Protein 2MJD (pdb70)

Structure (mmCIF, N/CA/C/O backbone):
data_2MJD
#
_entry.id   2MJD
#
_cell.length_a   1.000
_cell.length_b   1.000
_cell.length_c   1.000
_cell.angle_alpha   90.00
_cell.angle_beta   90.00
_cell.angle_gamma   90.00
#
_symmetry.space_group_name_H-M   'P 1'
#
loop_
_entity.id
_entity.type
_entity.pdbx_description
1 polymer 'Adrenodoxin homolog, mitochondrial'
2 non-polymer 'FE2/S2 (INORGANIC) CLUSTER'
#
loop_
_atom_site.group_PDB
_atom_site.id
_atom_site.type_symbol
_atom_site.label_atom_id
_atom_site.label_alt_id
_atom_site.label_comp_id
_atom_site.label_asym_id
_atom_site.label_entity_id
_atom_site.label_seq_id
_atom_site.pdbx_PDB_ins_code
_atom_site.Cartn_x
_atom_site.Cartn_y
_atom_site.Cartn_z
_atom_site.occupancy
_atom_site.B_iso_or_equiv
_atom_site.auth_seq_id
_atom_site.auth_comp_id
_atom_site.auth_asym_id
_atom_site.auth_atom_id
_atom_site.pdbx_PDB_model_num
ATOM 1 N N . GLY A 1 1 ? 45.336 11.840 22.616 1.00 0.00 1 GLY A N 1
ATOM 2 C CA . GLY A 1 1 ? 44.681 12.126 21.327 1.00 0.00 1 GLY A CA 1
ATOM 3 C C . GLY A 1 1 ? 44.402 13.611 21.177 1.00 0.00 1 GLY A C 1
ATOM 4 O O . GLY A 1 1 ? 43.873 14.245 22.090 1.00 0.00 1 GLY A O 1
ATOM 10 N N . GLU A 1 2 ? 44.787 14.197 20.042 1.00 0.00 2 GLU A N 1
ATOM 11 C CA . GLU A 1 2 ? 44.903 15.657 19.887 1.00 0.00 2 GLU A CA 1
ATOM 12 C C . GLU A 1 2 ? 43.657 16.364 19.322 1.00 0.00 2 GLU A C 1
ATOM 13 O O . GLU A 1 2 ? 43.010 15.868 18.395 1.00 0.00 2 GLU A O 1
ATOM 25 N N . GLU A 1 3 ? 43.397 17.557 19.870 1.00 0.00 3 GLU A N 1
ATOM 26 C CA . GLU A 1 3 ? 42.329 18.534 19.592 1.00 0.00 3 GLU A CA 1
ATOM 27 C C . GLU A 1 3 ? 40.861 18.055 19.613 1.00 0.00 3 GLU A C 1
ATOM 28 O O . GLU A 1 3 ? 40.509 16.901 19.347 1.00 0.00 3 GLU A O 1
ATOM 40 N N . LEU A 1 4 ? 39.993 18.982 20.023 1.00 0.00 4 LEU A N 1
ATOM 41 C CA . LEU A 1 4 ? 38.648 18.735 20.539 1.00 0.00 4 LEU A CA 1
ATOM 42 C C . LEU A 1 4 ? 37.632 19.733 19.935 1.00 0.00 4 LEU A C 1
ATOM 43 O O . LEU A 1 4 ? 38.025 20.696 19.266 1.00 0.00 4 LEU A O 1
ATOM 59 N N . LYS A 1 5 ? 36.327 19.533 20.168 1.00 0.00 5 LYS A N 1
ATOM 60 C CA . LYS A 1 5 ? 35.270 20.512 19.845 1.00 0.00 5 LYS A CA 1
ATOM 61 C C . LYS A 1 5 ? 34.256 20.714 20.979 1.00 0.00 5 LYS A C 1
ATOM 62 O O . LYS A 1 5 ? 34.060 19.831 21.810 1.00 0.00 5 LYS A O 1
ATOM 81 N N . ILE A 1 6 ? 33.602 21.874 20.969 1.00 0.00 6 ILE A N 1
ATOM 82 C CA . ILE A 1 6 ? 32.592 22.354 21.927 1.00 0.00 6 ILE A CA 1
ATOM 83 C C . ILE A 1 6 ? 31.410 22.942 21.148 1.00 0.00 6 ILE A C 1
ATOM 84 O O . ILE A 1 6 ? 31.581 23.841 20.325 1.00 0.00 6 ILE A O 1
ATOM 100 N N . THR A 1 7 ? 30.195 22.463 21.414 1.00 0.00 7 THR A N 1
ATOM 101 C CA . THR A 1 7 ? 28.964 23.149 20.993 1.00 0.00 7 THR A CA 1
ATOM 102 C C . THR A 1 7 ? 28.431 23.994 22.130 1.00 0.00 7 THR A C 1
ATOM 103 O O . THR A 1 7 ? 28.292 23.516 23.251 1.00 0.00 7 THR A O 1
ATOM 114 N N . PHE A 1 8 ? 28.083 25.231 21.804 1.00 0.00 8 PHE A N 1
ATOM 115 C CA . PHE A 1 8 ? 27.302 26.128 22.627 1.00 0.00 8 PHE A CA 1
ATOM 116 C C . PHE A 1 8 ? 26.004 26.464 21.900 1.00 0.00 8 PHE A C 1
ATOM 117 O O . PHE A 1 8 ? 26.001 26.813 20.717 1.00 0.00 8 PHE A O 1
ATOM 134 N N . ILE A 1 9 ? 24.904 26.384 22.633 1.00 0.00 9 ILE A N 1
ATOM 135 C CA . ILE A 1 9 ? 23.638 27.005 22.237 1.00 0.00 9 ILE A CA 1
ATOM 136 C C . ILE A 1 9 ? 23.664 28.446 22.749 1.00 0.00 9 ILE A C 1
ATOM 137 O O . ILE A 1 9 ? 23.989 28.685 23.908 1.00 0.00 9 ILE A O 1
ATOM 153 N N . LEU A 1 10 ? 23.375 29.399 21.876 1.00 0.00 10 LEU A N 1
ATOM 154 C CA . LEU A 1 10 ? 23.520 30.838 22.085 1.00 0.00 10 LEU A CA 1
ATOM 155 C C . LEU A 1 10 ? 22.422 31.406 23.000 1.00 0.00 10 LEU A C 1
ATOM 156 O O . LEU A 1 10 ? 21.331 30.831 23.062 1.00 0.00 10 LEU A O 1
ATOM 172 N N . LYS A 1 11 ? 22.642 32.568 23.641 1.00 0.00 11 LYS A N 1
ATOM 173 C CA . LYS A 1 11 ? 21.544 33.294 24.322 1.00 0.00 11 LYS A CA 1
ATOM 174 C C . LYS A 1 11 ? 20.391 33.635 23.361 1.00 0.00 11 LYS A C 1
ATOM 175 O O . LYS A 1 11 ? 19.229 33.441 23.716 1.00 0.00 11 LYS A O 1
ATOM 194 N N . ASP A 1 12 ? 20.708 34.024 22.124 1.00 0.00 12 ASP A N 1
ATOM 195 C CA . ASP A 1 12 ? 19.752 34.245 21.019 1.00 0.00 12 ASP A CA 1
ATOM 196 C C . ASP A 1 12 ? 19.103 32.945 20.485 1.00 0.00 12 ASP A C 1
ATOM 197 O O . ASP A 1 12 ? 18.062 32.999 19.829 1.00 0.00 12 ASP A O 1
ATOM 206 N N . GLY A 1 13 ? 19.683 31.778 20.791 1.00 0.00 13 GLY A N 1
ATOM 207 C CA . GLY A 1 13 ? 19.130 30.444 20.524 1.00 0.00 13 GLY A CA 1
ATOM 208 C C . GLY A 1 13 ? 19.800 29.632 19.406 1.00 0.00 13 GLY A C 1
ATOM 209 O O . GLY A 1 13 ? 19.546 28.426 19.338 1.00 0.00 13 GLY A O 1
ATOM 213 N N . SER A 1 14 ? 20.666 30.223 18.569 1.00 0.00 14 SER A N 1
ATOM 214 C CA . SER A 1 14 ? 21.461 29.487 17.561 1.00 0.00 14 SER A CA 1
ATOM 215 C C . SER A 1 14 ? 22.360 28.421 18.203 1.00 0.00 14 SER A C 1
ATOM 216 O O . SER A 1 14 ? 22.583 28.419 19.408 1.00 0.00 14 SER A O 1
ATOM 224 N N . GLN A 1 15 ? 22.929 27.524 17.407 1.00 0.00 15 GLN A N 1
ATOM 225 C CA . GLN A 1 15 ? 23.960 26.574 17.817 1.00 0.00 15 GLN A CA 1
ATOM 226 C C . GLN A 1 15 ? 25.255 26.881 17.117 1.00 0.00 15 GLN A C 1
ATOM 227 O O . GLN A 1 15 ? 25.270 27.175 15.918 1.00 0.00 15 GLN A O 1
ATOM 241 N N . LYS A 1 16 ? 26.341 26.763 17.866 1.00 0.00 16 LYS A N 1
ATOM 242 C CA . LYS A 1 16 ? 27.662 27.100 17.387 1.00 0.00 16 LYS A CA 1
ATOM 243 C C . LYS A 1 16 ? 28.697 26.191 17.983 1.00 0.00 16 LYS A C 1
ATOM 244 O O . LYS A 1 16 ? 28.748 25.933 19.177 1.00 0.00 16 LYS A O 1
ATOM 263 N N . THR A 1 17 ? 29.446 25.650 17.055 1.00 0.00 17 THR A N 1
ATOM 264 C CA . THR A 1 17 ? 30.151 24.389 17.200 1.00 0.00 17 THR A CA 1
ATOM 265 C C . THR A 1 17 ? 31.615 24.551 16.776 1.00 0.00 17 THR A C 1
ATOM 266 O O . THR A 1 17 ? 31.933 24.611 15.588 1.00 0.00 17 THR A O 1
ATOM 277 N N . TYR A 1 18 ? 32.509 24.654 17.763 1.00 0.00 18 TYR A N 1
ATOM 278 C CA . TYR A 1 18 ? 33.842 25.263 17.638 1.00 0.00 18 TYR A CA 1
ATOM 279 C C . TYR A 1 18 ? 34.979 24.305 18.017 1.00 0.00 18 TYR A C 1
ATOM 280 O O . TYR A 1 18 ? 34.824 23.502 18.933 1.00 0.00 18 TYR A O 1
ATOM 298 N N . GLU A 1 19 ? 36.141 24.427 17.373 1.00 0.00 19 GLU A N 1
ATOM 299 C CA . GLU A 1 19 ? 37.342 23.628 17.664 1.00 0.00 19 GLU A CA 1
ATOM 300 C C . GLU A 1 19 ? 38.293 24.295 18.669 1.00 0.00 19 GLU A C 1
ATOM 301 O O . GLU A 1 19 ? 38.558 25.502 18.593 1.00 0.00 19 GLU A O 1
ATOM 313 N N . VAL A 1 20 ? 38.830 23.488 19.589 1.00 0.00 20 VAL A N 1
ATOM 314 C CA . VAL A 1 20 ? 39.608 23.898 20.770 1.00 0.00 20 VAL A CA 1
ATOM 315 C C . VAL A 1 20 ? 40.668 22.871 21.165 1.00 0.00 20 VAL A C 1
ATOM 316 O O . VAL A 1 20 ? 40.611 21.690 20.817 1.00 0.00 20 VAL A O 1
ATOM 329 N N . CYS A 1 21 ? 41.619 23.338 21.963 1.00 0.00 21 CYS A N 1
ATOM 330 C CA . CYS A 1 21 ? 42.560 22.518 22.712 1.00 0.00 21 CYS A CA 1
ATOM 331 C C . CYS A 1 21 ? 41.952 22.047 24.042 1.00 0.00 21 CYS A C 1
ATOM 332 O O . CYS A 1 21 ? 40.982 22.614 24.549 1.00 0.00 21 CYS A O 1
ATOM 340 N N . GLU A 1 22 ? 42.580 21.048 24.659 1.00 0.00 22 GLU A N 1
ATOM 341 C CA . GLU A 1 22 ? 42.254 20.653 26.032 1.00 0.00 22 GLU A CA 1
ATOM 342 C C . GLU A 1 22 ? 42.851 21.642 27.066 1.00 0.00 22 GLU A C 1
ATOM 343 O O . GLU A 1 22 ? 43.756 22.424 26.746 1.00 0.00 22 GLU A O 1
ATOM 355 N N . GLY A 1 23 ? 42.307 21.690 28.287 1.00 0.00 23 GLY A N 1
ATOM 356 C CA . GLY A 1 23 ? 42.692 22.640 29.329 1.00 0.00 23 GLY A CA 1
ATOM 357 C C . GLY A 1 23 ? 41.971 23.991 29.253 1.00 0.00 23 GLY A C 1
ATOM 358 O O . GLY A 1 23 ? 42.152 24.802 30.162 1.00 0.00 23 GLY A O 1
ATOM 362 N N . GLU A 1 24 ? 41.163 24.251 28.216 1.00 0.00 24 GLU A N 1
ATOM 363 C CA . GLU A 1 24 ? 40.354 25.469 28.089 1.00 0.00 24 GLU A CA 1
ATOM 364 C C . GLU A 1 24 ? 39.026 25.435 28.863 1.00 0.00 24 GLU A C 1
ATOM 365 O O . GLU A 1 24 ? 38.243 24.484 28.772 1.00 0.00 24 GLU A O 1
ATOM 377 N N . THR A 1 25 ? 38.747 26.522 29.583 1.00 0.00 25 THR A N 1
ATOM 378 C CA . THR A 1 25 ? 37.490 26.800 30.294 1.00 0.00 25 THR A CA 1
ATOM 379 C C . THR A 1 25 ? 36.372 27.150 29.321 1.00 0.00 25 THR A C 1
ATOM 380 O O . THR A 1 25 ? 36.595 27.768 28.285 1.00 0.00 25 THR A O 1
ATOM 391 N N . ILE A 1 26 ? 35.127 26.870 29.692 1.00 0.00 26 ILE A N 1
ATOM 392 C CA . ILE A 1 26 ? 33.963 27.245 28.875 1.00 0.00 26 ILE A CA 1
ATOM 393 C C . ILE A 1 26 ? 33.830 28.767 28.755 1.00 0.00 26 ILE A C 1
ATOM 394 O O . ILE A 1 26 ? 33.575 29.259 27.659 1.00 0.00 26 ILE A O 1
ATOM 410 N N . LEU A 1 27 ? 34.083 29.513 29.841 1.00 0.00 27 LEU A N 1
ATOM 411 C CA . LEU A 1 27 ? 34.139 30.980 29.787 1.00 0.00 27 LEU A CA 1
ATOM 412 C C . LEU A 1 27 ? 35.255 31.470 28.839 1.00 0.00 27 LEU A C 1
ATOM 413 O O . LEU A 1 27 ? 35.066 32.450 28.125 1.00 0.00 27 LEU A O 1
ATOM 429 N N . ASP A 1 28 ? 36.378 30.745 28.762 1.00 0.00 28 ASP A N 1
ATOM 430 C CA . ASP A 1 28 ? 37.536 31.078 27.920 1.00 0.00 28 ASP A CA 1
ATOM 431 C C . ASP A 1 28 ? 37.329 30.741 26.437 1.00 0.00 28 ASP A C 1
ATOM 432 O O . ASP A 1 28 ? 37.917 31.401 25.584 1.00 0.00 28 ASP A O 1
ATOM 441 N N . ILE A 1 29 ? 36.485 29.763 26.096 1.00 0.00 29 ILE A N 1
ATOM 442 C CA . ILE A 1 29 ? 36.081 29.521 24.697 1.00 0.00 29 ILE A CA 1
ATOM 443 C C . ILE A 1 29 ? 34.946 30.471 24.321 1.00 0.00 29 ILE A C 1
ATOM 444 O O . ILE A 1 29 ? 34.954 31.021 23.224 1.00 0.00 29 ILE A O 1
ATOM 460 N N . ALA A 1 30 ? 34.038 30.789 25.245 1.00 0.00 30 ALA A N 1
ATOM 461 C CA . ALA A 1 30 ? 33.009 31.783 24.982 1.00 0.00 30 ALA A CA 1
ATOM 462 C C . ALA A 1 30 ? 33.633 33.172 24.674 1.00 0.00 30 ALA A C 1
ATOM 463 O O . ALA A 1 30 ? 33.336 33.768 23.640 1.00 0.00 30 ALA A O 1
ATOM 470 N N . GLN A 1 31 ? 34.574 33.636 25.509 1.00 0.00 31 GLN A N 1
ATOM 471 C CA . GLN A 1 31 ? 35.328 34.894 25.342 1.00 0.00 31 GLN A CA 1
ATOM 472 C C . GLN A 1 31 ? 36.524 34.832 24.392 1.00 0.00 31 GLN A C 1
ATOM 473 O O . GLN A 1 31 ? 37.002 35.878 23.964 1.00 0.00 31 GLN A O 1
ATOM 487 N N . GLY A 1 32 ? 37.043 33.655 24.066 1.00 0.00 32 GLY A N 1
ATOM 488 C CA . GLY A 1 32 ? 38.105 33.508 23.070 1.00 0.00 32 GLY A CA 1
ATOM 489 C C . GLY A 1 32 ? 37.582 33.376 21.642 1.00 0.00 32 GLY A C 1
ATOM 490 O O . GLY A 1 32 ? 38.259 33.763 20.688 1.00 0.00 32 GLY A O 1
ATOM 494 N N . HIS A 1 33 ? 36.345 32.895 21.487 1.00 0.00 33 HIS A N 1
ATOM 495 C CA . HIS A 1 33 ? 35.664 32.820 20.190 1.00 0.00 33 HIS A CA 1
ATOM 496 C C . HIS A 1 33 ? 34.701 33.993 19.962 1.00 0.00 33 HIS A C 1
ATOM 497 O O . HIS A 1 33 ? 34.161 34.172 18.868 1.00 0.00 33 HIS A O 1
ATOM 511 N N . ASN A 1 34 ? 34.507 34.796 21.011 1.00 0.00 34 ASN A N 1
ATOM 512 C CA . ASN A 1 34 ? 33.617 35.948 21.083 1.00 0.00 34 ASN A CA 1
ATOM 513 C C . ASN A 1 34 ? 32.180 35.573 20.711 1.00 0.00 34 ASN A C 1
ATOM 514 O O . ASN A 1 34 ? 31.550 36.163 19.832 1.00 0.00 34 ASN A O 1
ATOM 525 N N . LEU A 1 35 ? 31.671 34.565 21.419 1.00 0.00 35 LEU A N 1
ATOM 526 C CA . LEU A 1 35 ? 30.231 34.263 21.440 1.00 0.00 35 LEU A CA 1
ATOM 527 C C . LEU A 1 35 ? 29.431 35.481 21.931 1.00 0.00 35 LEU A C 1
ATOM 528 O O . LEU A 1 35 ? 29.846 36.143 22.881 1.00 0.00 35 LEU A O 1
ATOM 544 N N . ASP A 1 36 ? 28.283 35.767 21.306 1.00 0.00 36 ASP A N 1
ATOM 545 C CA . ASP A 1 36 ? 27.371 36.840 21.741 1.00 0.00 36 ASP A CA 1
ATOM 546 C C . ASP A 1 36 ? 26.612 36.390 22.981 1.00 0.00 36 ASP A C 1
ATOM 547 O O . ASP A 1 36 ? 25.608 35.680 22.899 1.00 0.00 36 ASP A O 1
ATOM 556 N N . MET A 1 37 ? 27.209 36.679 24.134 1.00 0.00 37 MET A N 1
ATOM 557 C CA . MET A 1 37 ? 26.917 35.978 25.371 1.00 0.00 37 MET A CA 1
ATOM 558 C C . MET A 1 37 ? 27.332 36.818 26.598 1.00 0.00 37 MET A C 1
ATOM 559 O O . MET A 1 37 ? 28.488 37.215 26.776 1.00 0.00 37 MET A O 1
ATOM 573 N N . GLU A 1 38 ? 26.343 37.117 27.434 1.00 0.00 38 GLU A N 1
ATOM 574 C CA . GLU A 1 38 ? 26.479 37.792 28.746 1.00 0.00 38 GLU A CA 1
ATOM 575 C C . GLU A 1 38 ? 25.985 36.919 29.925 1.00 0.00 38 GLU A C 1
ATOM 576 O O . GLU A 1 38 ? 25.333 35.896 29.708 1.00 0.00 38 GLU A O 1
ATOM 588 N N . GLY A 1 39 ? 26.352 37.248 31.176 1.00 0.00 39 GLY A N 1
ATOM 589 C CA . GLY A 1 39 ? 25.895 36.514 32.374 1.00 0.00 39 GLY A CA 1
ATOM 590 C C . GLY A 1 39 ? 26.292 37.126 33.728 1.00 0.00 39 GLY A C 1
ATOM 591 O O . GLY A 1 39 ? 26.672 38.295 33.820 1.00 0.00 39 GLY A O 1
ATOM 595 N N . ALA A 1 40 ? 26.114 36.361 34.809 1.00 0.00 40 ALA A N 1
ATOM 596 C CA . ALA A 1 40 ? 26.022 36.859 36.190 1.00 0.00 40 ALA A CA 1
ATOM 597 C C . ALA A 1 40 ? 27.338 37.094 36.981 1.00 0.00 40 ALA A C 1
ATOM 598 O O . ALA A 1 40 ? 27.285 37.722 38.045 1.00 0.00 40 ALA A O 1
ATOM 605 N N . CYS A 1 41 ? 28.506 36.632 36.516 1.00 0.00 41 CYS A N 1
ATOM 606 C CA . CYS A 1 41 ? 29.792 36.729 37.233 1.00 0.00 41 CYS A CA 1
ATOM 607 C C . CYS A 1 41 ? 30.735 37.800 36.635 1.00 0.00 41 CYS A C 1
ATOM 608 O O . CYS A 1 41 ? 30.576 38.219 35.483 1.00 0.00 41 CYS A O 1
ATOM 615 N N . GLY A 1 42 ? 31.668 38.309 37.450 1.00 0.00 42 GLY A N 1
ATOM 616 C CA . GLY A 1 42 ? 32.867 39.071 37.058 1.00 0.00 42 GLY A CA 1
ATOM 617 C C . GLY A 1 42 ? 32.733 40.286 36.125 1.00 0.00 42 GLY A C 1
ATOM 618 O O . GLY A 1 42 ? 33.742 40.707 35.554 1.00 0.00 42 GLY A O 1
ATOM 622 N N . GLY A 1 43 ? 31.532 40.843 35.937 1.00 0.00 43 GLY A N 1
ATOM 623 C CA . GLY A 1 43 ? 31.257 41.896 34.948 1.00 0.00 43 GLY A CA 1
ATOM 624 C C . GLY A 1 43 ? 31.167 41.413 33.488 1.00 0.00 43 GLY A C 1
ATOM 625 O O . GLY A 1 43 ? 31.406 42.205 32.572 1.00 0.00 43 GLY A O 1
ATOM 629 N N . SER A 1 44 ? 30.845 40.132 33.248 1.00 0.00 44 SER A N 1
ATOM 630 C CA . SER A 1 44 ? 30.785 39.498 31.913 1.00 0.00 44 SER A CA 1
ATOM 631 C C . SER A 1 44 ? 32.121 39.608 31.154 1.00 0.00 44 SER A C 1
ATOM 632 O O . SER A 1 44 ? 32.162 40.018 29.994 1.00 0.00 44 SER A O 1
ATOM 640 N N . CYS A 1 45 ? 33.230 39.300 31.833 1.00 0.00 45 CYS A N 1
ATOM 641 C CA . CYS A 1 45 ? 34.605 39.523 31.378 1.00 0.00 45 CYS A CA 1
ATOM 642 C C . CYS A 1 45 ? 35.473 38.261 31.621 1.00 0.00 45 CYS A C 1
ATOM 643 O O . CYS A 1 45 ? 35.020 37.142 31.351 1.00 0.00 45 CYS A O 1
ATOM 651 N N . ALA A 1 46 ? 36.703 38.424 32.131 1.00 0.00 46 ALA A N 1
ATOM 652 C CA . ALA A 1 46 ? 37.666 37.356 32.429 1.00 0.00 46 ALA A CA 1
ATOM 653 C C . ALA A 1 46 ? 37.193 36.379 33.527 1.00 0.00 46 ALA A C 1
ATOM 654 O O . ALA A 1 46 ? 37.518 35.188 33.484 1.00 0.00 46 ALA A O 1
ATOM 661 N N . CYS A 1 47 ? 36.363 36.863 34.454 1.00 0.00 47 CYS A N 1
ATOM 662 C CA . CYS A 1 47 ? 35.278 36.089 35.052 1.00 0.00 47 CYS A CA 1
ATOM 663 C C . CYS A 1 47 ? 33.933 36.694 34.588 1.00 0.00 47 CYS A C 1
ATOM 664 O O . CYS A 1 47 ? 33.863 37.874 34.234 1.00 0.00 47 CYS A O 1
ATOM 671 N N . SER A 1 48 ? 32.904 35.868 34.413 1.00 0.00 48 SER A N 1
ATOM 672 C CA . SER A 1 48 ? 32.240 35.828 33.103 1.00 0.00 48 SER A CA 1
ATOM 673 C C . SER A 1 48 ? 30.742 35.496 33.155 1.00 0.00 48 SER A C 1
ATOM 674 O O . SER A 1 48 ? 30.065 35.732 34.148 1.00 0.00 48 SER A O 1
ATOM 682 N N . THR A 1 49 ? 30.163 34.998 32.056 1.00 0.00 49 THR A N 1
ATOM 683 C CA . THR A 1 49 ? 28.749 34.574 32.045 1.00 0.00 49 THR A CA 1
ATOM 684 C C . THR A 1 49 ? 28.379 33.596 33.179 1.00 0.00 49 THR A C 1
ATOM 685 O O . THR A 1 49 ? 27.267 33.632 33.704 1.00 0.00 49 THR A O 1
ATOM 696 N N . CYS A 1 50 ? 29.340 32.761 33.588 1.00 0.00 50 CYS A N 1
ATOM 697 C CA . CYS A 1 50 ? 29.241 31.585 34.454 1.00 0.00 50 CYS A CA 1
ATOM 698 C C . CYS A 1 50 ? 28.289 30.476 34.009 1.00 0.00 50 CYS A C 1
ATOM 699 O O . CYS A 1 50 ? 28.678 29.306 33.997 1.00 0.00 50 CYS A O 1
ATOM 706 N N . HIS A 1 51 ? 27.073 30.809 33.587 1.00 0.00 51 HIS A N 1
ATOM 707 C CA . HIS A 1 51 ? 25.989 29.841 33.566 1.00 0.00 51 HIS A CA 1
ATOM 708 C C . HIS A 1 51 ? 25.929 29.109 32.221 1.00 0.00 51 HIS A C 1
ATOM 709 O O . HIS A 1 51 ? 25.810 29.698 31.144 1.00 0.00 51 HIS A O 1
ATOM 723 N N . VAL A 1 52 ? 26.013 27.784 32.316 1.00 0.00 52 VAL A N 1
ATOM 724 C CA . VAL A 1 52 ? 25.817 26.810 31.243 1.00 0.00 52 VAL A CA 1
ATOM 725 C C . VAL A 1 52 ? 24.975 25.669 31.739 1.00 0.00 52 VAL A C 1
ATOM 726 O O . VAL A 1 52 ? 25.006 25.327 32.910 1.00 0.00 52 VAL A O 1
ATOM 739 N N . ILE A 1 53 ? 24.330 24.974 30.821 1.00 0.00 53 ILE A N 1
ATOM 740 C CA . ILE A 1 53 ? 23.818 23.649 31.063 1.00 0.00 53 ILE A CA 1
ATOM 741 C C . ILE A 1 53 ? 24.458 22.662 30.090 1.00 0.00 53 ILE A C 1
ATOM 742 O O . ILE A 1 53 ? 24.566 22.935 28.909 1.00 0.00 53 ILE A O 1
ATOM 758 N N . VAL A 1 54 ? 24.863 21.493 30.577 1.00 0.00 54 VAL A N 1
ATOM 759 C CA . VAL A 1 54 ? 25.544 20.455 29.807 1.00 0.00 54 VAL A CA 1
ATOM 760 C C . VAL A 1 54 ? 24.609 19.362 29.303 1.00 0.00 54 VAL A C 1
ATOM 761 O O . VAL A 1 54 ? 23.557 19.096 29.881 1.00 0.00 54 VAL A O 1
ATOM 774 N N . ASP A 1 55 ? 25.036 18.690 28.243 1.00 0.00 55 ASP A N 1
ATOM 775 C CA . ASP A 1 55 ? 24.476 17.410 27.830 1.00 0.00 55 ASP A CA 1
ATOM 776 C C . ASP A 1 55 ? 24.523 16.393 29.008 1.00 0.00 55 ASP A C 1
ATOM 777 O O . ASP A 1 55 ? 25.588 16.245 29.629 1.00 0.00 55 ASP A O 1
ATOM 786 N N . PRO A 1 56 ? 23.465 15.596 29.260 1.00 0.00 56 PRO A N 1
ATOM 787 C CA . PRO A 1 56 ? 23.470 14.485 30.224 1.00 0.00 56 PRO A CA 1
ATOM 788 C C . PRO A 1 56 ? 24.496 13.377 29.943 1.00 0.00 56 PRO A C 1
ATOM 789 O O . PRO A 1 56 ? 24.735 12.528 30.806 1.00 0.00 56 PRO A O 1
ATOM 800 N N . ASP A 1 57 ? 25.107 13.373 28.755 1.00 0.00 57 ASP A N 1
ATOM 801 C CA . ASP A 1 57 ? 26.264 12.543 28.422 1.00 0.00 57 ASP A CA 1
ATOM 802 C C . ASP A 1 57 ? 27.545 13.058 29.087 1.00 0.00 57 ASP A C 1
ATOM 803 O O . ASP A 1 57 ? 28.242 12.282 29.746 1.00 0.00 57 ASP A O 1
ATOM 812 N N . TYR A 1 58 ? 27.851 14.360 28.982 1.00 0.00 58 TYR A N 1
ATOM 813 C CA . TYR A 1 58 ? 29.172 14.849 29.338 1.00 0.00 58 TYR A CA 1
ATOM 814 C C . TYR A 1 58 ? 29.244 15.474 30.726 1.00 0.00 58 TYR A C 1
ATOM 815 O O . TYR A 1 58 ? 30.348 15.627 31.225 1.00 0.00 58 TYR A O 1
ATOM 833 N N . TYR A 1 59 ? 28.119 15.791 31.381 1.00 0.00 59 TYR A N 1
ATOM 834 C CA . TYR A 1 59 ? 28.135 16.090 32.830 1.00 0.00 59 TYR A CA 1
ATOM 835 C C . TYR A 1 59 ? 28.506 14.893 33.675 1.00 0.00 59 TYR A C 1
ATOM 836 O O . TYR A 1 59 ? 28.907 15.045 34.825 1.00 0.00 59 TYR A O 1
ATOM 854 N N . ASP A 1 60 ? 28.198 13.698 33.175 1.00 0.00 60 ASP A N 1
ATOM 855 C CA . ASP A 1 60 ? 28.004 12.565 34.077 1.00 0.00 60 ASP A CA 1
ATOM 856 C C . ASP A 1 60 ? 29.317 12.109 34.742 1.00 0.00 60 ASP A C 1
ATOM 857 O O . ASP A 1 60 ? 29.342 11.375 35.725 1.00 0.00 60 ASP A O 1
ATOM 866 N N . ALA A 1 61 ? 30.408 12.622 34.184 1.00 0.00 61 ALA A N 1
ATOM 867 C CA . ALA A 1 61 ? 31.790 12.431 34.596 1.00 0.00 61 ALA A CA 1
ATOM 868 C C . ALA A 1 61 ? 32.316 13.545 35.529 1.00 0.00 61 ALA A C 1
ATOM 869 O O . ALA A 1 61 ? 33.464 13.478 35.970 1.00 0.00 61 ALA A O 1
ATOM 876 N N . LEU A 1 62 ? 31.523 14.599 35.768 1.00 0.00 62 LEU A N 1
ATOM 877 C CA . LEU A 1 62 ? 32.021 15.931 36.174 1.00 0.00 62 LEU A CA 1
ATOM 878 C C . LEU A 1 62 ? 31.807 16.313 37.662 1.00 0.00 62 LEU A C 1
ATOM 879 O O . LEU A 1 62 ? 30.882 15.814 38.314 1.00 0.00 62 LEU A O 1
ATOM 895 N N . PRO A 1 63 ? 32.666 17.194 38.219 1.00 0.00 63 PRO A N 1
ATOM 896 C CA . PRO A 1 63 ? 32.573 17.713 39.587 1.00 0.00 63 PRO A CA 1
ATOM 897 C C . PRO A 1 63 ? 31.512 18.819 39.729 1.00 0.00 63 PRO A C 1
ATOM 898 O O . PRO A 1 63 ? 30.966 19.310 38.739 1.00 0.00 63 PRO A O 1
ATOM 909 N N . GLU A 1 64 ? 31.236 19.231 40.970 1.00 0.00 64 GLU A N 1
ATOM 910 C CA . GLU A 1 64 ? 30.365 20.375 41.307 1.00 0.00 64 GLU A CA 1
ATOM 911 C C . GLU A 1 64 ? 31.047 21.346 42.306 1.00 0.00 64 GLU A C 1
ATOM 912 O O . GLU A 1 64 ? 31.919 20.918 43.076 1.00 0.00 64 GLU A O 1
ATOM 924 N N . PRO A 1 65 ? 30.713 22.653 42.300 1.00 0.00 65 PRO A N 1
ATOM 925 C CA . PRO A 1 65 ? 31.457 23.697 43.016 1.00 0.00 65 PRO A CA 1
ATOM 926 C C . PRO A 1 65 ? 30.784 24.111 44.343 1.00 0.00 65 PRO A C 1
ATOM 927 O O . PRO A 1 65 ? 29.661 23.685 44.638 1.00 0.00 65 PRO A O 1
ATOM 938 N N . GLU A 1 66 ? 31.450 24.957 45.135 1.00 0.00 66 GLU A N 1
ATOM 939 C CA . GLU A 1 66 ? 30.923 25.520 46.388 1.00 0.00 66 GLU A CA 1
ATOM 940 C C . GLU A 1 66 ? 29.566 26.225 46.294 1.00 0.00 66 GLU A C 1
ATOM 941 O O . GLU A 1 66 ? 29.179 26.742 45.248 1.00 0.00 66 GLU A O 1
ATOM 953 N N . ASP A 1 67 ? 28.901 26.344 47.447 1.00 0.00 67 ASP A N 1
ATOM 954 C CA . ASP A 1 67 ? 27.626 27.055 47.633 1.00 0.00 67 ASP A CA 1
ATOM 955 C C . ASP A 1 67 ? 27.708 28.561 47.303 1.00 0.00 67 ASP A C 1
ATOM 956 O O . ASP A 1 67 ? 26.680 29.201 47.089 1.00 0.00 67 ASP A O 1
ATOM 965 N N . ASP A 1 68 ? 28.914 29.140 47.248 1.00 0.00 68 ASP A N 1
ATOM 966 C CA . ASP A 1 68 ? 29.142 30.505 46.744 1.00 0.00 68 ASP A CA 1
ATOM 967 C C . ASP A 1 68 ? 29.238 30.545 45.217 1.00 0.00 68 ASP A C 1
ATOM 968 O O . ASP A 1 68 ? 28.873 31.552 44.617 1.00 0.00 68 ASP A O 1
ATOM 977 N N . GLU A 1 69 ? 29.694 29.463 44.584 1.00 0.00 69 GLU A N 1
ATOM 978 C CA . GLU A 1 69 ? 29.871 29.376 43.133 1.00 0.00 69 GLU A CA 1
ATOM 979 C C . GLU A 1 69 ? 28.609 28.868 42.410 1.00 0.00 69 GLU A C 1
ATOM 980 O O . GLU A 1 69 ? 28.172 29.475 41.437 1.00 0.00 69 GLU A O 1
ATOM 992 N N . ASN A 1 70 ? 27.947 27.811 42.899 1.00 0.00 70 ASN A N 1
ATOM 993 C CA . ASN A 1 70 ? 26.688 27.317 42.310 1.00 0.00 70 ASN A CA 1
ATOM 994 C C . ASN A 1 70 ? 25.493 28.281 42.462 1.00 0.00 70 ASN A C 1
ATOM 995 O O . ASN A 1 70 ? 24.484 28.156 41.765 1.00 0.00 70 ASN A O 1
ATOM 1006 N N . ASP A 1 71 ? 25.626 29.261 43.354 1.00 0.00 71 ASP A N 1
ATOM 1007 C CA . ASP A 1 71 ? 24.716 30.408 43.481 1.00 0.00 71 ASP A CA 1
ATOM 1008 C C . ASP A 1 71 ? 24.815 31.365 42.288 1.00 0.00 71 ASP A C 1
ATOM 1009 O O . ASP A 1 71 ? 23.792 31.873 41.854 1.00 0.00 71 ASP A O 1
ATOM 1018 N N . MET A 1 72 ? 26.013 31.561 41.717 1.00 0.00 72 MET A N 1
ATOM 1019 C CA . MET A 1 72 ? 26.276 32.455 40.563 1.00 0.00 72 MET A CA 1
ATOM 1020 C C . MET A 1 72 ? 25.480 32.005 39.324 1.00 0.00 72 MET A C 1
ATOM 1021 O O . MET A 1 72 ? 25.204 32.790 38.422 1.00 0.00 72 MET A O 1
ATOM 1035 N N . LEU A 1 73 ? 25.083 30.731 39.325 1.00 0.00 73 LEU A N 1
ATOM 1036 C CA . LEU A 1 73 ? 24.237 30.056 38.351 1.00 0.00 73 LEU A CA 1
ATOM 1037 C C . LEU A 1 73 ? 22.748 30.257 38.676 1.00 0.00 73 LEU A C 1
ATOM 1038 O O . LEU A 1 73 ? 21.972 30.680 37.828 1.00 0.00 73 LEU A O 1
ATOM 1054 N N . ASP A 1 74 ? 22.368 29.989 39.932 1.00 0.00 74 ASP A N 1
ATOM 1055 C CA . ASP A 1 74 ? 21.031 30.126 40.533 1.00 0.00 74 ASP A CA 1
ATOM 1056 C C . ASP A 1 74 ? 20.357 31.500 40.391 1.00 0.00 74 ASP A C 1
ATOM 1057 O O . ASP A 1 74 ? 19.174 31.645 40.713 1.00 0.00 74 ASP A O 1
ATOM 1066 N N . LEU A 1 75 ? 21.105 32.516 39.962 1.00 0.00 75 LEU A N 1
ATOM 1067 C CA . LEU A 1 75 ? 20.582 33.838 39.625 1.00 0.00 75 LEU A CA 1
ATOM 1068 C C . LEU A 1 75 ? 19.849 33.828 38.264 1.00 0.00 75 LEU A C 1
ATOM 1069 O O . LEU A 1 75 ? 19.065 34.733 37.977 1.00 0.00 75 LEU A O 1
ATOM 1085 N N . ALA A 1 76 ? 20.041 32.778 37.453 1.00 0.00 76 ALA A N 1
ATOM 1086 C CA . ALA A 1 76 ? 19.125 32.364 36.387 1.00 0.00 76 ALA A CA 1
ATOM 1087 C C . ALA A 1 76 ? 17.869 31.678 36.958 1.00 0.00 76 ALA A C 1
ATOM 1088 O O . ALA A 1 76 ? 17.884 31.125 38.064 1.00 0.00 76 ALA A O 1
ATOM 1095 N N . TYR A 1 77 ? 16.769 31.697 36.204 1.00 0.00 77 TYR A N 1
ATOM 1096 C CA . TYR A 1 77 ? 15.537 31.006 36.585 1.00 0.00 77 TYR A CA 1
ATOM 1097 C C . TYR A 1 77 ? 15.635 29.494 36.366 1.00 0.00 77 TYR A C 1
ATOM 1098 O O . TYR A 1 77 ? 16.256 29.036 35.401 1.00 0.00 77 TYR A O 1
ATOM 1116 N N . GLY A 1 78 ? 14.945 28.726 37.211 1.00 0.00 78 GLY A N 1
ATOM 1117 C CA . GLY A 1 78 ? 14.527 27.370 36.854 1.00 0.00 78 GLY A CA 1
ATOM 1118 C C . GLY A 1 78 ? 15.664 26.360 36.642 1.00 0.00 78 GLY A C 1
ATOM 1119 O O . GLY A 1 78 ? 15.547 25.469 35.796 1.00 0.00 78 GLY A O 1
ATOM 1123 N N . LEU A 1 79 ? 16.773 26.543 37.369 1.00 0.00 79 LEU A N 1
ATOM 1124 C CA . LEU A 1 79 ? 18.075 25.937 37.097 1.00 0.00 79 LEU A CA 1
ATOM 1125 C C . LEU A 1 79 ? 18.079 24.397 37.089 1.00 0.00 79 LEU A C 1
ATOM 1126 O O . LEU A 1 79 ? 17.594 23.737 38.012 1.00 0.00 79 LEU A O 1
ATOM 1142 N N . THR A 1 80 ? 18.669 23.845 36.025 1.00 0.00 80 THR A N 1
ATOM 1143 C CA . THR A 1 80 ? 18.489 22.475 35.536 1.00 0.00 80 THR A CA 1
ATOM 1144 C C . THR A 1 80 ? 19.368 21.443 36.250 1.00 0.00 80 THR A C 1
ATOM 1145 O O . THR A 1 80 ? 20.414 21.780 36.810 1.00 0.00 80 THR A O 1
ATOM 1156 N N . GLU A 1 81 ? 18.995 20.162 36.174 1.00 0.00 81 GLU A N 1
ATOM 1157 C CA . GLU A 1 81 ? 19.750 19.032 36.749 1.00 0.00 81 GLU A CA 1
ATOM 1158 C C . GLU A 1 81 ? 21.164 18.843 36.158 1.00 0.00 81 GLU A C 1
ATOM 1159 O O . GLU A 1 81 ? 21.984 18.161 36.774 1.00 0.00 81 GLU A O 1
ATOM 1171 N N . THR A 1 82 ? 21.494 19.471 35.024 1.00 0.00 82 THR A N 1
ATOM 1172 C CA . THR A 1 82 ? 22.862 19.515 34.474 1.00 0.00 82 THR A CA 1
ATOM 1173 C C . THR A 1 82 ? 23.377 20.937 34.282 1.00 0.00 82 THR A C 1
ATOM 1174 O O . THR A 1 82 ? 24.328 21.180 33.531 1.00 0.00 82 THR A O 1
ATOM 1185 N N . SER A 1 83 ? 22.749 21.907 34.948 1.00 0.00 83 SER A N 1
ATOM 1186 C CA . SER A 1 83 ? 23.194 23.289 34.893 1.00 0.00 83 SER A CA 1
ATOM 1187 C C . SER A 1 83 ? 24.341 23.539 35.872 1.00 0.00 83 SER A C 1
ATOM 1188 O O . SER A 1 83 ? 24.358 23.027 36.997 1.00 0.00 83 SER A O 1
ATOM 1196 N N . ARG A 1 84 ? 25.373 24.227 35.388 1.00 0.00 84 ARG A N 1
ATOM 1197 C CA . ARG A 1 84 ? 26.749 24.146 35.896 1.00 0.00 84 ARG A CA 1
ATOM 1198 C C . ARG A 1 84 ? 27.557 25.405 35.582 1.00 0.00 84 ARG A C 1
ATOM 1199 O O . ARG A 1 84 ? 27.187 26.184 34.708 1.00 0.00 84 ARG A O 1
ATOM 1220 N N . LEU A 1 85 ? 28.666 25.608 36.293 1.00 0.00 85 LEU A N 1
ATOM 1221 C CA . LEU A 1 85 ? 29.568 26.735 36.041 1.00 0.00 85 LEU A CA 1
ATOM 1222 C C . LEU A 1 85 ? 30.545 26.410 34.913 1.00 0.00 85 LEU A C 1
ATOM 1223 O O . LEU A 1 85 ? 31.091 25.304 34.847 1.00 0.00 85 LEU A O 1
ATOM 1239 N N . GLY A 1 86 ? 30.820 27.368 34.037 1.00 0.00 86 GLY A N 1
ATOM 1240 C CA . GLY A 1 86 ? 31.784 27.208 32.947 1.00 0.00 86 GLY A CA 1
ATOM 1241 C C . GLY A 1 86 ? 33.230 26.927 33.391 1.00 0.00 86 GLY A C 1
ATOM 1242 O O . GLY A 1 86 ? 34.051 26.549 32.557 1.00 0.00 86 GLY A O 1
ATOM 1246 N N . CYS A 1 87 ? 33.515 27.093 34.683 1.00 0.00 87 CYS A N 1
ATOM 1247 C CA . CYS A 1 87 ? 34.739 27.697 35.200 1.00 0.00 87 CYS A CA 1
ATOM 1248 C C . CYS A 1 87 ? 35.622 26.765 36.040 1.00 0.00 87 CYS A C 1
ATOM 1249 O O . CYS A 1 87 ? 36.851 26.838 35.978 1.00 0.00 87 CYS A O 1
ATOM 1256 N N . GLN A 1 88 ? 34.987 25.845 36.771 1.00 0.00 88 GLN A N 1
ATOM 1257 C CA . GLN A 1 88 ? 35.635 24.738 37.482 1.00 0.00 88 GLN A CA 1
ATOM 1258 C C . GLN A 1 88 ? 36.233 23.718 36.507 1.00 0.00 88 GLN A C 1
ATOM 1259 O O . GLN A 1 88 ? 37.314 23.180 36.751 1.00 0.00 88 GLN A O 1
ATOM 1273 N N . ILE A 1 89 ? 35.504 23.440 35.420 1.00 0.00 89 ILE A N 1
ATOM 1274 C CA . ILE A 1 89 ? 35.680 22.247 34.593 1.00 0.00 89 ILE A CA 1
ATOM 1275 C C . ILE A 1 89 ? 35.626 22.555 33.088 1.00 0.00 89 ILE A C 1
ATOM 1276 O O . ILE A 1 89 ? 34.716 23.225 32.578 1.00 0.00 89 ILE A O 1
ATOM 1292 N N . LYS A 1 90 ? 36.645 22.031 32.408 1.00 0.00 90 LYS A N 1
ATOM 1293 C CA . LYS A 1 90 ? 37.225 22.445 31.122 1.00 0.00 90 LYS A CA 1
ATOM 1294 C C . LYS A 1 90 ? 37.073 21.363 30.042 1.00 0.00 90 LYS A C 1
ATOM 1295 O O . LYS A 1 90 ? 36.480 20.313 30.276 1.00 0.00 90 LYS A O 1
ATOM 1314 N N . MET A 1 91 ? 37.634 21.610 28.863 1.00 0.00 91 MET A N 1
ATOM 1315 C CA . MET A 1 91 ? 37.876 20.579 27.841 1.00 0.00 91 MET A CA 1
ATOM 1316 C C . MET A 1 91 ? 38.974 19.607 28.303 1.00 0.00 91 MET A C 1
ATOM 1317 O O . MET A 1 91 ? 40.091 20.047 28.539 1.00 0.00 91 MET A O 1
ATOM 1331 N N . SER A 1 92 ? 38.688 18.309 28.394 1.00 0.00 92 SER A N 1
ATOM 1332 C CA . SER A 1 92 ? 39.644 17.232 28.719 1.00 0.00 92 SER A CA 1
ATOM 1333 C C . SER A 1 92 ? 39.478 16.016 27.797 1.00 0.00 92 SER A C 1
ATOM 1334 O O . SER A 1 92 ? 38.562 15.968 26.979 1.00 0.00 92 SER A O 1
ATOM 1342 N N . LYS A 1 93 ? 40.313 14.982 27.925 1.00 0.00 93 LYS A N 1
ATOM 1343 C CA . LYS A 1 93 ? 40.210 13.751 27.109 1.00 0.00 93 LYS A CA 1
ATOM 1344 C C . LYS A 1 93 ? 38.859 13.011 27.217 1.00 0.00 93 LYS A C 1
ATOM 1345 O O . LYS A 1 93 ? 38.527 12.207 26.343 1.00 0.00 93 LYS A O 1
ATOM 1364 N N . ASP A 1 94 ? 38.059 13.292 28.246 1.00 0.00 94 ASP A N 1
ATOM 1365 C CA . ASP A 1 94 ? 36.717 12.729 28.462 1.00 0.00 94 ASP A CA 1
ATOM 1366 C C . ASP A 1 94 ? 35.616 13.358 27.571 1.00 0.00 94 ASP A C 1
ATOM 1367 O O . ASP A 1 94 ? 34.503 12.827 27.504 1.00 0.00 94 ASP A O 1
ATOM 1376 N N . ILE A 1 95 ? 35.897 14.483 26.901 1.00 0.00 95 ILE A N 1
ATOM 1377 C CA . ILE A 1 95 ? 34.895 15.414 26.350 1.00 0.00 95 ILE A CA 1
ATOM 1378 C C . ILE A 1 95 ? 34.670 15.308 24.852 1.00 0.00 95 ILE A C 1
ATOM 1379 O O . ILE A 1 95 ? 33.856 16.078 24.375 1.00 0.00 95 ILE A O 1
ATOM 1395 N N . ASP A 1 96 ? 35.376 14.455 24.106 1.00 0.00 96 ASP A N 1
ATOM 1396 C CA . ASP A 1 96 ? 35.488 14.509 22.635 1.00 0.00 96 ASP A CA 1
ATOM 1397 C C . ASP A 1 96 ? 34.131 14.542 21.887 1.00 0.00 96 ASP A C 1
ATOM 1398 O O . ASP A 1 96 ? 33.614 13.526 21.417 1.00 0.00 96 ASP A O 1
ATOM 1407 N N . GLY A 1 97 ? 33.566 15.745 21.779 1.00 0.00 97 GLY A N 1
ATOM 1408 C CA . GLY A 1 97 ? 32.257 16.062 21.180 1.00 0.00 97 GLY A CA 1
ATOM 1409 C C . GLY A 1 97 ? 31.215 16.751 22.086 1.00 0.00 97 GLY A C 1
ATOM 1410 O O . GLY A 1 97 ? 30.060 16.857 21.678 1.00 0.00 97 GLY A O 1
ATOM 1414 N N . ILE A 1 98 ? 31.590 17.227 23.278 1.00 0.00 98 ILE A N 1
ATOM 1415 C CA . ILE A 1 98 ? 30.750 17.907 24.284 1.00 0.00 98 ILE A CA 1
ATOM 1416 C C . ILE A 1 98 ? 29.841 19.043 23.762 1.00 0.00 98 ILE A C 1
ATOM 1417 O O . ILE A 1 98 ? 30.166 19.770 22.816 1.00 0.00 98 ILE A O 1
ATOM 1433 N N . ARG A 1 99 ? 28.713 19.241 24.459 1.00 0.00 99 ARG A N 1
ATOM 1434 C CA . ARG A 1 99 ? 27.785 20.376 24.318 1.00 0.00 99 ARG A CA 1
ATOM 1435 C C . ARG A 1 99 ? 27.582 21.088 25.641 1.00 0.00 99 ARG A C 1
ATOM 1436 O O . ARG A 1 99 ? 27.597 20.465 26.706 1.00 0.00 99 ARG A O 1
ATOM 1457 N N . VAL A 1 100 ? 27.212 22.351 25.528 1.00 0.00 100 VAL A N 1
ATOM 1458 C CA . VAL A 1 100 ? 26.441 23.080 26.520 1.00 0.00 100 VAL A CA 1
ATOM 1459 C C . VAL A 1 100 ? 25.375 23.952 25.856 1.00 0.00 100 VAL A C 1
ATOM 1460 O O . VAL A 1 100 ? 25.526 24.353 24.705 1.00 0.00 100 VAL A O 1
ATOM 1473 N N . ALA A 1 101 ? 24.322 24.309 26.586 1.00 0.00 101 ALA A N 1
ATOM 1474 C CA . ALA A 1 101 ? 23.473 25.444 26.251 1.00 0.00 101 ALA A CA 1
ATOM 1475 C C . ALA A 1 101 ? 23.768 26.618 27.199 1.00 0.00 101 ALA A C 1
ATOM 1476 O O . ALA A 1 101 ? 24.177 26.399 28.342 1.00 0.00 101 ALA A O 1
ATOM 1483 N N . LEU A 1 102 ? 23.583 27.852 26.735 1.00 0.00 102 LEU A N 1
ATOM 1484 C CA . LEU A 1 102 ? 23.966 29.074 27.443 1.00 0.00 102 LEU A CA 1
ATOM 1485 C C . LEU A 1 102 ? 22.679 29.869 27.780 1.00 0.00 102 LEU A C 1
ATOM 1486 O O . LEU A 1 102 ? 22.130 30.530 26.892 1.00 0.00 102 LEU A O 1
ATOM 1502 N N . PRO A 1 103 ? 22.113 29.713 28.996 1.00 0.00 103 PRO A N 1
ATOM 1503 C CA . PRO A 1 103 ? 20.786 30.226 29.357 1.00 0.00 103 PRO A CA 1
ATOM 1504 C C . PRO A 1 103 ? 20.757 31.740 29.629 1.00 0.00 103 PRO A C 1
ATOM 1505 O O . PRO A 1 103 ? 21.785 32.413 29.652 1.00 0.00 103 PRO A O 1
ATOM 1516 N N . GLN A 1 104 ? 19.549 32.266 29.847 1.00 0.00 104 GLN A N 1
ATOM 1517 C CA . GLN A 1 104 ? 19.270 33.682 30.122 1.00 0.00 104 GLN A CA 1
ATOM 1518 C C . GLN A 1 104 ? 18.998 33.942 31.616 1.00 0.00 104 GLN A C 1
ATOM 1519 O O . GLN A 1 104 ? 18.226 33.209 32.244 1.00 0.00 104 GLN A O 1
ATOM 1533 N N . MET A 1 105 ? 19.560 35.023 32.171 1.00 0.00 105 MET A N 1
ATOM 1534 C CA . MET A 1 105 ? 19.215 35.539 33.505 1.00 0.00 105 MET A CA 1
ATOM 1535 C C . MET A 1 105 ? 18.893 37.039 33.519 1.00 0.00 105 MET A C 1
ATOM 1536 O O . MET A 1 105 ? 19.383 37.809 32.692 1.00 0.00 105 MET A O 1
ATOM 1550 N N . THR A 1 106 ? 18.076 37.443 34.493 1.00 0.00 106 THR A N 1
ATOM 1551 C CA . THR A 1 106 ? 17.953 38.802 35.050 1.00 0.00 106 THR A CA 1
ATOM 1552 C C . THR A 1 106 ? 17.217 38.673 36.387 1.00 0.00 106 THR A C 1
ATOM 1553 O O . THR A 1 106 ? 16.095 38.165 36.422 1.00 0.00 106 THR A O 1
ATOM 1564 N N . ARG A 1 107 ? 17.848 39.082 37.495 1.00 0.00 107 ARG A N 1
ATOM 1565 C CA . ARG A 1 107 ? 17.319 38.886 38.863 1.00 0.00 107 ARG A CA 1
ATOM 1566 C C . ARG A 1 107 ? 16.579 40.135 39.367 1.00 0.00 107 ARG A C 1
ATOM 1567 O O . ARG A 1 107 ? 16.895 41.258 38.966 1.00 0.00 107 ARG A O 1
ATOM 1588 N N . ASN A 1 108 ? 15.617 39.951 40.271 1.00 0.00 108 ASN A N 1
ATOM 1589 C CA . ASN A 1 108 ? 14.820 41.029 40.881 1.00 0.00 108 ASN A CA 1
ATOM 1590 C C . ASN A 1 108 ? 15.635 41.999 41.773 1.00 0.00 108 ASN A C 1
ATOM 1591 O O . ASN A 1 108 ? 15.285 43.179 41.875 1.00 0.00 108 ASN A O 1
ATOM 1602 N N . VAL A 1 109 ? 16.733 41.525 42.371 1.00 0.00 109 VAL A N 1
ATOM 1603 C CA . VAL A 1 109 ? 17.728 42.290 43.146 1.00 0.00 109 VAL A CA 1
ATOM 1604 C C . VAL A 1 109 ? 19.125 42.070 42.559 1.00 0.00 109 VAL A C 1
ATOM 1605 O O . VAL A 1 109 ? 19.445 40.960 42.129 1.00 0.00 109 VAL A O 1
ATOM 1618 N N . ASN A 1 110 ? 19.961 43.111 42.515 1.00 0.00 110 ASN A N 1
ATOM 1619 C CA . ASN A 1 110 ? 21.269 43.077 41.842 1.00 0.00 110 ASN A CA 1
ATOM 1620 C C . ASN A 1 110 ? 22.382 43.727 42.682 1.00 0.00 110 ASN A C 1
ATOM 1621 O O . ASN A 1 110 ? 22.127 44.623 43.492 1.00 0.00 110 ASN A O 1
ATOM 1632 N N . ASN A 1 111 ? 23.618 43.261 42.494 1.00 0.00 111 ASN A N 1
ATOM 1633 C CA . ASN A 1 111 ? 24.823 43.742 43.180 1.00 0.00 111 ASN A CA 1
ATOM 1634 C C . ASN A 1 111 ? 26.043 43.744 42.237 1.00 0.00 111 ASN A C 1
ATOM 1635 O O . ASN A 1 111 ? 26.019 43.107 41.180 1.00 0.00 111 ASN A O 1
ATOM 1646 N N . ASN A 1 112 ? 27.123 44.397 42.666 1.00 0.00 112 ASN A N 1
ATOM 1647 C CA . ASN A 1 112 ? 28.402 44.464 41.957 1.00 0.00 112 ASN A CA 1
ATOM 1648 C C . ASN A 1 112 ? 29.576 44.074 42.881 1.00 0.00 112 ASN A C 1
ATOM 1649 O O . ASN A 1 112 ? 29.494 44.255 44.101 1.00 0.00 112 ASN A O 1
ATOM 1660 N N . ASP A 1 113 ? 30.691 43.605 42.317 1.00 0.00 113 ASP A N 1
ATOM 1661 C CA . ASP A 1 113 ? 31.948 43.325 43.033 1.00 0.00 113 ASP A CA 1
ATOM 1662 C C . ASP A 1 113 ? 33.178 43.745 42.200 1.00 0.00 113 ASP A C 1
ATOM 1663 O O . ASP A 1 113 ? 33.136 43.749 40.965 1.00 0.00 113 ASP A O 1
ATOM 1672 N N . PHE A 1 114 ? 34.273 44.104 42.877 1.00 0.00 114 PHE A N 1
ATOM 1673 C CA . PHE A 1 114 ? 35.514 44.628 42.290 1.00 0.00 114 PHE A CA 1
ATOM 1674 C C . PHE A 1 114 ? 36.719 44.336 43.207 1.00 0.00 114 PHE A C 1
ATOM 1675 O O . PHE A 1 114 ? 36.546 44.125 44.414 1.00 0.00 114 PHE A O 1
ATOM 1692 N N . SER A 1 115 ? 37.943 44.322 42.665 1.00 0.00 115 SER A N 1
ATOM 1693 C CA . SER A 1 115 ? 39.189 44.026 43.409 1.00 0.00 115 SER A CA 1
ATOM 1694 C C . SER A 1 115 ? 39.850 45.261 44.017 1.00 0.00 115 SER A C 1
ATOM 1695 O O . SER A 1 115 ? 40.022 45.286 45.257 1.00 0.00 115 SER A O 1
ATOM 1708 N N . GLY A 1 1 ? 49.081 17.212 16.719 1.00 0.00 1 GLY A N 2
ATOM 1709 C CA . GLY A 1 1 ? 47.625 17.425 16.625 1.00 0.00 1 GLY A CA 2
ATOM 1710 C C . GLY A 1 1 ? 46.887 16.614 17.668 1.00 0.00 1 GLY A C 2
ATOM 1711 O O . GLY A 1 1 ? 46.902 15.386 17.620 1.00 0.00 1 GLY A O 2
ATOM 1717 N N . GLU A 1 2 ? 46.230 17.270 18.625 1.00 0.00 2 GLU A N 2
ATOM 1718 C CA . GLU A 1 2 ? 45.559 16.637 19.783 1.00 0.00 2 GLU A CA 2
ATOM 1719 C C . GLU A 1 2 ? 44.163 17.235 20.074 1.00 0.00 2 GLU A C 2
ATOM 1720 O O . GLU A 1 2 ? 43.649 17.129 21.189 1.00 0.00 2 GLU A O 2
ATOM 1732 N N . GLU A 1 3 ? 43.558 17.902 19.088 1.00 0.00 3 GLU A N 2
ATOM 1733 C CA . GLU A 1 3 ? 42.448 18.855 19.256 1.00 0.00 3 GLU A CA 2
ATOM 1734 C C . GLU A 1 3 ? 41.114 18.218 19.694 1.00 0.00 3 GLU A C 2
ATOM 1735 O O . GLU A 1 3 ? 40.771 17.092 19.316 1.00 0.00 3 GLU A O 2
ATOM 1747 N N . LEU A 1 4 ? 40.340 18.993 20.460 1.00 0.00 4 LEU A N 2
ATOM 1748 C CA . LEU A 1 4 ? 39.008 18.682 20.992 1.00 0.00 4 LEU A CA 2
ATOM 1749 C C . LEU A 1 4 ? 37.956 19.613 20.339 1.00 0.00 4 LEU A C 2
ATOM 1750 O O . LEU A 1 4 ? 38.316 20.532 19.593 1.00 0.00 4 LEU A O 2
ATOM 1766 N N . LYS A 1 5 ? 36.658 19.414 20.607 1.00 0.00 5 LYS A N 2
ATOM 1767 C CA . LYS A 1 5 ? 35.589 20.357 20.206 1.00 0.00 5 LYS A CA 2
ATOM 1768 C C . LYS A 1 5 ? 34.581 20.658 21.321 1.00 0.00 5 LYS A C 2
ATOM 1769 O O . LYS A 1 5 ? 34.460 19.914 22.291 1.00 0.00 5 LYS A O 2
ATOM 1788 N N . ILE A 1 6 ? 33.874 21.772 21.155 1.00 0.00 6 ILE A N 2
ATOM 1789 C CA . ILE A 1 6 ? 32.813 22.306 22.018 1.00 0.00 6 ILE A CA 2
ATOM 1790 C C . ILE A 1 6 ? 31.659 22.775 21.134 1.00 0.00 6 ILE A C 2
ATOM 1791 O O . ILE A 1 6 ? 31.872 23.395 20.092 1.00 0.00 6 ILE A O 2
ATOM 1807 N N . THR A 1 7 ? 30.431 22.495 21.556 1.00 0.00 7 THR A N 2
ATOM 1808 C CA . THR A 1 7 ? 29.224 22.996 20.893 1.00 0.00 7 THR A CA 2
ATOM 1809 C C . THR A 1 7 ? 28.438 23.868 21.851 1.00 0.00 7 THR A C 2
ATOM 1810 O O . THR A 1 7 ? 28.140 23.441 22.962 1.00 0.00 7 THR A O 2
ATOM 1821 N N . PHE A 1 8 ? 28.085 25.072 21.413 1.00 0.00 8 PHE A N 2
ATOM 1822 C CA . PHE A 1 8 ? 27.258 26.003 22.168 1.00 0.00 8 PHE A CA 2
ATOM 1823 C C . PHE A 1 8 ? 25.953 26.337 21.431 1.00 0.00 8 PHE A C 2
ATOM 1824 O O . PHE A 1 8 ? 25.954 26.610 20.228 1.00 0.00 8 PHE A O 2
ATOM 1841 N N . ILE A 1 9 ? 24.854 26.361 22.187 1.00 0.00 9 ILE A N 2
ATOM 1842 C CA . ILE A 1 9 ? 23.566 26.944 21.775 1.00 0.00 9 ILE A CA 2
ATOM 1843 C C . ILE A 1 9 ? 23.536 28.400 22.227 1.00 0.00 9 ILE A C 2
ATOM 1844 O O . ILE A 1 9 ? 23.788 28.681 23.399 1.00 0.00 9 ILE A O 2
ATOM 1860 N N . LEU A 1 10 ? 23.229 29.311 21.311 1.00 0.00 10 LEU A N 2
ATOM 1861 C CA . LEU A 1 10 ? 23.368 30.751 21.499 1.00 0.00 10 LEU A CA 2
ATOM 1862 C C . LEU A 1 10 ? 22.156 31.380 22.201 1.00 0.00 10 LEU A C 2
ATOM 1863 O O . LEU A 1 10 ? 21.053 30.830 22.179 1.00 0.00 10 LEU A O 2
ATOM 1879 N N . LYS A 1 11 ? 22.328 32.592 22.746 1.00 0.00 11 LYS A N 2
ATOM 1880 C CA . LYS A 1 11 ? 21.232 33.397 23.316 1.00 0.00 11 LYS A CA 2
ATOM 1881 C C . LYS A 1 11 ? 20.186 33.856 22.294 1.00 0.00 11 LYS A C 2
ATOM 1882 O O . LYS A 1 11 ? 19.047 34.106 22.686 1.00 0.00 11 LYS A O 2
ATOM 1901 N N . ASP A 1 12 ? 20.519 33.909 21.002 1.00 0.00 12 ASP A N 2
ATOM 1902 C CA . ASP A 1 12 ? 19.550 34.063 19.898 1.00 0.00 12 ASP A CA 2
ATOM 1903 C C . ASP A 1 12 ? 19.178 32.715 19.229 1.00 0.00 12 ASP A C 2
ATOM 1904 O O . ASP A 1 12 ? 18.576 32.678 18.154 1.00 0.00 12 ASP A O 2
ATOM 1913 N N . GLY A 1 13 ? 19.525 31.595 19.875 1.00 0.00 13 GLY A N 2
ATOM 1914 C CA . GLY A 1 13 ? 19.136 30.225 19.527 1.00 0.00 13 GLY A CA 2
ATOM 1915 C C . GLY A 1 13 ? 19.900 29.566 18.374 1.00 0.00 13 GLY A C 2
ATOM 1916 O O . GLY A 1 13 ? 19.541 28.447 18.001 1.00 0.00 13 GLY A O 2
ATOM 1920 N N . SER A 1 14 ? 20.938 30.211 17.830 1.00 0.00 14 SER A N 2
ATOM 1921 C CA . SER A 1 14 ? 21.893 29.614 16.880 1.00 0.00 14 SER A CA 2
ATOM 1922 C C . SER A 1 14 ? 22.677 28.456 17.504 1.00 0.00 14 SER A C 2
ATOM 1923 O O . SER A 1 14 ? 22.779 28.332 18.723 1.00 0.00 14 SER A O 2
ATOM 1931 N N . GLN A 1 15 ? 23.281 27.630 16.661 1.00 0.00 15 GLN A N 2
ATOM 1932 C CA . GLN A 1 15 ? 24.213 26.567 17.014 1.00 0.00 15 GLN A CA 2
ATOM 1933 C C . GLN A 1 15 ? 25.575 26.908 16.448 1.00 0.00 15 GLN A C 2
ATOM 1934 O O . GLN A 1 15 ? 25.712 27.307 15.285 1.00 0.00 15 GLN A O 2
ATOM 1948 N N . LYS A 1 16 ? 26.587 26.723 17.292 1.00 0.00 16 LYS A N 2
ATOM 1949 C CA . LYS A 1 16 ? 27.970 26.961 16.950 1.00 0.00 16 LYS A CA 2
ATOM 1950 C C . LYS A 1 16 ? 28.807 25.852 17.541 1.00 0.00 16 LYS A C 2
ATOM 1951 O O . LYS A 1 16 ? 28.832 25.634 18.749 1.00 0.00 16 LYS A O 2
ATOM 1970 N N . THR A 1 17 ? 29.479 25.162 16.649 1.00 0.00 17 THR A N 2
ATOM 1971 C CA . THR A 1 17 ? 30.437 24.093 16.979 1.00 0.00 17 THR A CA 2
ATOM 1972 C C . THR A 1 17 ? 31.865 24.492 16.599 1.00 0.00 17 THR A C 2
ATOM 1973 O O . THR A 1 17 ? 32.117 24.900 15.463 1.00 0.00 17 THR A O 2
ATOM 1984 N N . TYR A 1 18 ? 32.785 24.428 17.564 1.00 0.00 18 TYR A N 2
ATOM 1985 C CA . TYR A 1 18 ? 34.118 25.052 17.540 1.00 0.00 18 TYR A CA 2
ATOM 1986 C C . TYR A 1 18 ? 35.211 24.094 18.044 1.00 0.00 18 TYR A C 2
ATOM 1987 O O . TYR A 1 18 ? 34.979 23.290 18.946 1.00 0.00 18 TYR A O 2
ATOM 2005 N N . GLU A 1 19 ? 36.433 24.234 17.524 1.00 0.00 19 GLU A N 2
ATOM 2006 C CA . GLU A 1 19 ? 37.594 23.399 17.878 1.00 0.00 19 GLU A CA 2
ATOM 2007 C C . GLU A 1 19 ? 38.542 24.080 18.889 1.00 0.00 19 GLU A C 2
ATOM 2008 O O . GLU A 1 19 ? 38.894 25.255 18.737 1.00 0.00 19 GLU A O 2
ATOM 2020 N N . VAL A 1 20 ? 38.944 23.348 19.936 1.00 0.00 20 VAL A N 2
ATOM 2021 C CA . VAL A 1 20 ? 39.603 23.876 21.147 1.00 0.00 20 VAL A CA 2
ATOM 2022 C C . VAL A 1 20 ? 40.678 22.950 21.730 1.00 0.00 20 VAL A C 2
ATOM 2023 O O . VAL A 1 20 ? 40.768 21.769 21.383 1.00 0.00 20 VAL A O 2
ATOM 2036 N N . CYS A 1 21 ? 41.477 23.500 22.645 1.00 0.00 21 CYS A N 2
ATOM 2037 C CA . CYS A 1 21 ? 42.490 22.790 23.423 1.00 0.00 21 CYS A CA 2
ATOM 2038 C C . CYS A 1 21 ? 41.973 22.323 24.799 1.00 0.00 21 CYS A C 2
ATOM 2039 O O . CYS A 1 21 ? 40.946 22.765 25.312 1.00 0.00 21 CYS A O 2
ATOM 2047 N N . GLU A 1 22 ? 42.732 21.428 25.421 1.00 0.00 22 GLU A N 2
ATOM 2048 C CA . GLU A 1 22 ? 42.598 20.937 26.784 1.00 0.00 22 GLU A CA 2
ATOM 2049 C C . GLU A 1 22 ? 42.896 22.029 27.847 1.00 0.00 22 GLU A C 2
ATOM 2050 O O . GLU A 1 22 ? 43.774 22.878 27.659 1.00 0.00 22 GLU A O 2
ATOM 2062 N N . GLY A 1 23 ? 42.179 22.033 28.980 1.00 0.00 23 GLY A N 2
ATOM 2063 C CA . GLY A 1 23 ? 42.365 22.979 30.089 1.00 0.00 23 GLY A CA 2
ATOM 2064 C C . GLY A 1 23 ? 41.621 24.308 29.922 1.00 0.00 23 GLY A C 2
ATOM 2065 O O . GLY A 1 23 ? 41.498 25.065 30.886 1.00 0.00 23 GLY A O 2
ATOM 2069 N N . GLU A 1 24 ? 41.087 24.598 28.734 1.00 0.00 24 GLU A N 2
ATOM 2070 C CA . GLU A 1 24 ? 40.276 25.791 28.468 1.00 0.00 24 GLU A CA 2
ATOM 2071 C C . GLU A 1 24 ? 38.855 25.634 29.046 1.00 0.00 24 GLU A C 2
ATOM 2072 O O . GLU A 1 24 ? 38.249 24.565 28.942 1.00 0.00 24 GLU A O 2
ATOM 2084 N N . THR A 1 25 ? 38.342 26.682 29.692 1.00 0.00 25 THR A N 2
ATOM 2085 C CA . THR A 1 25 ? 37.053 26.730 30.415 1.00 0.00 25 THR A CA 2
ATOM 2086 C C . THR A 1 25 ? 35.901 27.015 29.459 1.00 0.00 25 THR A C 2
ATOM 2087 O O . THR A 1 25 ? 36.042 27.795 28.523 1.00 0.00 25 THR A O 2
ATOM 2098 N N . ILE A 1 26 ? 34.710 26.486 29.734 1.00 0.00 26 ILE A N 2
ATOM 2099 C CA . ILE A 1 26 ? 33.510 26.707 28.898 1.00 0.00 26 ILE A CA 2
ATOM 2100 C C . ILE A 1 26 ? 33.196 28.198 28.691 1.00 0.00 26 ILE A C 2
ATOM 2101 O O . ILE A 1 26 ? 32.984 28.616 27.551 1.00 0.00 26 ILE A O 2
ATOM 2117 N N . LEU A 1 27 ? 33.247 29.024 29.747 1.00 0.00 27 LEU A N 2
ATOM 2118 C CA . LEU A 1 27 ? 33.071 30.473 29.582 1.00 0.00 27 LEU A CA 2
ATOM 2119 C C . LEU A 1 27 ? 34.278 31.154 28.907 1.00 0.00 27 LEU A C 2
ATOM 2120 O O . LEU A 1 27 ? 34.102 32.128 28.185 1.00 0.00 27 LEU A O 2
ATOM 2136 N N . ASP A 1 28 ? 35.490 30.622 29.080 1.00 0.00 28 ASP A N 2
ATOM 2137 C CA . ASP A 1 28 ? 36.712 31.129 28.446 1.00 0.00 28 ASP A CA 2
ATOM 2138 C C . ASP A 1 28 ? 36.799 30.800 26.953 1.00 0.00 28 ASP A C 2
ATOM 2139 O O . ASP A 1 28 ? 37.556 31.451 26.238 1.00 0.00 28 ASP A O 2
ATOM 2148 N N . ILE A 1 29 ? 36.034 29.819 26.463 1.00 0.00 29 ILE A N 2
ATOM 2149 C CA . ILE A 1 29 ? 35.827 29.611 25.024 1.00 0.00 29 ILE A CA 2
ATOM 2150 C C . ILE A 1 29 ? 34.672 30.482 24.530 1.00 0.00 29 ILE A C 2
ATOM 2151 O O . ILE A 1 29 ? 34.770 31.072 23.458 1.00 0.00 29 ILE A O 2
ATOM 2167 N N . ALA A 1 30 ? 33.606 30.666 25.315 1.00 0.00 30 ALA A N 2
ATOM 2168 C CA . ALA A 1 30 ? 32.537 31.580 24.917 1.00 0.00 30 ALA A CA 2
ATOM 2169 C C . ALA A 1 30 ? 33.034 33.038 24.781 1.00 0.00 30 ALA A C 2
ATOM 2170 O O . ALA A 1 30 ? 32.672 33.747 23.838 1.00 0.00 30 ALA A O 2
ATOM 2177 N N . GLN A 1 31 ? 33.931 33.459 25.673 1.00 0.00 31 GLN A N 2
ATOM 2178 C CA . GLN A 1 31 ? 34.689 34.699 25.548 1.00 0.00 31 GLN A CA 2
ATOM 2179 C C . GLN A 1 31 ? 35.829 34.585 24.542 1.00 0.00 31 GLN A C 2
ATOM 2180 O O . GLN A 1 31 ? 35.847 35.375 23.611 1.00 0.00 31 GLN A O 2
ATOM 2194 N N . GLY A 1 32 ? 36.730 33.606 24.641 1.00 0.00 32 GLY A N 2
ATOM 2195 C CA . GLY A 1 32 ? 37.895 33.491 23.752 1.00 0.00 32 GLY A CA 2
ATOM 2196 C C . GLY A 1 32 ? 37.533 33.419 22.267 1.00 0.00 32 GLY A C 2
ATOM 2197 O O . GLY A 1 32 ? 38.129 34.127 21.455 1.00 0.00 32 GLY A O 2
ATOM 2201 N N . HIS A 1 33 ? 36.467 32.693 21.910 1.00 0.00 33 HIS A N 2
ATOM 2202 C CA . HIS A 1 33 ? 36.005 32.607 20.517 1.00 0.00 33 HIS A CA 2
ATOM 2203 C C . HIS A 1 33 ? 35.136 33.807 20.115 1.00 0.00 33 HIS A C 2
ATOM 2204 O O . HIS A 1 33 ? 34.731 33.937 18.956 1.00 0.00 33 HIS A O 2
ATOM 2218 N N . ASN A 1 34 ? 34.834 34.682 21.078 1.00 0.00 34 ASN A N 2
ATOM 2219 C CA . ASN A 1 34 ? 33.948 35.832 20.960 1.00 0.00 34 ASN A CA 2
ATOM 2220 C C . ASN A 1 34 ? 32.588 35.423 20.378 1.00 0.00 34 ASN A C 2
ATOM 2221 O O . ASN A 1 34 ? 32.110 35.965 19.381 1.00 0.00 34 ASN A O 2
ATOM 2232 N N . LEU A 1 35 ? 31.970 34.444 21.042 1.00 0.00 35 LEU A N 2
ATOM 2233 C CA . LEU A 1 35 ? 30.583 34.031 20.765 1.00 0.00 35 LEU A CA 2
ATOM 2234 C C . LEU A 1 35 ? 29.623 35.220 20.887 1.00 0.00 35 LEU A C 2
ATOM 2235 O O . LEU A 1 35 ? 29.775 36.073 21.769 1.00 0.00 35 LEU A O 2
ATOM 2251 N N . ASP A 1 36 ? 28.610 35.239 20.019 1.00 0.00 36 ASP A N 2
ATOM 2252 C CA . ASP A 1 36 ? 27.472 36.152 20.099 1.00 0.00 36 ASP A CA 2
ATOM 2253 C C . ASP A 1 36 ? 26.575 35.778 21.269 1.00 0.00 36 ASP A C 2
ATOM 2254 O O . ASP A 1 36 ? 25.612 35.016 21.166 1.00 0.00 36 ASP A O 2
ATOM 2263 N N . MET A 1 37 ? 26.980 36.292 22.422 1.00 0.00 37 MET A N 2
ATOM 2264 C CA . MET A 1 37 ? 26.524 35.853 23.717 1.00 0.00 37 MET A CA 2
ATOM 2265 C C . MET A 1 37 ? 26.551 37.052 24.679 1.00 0.00 37 MET A C 2
ATOM 2266 O O . MET A 1 37 ? 27.558 37.753 24.838 1.00 0.00 37 MET A O 2
ATOM 2280 N N . GLU A 1 38 ? 25.390 37.330 25.261 1.00 0.00 38 GLU A N 2
ATOM 2281 C CA . GLU A 1 38 ? 25.228 38.317 26.330 1.00 0.00 38 GLU A CA 2
ATOM 2282 C C . GLU A 1 38 ? 25.949 37.837 27.601 1.00 0.00 38 GLU A C 2
ATOM 2283 O O . GLU A 1 38 ? 25.810 36.684 28.011 1.00 0.00 38 GLU A O 2
ATOM 2295 N N . GLY A 1 39 ? 26.784 38.702 28.180 1.00 0.00 39 GLY A N 2
ATOM 2296 C CA . GLY A 1 39 ? 27.853 38.303 29.094 1.00 0.00 39 GLY A CA 2
ATOM 2297 C C . GLY A 1 39 ? 27.350 37.658 30.379 1.00 0.00 39 GLY A C 2
ATOM 2298 O O . GLY A 1 39 ? 26.768 38.344 31.224 1.00 0.00 39 GLY A O 2
ATOM 2302 N N . ALA A 1 40 ? 27.619 36.363 30.552 1.00 0.00 40 ALA A N 2
ATOM 2303 C CA . ALA A 1 40 ? 27.294 35.618 31.766 1.00 0.00 40 ALA A CA 2
ATOM 2304 C C . ALA A 1 40 ? 28.352 35.856 32.853 1.00 0.00 40 ALA A C 2
ATOM 2305 O O . ALA A 1 40 ? 28.013 36.213 33.979 1.00 0.00 40 ALA A O 2
ATOM 2312 N N . CYS A 1 41 ? 29.631 35.693 32.506 1.00 0.00 41 CYS A N 2
ATOM 2313 C CA . CYS A 1 41 ? 30.778 36.074 33.330 1.00 0.00 41 CYS A CA 2
ATOM 2314 C C . CYS A 1 41 ? 32.032 36.286 32.453 1.00 0.00 41 CYS A C 2
ATOM 2315 O O . CYS A 1 41 ? 31.941 36.850 31.358 1.00 0.00 41 CYS A O 2
ATOM 2322 N N . GLY A 1 42 ? 33.187 35.797 32.904 1.00 0.00 42 GLY A N 2
ATOM 2323 C CA . GLY A 1 42 ? 34.520 36.047 32.349 1.00 0.00 42 GLY A CA 2
ATOM 2324 C C . GLY A 1 42 ? 35.543 36.579 33.363 1.00 0.00 42 GLY A C 2
ATOM 2325 O O . GLY A 1 42 ? 36.539 37.188 32.974 1.00 0.00 42 GLY A O 2
ATOM 2329 N N . GLY A 1 43 ? 35.341 36.331 34.661 1.00 0.00 43 GLY A N 2
ATOM 2330 C CA . GLY A 1 43 ? 36.395 36.523 35.662 1.00 0.00 43 GLY A CA 2
ATOM 2331 C C . GLY A 1 43 ? 36.673 37.988 36.000 1.00 0.00 43 GLY A C 2
ATOM 2332 O O . GLY A 1 43 ? 37.835 38.376 36.145 1.00 0.00 43 GLY A O 2
ATOM 2336 N N . SER A 1 44 ? 35.622 38.803 36.111 1.00 0.00 44 SER A N 2
ATOM 2337 C CA . SER A 1 44 ? 35.677 40.165 36.658 1.00 0.00 44 SER A CA 2
ATOM 2338 C C . SER A 1 44 ? 36.082 40.176 38.142 1.00 0.00 44 SER A C 2
ATOM 2339 O O . SER A 1 44 ? 36.127 39.126 38.790 1.00 0.00 44 SER A O 2
ATOM 2347 N N . CYS A 1 45 ? 36.359 41.353 38.709 1.00 0.00 45 CYS A N 2
ATOM 2348 C CA . CYS A 1 45 ? 36.792 41.503 40.106 1.00 0.00 45 CYS A CA 2
ATOM 2349 C C . CYS A 1 45 ? 35.794 40.934 41.139 1.00 0.00 45 CYS A C 2
ATOM 2350 O O . CYS A 1 45 ? 36.227 40.490 42.210 1.00 0.00 45 CYS A O 2
ATOM 2358 N N . ALA A 1 46 ? 34.497 40.888 40.816 1.00 0.00 46 ALA A N 2
ATOM 2359 C CA . ALA A 1 46 ? 33.467 40.210 41.614 1.00 0.00 46 ALA A CA 2
ATOM 2360 C C . ALA A 1 46 ? 33.114 38.785 41.121 1.00 0.00 46 ALA A C 2
ATOM 2361 O O . ALA A 1 46 ? 32.664 37.964 41.921 1.00 0.00 46 ALA A O 2
ATOM 2368 N N . CYS A 1 47 ? 33.329 38.483 39.834 1.00 0.00 47 CYS A N 2
ATOM 2369 C CA . CYS A 1 47 ? 32.751 37.337 39.109 1.00 0.00 47 CYS A CA 2
ATOM 2370 C C . CYS A 1 47 ? 31.193 37.351 39.056 1.00 0.00 47 CYS A C 2
ATOM 2371 O O . CYS A 1 47 ? 30.522 37.994 39.873 1.00 0.00 47 CYS A O 2
ATOM 2378 N N . SER A 1 48 ? 30.608 36.705 38.040 1.00 0.00 48 SER A N 2
ATOM 2379 C CA . SER A 1 48 ? 29.200 36.898 37.622 1.00 0.00 48 SER A CA 2
ATOM 2380 C C . SER A 1 48 ? 28.502 35.568 37.256 1.00 0.00 48 SER A C 2
ATOM 2381 O O . SER A 1 48 ? 29.080 34.506 37.434 1.00 0.00 48 SER A O 2
ATOM 2389 N N . THR A 1 49 ? 27.244 35.574 36.790 1.00 0.00 49 THR A N 2
ATOM 2390 C CA . THR A 1 49 ? 26.350 34.387 36.839 1.00 0.00 49 THR A CA 2
ATOM 2391 C C . THR A 1 49 ? 26.756 33.117 36.068 1.00 0.00 49 THR A C 2
ATOM 2392 O O . THR A 1 49 ? 26.192 32.064 36.346 1.00 0.00 49 THR A O 2
ATOM 2403 N N . CYS A 1 50 ? 27.716 33.165 35.133 1.00 0.00 50 CYS A N 2
ATOM 2404 C CA . CYS A 1 50 ? 28.402 31.979 34.569 1.00 0.00 50 CYS A CA 2
ATOM 2405 C C . CYS A 1 50 ? 27.497 30.826 34.060 1.00 0.00 50 CYS A C 2
ATOM 2406 O O . CYS A 1 50 ? 27.867 29.652 34.113 1.00 0.00 50 CYS A O 2
ATOM 2413 N N . HIS A 1 51 ? 26.294 31.141 33.571 1.00 0.00 51 HIS A N 2
ATOM 2414 C CA . HIS A 1 51 ? 25.187 30.182 33.565 1.00 0.00 51 HIS A CA 2
ATOM 2415 C C . HIS A 1 51 ? 25.118 29.397 32.243 1.00 0.00 51 HIS A C 2
ATOM 2416 O O . HIS A 1 51 ? 24.657 29.902 31.215 1.00 0.00 51 HIS A O 2
ATOM 2430 N N . VAL A 1 52 ? 25.549 28.133 32.306 1.00 0.00 52 VAL A N 2
ATOM 2431 C CA . VAL A 1 52 ? 25.424 27.106 31.257 1.00 0.00 52 VAL A CA 2
ATOM 2432 C C . VAL A 1 52 ? 24.543 25.952 31.709 1.00 0.00 52 VAL A C 2
ATOM 2433 O O . VAL A 1 52 ? 24.295 25.714 32.895 1.00 0.00 52 VAL A O 2
ATOM 2446 N N . ILE A 1 53 ? 24.121 25.166 30.730 1.00 0.00 53 ILE A N 2
ATOM 2447 C CA . ILE A 1 53 ? 23.625 23.822 30.902 1.00 0.00 53 ILE A CA 2
ATOM 2448 C C . ILE A 1 53 ? 24.313 22.896 29.894 1.00 0.00 53 ILE A C 2
ATOM 2449 O O . ILE A 1 53 ? 24.575 23.285 28.767 1.00 0.00 53 ILE A O 2
ATOM 2465 N N . VAL A 1 54 ? 24.630 21.677 30.315 1.00 0.00 54 VAL A N 2
ATOM 2466 C CA . VAL A 1 54 ? 25.312 20.635 29.551 1.00 0.00 54 VAL A CA 2
ATOM 2467 C C . VAL A 1 54 ? 24.386 19.581 28.965 1.00 0.00 54 VAL A C 2
ATOM 2468 O O . VAL A 1 54 ? 23.300 19.315 29.478 1.00 0.00 54 VAL A O 2
ATOM 2481 N N . ASP A 1 55 ? 24.887 18.917 27.929 1.00 0.00 55 ASP A N 2
ATOM 2482 C CA . ASP A 1 55 ? 24.381 17.626 27.480 1.00 0.00 55 ASP A CA 2
ATOM 2483 C C . ASP A 1 55 ? 24.319 16.619 28.658 1.00 0.00 55 ASP A C 2
ATOM 2484 O O . ASP A 1 55 ? 25.324 16.461 29.369 1.00 0.00 55 ASP A O 2
ATOM 2493 N N . PRO A 1 56 ? 23.240 15.825 28.801 1.00 0.00 56 PRO A N 2
ATOM 2494 C CA . PRO A 1 56 ? 23.178 14.718 29.756 1.00 0.00 56 PRO A CA 2
ATOM 2495 C C . PRO A 1 56 ? 24.239 13.635 29.541 1.00 0.00 56 PRO A C 2
ATOM 2496 O O . PRO A 1 56 ? 24.468 12.835 30.448 1.00 0.00 56 PRO A O 2
ATOM 2507 N N . ASP A 1 57 ? 24.919 13.603 28.393 1.00 0.00 57 ASP A N 2
ATOM 2508 C CA . ASP A 1 57 ? 26.077 12.739 28.154 1.00 0.00 57 ASP A CA 2
ATOM 2509 C C . ASP A 1 57 ? 27.316 13.213 28.922 1.00 0.00 57 ASP A C 2
ATOM 2510 O O . ASP A 1 57 ? 27.996 12.387 29.537 1.00 0.00 57 ASP A O 2
ATOM 2519 N N . TYR A 1 58 ? 27.613 14.522 28.921 1.00 0.00 58 TYR A N 2
ATOM 2520 C CA . TYR A 1 58 ? 28.891 15.005 29.408 1.00 0.00 58 TYR A CA 2
ATOM 2521 C C . TYR A 1 58 ? 28.851 15.498 30.853 1.00 0.00 58 TYR A C 2
ATOM 2522 O O . TYR A 1 58 ? 29.858 15.338 31.532 1.00 0.00 58 TYR A O 2
ATOM 2540 N N . TYR A 1 59 ? 27.702 15.980 31.364 1.00 0.00 59 TYR A N 2
ATOM 2541 C CA . TYR A 1 59 ? 27.490 16.208 32.824 1.00 0.00 59 TYR A CA 2
ATOM 2542 C C . TYR A 1 59 ? 27.829 14.985 33.652 1.00 0.00 59 TYR A C 2
ATOM 2543 O O . TYR A 1 59 ? 28.179 15.075 34.829 1.00 0.00 59 TYR A O 2
ATOM 2561 N N . ASP A 1 60 ? 27.594 13.825 33.040 1.00 0.00 60 ASP A N 2
ATOM 2562 C CA . ASP A 1 60 ? 27.359 12.597 33.773 1.00 0.00 60 ASP A CA 2
ATOM 2563 C C . ASP A 1 60 ? 28.636 12.123 34.501 1.00 0.00 60 ASP A C 2
ATOM 2564 O O . ASP A 1 60 ? 28.596 11.270 35.389 1.00 0.00 60 ASP A O 2
ATOM 2573 N N . ALA A 1 61 ? 29.764 12.717 34.086 1.00 0.00 61 ALA A N 2
ATOM 2574 C CA . ALA A 1 61 ? 31.143 12.473 34.515 1.00 0.00 61 ALA A CA 2
ATOM 2575 C C . ALA A 1 61 ? 31.789 13.719 35.160 1.00 0.00 61 ALA A C 2
ATOM 2576 O O . ALA A 1 61 ? 33.012 13.769 35.349 1.00 0.00 61 ALA A O 2
ATOM 2583 N N . LEU A 1 62 ? 30.998 14.761 35.441 1.00 0.00 62 LEU A N 2
ATOM 2584 C CA . LEU A 1 62 ? 31.516 16.066 35.887 1.00 0.00 62 LEU A CA 2
ATOM 2585 C C . LEU A 1 62 ? 31.730 16.199 37.411 1.00 0.00 62 LEU A C 2
ATOM 2586 O O . LEU A 1 62 ? 30.906 15.709 38.183 1.00 0.00 62 LEU A O 2
ATOM 2602 N N . PRO A 1 63 ? 32.776 16.931 37.851 1.00 0.00 63 PRO A N 2
ATOM 2603 C CA . PRO A 1 63 ? 33.002 17.315 39.250 1.00 0.00 63 PRO A CA 2
ATOM 2604 C C . PRO A 1 63 ? 32.142 18.518 39.682 1.00 0.00 63 PRO A C 2
ATOM 2605 O O . PRO A 1 63 ? 31.648 19.268 38.833 1.00 0.00 63 PRO A O 2
ATOM 2616 N N . GLU A 1 64 ? 31.971 18.725 40.994 1.00 0.00 64 GLU A N 2
ATOM 2617 C CA . GLU A 1 64 ? 31.195 19.839 41.585 1.00 0.00 64 GLU A CA 2
ATOM 2618 C C . GLU A 1 64 ? 32.047 21.027 42.117 1.00 0.00 64 GLU A C 2
ATOM 2619 O O . GLU A 1 64 ? 33.235 20.841 42.405 1.00 0.00 64 GLU A O 2
ATOM 2631 N N . PRO A 1 65 ? 31.465 22.240 42.282 1.00 0.00 65 PRO A N 2
ATOM 2632 C CA . PRO A 1 65 ? 32.142 23.472 42.721 1.00 0.00 65 PRO A CA 2
ATOM 2633 C C . PRO A 1 65 ? 31.962 23.818 44.210 1.00 0.00 65 PRO A C 2
ATOM 2634 O O . PRO A 1 65 ? 31.268 23.118 44.955 1.00 0.00 65 PRO A O 2
ATOM 2645 N N . GLU A 1 66 ? 32.595 24.903 44.666 1.00 0.00 66 GLU A N 2
ATOM 2646 C CA . GLU A 1 66 ? 32.278 25.540 45.958 1.00 0.00 66 GLU A CA 2
ATOM 2647 C C . GLU A 1 66 ? 30.813 26.032 46.040 1.00 0.00 66 GLU A C 2
ATOM 2648 O O . GLU A 1 66 ? 30.208 26.399 45.034 1.00 0.00 66 GLU A O 2
ATOM 2660 N N . ASP A 1 67 ? 30.261 26.138 47.252 1.00 0.00 67 ASP A N 2
ATOM 2661 C CA . ASP A 1 67 ? 28.941 26.733 47.549 1.00 0.00 67 ASP A CA 2
ATOM 2662 C C . ASP A 1 67 ? 28.853 28.248 47.252 1.00 0.00 67 ASP A C 2
ATOM 2663 O O . ASP A 1 67 ? 27.775 28.826 47.325 1.00 0.00 67 ASP A O 2
ATOM 2672 N N . ASP A 1 68 ? 29.974 28.941 47.028 1.00 0.00 68 ASP A N 2
ATOM 2673 C CA . ASP A 1 68 ? 30.019 30.293 46.432 1.00 0.00 68 ASP A CA 2
ATOM 2674 C C . ASP A 1 68 ? 30.156 30.306 44.899 1.00 0.00 68 ASP A C 2
ATOM 2675 O O . ASP A 1 68 ? 29.841 31.307 44.258 1.00 0.00 68 ASP A O 2
ATOM 2684 N N . GLU A 1 69 ? 30.604 29.201 44.302 1.00 0.00 69 GLU A N 2
ATOM 2685 C CA . GLU A 1 69 ? 30.749 29.034 42.847 1.00 0.00 69 GLU A CA 2
ATOM 2686 C C . GLU A 1 69 ? 29.441 28.534 42.208 1.00 0.00 69 GLU A C 2
ATOM 2687 O O . GLU A 1 69 ? 28.958 29.120 41.243 1.00 0.00 69 GLU A O 2
ATOM 2699 N N . ASN A 1 70 ? 28.797 27.510 42.782 1.00 0.00 70 ASN A N 2
ATOM 2700 C CA . ASN A 1 70 ? 27.470 27.034 42.351 1.00 0.00 70 ASN A CA 2
ATOM 2701 C C . ASN A 1 70 ? 26.328 28.035 42.640 1.00 0.00 70 ASN A C 2
ATOM 2702 O O . ASN A 1 70 ? 25.253 27.964 42.039 1.00 0.00 70 ASN A O 2
ATOM 2713 N N . ASP A 1 71 ? 26.581 28.990 43.531 1.00 0.00 71 ASP A N 2
ATOM 2714 C CA . ASP A 1 71 ? 25.677 30.089 43.871 1.00 0.00 71 ASP A CA 2
ATOM 2715 C C . ASP A 1 71 ? 25.546 31.081 42.722 1.00 0.00 71 ASP A C 2
ATOM 2716 O O . ASP A 1 71 ? 24.451 31.581 42.507 1.00 0.00 71 ASP A O 2
ATOM 2725 N N . MET A 1 72 ? 26.629 31.302 41.957 1.00 0.00 72 MET A N 2
ATOM 2726 C CA . MET A 1 72 ? 26.678 32.199 40.785 1.00 0.00 72 MET A CA 2
ATOM 2727 C C . MET A 1 72 ? 25.564 31.822 39.791 1.00 0.00 72 MET A C 2
ATOM 2728 O O . MET A 1 72 ? 24.945 32.679 39.164 1.00 0.00 72 MET A O 2
ATOM 2742 N N . LEU A 1 73 ? 25.258 30.526 39.745 1.00 0.00 73 LEU A N 2
ATOM 2743 C CA . LEU A 1 73 ? 24.295 29.862 38.879 1.00 0.00 73 LEU A CA 2
ATOM 2744 C C . LEU A 1 73 ? 22.874 29.957 39.445 1.00 0.00 73 LEU A C 2
ATOM 2745 O O . LEU A 1 73 ? 21.963 30.424 38.765 1.00 0.00 73 LEU A O 2
ATOM 2761 N N . ASP A 1 74 ? 22.707 29.540 40.707 1.00 0.00 74 ASP A N 2
ATOM 2762 C CA . ASP A 1 74 ? 21.499 29.663 41.536 1.00 0.00 74 ASP A CA 2
ATOM 2763 C C . ASP A 1 74 ? 20.896 31.078 41.612 1.00 0.00 74 ASP A C 2
ATOM 2764 O O . ASP A 1 74 ? 19.768 31.234 42.093 1.00 0.00 74 ASP A O 2
ATOM 2773 N N . LEU A 1 75 ? 21.602 32.124 41.171 1.00 0.00 75 LEU A N 2
ATOM 2774 C CA . LEU A 1 75 ? 21.023 33.458 41.035 1.00 0.00 75 LEU A CA 2
ATOM 2775 C C . LEU A 1 75 ? 19.958 33.505 39.923 1.00 0.00 75 LEU A C 2
ATOM 2776 O O . LEU A 1 75 ? 18.956 34.213 40.057 1.00 0.00 75 LEU A O 2
ATOM 2792 N N . ALA A 1 76 ? 20.096 32.681 38.881 1.00 0.00 76 ALA A N 2
ATOM 2793 C CA . ALA A 1 76 ? 19.086 32.497 37.839 1.00 0.00 76 ALA A CA 2
ATOM 2794 C C . ALA A 1 76 ? 17.879 31.673 38.337 1.00 0.00 76 ALA A C 2
ATOM 2795 O O . ALA A 1 76 ? 17.992 30.851 39.257 1.00 0.00 76 ALA A O 2
ATOM 2802 N N . TYR A 1 77 ? 16.709 31.880 37.731 1.00 0.00 77 TYR A N 2
ATOM 2803 C CA . TYR A 1 77 ? 15.512 31.083 38.018 1.00 0.00 77 TYR A CA 2
ATOM 2804 C C . TYR A 1 77 ? 15.656 29.641 37.529 1.00 0.00 77 TYR A C 2
ATOM 2805 O O . TYR A 1 77 ? 16.207 29.393 36.449 1.00 0.00 77 TYR A O 2
ATOM 2823 N N . GLY A 1 78 ? 15.074 28.704 38.277 1.00 0.00 78 GLY A N 2
ATOM 2824 C CA . GLY A 1 78 ? 14.683 27.407 37.744 1.00 0.00 78 GLY A CA 2
ATOM 2825 C C . GLY A 1 78 ? 15.855 26.537 37.300 1.00 0.00 78 GLY A C 2
ATOM 2826 O O . GLY A 1 78 ? 15.798 25.935 36.226 1.00 0.00 78 GLY A O 2
ATOM 2830 N N . LEU A 1 79 ? 16.953 26.544 38.062 1.00 0.00 79 LEU A N 2
ATOM 2831 C CA . LEU A 1 79 ? 18.216 25.927 37.652 1.00 0.00 79 LEU A CA 2
ATOM 2832 C C . LEU A 1 79 ? 18.094 24.415 37.362 1.00 0.00 79 LEU A C 2
ATOM 2833 O O . LEU A 1 79 ? 17.603 23.631 38.183 1.00 0.00 79 LEU A O 2
ATOM 2849 N N . THR A 1 80 ? 18.506 24.032 36.145 1.00 0.00 80 THR A N 2
ATOM 2850 C CA . THR A 1 80 ? 18.142 22.782 35.465 1.00 0.00 80 THR A CA 2
ATOM 2851 C C . THR A 1 80 ? 19.027 21.619 35.905 1.00 0.00 80 THR A C 2
ATOM 2852 O O . THR A 1 80 ? 20.130 21.823 36.400 1.00 0.00 80 THR A O 2
ATOM 2863 N N . GLU A 1 81 ? 18.582 20.383 35.681 1.00 0.00 81 GLU A N 2
ATOM 2864 C CA . GLU A 1 81 ? 19.207 19.174 36.238 1.00 0.00 81 GLU A CA 2
ATOM 2865 C C . GLU A 1 81 ? 20.534 18.761 35.557 1.00 0.00 81 GLU A C 2
ATOM 2866 O O . GLU A 1 81 ? 21.158 17.786 35.989 1.00 0.00 81 GLU A O 2
ATOM 2878 N N . THR A 1 82 ? 21.003 19.533 34.567 1.00 0.00 82 THR A N 2
ATOM 2879 C CA . THR A 1 82 ? 22.398 19.558 34.071 1.00 0.00 82 THR A CA 2
ATOM 2880 C C . THR A 1 82 ? 22.962 20.982 33.962 1.00 0.00 82 THR A C 2
ATOM 2881 O O . THR A 1 82 ? 23.899 21.248 33.203 1.00 0.00 82 THR A O 2
ATOM 2892 N N . SER A 1 83 ? 22.405 21.953 34.694 1.00 0.00 83 SER A N 2
ATOM 2893 C CA . SER A 1 83 ? 22.950 23.310 34.702 1.00 0.00 83 SER A CA 2
ATOM 2894 C C . SER A 1 83 ? 24.217 23.375 35.558 1.00 0.00 83 SER A C 2
ATOM 2895 O O . SER A 1 83 ? 24.260 22.874 36.684 1.00 0.00 83 SER A O 2
ATOM 2903 N N . ARG A 1 84 ? 25.264 23.966 34.983 1.00 0.00 84 ARG A N 2
ATOM 2904 C CA . ARG A 1 84 ? 26.645 23.993 35.491 1.00 0.00 84 ARG A CA 2
ATOM 2905 C C . ARG A 1 84 ? 27.204 25.413 35.417 1.00 0.00 84 ARG A C 2
ATOM 2906 O O . ARG A 1 84 ? 26.607 26.316 34.836 1.00 0.00 84 ARG A O 2
ATOM 2927 N N . LEU A 1 85 ? 28.370 25.573 36.022 1.00 0.00 85 LEU A N 2
ATOM 2928 C CA . LEU A 1 85 ? 29.220 26.752 35.901 1.00 0.00 85 LEU A CA 2
ATOM 2929 C C . LEU A 1 85 ? 30.096 26.702 34.648 1.00 0.00 85 LEU A C 2
ATOM 2930 O O . LEU A 1 85 ? 30.280 25.640 34.054 1.00 0.00 85 LEU A O 2
ATOM 2946 N N . GLY A 1 86 ? 30.691 27.835 34.287 1.00 0.00 86 GLY A N 2
ATOM 2947 C CA . GLY A 1 86 ? 31.937 27.831 33.531 1.00 0.00 86 GLY A CA 2
ATOM 2948 C C . GLY A 1 86 ? 33.137 27.442 34.407 1.00 0.00 86 GLY A C 2
ATOM 2949 O O . GLY A 1 86 ? 33.808 26.457 34.124 1.00 0.00 86 GLY A O 2
ATOM 2953 N N . CYS A 1 87 ? 33.398 28.178 35.491 1.00 0.00 87 CYS A N 2
ATOM 2954 C CA . CYS A 1 87 ? 34.714 28.326 36.132 1.00 0.00 87 CYS A CA 2
ATOM 2955 C C . CYS A 1 87 ? 35.515 27.043 36.411 1.00 0.00 87 CYS A C 2
ATOM 2956 O O . CYS A 1 87 ? 36.724 27.017 36.162 1.00 0.00 87 CYS A O 2
ATOM 2963 N N . GLN A 1 88 ? 34.868 26.005 36.948 1.00 0.00 88 GLN A N 2
ATOM 2964 C CA . GLN A 1 88 ? 35.499 24.736 37.343 1.00 0.00 88 GLN A CA 2
ATOM 2965 C C . GLN A 1 88 ? 35.199 23.566 36.388 1.00 0.00 88 GLN A C 2
ATOM 2966 O O . GLN A 1 88 ? 35.411 22.411 36.756 1.00 0.00 88 GLN A O 2
ATOM 2980 N N . ILE A 1 89 ? 34.740 23.828 35.156 1.00 0.00 89 ILE A N 2
ATOM 2981 C CA . ILE A 1 89 ? 34.717 22.819 34.088 1.00 0.00 89 ILE A CA 2
ATOM 2982 C C . ILE A 1 89 ? 35.423 23.312 32.817 1.00 0.00 89 ILE A C 2
ATOM 2983 O O . ILE A 1 89 ? 35.127 24.357 32.236 1.00 0.00 89 ILE A O 2
ATOM 2999 N N . LYS A 1 90 ? 36.403 22.508 32.410 1.00 0.00 90 LYS A N 2
ATOM 3000 C CA . LYS A 1 90 ? 37.383 22.719 31.359 1.00 0.00 90 LYS A CA 2
ATOM 3001 C C . LYS A 1 90 ? 37.599 21.435 30.569 1.00 0.00 90 LYS A C 2
ATOM 3002 O O . LYS A 1 90 ? 37.165 20.355 30.977 1.00 0.00 90 LYS A O 2
ATOM 3021 N N . MET A 1 91 ? 38.302 21.551 29.452 1.00 0.00 91 MET A N 2
ATOM 3022 C CA . MET A 1 91 ? 38.450 20.442 28.511 1.00 0.00 91 MET A CA 2
ATOM 3023 C C . MET A 1 91 ? 39.500 19.405 28.927 1.00 0.00 91 MET A C 2
ATOM 3024 O O . MET A 1 91 ? 40.587 19.740 29.394 1.00 0.00 91 MET A O 2
ATOM 3038 N N . SER A 1 92 ? 39.141 18.137 28.739 1.00 0.00 92 SER A N 2
ATOM 3039 C CA . SER A 1 92 ? 39.845 16.919 29.163 1.00 0.00 92 SER A CA 2
ATOM 3040 C C . SER A 1 92 ? 39.546 15.768 28.183 1.00 0.00 92 SER A C 2
ATOM 3041 O O . SER A 1 92 ? 38.600 15.873 27.408 1.00 0.00 92 SER A O 2
ATOM 3049 N N . LYS A 1 93 ? 40.264 14.637 28.204 1.00 0.00 93 LYS A N 2
ATOM 3050 C CA . LYS A 1 93 ? 40.082 13.554 27.204 1.00 0.00 93 LYS A CA 2
ATOM 3051 C C . LYS A 1 93 ? 38.698 12.880 27.191 1.00 0.00 93 LYS A C 2
ATOM 3052 O O . LYS A 1 93 ? 38.376 12.215 26.209 1.00 0.00 93 LYS A O 2
ATOM 3071 N N . ASP A 1 94 ? 37.880 13.060 28.230 1.00 0.00 94 ASP A N 2
ATOM 3072 C CA . ASP A 1 94 ? 36.486 12.584 28.285 1.00 0.00 94 ASP A CA 2
ATOM 3073 C C . ASP A 1 94 ? 35.519 13.434 27.437 1.00 0.00 94 ASP A C 2
ATOM 3074 O O . ASP A 1 94 ? 34.509 12.930 26.945 1.00 0.00 94 ASP A O 2
ATOM 3083 N N . ILE A 1 95 ? 35.825 14.721 27.231 1.00 0.00 95 ILE A N 2
ATOM 3084 C CA . ILE A 1 95 ? 34.899 15.737 26.695 1.00 0.00 95 ILE A CA 2
ATOM 3085 C C . ILE A 1 95 ? 34.703 15.660 25.191 1.00 0.00 95 ILE A C 2
ATOM 3086 O O . ILE A 1 95 ? 34.084 16.563 24.647 1.00 0.00 95 ILE A O 2
ATOM 3102 N N . ASP A 1 96 ? 35.261 14.666 24.504 1.00 0.00 96 ASP A N 2
ATOM 3103 C CA . ASP A 1 96 ? 35.325 14.639 23.046 1.00 0.00 96 ASP A CA 2
ATOM 3104 C C . ASP A 1 96 ? 33.919 14.617 22.423 1.00 0.00 96 ASP A C 2
ATOM 3105 O O . ASP A 1 96 ? 33.266 13.586 22.255 1.00 0.00 96 ASP A O 2
ATOM 3114 N N . GLY A 1 97 ? 33.445 15.831 22.164 1.00 0.00 97 GLY A N 2
ATOM 3115 C CA . GLY A 1 97 ? 32.105 16.136 21.628 1.00 0.00 97 GLY A CA 2
ATOM 3116 C C . GLY A 1 97 ? 31.127 16.852 22.575 1.00 0.00 97 GLY A C 2
ATOM 3117 O O . GLY A 1 97 ? 29.921 16.871 22.311 1.00 0.00 97 GLY A O 2
ATOM 3121 N N . ILE A 1 98 ? 31.604 17.408 23.691 1.00 0.00 98 ILE A N 2
ATOM 3122 C CA . ILE A 1 98 ? 30.812 18.137 24.686 1.00 0.00 98 ILE A CA 2
ATOM 3123 C C . ILE A 1 98 ? 29.968 19.271 24.079 1.00 0.00 98 ILE A C 2
ATOM 3124 O O . ILE A 1 98 ? 30.420 20.045 23.227 1.00 0.00 98 ILE A O 2
ATOM 3140 N N . ARG A 1 99 ? 28.725 19.378 24.558 1.00 0.00 99 ARG A N 2
ATOM 3141 C CA . ARG A 1 99 ? 27.780 20.461 24.255 1.00 0.00 99 ARG A CA 2
ATOM 3142 C C . ARG A 1 99 ? 27.418 21.205 25.521 1.00 0.00 99 ARG A C 2
ATOM 3143 O O . ARG A 1 99 ? 27.306 20.593 26.586 1.00 0.00 99 ARG A O 2
ATOM 3164 N N . VAL A 1 100 ? 27.064 22.468 25.351 1.00 0.00 100 VAL A N 2
ATOM 3165 C CA . VAL A 1 100 ? 26.258 23.206 26.308 1.00 0.00 100 VAL A CA 2
ATOM 3166 C C . VAL A 1 100 ? 25.242 24.119 25.627 1.00 0.00 100 VAL A C 2
ATOM 3167 O O . VAL A 1 100 ? 25.436 24.517 24.479 1.00 0.00 100 VAL A O 2
ATOM 3180 N N . ALA A 1 101 ? 24.190 24.514 26.341 1.00 0.00 101 ALA A N 2
ATOM 3181 C CA . ALA A 1 101 ? 23.378 25.663 25.963 1.00 0.00 101 ALA A CA 2
ATOM 3182 C C . ALA A 1 101 ? 23.690 26.882 26.854 1.00 0.00 101 ALA A C 2
ATOM 3183 O O . ALA A 1 101 ? 23.926 26.734 28.057 1.00 0.00 101 ALA A O 2
ATOM 3190 N N . LEU A 1 102 ? 23.664 28.087 26.272 1.00 0.00 102 LEU A N 2
ATOM 3191 C CA . LEU A 1 102 ? 23.783 29.371 26.968 1.00 0.00 102 LEU A CA 2
ATOM 3192 C C . LEU A 1 102 ? 22.657 30.353 26.541 1.00 0.00 102 LEU A C 2
ATOM 3193 O O . LEU A 1 102 ? 22.911 31.347 25.860 1.00 0.00 102 LEU A O 2
ATOM 3209 N N . PRO A 1 103 ? 21.388 30.054 26.904 1.00 0.00 103 PRO A N 2
ATOM 3210 C CA . PRO A 1 103 ? 20.199 30.803 26.472 1.00 0.00 103 PRO A CA 2
ATOM 3211 C C . PRO A 1 103 ? 20.109 32.224 27.058 1.00 0.00 103 PRO A C 2
ATOM 3212 O O . PRO A 1 103 ? 20.878 32.600 27.949 1.00 0.00 103 PRO A O 2
ATOM 3223 N N . GLN A 1 104 ? 19.136 33.008 26.573 1.00 0.00 104 GLN A N 2
ATOM 3224 C CA . GLN A 1 104 ? 18.889 34.390 27.015 1.00 0.00 104 GLN A CA 2
ATOM 3225 C C . GLN A 1 104 ? 18.661 34.495 28.532 1.00 0.00 104 GLN A C 2
ATOM 3226 O O . GLN A 1 104 ? 18.127 33.572 29.155 1.00 0.00 104 GLN A O 2
ATOM 3240 N N . MET A 1 105 ? 19.047 35.629 29.120 1.00 0.00 105 MET A N 2
ATOM 3241 C CA . MET A 1 105 ? 19.011 35.849 30.573 1.00 0.00 105 MET A CA 2
ATOM 3242 C C . MET A 1 105 ? 18.222 37.099 30.971 1.00 0.00 105 MET A C 2
ATOM 3243 O O . MET A 1 105 ? 18.242 38.106 30.263 1.00 0.00 105 MET A O 2
ATOM 3257 N N . THR A 1 106 ? 17.614 37.073 32.160 1.00 0.00 106 THR A N 2
ATOM 3258 C CA . THR A 1 106 ? 16.951 38.229 32.803 1.00 0.00 106 THR A CA 2
ATOM 3259 C C . THR A 1 106 ? 17.907 39.049 33.686 1.00 0.00 106 THR A C 2
ATOM 3260 O O . THR A 1 106 ? 17.477 39.820 34.551 1.00 0.00 106 THR A O 2
ATOM 3271 N N . ARG A 1 107 ? 19.220 38.892 33.463 1.00 0.00 107 ARG A N 2
ATOM 3272 C CA . ARG A 1 107 ? 20.312 39.644 34.094 1.00 0.00 107 ARG A CA 2
ATOM 3273 C C . ARG A 1 107 ? 20.303 41.109 33.648 1.00 0.00 107 ARG A C 2
ATOM 3274 O O . ARG A 1 107 ? 20.177 41.394 32.454 1.00 0.00 107 ARG A O 2
ATOM 3295 N N . ASN A 1 108 ? 20.531 42.024 34.586 1.00 0.00 108 ASN A N 2
ATOM 3296 C CA . ASN A 1 108 ? 20.742 43.450 34.316 1.00 0.00 108 ASN A CA 2
ATOM 3297 C C . ASN A 1 108 ? 21.912 43.972 35.170 1.00 0.00 108 ASN A C 2
ATOM 3298 O O . ASN A 1 108 ? 21.894 43.823 36.394 1.00 0.00 108 ASN A O 2
ATOM 3309 N N . VAL A 1 109 ? 22.937 44.551 34.534 1.00 0.00 109 VAL A N 2
ATOM 3310 C CA . VAL A 1 109 ? 24.198 44.977 35.169 1.00 0.00 109 VAL A CA 2
ATOM 3311 C C . VAL A 1 109 ? 24.752 46.250 34.513 1.00 0.00 109 VAL A C 2
ATOM 3312 O O . VAL A 1 109 ? 24.990 46.293 33.307 1.00 0.00 109 VAL A O 2
ATOM 3325 N N . ASN A 1 110 ? 24.970 47.296 35.313 1.00 0.00 110 ASN A N 2
ATOM 3326 C CA . ASN A 1 110 ? 25.427 48.615 34.858 1.00 0.00 110 ASN A CA 2
ATOM 3327 C C . ASN A 1 110 ? 26.419 49.242 35.863 1.00 0.00 110 ASN A C 2
ATOM 3328 O O . ASN A 1 110 ? 26.340 48.996 37.072 1.00 0.00 110 ASN A O 2
ATOM 3339 N N . ASN A 1 111 ? 27.313 50.097 35.362 1.00 0.00 111 ASN A N 2
ATOM 3340 C CA . ASN A 1 111 ? 28.343 50.851 36.087 1.00 0.00 111 ASN A CA 2
ATOM 3341 C C . ASN A 1 111 ? 29.263 49.996 36.994 1.00 0.00 111 ASN A C 2
ATOM 3342 O O . ASN A 1 111 ? 29.556 50.363 38.134 1.00 0.00 111 ASN A O 2
ATOM 3353 N N . ASN A 1 112 ? 29.732 48.846 36.493 1.00 0.00 112 ASN A N 2
ATOM 3354 C CA . ASN A 1 112 ? 30.843 48.084 37.080 1.00 0.00 112 ASN A CA 2
ATOM 3355 C C . ASN A 1 112 ? 32.196 48.651 36.589 1.00 0.00 112 ASN A C 2
ATOM 3356 O O . ASN A 1 112 ? 32.336 48.986 35.409 1.00 0.00 112 ASN A O 2
ATOM 3367 N N . ASP A 1 113 ? 33.193 48.789 37.464 1.00 0.00 113 ASP A N 2
ATOM 3368 C CA . ASP A 1 113 ? 34.469 49.459 37.157 1.00 0.00 113 ASP A CA 2
ATOM 3369 C C . ASP A 1 113 ? 35.530 48.513 36.547 1.00 0.00 113 ASP A C 2
ATOM 3370 O O . ASP A 1 113 ? 35.620 47.332 36.909 1.00 0.00 113 ASP A O 2
ATOM 3379 N N . PHE A 1 114 ? 36.369 49.035 35.645 1.00 0.00 114 PHE A N 2
ATOM 3380 C CA . PHE A 1 114 ? 37.424 48.304 34.926 1.00 0.00 114 PHE A CA 2
ATOM 3381 C C . PHE A 1 114 ? 38.749 49.091 34.887 1.00 0.00 114 PHE A C 2
ATOM 3382 O O . PHE A 1 114 ? 38.738 50.327 34.870 1.00 0.00 114 PHE A O 2
ATOM 3399 N N . SER A 1 115 ? 39.891 48.386 34.859 1.00 0.00 115 SER A N 2
ATOM 3400 C CA . SER A 1 115 ? 41.254 48.965 34.850 1.00 0.00 115 SER A CA 2
ATOM 3401 C C . SER A 1 115 ? 42.277 48.092 34.129 1.00 0.00 115 SER A C 2
ATOM 3402 O O . SER A 1 115 ? 42.264 46.864 34.353 1.00 0.00 115 SER A O 2
ATOM 3415 N N . GLY A 1 1 ? 46.769 23.756 15.870 1.00 0.00 1 GLY A N 3
ATOM 3416 C CA . GLY A 1 1 ? 46.465 23.994 17.289 1.00 0.00 1 GLY A CA 3
ATOM 3417 C C . GLY A 1 1 ? 45.051 23.573 17.614 1.00 0.00 1 GLY A C 3
ATOM 3418 O O . GLY A 1 1 ? 44.240 24.418 17.969 1.00 0.00 1 GLY A O 3
ATOM 3424 N N . GLU A 1 2 ? 44.735 22.285 17.473 1.00 0.00 2 GLU A N 3
ATOM 3425 C CA . GLU A 1 2 ? 43.398 21.728 17.742 1.00 0.00 2 GLU A CA 3
ATOM 3426 C C . GLU A 1 2 ? 43.524 20.372 18.457 1.00 0.00 2 GLU A C 3
ATOM 3427 O O . GLU A 1 2 ? 44.465 19.620 18.186 1.00 0.00 2 GLU A O 3
ATOM 3439 N N . GLU A 1 3 ? 42.605 20.022 19.361 1.00 0.00 3 GLU A N 3
ATOM 3440 C CA . GLU A 1 3 ? 42.678 18.766 20.135 1.00 0.00 3 GLU A CA 3
ATOM 3441 C C . GLU A 1 3 ? 41.309 18.159 20.508 1.00 0.00 3 GLU A C 3
ATOM 3442 O O . GLU A 1 3 ? 41.201 16.938 20.655 1.00 0.00 3 GLU A O 3
ATOM 3454 N N . LEU A 1 4 ? 40.266 18.983 20.659 1.00 0.00 4 LEU A N 3
ATOM 3455 C CA . LEU A 1 4 ? 38.926 18.659 21.185 1.00 0.00 4 LEU A CA 3
ATOM 3456 C C . LEU A 1 4 ? 37.860 19.516 20.452 1.00 0.00 4 LEU A C 3
ATOM 3457 O O . LEU A 1 4 ? 38.207 20.303 19.566 1.00 0.00 4 LEU A O 3
ATOM 3473 N N . LYS A 1 5 ? 36.567 19.417 20.800 1.00 0.00 5 LYS A N 3
ATOM 3474 C CA . LYS A 1 5 ? 35.542 20.399 20.388 1.00 0.00 5 LYS A CA 3
ATOM 3475 C C . LYS A 1 5 ? 34.532 20.709 21.500 1.00 0.00 5 LYS A C 3
ATOM 3476 O O . LYS A 1 5 ? 34.325 19.886 22.388 1.00 0.00 5 LYS A O 3
ATOM 3495 N N . ILE A 1 6 ? 33.898 21.875 21.397 1.00 0.00 6 ILE A N 3
ATOM 3496 C CA . ILE A 1 6 ? 32.828 22.413 22.255 1.00 0.00 6 ILE A CA 3
ATOM 3497 C C . ILE A 1 6 ? 31.663 22.871 21.368 1.00 0.00 6 ILE A C 3
ATOM 3498 O O . ILE A 1 6 ? 31.878 23.426 20.292 1.00 0.00 6 ILE A O 3
ATOM 3514 N N . THR A 1 7 ? 30.430 22.689 21.828 1.00 0.00 7 THR A N 3
ATOM 3515 C CA . THR A 1 7 ? 29.221 23.215 21.186 1.00 0.00 7 THR A CA 3
ATOM 3516 C C . THR A 1 7 ? 28.465 24.134 22.128 1.00 0.00 7 THR A C 3
ATOM 3517 O O . THR A 1 7 ? 28.265 23.808 23.296 1.00 0.00 7 THR A O 3
ATOM 3528 N N . PHE A 1 8 ? 27.996 25.261 21.602 1.00 0.00 8 PHE A N 3
ATOM 3529 C CA . PHE A 1 8 ? 27.222 26.247 22.347 1.00 0.00 8 PHE A CA 3
ATOM 3530 C C . PHE A 1 8 ? 25.849 26.503 21.709 1.00 0.00 8 PHE A C 3
ATOM 3531 O O . PHE A 1 8 ? 25.743 26.678 20.492 1.00 0.00 8 PHE A O 3
ATOM 3548 N N . ILE A 1 9 ? 24.806 26.573 22.545 1.00 0.00 9 ILE A N 3
ATOM 3549 C CA . ILE A 1 9 ? 23.473 27.084 22.181 1.00 0.00 9 ILE A CA 3
ATOM 3550 C C . ILE A 1 9 ? 23.442 28.596 22.421 1.00 0.00 9 ILE A C 3
ATOM 3551 O O . ILE A 1 9 ? 23.471 29.043 23.569 1.00 0.00 9 ILE A O 3
ATOM 3567 N N . LEU A 1 10 ? 23.405 29.368 21.338 1.00 0.00 10 LEU A N 3
ATOM 3568 C CA . LEU A 1 10 ? 23.633 30.814 21.307 1.00 0.00 10 LEU A CA 3
ATOM 3569 C C . LEU A 1 10 ? 22.583 31.634 22.085 1.00 0.00 10 LEU A C 3
ATOM 3570 O O . LEU A 1 10 ? 21.472 31.161 22.322 1.00 0.00 10 LEU A O 3
ATOM 3586 N N . LYS A 1 11 ? 22.887 32.903 22.407 1.00 0.00 11 LYS A N 3
ATOM 3587 C CA . LYS A 1 11 ? 21.885 33.869 22.923 1.00 0.00 11 LYS A CA 3
ATOM 3588 C C . LYS A 1 11 ? 20.890 34.299 21.827 1.00 0.00 11 LYS A C 3
ATOM 3589 O O . LYS A 1 11 ? 19.759 34.688 22.113 1.00 0.00 11 LYS A O 3
ATOM 3608 N N . ASP A 1 12 ? 21.260 34.098 20.561 1.00 0.00 12 ASP A N 3
ATOM 3609 C CA . ASP A 1 12 ? 20.364 34.097 19.391 1.00 0.00 12 ASP A CA 3
ATOM 3610 C C . ASP A 1 12 ? 19.723 32.714 19.091 1.00 0.00 12 ASP A C 3
ATOM 3611 O O . ASP A 1 12 ? 19.016 32.558 18.100 1.00 0.00 12 ASP A O 3
ATOM 3620 N N . GLY A 1 13 ? 19.970 31.689 19.918 1.00 0.00 13 GLY A N 3
ATOM 3621 C CA . GLY A 1 13 ? 19.400 30.333 19.814 1.00 0.00 13 GLY A CA 3
ATOM 3622 C C . GLY A 1 13 ? 19.933 29.446 18.678 1.00 0.00 13 GLY A C 3
ATOM 3623 O O . GLY A 1 13 ? 19.467 28.316 18.514 1.00 0.00 13 GLY A O 3
ATOM 3627 N N . SER A 1 14 ? 20.921 29.904 17.906 1.00 0.00 14 SER A N 3
ATOM 3628 C CA . SER A 1 14 ? 21.703 29.076 16.971 1.00 0.00 14 SER A CA 3
ATOM 3629 C C . SER A 1 14 ? 22.529 28.000 17.699 1.00 0.00 14 SER A C 3
ATOM 3630 O O . SER A 1 14 ? 22.735 28.063 18.911 1.00 0.00 14 SER A O 3
ATOM 3638 N N . GLN A 1 15 ? 23.053 27.026 16.958 1.00 0.00 15 GLN A N 3
ATOM 3639 C CA . GLN A 1 15 ? 24.048 26.050 17.407 1.00 0.00 15 GLN A CA 3
ATOM 3640 C C . GLN A 1 15 ? 25.349 26.270 16.668 1.00 0.00 15 GLN A C 3
ATOM 3641 O O . GLN A 1 15 ? 25.358 26.495 15.454 1.00 0.00 15 GLN A O 3
ATOM 3655 N N . LYS A 1 16 ? 26.447 26.188 17.412 1.00 0.00 16 LYS A N 3
ATOM 3656 C CA . LYS A 1 16 ? 27.784 26.387 16.883 1.00 0.00 16 LYS A CA 3
ATOM 3657 C C . LYS A 1 16 ? 28.739 25.452 17.593 1.00 0.00 16 LYS A C 3
ATOM 3658 O O . LYS A 1 16 ? 28.879 25.493 18.814 1.00 0.00 16 LYS A O 3
ATOM 3677 N N . THR A 1 17 ? 29.352 24.607 16.788 1.00 0.00 17 THR A N 3
ATOM 3678 C CA . THR A 1 17 ? 30.333 23.582 17.196 1.00 0.00 17 THR A CA 3
ATOM 3679 C C . THR A 1 17 ? 31.751 23.945 16.724 1.00 0.00 17 THR A C 3
ATOM 3680 O O . THR A 1 17 ? 31.983 24.146 15.530 1.00 0.00 17 THR A O 3
ATOM 3691 N N . TYR A 1 18 ? 32.687 24.090 17.669 1.00 0.00 18 TYR A N 3
ATOM 3692 C CA . TYR A 1 18 ? 33.991 24.763 17.521 1.00 0.00 18 TYR A CA 3
ATOM 3693 C C . TYR A 1 18 ? 35.152 23.905 18.057 1.00 0.00 18 TYR A C 3
ATOM 3694 O O . TYR A 1 18 ? 35.024 23.275 19.106 1.00 0.00 18 TYR A O 3
ATOM 3712 N N . GLU A 1 19 ? 36.306 23.904 17.379 1.00 0.00 19 GLU A N 3
ATOM 3713 C CA . GLU A 1 19 ? 37.462 23.047 17.706 1.00 0.00 19 GLU A CA 3
ATOM 3714 C C . GLU A 1 19 ? 38.529 23.753 18.569 1.00 0.00 19 GLU A C 3
ATOM 3715 O O . GLU A 1 19 ? 39.064 24.802 18.204 1.00 0.00 19 GLU A O 3
ATOM 3727 N N . VAL A 1 20 ? 38.831 23.180 19.736 1.00 0.00 20 VAL A N 3
ATOM 3728 C CA . VAL A 1 20 ? 39.569 23.804 20.855 1.00 0.00 20 VAL A CA 3
ATOM 3729 C C . VAL A 1 20 ? 40.655 22.886 21.421 1.00 0.00 20 VAL A C 3
ATOM 3730 O O . VAL A 1 20 ? 40.874 21.773 20.934 1.00 0.00 20 VAL A O 3
ATOM 3743 N N . CYS A 1 21 ? 41.316 23.358 22.474 1.00 0.00 21 CYS A N 3
ATOM 3744 C CA . CYS A 1 21 ? 42.395 22.684 23.186 1.00 0.00 21 CYS A CA 3
ATOM 3745 C C . CYS A 1 21 ? 42.083 22.489 24.688 1.00 0.00 21 CYS A C 3
ATOM 3746 O O . CYS A 1 21 ? 41.145 23.074 25.227 1.00 0.00 21 CYS A O 3
ATOM 3754 N N . GLU A 1 22 ? 42.831 21.613 25.365 1.00 0.00 22 GLU A N 3
ATOM 3755 C CA . GLU A 1 22 ? 42.539 21.118 26.716 1.00 0.00 22 GLU A CA 3
ATOM 3756 C C . GLU A 1 22 ? 42.856 22.136 27.840 1.00 0.00 22 GLU A C 3
ATOM 3757 O O . GLU A 1 22 ? 43.802 22.919 27.736 1.00 0.00 22 GLU A O 3
ATOM 3769 N N . GLY A 1 23 ? 42.071 22.156 28.928 1.00 0.00 23 GLY A N 3
ATOM 3770 C CA . GLY A 1 23 ? 42.192 23.113 30.040 1.00 0.00 23 GLY A CA 3
ATOM 3771 C C . GLY A 1 23 ? 41.463 24.445 29.820 1.00 0.00 23 GLY A C 3
ATOM 3772 O O . GLY A 1 23 ? 41.192 25.159 30.786 1.00 0.00 23 GLY A O 3
ATOM 3776 N N . GLU A 1 24 ? 41.075 24.757 28.580 1.00 0.00 24 GLU A N 3
ATOM 3777 C CA . GLU A 1 24 ? 40.305 25.957 28.250 1.00 0.00 24 GLU A CA 3
ATOM 3778 C C . GLU A 1 24 ? 38.886 25.900 28.849 1.00 0.00 24 GLU A C 3
ATOM 3779 O O . GLU A 1 24 ? 38.190 24.884 28.773 1.00 0.00 24 GLU A O 3
ATOM 3791 N N . THR A 1 25 ? 38.466 27.004 29.463 1.00 0.00 25 THR A N 3
ATOM 3792 C CA . THR A 1 25 ? 37.233 27.161 30.255 1.00 0.00 25 THR A CA 3
ATOM 3793 C C . THR A 1 25 ? 36.040 27.516 29.367 1.00 0.00 25 THR A C 3
ATOM 3794 O O . THR A 1 25 ? 36.188 28.134 28.319 1.00 0.00 25 THR A O 3
ATOM 3805 N N . ILE A 1 26 ? 34.826 27.162 29.775 1.00 0.00 26 ILE A N 3
ATOM 3806 C CA . ILE A 1 26 ? 33.609 27.373 28.962 1.00 0.00 26 ILE A CA 3
ATOM 3807 C C . ILE A 1 26 ? 33.289 28.863 28.792 1.00 0.00 26 ILE A C 3
ATOM 3808 O O . ILE A 1 26 ? 33.025 29.295 27.667 1.00 0.00 26 ILE A O 3
ATOM 3824 N N . LEU A 1 27 ? 33.403 29.664 29.861 1.00 0.00 27 LEU A N 3
ATOM 3825 C CA . LEU A 1 27 ? 33.388 31.130 29.751 1.00 0.00 27 LEU A CA 3
ATOM 3826 C C . LEU A 1 27 ? 34.507 31.640 28.818 1.00 0.00 27 LEU A C 3
ATOM 3827 O O . LEU A 1 27 ? 34.305 32.545 28.007 1.00 0.00 27 LEU A O 3
ATOM 3843 N N . ASP A 1 28 ? 35.684 31.019 28.906 1.00 0.00 28 ASP A N 3
ATOM 3844 C CA . ASP A 1 28 ? 36.895 31.424 28.193 1.00 0.00 28 ASP A CA 3
ATOM 3845 C C . ASP A 1 28 ? 36.841 31.120 26.683 1.00 0.00 28 ASP A C 3
ATOM 3846 O O . ASP A 1 28 ? 37.398 31.896 25.911 1.00 0.00 28 ASP A O 3
ATOM 3855 N N . ILE A 1 29 ? 36.139 30.071 26.227 1.00 0.00 29 ILE A N 3
ATOM 3856 C CA . ILE A 1 29 ? 35.895 29.808 24.791 1.00 0.00 29 ILE A CA 3
ATOM 3857 C C . ILE A 1 29 ? 34.764 30.685 24.262 1.00 0.00 29 ILE A C 3
ATOM 3858 O O . ILE A 1 29 ? 34.840 31.120 23.115 1.00 0.00 29 ILE A O 3
ATOM 3874 N N . ALA A 1 30 ? 33.766 31.045 25.072 1.00 0.00 30 ALA A N 3
ATOM 3875 C CA . ALA A 1 30 ? 32.694 31.906 24.582 1.00 0.00 30 ALA A CA 3
ATOM 3876 C C . ALA A 1 30 ? 33.235 33.268 24.087 1.00 0.00 30 ALA A C 3
ATOM 3877 O O . ALA A 1 30 ? 32.934 33.672 22.963 1.00 0.00 30 ALA A O 3
ATOM 3884 N N . GLN A 1 31 ? 34.117 33.925 24.854 1.00 0.00 31 GLN A N 3
ATOM 3885 C CA . GLN A 1 31 ? 34.846 35.117 24.376 1.00 0.00 31 GLN A CA 3
ATOM 3886 C C . GLN A 1 31 ? 36.120 34.802 23.585 1.00 0.00 31 GLN A C 3
ATOM 3887 O O . GLN A 1 31 ? 36.455 35.555 22.677 1.00 0.00 31 GLN A O 3
ATOM 3901 N N . GLY A 1 32 ? 36.781 33.667 23.822 1.00 0.00 32 GLY A N 3
ATOM 3902 C CA . GLY A 1 32 ? 37.949 33.233 23.044 1.00 0.00 32 GLY A CA 3
ATOM 3903 C C . GLY A 1 32 ? 37.638 32.948 21.572 1.00 0.00 32 GLY A C 3
ATOM 3904 O O . GLY A 1 32 ? 38.525 33.076 20.723 1.00 0.00 32 GLY A O 3
ATOM 3908 N N . HIS A 1 33 ? 36.378 32.616 21.265 1.00 0.00 33 HIS A N 3
ATOM 3909 C CA . HIS A 1 33 ? 35.831 32.468 19.919 1.00 0.00 33 HIS A CA 3
ATOM 3910 C C . HIS A 1 33 ? 34.926 33.636 19.482 1.00 0.00 33 HIS A C 3
ATOM 3911 O O . HIS A 1 33 ? 34.389 33.639 18.373 1.00 0.00 33 HIS A O 3
ATOM 3925 N N . ASN A 1 34 ? 34.707 34.615 20.362 1.00 0.00 34 ASN A N 3
ATOM 3926 C CA . ASN A 1 34 ? 33.851 35.778 20.129 1.00 0.00 34 ASN A CA 3
ATOM 3927 C C . ASN A 1 34 ? 32.436 35.415 19.654 1.00 0.00 34 ASN A C 3
ATOM 3928 O O . ASN A 1 34 ? 31.879 36.019 18.729 1.00 0.00 34 ASN A O 3
ATOM 3939 N N . LEU A 1 35 ? 31.826 34.477 20.379 1.00 0.00 35 LEU A N 3
ATOM 3940 C CA . LEU A 1 35 ? 30.370 34.277 20.357 1.00 0.00 35 LEU A CA 3
ATOM 3941 C C . LEU A 1 35 ? 29.668 35.602 20.709 1.00 0.00 35 LEU A C 3
ATOM 3942 O O . LEU A 1 35 ? 30.114 36.339 21.592 1.00 0.00 35 LEU A O 3
ATOM 3958 N N . ASP A 1 36 ? 28.602 35.952 19.984 1.00 0.00 36 ASP A N 3
ATOM 3959 C CA . ASP A 1 36 ? 27.904 37.232 20.113 1.00 0.00 36 ASP A CA 3
ATOM 3960 C C . ASP A 1 36 ? 26.912 37.169 21.258 1.00 0.00 36 ASP A C 3
ATOM 3961 O O . ASP A 1 36 ? 25.740 36.809 21.128 1.00 0.00 36 ASP A O 3
ATOM 3970 N N . MET A 1 37 ? 27.499 37.398 22.422 1.00 0.00 37 MET A N 3
ATOM 3971 C CA . MET A 1 37 ? 27.037 36.901 23.690 1.00 0.00 37 MET A CA 3
ATOM 3972 C C . MET A 1 37 ? 27.519 37.888 24.765 1.00 0.00 37 MET A C 3
ATOM 3973 O O . MET A 1 37 ? 28.673 38.333 24.777 1.00 0.00 37 MET A O 3
ATOM 3987 N N . GLU A 1 38 ? 26.605 38.279 25.636 1.00 0.00 38 GLU A N 3
ATOM 3988 C CA . GLU A 1 38 ? 26.890 39.084 26.843 1.00 0.00 38 GLU A CA 3
ATOM 3989 C C . GLU A 1 38 ? 26.353 38.453 28.146 1.00 0.00 38 GLU A C 3
ATOM 3990 O O . GLU A 1 38 ? 25.415 37.654 28.118 1.00 0.00 38 GLU A O 3
ATOM 4002 N N . GLY A 1 39 ? 26.971 38.755 29.300 1.00 0.00 39 GLY A N 3
ATOM 4003 C CA . GLY A 1 39 ? 26.510 38.282 30.617 1.00 0.00 39 GLY A CA 3
ATOM 4004 C C . GLY A 1 39 ? 27.238 38.874 31.837 1.00 0.00 39 GLY A C 3
ATOM 4005 O O . GLY A 1 39 ? 28.287 39.505 31.692 1.00 0.00 39 GLY A O 3
ATOM 4009 N N . ALA A 1 40 ? 26.709 38.649 33.044 1.00 0.00 40 ALA A N 3
ATOM 4010 C CA . ALA A 1 40 ? 27.088 39.362 34.275 1.00 0.00 40 ALA A CA 3
ATOM 4011 C C . ALA A 1 40 ? 28.501 39.100 34.862 1.00 0.00 40 ALA A C 3
ATOM 4012 O O . ALA A 1 40 ? 29.054 40.033 35.454 1.00 0.00 40 ALA A O 3
ATOM 4019 N N . CYS A 1 41 ? 29.110 37.912 34.698 1.00 0.00 41 CYS A N 3
ATOM 4020 C CA . CYS A 1 41 ? 30.441 37.577 35.256 1.00 0.00 41 CYS A CA 3
ATOM 4021 C C . CYS A 1 41 ? 31.569 38.541 34.844 1.00 0.00 41 CYS A C 3
ATOM 4022 O O . CYS A 1 41 ? 32.537 38.680 35.594 1.00 0.00 41 CYS A O 3
ATOM 4029 N N . GLY A 1 42 ? 31.435 39.232 33.703 1.00 0.00 42 GLY A N 3
ATOM 4030 C CA . GLY A 1 42 ? 32.168 40.452 33.327 1.00 0.00 42 GLY A CA 3
ATOM 4031 C C . GLY A 1 42 ? 33.704 40.417 33.314 1.00 0.00 42 GLY A C 3
ATOM 4032 O O . GLY A 1 42 ? 34.316 41.463 33.104 1.00 0.00 42 GLY A O 3
ATOM 4036 N N . GLY A 1 43 ? 34.347 39.278 33.590 1.00 0.00 43 GLY A N 3
ATOM 4037 C CA . GLY A 1 43 ? 35.774 39.229 33.927 1.00 0.00 43 GLY A CA 3
ATOM 4038 C C . GLY A 1 43 ? 36.133 39.932 35.245 1.00 0.00 43 GLY A C 3
ATOM 4039 O O . GLY A 1 43 ? 37.246 40.449 35.359 1.00 0.00 43 GLY A O 3
ATOM 4043 N N . SER A 1 44 ? 35.203 40.031 36.201 1.00 0.00 44 SER A N 3
ATOM 4044 C CA . SER A 1 44 ? 35.378 40.767 37.464 1.00 0.00 44 SER A CA 3
ATOM 4045 C C . SER A 1 44 ? 36.075 39.938 38.556 1.00 0.00 44 SER A C 3
ATOM 4046 O O . SER A 1 44 ? 35.976 38.708 38.583 1.00 0.00 44 SER A O 3
ATOM 4054 N N . CYS A 1 45 ? 36.769 40.599 39.489 1.00 0.00 45 CYS A N 3
ATOM 4055 C CA . CYS A 1 45 ? 37.671 39.953 40.454 1.00 0.00 45 CYS A CA 3
ATOM 4056 C C . CYS A 1 45 ? 36.996 38.914 41.382 1.00 0.00 45 CYS A C 3
ATOM 4057 O O . CYS A 1 45 ? 37.583 37.864 41.661 1.00 0.00 45 CYS A O 3
ATOM 4065 N N . ALA A 1 46 ? 35.751 39.145 41.818 1.00 0.00 46 ALA A N 3
ATOM 4066 C CA . ALA A 1 46 ? 34.978 38.176 42.614 1.00 0.00 46 ALA A CA 3
ATOM 4067 C C . ALA A 1 46 ? 34.139 37.195 41.762 1.00 0.00 46 ALA A C 3
ATOM 4068 O O . ALA A 1 46 ? 33.669 36.173 42.276 1.00 0.00 46 ALA A O 3
ATOM 4075 N N . CYS A 1 47 ? 34.000 37.471 40.457 1.00 0.00 47 CYS A N 3
ATOM 4076 C CA . CYS A 1 47 ? 33.089 36.803 39.523 1.00 0.00 47 CYS A CA 3
ATOM 4077 C C . CYS A 1 47 ? 31.587 36.979 39.879 1.00 0.00 47 CYS A C 3
ATOM 4078 O O . CYS A 1 47 ? 31.244 37.711 40.821 1.00 0.00 47 CYS A O 3
ATOM 4085 N N . SER A 1 48 ? 30.679 36.399 39.082 1.00 0.00 48 SER A N 3
ATOM 4086 C CA . SER A 1 48 ? 29.221 36.612 39.167 1.00 0.00 48 SER A CA 3
ATOM 4087 C C . SER A 1 48 ? 28.419 35.373 38.714 1.00 0.00 48 SER A C 3
ATOM 4088 O O . SER A 1 48 ? 28.901 34.250 38.810 1.00 0.00 48 SER A O 3
ATOM 4096 N N . THR A 1 49 ? 27.151 35.548 38.326 1.00 0.00 49 THR A N 3
ATOM 4097 C CA . THR A 1 49 ? 26.144 34.491 38.089 1.00 0.00 49 THR A CA 3
ATOM 4098 C C . THR A 1 49 ? 26.389 33.497 36.932 1.00 0.00 49 THR A C 3
ATOM 4099 O O . THR A 1 49 ? 25.516 32.666 36.672 1.00 0.00 49 THR A O 3
ATOM 4110 N N . CYS A 1 50 ? 27.546 33.541 36.257 1.00 0.00 50 CYS A N 3
ATOM 4111 C CA . CYS A 1 50 ? 28.163 32.495 35.422 1.00 0.00 50 CYS A CA 3
ATOM 4112 C C . CYS A 1 50 ? 27.455 31.963 34.153 1.00 0.00 50 CYS A C 3
ATOM 4113 O O . CYS A 1 50 ? 28.058 31.871 33.080 1.00 0.00 50 CYS A O 3
ATOM 4120 N N . HIS A 1 51 ? 26.210 31.506 34.253 1.00 0.00 51 HIS A N 3
ATOM 4121 C CA . HIS A 1 51 ? 26.027 30.049 34.257 1.00 0.00 51 HIS A CA 3
ATOM 4122 C C . HIS A 1 51 ? 25.721 29.387 32.901 1.00 0.00 51 HIS A C 3
ATOM 4123 O O . HIS A 1 51 ? 25.237 29.988 31.935 1.00 0.00 51 HIS A O 3
ATOM 4137 N N . VAL A 1 52 ? 25.994 28.081 32.882 1.00 0.00 52 VAL A N 3
ATOM 4138 C CA . VAL A 1 52 ? 25.805 27.115 31.795 1.00 0.00 52 VAL A CA 3
ATOM 4139 C C . VAL A 1 52 ? 24.826 26.029 32.189 1.00 0.00 52 VAL A C 3
ATOM 4140 O O . VAL A 1 52 ? 24.545 25.800 33.356 1.00 0.00 52 VAL A O 3
ATOM 4153 N N . ILE A 1 53 ? 24.370 25.280 31.201 1.00 0.00 53 ILE A N 3
ATOM 4154 C CA . ILE A 1 53 ? 23.882 23.931 31.366 1.00 0.00 53 ILE A CA 3
ATOM 4155 C C . ILE A 1 53 ? 24.545 23.053 30.302 1.00 0.00 53 ILE A C 3
ATOM 4156 O O . ILE A 1 53 ? 24.840 23.529 29.216 1.00 0.00 53 ILE A O 3
ATOM 4172 N N . VAL A 1 54 ? 24.817 21.794 30.639 1.00 0.00 54 VAL A N 3
ATOM 4173 C CA . VAL A 1 54 ? 25.448 20.770 29.807 1.00 0.00 54 VAL A CA 3
ATOM 4174 C C . VAL A 1 54 ? 24.476 19.777 29.174 1.00 0.00 54 VAL A C 3
ATOM 4175 O O . VAL A 1 54 ? 23.396 19.491 29.694 1.00 0.00 54 VAL A O 3
ATOM 4188 N N . ASP A 1 55 ? 24.964 19.163 28.103 1.00 0.00 55 ASP A N 3
ATOM 4189 C CA . ASP A 1 55 ? 24.478 17.907 27.546 1.00 0.00 55 ASP A CA 3
ATOM 4190 C C . ASP A 1 55 ? 24.390 16.769 28.605 1.00 0.00 55 ASP A C 3
ATOM 4191 O O . ASP A 1 55 ? 25.372 16.534 29.327 1.00 0.00 55 ASP A O 3
ATOM 4200 N N . PRO A 1 56 ? 23.326 15.942 28.613 1.00 0.00 56 PRO A N 3
ATOM 4201 C CA . PRO A 1 56 ? 23.237 14.736 29.446 1.00 0.00 56 PRO A CA 3
ATOM 4202 C C . PRO A 1 56 ? 24.311 13.665 29.181 1.00 0.00 56 PRO A C 3
ATOM 4203 O O . PRO A 1 56 ? 24.501 12.775 30.016 1.00 0.00 56 PRO A O 3
ATOM 4214 N N . ASP A 1 57 ? 25.037 13.756 28.060 1.00 0.00 57 ASP A N 3
ATOM 4215 C CA . ASP A 1 57 ? 26.177 12.894 27.724 1.00 0.00 57 ASP A CA 3
ATOM 4216 C C . ASP A 1 57 ? 27.375 13.223 28.610 1.00 0.00 57 ASP A C 3
ATOM 4217 O O . ASP A 1 57 ? 28.000 12.318 29.171 1.00 0.00 57 ASP A O 3
ATOM 4226 N N . TYR A 1 58 ? 27.701 14.512 28.751 1.00 0.00 58 TYR A N 3
ATOM 4227 C CA . TYR A 1 58 ? 28.996 14.903 29.269 1.00 0.00 58 TYR A CA 3
ATOM 4228 C C . TYR A 1 58 ? 28.948 15.370 30.718 1.00 0.00 58 TYR A C 3
ATOM 4229 O O . TYR A 1 58 ? 29.948 15.201 31.401 1.00 0.00 58 TYR A O 3
ATOM 4247 N N . TYR A 1 59 ? 27.790 15.825 31.226 1.00 0.00 59 TYR A N 3
ATOM 4248 C CA . TYR A 1 59 ? 27.558 15.993 32.681 1.00 0.00 59 TYR A CA 3
ATOM 4249 C C . TYR A 1 59 ? 27.877 14.757 33.481 1.00 0.00 59 TYR A C 3
ATOM 4250 O O . TYR A 1 59 ? 28.185 14.848 34.668 1.00 0.00 59 TYR A O 3
ATOM 4268 N N . ASP A 1 60 ? 27.656 13.596 32.866 1.00 0.00 60 ASP A N 3
ATOM 4269 C CA . ASP A 1 60 ? 27.392 12.392 33.644 1.00 0.00 60 ASP A CA 3
ATOM 4270 C C . ASP A 1 60 ? 28.612 11.950 34.482 1.00 0.00 60 ASP A C 3
ATOM 4271 O O . ASP A 1 60 ? 28.508 11.148 35.414 1.00 0.00 60 ASP A O 3
ATOM 4280 N N . ALA A 1 61 ? 29.756 12.526 34.106 1.00 0.00 61 ALA A N 3
ATOM 4281 C CA . ALA A 1 61 ? 31.113 12.297 34.596 1.00 0.00 61 ALA A CA 3
ATOM 4282 C C . ALA A 1 61 ? 31.673 13.500 35.394 1.00 0.00 61 ALA A C 3
ATOM 4283 O O . ALA A 1 61 ? 32.821 13.481 35.855 1.00 0.00 61 ALA A O 3
ATOM 4290 N N . LEU A 1 62 ? 30.886 14.579 35.512 1.00 0.00 62 LEU A N 3
ATOM 4291 C CA . LEU A 1 62 ? 31.376 15.896 35.965 1.00 0.00 62 LEU A CA 3
ATOM 4292 C C . LEU A 1 62 ? 31.475 16.100 37.498 1.00 0.00 62 LEU A C 3
ATOM 4293 O O . LEU A 1 62 ? 30.684 15.506 38.239 1.00 0.00 62 LEU A O 3
ATOM 4309 N N . PRO A 1 63 ? 32.413 16.967 37.961 1.00 0.00 63 PRO A N 3
ATOM 4310 C CA . PRO A 1 63 ? 32.646 17.303 39.371 1.00 0.00 63 PRO A CA 3
ATOM 4311 C C . PRO A 1 63 ? 31.810 18.488 39.898 1.00 0.00 63 PRO A C 3
ATOM 4312 O O . PRO A 1 63 ? 31.425 19.391 39.150 1.00 0.00 63 PRO A O 3
ATOM 4323 N N . GLU A 1 64 ? 31.612 18.539 41.220 1.00 0.00 64 GLU A N 3
ATOM 4324 C CA . GLU A 1 64 ? 30.937 19.632 41.947 1.00 0.00 64 GLU A CA 3
ATOM 4325 C C . GLU A 1 64 ? 31.927 20.668 42.546 1.00 0.00 64 GLU A C 3
ATOM 4326 O O . GLU A 1 64 ? 33.003 20.280 43.017 1.00 0.00 64 GLU A O 3
ATOM 4338 N N . PRO A 1 65 ? 31.582 21.972 42.593 1.00 0.00 65 PRO A N 3
ATOM 4339 C CA . PRO A 1 65 ? 32.430 23.053 43.103 1.00 0.00 65 PRO A CA 3
ATOM 4340 C C . PRO A 1 65 ? 32.024 23.518 44.519 1.00 0.00 65 PRO A C 3
ATOM 4341 O O . PRO A 1 65 ? 31.014 23.081 45.070 1.00 0.00 65 PRO A O 3
ATOM 4352 N N . GLU A 1 66 ? 32.805 24.421 45.112 1.00 0.00 66 GLU A N 3
ATOM 4353 C CA . GLU A 1 66 ? 32.516 25.099 46.382 1.00 0.00 66 GLU A CA 3
ATOM 4354 C C . GLU A 1 66 ? 31.135 25.780 46.509 1.00 0.00 66 GLU A C 3
ATOM 4355 O O . GLU A 1 66 ? 30.522 26.189 45.523 1.00 0.00 66 GLU A O 3
ATOM 4367 N N . ASP A 1 67 ? 30.697 25.982 47.758 1.00 0.00 67 ASP A N 3
ATOM 4368 C CA . ASP A 1 67 ? 29.411 26.594 48.147 1.00 0.00 67 ASP A CA 3
ATOM 4369 C C . ASP A 1 67 ? 29.210 28.054 47.683 1.00 0.00 67 ASP A C 3
ATOM 4370 O O . ASP A 1 67 ? 28.080 28.535 47.622 1.00 0.00 67 ASP A O 3
ATOM 4379 N N . ASP A 1 68 ? 30.288 28.768 47.351 1.00 0.00 68 ASP A N 3
ATOM 4380 C CA . ASP A 1 68 ? 30.229 30.087 46.708 1.00 0.00 68 ASP A CA 3
ATOM 4381 C C . ASP A 1 68 ? 30.103 29.978 45.189 1.00 0.00 68 ASP A C 3
ATOM 4382 O O . ASP A 1 68 ? 29.524 30.859 44.552 1.00 0.00 68 ASP A O 3
ATOM 4391 N N . GLU A 1 69 ? 30.635 28.913 44.594 1.00 0.00 69 GLU A N 3
ATOM 4392 C CA . GLU A 1 69 ? 30.670 28.728 43.142 1.00 0.00 69 GLU A CA 3
ATOM 4393 C C . GLU A 1 69 ? 29.388 28.039 42.624 1.00 0.00 69 GLU A C 3
ATOM 4394 O O . GLU A 1 69 ? 28.871 28.426 41.580 1.00 0.00 69 GLU A O 3
ATOM 4406 N N . ASN A 1 70 ? 28.783 27.110 43.380 1.00 0.00 70 ASN A N 3
ATOM 4407 C CA . ASN A 1 70 ? 27.456 26.539 43.070 1.00 0.00 70 ASN A CA 3
ATOM 4408 C C . ASN A 1 70 ? 26.260 27.480 43.365 1.00 0.00 70 ASN A C 3
ATOM 4409 O O . ASN A 1 70 ? 25.179 27.299 42.797 1.00 0.00 70 ASN A O 3
ATOM 4420 N N . ASP A 1 71 ? 26.456 28.498 44.206 1.00 0.00 71 ASP A N 3
ATOM 4421 C CA . ASP A 1 71 ? 25.481 29.554 44.541 1.00 0.00 71 ASP A CA 3
ATOM 4422 C C . ASP A 1 71 ? 25.524 30.747 43.574 1.00 0.00 71 ASP A C 3
ATOM 4423 O O . ASP A 1 71 ? 24.690 31.638 43.666 1.00 0.00 71 ASP A O 3
ATOM 4432 N N . MET A 1 72 ? 26.505 30.822 42.667 1.00 0.00 72 MET A N 3
ATOM 4433 C CA . MET A 1 72 ? 26.393 31.702 41.487 1.00 0.00 72 MET A CA 3
ATOM 4434 C C . MET A 1 72 ? 25.282 31.220 40.531 1.00 0.00 72 MET A C 3
ATOM 4435 O O . MET A 1 72 ? 24.725 32.002 39.765 1.00 0.00 72 MET A O 3
ATOM 4449 N N . LEU A 1 73 ? 24.956 29.925 40.584 1.00 0.00 73 LEU A N 3
ATOM 4450 C CA . LEU A 1 73 ? 24.037 29.207 39.707 1.00 0.00 73 LEU A CA 3
ATOM 4451 C C . LEU A 1 73 ? 22.611 29.202 40.255 1.00 0.00 73 LEU A C 3
ATOM 4452 O O . LEU A 1 73 ? 21.715 29.761 39.631 1.00 0.00 73 LEU A O 3
ATOM 4468 N N . ASP A 1 74 ? 22.450 28.626 41.455 1.00 0.00 74 ASP A N 3
ATOM 4469 C CA . ASP A 1 74 ? 21.205 28.294 42.171 1.00 0.00 74 ASP A CA 3
ATOM 4470 C C . ASP A 1 74 ? 20.118 29.380 42.168 1.00 0.00 74 ASP A C 3
ATOM 4471 O O . ASP A 1 74 ? 18.927 29.080 42.272 1.00 0.00 74 ASP A O 3
ATOM 4480 N N . LEU A 1 75 ? 20.540 30.638 42.068 1.00 0.00 75 LEU A N 3
ATOM 4481 C CA . LEU A 1 75 ? 19.701 31.832 42.080 1.00 0.00 75 LEU A CA 3
ATOM 4482 C C . LEU A 1 75 ? 18.896 32.004 40.774 1.00 0.00 75 LEU A C 3
ATOM 4483 O O . LEU A 1 75 ? 17.858 32.676 40.766 1.00 0.00 75 LEU A O 3
ATOM 4499 N N . ALA A 1 76 ? 19.336 31.364 39.683 1.00 0.00 76 ALA A N 3
ATOM 4500 C CA . ALA A 1 76 ? 18.556 31.226 38.452 1.00 0.00 76 ALA A CA 3
ATOM 4501 C C . ALA A 1 76 ? 17.439 30.179 38.646 1.00 0.00 76 ALA A C 3
ATOM 4502 O O . ALA A 1 76 ? 17.722 29.023 38.973 1.00 0.00 76 ALA A O 3
ATOM 4509 N N . TYR A 1 77 ? 16.169 30.561 38.458 1.00 0.00 77 TYR A N 3
ATOM 4510 C CA . TYR A 1 77 ? 15.031 29.742 38.904 1.00 0.00 77 TYR A CA 3
ATOM 4511 C C . TYR A 1 77 ? 14.960 28.333 38.291 1.00 0.00 77 TYR A C 3
ATOM 4512 O O . TYR A 1 77 ? 15.112 28.139 37.080 1.00 0.00 77 TYR A O 3
ATOM 4530 N N . GLY A 1 78 ? 14.674 27.350 39.147 1.00 0.00 78 GLY A N 3
ATOM 4531 C CA . GLY A 1 78 ? 14.386 25.980 38.739 1.00 0.00 78 GLY A CA 3
ATOM 4532 C C . GLY A 1 78 ? 15.604 25.228 38.197 1.00 0.00 78 GLY A C 3
ATOM 4533 O O . GLY A 1 78 ? 15.490 24.522 37.193 1.00 0.00 78 GLY A O 3
ATOM 4537 N N . LEU A 1 79 ? 16.772 25.427 38.823 1.00 0.00 79 LEU A N 3
ATOM 4538 C CA . LEU A 1 79 ? 18.072 24.975 38.320 1.00 0.00 79 LEU A CA 3
ATOM 4539 C C . LEU A 1 79 ? 18.120 23.475 37.979 1.00 0.00 79 LEU A C 3
ATOM 4540 O O . LEU A 1 79 ? 17.706 22.613 38.758 1.00 0.00 79 LEU A O 3
ATOM 4556 N N . THR A 1 80 ? 18.622 23.186 36.775 1.00 0.00 80 THR A N 3
ATOM 4557 C CA . THR A 1 80 ? 18.336 21.963 36.016 1.00 0.00 80 THR A CA 3
ATOM 4558 C C . THR A 1 80 ? 19.181 20.769 36.463 1.00 0.00 80 THR A C 3
ATOM 4559 O O . THR A 1 80 ? 20.249 20.919 37.060 1.00 0.00 80 THR A O 3
ATOM 4570 N N . GLU A 1 81 ? 18.753 19.560 36.091 1.00 0.00 81 GLU A N 3
ATOM 4571 C CA . GLU A 1 81 ? 19.467 18.304 36.381 1.00 0.00 81 GLU A CA 3
ATOM 4572 C C . GLU A 1 81 ? 20.855 18.198 35.705 1.00 0.00 81 GLU A C 3
ATOM 4573 O O . GLU A 1 81 ? 21.612 17.289 36.044 1.00 0.00 81 GLU A O 3
ATOM 4585 N N . THR A 1 82 ? 21.219 19.102 34.779 1.00 0.00 82 THR A N 3
ATOM 4586 C CA . THR A 1 82 ? 22.582 19.219 34.223 1.00 0.00 82 THR A CA 3
ATOM 4587 C C . THR A 1 82 ? 23.137 20.656 34.227 1.00 0.00 82 THR A C 3
ATOM 4588 O O . THR A 1 82 ? 24.041 20.995 33.456 1.00 0.00 82 THR A O 3
ATOM 4599 N N . SER A 1 83 ? 22.600 21.551 35.060 1.00 0.00 83 SER A N 3
ATOM 4600 C CA . SER A 1 83 ? 23.073 22.942 35.119 1.00 0.00 83 SER A CA 3
ATOM 4601 C C . SER A 1 83 ? 24.441 23.073 35.803 1.00 0.00 83 SER A C 3
ATOM 4602 O O . SER A 1 83 ? 24.834 22.225 36.608 1.00 0.00 83 SER A O 3
ATOM 4610 N N . ARG A 1 84 ? 25.242 24.063 35.385 1.00 0.00 84 ARG A N 3
ATOM 4611 C CA . ARG A 1 84 ? 26.695 24.140 35.585 1.00 0.00 84 ARG A CA 3
ATOM 4612 C C . ARG A 1 84 ? 27.188 25.575 35.770 1.00 0.00 84 ARG A C 3
ATOM 4613 O O . ARG A 1 84 ? 26.617 26.534 35.258 1.00 0.00 84 ARG A O 3
ATOM 4634 N N . LEU A 1 85 ? 28.333 25.695 36.432 1.00 0.00 85 LEU A N 3
ATOM 4635 C CA . LEU A 1 85 ? 29.218 26.851 36.306 1.00 0.00 85 LEU A CA 3
ATOM 4636 C C . LEU A 1 85 ? 30.175 26.645 35.133 1.00 0.00 85 LEU A C 3
ATOM 4637 O O . LEU A 1 85 ? 30.561 25.512 34.853 1.00 0.00 85 LEU A O 3
ATOM 4653 N N . GLY A 1 86 ? 30.543 27.717 34.440 1.00 0.00 86 GLY A N 3
ATOM 4654 C CA . GLY A 1 86 ? 31.411 27.680 33.263 1.00 0.00 86 GLY A CA 3
ATOM 4655 C C . GLY A 1 86 ? 32.877 28.008 33.550 1.00 0.00 86 GLY A C 3
ATOM 4656 O O . GLY A 1 86 ? 33.624 28.234 32.598 1.00 0.00 86 GLY A O 3
ATOM 4660 N N . CYS A 1 87 ? 33.256 28.045 34.831 1.00 0.00 87 CYS A N 3
ATOM 4661 C CA . CYS A 1 87 ? 34.596 28.270 35.368 1.00 0.00 87 CYS A CA 3
ATOM 4662 C C . CYS A 1 87 ? 35.255 26.973 35.869 1.00 0.00 87 CYS A C 3
ATOM 4663 O O . CYS A 1 87 ? 36.308 26.560 35.389 1.00 0.00 87 CYS A O 3
ATOM 4670 N N . GLN A 1 88 ? 34.606 26.281 36.809 1.00 0.00 88 GLN A N 3
ATOM 4671 C CA . GLN A 1 88 ? 35.042 24.978 37.347 1.00 0.00 88 GLN A CA 3
ATOM 4672 C C . GLN A 1 88 ? 34.606 23.782 36.472 1.00 0.00 88 GLN A C 3
ATOM 4673 O O . GLN A 1 88 ? 34.241 22.715 36.974 1.00 0.00 88 GLN A O 3
ATOM 4687 N N . ILE A 1 89 ? 34.565 23.998 35.154 1.00 0.00 89 ILE A N 3
ATOM 4688 C CA . ILE A 1 89 ? 34.654 22.950 34.135 1.00 0.00 89 ILE A CA 3
ATOM 4689 C C . ILE A 1 89 ? 35.383 23.498 32.897 1.00 0.00 89 ILE A C 3
ATOM 4690 O O . ILE A 1 89 ? 35.172 24.640 32.480 1.00 0.00 89 ILE A O 3
ATOM 4706 N N . LYS A 1 90 ? 36.256 22.675 32.315 1.00 0.00 90 LYS A N 3
ATOM 4707 C CA . LYS A 1 90 ? 37.148 22.974 31.197 1.00 0.00 90 LYS A CA 3
ATOM 4708 C C . LYS A 1 90 ? 37.226 21.801 30.223 1.00 0.00 90 LYS A C 3
ATOM 4709 O O . LYS A 1 90 ? 36.699 20.722 30.482 1.00 0.00 90 LYS A O 3
ATOM 4728 N N . MET A 1 91 ? 37.909 22.008 29.102 1.00 0.00 91 MET A N 3
ATOM 4729 C CA . MET A 1 91 ? 38.172 20.956 28.126 1.00 0.00 91 MET A CA 3
ATOM 4730 C C . MET A 1 91 ? 39.099 19.852 28.688 1.00 0.00 91 MET A C 3
ATOM 4731 O O . MET A 1 91 ? 40.091 20.156 29.344 1.00 0.00 91 MET A O 3
ATOM 4745 N N . SER A 1 92 ? 38.786 18.582 28.413 1.00 0.00 92 SER A N 3
ATOM 4746 C CA . SER A 1 92 ? 39.485 17.356 28.864 1.00 0.00 92 SER A CA 3
ATOM 4747 C C . SER A 1 92 ? 39.336 16.232 27.817 1.00 0.00 92 SER A C 3
ATOM 4748 O O . SER A 1 92 ? 38.690 16.433 26.790 1.00 0.00 92 SER A O 3
ATOM 4756 N N . LYS A 1 93 ? 39.888 15.029 28.029 1.00 0.00 93 LYS A N 3
ATOM 4757 C CA . LYS A 1 93 ? 39.712 13.908 27.094 1.00 0.00 93 LYS A CA 3
ATOM 4758 C C . LYS A 1 93 ? 38.354 13.184 27.172 1.00 0.00 93 LYS A C 3
ATOM 4759 O O . LYS A 1 93 ? 37.958 12.554 26.193 1.00 0.00 93 LYS A O 3
ATOM 4778 N N . ASP A 1 94 ? 37.605 13.299 28.273 1.00 0.00 94 ASP A N 3
ATOM 4779 C CA . ASP A 1 94 ? 36.284 12.651 28.443 1.00 0.00 94 ASP A CA 3
ATOM 4780 C C . ASP A 1 94 ? 35.194 13.251 27.529 1.00 0.00 94 ASP A C 3
ATOM 4781 O O . ASP A 1 94 ? 34.241 12.579 27.123 1.00 0.00 94 ASP A O 3
ATOM 4790 N N . ILE A 1 95 ? 35.344 14.537 27.222 1.00 0.00 95 ILE A N 3
ATOM 4791 C CA . ILE A 1 95 ? 34.324 15.483 26.744 1.00 0.00 95 ILE A CA 3
ATOM 4792 C C . ILE A 1 95 ? 34.343 15.674 25.231 1.00 0.00 95 ILE A C 3
ATOM 4793 O O . ILE A 1 95 ? 33.859 16.691 24.752 1.00 0.00 95 ILE A O 3
ATOM 4809 N N . ASP A 1 96 ? 34.997 14.794 24.478 1.00 0.00 96 ASP A N 3
ATOM 4810 C CA . ASP A 1 96 ? 35.326 15.050 23.078 1.00 0.00 96 ASP A CA 3
ATOM 4811 C C . ASP A 1 96 ? 34.065 15.091 22.189 1.00 0.00 96 ASP A C 3
ATOM 4812 O O . ASP A 1 96 ? 33.659 14.104 21.571 1.00 0.00 96 ASP A O 3
ATOM 4821 N N . GLY A 1 97 ? 33.470 16.282 22.130 1.00 0.00 97 GLY A N 3
ATOM 4822 C CA . GLY A 1 97 ? 32.150 16.564 21.529 1.00 0.00 97 GLY A CA 3
ATOM 4823 C C . GLY A 1 97 ? 31.105 17.261 22.421 1.00 0.00 97 GLY A C 3
ATOM 4824 O O . GLY A 1 97 ? 29.972 17.447 21.980 1.00 0.00 97 GLY A O 3
ATOM 4828 N N . ILE A 1 98 ? 31.467 17.677 23.638 1.00 0.00 98 ILE A N 3
ATOM 4829 C CA . ILE A 1 98 ? 30.629 18.361 24.640 1.00 0.00 98 ILE A CA 3
ATOM 4830 C C . ILE A 1 98 ? 29.790 19.549 24.143 1.00 0.00 98 ILE A C 3
ATOM 4831 O O . ILE A 1 98 ? 30.286 20.444 23.464 1.00 0.00 98 ILE A O 3
ATOM 4847 N N . ARG A 1 99 ? 28.517 19.595 24.562 1.00 0.00 99 ARG A N 3
ATOM 4848 C CA . ARG A 1 99 ? 27.613 20.751 24.418 1.00 0.00 99 ARG A CA 3
ATOM 4849 C C . ARG A 1 99 ? 27.384 21.450 25.739 1.00 0.00 99 ARG A C 3
ATOM 4850 O O . ARG A 1 99 ? 27.325 20.800 26.786 1.00 0.00 99 ARG A O 3
ATOM 4871 N N . VAL A 1 100 ? 27.066 22.730 25.634 1.00 0.00 100 VAL A N 3
ATOM 4872 C CA . VAL A 1 100 ? 26.359 23.476 26.663 1.00 0.00 100 VAL A CA 3
ATOM 4873 C C . VAL A 1 100 ? 25.402 24.512 26.073 1.00 0.00 100 VAL A C 3
ATOM 4874 O O . VAL A 1 100 ? 25.604 24.983 24.951 1.00 0.00 100 VAL A O 3
ATOM 4887 N N . ALA A 1 101 ? 24.424 24.971 26.857 1.00 0.00 101 ALA A N 3
ATOM 4888 C CA . ALA A 1 101 ? 23.721 26.218 26.552 1.00 0.00 101 ALA A CA 3
ATOM 4889 C C . ALA A 1 101 ? 24.425 27.433 27.214 1.00 0.00 101 ALA A C 3
ATOM 4890 O O . ALA A 1 101 ? 24.756 27.397 28.400 1.00 0.00 101 ALA A O 3
ATOM 4897 N N . LEU A 1 102 ? 24.703 28.488 26.439 1.00 0.00 102 LEU A N 3
ATOM 4898 C CA . LEU A 1 102 ? 25.907 29.347 26.532 1.00 0.00 102 LEU A CA 3
ATOM 4899 C C . LEU A 1 102 ? 26.084 30.182 27.844 1.00 0.00 102 LEU A C 3
ATOM 4900 O O . LEU A 1 102 ? 25.086 30.653 28.400 1.00 0.00 102 LEU A O 3
ATOM 4916 N N . PRO A 1 103 ? 27.336 30.367 28.343 1.00 0.00 103 PRO A N 3
ATOM 4917 C CA . PRO A 1 103 ? 27.722 31.123 29.561 1.00 0.00 103 PRO A CA 3
ATOM 4918 C C . PRO A 1 103 ? 27.732 32.670 29.450 1.00 0.00 103 PRO A C 3
ATOM 4919 O O . PRO A 1 103 ? 27.397 33.255 28.424 1.00 0.00 103 PRO A O 3
ATOM 4930 N N . GLN A 1 104 ? 28.132 33.341 30.536 1.00 0.00 104 GLN A N 3
ATOM 4931 C CA . GLN A 1 104 ? 28.380 34.789 30.641 1.00 0.00 104 GLN A CA 3
ATOM 4932 C C . GLN A 1 104 ? 29.826 35.230 30.251 1.00 0.00 104 GLN A C 3
ATOM 4933 O O . GLN A 1 104 ? 30.590 34.457 29.681 1.00 0.00 104 GLN A O 3
ATOM 4947 N N . MET A 1 105 ? 30.196 36.498 30.515 1.00 0.00 105 MET A N 3
ATOM 4948 C CA . MET A 1 105 ? 31.464 37.150 30.102 1.00 0.00 105 MET A CA 3
ATOM 4949 C C . MET A 1 105 ? 32.645 36.964 31.078 1.00 0.00 105 MET A C 3
ATOM 4950 O O . MET A 1 105 ? 32.448 36.850 32.284 1.00 0.00 105 MET A O 3
ATOM 4964 N N . THR A 1 106 ? 33.880 36.980 30.556 1.00 0.00 106 THR A N 3
ATOM 4965 C CA . THR A 1 106 ? 35.090 36.435 31.213 1.00 0.00 106 THR A CA 3
ATOM 4966 C C . THR A 1 106 ? 36.310 37.384 31.254 1.00 0.00 106 THR A C 3
ATOM 4967 O O . THR A 1 106 ? 36.267 38.521 30.771 1.00 0.00 106 THR A O 3
ATOM 4978 N N . ARG A 1 107 ? 37.402 36.887 31.851 1.00 0.00 107 ARG A N 3
ATOM 4979 C CA . ARG A 1 107 ? 38.764 37.439 32.007 1.00 0.00 107 ARG A CA 3
ATOM 4980 C C . ARG A 1 107 ? 39.407 38.080 30.767 1.00 0.00 107 ARG A C 3
ATOM 4981 O O . ARG A 1 107 ? 38.992 37.850 29.626 1.00 0.00 107 ARG A O 3
ATOM 5002 N N . ASN A 1 108 ? 40.504 38.796 31.008 1.00 0.00 108 ASN A N 3
ATOM 5003 C CA . ASN A 1 108 ? 41.461 39.215 29.986 1.00 0.00 108 ASN A CA 3
ATOM 5004 C C . ASN A 1 108 ? 42.505 38.119 29.667 1.00 0.00 108 ASN A C 3
ATOM 5005 O O . ASN A 1 108 ? 42.918 37.359 30.546 1.00 0.00 108 ASN A O 3
ATOM 5016 N N . VAL A 1 109 ? 42.944 38.063 28.407 1.00 0.00 109 VAL A N 3
ATOM 5017 C CA . VAL A 1 109 ? 44.021 37.202 27.893 1.00 0.00 109 VAL A CA 3
ATOM 5018 C C . VAL A 1 109 ? 44.793 37.968 26.811 1.00 0.00 109 VAL A C 3
ATOM 5019 O O . VAL A 1 109 ? 44.187 38.511 25.879 1.00 0.00 109 VAL A O 3
ATOM 5032 N N . ASN A 1 110 ? 46.126 37.984 26.893 1.00 0.00 110 ASN A N 3
ATOM 5033 C CA . ASN A 1 110 ? 47.010 38.619 25.903 1.00 0.00 110 ASN A CA 3
ATOM 5034 C C . ASN A 1 110 ? 47.983 37.643 25.221 1.00 0.00 110 ASN A C 3
ATOM 5035 O O . ASN A 1 110 ? 48.337 37.851 24.062 1.00 0.00 110 ASN A O 3
ATOM 5046 N N . ASN A 1 111 ? 48.423 36.594 25.922 1.00 0.00 111 ASN A N 3
ATOM 5047 C CA . ASN A 1 111 ? 49.558 35.763 25.511 1.00 0.00 111 ASN A CA 3
ATOM 5048 C C . ASN A 1 111 ? 49.239 34.253 25.571 1.00 0.00 111 ASN A C 3
ATOM 5049 O O . ASN A 1 111 ? 49.934 33.475 26.229 1.00 0.00 111 ASN A O 3
ATOM 5060 N N . ASN A 1 112 ? 48.145 33.845 24.925 1.00 0.00 112 ASN A N 3
ATOM 5061 C CA . ASN A 1 112 ? 47.741 32.448 24.727 1.00 0.00 112 ASN A CA 3
ATOM 5062 C C . ASN A 1 112 ? 48.265 31.878 23.397 1.00 0.00 112 ASN A C 3
ATOM 5063 O O . ASN A 1 112 ? 48.476 32.622 22.437 1.00 0.00 112 ASN A O 3
ATOM 5074 N N . ASP A 1 113 ? 48.481 30.561 23.330 1.00 0.00 113 ASP A N 3
ATOM 5075 C CA . ASP A 1 113 ? 48.976 29.887 22.123 1.00 0.00 113 ASP A CA 3
ATOM 5076 C C . ASP A 1 113 ? 48.750 28.362 22.147 1.00 0.00 113 ASP A C 3
ATOM 5077 O O . ASP A 1 113 ? 49.094 27.686 23.121 1.00 0.00 113 ASP A O 3
ATOM 5086 N N . PHE A 1 114 ? 48.273 27.803 21.031 1.00 0.00 114 PHE A N 3
ATOM 5087 C CA . PHE A 1 114 ? 48.147 26.357 20.794 1.00 0.00 114 PHE A CA 3
ATOM 5088 C C . PHE A 1 114 ? 48.719 25.973 19.417 1.00 0.00 114 PHE A C 3
ATOM 5089 O O . PHE A 1 114 ? 48.399 26.601 18.404 1.00 0.00 114 PHE A O 3
ATOM 5106 N N . SER A 1 115 ? 49.587 24.954 19.386 1.00 0.00 115 SER A N 3
ATOM 5107 C CA . SER A 1 115 ? 50.414 24.564 18.224 1.00 0.00 115 SER A CA 3
ATOM 5108 C C . SER A 1 115 ? 49.747 23.552 17.315 1.00 0.00 115 SER A C 3
ATOM 5109 O O . SER A 1 115 ? 49.383 22.455 17.796 1.00 0.00 115 SER A O 3
ATOM 5122 N N . GLY A 1 1 ? 41.901 11.496 19.728 1.00 0.00 1 GLY A N 4
ATOM 5123 C CA . GLY A 1 1 ? 42.583 12.306 18.704 1.00 0.00 1 GLY A CA 4
ATOM 5124 C C . GLY A 1 1 ? 43.663 13.168 19.325 1.00 0.00 1 GLY A C 4
ATOM 5125 O O . GLY A 1 1 ? 44.117 12.890 20.434 1.00 0.00 1 GLY A O 4
ATOM 5131 N N . GLU A 1 2 ? 44.089 14.214 18.615 1.00 0.00 2 GLU A N 4
ATOM 5132 C CA . GLU A 1 2 ? 45.105 15.188 19.054 1.00 0.00 2 GLU A CA 4
ATOM 5133 C C . GLU A 1 2 ? 44.475 16.489 19.598 1.00 0.00 2 GLU A C 4
ATOM 5134 O O . GLU A 1 2 ? 45.076 17.169 20.430 1.00 0.00 2 GLU A O 4
ATOM 5146 N N . GLU A 1 3 ? 43.262 16.834 19.155 1.00 0.00 3 GLU A N 4
ATOM 5147 C CA . GLU A 1 3 ? 42.514 18.047 19.533 1.00 0.00 3 GLU A CA 4
ATOM 5148 C C . GLU A 1 3 ? 41.068 17.738 19.969 1.00 0.00 3 GLU A C 4
ATOM 5149 O O . GLU A 1 3 ? 40.588 16.604 19.847 1.00 0.00 3 GLU A O 4
ATOM 5161 N N . LEU A 1 4 ? 40.352 18.761 20.452 1.00 0.00 4 LEU A N 4
ATOM 5162 C CA . LEU A 1 4 ? 38.978 18.678 20.964 1.00 0.00 4 LEU A CA 4
ATOM 5163 C C . LEU A 1 4 ? 38.003 19.558 20.149 1.00 0.00 4 LEU A C 4
ATOM 5164 O O . LEU A 1 4 ? 38.423 20.405 19.351 1.00 0.00 4 LEU A O 4
ATOM 5180 N N . LYS A 1 5 ? 36.699 19.432 20.426 1.00 0.00 5 LYS A N 4
ATOM 5181 C CA . LYS A 1 5 ? 35.663 20.418 20.066 1.00 0.00 5 LYS A CA 4
ATOM 5182 C C . LYS A 1 5 ? 34.695 20.693 21.228 1.00 0.00 5 LYS A C 4
ATOM 5183 O O . LYS A 1 5 ? 34.582 19.877 22.142 1.00 0.00 5 LYS A O 4
ATOM 5202 N N . ILE A 1 6 ? 34.032 21.847 21.179 1.00 0.00 6 ILE A N 4
ATOM 5203 C CA . ILE A 1 6 ? 33.005 22.342 22.114 1.00 0.00 6 ILE A CA 4
ATOM 5204 C C . ILE A 1 6 ? 31.837 22.904 21.300 1.00 0.00 6 ILE A C 4
ATOM 5205 O O . ILE A 1 6 ? 32.043 23.694 20.378 1.00 0.00 6 ILE A O 4
ATOM 5221 N N . THR A 1 7 ? 30.608 22.533 21.655 1.00 0.00 7 THR A N 4
ATOM 5222 C CA . THR A 1 7 ? 29.394 23.120 21.073 1.00 0.00 7 THR A CA 4
ATOM 5223 C C . THR A 1 7 ? 28.671 23.989 22.083 1.00 0.00 7 THR A C 4
ATOM 5224 O O . THR A 1 7 ? 28.460 23.586 23.224 1.00 0.00 7 THR A O 4
ATOM 5235 N N . PHE A 1 8 ? 28.230 25.159 21.633 1.00 0.00 8 PHE A N 4
ATOM 5236 C CA . PHE A 1 8 ? 27.366 26.065 22.375 1.00 0.00 8 PHE A CA 4
ATOM 5237 C C . PHE A 1 8 ? 26.081 26.350 21.589 1.00 0.00 8 PHE A C 4
ATOM 5238 O O . PHE A 1 8 ? 26.113 26.665 20.396 1.00 0.00 8 PHE A O 4
ATOM 5255 N N . ILE A 1 9 ? 24.950 26.260 22.289 1.00 0.00 9 ILE A N 4
ATOM 5256 C CA . ILE A 1 9 ? 23.647 26.772 21.832 1.00 0.00 9 ILE A CA 4
ATOM 5257 C C . ILE A 1 9 ? 23.525 28.229 22.267 1.00 0.00 9 ILE A C 4
ATOM 5258 O O . ILE A 1 9 ? 23.793 28.549 23.425 1.00 0.00 9 ILE A O 4
ATOM 5274 N N . LEU A 1 10 ? 23.127 29.106 21.351 1.00 0.00 10 LEU A N 4
ATOM 5275 C CA . LEU A 1 10 ? 23.167 30.555 21.542 1.00 0.00 10 LEU A CA 4
ATOM 5276 C C . LEU A 1 10 ? 21.868 31.126 22.141 1.00 0.00 10 LEU A C 4
ATOM 5277 O O . LEU A 1 10 ? 20.802 30.507 22.079 1.00 0.00 10 LEU A O 4
ATOM 5293 N N . LYS A 1 11 ? 21.933 32.374 22.630 1.00 0.00 11 LYS A N 4
ATOM 5294 C CA . LYS A 1 11 ? 20.750 33.149 23.059 1.00 0.00 11 LYS A CA 4
ATOM 5295 C C . LYS A 1 11 ? 19.756 33.483 21.934 1.00 0.00 11 LYS A C 4
ATOM 5296 O O . LYS A 1 11 ? 18.602 33.784 22.216 1.00 0.00 11 LYS A O 4
ATOM 5315 N N . ASP A 1 12 ? 20.185 33.398 20.673 1.00 0.00 12 ASP A N 4
ATOM 5316 C CA . ASP A 1 12 ? 19.336 33.492 19.471 1.00 0.00 12 ASP A CA 4
ATOM 5317 C C . ASP A 1 12 ? 18.930 32.108 18.917 1.00 0.00 12 ASP A C 4
ATOM 5318 O O . ASP A 1 12 ? 18.297 32.007 17.863 1.00 0.00 12 ASP A O 4
ATOM 5327 N N . GLY A 1 13 ? 19.313 31.038 19.621 1.00 0.00 13 GLY A N 4
ATOM 5328 C CA . GLY A 1 13 ? 19.082 29.643 19.265 1.00 0.00 13 GLY A CA 4
ATOM 5329 C C . GLY A 1 13 ? 19.989 29.072 18.171 1.00 0.00 13 GLY A C 4
ATOM 5330 O O . GLY A 1 13 ? 19.711 27.953 17.737 1.00 0.00 13 GLY A O 4
ATOM 5334 N N . SER A 1 14 ? 21.049 29.763 17.719 1.00 0.00 14 SER A N 4
ATOM 5335 C CA . SER A 1 14 ? 22.061 29.164 16.820 1.00 0.00 14 SER A CA 4
ATOM 5336 C C . SER A 1 14 ? 22.872 28.057 17.498 1.00 0.00 14 SER A C 4
ATOM 5337 O O . SER A 1 14 ? 22.911 27.943 18.725 1.00 0.00 14 SER A O 4
ATOM 5345 N N . GLN A 1 15 ? 23.575 27.277 16.682 1.00 0.00 15 GLN A N 4
ATOM 5346 C CA . GLN A 1 15 ? 24.540 26.255 17.071 1.00 0.00 15 GLN A CA 4
ATOM 5347 C C . GLN A 1 15 ? 25.898 26.624 16.527 1.00 0.00 15 GLN A C 4
ATOM 5348 O O . GLN A 1 15 ? 26.097 26.785 15.319 1.00 0.00 15 GLN A O 4
ATOM 5362 N N . LYS A 1 16 ? 26.853 26.699 17.444 1.00 0.00 16 LYS A N 4
ATOM 5363 C CA . LYS A 1 16 ? 28.224 27.007 17.125 1.00 0.00 16 LYS A CA 4
ATOM 5364 C C . LYS A 1 16 ? 29.071 25.931 17.751 1.00 0.00 16 LYS A C 4
ATOM 5365 O O . LYS A 1 16 ? 29.045 25.716 18.959 1.00 0.00 16 LYS A O 4
ATOM 5384 N N . THR A 1 17 ? 29.762 25.230 16.881 1.00 0.00 17 THR A N 4
ATOM 5385 C CA . THR A 1 17 ? 30.672 24.133 17.238 1.00 0.00 17 THR A CA 4
ATOM 5386 C C . THR A 1 17 ? 32.108 24.461 16.835 1.00 0.00 17 THR A C 4
ATOM 5387 O O . THR A 1 17 ? 32.377 24.792 15.680 1.00 0.00 17 THR A O 4
ATOM 5398 N N . TYR A 1 18 ? 33.017 24.454 17.805 1.00 0.00 18 TYR A N 4
ATOM 5399 C CA . TYR A 1 18 ? 34.309 25.145 17.750 1.00 0.00 18 TYR A CA 4
ATOM 5400 C C . TYR A 1 18 ? 35.463 24.230 18.189 1.00 0.00 18 TYR A C 4
ATOM 5401 O O . TYR A 1 18 ? 35.368 23.562 19.220 1.00 0.00 18 TYR A O 4
ATOM 5419 N N . GLU A 1 19 ? 36.575 24.221 17.448 1.00 0.00 19 GLU A N 4
ATOM 5420 C CA . GLU A 1 19 ? 37.788 23.479 17.827 1.00 0.00 19 GLU A CA 4
ATOM 5421 C C . GLU A 1 19 ? 38.640 24.212 18.884 1.00 0.00 19 GLU A C 4
ATOM 5422 O O . GLU A 1 19 ? 38.950 25.394 18.732 1.00 0.00 19 GLU A O 4
ATOM 5434 N N . VAL A 1 20 ? 39.041 23.515 19.955 1.00 0.00 20 VAL A N 4
ATOM 5435 C CA . VAL A 1 20 ? 39.791 24.068 21.104 1.00 0.00 20 VAL A CA 4
ATOM 5436 C C . VAL A 1 20 ? 40.846 23.093 21.645 1.00 0.00 20 VAL A C 4
ATOM 5437 O O . VAL A 1 20 ? 41.044 22.003 21.095 1.00 0.00 20 VAL A O 4
ATOM 5450 N N . CYS A 1 21 ? 41.538 23.485 22.720 1.00 0.00 21 CYS A N 4
ATOM 5451 C CA . CYS A 1 21 ? 42.485 22.641 23.451 1.00 0.00 21 CYS A CA 4
ATOM 5452 C C . CYS A 1 21 ? 41.982 22.274 24.858 1.00 0.00 21 CYS A C 4
ATOM 5453 O O . CYS A 1 21 ? 40.957 22.764 25.333 1.00 0.00 21 CYS A O 4
ATOM 5461 N N . GLU A 1 22 ? 42.723 21.397 25.528 1.00 0.00 22 GLU A N 4
ATOM 5462 C CA . GLU A 1 22 ? 42.448 20.911 26.884 1.00 0.00 22 GLU A CA 4
ATOM 5463 C C . GLU A 1 22 ? 42.797 21.980 27.943 1.00 0.00 22 GLU A C 4
ATOM 5464 O O . GLU A 1 22 ? 43.695 22.800 27.735 1.00 0.00 22 GLU A O 4
ATOM 5476 N N . GLY A 1 23 ? 42.112 21.995 29.092 1.00 0.00 23 GLY A N 4
ATOM 5477 C CA . GLY A 1 23 ? 42.329 22.961 30.174 1.00 0.00 23 GLY A CA 4
ATOM 5478 C C . GLY A 1 23 ? 41.759 24.360 29.894 1.00 0.00 23 GLY A C 4
ATOM 5479 O O . GLY A 1 23 ? 41.766 25.200 30.795 1.00 0.00 23 GLY A O 4
ATOM 5483 N N . GLU A 1 24 ? 41.242 24.627 28.688 1.00 0.00 24 GLU A N 4
ATOM 5484 C CA . GLU A 1 24 ? 40.450 25.829 28.382 1.00 0.00 24 GLU A CA 4
ATOM 5485 C C . GLU A 1 24 ? 39.050 25.731 29.019 1.00 0.00 24 GLU A C 4
ATOM 5486 O O . GLU A 1 24 ? 38.487 24.645 29.163 1.00 0.00 24 GLU A O 4
ATOM 5498 N N . THR A 1 25 ? 38.499 26.863 29.451 1.00 0.00 25 THR A N 4
ATOM 5499 C CA . THR A 1 25 ? 37.311 26.958 30.320 1.00 0.00 25 THR A CA 4
ATOM 5500 C C . THR A 1 25 ? 36.067 27.326 29.506 1.00 0.00 25 THR A C 4
ATOM 5501 O O . THR A 1 25 ? 36.154 28.091 28.555 1.00 0.00 25 THR A O 4
ATOM 5512 N N . ILE A 1 26 ? 34.884 26.825 29.862 1.00 0.00 26 ILE A N 4
ATOM 5513 C CA . ILE A 1 26 ? 33.662 26.991 29.041 1.00 0.00 26 ILE A CA 4
ATOM 5514 C C . ILE A 1 26 ? 33.250 28.470 28.874 1.00 0.00 26 ILE A C 4
ATOM 5515 O O . ILE A 1 26 ? 32.928 28.876 27.756 1.00 0.00 26 ILE A O 4
ATOM 5531 N N . LEU A 1 27 ? 33.343 29.305 29.920 1.00 0.00 27 LEU A N 4
ATOM 5532 C CA . LEU A 1 27 ? 33.107 30.754 29.780 1.00 0.00 27 LEU A CA 4
ATOM 5533 C C . LEU A 1 27 ? 34.268 31.453 29.051 1.00 0.00 27 LEU A C 4
ATOM 5534 O O . LEU A 1 27 ? 34.048 32.370 28.263 1.00 0.00 27 LEU A O 4
ATOM 5550 N N . ASP A 1 28 ? 35.497 30.970 29.250 1.00 0.00 28 ASP A N 4
ATOM 5551 C CA . ASP A 1 28 ? 36.699 31.448 28.558 1.00 0.00 28 ASP A CA 4
ATOM 5552 C C . ASP A 1 28 ? 36.717 31.118 27.057 1.00 0.00 28 ASP A C 4
ATOM 5553 O O . ASP A 1 28 ? 37.371 31.834 26.301 1.00 0.00 28 ASP A O 4
ATOM 5562 N N . ILE A 1 29 ? 35.998 30.090 26.590 1.00 0.00 29 ILE A N 4
ATOM 5563 C CA . ILE A 1 29 ? 35.785 29.852 25.153 1.00 0.00 29 ILE A CA 4
ATOM 5564 C C . ILE A 1 29 ? 34.613 30.702 24.660 1.00 0.00 29 ILE A C 4
ATOM 5565 O O . ILE A 1 29 ? 34.723 31.325 23.607 1.00 0.00 29 ILE A O 4
ATOM 5581 N N . ALA A 1 30 ? 33.534 30.850 25.435 1.00 0.00 30 ALA A N 4
ATOM 5582 C CA . ALA A 1 30 ? 32.434 31.728 25.037 1.00 0.00 30 ALA A CA 4
ATOM 5583 C C . ALA A 1 30 ? 32.864 33.206 24.871 1.00 0.00 30 ALA A C 4
ATOM 5584 O O . ALA A 1 30 ? 32.382 33.910 23.977 1.00 0.00 30 ALA A O 4
ATOM 5591 N N . GLN A 1 31 ? 33.814 33.658 25.691 1.00 0.00 31 GLN A N 4
ATOM 5592 C CA . GLN A 1 31 ? 34.478 34.957 25.568 1.00 0.00 31 GLN A CA 4
ATOM 5593 C C . GLN A 1 31 ? 35.656 34.948 24.602 1.00 0.00 31 GLN A C 4
ATOM 5594 O O . GLN A 1 31 ? 35.739 35.838 23.766 1.00 0.00 31 GLN A O 4
ATOM 5608 N N . GLY A 1 32 ? 36.559 33.967 24.654 1.00 0.00 32 GLY A N 4
ATOM 5609 C CA . GLY A 1 32 ? 37.711 33.904 23.747 1.00 0.00 32 GLY A CA 4
ATOM 5610 C C . GLY A 1 32 ? 37.299 33.829 22.275 1.00 0.00 32 GLY A C 4
ATOM 5611 O O . GLY A 1 32 ? 37.888 34.503 21.430 1.00 0.00 32 GLY A O 4
ATOM 5615 N N . HIS A 1 33 ? 36.207 33.120 21.970 1.00 0.00 33 HIS A N 4
ATOM 5616 C CA . HIS A 1 33 ? 35.678 33.003 20.613 1.00 0.00 33 HIS A CA 4
ATOM 5617 C C . HIS A 1 33 ? 34.656 34.096 20.261 1.00 0.00 33 HIS A C 4
ATOM 5618 O O . HIS A 1 33 ? 34.191 34.162 19.120 1.00 0.00 33 HIS A O 4
ATOM 5632 N N . ASN A 1 34 ? 34.311 34.960 21.227 1.00 0.00 34 ASN A N 4
ATOM 5633 C CA . ASN A 1 34 ? 33.286 36.005 21.123 1.00 0.00 34 ASN A CA 4
ATOM 5634 C C . ASN A 1 34 ? 31.972 35.484 20.537 1.00 0.00 34 ASN A C 4
ATOM 5635 O O . ASN A 1 34 ? 31.426 36.010 19.563 1.00 0.00 34 ASN A O 4
ATOM 5646 N N . LEU A 1 35 ? 31.453 34.450 21.195 1.00 0.00 35 LEU A N 4
ATOM 5647 C CA . LEU A 1 35 ? 30.094 33.953 20.926 1.00 0.00 35 LEU A CA 4
ATOM 5648 C C . LEU A 1 35 ? 29.063 35.078 21.092 1.00 0.00 35 LEU A C 4
ATOM 5649 O O . LEU A 1 35 ? 29.170 35.884 22.018 1.00 0.00 35 LEU A O 4
ATOM 5665 N N . ASP A 1 36 ? 28.057 35.109 20.215 1.00 0.00 36 ASP A N 4
ATOM 5666 C CA . ASP A 1 36 ? 26.924 36.041 20.276 1.00 0.00 36 ASP A CA 4
ATOM 5667 C C . ASP A 1 36 ? 25.981 35.699 21.421 1.00 0.00 36 ASP A C 4
ATOM 5668 O O . ASP A 1 36 ? 24.952 35.035 21.283 1.00 0.00 36 ASP A O 4
ATOM 5677 N N . MET A 1 37 ? 26.430 36.128 22.591 1.00 0.00 37 MET A N 4
ATOM 5678 C CA . MET A 1 37 ? 25.988 35.652 23.879 1.00 0.00 37 MET A CA 4
ATOM 5679 C C . MET A 1 37 ? 26.020 36.837 24.856 1.00 0.00 37 MET A C 4
ATOM 5680 O O . MET A 1 37 ? 27.029 37.542 24.984 1.00 0.00 37 MET A O 4
ATOM 5694 N N . GLU A 1 38 ? 24.862 37.115 25.455 1.00 0.00 38 GLU A N 4
ATOM 5695 C CA . GLU A 1 38 ? 24.695 38.162 26.477 1.00 0.00 38 GLU A CA 4
ATOM 5696 C C . GLU A 1 38 ? 25.644 37.945 27.668 1.00 0.00 38 GLU A C 4
ATOM 5697 O O . GLU A 1 38 ? 25.815 36.810 28.122 1.00 0.00 38 GLU A O 4
ATOM 5709 N N . GLY A 1 39 ? 26.241 39.030 28.179 1.00 0.00 39 GLY A N 4
ATOM 5710 C CA . GLY A 1 39 ? 27.375 39.024 29.110 1.00 0.00 39 GLY A CA 4
ATOM 5711 C C . GLY A 1 39 ? 27.103 38.319 30.440 1.00 0.00 39 GLY A C 4
ATOM 5712 O O . GLY A 1 39 ? 26.691 38.944 31.418 1.00 0.00 39 GLY A O 4
ATOM 5716 N N . ALA A 1 40 ? 27.336 37.007 30.476 1.00 0.00 40 ALA A N 4
ATOM 5717 C CA . ALA A 1 40 ? 27.004 36.165 31.619 1.00 0.00 40 ALA A CA 4
ATOM 5718 C C . ALA A 1 40 ? 28.082 36.173 32.717 1.00 0.00 40 ALA A C 4
ATOM 5719 O O . ALA A 1 40 ? 27.742 36.273 33.890 1.00 0.00 40 ALA A O 4
ATOM 5726 N N . CYS A 1 41 ? 29.352 36.040 32.325 1.00 0.00 41 CYS A N 4
ATOM 5727 C CA . CYS A 1 41 ? 30.573 36.238 33.119 1.00 0.00 41 CYS A CA 4
ATOM 5728 C C . CYS A 1 41 ? 31.784 36.211 32.153 1.00 0.00 41 CYS A C 4
ATOM 5729 O O . CYS A 1 41 ? 31.625 36.458 30.951 1.00 0.00 41 CYS A O 4
ATOM 5736 N N . GLY A 1 42 ? 32.982 35.866 32.636 1.00 0.00 42 GLY A N 4
ATOM 5737 C CA . GLY A 1 42 ? 34.168 35.662 31.790 1.00 0.00 42 GLY A CA 4
ATOM 5738 C C . GLY A 1 42 ? 35.059 36.899 31.631 1.00 0.00 42 GLY A C 4
ATOM 5739 O O . GLY A 1 42 ? 35.364 37.317 30.510 1.00 0.00 42 GLY A O 4
ATOM 5743 N N . GLY A 1 43 ? 35.419 37.523 32.754 1.00 0.00 43 GLY A N 4
ATOM 5744 C CA . GLY A 1 43 ? 36.212 38.757 32.825 1.00 0.00 43 GLY A CA 4
ATOM 5745 C C . GLY A 1 43 ? 35.573 39.876 33.648 1.00 0.00 43 GLY A C 4
ATOM 5746 O O . GLY A 1 43 ? 36.027 41.023 33.600 1.00 0.00 43 GLY A O 4
ATOM 5750 N N . SER A 1 44 ? 34.527 39.552 34.406 1.00 0.00 44 SER A N 4
ATOM 5751 C CA . SER A 1 44 ? 33.897 40.424 35.397 1.00 0.00 44 SER A CA 4
ATOM 5752 C C . SER A 1 44 ? 34.796 40.529 36.635 1.00 0.00 44 SER A C 4
ATOM 5753 O O . SER A 1 44 ? 35.253 39.514 37.169 1.00 0.00 44 SER A O 4
ATOM 5761 N N . CYS A 1 45 ? 35.068 41.747 37.108 1.00 0.00 45 CYS A N 4
ATOM 5762 C CA . CYS A 1 45 ? 36.063 42.021 38.151 1.00 0.00 45 CYS A CA 4
ATOM 5763 C C . CYS A 1 45 ? 35.798 41.312 39.501 1.00 0.00 45 CYS A C 4
ATOM 5764 O O . CYS A 1 45 ? 36.757 41.003 40.219 1.00 0.00 45 CYS A O 4
ATOM 5772 N N . ALA A 1 46 ? 34.533 41.010 39.824 1.00 0.00 46 ALA A N 4
ATOM 5773 C CA . ALA A 1 46 ? 34.101 40.202 40.975 1.00 0.00 46 ALA A CA 4
ATOM 5774 C C . ALA A 1 46 ? 33.448 38.844 40.595 1.00 0.00 46 ALA A C 4
ATOM 5775 O O . ALA A 1 46 ? 32.815 38.200 41.443 1.00 0.00 46 ALA A O 4
ATOM 5782 N N . CYS A 1 47 ? 33.595 38.415 39.333 1.00 0.00 47 CYS A N 4
ATOM 5783 C CA . CYS A 1 47 ? 32.794 37.375 38.666 1.00 0.00 47 CYS A CA 4
ATOM 5784 C C . CYS A 1 47 ? 31.277 37.695 38.590 1.00 0.00 47 CYS A C 4
ATOM 5785 O O . CYS A 1 47 ? 30.786 38.614 39.252 1.00 0.00 47 CYS A O 4
ATOM 5792 N N . SER A 1 48 ? 30.537 36.994 37.724 1.00 0.00 48 SER A N 4
ATOM 5793 C CA . SER A 1 48 ? 29.108 37.240 37.451 1.00 0.00 48 SER A CA 4
ATOM 5794 C C . SER A 1 48 ? 28.301 35.928 37.342 1.00 0.00 48 SER A C 4
ATOM 5795 O O . SER A 1 48 ? 28.739 34.881 37.808 1.00 0.00 48 SER A O 4
ATOM 5803 N N . THR A 1 49 ? 27.081 35.970 36.802 1.00 0.00 49 THR A N 4
ATOM 5804 C CA . THR A 1 49 ? 26.065 34.901 36.908 1.00 0.00 49 THR A CA 4
ATOM 5805 C C . THR A 1 49 ? 26.265 33.672 36.006 1.00 0.00 49 THR A C 4
ATOM 5806 O O . THR A 1 49 ? 25.494 32.725 36.126 1.00 0.00 49 THR A O 4
ATOM 5817 N N . CYS A 1 50 ? 27.271 33.660 35.124 1.00 0.00 50 CYS A N 4
ATOM 5818 C CA . CYS A 1 50 ? 27.839 32.465 34.472 1.00 0.00 50 CYS A CA 4
ATOM 5819 C C . CYS A 1 50 ? 26.806 31.441 33.946 1.00 0.00 50 CYS A C 4
ATOM 5820 O O . CYS A 1 50 ? 26.628 30.357 34.505 1.00 0.00 50 CYS A O 4
ATOM 5827 N N . HIS A 1 51 ? 26.111 31.771 32.851 1.00 0.00 51 HIS A N 4
ATOM 5828 C CA . HIS A 1 51 ? 24.914 31.048 32.414 1.00 0.00 51 HIS A CA 4
ATOM 5829 C C . HIS A 1 51 ? 25.294 29.927 31.425 1.00 0.00 51 HIS A C 4
ATOM 5830 O O . HIS A 1 51 ? 25.507 30.170 30.236 1.00 0.00 51 HIS A O 4
ATOM 5844 N N . VAL A 1 52 ? 25.342 28.682 31.905 1.00 0.00 52 VAL A N 4
ATOM 5845 C CA . VAL A 1 52 ? 25.408 27.459 31.091 1.00 0.00 52 VAL A CA 4
ATOM 5846 C C . VAL A 1 52 ? 24.584 26.314 31.656 1.00 0.00 52 VAL A C 4
ATOM 5847 O O . VAL A 1 52 ? 24.318 26.197 32.850 1.00 0.00 52 VAL A O 4
ATOM 5860 N N . ILE A 1 53 ? 24.237 25.407 30.761 1.00 0.00 53 ILE A N 4
ATOM 5861 C CA . ILE A 1 53 ? 23.750 24.073 31.031 1.00 0.00 53 ILE A CA 4
ATOM 5862 C C . ILE A 1 53 ? 24.437 23.111 30.058 1.00 0.00 53 ILE A C 4
ATOM 5863 O O . ILE A 1 53 ? 24.683 23.453 28.913 1.00 0.00 53 ILE A O 4
ATOM 5879 N N . VAL A 1 54 ? 24.747 21.904 30.507 1.00 0.00 54 VAL A N 4
ATOM 5880 C CA . VAL A 1 54 ? 25.402 20.843 29.752 1.00 0.00 54 VAL A CA 4
ATOM 5881 C C . VAL A 1 54 ? 24.425 19.815 29.181 1.00 0.00 54 VAL A C 4
ATOM 5882 O O . VAL A 1 54 ? 23.248 19.737 29.544 1.00 0.00 54 VAL A O 4
ATOM 5895 N N . ASP A 1 55 ? 24.936 19.056 28.228 1.00 0.00 55 ASP A N 4
ATOM 5896 C CA . ASP A 1 55 ? 24.371 17.841 27.664 1.00 0.00 55 ASP A CA 4
ATOM 5897 C C . ASP A 1 55 ? 23.938 16.777 28.719 1.00 0.00 55 ASP A C 4
ATOM 5898 O O . ASP A 1 55 ? 24.285 16.871 29.896 1.00 0.00 55 ASP A O 4
ATOM 5907 N N . PRO A 1 56 ? 23.193 15.726 28.336 1.00 0.00 56 PRO A N 4
ATOM 5908 C CA . PRO A 1 56 ? 22.834 14.650 29.262 1.00 0.00 56 PRO A CA 4
ATOM 5909 C C . PRO A 1 56 ? 23.990 13.680 29.596 1.00 0.00 56 PRO A C 4
ATOM 5910 O O . PRO A 1 56 ? 23.923 13.003 30.621 1.00 0.00 56 PRO A O 4
ATOM 5921 N N . ASP A 1 57 ? 25.002 13.546 28.735 1.00 0.00 57 ASP A N 4
ATOM 5922 C CA . ASP A 1 57 ? 26.069 12.534 28.791 1.00 0.00 57 ASP A CA 4
ATOM 5923 C C . ASP A 1 57 ? 27.360 12.943 29.514 1.00 0.00 57 ASP A C 4
ATOM 5924 O O . ASP A 1 57 ? 27.895 12.149 30.301 1.00 0.00 57 ASP A O 4
ATOM 5933 N N . TYR A 1 58 ? 27.912 14.135 29.246 1.00 0.00 58 TYR A N 4
ATOM 5934 C CA . TYR A 1 58 ? 29.212 14.534 29.757 1.00 0.00 58 TYR A CA 4
ATOM 5935 C C . TYR A 1 58 ? 29.110 15.150 31.158 1.00 0.00 58 TYR A C 4
ATOM 5936 O O . TYR A 1 58 ? 30.015 14.901 31.956 1.00 0.00 58 TYR A O 4
ATOM 5954 N N . TYR A 1 59 ? 27.988 15.819 31.506 1.00 0.00 59 TYR A N 4
ATOM 5955 C CA . TYR A 1 59 ? 27.625 16.170 32.907 1.00 0.00 59 TYR A CA 4
ATOM 5956 C C . TYR A 1 59 ? 27.743 14.983 33.844 1.00 0.00 59 TYR A C 4
ATOM 5957 O O . TYR A 1 59 ? 27.975 15.115 35.042 1.00 0.00 59 TYR A O 4
ATOM 5975 N N . ASP A 1 60 ? 27.407 13.814 33.309 1.00 0.00 60 ASP A N 4
ATOM 5976 C CA . ASP A 1 60 ? 26.840 12.732 34.100 1.00 0.00 60 ASP A CA 4
ATOM 5977 C C . ASP A 1 60 ? 27.917 12.027 34.943 1.00 0.00 60 ASP A C 4
ATOM 5978 O O . ASP A 1 60 ? 27.644 11.140 35.752 1.00 0.00 60 ASP A O 4
ATOM 5987 N N . ALA A 1 61 ? 29.157 12.455 34.697 1.00 0.00 61 ALA A N 4
ATOM 5988 C CA . ALA A 1 61 ? 30.400 12.016 35.312 1.00 0.00 61 ALA A CA 4
ATOM 5989 C C . ALA A 1 61 ? 31.128 13.168 36.036 1.00 0.00 61 ALA A C 4
ATOM 5990 O O . ALA A 1 61 ? 32.101 12.914 36.752 1.00 0.00 61 ALA A O 4
ATOM 5997 N N . LEU A 1 62 ? 30.655 14.411 35.865 1.00 0.00 62 LEU A N 4
ATOM 5998 C CA . LEU A 1 62 ? 31.332 15.654 36.274 1.00 0.00 62 LEU A CA 4
ATOM 5999 C C . LEU A 1 62 ? 31.577 15.795 37.795 1.00 0.00 62 LEU A C 4
ATOM 6000 O O . LEU A 1 62 ? 30.745 15.357 38.602 1.00 0.00 62 LEU A O 4
ATOM 6016 N N . PRO A 1 63 ? 32.669 16.479 38.192 1.00 0.00 63 PRO A N 4
ATOM 6017 C CA . PRO A 1 63 ? 32.877 16.981 39.549 1.00 0.00 63 PRO A CA 4
ATOM 6018 C C . PRO A 1 63 ? 31.964 18.182 39.857 1.00 0.00 63 PRO A C 4
ATOM 6019 O O . PRO A 1 63 ? 31.478 18.863 38.948 1.00 0.00 63 PRO A O 4
ATOM 6030 N N . GLU A 1 64 ? 31.712 18.441 41.140 1.00 0.00 64 GLU A N 4
ATOM 6031 C CA . GLU A 1 64 ? 30.891 19.551 41.658 1.00 0.00 64 GLU A CA 4
ATOM 6032 C C . GLU A 1 64 ? 31.732 20.826 41.904 1.00 0.00 64 GLU A C 4
ATOM 6033 O O . GLU A 1 64 ? 32.930 20.707 42.201 1.00 0.00 64 GLU A O 4
ATOM 6045 N N . PRO A 1 65 ? 31.155 22.047 41.823 1.00 0.00 65 PRO A N 4
ATOM 6046 C CA . PRO A 1 65 ? 31.876 23.294 42.097 1.00 0.00 65 PRO A CA 4
ATOM 6047 C C . PRO A 1 65 ? 31.962 23.623 43.598 1.00 0.00 65 PRO A C 4
ATOM 6048 O O . PRO A 1 65 ? 31.284 22.996 44.419 1.00 0.00 65 PRO A O 4
ATOM 6059 N N . GLU A 1 66 ? 32.756 24.631 43.963 1.00 0.00 66 GLU A N 4
ATOM 6060 C CA . GLU A 1 66 ? 32.824 25.190 45.327 1.00 0.00 66 GLU A CA 4
ATOM 6061 C C . GLU A 1 66 ? 31.511 25.860 45.781 1.00 0.00 66 GLU A C 4
ATOM 6062 O O . GLU A 1 66 ? 30.648 26.193 44.972 1.00 0.00 66 GLU A O 4
ATOM 6074 N N . ASP A 1 67 ? 31.394 26.151 47.080 1.00 0.00 67 ASP A N 4
ATOM 6075 C CA . ASP A 1 67 ? 30.289 26.903 47.702 1.00 0.00 67 ASP A CA 4
ATOM 6076 C C . ASP A 1 67 ? 30.170 28.377 47.236 1.00 0.00 67 ASP A C 4
ATOM 6077 O O . ASP A 1 67 ? 29.142 29.017 47.451 1.00 0.00 67 ASP A O 4
ATOM 6086 N N . ASP A 1 68 ? 31.211 28.939 46.616 1.00 0.00 68 ASP A N 4
ATOM 6087 C CA . ASP A 1 68 ? 31.164 30.217 45.883 1.00 0.00 68 ASP A CA 4
ATOM 6088 C C . ASP A 1 68 ? 30.633 30.039 44.462 1.00 0.00 68 ASP A C 4
ATOM 6089 O O . ASP A 1 68 ? 29.929 30.904 43.953 1.00 0.00 68 ASP A O 4
ATOM 6098 N N . GLU A 1 69 ? 30.932 28.902 43.843 1.00 0.00 69 GLU A N 4
ATOM 6099 C CA . GLU A 1 69 ? 30.695 28.622 42.429 1.00 0.00 69 GLU A CA 4
ATOM 6100 C C . GLU A 1 69 ? 29.272 28.069 42.214 1.00 0.00 69 GLU A C 4
ATOM 6101 O O . GLU A 1 69 ? 28.496 28.635 41.450 1.00 0.00 69 GLU A O 4
ATOM 6113 N N . ASN A 1 70 ? 28.848 27.056 42.981 1.00 0.00 70 ASN A N 4
ATOM 6114 C CA . ASN A 1 70 ? 27.458 26.574 43.046 1.00 0.00 70 ASN A CA 4
ATOM 6115 C C . ASN A 1 70 ? 26.412 27.624 43.463 1.00 0.00 70 ASN A C 4
ATOM 6116 O O . ASN A 1 70 ? 25.211 27.404 43.303 1.00 0.00 70 ASN A O 4
ATOM 6127 N N . ASP A 1 71 ? 26.869 28.749 44.003 1.00 0.00 71 ASP A N 4
ATOM 6128 C CA . ASP A 1 71 ? 26.037 29.915 44.319 1.00 0.00 71 ASP A CA 4
ATOM 6129 C C . ASP A 1 71 ? 25.851 30.843 43.106 1.00 0.00 71 ASP A C 4
ATOM 6130 O O . ASP A 1 71 ? 24.749 31.348 42.939 1.00 0.00 71 ASP A O 4
ATOM 6139 N N . MET A 1 72 ? 26.850 30.986 42.212 1.00 0.00 72 MET A N 4
ATOM 6140 C CA . MET A 1 72 ? 26.742 31.743 40.939 1.00 0.00 72 MET A CA 4
ATOM 6141 C C . MET A 1 72 ? 25.646 31.165 40.023 1.00 0.00 72 MET A C 4
ATOM 6142 O O . MET A 1 72 ? 24.995 31.893 39.273 1.00 0.00 72 MET A O 4
ATOM 6156 N N . LEU A 1 73 ? 25.417 29.849 40.122 1.00 0.00 73 LEU A N 4
ATOM 6157 C CA . LEU A 1 73 ? 24.359 29.100 39.463 1.00 0.00 73 LEU A CA 4
ATOM 6158 C C . LEU A 1 73 ? 22.994 29.616 39.936 1.00 0.00 73 LEU A C 4
ATOM 6159 O O . LEU A 1 73 ? 22.262 30.255 39.190 1.00 0.00 73 LEU A O 4
ATOM 6175 N N . ASP A 1 74 ? 22.737 29.405 41.225 1.00 0.00 74 ASP A N 4
ATOM 6176 C CA . ASP A 1 74 ? 21.567 29.759 42.039 1.00 0.00 74 ASP A CA 4
ATOM 6177 C C . ASP A 1 74 ? 21.011 31.178 41.822 1.00 0.00 74 ASP A C 4
ATOM 6178 O O . ASP A 1 74 ? 19.825 31.413 42.071 1.00 0.00 74 ASP A O 4
ATOM 6187 N N . LEU A 1 75 ? 21.846 32.111 41.354 1.00 0.00 75 LEU A N 4
ATOM 6188 C CA . LEU A 1 75 ? 21.469 33.479 40.994 1.00 0.00 75 LEU A CA 4
ATOM 6189 C C . LEU A 1 75 ? 20.560 33.539 39.753 1.00 0.00 75 LEU A C 4
ATOM 6190 O O . LEU A 1 75 ? 19.770 34.478 39.619 1.00 0.00 75 LEU A O 4
ATOM 6206 N N . ALA A 1 76 ? 20.645 32.559 38.849 1.00 0.00 76 ALA A N 4
ATOM 6207 C CA . ALA A 1 76 ? 19.713 32.400 37.727 1.00 0.00 76 ALA A CA 4
ATOM 6208 C C . ALA A 1 76 ? 18.402 31.708 38.150 1.00 0.00 76 ALA A C 4
ATOM 6209 O O . ALA A 1 76 ? 18.311 31.099 39.222 1.00 0.00 76 ALA A O 4
ATOM 6216 N N . TYR A 1 77 ? 17.370 31.811 37.312 1.00 0.00 77 TYR A N 4
ATOM 6217 C CA . TYR A 1 77 ? 16.069 31.173 37.523 1.00 0.00 77 TYR A CA 4
ATOM 6218 C C . TYR A 1 77 ? 16.042 29.713 37.067 1.00 0.00 77 TYR A C 4
ATOM 6219 O O . TYR A 1 77 ? 16.671 29.350 36.068 1.00 0.00 77 TYR A O 4
ATOM 6237 N N . GLY A 1 78 ? 15.232 28.898 37.749 1.00 0.00 78 GLY A N 4
ATOM 6238 C CA . GLY A 1 78 ? 14.741 27.648 37.173 1.00 0.00 78 GLY A CA 4
ATOM 6239 C C . GLY A 1 78 ? 15.845 26.612 36.909 1.00 0.00 78 GLY A C 4
ATOM 6240 O O . GLY A 1 78 ? 15.861 25.982 35.850 1.00 0.00 78 GLY A O 4
ATOM 6244 N N . LEU A 1 79 ? 16.825 26.513 37.815 1.00 0.00 79 LEU A N 4
ATOM 6245 C CA . LEU A 1 79 ? 18.133 25.913 37.531 1.00 0.00 79 LEU A CA 4
ATOM 6246 C C . LEU A 1 79 ? 18.092 24.383 37.328 1.00 0.00 79 LEU A C 4
ATOM 6247 O O . LEU A 1 79 ? 17.539 23.620 38.128 1.00 0.00 79 LEU A O 4
ATOM 6263 N N . THR A 1 80 ? 18.659 23.941 36.202 1.00 0.00 80 THR A N 4
ATOM 6264 C CA . THR A 1 80 ? 18.402 22.637 35.570 1.00 0.00 80 THR A CA 4
ATOM 6265 C C . THR A 1 80 ? 19.198 21.474 36.152 1.00 0.00 80 THR A C 4
ATOM 6266 O O . THR A 1 80 ? 20.273 21.628 36.739 1.00 0.00 80 THR A O 4
ATOM 6277 N N . GLU A 1 81 ? 18.693 20.275 35.872 1.00 0.00 81 GLU A N 4
ATOM 6278 C CA . GLU A 1 81 ? 19.291 18.968 36.162 1.00 0.00 81 GLU A CA 4
ATOM 6279 C C . GLU A 1 81 ? 20.716 18.755 35.621 1.00 0.00 81 GLU A C 4
ATOM 6280 O O . GLU A 1 81 ? 21.417 17.864 36.113 1.00 0.00 81 GLU A O 4
ATOM 6292 N N . T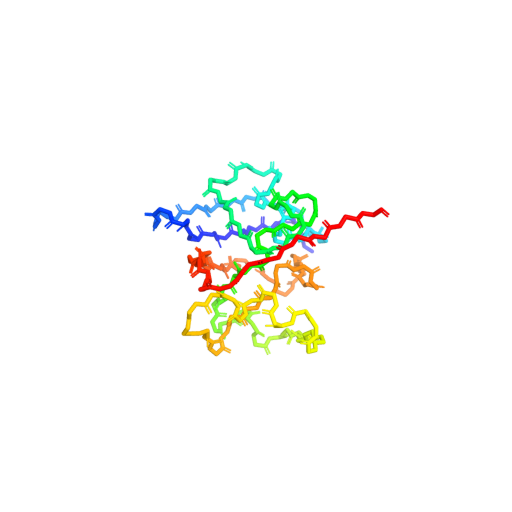HR A 1 82 ? 21.158 19.562 34.651 1.00 0.00 82 THR A N 4
ATOM 6293 C CA . THR A 1 82 ? 22.538 19.615 34.147 1.00 0.00 82 THR A CA 4
ATOM 6294 C C . THR A 1 82 ? 23.089 21.042 34.059 1.00 0.00 82 THR A C 4
ATOM 6295 O O . THR A 1 82 ? 24.015 21.323 33.295 1.00 0.00 82 THR A O 4
ATOM 6306 N N . SER A 1 83 ? 22.537 21.992 34.816 1.00 0.00 83 SER A N 4
ATOM 6307 C CA . SER A 1 83 ? 23.134 23.323 34.894 1.00 0.00 83 SER A CA 4
ATOM 6308 C C . SER A 1 83 ? 24.502 23.262 35.564 1.00 0.00 83 SER A C 4
ATOM 6309 O O . SER A 1 83 ? 24.695 22.551 36.553 1.00 0.00 83 SER A O 4
ATOM 6317 N N . ARG A 1 84 ? 25.458 24.002 35.006 1.00 0.00 84 ARG A N 4
ATOM 6318 C CA . ARG A 1 84 ? 26.846 24.079 35.477 1.00 0.00 84 ARG A CA 4
ATOM 6319 C C . ARG A 1 84 ? 27.365 25.498 35.221 1.00 0.00 84 ARG A C 4
ATOM 6320 O O . ARG A 1 84 ? 26.606 26.342 34.756 1.00 0.00 84 ARG A O 4
ATOM 6341 N N . LEU A 1 85 ? 28.617 25.793 35.553 1.00 0.00 85 LEU A N 4
ATOM 6342 C CA . LEU A 1 85 ? 29.233 27.103 35.306 1.00 0.00 85 LEU A CA 4
ATOM 6343 C C . LEU A 1 85 ? 30.594 26.962 34.613 1.00 0.00 85 LEU A C 4
ATOM 6344 O O . LEU A 1 85 ? 31.111 25.854 34.477 1.00 0.00 85 LEU A O 4
ATOM 6360 N N . GLY A 1 86 ? 31.106 28.054 34.048 1.00 0.00 86 GLY A N 4
ATOM 6361 C CA . GLY A 1 86 ? 32.119 27.997 32.992 1.00 0.00 86 GLY A CA 4
ATOM 6362 C C . GLY A 1 86 ? 33.584 28.126 33.420 1.00 0.00 86 GLY A C 4
ATOM 6363 O O . GLY A 1 86 ? 34.411 28.391 32.546 1.00 0.00 86 GLY A O 4
ATOM 6367 N N . CYS A 1 87 ? 33.895 27.989 34.713 1.00 0.00 87 CYS A N 4
ATOM 6368 C CA . CYS A 1 87 ? 35.127 28.483 35.343 1.00 0.00 87 CYS A CA 4
ATOM 6369 C C . CYS A 1 87 ? 35.986 27.441 36.092 1.00 0.00 87 CYS A C 4
ATOM 6370 O O . CYS A 1 87 ? 37.124 27.733 36.460 1.00 0.00 87 CYS A O 4
ATOM 6377 N N . GLN A 1 88 ? 35.463 26.245 36.372 1.00 0.00 88 GLN A N 4
ATOM 6378 C CA . GLN A 1 88 ? 36.140 25.161 37.121 1.00 0.00 88 GLN A CA 4
ATOM 6379 C C . GLN A 1 88 ? 36.010 23.793 36.456 1.00 0.00 88 GLN A C 4
ATOM 6380 O O . GLN A 1 88 ? 36.899 22.958 36.640 1.00 0.00 88 GLN A O 4
ATOM 6394 N N . ILE A 1 89 ? 34.945 23.574 35.674 1.00 0.00 89 ILE A N 4
ATOM 6395 C CA . ILE A 1 89 ? 34.934 22.570 34.610 1.00 0.00 89 ILE A CA 4
ATOM 6396 C C . ILE A 1 89 ? 35.505 23.194 33.327 1.00 0.00 89 ILE A C 4
ATOM 6397 O O . ILE A 1 89 ? 35.186 24.324 32.950 1.00 0.00 89 ILE A O 4
ATOM 6413 N N . LYS A 1 90 ? 36.402 22.447 32.690 1.00 0.00 90 LYS A N 4
ATOM 6414 C CA . LYS A 1 90 ? 37.237 22.801 31.547 1.00 0.00 90 LYS A CA 4
ATOM 6415 C C . LYS A 1 90 ? 37.343 21.607 30.606 1.00 0.00 90 LYS A C 4
ATOM 6416 O O . LYS A 1 90 ? 36.874 20.512 30.905 1.00 0.00 90 LYS A O 4
ATOM 6435 N N . MET A 1 91 ? 37.988 21.828 29.474 1.00 0.00 91 MET A N 4
ATOM 6436 C CA . MET A 1 91 ? 38.174 20.804 28.465 1.00 0.00 91 MET A CA 4
ATOM 6437 C C . MET A 1 91 ? 39.174 19.700 28.874 1.00 0.00 91 MET A C 4
ATOM 6438 O O . MET A 1 91 ? 40.214 19.990 29.453 1.00 0.00 91 MET A O 4
ATOM 6452 N N . SER A 1 92 ? 38.905 18.451 28.490 1.00 0.00 92 SER A N 4
ATOM 6453 C CA . SER A 1 92 ? 39.823 17.292 28.540 1.00 0.00 92 SER A CA 4
ATOM 6454 C C . SER A 1 92 ? 39.622 16.371 27.320 1.00 0.00 92 SER A C 4
ATOM 6455 O O . SER A 1 92 ? 38.728 16.611 26.511 1.00 0.00 92 SER A O 4
ATOM 6463 N N . LYS A 1 93 ? 40.413 15.303 27.147 1.00 0.00 93 LYS A N 4
ATOM 6464 C CA . LYS A 1 93 ? 40.232 14.356 26.021 1.00 0.00 93 LYS A CA 4
ATOM 6465 C C . LYS A 1 93 ? 39.035 13.405 26.146 1.00 0.00 93 LYS A C 4
ATOM 6466 O O . LYS A 1 93 ? 38.607 12.841 25.140 1.00 0.00 93 LYS A O 4
ATOM 6485 N N . ASP A 1 94 ? 38.471 13.204 27.339 1.00 0.00 94 ASP A N 4
ATOM 6486 C CA . ASP A 1 94 ? 37.333 12.281 27.537 1.00 0.00 94 ASP A CA 4
ATOM 6487 C C . ASP A 1 94 ? 36.026 12.814 26.911 1.00 0.00 94 ASP A C 4
ATOM 6488 O O . ASP A 1 94 ? 35.231 12.062 26.337 1.00 0.00 94 ASP A O 4
ATOM 6497 N N . ILE A 1 95 ? 35.859 14.135 26.996 1.00 0.00 95 ILE A N 4
ATOM 6498 C CA . ILE A 1 95 ? 34.721 14.978 26.594 1.00 0.00 95 ILE A CA 4
ATOM 6499 C C . ILE A 1 95 ? 34.762 15.407 25.129 1.00 0.00 95 ILE A C 4
ATOM 6500 O O . ILE A 1 95 ? 34.194 16.434 24.776 1.00 0.00 95 ILE A O 4
ATOM 6516 N N . ASP A 1 96 ? 35.502 14.704 24.280 1.00 0.00 96 ASP A N 4
ATOM 6517 C CA . ASP A 1 96 ? 35.785 15.144 22.918 1.00 0.00 96 ASP A CA 4
ATOM 6518 C C . ASP A 1 96 ? 34.516 15.097 22.039 1.00 0.00 96 ASP A C 4
ATOM 6519 O O . ASP A 1 96 ? 34.234 14.133 21.320 1.00 0.00 96 ASP A O 4
ATOM 6528 N N . GLY A 1 97 ? 33.775 16.206 22.097 1.00 0.00 97 GLY A N 4
ATOM 6529 C CA . GLY A 1 97 ? 32.395 16.368 21.598 1.00 0.00 97 GLY A CA 4
ATOM 6530 C C . GLY A 1 97 ? 31.346 16.924 22.586 1.00 0.00 97 GLY A C 4
ATOM 6531 O O . GLY A 1 97 ? 30.161 16.956 22.249 1.00 0.00 97 GLY A O 4
ATOM 6535 N N . ILE A 1 98 ? 31.755 17.429 23.757 1.00 0.00 98 ILE A N 4
ATOM 6536 C CA . ILE A 1 98 ? 30.936 18.166 24.740 1.00 0.00 98 ILE A CA 4
ATOM 6537 C C . ILE A 1 98 ? 30.029 19.250 24.107 1.00 0.00 98 ILE A C 4
ATOM 6538 O O . ILE A 1 98 ? 30.425 19.960 23.175 1.00 0.00 98 ILE A O 4
ATOM 6554 N N . ARG A 1 99 ? 28.822 19.417 24.666 1.00 0.00 99 ARG A N 4
ATOM 6555 C CA . ARG A 1 99 ? 27.898 20.531 24.380 1.00 0.00 99 ARG A CA 4
ATOM 6556 C C . ARG A 1 99 ? 27.528 21.255 25.651 1.00 0.00 99 ARG A C 4
ATOM 6557 O O . ARG A 1 99 ? 27.344 20.629 26.696 1.00 0.00 99 ARG A O 4
ATOM 6578 N N . VAL A 1 100 ? 27.224 22.530 25.498 1.00 0.00 100 VAL A N 4
ATOM 6579 C CA . VAL A 1 100 ? 26.391 23.261 26.435 1.00 0.00 100 VAL A CA 4
ATOM 6580 C C . VAL A 1 100 ? 25.347 24.117 25.722 1.00 0.00 100 VAL A C 4
ATOM 6581 O O . VAL A 1 100 ? 25.502 24.437 24.545 1.00 0.00 100 VAL A O 4
ATOM 6594 N N . ALA A 1 101 ? 24.298 24.528 26.430 1.00 0.00 101 ALA A N 4
ATOM 6595 C CA . ALA A 1 101 ? 23.433 25.617 25.990 1.00 0.00 101 ALA A CA 4
ATOM 6596 C C . ALA A 1 101 ? 23.679 26.860 26.866 1.00 0.00 101 ALA A C 4
ATOM 6597 O O . ALA A 1 101 ? 24.007 26.728 28.048 1.00 0.00 101 ALA A O 4
ATOM 6604 N N . LEU A 1 102 ? 23.544 28.056 26.289 1.00 0.00 102 LEU A N 4
ATOM 6605 C CA . LEU A 1 102 ? 23.911 29.340 26.894 1.00 0.00 102 LEU A CA 4
ATOM 6606 C C . LEU A 1 102 ? 22.640 30.220 27.037 1.00 0.00 102 LEU A C 4
ATOM 6607 O O . LEU A 1 102 ? 22.398 31.102 26.206 1.00 0.00 102 LEU A O 4
ATOM 6623 N N . PRO A 1 103 ? 21.767 29.924 28.025 1.00 0.00 103 PRO A N 4
ATOM 6624 C CA . PRO A 1 103 ? 20.325 30.208 27.984 1.00 0.00 103 PRO A CA 4
ATOM 6625 C C . PRO A 1 103 ? 19.941 31.694 28.023 1.00 0.00 103 PRO A C 4
ATOM 6626 O O . PRO A 1 103 ? 20.688 32.538 28.523 1.00 0.00 103 PRO A O 4
ATOM 6637 N N . GLN A 1 104 ? 18.729 32.012 27.551 1.00 0.00 104 GLN A N 4
ATOM 6638 C CA . GLN A 1 104 ? 18.127 33.342 27.722 1.00 0.00 104 GLN A CA 4
ATOM 6639 C C . GLN A 1 104 ? 17.676 33.510 29.181 1.00 0.00 104 GLN A C 4
ATOM 6640 O O . GLN A 1 104 ? 16.900 32.690 29.686 1.00 0.00 104 GLN A O 4
ATOM 6654 N N . MET A 1 105 ? 18.172 34.542 29.870 1.00 0.00 105 MET A N 4
ATOM 6655 C CA . MET A 1 105 ? 18.074 34.657 31.330 1.00 0.00 105 MET A CA 4
ATOM 6656 C C . MET A 1 105 ? 18.020 36.118 31.807 1.00 0.00 105 MET A C 4
ATOM 6657 O O . MET A 1 105 ? 18.758 36.979 31.323 1.00 0.00 105 MET A O 4
ATOM 6671 N N . THR A 1 106 ? 17.180 36.408 32.802 1.00 0.00 106 THR A N 4
ATOM 6672 C CA . THR A 1 106 ? 17.082 37.757 33.387 1.00 0.00 106 THR A CA 4
ATOM 6673 C C . THR A 1 106 ? 18.112 37.954 34.501 1.00 0.00 106 THR A C 4
ATOM 6674 O O . THR A 1 106 ? 18.342 37.052 35.314 1.00 0.00 106 THR A O 4
ATOM 6685 N N . ARG A 1 107 ? 18.712 39.150 34.566 1.00 0.00 107 ARG A N 4
ATOM 6686 C CA . ARG A 1 107 ? 19.509 39.628 35.709 1.00 0.00 107 ARG A CA 4
ATOM 6687 C C . ARG A 1 107 ? 19.129 41.067 36.076 1.00 0.00 107 ARG A C 4
ATOM 6688 O O . ARG A 1 107 ? 19.100 41.930 35.195 1.00 0.00 107 ARG A O 4
ATOM 6709 N N . ASN A 1 108 ? 18.889 41.312 37.361 1.00 0.00 108 ASN A N 4
ATOM 6710 C CA . ASN A 1 108 ? 18.625 42.619 37.974 1.00 0.00 108 ASN A CA 4
ATOM 6711 C C . ASN A 1 108 ? 19.821 43.056 38.854 1.00 0.00 108 ASN A C 4
ATOM 6712 O O . ASN A 1 108 ? 20.669 42.234 39.208 1.00 0.00 108 ASN A O 4
ATOM 6723 N N . VAL A 1 109 ? 19.922 44.346 39.203 1.00 0.00 109 VAL A N 4
ATOM 6724 C CA . VAL A 1 109 ? 21.078 44.891 39.954 1.00 0.00 109 VAL A CA 4
ATOM 6725 C C . VAL A 1 109 ? 21.111 44.463 41.430 1.00 0.00 109 VAL A C 4
ATOM 6726 O O . VAL A 1 109 ? 20.158 44.685 42.186 1.00 0.00 109 VAL A O 4
ATOM 6739 N N . ASN A 1 110 ? 22.242 43.880 41.842 1.00 0.00 110 ASN A N 4
ATOM 6740 C CA . ASN A 1 110 ? 22.472 43.296 43.170 1.00 0.00 110 ASN A CA 4
ATOM 6741 C C . ASN A 1 110 ? 23.809 43.726 43.819 1.00 0.00 110 ASN A C 4
ATOM 6742 O O . ASN A 1 110 ? 23.931 43.683 45.048 1.00 0.00 110 ASN A O 4
ATOM 6753 N N . ASN A 1 111 ? 24.801 44.165 43.032 1.00 0.00 111 ASN A N 4
ATOM 6754 C CA . ASN A 1 111 ? 26.067 44.727 43.520 1.00 0.00 111 ASN A CA 4
ATOM 6755 C C . ASN A 1 111 ? 26.549 45.938 42.686 1.00 0.00 111 ASN A C 4
ATOM 6756 O O . ASN A 1 111 ? 27.673 45.961 42.173 1.00 0.00 111 ASN A O 4
ATOM 6767 N N . ASN A 1 112 ? 25.689 46.949 42.552 1.00 0.00 112 ASN A N 4
ATOM 6768 C CA . ASN A 1 112 ? 25.941 48.225 41.862 1.00 0.00 112 ASN A CA 4
ATOM 6769 C C . ASN A 1 112 ? 25.429 49.439 42.676 1.00 0.00 112 ASN A C 4
ATOM 6770 O O . ASN A 1 112 ? 24.946 50.427 42.120 1.00 0.00 112 ASN A O 4
ATOM 6781 N N . ASP A 1 113 ? 25.495 49.361 44.008 1.00 0.00 113 ASP A N 4
ATOM 6782 C CA . ASP A 1 113 ? 24.921 50.358 44.919 1.00 0.00 113 ASP A CA 4
ATOM 6783 C C . ASP A 1 113 ? 25.762 51.637 45.072 1.00 0.00 113 ASP A C 4
ATOM 6784 O O . ASP A 1 113 ? 26.997 51.611 45.004 1.00 0.00 113 ASP A O 4
ATOM 6793 N N . PHE A 1 114 ? 25.081 52.740 45.377 1.00 0.00 114 PHE A N 4
ATOM 6794 C CA . PHE A 1 114 ? 25.666 54.000 45.846 1.00 0.00 114 PHE A CA 4
ATOM 6795 C C . PHE A 1 114 ? 24.821 54.576 46.996 1.00 0.00 114 PHE A C 4
ATOM 6796 O O . PHE A 1 114 ? 23.613 54.329 47.063 1.00 0.00 114 PHE A O 4
ATOM 6813 N N . SER A 1 115 ? 25.454 55.337 47.898 1.00 0.00 115 SER A N 4
ATOM 6814 C CA . SER A 1 115 ? 24.891 55.810 49.182 1.00 0.00 115 SER A CA 4
ATOM 6815 C C . SER A 1 115 ? 24.378 54.674 50.092 1.00 0.00 115 SER A C 4
ATOM 6816 O O . SER A 1 115 ? 24.990 53.578 50.118 1.00 0.00 115 SER A O 4
ATOM 6829 N N . GLY A 1 1 ? 44.466 25.998 19.482 1.00 0.00 1 GLY A N 5
ATOM 6830 C CA . GLY A 1 1 ? 44.545 24.542 19.306 1.00 0.00 1 GLY A CA 5
ATOM 6831 C C . GLY A 1 1 ? 43.265 23.976 18.724 1.00 0.00 1 GLY A C 5
ATOM 6832 O O . GLY A 1 1 ? 42.250 24.665 18.644 1.00 0.00 1 GLY A O 5
ATOM 6838 N N . GLU A 1 2 ? 43.313 22.723 18.278 1.00 0.00 2 GLU A N 5
ATOM 6839 C CA . GLU A 1 2 ? 42.259 22.071 17.482 1.00 0.00 2 GLU A CA 5
ATOM 6840 C C . GLU A 1 2 ? 42.167 20.542 17.710 1.00 0.00 2 GLU A C 5
ATOM 6841 O O . GLU A 1 2 ? 41.784 19.788 16.813 1.00 0.00 2 GLU A O 5
ATOM 6853 N N . GLU A 1 3 ? 42.542 20.046 18.892 1.00 0.00 3 GLU A N 5
ATOM 6854 C CA . GLU A 1 3 ? 42.447 18.613 19.249 1.00 0.00 3 GLU A CA 5
ATOM 6855 C C . GLU A 1 3 ? 41.023 18.195 19.675 1.00 0.00 3 GLU A C 5
ATOM 6856 O O . GLU A 1 3 ? 40.616 17.038 19.512 1.00 0.00 3 GLU A O 5
ATOM 6868 N N . LEU A 1 4 ? 40.260 19.142 20.228 1.00 0.00 4 LEU A N 5
ATOM 6869 C CA . LEU A 1 4 ? 38.946 18.934 20.840 1.00 0.00 4 LEU A CA 5
ATOM 6870 C C . LEU A 1 4 ? 37.888 19.860 20.207 1.00 0.00 4 LEU A C 5
ATOM 6871 O O . LEU A 1 4 ? 38.209 20.767 19.430 1.00 0.00 4 LEU A O 5
ATOM 6887 N N . LYS A 1 5 ? 36.609 19.637 20.520 1.00 0.00 5 LYS A N 5
ATOM 6888 C CA . LYS A 1 5 ? 35.494 20.510 20.126 1.00 0.00 5 LYS A CA 5
ATOM 6889 C C . LYS A 1 5 ? 34.594 20.859 21.309 1.00 0.00 5 LYS A C 5
ATOM 6890 O O . LYS A 1 5 ? 34.541 20.132 22.296 1.00 0.00 5 LYS A O 5
ATOM 6909 N N . ILE A 1 6 ? 33.877 21.966 21.171 1.00 0.00 6 ILE A N 5
ATOM 6910 C CA . ILE A 1 6 ? 32.849 22.450 22.099 1.00 0.00 6 ILE A CA 5
ATOM 6911 C C . ILE A 1 6 ? 31.673 22.941 21.261 1.00 0.00 6 ILE A C 5
ATOM 6912 O O . ILE A 1 6 ? 31.857 23.683 20.296 1.00 0.00 6 ILE A O 5
ATOM 6928 N N . THR A 1 7 ? 30.462 22.539 21.620 1.00 0.00 7 THR A N 5
ATOM 6929 C CA . THR A 1 7 ? 29.243 23.052 21.002 1.00 0.00 7 THR A CA 5
ATOM 6930 C C . THR A 1 7 ? 28.445 23.867 22.000 1.00 0.00 7 THR A C 5
ATOM 6931 O O . THR A 1 7 ? 28.219 23.441 23.128 1.00 0.00 7 THR A O 5
ATOM 6942 N N . PHE A 1 8 ? 27.979 25.027 21.557 1.00 0.00 8 PHE A N 5
ATOM 6943 C CA . PHE A 1 8 ? 27.137 25.922 22.326 1.00 0.00 8 PHE A CA 5
ATOM 6944 C C . PHE A 1 8 ? 25.808 26.197 21.610 1.00 0.00 8 PHE A C 5
ATOM 6945 O O . PHE A 1 8 ? 25.762 26.469 20.407 1.00 0.00 8 PHE A O 5
ATOM 6962 N N . ILE A 1 9 ? 24.720 26.150 22.378 1.00 0.00 9 ILE A N 5
ATOM 6963 C CA . ILE A 1 9 ? 23.382 26.591 21.945 1.00 0.00 9 ILE A CA 5
ATOM 6964 C C . ILE A 1 9 ? 23.244 28.079 22.278 1.00 0.00 9 ILE A C 5
ATOM 6965 O O . ILE A 1 9 ? 23.296 28.456 23.451 1.00 0.00 9 ILE A O 5
ATOM 6981 N N . LEU A 1 10 ? 23.075 28.917 21.256 1.00 0.00 10 LEU A N 5
ATOM 6982 C CA . LEU A 1 10 ? 23.197 30.370 21.348 1.00 0.00 10 LEU A CA 5
ATOM 6983 C C . LEU A 1 10 ? 22.083 31.033 22.175 1.00 0.00 10 LEU A C 5
ATOM 6984 O O . LEU A 1 10 ? 20.966 30.520 22.204 1.00 0.00 10 LEU A O 5
ATOM 7000 N N . LYS A 1 11 ? 22.314 32.237 22.731 1.00 0.00 11 LYS A N 5
ATOM 7001 C CA . LYS A 1 11 ? 21.237 33.053 23.348 1.00 0.00 11 LYS A CA 5
ATOM 7002 C C . LYS A 1 11 ? 20.065 33.389 22.400 1.00 0.00 11 LYS A C 5
ATOM 7003 O O . LYS A 1 11 ? 18.934 33.591 22.843 1.00 0.00 11 LYS A O 5
ATOM 7022 N N . ASP A 1 12 ? 20.328 33.392 21.091 1.00 0.00 12 ASP A N 5
ATOM 7023 C CA . ASP A 1 12 ? 19.327 33.502 20.010 1.00 0.00 12 ASP A CA 5
ATOM 7024 C C . ASP A 1 12 ? 18.671 32.150 19.630 1.00 0.00 12 ASP A C 5
ATOM 7025 O O . ASP A 1 12 ? 17.600 32.116 19.026 1.00 0.00 12 ASP A O 5
ATOM 7034 N N . GLY A 1 13 ? 19.284 31.026 20.006 1.00 0.00 13 GLY A N 5
ATOM 7035 C CA . GLY A 1 13 ? 18.844 29.655 19.708 1.00 0.00 13 GLY A CA 5
ATOM 7036 C C . GLY A 1 13 ? 19.446 29.027 18.443 1.00 0.00 13 GLY A C 5
ATOM 7037 O O . GLY A 1 13 ? 19.041 27.927 18.068 1.00 0.00 13 GLY A O 5
ATOM 7041 N N . SER A 1 14 ? 20.438 29.659 17.804 1.00 0.00 14 SER A N 5
ATOM 7042 C CA . SER A 1 14 ? 21.336 28.983 16.847 1.00 0.00 14 SER A CA 5
ATOM 7043 C C . SER A 1 14 ? 22.164 27.902 17.561 1.00 0.00 14 SER A C 5
ATOM 7044 O O . SER A 1 14 ? 22.309 27.912 18.783 1.00 0.00 14 SER A O 5
ATOM 7052 N N . GLN A 1 15 ? 22.733 26.952 16.830 1.00 0.00 15 GLN A N 5
ATOM 7053 C CA . GLN A 1 15 ? 23.750 26.021 17.307 1.00 0.00 15 GLN A CA 5
ATOM 7054 C C . GLN A 1 15 ? 25.064 26.351 16.647 1.00 0.00 15 GLN A C 5
ATOM 7055 O O . GLN A 1 15 ? 25.110 26.559 15.431 1.00 0.00 15 GLN A O 5
ATOM 7069 N N . LYS A 1 16 ? 26.127 26.354 17.448 1.00 0.00 16 LYS A N 5
ATOM 7070 C CA . LYS A 1 16 ? 27.458 26.651 16.968 1.00 0.00 16 LYS A CA 5
ATOM 7071 C C . LYS A 1 16 ? 28.449 25.721 17.625 1.00 0.00 16 LYS A C 5
ATOM 7072 O O . LYS A 1 16 ? 28.568 25.659 18.847 1.00 0.00 16 LYS A O 5
ATOM 7091 N N . THR A 1 17 ? 29.149 24.998 16.781 1.00 0.00 17 THR A N 5
ATOM 7092 C CA . THR A 1 17 ? 30.235 24.091 17.167 1.00 0.00 17 THR A CA 5
ATOM 7093 C C . THR A 1 17 ? 31.612 24.638 16.787 1.00 0.00 17 THR A C 5
ATOM 7094 O O . THR A 1 17 ? 31.877 24.951 15.628 1.00 0.00 17 THR A O 5
ATOM 7105 N N . TYR A 1 18 ? 32.497 24.779 17.773 1.00 0.00 18 TYR A N 5
ATOM 7106 C CA . TYR A 1 18 ? 33.830 25.400 17.681 1.00 0.00 18 TYR A CA 5
ATOM 7107 C C . TYR A 1 18 ? 34.938 24.363 17.951 1.00 0.00 18 TYR A C 5
ATOM 7108 O O . TYR A 1 18 ? 34.665 23.293 18.504 1.00 0.00 18 TYR A O 5
ATOM 7126 N N . GLU A 1 19 ? 36.190 24.666 17.597 1.00 0.00 19 GLU A N 5
ATOM 7127 C CA . GLU A 1 19 ? 37.358 23.830 17.936 1.00 0.00 19 GLU A CA 5
ATOM 7128 C C . GLU A 1 19 ? 38.268 24.492 18.983 1.00 0.00 19 GLU A C 5
ATOM 7129 O O . GLU A 1 19 ? 38.582 25.681 18.889 1.00 0.00 19 GLU A O 5
ATOM 7141 N N . VAL A 1 20 ? 38.686 23.714 19.984 1.00 0.00 20 VAL A N 5
ATOM 7142 C CA . VAL A 1 20 ? 39.435 24.134 21.178 1.00 0.00 20 VAL A CA 5
ATOM 7143 C C . VAL A 1 20 ? 40.532 23.126 21.546 1.00 0.00 20 VAL A C 5
ATOM 7144 O O . VAL A 1 20 ? 40.672 22.072 20.916 1.00 0.00 20 VAL A O 5
ATOM 7157 N N . CYS A 1 21 ? 41.295 23.422 22.599 1.00 0.00 21 CYS A N 5
ATOM 7158 C CA . CYS A 1 21 ? 42.265 22.510 23.196 1.00 0.00 21 CYS A CA 5
ATOM 7159 C C . CYS A 1 21 ? 41.994 22.233 24.688 1.00 0.00 21 CYS A C 5
ATOM 7160 O O . CYS A 1 21 ? 41.105 22.803 25.321 1.00 0.00 21 CYS A O 5
ATOM 7168 N N . GLU A 1 22 ? 42.744 21.289 25.249 1.00 0.00 22 GLU A N 5
ATOM 7169 C CA . GLU A 1 22 ? 42.555 20.728 26.581 1.00 0.00 22 GLU A CA 5
ATOM 7170 C C . GLU A 1 22 ? 42.996 21.699 27.706 1.00 0.00 22 GLU A C 5
ATOM 7171 O O . GLU A 1 22 ? 44.107 22.232 27.668 1.00 0.00 22 GLU A O 5
ATOM 7183 N N . GLY A 1 23 ? 42.137 21.937 28.710 1.00 0.00 23 GLY A N 5
ATOM 7184 C CA . GLY A 1 23 ? 42.344 22.900 29.802 1.00 0.00 23 GLY A CA 5
ATOM 7185 C C . GLY A 1 23 ? 41.545 24.204 29.659 1.00 0.00 23 GLY A C 5
ATOM 7186 O O . GLY A 1 23 ? 41.462 24.964 30.625 1.00 0.00 23 GLY A O 5
ATOM 7190 N N . GLU A 1 24 ? 40.920 24.457 28.502 1.00 0.00 24 GLU A N 5
ATOM 7191 C CA . GLU A 1 24 ? 40.078 25.642 28.263 1.00 0.00 24 GLU A CA 5
ATOM 7192 C C . GLU A 1 24 ? 38.718 25.567 28.993 1.00 0.00 24 GLU A C 5
ATOM 7193 O O . GLU A 1 24 ? 38.065 24.523 29.004 1.00 0.00 24 GLU A O 5
ATOM 7205 N N . THR A 1 25 ? 38.292 26.682 29.595 1.00 0.00 25 THR A N 5
ATOM 7206 C CA . THR A 1 25 ? 37.117 26.855 30.478 1.00 0.00 25 THR A CA 5
ATOM 7207 C C . THR A 1 25 ? 35.896 27.291 29.648 1.00 0.00 25 THR A C 5
ATOM 7208 O O . THR A 1 25 ? 36.038 27.980 28.646 1.00 0.00 25 THR A O 5
ATOM 7219 N N . ILE A 1 26 ? 34.675 26.875 29.990 1.00 0.00 26 ILE A N 5
ATOM 7220 C CA . ILE A 1 26 ? 33.507 26.988 29.075 1.00 0.00 26 ILE A CA 5
ATOM 7221 C C . ILE A 1 26 ? 33.085 28.446 28.817 1.00 0.00 26 ILE A C 5
ATOM 7222 O O . ILE A 1 26 ? 32.865 28.801 27.654 1.00 0.00 26 ILE A O 5
ATOM 7238 N N . LEU A 1 27 ? 33.035 29.317 29.834 1.00 0.00 27 LEU A N 5
ATOM 7239 C CA . LEU A 1 27 ? 32.769 30.746 29.593 1.00 0.00 27 LEU A CA 5
ATOM 7240 C C . LEU A 1 27 ? 34.013 31.476 29.055 1.00 0.00 27 LEU A C 5
ATOM 7241 O O . LEU A 1 27 ? 33.884 32.416 28.272 1.00 0.00 27 LEU A O 5
ATOM 7257 N N . ASP A 1 28 ? 35.213 30.990 29.372 1.00 0.00 28 ASP A N 5
ATOM 7258 C CA . ASP A 1 28 ? 36.479 31.406 28.758 1.00 0.00 28 ASP A CA 5
ATOM 7259 C C . ASP A 1 28 ? 36.610 31.045 27.270 1.00 0.00 28 ASP A C 5
ATOM 7260 O O . ASP A 1 28 ? 37.341 31.740 26.565 1.00 0.00 28 ASP A O 5
ATOM 7269 N N . ILE A 1 29 ? 35.913 30.017 26.760 1.00 0.00 29 ILE A N 5
ATOM 7270 C CA . ILE A 1 29 ? 35.783 29.787 25.312 1.00 0.00 29 ILE A CA 5
ATOM 7271 C C . ILE A 1 29 ? 34.684 30.681 24.756 1.00 0.00 29 ILE A C 5
ATOM 7272 O O . ILE A 1 29 ? 34.905 31.355 23.755 1.00 0.00 29 ILE A O 5
ATOM 7288 N N . ALA A 1 30 ? 33.520 30.753 25.403 1.00 0.00 30 ALA A N 5
ATOM 7289 C CA . ALA A 1 30 ? 32.401 31.516 24.860 1.00 0.00 30 ALA A CA 5
ATOM 7290 C C . ALA A 1 30 ? 32.762 33.000 24.650 1.00 0.00 30 ALA A C 5
ATOM 7291 O O . ALA A 1 30 ? 32.542 33.570 23.580 1.00 0.00 30 ALA A O 5
ATOM 7298 N N . GLN A 1 31 ? 33.396 33.593 25.658 1.00 0.00 31 GLN A N 5
ATOM 7299 C CA . GLN A 1 31 ? 33.852 34.980 25.661 1.00 0.00 31 GLN A CA 5
ATOM 7300 C C . GLN A 1 31 ? 35.229 35.154 25.011 1.00 0.00 31 GLN A C 5
ATOM 7301 O O . GLN A 1 31 ? 35.434 36.118 24.277 1.00 0.00 31 GLN A O 5
ATOM 7315 N N . GLY A 1 32 ? 36.142 34.190 25.178 1.00 0.00 32 GLY A N 5
ATOM 7316 C CA . GLY A 1 32 ? 37.461 34.200 24.532 1.00 0.00 32 GLY A CA 5
ATOM 7317 C C . GLY A 1 32 ? 37.413 34.033 23.010 1.00 0.00 32 GLY A C 5
ATOM 7318 O O . GLY A 1 32 ? 38.290 34.551 22.315 1.00 0.00 32 GLY A O 5
ATOM 7322 N N . HIS A 1 33 ? 36.368 33.390 22.470 1.00 0.00 33 HIS A N 5
ATOM 7323 C CA . HIS A 1 33 ? 36.146 33.298 21.024 1.00 0.00 33 HIS A CA 5
ATOM 7324 C C . HIS A 1 33 ? 35.195 34.394 20.513 1.00 0.00 33 HIS A C 5
ATOM 7325 O O . HIS A 1 33 ? 35.005 34.546 19.307 1.00 0.00 33 HIS A O 5
ATOM 7339 N N . ASN A 1 34 ? 34.568 35.137 21.431 1.00 0.00 34 ASN A N 5
ATOM 7340 C CA . ASN A 1 34 ? 33.482 36.077 21.157 1.00 0.00 34 ASN A CA 5
ATOM 7341 C C . ASN A 1 34 ? 32.377 35.457 20.299 1.00 0.00 34 ASN A C 5
ATOM 7342 O O . ASN A 1 34 ? 31.980 35.982 19.258 1.00 0.00 34 ASN A O 5
ATOM 7353 N N . LEU A 1 35 ? 31.821 34.374 20.841 1.00 0.00 35 LEU A N 5
ATOM 7354 C CA . LEU A 1 35 ? 30.483 33.912 20.456 1.00 0.00 35 LEU A CA 5
ATOM 7355 C C . LEU A 1 35 ? 29.499 35.081 20.620 1.00 0.00 35 LEU A C 5
ATOM 7356 O O . LEU A 1 35 ? 29.562 35.828 21.602 1.00 0.00 35 LEU A O 5
ATOM 7372 N N . ASP A 1 36 ? 28.572 35.216 19.674 1.00 0.00 36 ASP A N 5
ATOM 7373 C CA . ASP A 1 36 ? 27.529 36.247 19.671 1.00 0.00 36 ASP A CA 5
ATOM 7374 C C . ASP A 1 36 ? 26.410 35.922 20.656 1.00 0.00 36 ASP A C 5
ATOM 7375 O O . ASP A 1 36 ? 25.271 35.593 20.317 1.00 0.00 36 ASP A O 5
ATOM 7384 N N . MET A 1 37 ? 26.785 36.034 21.925 1.00 0.00 37 MET A N 5
ATOM 7385 C CA . MET A 1 37 ? 25.937 35.955 23.081 1.00 0.00 37 MET A CA 5
ATOM 7386 C C . MET A 1 37 ? 26.432 36.904 24.176 1.00 0.00 37 MET A C 5
ATOM 7387 O O . MET A 1 37 ? 27.635 37.076 24.383 1.00 0.00 37 MET A O 5
ATOM 7401 N N . GLU A 1 38 ? 25.477 37.469 24.906 1.00 0.00 38 GLU A N 5
ATOM 7402 C CA . GLU A 1 38 ? 25.701 38.411 26.015 1.00 0.00 38 GLU A CA 5
ATOM 7403 C C . GLU A 1 38 ? 26.616 37.823 27.117 1.00 0.00 38 GLU A C 5
ATOM 7404 O O . GLU A 1 38 ? 26.353 36.732 27.638 1.00 0.00 38 GLU A O 5
ATOM 7416 N N . GLY A 1 39 ? 27.688 38.538 27.482 1.00 0.00 39 GLY A N 5
ATOM 7417 C CA . GLY A 1 39 ? 28.727 38.066 28.413 1.00 0.00 39 GLY A CA 5
ATOM 7418 C C . GLY A 1 39 ? 28.213 37.783 29.831 1.00 0.00 39 GLY A C 5
ATOM 7419 O O . GLY A 1 39 ? 27.475 38.589 30.400 1.00 0.00 39 GLY A O 5
ATOM 7423 N N . ALA A 1 40 ? 28.568 36.620 30.385 1.00 0.00 40 ALA A N 5
ATOM 7424 C CA . ALA A 1 40 ? 28.124 36.171 31.705 1.00 0.00 40 ALA A CA 5
ATOM 7425 C C . ALA A 1 40 ? 29.020 36.638 32.869 1.00 0.00 40 ALA A C 5
ATOM 7426 O O . ALA A 1 40 ? 28.507 37.157 33.862 1.00 0.00 40 ALA A O 5
ATOM 7433 N N . CYS A 1 41 ? 30.342 36.426 32.762 1.00 0.00 41 CYS A N 5
ATOM 7434 C CA . CYS A 1 41 ? 31.327 36.750 33.811 1.00 0.00 41 CYS A CA 5
ATOM 7435 C C . CYS A 1 41 ? 32.455 37.694 33.321 1.00 0.00 41 CYS A C 5
ATOM 7436 O O . CYS A 1 41 ? 33.107 38.356 34.132 1.00 0.00 41 CYS A O 5
ATOM 7443 N N . GLY A 1 42 ? 32.648 37.834 32.001 1.00 0.00 42 GLY A N 5
ATOM 7444 C CA . GLY A 1 42 ? 33.372 38.942 31.360 1.00 0.00 42 GLY A CA 5
ATOM 7445 C C . GLY A 1 42 ? 34.854 39.075 31.717 1.00 0.00 42 GLY A C 5
ATOM 7446 O O . GLY A 1 42 ? 35.379 40.191 31.713 1.00 0.00 42 GLY A O 5
ATOM 7450 N N . GLY A 1 43 ? 35.500 37.977 32.126 1.00 0.00 43 GLY A N 5
ATOM 7451 C CA . GLY A 1 43 ? 36.879 37.970 32.629 1.00 0.00 43 GLY A CA 5
ATOM 7452 C C . GLY A 1 43 ? 37.074 38.720 33.954 1.00 0.00 43 GLY A C 5
ATOM 7453 O O . GLY A 1 43 ? 38.214 38.978 34.350 1.00 0.00 43 GLY A O 5
ATOM 7457 N N . SER A 1 44 ? 35.988 39.125 34.617 1.00 0.00 44 SER A N 5
ATOM 7458 C CA . SER A 1 44 ? 36.004 40.137 35.677 1.00 0.00 44 SER A CA 5
ATOM 7459 C C . SER A 1 44 ? 36.744 39.687 36.938 1.00 0.00 44 SER A C 5
ATOM 7460 O O . SER A 1 44 ? 36.574 38.559 37.409 1.00 0.00 44 SER A O 5
ATOM 7468 N N . CYS A 1 45 ? 37.523 40.588 37.539 1.00 0.00 45 CYS A N 5
ATOM 7469 C CA . CYS A 1 45 ? 38.151 40.372 38.848 1.00 0.00 45 CYS A CA 5
ATOM 7470 C C . CYS A 1 45 ? 37.122 40.373 40.000 1.00 0.00 45 CYS A C 5
ATOM 7471 O O . CYS A 1 45 ? 37.414 39.868 41.087 1.00 0.00 45 CYS A O 5
ATOM 7479 N N . ALA A 1 46 ? 35.898 40.858 39.755 1.00 0.00 46 ALA A N 5
ATOM 7480 C CA . ALA A 1 46 ? 34.745 40.720 40.644 1.00 0.00 46 ALA A CA 5
ATOM 7481 C C . ALA A 1 46 ? 34.064 39.336 40.565 1.00 0.00 46 ALA A C 5
ATOM 7482 O O . ALA A 1 46 ? 33.521 38.891 41.576 1.00 0.00 46 ALA A O 5
ATOM 7489 N N . CYS A 1 47 ? 34.118 38.665 39.406 1.00 0.00 47 CYS A N 5
ATOM 7490 C CA . CYS A 1 47 ? 33.382 37.443 39.046 1.00 0.00 47 CYS A CA 5
ATOM 7491 C C . CYS A 1 47 ? 31.838 37.552 39.140 1.00 0.00 47 CYS A C 5
ATOM 7492 O O . CYS A 1 47 ? 31.280 38.223 40.012 1.00 0.00 47 CYS A O 5
ATOM 7499 N N . SER A 1 48 ? 31.123 36.909 38.211 1.00 0.00 48 SER A N 5
ATOM 7500 C CA . SER A 1 48 ? 29.675 37.047 37.995 1.00 0.00 48 SER A CA 5
ATOM 7501 C C . SER A 1 48 ? 29.041 35.759 37.422 1.00 0.00 48 SER A C 5
ATOM 7502 O O . SER A 1 48 ? 29.612 34.681 37.518 1.00 0.00 48 SER A O 5
ATOM 7510 N N . THR A 1 49 ? 27.821 35.831 36.881 1.00 0.00 49 THR A N 5
ATOM 7511 C CA . THR A 1 49 ? 26.866 34.700 36.800 1.00 0.00 49 THR A CA 5
ATOM 7512 C C . THR A 1 49 ? 27.220 33.499 35.882 1.00 0.00 49 THR A C 5
ATOM 7513 O O . THR A 1 49 ? 26.553 32.474 35.952 1.00 0.00 49 THR A O 5
ATOM 7524 N N . CYS A 1 50 ? 28.274 33.582 35.057 1.00 0.00 50 CYS A N 5
ATOM 7525 C CA . CYS A 1 50 ? 29.013 32.438 34.467 1.00 0.00 50 CYS A CA 5
ATOM 7526 C C . CYS A 1 50 ? 28.199 31.224 33.934 1.00 0.00 50 CYS A C 5
ATOM 7527 O O . CYS A 1 50 ? 28.536 30.063 34.189 1.00 0.00 50 CYS A O 5
ATOM 7534 N N . HIS A 1 51 ? 27.117 31.466 33.186 1.00 0.00 51 HIS A N 5
ATOM 7535 C CA . HIS A 1 51 ? 26.008 30.510 33.079 1.00 0.00 51 HIS A CA 5
ATOM 7536 C C . HIS A 1 51 ? 26.088 29.551 31.869 1.00 0.00 51 HIS A C 5
ATOM 7537 O O . HIS A 1 51 ? 26.122 29.965 30.707 1.00 0.00 51 HIS A O 5
ATOM 7551 N N . VAL A 1 52 ? 26.055 28.246 32.156 1.00 0.00 52 VAL A N 5
ATOM 7552 C CA . VAL A 1 52 ? 25.832 27.131 31.213 1.00 0.00 52 VAL A CA 5
ATOM 7553 C C . VAL A 1 52 ? 24.954 26.036 31.804 1.00 0.00 52 VAL A C 5
ATOM 7554 O O . VAL A 1 52 ? 24.778 25.927 33.013 1.00 0.00 52 VAL A O 5
ATOM 7567 N N . ILE A 1 53 ? 24.470 25.162 30.934 1.00 0.00 53 ILE A N 5
ATOM 7568 C CA . ILE A 1 53 ? 23.964 23.835 31.226 1.00 0.00 53 ILE A CA 5
ATOM 7569 C C . ILE A 1 53 ? 24.531 22.858 30.186 1.00 0.00 53 ILE A C 5
ATOM 7570 O O . ILE A 1 53 ? 24.762 23.233 29.049 1.00 0.00 53 ILE A O 5
ATOM 7586 N N . VAL A 1 54 ? 24.806 21.617 30.578 1.00 0.00 54 VAL A N 5
ATOM 7587 C CA . VAL A 1 54 ? 25.405 20.563 29.761 1.00 0.00 54 VAL A CA 5
ATOM 7588 C C . VAL A 1 54 ? 24.419 19.543 29.203 1.00 0.00 54 VAL A C 5
ATOM 7589 O O . VAL A 1 54 ? 23.370 19.273 29.790 1.00 0.00 54 VAL A O 5
ATOM 7602 N N . ASP A 1 55 ? 24.848 18.902 28.116 1.00 0.00 55 ASP A N 5
ATOM 7603 C CA . ASP A 1 55 ? 24.298 17.636 27.645 1.00 0.00 55 ASP A CA 5
ATOM 7604 C C . ASP A 1 55 ? 24.291 16.594 28.801 1.00 0.00 55 ASP A C 5
ATOM 7605 O O . ASP A 1 55 ? 25.330 16.421 29.458 1.00 0.00 55 ASP A O 5
ATOM 7614 N N . PRO A 1 56 ? 23.228 15.785 28.981 1.00 0.00 56 PRO A N 5
ATOM 7615 C CA . PRO A 1 56 ? 23.223 14.651 29.914 1.00 0.00 56 PRO A CA 5
ATOM 7616 C C . PRO A 1 56 ? 24.332 13.609 29.672 1.00 0.00 56 PRO A C 5
ATOM 7617 O O . PRO A 1 56 ? 24.664 12.835 30.573 1.00 0.00 56 PRO A O 5
ATOM 7628 N N . ASP A 1 57 ? 24.947 13.603 28.488 1.00 0.00 57 ASP A N 5
ATOM 7629 C CA . ASP A 1 57 ? 26.103 12.776 28.144 1.00 0.00 57 ASP A CA 5
ATOM 7630 C C . ASP A 1 57 ? 27.372 13.253 28.859 1.00 0.00 57 ASP A C 5
ATOM 7631 O O . ASP A 1 57 ? 28.075 12.442 29.461 1.00 0.00 57 ASP A O 5
ATOM 7640 N N . TYR A 1 58 ? 27.665 14.560 28.852 1.00 0.00 58 TYR A N 5
ATOM 7641 C CA . TYR A 1 58 ? 28.967 15.067 29.256 1.00 0.00 58 TYR A CA 5
ATOM 7642 C C . TYR A 1 58 ? 28.998 15.644 30.669 1.00 0.00 58 TYR A C 5
ATOM 7643 O O . TYR A 1 58 ? 30.082 15.805 31.214 1.00 0.00 58 TYR A O 5
ATOM 7661 N N . TYR A 1 59 ? 27.840 15.882 31.290 1.00 0.00 59 TYR A N 5
ATOM 7662 C CA . TYR A 1 59 ? 27.746 16.034 32.763 1.00 0.00 59 TYR A CA 5
ATOM 7663 C C . TYR A 1 59 ? 28.160 14.783 33.499 1.00 0.00 59 TYR A C 5
ATOM 7664 O O . TYR A 1 59 ? 28.545 14.851 34.658 1.00 0.00 59 TYR A O 5
ATOM 7682 N N . ASP A 1 60 ? 27.955 13.620 32.881 1.00 0.00 60 ASP A N 5
ATOM 7683 C CA . ASP A 1 60 ? 27.788 12.407 33.678 1.00 0.00 60 ASP A CA 5
ATOM 7684 C C . ASP A 1 60 ? 29.102 11.914 34.315 1.00 0.00 60 ASP A C 5
ATOM 7685 O O . ASP A 1 60 ? 29.152 10.934 35.059 1.00 0.00 60 ASP A O 5
ATOM 7694 N N . ALA A 1 61 ? 30.174 12.608 33.954 1.00 0.00 61 ALA A N 5
ATOM 7695 C CA . ALA A 1 61 ? 31.553 12.426 34.383 1.00 0.00 61 ALA A CA 5
ATOM 7696 C C . ALA A 1 61 ? 32.016 13.546 35.343 1.00 0.00 61 ALA A C 5
ATOM 7697 O O . ALA A 1 61 ? 33.203 13.630 35.679 1.00 0.00 61 ALA A O 5
ATOM 7704 N N . LEU A 1 62 ? 31.104 14.454 35.729 1.00 0.00 62 LEU A N 5
ATOM 7705 C CA . LEU A 1 62 ? 31.445 15.765 36.307 1.00 0.00 62 LEU A CA 5
ATOM 7706 C C . LEU A 1 62 ? 31.130 15.939 37.814 1.00 0.00 62 LEU A C 5
ATOM 7707 O O . LEU A 1 62 ? 30.099 15.451 38.289 1.00 0.00 62 LEU A O 5
ATOM 7723 N N . PRO A 1 63 ? 31.982 16.687 38.549 1.00 0.00 63 PRO A N 5
ATOM 7724 C CA . PRO A 1 63 ? 31.818 17.071 39.960 1.00 0.00 63 PRO A CA 5
ATOM 7725 C C . PRO A 1 63 ? 31.031 18.380 40.157 1.00 0.00 63 PRO A C 5
ATOM 7726 O O . PRO A 1 63 ? 30.768 19.116 39.206 1.00 0.00 63 PRO A O 5
ATOM 7737 N N . GLU A 1 64 ? 30.696 18.721 41.404 1.00 0.00 64 GLU A N 5
ATOM 7738 C CA . GLU A 1 64 ? 30.177 20.046 41.790 1.00 0.00 64 GLU A CA 5
ATOM 7739 C C . GLU A 1 64 ? 31.211 20.877 42.590 1.00 0.00 64 GLU A C 5
ATOM 7740 O O . GLU A 1 64 ? 31.949 20.313 43.410 1.00 0.00 64 GLU A O 5
ATOM 7752 N N . PRO A 1 65 ? 31.271 22.212 42.378 1.00 0.00 65 PRO A N 5
ATOM 7753 C CA . PRO A 1 65 ? 32.236 23.122 43.005 1.00 0.00 65 PRO A CA 5
ATOM 7754 C C . PRO A 1 65 ? 31.851 23.514 44.440 1.00 0.00 65 PRO A C 5
ATOM 7755 O O . PRO A 1 65 ? 30.854 23.037 44.991 1.00 0.00 65 PRO A O 5
ATOM 7766 N N . GLU A 1 66 ? 32.662 24.362 45.078 1.00 0.00 66 GLU A N 5
ATOM 7767 C CA . GLU A 1 66 ? 32.247 25.120 46.270 1.00 0.00 66 GLU A CA 5
ATOM 7768 C C . GLU A 1 66 ? 30.842 25.733 46.123 1.00 0.00 66 GLU A C 5
ATOM 7769 O O . GLU A 1 66 ? 30.418 26.151 45.040 1.00 0.00 66 GLU A O 5
ATOM 7781 N N . ASP A 1 67 ? 30.085 25.804 47.215 1.00 0.00 67 ASP A N 5
ATOM 7782 C CA . ASP A 1 67 ? 28.666 26.169 47.165 1.00 0.00 67 ASP A CA 5
ATOM 7783 C C . ASP A 1 67 ? 28.414 27.651 46.827 1.00 0.00 67 ASP A C 5
ATOM 7784 O O . ASP A 1 67 ? 27.311 28.002 46.407 1.00 0.00 67 ASP A O 5
ATOM 7793 N N . ASP A 1 68 ? 29.427 28.509 46.965 1.00 0.00 68 ASP A N 5
ATOM 7794 C CA . ASP A 1 68 ? 29.439 29.913 46.537 1.00 0.00 68 ASP A CA 5
ATOM 7795 C C . ASP A 1 68 ? 29.821 30.061 45.066 1.00 0.00 68 ASP A C 5
ATOM 7796 O O . ASP A 1 68 ? 29.453 31.056 44.453 1.00 0.00 68 ASP A O 5
ATOM 7805 N N . GLU A 1 69 ? 30.468 29.056 44.469 1.00 0.00 69 GLU A N 5
ATOM 7806 C CA . GLU A 1 69 ? 30.663 28.987 43.016 1.00 0.00 69 GLU A CA 5
ATOM 7807 C C . GLU A 1 69 ? 29.400 28.400 42.325 1.00 0.00 69 GLU A C 5
ATOM 7808 O O . GLU A 1 69 ? 28.944 28.942 41.322 1.00 0.00 69 GLU A O 5
ATOM 7820 N N . ASN A 1 70 ? 28.707 27.418 42.930 1.00 0.00 70 ASN A N 5
ATOM 7821 C CA . ASN A 1 70 ? 27.316 27.028 42.573 1.00 0.00 70 ASN A CA 5
ATOM 7822 C C . ASN A 1 70 ? 26.287 28.173 42.707 1.00 0.00 70 ASN A C 5
ATOM 7823 O O . ASN A 1 70 ? 25.236 28.147 42.063 1.00 0.00 70 ASN A O 5
ATOM 7834 N N . ASP A 1 71 ? 26.576 29.168 43.543 1.00 0.00 71 ASP A N 5
ATOM 7835 C CA . ASP A 1 71 ? 25.708 30.323 43.818 1.00 0.00 71 ASP A CA 5
ATOM 7836 C C . ASP A 1 71 ? 25.817 31.392 42.729 1.00 0.00 71 ASP A C 5
ATOM 7837 O O . ASP A 1 71 ? 25.004 32.305 42.708 1.00 0.00 71 ASP A O 5
ATOM 7846 N N . MET A 1 72 ? 26.827 31.312 41.857 1.00 0.00 72 MET A N 5
ATOM 7847 C CA . MET A 1 72 ? 26.976 32.156 40.658 1.00 0.00 72 MET A CA 5
ATOM 7848 C C . MET A 1 72 ? 25.918 31.759 39.608 1.00 0.00 72 MET A C 5
ATOM 7849 O O . MET A 1 72 ? 25.457 32.584 38.819 1.00 0.00 72 MET A O 5
ATOM 7863 N N . LEU A 1 73 ? 25.478 30.497 39.676 1.00 0.00 73 LEU A N 5
ATOM 7864 C CA . LEU A 1 73 ? 24.505 29.850 38.799 1.00 0.00 73 LEU A CA 5
ATOM 7865 C C . LEU A 1 73 ? 23.060 30.095 39.255 1.00 0.00 73 LEU A C 5
ATOM 7866 O O . LEU A 1 73 ? 22.253 30.592 38.481 1.00 0.00 73 LEU A O 5
ATOM 7882 N N . ASP A 1 74 ? 22.760 29.792 40.526 1.00 0.00 74 ASP A N 5
ATOM 7883 C CA . ASP A 1 74 ? 21.469 30.021 41.219 1.00 0.00 74 ASP A CA 5
ATOM 7884 C C . ASP A 1 74 ? 20.802 31.387 40.983 1.00 0.00 74 ASP A C 5
ATOM 7885 O O . ASP A 1 74 ? 19.594 31.537 41.177 1.00 0.00 74 ASP A O 5
ATOM 7894 N N . LEU A 1 75 ? 21.579 32.403 40.610 1.00 0.00 75 LEU A N 5
ATOM 7895 C CA . LEU A 1 75 ? 21.078 33.740 40.305 1.00 0.00 75 LEU A CA 5
ATOM 7896 C C . LEU A 1 75 ? 20.252 33.759 39.006 1.00 0.00 75 LEU A C 5
ATOM 7897 O O . LEU A 1 75 ? 19.304 34.541 38.889 1.00 0.00 75 LEU A O 5
ATOM 7913 N N . ALA A 1 76 ? 20.563 32.867 38.062 1.00 0.00 76 ALA A N 5
ATOM 7914 C CA . ALA A 1 76 ? 19.808 32.651 36.831 1.00 0.00 76 ALA A CA 5
ATOM 7915 C C . ALA A 1 76 ? 18.408 32.066 37.097 1.00 0.00 76 ALA A C 5
ATOM 7916 O O . ALA A 1 76 ? 18.133 31.505 38.164 1.00 0.00 76 ALA A O 5
ATOM 7923 N N . TYR A 1 77 ? 17.516 32.171 36.111 1.00 0.00 77 TYR A N 5
ATOM 7924 C CA . TYR A 1 77 ? 16.204 31.526 36.170 1.00 0.00 77 TYR A CA 5
ATOM 7925 C C . TYR A 1 77 ? 16.292 30.021 35.927 1.00 0.00 77 TYR A C 5
ATOM 7926 O O . TYR A 1 77 ? 16.992 29.563 35.018 1.00 0.00 77 TYR A O 5
ATOM 7944 N N . GLY A 1 78 ? 15.504 29.263 36.688 1.00 0.00 78 GLY A N 5
ATOM 7945 C CA . GLY A 1 78 ? 15.026 27.949 36.275 1.00 0.00 78 GLY A CA 5
ATOM 7946 C C . GLY A 1 78 ? 16.132 26.917 36.062 1.00 0.00 78 GLY A C 5
ATOM 7947 O O . GLY A 1 78 ? 16.079 26.143 35.101 1.00 0.00 78 GLY A O 5
ATOM 7951 N N . LEU A 1 79 ? 17.155 26.950 36.918 1.00 0.00 79 LEU A N 5
ATOM 7952 C CA . LEU A 1 79 ? 18.389 26.173 36.790 1.00 0.00 79 LEU A CA 5
ATOM 7953 C C . LEU A 1 79 ? 18.153 24.645 36.817 1.00 0.00 79 LEU A C 5
ATOM 7954 O O . LEU A 1 79 ? 17.444 24.133 37.692 1.00 0.00 79 LEU A O 5
ATOM 7970 N N . THR A 1 80 ? 18.721 23.932 35.830 1.00 0.00 80 THR A N 5
ATOM 7971 C CA . THR A 1 80 ? 18.459 22.508 35.516 1.00 0.00 80 THR A CA 5
ATOM 7972 C C . THR A 1 80 ? 19.424 21.547 36.217 1.00 0.00 80 THR A C 5
ATOM 7973 O O . THR A 1 80 ? 20.508 21.924 36.644 1.00 0.00 80 THR A O 5
ATOM 7984 N N . GLU A 1 81 ? 19.077 20.262 36.223 1.00 0.00 81 GLU A N 5
ATOM 7985 C CA . GLU A 1 81 ? 19.806 19.152 36.858 1.00 0.00 81 GLU A CA 5
ATOM 7986 C C . GLU A 1 81 ? 21.149 18.778 36.190 1.00 0.00 81 GLU A C 5
ATOM 7987 O O . GLU A 1 81 ? 21.864 17.909 36.690 1.00 0.00 81 GLU A O 5
ATOM 7999 N N . THR A 1 82 ? 21.496 19.414 35.065 1.00 0.00 82 THR A N 5
ATOM 8000 C CA . THR A 1 82 ? 22.841 19.401 34.458 1.00 0.00 82 THR A CA 5
ATOM 8001 C C . THR A 1 82 ? 23.429 20.808 34.306 1.00 0.00 82 THR A C 5
ATOM 8002 O O . THR A 1 82 ? 24.267 21.068 33.437 1.00 0.00 82 THR A O 5
ATOM 8013 N N . SER A 1 83 ? 22.983 21.773 35.111 1.00 0.00 83 SER A N 5
ATOM 8014 C CA . SER A 1 83 ? 23.556 23.112 35.070 1.00 0.00 83 SER A CA 5
ATOM 8015 C C . SER A 1 83 ? 25.033 23.129 35.450 1.00 0.00 83 SER A C 5
ATOM 8016 O O . SER A 1 83 ? 25.530 22.290 36.207 1.00 0.00 83 SER A O 5
ATOM 8024 N N . ARG A 1 84 ? 25.764 24.080 34.878 1.00 0.00 84 ARG A N 5
ATOM 8025 C CA . ARG A 1 84 ? 27.216 24.162 34.918 1.00 0.00 84 ARG A CA 5
ATOM 8026 C C . ARG A 1 84 ? 27.712 25.590 35.101 1.00 0.00 84 ARG A C 5
ATOM 8027 O O . ARG A 1 84 ? 26.993 26.567 34.911 1.00 0.00 84 ARG A O 5
ATOM 8048 N N . LEU A 1 85 ? 28.986 25.643 35.463 1.00 0.00 85 LEU A N 5
ATOM 8049 C CA . LEU A 1 85 ? 29.761 26.815 35.827 1.00 0.00 85 LEU A CA 5
ATOM 8050 C C . LEU A 1 85 ? 30.942 26.939 34.867 1.00 0.00 85 LEU A C 5
ATOM 8051 O O . LEU A 1 85 ? 31.626 25.945 34.627 1.00 0.00 85 LEU A O 5
ATOM 8067 N N . GLY A 1 86 ? 31.200 28.129 34.329 1.00 0.00 86 GLY A N 5
ATOM 8068 C CA . GLY A 1 86 ? 32.230 28.314 33.307 1.00 0.00 86 GLY A CA 5
ATOM 8069 C C . GLY A 1 86 ? 33.657 27.986 33.756 1.00 0.00 86 GLY A C 5
ATOM 8070 O O . GLY A 1 86 ? 34.440 27.520 32.932 1.00 0.00 86 GLY A O 5
ATOM 8074 N N . CYS A 1 87 ? 33.971 28.195 35.037 1.00 0.00 87 CYS A N 5
ATOM 8075 C CA . CYS A 1 87 ? 35.314 28.161 35.613 1.00 0.00 87 CYS A CA 5
ATOM 8076 C C . CYS A 1 87 ? 35.752 26.811 36.211 1.00 0.00 87 CYS A C 5
ATOM 8077 O O . CYS A 1 87 ? 36.949 26.508 36.236 1.00 0.00 87 CYS A O 5
ATOM 8084 N N . GLN A 1 88 ? 34.810 25.998 36.704 1.00 0.00 88 GLN A N 5
ATOM 8085 C CA . GLN A 1 88 ? 35.090 24.718 37.386 1.00 0.00 88 GLN A CA 5
ATOM 8086 C C . GLN A 1 88 ? 34.734 23.484 36.544 1.00 0.00 88 GLN A C 5
ATOM 8087 O O . GLN A 1 88 ? 34.483 22.399 37.065 1.00 0.00 88 GLN A O 5
ATOM 8101 N N . ILE A 1 89 ? 34.705 23.654 35.225 1.00 0.00 89 ILE A N 5
ATOM 8102 C CA . ILE A 1 89 ? 34.816 22.576 34.245 1.00 0.00 89 ILE A CA 5
ATOM 8103 C C . ILE A 1 89 ? 35.568 23.122 33.026 1.00 0.00 89 ILE A C 5
ATOM 8104 O O . ILE A 1 89 ? 35.427 24.288 32.657 1.00 0.00 89 ILE A O 5
ATOM 8120 N N . LYS A 1 90 ? 36.393 22.279 32.409 1.00 0.00 90 LYS A N 5
ATOM 8121 C CA . LYS A 1 90 ? 37.242 22.583 31.272 1.00 0.00 90 LYS A CA 5
ATOM 8122 C C . LYS A 1 90 ? 37.395 21.369 30.362 1.00 0.00 90 LYS A C 5
ATOM 8123 O O . LYS A 1 90 ? 37.064 20.242 30.736 1.00 0.00 90 LYS A O 5
ATOM 8142 N N . MET A 1 91 ? 37.916 21.612 29.165 1.00 0.00 91 MET A N 5
ATOM 8143 C CA . MET A 1 91 ? 38.161 20.571 28.166 1.00 0.00 91 MET A CA 5
ATOM 8144 C C . MET A 1 91 ? 39.182 19.534 28.694 1.00 0.00 91 MET A C 5
ATOM 8145 O O . MET A 1 91 ? 40.264 19.899 29.152 1.00 0.00 91 MET A O 5
ATOM 8159 N N . SER A 1 92 ? 38.846 18.246 28.622 1.00 0.00 92 SER A N 5
ATOM 8160 C CA . SER A 1 92 ? 39.622 17.075 29.075 1.00 0.00 92 SER A CA 5
ATOM 8161 C C . SER A 1 92 ? 39.368 15.874 28.150 1.00 0.00 92 SER A C 5
ATOM 8162 O O . SER A 1 92 ? 38.518 15.946 27.264 1.00 0.00 92 SER A O 5
ATOM 8170 N N . LYS A 1 93 ? 40.052 14.738 28.332 1.00 0.00 93 LYS A N 5
ATOM 8171 C CA . LYS A 1 93 ? 39.925 13.582 27.417 1.00 0.00 93 LYS A CA 5
ATOM 8172 C C . LYS A 1 93 ? 38.529 12.933 27.363 1.00 0.00 93 LYS A C 5
ATOM 8173 O O . LYS A 1 93 ? 38.223 12.236 26.392 1.00 0.00 93 LYS A O 5
ATOM 8192 N N . ASP A 1 94 ? 37.664 13.183 28.349 1.00 0.00 94 ASP A N 5
ATOM 8193 C CA . ASP A 1 94 ? 36.268 12.701 28.384 1.00 0.00 94 ASP A CA 5
ATOM 8194 C C . ASP A 1 94 ? 35.269 13.597 27.622 1.00 0.00 94 ASP A C 5
ATOM 8195 O O . ASP A 1 94 ? 34.134 13.184 27.369 1.00 0.00 94 ASP A O 5
ATOM 8204 N N . ILE A 1 95 ? 35.669 14.817 27.247 1.00 0.00 95 ILE A N 5
ATOM 8205 C CA . ILE A 1 95 ? 34.782 15.813 26.622 1.00 0.00 95 ILE A CA 5
ATOM 8206 C C . ILE A 1 95 ? 34.635 15.659 25.117 1.00 0.00 95 ILE A C 5
ATOM 8207 O O . ILE A 1 95 ? 33.993 16.505 24.520 1.00 0.00 95 ILE A O 5
ATOM 8223 N N . ASP A 1 96 ? 35.287 14.687 24.481 1.00 0.00 96 ASP A N 5
ATOM 8224 C CA . ASP A 1 96 ? 35.577 14.683 23.041 1.00 0.00 96 ASP A CA 5
ATOM 8225 C C . ASP A 1 96 ? 34.301 14.629 22.165 1.00 0.00 96 ASP A C 5
ATOM 8226 O O . ASP A 1 96 ? 33.901 13.579 21.657 1.00 0.00 96 ASP A O 5
ATOM 8235 N N . GLY A 1 97 ? 33.673 15.793 21.994 1.00 0.00 97 GLY A N 5
ATOM 8236 C CA . GLY A 1 97 ? 32.338 16.001 21.398 1.00 0.00 97 GLY A CA 5
ATOM 8237 C C . GLY A 1 97 ? 31.280 16.773 22.229 1.00 0.00 97 GLY A C 5
ATOM 8238 O O . GLY A 1 97 ? 30.129 16.859 21.800 1.00 0.00 97 GLY A O 5
ATOM 8242 N N . ILE A 1 98 ? 31.644 17.364 23.373 1.00 0.00 98 ILE A N 5
ATOM 8243 C CA . ILE A 1 98 ? 30.774 18.046 24.352 1.00 0.00 98 ILE A CA 5
ATOM 8244 C C . ILE A 1 98 ? 29.886 19.180 23.806 1.00 0.00 98 ILE A C 5
ATOM 8245 O O . ILE A 1 98 ? 30.310 20.007 22.996 1.00 0.00 98 ILE A O 5
ATOM 8261 N N . ARG A 1 99 ? 28.662 19.266 24.350 1.00 0.00 99 ARG A N 5
ATOM 8262 C CA . ARG A 1 99 ? 27.713 20.384 24.197 1.00 0.00 99 ARG A CA 5
ATOM 8263 C C . ARG A 1 99 ? 27.428 21.056 25.525 1.00 0.00 99 ARG A C 5
ATOM 8264 O O . ARG A 1 99 ? 27.408 20.404 26.572 1.00 0.00 99 ARG A O 5
ATOM 8285 N N . VAL A 1 100 ? 27.018 22.309 25.424 1.00 0.00 100 VAL A N 5
ATOM 8286 C CA . VAL A 1 100 ? 26.276 23.022 26.453 1.00 0.00 100 VAL A CA 5
ATOM 8287 C C . VAL A 1 100 ? 25.215 23.929 25.837 1.00 0.00 100 VAL A C 5
ATOM 8288 O O . VAL A 1 100 ? 25.400 24.454 24.738 1.00 0.00 100 VAL A O 5
ATOM 8301 N N . ALA A 1 101 ? 24.129 24.185 26.564 1.00 0.00 101 ALA A N 5
ATOM 8302 C CA . ALA A 1 101 ? 23.262 25.315 26.268 1.00 0.00 101 ALA A CA 5
ATOM 8303 C C . ALA A 1 101 ? 23.715 26.540 27.077 1.00 0.00 101 ALA A C 5
ATOM 8304 O O . ALA A 1 101 ? 24.107 26.412 28.241 1.00 0.00 101 ALA A O 5
ATOM 8311 N N . LEU A 1 102 ? 23.698 27.719 26.454 1.00 0.00 102 LEU A N 5
ATOM 8312 C CA . LEU A 1 102 ? 24.264 28.941 27.013 1.00 0.00 102 LEU A CA 5
ATOM 8313 C C . LEU A 1 102 ? 23.185 30.045 27.103 1.00 0.00 102 LEU A C 5
ATOM 8314 O O . LEU A 1 102 ? 22.785 30.591 26.069 1.00 0.00 102 LEU A O 5
ATOM 8330 N N . PRO A 1 103 ? 22.640 30.326 28.304 1.00 0.00 103 PRO A N 5
ATOM 8331 C CA . PRO A 1 103 ? 21.604 31.344 28.503 1.00 0.00 103 PRO A CA 5
ATOM 8332 C C . PRO A 1 103 ? 22.093 32.787 28.298 1.00 0.00 103 PRO A C 5
ATOM 8333 O O . PRO A 1 103 ? 23.272 33.045 28.057 1.00 0.00 103 PRO A O 5
ATOM 8344 N N . GLN A 1 104 ? 21.178 33.740 28.464 1.00 0.00 104 GLN A N 5
ATOM 8345 C CA . GLN A 1 104 ? 21.470 35.125 28.834 1.00 0.00 104 GLN A CA 5
ATOM 8346 C C . GLN A 1 104 ? 20.662 35.528 30.078 1.00 0.00 104 GLN A C 5
ATOM 8347 O O . GLN A 1 104 ? 19.474 35.214 30.190 1.00 0.00 104 GLN A O 5
ATOM 8361 N N . MET A 1 105 ? 21.290 36.234 31.019 1.00 0.00 105 MET A N 5
ATOM 8362 C CA . MET A 1 105 ? 20.678 36.679 32.282 1.00 0.00 105 MET A CA 5
ATOM 8363 C C . MET A 1 105 ? 21.095 38.116 32.619 1.00 0.00 105 MET A C 5
ATOM 8364 O O . MET A 1 105 ? 22.121 38.589 32.130 1.00 0.00 105 MET A O 5
ATOM 8378 N N . THR A 1 106 ? 20.328 38.799 33.471 1.00 0.00 106 THR A N 5
ATOM 8379 C CA . THR A 1 106 ? 20.750 40.065 34.102 1.00 0.00 106 THR A CA 5
ATOM 8380 C C . THR A 1 106 ? 21.739 39.821 35.259 1.00 0.00 106 THR A C 5
ATOM 8381 O O . THR A 1 106 ? 22.125 38.678 35.530 1.00 0.00 106 THR A O 5
ATOM 8392 N N . ARG A 1 107 ? 22.191 40.895 35.925 1.00 0.00 107 ARG A N 5
ATOM 8393 C CA . ARG A 1 107 ? 23.252 40.894 36.959 1.00 0.00 107 ARG A CA 5
ATOM 8394 C C . ARG A 1 107 ? 24.546 40.206 36.496 1.00 0.00 107 ARG A C 5
ATOM 8395 O O . ARG A 1 107 ? 25.212 39.514 37.266 1.00 0.00 107 ARG A O 5
ATOM 8416 N N . ASN A 1 108 ? 24.863 40.398 35.217 1.00 0.00 108 ASN A N 5
ATOM 8417 C CA . ASN A 1 108 ? 25.942 39.773 34.455 1.00 0.00 108 ASN A CA 5
ATOM 8418 C C . ASN A 1 108 ? 27.059 40.770 34.100 1.00 0.00 108 ASN A C 5
ATOM 8419 O O . ASN A 1 108 ? 26.839 41.988 34.086 1.00 0.00 108 ASN A O 5
ATOM 8430 N N . VAL A 1 109 ? 28.239 40.259 33.734 1.00 0.00 109 VAL A N 5
ATOM 8431 C CA . VAL A 1 109 ? 29.371 41.081 33.271 1.00 0.00 109 VAL A CA 5
ATOM 8432 C C . VAL A 1 109 ? 29.868 40.620 31.898 1.00 0.00 109 VAL A C 5
ATOM 8433 O O . VAL A 1 109 ? 30.147 39.443 31.685 1.00 0.00 109 VAL A O 5
ATOM 8446 N N . ASN A 1 110 ? 30.016 41.578 30.985 1.00 0.00 110 ASN A N 5
ATOM 8447 C CA . ASN A 1 110 ? 30.587 41.446 29.642 1.00 0.00 110 ASN A CA 5
ATOM 8448 C C . ASN A 1 110 ? 31.804 42.391 29.538 1.00 0.00 110 ASN A C 5
ATOM 8449 O O . ASN A 1 110 ? 31.763 43.503 30.083 1.00 0.00 110 ASN A O 5
ATOM 8460 N N . ASN A 1 111 ? 32.905 41.959 28.911 1.00 0.00 111 ASN A N 5
ATOM 8461 C CA . ASN A 1 111 ? 34.169 42.700 28.990 1.00 0.00 111 ASN A CA 5
ATOM 8462 C C . ASN A 1 111 ? 34.163 44.018 28.191 1.00 0.00 111 ASN A C 5
ATOM 8463 O O . ASN A 1 111 ? 33.505 44.153 27.155 1.00 0.00 111 ASN A O 5
ATOM 8474 N N . ASN A 1 112 ? 34.943 44.979 28.679 1.00 0.00 112 ASN A N 5
ATOM 8475 C CA . ASN A 1 112 ? 35.116 46.315 28.111 1.00 0.00 112 ASN A CA 5
ATOM 8476 C C . ASN A 1 112 ? 36.416 46.454 27.284 1.00 0.00 112 ASN A C 5
ATOM 8477 O O . ASN A 1 112 ? 36.486 47.301 26.391 1.00 0.00 112 ASN A O 5
ATOM 8488 N N . ASP A 1 113 ? 37.429 45.625 27.563 1.00 0.00 113 ASP A N 5
ATOM 8489 C CA . ASP A 1 113 ? 38.724 45.584 26.870 1.00 0.00 113 ASP A CA 5
ATOM 8490 C C . ASP A 1 113 ? 39.365 44.180 26.965 1.00 0.00 113 ASP A C 5
ATOM 8491 O O . ASP A 1 113 ? 39.473 43.602 28.053 1.00 0.00 113 ASP A O 5
ATOM 8500 N N . PHE A 1 114 ? 39.811 43.634 25.832 1.00 0.00 114 PHE A N 5
ATOM 8501 C CA . PHE A 1 114 ? 40.209 42.228 25.660 1.00 0.00 114 PHE A CA 5
ATOM 8502 C C . PHE A 1 114 ? 41.731 41.991 25.786 1.00 0.00 114 PHE A C 5
ATOM 8503 O O . PHE A 1 114 ? 42.526 42.929 25.648 1.00 0.00 114 PHE A O 5
ATOM 8520 N N . SER A 1 115 ? 42.150 40.737 26.024 1.00 0.00 115 SER A N 5
ATOM 8521 C CA . SER A 1 115 ? 43.555 40.264 25.994 1.00 0.00 115 SER A CA 5
ATOM 8522 C C . SER A 1 115 ? 43.655 38.743 25.824 1.00 0.00 115 SER A C 5
ATOM 8523 O O . SER A 1 115 ? 44.395 38.284 24.919 1.00 0.00 115 SER A O 5
ATOM 8536 N N . GLY A 1 1 ? 49.283 16.200 22.690 1.00 0.00 1 GLY A N 6
ATOM 8537 C CA . GLY A 1 1 ? 48.573 16.577 21.460 1.00 0.00 1 GLY A CA 6
ATOM 8538 C C . GLY A 1 1 ? 47.186 15.967 21.453 1.00 0.00 1 GLY A C 6
ATOM 8539 O O . GLY A 1 1 ? 47.049 14.748 21.372 1.00 0.00 1 GLY A O 6
ATOM 8545 N N . GLU A 1 2 ? 46.138 16.785 21.525 1.00 0.00 2 GLU A N 6
ATOM 8546 C CA . GLU A 1 2 ? 44.740 16.333 21.632 1.00 0.00 2 GLU A CA 6
ATOM 8547 C C . GLU A 1 2 ? 43.820 17.250 20.808 1.00 0.00 2 GLU A C 6
ATOM 8548 O O . GLU A 1 2 ? 43.922 18.476 20.898 1.00 0.00 2 GLU A O 6
ATOM 8560 N N . GLU A 1 3 ? 42.931 16.671 19.999 1.00 0.00 3 GLU A N 6
ATOM 8561 C CA . GLU A 1 3 ? 42.022 17.394 19.098 1.00 0.00 3 GLU A CA 6
ATOM 8562 C C . GLU A 1 3 ? 40.587 17.328 19.645 1.00 0.00 3 GLU A C 6
ATOM 8563 O O . GLU A 1 3 ? 39.974 16.256 19.649 1.00 0.00 3 GLU A O 6
ATOM 8575 N N . LEU A 1 4 ? 40.032 18.451 20.110 1.00 0.00 4 LEU A N 6
ATOM 8576 C CA . LEU A 1 4 ? 38.739 18.520 20.807 1.00 0.00 4 LEU A CA 6
ATOM 8577 C C . LEU A 1 4 ? 37.789 19.571 20.196 1.00 0.00 4 LEU A C 6
ATOM 8578 O O . LEU A 1 4 ? 38.241 20.604 19.701 1.00 0.00 4 LEU A O 6
ATOM 8594 N N . LYS A 1 5 ? 36.468 19.360 20.292 1.00 0.00 5 LYS A N 6
ATOM 8595 C CA . LYS A 1 5 ? 35.447 20.362 19.929 1.00 0.00 5 LYS A CA 6
ATOM 8596 C C . LYS A 1 5 ? 34.371 20.571 21.001 1.00 0.00 5 LYS A C 6
ATOM 8597 O O . LYS A 1 5 ? 34.057 19.659 21.761 1.00 0.00 5 LYS A O 6
ATOM 8616 N N . ILE A 1 6 ? 33.791 21.771 21.014 1.00 0.00 6 ILE A N 6
ATOM 8617 C CA . ILE A 1 6 ? 32.755 22.254 21.945 1.00 0.00 6 ILE A CA 6
ATOM 8618 C C . ILE A 1 6 ? 31.583 22.850 21.158 1.00 0.00 6 ILE A C 6
ATOM 8619 O O . ILE A 1 6 ? 31.784 23.689 20.281 1.00 0.00 6 ILE A O 6
ATOM 8635 N N . THR A 1 7 ? 30.359 22.449 21.496 1.00 0.00 7 THR A N 6
ATOM 8636 C CA . THR A 1 7 ? 29.117 22.999 20.950 1.00 0.00 7 THR A CA 6
ATOM 8637 C C . THR A 1 7 ? 28.426 23.884 21.971 1.00 0.00 7 THR A C 6
ATOM 8638 O O . THR A 1 7 ? 28.225 23.490 23.117 1.00 0.00 7 THR A O 6
ATOM 8649 N N . PHE A 1 8 ? 27.996 25.059 21.528 1.00 0.00 8 PHE A N 6
ATOM 8650 C CA . PHE A 1 8 ? 27.196 25.994 22.302 1.00 0.00 8 PHE A CA 6
ATOM 8651 C C . PHE A 1 8 ? 25.923 26.439 21.570 1.00 0.00 8 PHE A C 6
ATOM 8652 O O . PHE A 1 8 ? 25.912 26.619 20.350 1.00 0.00 8 PHE A O 6
ATOM 8669 N N . ILE A 1 9 ? 24.861 26.676 22.345 1.00 0.00 9 ILE A N 6
ATOM 8670 C CA . ILE A 1 9 ? 23.629 27.350 21.905 1.00 0.00 9 ILE A CA 6
ATOM 8671 C C . ILE A 1 9 ? 23.729 28.856 22.195 1.00 0.00 9 ILE A C 6
ATOM 8672 O O . ILE A 1 9 ? 24.091 29.247 23.300 1.00 0.00 9 ILE A O 6
ATOM 8688 N N . LEU A 1 10 ? 23.367 29.719 21.251 1.00 0.00 10 LEU A N 6
ATOM 8689 C CA . LEU A 1 10 ? 23.517 31.177 21.353 1.00 0.00 10 LEU A CA 6
ATOM 8690 C C . LEU A 1 10 ? 22.341 31.852 22.083 1.00 0.00 10 LEU A C 6
ATOM 8691 O O . LEU A 1 10 ? 21.239 31.300 22.114 1.00 0.00 10 LEU A O 6
ATOM 8707 N N . LYS A 1 11 ? 22.511 33.083 22.595 1.00 0.00 11 LYS A N 6
ATOM 8708 C CA . LYS A 1 11 ? 21.368 33.921 23.026 1.00 0.00 11 LYS A CA 6
ATOM 8709 C C . LYS A 1 11 ? 20.426 34.278 21.866 1.00 0.00 11 LYS A C 6
ATOM 8710 O O . LYS A 1 11 ? 19.229 34.407 22.094 1.00 0.00 11 LYS A O 6
ATOM 8729 N N . ASP A 1 12 ? 20.934 34.336 20.633 1.00 0.00 12 ASP A N 6
ATOM 8730 C CA . ASP A 1 12 ? 20.135 34.428 19.388 1.00 0.00 12 ASP A CA 6
ATOM 8731 C C . ASP A 1 12 ? 19.474 33.085 18.967 1.00 0.00 12 ASP A C 6
ATOM 8732 O O . ASP A 1 12 ? 18.734 33.019 17.981 1.00 0.00 12 ASP A O 6
ATOM 8741 N N . GLY A 1 13 ? 19.755 31.997 19.698 1.00 0.00 13 GLY A N 6
ATOM 8742 C CA . GLY A 1 13 ? 19.248 30.631 19.491 1.00 0.00 13 GLY A CA 6
ATOM 8743 C C . GLY A 1 13 ? 19.955 29.801 18.411 1.00 0.00 13 GLY A C 6
ATOM 8744 O O . GLY A 1 13 ? 19.599 28.633 18.219 1.00 0.00 13 GLY A O 6
ATOM 8748 N N . SER A 1 14 ? 20.977 30.351 17.744 1.00 0.00 14 SER A N 6
ATOM 8749 C CA . SER A 1 14 ? 21.879 29.604 16.853 1.00 0.00 14 SER A CA 6
ATOM 8750 C C . SER A 1 14 ? 22.612 28.477 17.595 1.00 0.00 14 SER A C 6
ATOM 8751 O O . SER A 1 14 ? 22.714 28.474 18.821 1.00 0.00 14 SER A O 6
ATOM 8759 N N . GLN A 1 15 ? 23.183 27.545 16.844 1.00 0.00 15 GLN A N 6
ATOM 8760 C CA . GLN A 1 15 ? 24.125 26.526 17.308 1.00 0.00 15 GLN A CA 6
ATOM 8761 C C . GLN A 1 15 ? 25.470 26.814 16.692 1.00 0.00 15 GLN A C 6
ATOM 8762 O O . GLN A 1 15 ? 25.553 27.200 15.525 1.00 0.00 15 GLN A O 6
ATOM 8776 N N . LYS A 1 16 ? 26.521 26.598 17.473 1.00 0.00 16 LYS A N 6
ATOM 8777 C CA . LYS A 1 16 ? 27.886 26.818 17.049 1.00 0.00 16 LYS A CA 6
ATOM 8778 C C . LYS A 1 16 ? 28.752 25.759 17.684 1.00 0.00 16 LYS A C 6
ATOM 8779 O O . LYS A 1 16 ? 28.781 25.611 18.899 1.00 0.00 16 LYS A O 6
ATOM 8798 N N . THR A 1 17 ? 29.447 25.041 16.832 1.00 0.00 17 THR A N 6
ATOM 8799 C CA . THR A 1 17 ? 30.437 24.018 17.216 1.00 0.00 17 THR A CA 6
ATOM 8800 C C . THR A 1 17 ? 31.857 24.368 16.746 1.00 0.00 17 THR A C 6
ATOM 8801 O O . THR A 1 17 ? 32.062 24.711 15.574 1.00 0.00 17 THR A O 6
ATOM 8812 N N . TYR A 1 18 ? 32.821 24.351 17.677 1.00 0.00 18 TYR A N 6
ATOM 8813 C CA . TYR A 1 18 ? 34.124 25.038 17.601 1.00 0.00 18 TYR A CA 6
ATOM 8814 C C . TYR A 1 18 ? 35.309 24.171 18.063 1.00 0.00 18 TYR A C 6
ATOM 8815 O O . TYR A 1 18 ? 35.161 23.339 18.953 1.00 0.00 18 TYR A O 6
ATOM 8833 N N . GLU A 1 19 ? 36.493 24.395 17.482 1.00 0.00 19 GLU A N 6
ATOM 8834 C CA . GLU A 1 19 ? 37.702 23.557 17.614 1.00 0.00 19 GLU A CA 6
ATOM 8835 C C . GLU A 1 19 ? 38.686 24.107 18.668 1.00 0.00 19 GLU A C 6
ATOM 8836 O O . GLU A 1 19 ? 39.213 25.212 18.513 1.00 0.00 19 GLU A O 6
ATOM 8848 N N . VAL A 1 20 ? 38.947 23.354 19.742 1.00 0.00 20 VAL A N 6
ATOM 8849 C CA . VAL A 1 20 ? 39.664 23.799 20.957 1.00 0.00 20 VAL A CA 6
ATOM 8850 C C . VAL A 1 20 ? 40.655 22.760 21.490 1.00 0.00 20 VAL A C 6
ATOM 8851 O O . VAL A 1 20 ? 40.748 21.640 20.988 1.00 0.00 20 VAL A O 6
ATOM 8864 N N . CYS A 1 21 ? 41.388 23.151 22.530 1.00 0.00 21 CYS A N 6
ATOM 8865 C CA . CYS A 1 21 ? 42.385 22.344 23.227 1.00 0.00 21 CYS A CA 6
ATOM 8866 C C . CYS A 1 21 ? 42.019 22.054 24.697 1.00 0.00 21 CYS A C 6
ATOM 8867 O O . CYS A 1 21 ? 41.176 22.726 25.291 1.00 0.00 21 CYS A O 6
ATOM 8875 N N . GLU A 1 22 ? 42.681 21.071 25.314 1.00 0.00 22 GLU A N 6
ATOM 8876 C CA . GLU A 1 22 ? 42.502 20.719 26.730 1.00 0.00 22 GLU A CA 6
ATOM 8877 C C . GLU A 1 22 ? 43.080 21.758 27.714 1.00 0.00 22 GLU A C 6
ATOM 8878 O O . GLU A 1 22 ? 44.057 22.454 27.426 1.00 0.00 22 GLU A O 6
ATOM 8890 N N . GLY A 1 23 ? 42.453 21.899 28.887 1.00 0.00 23 GLY A N 6
ATOM 8891 C CA . GLY A 1 23 ? 42.712 22.960 29.867 1.00 0.00 23 GLY A CA 6
ATOM 8892 C C . GLY A 1 23 ? 41.925 24.260 29.622 1.00 0.00 23 GLY A C 6
ATOM 8893 O O . GLY A 1 23 ? 41.785 25.063 30.548 1.00 0.00 23 GLY A O 6
ATOM 8897 N N . GLU A 1 24 ? 41.351 24.465 28.428 1.00 0.00 24 GLU A N 6
ATOM 8898 C CA . GLU A 1 24 ? 40.423 25.570 28.146 1.00 0.00 24 GLU A CA 6
ATOM 8899 C C . GLU A 1 24 ? 39.113 25.441 28.942 1.00 0.00 24 GLU A C 6
ATOM 8900 O O . GLU A 1 24 ? 38.636 24.343 29.219 1.00 0.00 24 GLU A O 6
ATOM 8912 N N . THR A 1 25 ? 38.523 26.572 29.316 1.00 0.00 25 THR A N 6
ATOM 8913 C CA . THR A 1 25 ? 37.380 26.684 30.243 1.00 0.00 25 THR A CA 6
ATOM 8914 C C . THR A 1 25 ? 36.149 27.164 29.478 1.00 0.00 25 THR A C 6
ATOM 8915 O O . THR A 1 25 ? 36.282 27.911 28.515 1.00 0.00 25 THR A O 6
ATOM 8926 N N . ILE A 1 26 ? 34.938 26.756 29.865 1.00 0.00 26 ILE A N 6
ATOM 8927 C CA . ILE A 1 26 ? 33.714 27.081 29.109 1.00 0.00 26 ILE A CA 6
ATOM 8928 C C . ILE A 1 26 ? 33.524 28.605 28.990 1.00 0.00 26 ILE A C 6
ATOM 8929 O O . ILE A 1 26 ? 33.281 29.084 27.882 1.00 0.00 26 ILE A O 6
ATOM 8945 N N . LEU A 1 27 ? 33.710 29.367 30.077 1.00 0.00 27 LEU A N 6
ATOM 8946 C CA . LEU A 1 27 ? 33.679 30.836 30.044 1.00 0.00 27 LEU A CA 6
ATOM 8947 C C . LEU A 1 27 ? 34.758 31.380 29.070 1.00 0.00 27 LEU A C 6
ATOM 8948 O O . LEU A 1 27 ? 34.471 32.225 28.225 1.00 0.00 27 LEU A O 6
ATOM 8964 N N . ASP A 1 28 ? 35.972 30.822 29.103 1.00 0.00 28 ASP A N 6
ATOM 8965 C CA . ASP A 1 28 ? 37.099 31.199 28.233 1.00 0.00 28 ASP A CA 6
ATOM 8966 C C . ASP A 1 28 ? 36.925 30.852 26.747 1.00 0.00 28 ASP A C 6
ATOM 8967 O O . ASP A 1 28 ? 37.532 31.521 25.916 1.00 0.00 28 ASP A O 6
ATOM 8976 N N . ILE A 1 29 ? 36.135 29.839 26.376 1.00 0.00 29 ILE A N 6
ATOM 8977 C CA . ILE A 1 29 ? 35.803 29.578 24.959 1.00 0.00 29 ILE A CA 6
ATOM 8978 C C . ILE A 1 29 ? 34.616 30.439 24.546 1.00 0.00 29 ILE A C 6
ATOM 8979 O O . ILE A 1 29 ? 34.622 30.989 23.448 1.00 0.00 29 ILE A O 6
ATOM 8995 N N . ALA A 1 30 ? 33.648 30.661 25.436 1.00 0.00 30 ALA A N 6
ATOM 8996 C CA . ALA A 1 30 ? 32.534 31.543 25.134 1.00 0.00 30 ALA A CA 6
ATOM 8997 C C . ALA A 1 30 ? 33.010 32.984 24.855 1.00 0.00 30 ALA A C 6
ATOM 8998 O O . ALA A 1 30 ? 32.702 33.535 23.798 1.00 0.00 30 ALA A O 6
ATOM 9005 N N . GLN A 1 31 ? 33.847 33.543 25.737 1.00 0.00 31 GLN A N 6
ATOM 9006 C CA . GLN A 1 31 ? 34.542 34.816 25.520 1.00 0.00 31 GLN A CA 6
ATOM 9007 C C . GLN A 1 31 ? 35.613 34.727 24.450 1.00 0.00 31 GLN A C 6
ATOM 9008 O O . GLN A 1 31 ? 35.598 35.567 23.567 1.00 0.00 31 GLN A O 6
ATOM 9022 N N . GLY A 1 32 ? 36.510 33.743 24.433 1.00 0.00 32 GLY A N 6
ATOM 9023 C CA . GLY A 1 32 ? 37.569 33.707 23.420 1.00 0.00 32 GLY A CA 6
ATOM 9024 C C . GLY A 1 32 ? 37.045 33.668 21.981 1.00 0.00 32 GLY A C 6
ATOM 9025 O O . GLY A 1 32 ? 37.563 34.368 21.104 1.00 0.00 32 GLY A O 6
ATOM 9029 N N . HIS A 1 33 ? 35.948 32.939 21.750 1.00 0.00 33 HIS A N 6
ATOM 9030 C CA . HIS A 1 33 ? 35.288 32.855 20.449 1.00 0.00 33 HIS A CA 6
ATOM 9031 C C . HIS A 1 33 ? 34.243 33.947 20.189 1.00 0.00 33 HIS A C 6
ATOM 9032 O O . HIS A 1 33 ? 33.603 33.969 19.135 1.00 0.00 33 HIS A O 6
ATOM 9046 N N . ASN A 1 34 ? 34.059 34.840 21.160 1.00 0.00 34 ASN A N 6
ATOM 9047 C CA . ASN A 1 34 ? 33.089 35.932 21.133 1.00 0.00 34 ASN A CA 6
ATOM 9048 C C . ASN A 1 34 ? 31.683 35.455 20.742 1.00 0.00 34 ASN A C 6
ATOM 9049 O O . ASN A 1 34 ? 31.019 36.041 19.882 1.00 0.00 34 ASN A O 6
ATOM 9060 N N . LEU A 1 35 ? 31.227 34.390 21.406 1.00 0.00 35 LEU A N 6
ATOM 9061 C CA . LEU A 1 35 ? 29.853 33.880 21.255 1.00 0.00 35 LEU A CA 6
ATOM 9062 C C . LEU A 1 35 ? 28.828 34.998 21.525 1.00 0.00 35 LEU A C 6
ATOM 9063 O O . LEU A 1 35 ? 29.048 35.858 22.383 1.00 0.00 35 LEU A O 6
ATOM 9079 N N . ASP A 1 36 ? 27.705 34.997 20.796 1.00 0.00 36 ASP A N 6
ATOM 9080 C CA . ASP A 1 36 ? 26.552 35.863 21.063 1.00 0.00 36 ASP A CA 6
ATOM 9081 C C . ASP A 1 36 ? 25.823 35.355 22.304 1.00 0.00 36 ASP A C 6
ATOM 9082 O O . ASP A 1 36 ? 24.889 34.552 22.257 1.00 0.00 36 ASP A O 6
ATOM 9091 N N . MET A 1 37 ? 26.420 35.743 23.425 1.00 0.00 37 MET A N 6
ATOM 9092 C CA . MET A 1 37 ? 26.204 35.262 24.772 1.00 0.00 37 MET A CA 6
ATOM 9093 C C . MET A 1 37 ? 26.838 36.321 25.706 1.00 0.00 37 MET A C 6
ATOM 9094 O O . MET A 1 37 ? 27.946 36.793 25.441 1.00 0.00 37 MET A O 6
ATOM 9108 N N . GLU A 1 38 ? 26.148 36.758 26.757 1.00 0.00 38 GLU A N 6
ATOM 9109 C CA . GLU A 1 38 ? 26.654 37.828 27.660 1.00 0.00 38 GLU A CA 6
ATOM 9110 C C . GLU A 1 38 ? 27.174 37.381 29.054 1.00 0.00 38 GLU A C 6
ATOM 9111 O O . GLU A 1 38 ? 26.416 37.226 30.019 1.00 0.00 38 GLU A O 6
ATOM 9123 N N . GLY A 1 39 ? 28.504 37.263 29.195 1.00 0.00 39 GLY A N 6
ATOM 9124 C CA . GLY A 1 39 ? 29.201 37.162 30.491 1.00 0.00 39 GLY A CA 6
ATOM 9125 C C . GLY A 1 39 ? 30.735 37.238 30.385 1.00 0.00 39 GLY A C 6
ATOM 9126 O O . GLY A 1 39 ? 31.317 36.446 29.650 1.00 0.00 39 GLY A O 6
ATOM 9130 N N . ALA A 1 40 ? 31.400 38.172 31.082 1.00 0.00 40 ALA A N 6
ATOM 9131 C CA . ALA A 1 40 ? 32.857 38.397 30.988 1.00 0.00 40 ALA A CA 6
ATOM 9132 C C . ALA A 1 40 ? 33.755 37.580 31.956 1.00 0.00 40 ALA A C 6
ATOM 9133 O O . ALA A 1 40 ? 34.720 36.958 31.505 1.00 0.00 40 ALA A O 6
ATOM 9140 N N . CYS A 1 41 ? 33.451 37.559 33.264 1.00 0.00 41 CYS A N 6
ATOM 9141 C CA . CYS A 1 41 ? 34.260 36.922 34.331 1.00 0.00 41 CYS A CA 6
ATOM 9142 C C . CYS A 1 41 ? 35.727 37.418 34.401 1.00 0.00 41 CYS A C 6
ATOM 9143 O O . CYS A 1 41 ? 36.030 38.558 34.040 1.00 0.00 41 CYS A O 6
ATOM 9150 N N . GLY A 1 42 ? 36.641 36.578 34.908 1.00 0.00 42 GLY A N 6
ATOM 9151 C CA . GLY A 1 42 ? 38.076 36.886 35.044 1.00 0.00 42 GLY A CA 6
ATOM 9152 C C . GLY A 1 42 ? 38.457 37.635 36.331 1.00 0.00 42 GLY A C 6
ATOM 9153 O O . GLY A 1 42 ? 39.436 38.385 36.351 1.00 0.00 42 GLY A O 6
ATOM 9157 N N . GLY A 1 43 ? 37.669 37.490 37.401 1.00 0.00 43 GLY A N 6
ATOM 9158 C CA . GLY A 1 43 ? 37.828 38.175 38.692 1.00 0.00 43 GLY A CA 6
ATOM 9159 C C . GLY A 1 43 ? 37.328 39.625 38.714 1.00 0.00 43 GLY A C 6
ATOM 9160 O O . GLY A 1 43 ? 36.787 40.071 39.726 1.00 0.00 43 GLY A O 6
ATOM 9164 N N . SER A 1 44 ? 37.446 40.346 37.598 1.00 0.00 44 SER A N 6
ATOM 9165 C CA . SER A 1 44 ? 36.965 41.724 37.424 1.00 0.00 44 SER A CA 6
ATOM 9166 C C . SER A 1 44 ? 35.435 41.786 37.442 1.00 0.00 44 SER A C 6
ATOM 9167 O O . SER A 1 44 ? 34.784 40.979 36.769 1.00 0.00 44 SER A O 6
ATOM 9175 N N . CYS A 1 45 ? 34.857 42.730 38.191 1.00 0.00 45 CYS A N 6
ATOM 9176 C CA . CYS A 1 45 ? 33.425 42.791 38.523 1.00 0.00 45 CYS A CA 6
ATOM 9177 C C . CYS A 1 45 ? 32.883 41.514 39.215 1.00 0.00 45 CYS A C 6
ATOM 9178 O O . CYS A 1 45 ? 33.614 40.564 39.517 1.00 0.00 45 CYS A O 6
ATOM 9186 N N . ALA A 1 46 ? 31.575 41.475 39.481 1.00 0.00 46 ALA A N 6
ATOM 9187 C CA . ALA A 1 46 ? 30.881 40.374 40.165 1.00 0.00 46 ALA A CA 6
ATOM 9188 C C . ALA A 1 46 ? 30.854 39.025 39.402 1.00 0.00 46 ALA A C 6
ATOM 9189 O O . ALA A 1 46 ? 30.400 38.025 39.961 1.00 0.00 46 ALA A O 6
ATOM 9196 N N . CYS A 1 47 ? 31.351 38.996 38.160 1.00 0.00 47 CYS A N 6
ATOM 9197 C CA . CYS A 1 47 ? 31.057 38.019 37.106 1.00 0.00 47 CYS A CA 6
ATOM 9198 C C . CYS A 1 47 ? 29.607 38.069 36.595 1.00 0.00 47 CYS A C 6
ATOM 9199 O O . CYS A 1 47 ? 28.722 38.758 37.109 1.00 0.00 47 CYS A O 6
ATOM 9206 N N . SER A 1 48 ? 29.427 37.306 35.525 1.00 0.00 48 SER A N 6
ATOM 9207 C CA . SER A 1 48 ? 28.182 36.840 34.922 1.00 0.00 48 SER A CA 6
ATOM 9208 C C . SER A 1 48 ? 27.270 36.088 35.909 1.00 0.00 48 SER A C 6
ATOM 9209 O O . SER A 1 48 ? 27.533 36.011 37.112 1.00 0.00 48 SER A O 6
ATOM 9217 N N . THR A 1 49 ? 26.214 35.439 35.412 1.00 0.00 49 THR A N 6
ATOM 9218 C CA . THR A 1 49 ? 25.499 34.421 36.206 1.00 0.00 49 THR A CA 6
ATOM 9219 C C . THR A 1 49 ? 26.188 33.039 36.251 1.00 0.00 49 THR A C 6
ATOM 9220 O O . THR A 1 49 ? 25.612 32.106 36.805 1.00 0.00 49 THR A O 6
ATOM 9231 N N . CYS A 1 50 ? 27.377 32.869 35.652 1.00 0.00 50 CYS A N 6
ATOM 9232 C CA . CYS A 1 50 ? 28.163 31.619 35.583 1.00 0.00 50 CYS A CA 6
ATOM 9233 C C . CYS A 1 50 ? 27.424 30.405 34.970 1.00 0.00 50 CYS A C 6
ATOM 9234 O O . CYS A 1 50 ? 27.942 29.294 34.971 1.00 0.00 50 CYS A O 6
ATOM 9241 N N . HIS A 1 51 ? 26.226 30.587 34.406 1.00 0.00 51 HIS A N 6
ATOM 9242 C CA . HIS A 1 51 ? 25.307 29.482 34.147 1.00 0.00 51 HIS A CA 6
ATOM 9243 C C . HIS A 1 51 ? 25.473 28.948 32.725 1.00 0.00 51 HIS A C 6
ATOM 9244 O O . HIS A 1 51 ? 25.177 29.629 31.744 1.00 0.00 51 HIS A O 6
ATOM 9258 N N . VAL A 1 52 ? 25.862 27.681 32.640 1.00 0.00 52 VAL A N 6
ATOM 9259 C CA . VAL A 1 52 ? 25.643 26.823 31.476 1.00 0.00 52 VAL A CA 6
ATOM 9260 C C . VAL A 1 52 ? 24.709 25.701 31.866 1.00 0.00 52 VAL A C 6
ATOM 9261 O O . VAL A 1 52 ? 24.593 25.333 33.031 1.00 0.00 52 VAL A O 6
ATOM 9274 N N . ILE A 1 53 ? 24.102 25.072 30.876 1.00 0.00 53 ILE A N 6
ATOM 9275 C CA . ILE A 1 53 ? 23.590 23.737 31.007 1.00 0.00 53 ILE A CA 6
ATOM 9276 C C . ILE A 1 53 ? 24.275 22.824 29.995 1.00 0.00 53 ILE A C 6
ATOM 9277 O O . ILE A 1 53 ? 24.441 23.172 28.838 1.00 0.00 53 ILE A O 6
ATOM 9293 N N . VAL A 1 54 ? 24.648 21.629 30.434 1.00 0.00 54 VAL A N 6
ATOM 9294 C CA . VAL A 1 54 ? 25.345 20.607 29.666 1.00 0.00 54 VAL A CA 6
ATOM 9295 C C . VAL A 1 54 ? 24.425 19.539 29.102 1.00 0.00 54 VAL A C 6
ATOM 9296 O O . VAL A 1 54 ? 23.338 19.258 29.614 1.00 0.00 54 VAL A O 6
ATOM 9309 N N . ASP A 1 55 ? 24.913 18.900 28.052 1.00 0.00 55 ASP A N 6
ATOM 9310 C CA . ASP A 1 55 ? 24.445 17.596 27.602 1.00 0.00 55 ASP A CA 6
ATOM 9311 C C . ASP A 1 55 ? 24.465 16.542 28.751 1.00 0.00 55 ASP A C 6
ATOM 9312 O O . ASP A 1 55 ? 25.492 16.420 29.438 1.00 0.00 55 ASP A O 6
ATOM 9321 N N . PRO A 1 56 ? 23.446 15.671 28.892 1.00 0.00 56 PRO A N 6
ATOM 9322 C CA . PRO A 1 56 ? 23.482 14.491 29.772 1.00 0.00 56 PRO A CA 6
ATOM 9323 C C . PRO A 1 56 ? 24.636 13.500 29.514 1.00 0.00 56 PRO A C 6
ATOM 9324 O O . PRO A 1 56 ? 24.909 12.639 30.356 1.00 0.00 56 PRO A O 6
ATOM 9335 N N . ASP A 1 57 ? 25.326 13.615 28.377 1.00 0.00 57 ASP A N 6
ATOM 9336 C CA . ASP A 1 57 ? 26.513 12.845 27.993 1.00 0.00 57 ASP A CA 6
ATOM 9337 C C . ASP A 1 57 ? 27.827 13.388 28.570 1.00 0.00 57 ASP A C 6
ATOM 9338 O O . ASP A 1 57 ? 28.779 12.616 28.710 1.00 0.00 57 ASP A O 6
ATOM 9347 N N . TYR A 1 58 ? 27.928 14.686 28.888 1.00 0.00 58 TYR A N 6
ATOM 9348 C CA . TYR A 1 58 ? 29.181 15.287 29.327 1.00 0.00 58 TYR A CA 6
ATOM 9349 C C . TYR A 1 58 ? 29.135 15.930 30.721 1.00 0.00 58 TYR A C 6
ATOM 9350 O O . TYR A 1 58 ? 30.192 16.224 31.262 1.00 0.00 58 TYR A O 6
ATOM 9368 N N . TYR A 1 59 ? 27.961 16.078 31.349 1.00 0.00 59 TYR A N 6
ATOM 9369 C CA . TYR A 1 59 ? 27.855 16.290 32.820 1.00 0.00 59 TYR A CA 6
ATOM 9370 C C . TYR A 1 59 ? 28.199 15.051 33.623 1.00 0.00 59 TYR A C 6
ATOM 9371 O O . TYR A 1 59 ? 28.513 15.147 34.807 1.00 0.00 59 TYR A O 6
ATOM 9389 N N . ASP A 1 60 ? 27.964 13.870 33.052 1.00 0.00 60 ASP A N 6
ATOM 9390 C CA . ASP A 1 60 ? 27.728 12.684 33.883 1.00 0.00 60 ASP A CA 6
ATOM 9391 C C . ASP A 1 60 ? 28.993 12.251 34.657 1.00 0.00 60 ASP A C 6
ATOM 9392 O O . ASP A 1 60 ? 28.944 11.523 35.652 1.00 0.00 60 ASP A O 6
ATOM 9401 N N . ALA A 1 61 ? 30.124 12.784 34.192 1.00 0.00 61 ALA A N 6
ATOM 9402 C CA . ALA A 1 61 ? 31.491 12.571 34.664 1.00 0.00 61 ALA A CA 6
ATOM 9403 C C . ALA A 1 61 ? 31.993 13.700 35.592 1.00 0.00 61 ALA A C 6
ATOM 9404 O O . ALA A 1 61 ? 33.140 13.678 36.047 1.00 0.00 61 ALA A O 6
ATOM 9411 N N . LEU A 1 62 ? 31.171 14.728 35.828 1.00 0.00 62 LEU A N 6
ATOM 9412 C CA . LEU A 1 62 ? 31.631 16.029 36.349 1.00 0.00 62 LEU A CA 6
ATOM 9413 C C . LEU A 1 62 ? 31.579 16.160 37.901 1.00 0.00 62 LEU A C 6
ATOM 9414 O O . LEU A 1 62 ? 30.652 15.634 38.528 1.00 0.00 62 LEU A O 6
ATOM 9430 N N . PRO A 1 63 ? 32.538 16.872 38.535 1.00 0.00 63 PRO A N 6
ATOM 9431 C CA . PRO A 1 63 ? 32.601 17.168 39.986 1.00 0.00 63 PRO A CA 6
ATOM 9432 C C . PRO A 1 63 ? 31.631 18.283 40.432 1.00 0.00 63 PRO A C 6
ATOM 9433 O O . PRO A 1 63 ? 31.020 18.935 39.592 1.00 0.00 63 PRO A O 6
ATOM 9444 N N . GLU A 1 64 ? 31.474 18.547 41.737 1.00 0.00 64 GLU A N 6
ATOM 9445 C CA . GLU A 1 64 ? 30.616 19.635 42.277 1.00 0.00 64 GLU A CA 6
ATOM 9446 C C . GLU A 1 64 ? 31.404 20.818 42.910 1.00 0.00 64 GLU A C 6
ATOM 9447 O O . GLU A 1 64 ? 32.572 20.634 43.280 1.00 0.00 64 GLU A O 6
ATOM 9459 N N . PRO A 1 65 ? 30.842 22.047 43.007 1.00 0.00 65 PRO A N 6
ATOM 9460 C CA . PRO A 1 65 ? 31.597 23.278 43.307 1.00 0.00 65 PRO A CA 6
ATOM 9461 C C . PRO A 1 65 ? 31.551 23.753 44.770 1.00 0.00 65 PRO A C 6
ATOM 9462 O O . PRO A 1 65 ? 30.819 23.199 45.596 1.00 0.00 65 PRO A O 6
ATOM 9473 N N . GLU A 1 66 ? 32.335 24.793 45.075 1.00 0.00 66 GLU A N 6
ATOM 9474 C CA . GLU A 1 66 ? 32.267 25.590 46.314 1.00 0.00 66 GLU A CA 6
ATOM 9475 C C . GLU A 1 66 ? 30.938 26.353 46.466 1.00 0.00 66 GLU A C 6
ATOM 9476 O O . GLU A 1 66 ? 30.260 26.639 45.477 1.00 0.00 66 GLU A O 6
ATOM 9488 N N . ASP A 1 67 ? 30.597 26.761 47.696 1.00 0.00 67 ASP A N 6
ATOM 9489 C CA . ASP A 1 67 ? 29.380 27.547 47.988 1.00 0.00 67 ASP A CA 6
ATOM 9490 C C . ASP A 1 67 ? 29.353 28.901 47.253 1.00 0.00 67 ASP A C 6
ATOM 9491 O O . ASP A 1 67 ? 28.290 29.437 46.954 1.00 0.00 67 ASP A O 6
ATOM 9500 N N . ASP A 1 68 ? 30.519 29.466 46.940 1.00 0.00 68 ASP A N 6
ATOM 9501 C CA . ASP A 1 68 ? 30.654 30.723 46.202 1.00 0.00 68 ASP A CA 6
ATOM 9502 C C . ASP A 1 68 ? 30.497 30.513 44.692 1.00 0.00 68 ASP A C 6
ATOM 9503 O O . ASP A 1 68 ? 30.120 31.447 43.985 1.00 0.00 68 ASP A O 6
ATOM 9512 N N . GLU A 1 69 ? 30.746 29.285 44.217 1.00 0.00 69 GLU A N 6
ATOM 9513 C CA . GLU A 1 69 ? 30.655 28.890 42.811 1.00 0.00 69 GLU A CA 6
ATOM 9514 C C . GLU A 1 69 ? 29.217 28.439 42.438 1.00 0.00 69 GLU A C 6
ATOM 9515 O O . GLU A 1 69 ? 28.614 28.984 41.511 1.00 0.00 69 GLU A O 6
ATOM 9527 N N . ASN A 1 70 ? 28.624 27.483 43.169 1.00 0.00 70 ASN A N 6
ATOM 9528 C CA . ASN A 1 70 ? 27.264 26.943 42.937 1.00 0.00 70 ASN A CA 6
ATOM 9529 C C . ASN A 1 70 ? 26.110 27.923 43.227 1.00 0.00 70 ASN A C 6
ATOM 9530 O O . ASN A 1 70 ? 25.000 27.747 42.717 1.00 0.00 70 ASN A O 6
ATOM 9541 N N . ASP A 1 71 ? 26.369 28.981 43.987 1.00 0.00 71 ASP A N 6
ATOM 9542 C CA . ASP A 1 71 ? 25.431 30.080 44.241 1.00 0.00 71 ASP A CA 6
ATOM 9543 C C . ASP A 1 71 ? 25.473 31.146 43.143 1.00 0.00 71 ASP A C 6
ATOM 9544 O O . ASP A 1 71 ? 24.614 32.016 43.115 1.00 0.00 71 ASP A O 6
ATOM 9553 N N . MET A 1 72 ? 26.460 31.148 42.238 1.00 0.00 72 MET A N 6
ATOM 9554 C CA . MET A 1 72 ? 26.370 31.981 41.025 1.00 0.00 72 MET A CA 6
ATOM 9555 C C . MET A 1 72 ? 25.194 31.523 40.144 1.00 0.00 72 MET A C 6
ATOM 9556 O O . MET A 1 72 ? 24.522 32.348 39.523 1.00 0.00 72 MET A O 6
ATOM 9570 N N . LEU A 1 73 ? 24.933 30.209 40.154 1.00 0.00 73 LEU A N 6
ATOM 9571 C CA . LEU A 1 73 ? 24.061 29.475 39.237 1.00 0.00 73 LEU A CA 6
ATOM 9572 C C . LEU A 1 73 ? 22.586 29.577 39.649 1.00 0.00 73 LEU A C 6
ATOM 9573 O O . LEU A 1 73 ? 21.768 30.060 38.873 1.00 0.00 73 LEU A O 6
ATOM 9589 N N . ASP A 1 74 ? 22.287 29.200 40.899 1.00 0.00 74 ASP A N 6
ATOM 9590 C CA . ASP A 1 74 ? 20.980 29.249 41.596 1.00 0.00 74 ASP A CA 6
ATOM 9591 C C . ASP A 1 74 ? 20.139 30.528 41.395 1.00 0.00 74 ASP A C 6
ATOM 9592 O O . ASP A 1 74 ? 18.916 30.516 41.573 1.00 0.00 74 ASP A O 6
ATOM 9601 N N . LEU A 1 75 ? 20.790 31.633 41.039 1.00 0.00 75 LEU A N 6
ATOM 9602 C CA . LEU A 1 75 ? 20.191 32.955 40.880 1.00 0.00 75 LEU A CA 6
ATOM 9603 C C . LEU A 1 75 ? 19.689 33.216 39.441 1.00 0.00 75 LEU A C 6
ATOM 9604 O O . LEU A 1 75 ? 18.802 34.053 39.249 1.00 0.00 75 LEU A O 6
ATOM 9620 N N . ALA A 1 76 ? 20.162 32.450 38.451 1.00 0.00 76 ALA A N 6
ATOM 9621 C CA . ALA A 1 76 ? 19.477 32.280 37.167 1.00 0.00 76 ALA A CA 6
ATOM 9622 C C . ALA A 1 76 ? 18.213 31.427 37.357 1.00 0.00 76 ALA A C 6
ATOM 9623 O O . ALA A 1 76 ? 18.183 30.521 38.192 1.00 0.00 76 ALA A O 6
ATOM 9630 N N . TYR A 1 77 ? 17.158 31.691 36.587 1.00 0.00 77 TYR A N 6
ATOM 9631 C CA . TYR A 1 77 ? 15.875 31.015 36.775 1.00 0.00 77 TYR A CA 6
ATOM 9632 C C . TYR A 1 77 ? 15.927 29.536 36.400 1.00 0.00 77 TYR A C 6
ATOM 9633 O O . TYR A 1 77 ? 16.582 29.153 35.425 1.00 0.00 77 TYR A O 6
ATOM 9651 N N . GLY A 1 78 ? 15.155 28.717 37.117 1.00 0.00 78 GLY A N 6
ATOM 9652 C CA . GLY A 1 78 ? 14.729 27.422 36.602 1.00 0.00 78 GLY A CA 6
ATOM 9653 C C . GLY A 1 78 ? 15.881 26.435 36.384 1.00 0.00 78 GLY A C 6
ATOM 9654 O O . GLY A 1 78 ? 15.924 25.752 35.358 1.00 0.00 78 GLY A O 6
ATOM 9658 N N . LEU A 1 79 ? 16.854 26.439 37.303 1.00 0.00 79 LEU A N 6
ATOM 9659 C CA . LEU A 1 79 ? 18.140 25.749 37.177 1.00 0.00 79 LEU A CA 6
ATOM 9660 C C . LEU A 1 79 ? 17.980 24.231 37.006 1.00 0.00 79 LEU A C 6
ATOM 9661 O O . LEU A 1 79 ? 17.302 23.565 37.782 1.00 0.00 79 LEU A O 6
ATOM 9677 N N . THR A 1 80 ? 18.598 23.708 35.946 1.00 0.00 80 THR A N 6
ATOM 9678 C CA . THR A 1 80 ? 18.333 22.382 35.367 1.00 0.00 80 THR A CA 6
ATOM 9679 C C . THR A 1 80 ? 19.075 21.226 36.035 1.00 0.00 80 THR A C 6
ATOM 9680 O O . THR A 1 80 ? 20.112 21.392 36.680 1.00 0.00 80 THR A O 6
ATOM 9691 N N . GLU A 1 81 ? 18.597 20.010 35.766 1.00 0.00 81 GLU A N 6
ATOM 9692 C CA . GLU A 1 81 ? 19.207 18.725 36.153 1.00 0.00 81 GLU A CA 6
ATOM 9693 C C . GLU A 1 81 ? 20.634 18.499 35.607 1.00 0.00 81 GLU A C 6
ATOM 9694 O O . GLU A 1 81 ? 21.340 17.600 36.067 1.00 0.00 81 GLU A O 6
ATOM 9706 N N . THR A 1 82 ? 21.078 19.304 34.638 1.00 0.00 82 THR A N 6
ATOM 9707 C CA . THR A 1 82 ? 22.468 19.356 34.156 1.00 0.00 82 THR A CA 6
ATOM 9708 C C . THR A 1 82 ? 23.036 20.776 34.063 1.00 0.00 82 THR A C 6
ATOM 9709 O O . THR A 1 82 ? 23.879 21.069 33.213 1.00 0.00 82 THR A O 6
ATOM 9720 N N . SER A 1 83 ? 22.580 21.700 34.912 1.00 0.00 83 SER A N 6
ATOM 9721 C CA . SER A 1 83 ? 23.184 23.033 34.959 1.00 0.00 83 SER A CA 6
ATOM 9722 C C . SER A 1 83 ? 24.579 22.994 35.606 1.00 0.00 83 SER A C 6
ATOM 9723 O O . SER A 1 83 ? 24.732 22.554 36.750 1.00 0.00 83 SER A O 6
ATOM 9731 N N . ARG A 1 84 ? 25.589 23.462 34.864 1.00 0.00 84 ARG A N 6
ATOM 9732 C CA . ARG A 1 84 ? 27.013 23.540 35.245 1.00 0.00 84 ARG A CA 6
ATOM 9733 C C . ARG A 1 84 ? 27.430 25.010 35.411 1.00 0.00 84 ARG A C 6
ATOM 9734 O O . ARG A 1 84 ? 26.774 25.934 34.938 1.00 0.00 84 ARG A O 6
ATOM 9755 N N . LEU A 1 85 ? 28.564 25.207 36.071 1.00 0.00 85 LEU A N 6
ATOM 9756 C CA . LEU A 1 85 ? 29.266 26.487 36.160 1.00 0.00 85 LEU A CA 6
ATOM 9757 C C . LEU A 1 85 ? 30.183 26.763 34.950 1.00 0.00 85 LEU A C 6
ATOM 9758 O O . LEU A 1 85 ? 30.584 25.841 34.236 1.00 0.00 85 LEU A O 6
ATOM 9774 N N . GLY A 1 86 ? 30.544 28.029 34.731 1.00 0.00 86 GLY A N 6
ATOM 9775 C CA . GLY A 1 86 ? 31.343 28.452 33.574 1.00 0.00 86 GLY A CA 6
ATOM 9776 C C . GLY A 1 86 ? 32.849 28.178 33.681 1.00 0.00 86 GLY A C 6
ATOM 9777 O O . GLY A 1 86 ? 33.519 28.041 32.658 1.00 0.00 86 GLY A O 6
ATOM 9781 N N . CYS A 1 87 ? 33.387 28.092 34.901 1.00 0.00 87 CYS A N 6
ATOM 9782 C CA . CYS A 1 87 ? 34.808 28.287 35.194 1.00 0.00 87 CYS A CA 6
ATOM 9783 C C . CYS A 1 87 ? 35.537 27.052 35.758 1.00 0.00 87 CYS A C 6
ATOM 9784 O O . CYS A 1 87 ? 36.629 26.690 35.314 1.00 0.00 87 CYS A O 6
ATOM 9791 N N . GLN A 1 88 ? 34.941 26.387 36.750 1.00 0.00 88 GLN A N 6
ATOM 9792 C CA . GLN A 1 88 ? 35.515 25.220 37.437 1.00 0.00 88 GLN A CA 6
ATOM 9793 C C . GLN A 1 88 ? 35.231 23.876 36.727 1.00 0.00 88 GLN A C 6
ATOM 9794 O O . GLN A 1 88 ? 35.122 22.830 37.372 1.00 0.00 88 GLN A O 6
ATOM 9808 N N . ILE A 1 89 ? 35.061 23.867 35.400 1.00 0.00 89 ILE A N 6
ATOM 9809 C CA . ILE A 1 89 ? 35.333 22.672 34.587 1.00 0.00 89 ILE A CA 6
ATOM 9810 C C . ILE A 1 89 ? 35.880 23.058 33.206 1.00 0.00 89 ILE A C 6
ATOM 9811 O O . ILE A 1 89 ? 35.623 24.157 32.713 1.00 0.00 89 ILE A O 6
ATOM 9827 N N . LYS A 1 90 ? 36.682 22.168 32.613 1.00 0.00 90 LYS A N 6
ATOM 9828 C CA . LYS A 1 90 ? 37.550 22.440 31.470 1.00 0.00 90 LYS A CA 6
ATOM 9829 C C . LYS A 1 90 ? 37.631 21.285 30.467 1.00 0.00 90 LYS A C 6
ATOM 9830 O O . LYS A 1 90 ? 37.226 20.158 30.753 1.00 0.00 90 LYS A O 6
ATOM 9849 N N . MET A 1 91 ? 38.173 21.578 29.291 1.00 0.00 91 MET A N 6
ATOM 9850 C CA . MET A 1 91 ? 38.339 20.649 28.176 1.00 0.00 91 MET A CA 6
ATOM 9851 C C . MET A 1 91 ? 39.430 19.596 28.443 1.00 0.00 91 MET A C 6
ATOM 9852 O O . MET A 1 91 ? 40.443 19.905 29.062 1.00 0.00 91 MET A O 6
ATOM 9866 N N . SER A 1 92 ? 39.224 18.374 27.951 1.00 0.00 92 SER A N 6
ATOM 9867 C CA . SER A 1 92 ? 40.158 17.229 27.857 1.00 0.00 92 SER A CA 6
ATOM 9868 C C . SER A 1 92 ? 39.488 16.116 27.030 1.00 0.00 92 SER A C 6
ATOM 9869 O O . SER A 1 92 ? 38.370 16.314 26.561 1.00 0.00 92 SER A O 6
ATOM 9877 N N . LYS A 1 93 ? 40.078 14.922 26.880 1.00 0.00 93 LYS A N 6
ATOM 9878 C CA . LYS A 1 93 ? 39.459 13.763 26.195 1.00 0.00 93 LYS A CA 6
ATOM 9879 C C . LYS A 1 93 ? 38.059 13.377 26.690 1.00 0.00 93 LYS A C 6
ATOM 9880 O O . LYS A 1 93 ? 37.325 12.706 25.968 1.00 0.00 93 LYS A O 6
ATOM 9899 N N . ASP A 1 94 ? 37.677 13.815 27.892 1.00 0.00 94 ASP A N 6
ATOM 9900 C CA . ASP A 1 94 ? 36.331 13.630 28.445 1.00 0.00 94 ASP A CA 6
ATOM 9901 C C . ASP A 1 94 ? 35.255 14.455 27.725 1.00 0.00 94 ASP A C 6
ATOM 9902 O O . ASP A 1 94 ? 34.077 14.101 27.767 1.00 0.00 94 ASP A O 6
ATOM 9911 N N . ILE A 1 95 ? 35.655 15.543 27.063 1.00 0.00 95 ILE A N 6
ATOM 9912 C CA . ILE A 1 95 ? 34.769 16.477 26.363 1.00 0.00 95 ILE A CA 6
ATOM 9913 C C . ILE A 1 95 ? 34.620 16.171 24.881 1.00 0.00 95 ILE A C 6
ATOM 9914 O O . ILE A 1 95 ? 34.076 17.006 24.179 1.00 0.00 95 ILE A O 6
ATOM 9930 N N . ASP A 1 96 ? 35.125 15.040 24.383 1.00 0.00 96 ASP A N 6
ATOM 9931 C CA . ASP A 1 96 ? 35.233 14.751 22.949 1.00 0.00 96 ASP A CA 6
ATOM 9932 C C . ASP A 1 96 ? 33.847 14.704 22.263 1.00 0.00 96 ASP A C 6
ATOM 9933 O O . ASP A 1 96 ? 33.196 13.655 22.156 1.00 0.00 96 ASP A O 6
ATOM 9942 N N . GLY A 1 97 ? 33.385 15.897 21.880 1.00 0.00 97 GLY A N 6
ATOM 9943 C CA . GLY A 1 97 ? 32.091 16.221 21.257 1.00 0.00 97 GLY A CA 6
ATOM 9944 C C . GLY A 1 97 ? 31.094 17.029 22.119 1.00 0.00 97 GLY A C 6
ATOM 9945 O O . GLY A 1 97 ? 29.919 17.093 21.757 1.00 0.00 97 GLY A O 6
ATOM 9949 N N . ILE A 1 98 ? 31.508 17.596 23.259 1.00 0.00 98 ILE A N 6
ATOM 9950 C CA . ILE A 1 98 ? 30.665 18.224 24.298 1.00 0.00 98 ILE A CA 6
ATOM 9951 C C . ILE A 1 98 ? 29.686 19.284 23.785 1.00 0.00 98 ILE A C 6
ATOM 9952 O O . ILE A 1 98 ? 29.986 20.030 22.854 1.00 0.00 98 ILE A O 6
ATOM 9968 N N . ARG A 1 99 ? 28.538 19.408 24.461 1.00 0.00 99 ARG A N 6
ATOM 9969 C CA . ARG A 1 99 ? 27.566 20.493 24.276 1.00 0.00 99 ARG A CA 6
ATOM 9970 C C . ARG A 1 99 ? 27.287 21.229 25.568 1.00 0.00 99 ARG A C 6
ATOM 9971 O O . ARG A 1 99 ? 27.202 20.603 26.629 1.00 0.00 99 ARG A O 6
ATOM 9992 N N . VAL A 1 100 ? 26.945 22.501 25.422 1.00 0.00 100 VAL A N 6
ATOM 9993 C CA . VAL A 1 100 ? 26.160 23.243 26.399 1.00 0.00 100 VAL A CA 6
ATOM 9994 C C . VAL A 1 100 ? 25.157 24.204 25.754 1.00 0.00 100 VAL A C 6
ATOM 9995 O O . VAL A 1 100 ? 25.328 24.633 24.616 1.00 0.00 100 VAL A O 6
ATOM 10008 N N . ALA A 1 101 ? 24.138 24.603 26.506 1.00 0.00 101 ALA A N 6
ATOM 10009 C CA . ALA A 1 101 ? 23.437 25.872 26.312 1.00 0.00 101 ALA A CA 6
ATOM 10010 C C . ALA A 1 101 ? 23.857 26.861 27.411 1.00 0.00 101 ALA A C 6
ATOM 10011 O O . ALA A 1 101 ? 24.445 26.474 28.418 1.00 0.00 101 ALA A O 6
ATOM 10018 N N . LEU A 1 102 ? 23.617 28.144 27.178 1.00 0.00 102 LEU A N 6
ATOM 10019 C CA . LEU A 1 102 ? 24.390 29.268 27.714 1.00 0.00 102 LEU A CA 6
ATOM 10020 C C . LEU A 1 102 ? 23.479 30.310 28.408 1.00 0.00 102 LEU A C 6
ATOM 10021 O O . LEU A 1 102 ? 22.250 30.181 28.343 1.00 0.00 102 LEU A O 6
ATOM 10037 N N . PRO A 1 103 ? 24.027 31.315 29.125 1.00 0.00 103 PRO A N 6
ATOM 10038 C CA . PRO A 1 103 ? 23.224 32.166 29.994 1.00 0.00 103 PRO A CA 6
ATOM 10039 C C . PRO A 1 103 ? 22.380 33.166 29.198 1.00 0.00 103 PRO A C 6
ATOM 10040 O O . PRO A 1 103 ? 22.868 33.843 28.293 1.00 0.00 103 PRO A O 6
ATOM 10051 N N . GLN A 1 104 ? 21.114 33.304 29.593 1.00 0.00 104 GLN A N 6
ATOM 10052 C CA . GLN A 1 104 ? 20.210 34.357 29.124 1.00 0.00 104 GLN A CA 6
ATOM 10053 C C . GLN A 1 104 ? 20.229 35.586 30.046 1.00 0.00 104 GLN A C 6
ATOM 10054 O O . GLN A 1 104 ? 20.005 36.702 29.580 1.00 0.00 104 GLN A O 6
ATOM 10068 N N . MET A 1 105 ? 20.511 35.398 31.340 1.00 0.00 105 MET A N 6
ATOM 10069 C CA . MET A 1 105 ? 20.357 36.436 32.361 1.00 0.00 105 MET A CA 6
ATOM 10070 C C . MET A 1 105 ? 21.396 37.561 32.219 1.00 0.00 105 MET A C 6
ATOM 10071 O O . MET A 1 105 ? 22.606 37.341 32.344 1.00 0.00 105 MET A O 6
ATOM 10085 N N . THR A 1 106 ? 20.906 38.786 32.010 1.00 0.00 106 THR A N 6
ATOM 10086 C CA . THR A 1 106 ? 21.712 40.010 31.895 1.00 0.00 106 THR A CA 6
ATOM 10087 C C . THR A 1 106 ? 22.224 40.457 33.270 1.00 0.00 106 THR A C 6
ATOM 10088 O O . THR A 1 106 ? 21.572 41.231 33.974 1.00 0.00 106 THR A O 6
ATOM 10099 N N . ARG A 1 107 ? 23.394 39.943 33.664 1.00 0.00 107 ARG A N 6
ATOM 10100 C CA . ARG A 1 107 ? 24.149 40.308 34.880 1.00 0.00 107 ARG A CA 6
ATOM 10101 C C . ARG A 1 107 ? 25.651 40.267 34.598 1.00 0.00 107 ARG A C 6
ATOM 10102 O O . ARG A 1 107 ? 26.108 39.366 33.894 1.00 0.00 107 ARG A O 6
ATOM 10123 N N . ASN A 1 108 ? 26.405 41.236 35.113 1.00 0.00 108 ASN A N 6
ATOM 10124 C CA . ASN A 1 108 ? 27.871 41.301 35.015 1.00 0.00 108 ASN A CA 6
ATOM 10125 C C . ASN A 1 108 ? 28.499 42.335 35.977 1.00 0.00 108 ASN A C 6
ATOM 10126 O O . ASN A 1 108 ? 29.608 42.117 36.462 1.00 0.00 108 ASN A O 6
ATOM 10137 N N . VAL A 1 109 ? 27.819 43.466 36.208 1.00 0.00 109 VAL A N 6
ATOM 10138 C CA . VAL A 1 109 ? 28.356 44.755 36.700 1.00 0.00 109 VAL A CA 6
ATOM 10139 C C . VAL A 1 109 ? 29.323 45.421 35.702 1.00 0.00 109 VAL A C 6
ATOM 10140 O O . VAL A 1 109 ? 30.150 44.769 35.058 1.00 0.00 109 VAL A O 6
ATOM 10153 N N . ASN A 1 110 ? 29.201 46.744 35.557 1.00 0.00 110 ASN A N 6
ATOM 10154 C CA . ASN A 1 110 ? 30.020 47.608 34.696 1.00 0.00 110 ASN A CA 6
ATOM 10155 C C . ASN A 1 110 ? 30.253 48.993 35.351 1.00 0.00 110 ASN A C 6
ATOM 10156 O O . ASN A 1 110 ? 29.742 49.264 36.442 1.00 0.00 110 ASN A O 6
ATOM 10167 N N . ASN A 1 111 ? 31.045 49.864 34.709 1.00 0.00 111 ASN A N 6
ATOM 10168 C CA . ASN A 1 111 ? 31.469 51.179 35.221 1.00 0.00 111 ASN A CA 6
ATOM 10169 C C . ASN A 1 111 ? 32.192 51.127 36.596 1.00 0.00 111 ASN A C 6
ATOM 10170 O O . ASN A 1 111 ? 32.231 52.106 37.344 1.00 0.00 111 ASN A O 6
ATOM 10181 N N . ASN A 1 112 ? 32.783 49.977 36.933 1.00 0.00 112 ASN A N 6
ATOM 10182 C CA . ASN A 1 112 ? 33.583 49.749 38.140 1.00 0.00 112 ASN A CA 6
ATOM 10183 C C . ASN A 1 112 ? 35.097 49.860 37.852 1.00 0.00 112 ASN A C 6
ATOM 10184 O O . ASN A 1 112 ? 35.890 50.108 38.761 1.00 0.00 112 ASN A O 6
ATOM 10195 N N . ASP A 1 113 ? 35.516 49.706 36.592 1.00 0.00 113 ASP A N 6
ATOM 10196 C CA . ASP A 1 113 ? 36.886 49.957 36.126 1.00 0.00 113 ASP A CA 6
ATOM 10197 C C . ASP A 1 113 ? 37.091 51.416 35.668 1.00 0.00 113 ASP A C 6
ATOM 10198 O O . ASP A 1 113 ? 36.129 52.168 35.477 1.00 0.00 113 ASP A O 6
ATOM 10207 N N . PHE A 1 114 ? 38.352 51.830 35.505 1.00 0.00 114 PHE A N 6
ATOM 10208 C CA . PHE A 1 114 ? 38.781 53.175 35.076 1.00 0.00 114 PHE A CA 6
ATOM 10209 C C . PHE A 1 114 ? 38.170 54.321 35.914 1.00 0.00 114 PHE A C 6
ATOM 10210 O O . PHE A 1 114 ? 37.919 55.423 35.410 1.00 0.00 114 PHE A O 6
ATOM 10227 N N . SER A 1 115 ? 37.889 54.014 37.189 1.00 0.00 115 SER A N 6
ATOM 10228 C CA . SER A 1 115 ? 37.078 54.785 38.148 1.00 0.00 115 SER A CA 6
ATOM 10229 C C . SER A 1 115 ? 37.723 54.791 39.525 1.00 0.00 115 SER A C 6
ATOM 10230 O O . SER A 1 115 ? 38.214 53.720 39.957 1.00 0.00 115 SER A O 6
ATOM 10243 N N . GLY A 1 1 ? 43.801 25.315 17.895 1.00 0.00 1 GLY A N 7
ATOM 10244 C CA . GLY A 1 1 ? 42.552 24.733 18.417 1.00 0.00 1 GLY A CA 7
ATOM 10245 C C . GLY A 1 1 ? 41.980 23.742 17.426 1.00 0.00 1 GLY A C 7
ATOM 10246 O O . GLY A 1 1 ? 41.344 24.144 16.459 1.00 0.00 1 GLY A O 7
ATOM 10252 N N . GLU A 1 2 ? 42.248 22.451 17.620 1.00 0.00 2 GLU A N 7
ATOM 10253 C CA . GLU A 1 2 ? 41.943 21.361 16.674 1.00 0.00 2 GLU A CA 7
ATOM 10254 C C . GLU A 1 2 ? 41.901 19.956 17.314 1.00 0.00 2 GLU A C 7
ATOM 10255 O O . GLU A 1 2 ? 41.324 19.041 16.720 1.00 0.00 2 GLU A O 7
ATOM 10267 N N . GLU A 1 3 ? 42.438 19.763 18.525 1.00 0.00 3 GLU A N 7
ATOM 10268 C CA . GLU A 1 3 ? 42.427 18.466 19.228 1.00 0.00 3 GLU A CA 7
ATOM 10269 C C . GLU A 1 3 ? 40.994 17.999 19.567 1.00 0.00 3 GLU A C 7
ATOM 10270 O O . GLU A 1 3 ? 40.637 16.832 19.376 1.00 0.00 3 GLU A O 7
ATOM 10282 N N . LEU A 1 4 ? 40.165 18.928 20.056 1.00 0.00 4 LEU A N 7
ATOM 10283 C CA . LEU A 1 4 ? 38.832 18.708 20.634 1.00 0.00 4 LEU A CA 7
ATOM 10284 C C . LEU A 1 4 ? 37.843 19.757 20.080 1.00 0.00 4 LEU A C 7
ATOM 10285 O O . LEU A 1 4 ? 38.248 20.691 19.381 1.00 0.00 4 LEU A O 7
ATOM 10301 N N . LYS A 1 5 ? 36.548 19.640 20.396 1.00 0.00 5 LYS A N 7
ATOM 10302 C CA . LYS A 1 5 ? 35.536 20.667 20.087 1.00 0.00 5 LYS A CA 7
ATOM 10303 C C . LYS A 1 5 ? 34.563 20.893 21.247 1.00 0.00 5 LYS A C 7
ATOM 10304 O O . LYS A 1 5 ? 34.441 20.046 22.128 1.00 0.00 5 LYS A O 7
ATOM 10323 N N . ILE A 1 6 ? 33.863 22.022 21.205 1.00 0.00 6 ILE A N 7
ATOM 10324 C CA . ILE A 1 6 ? 32.844 22.462 22.167 1.00 0.00 6 ILE A CA 7
ATOM 10325 C C . ILE A 1 6 ? 31.644 23.037 21.402 1.00 0.00 6 ILE A C 7
ATOM 10326 O O . ILE A 1 6 ? 31.813 23.887 20.526 1.00 0.00 6 ILE A O 7
ATOM 10342 N N . THR A 1 7 ? 30.434 22.598 21.750 1.00 0.00 7 THR A N 7
ATOM 10343 C CA . THR A 1 7 ? 29.180 23.146 21.208 1.00 0.00 7 THR A CA 7
ATOM 10344 C C . THR A 1 7 ? 28.454 23.991 22.239 1.00 0.00 7 THR A C 7
ATOM 10345 O O . THR A 1 7 ? 28.226 23.547 23.363 1.00 0.00 7 THR A O 7
ATOM 10356 N N . PHE A 1 8 ? 28.031 25.187 21.838 1.00 0.00 8 PHE A N 7
ATOM 10357 C CA . PHE A 1 8 ? 27.254 26.097 22.667 1.00 0.00 8 PHE A CA 7
ATOM 10358 C C . PHE A 1 8 ? 25.921 26.523 22.034 1.00 0.00 8 PHE A C 7
ATOM 10359 O O . PHE A 1 8 ? 25.858 26.897 20.859 1.00 0.00 8 PHE A O 7
ATOM 10376 N N . ILE A 1 9 ? 24.865 26.519 22.856 1.00 0.00 9 ILE A N 7
ATOM 10377 C CA . ILE A 1 9 ? 23.536 27.065 22.531 1.00 0.00 9 ILE A CA 7
ATOM 10378 C C . ILE A 1 9 ? 23.390 28.466 23.136 1.00 0.00 9 ILE A C 7
ATOM 10379 O O . ILE A 1 9 ? 23.159 28.613 24.338 1.00 0.00 9 ILE A O 7
ATOM 10395 N N . LEU A 1 10 ? 23.532 29.483 22.295 1.00 0.00 10 LEU A N 7
ATOM 10396 C CA . LEU A 1 10 ? 23.828 30.882 22.635 1.00 0.00 10 LEU A CA 7
ATOM 10397 C C . LEU A 1 10 ? 22.735 31.574 23.473 1.00 0.00 10 LEU A C 7
ATOM 10398 O O . LEU A 1 10 ? 21.578 31.153 23.415 1.00 0.00 10 LEU A O 7
ATOM 10414 N N . LYS A 1 11 ? 23.023 32.704 24.154 1.00 0.00 11 LYS A N 7
ATOM 10415 C CA . LYS A 1 11 ? 21.942 33.506 24.777 1.00 0.00 11 LYS A CA 7
ATOM 10416 C C . LYS A 1 11 ? 20.953 34.108 23.765 1.00 0.00 11 LYS A C 7
ATOM 10417 O O . LYS A 1 11 ? 19.808 34.401 24.105 1.00 0.00 11 LYS A O 7
ATOM 10436 N N . ASP A 1 12 ? 21.381 34.215 22.508 1.00 0.00 12 ASP A N 7
ATOM 10437 C CA . ASP A 1 12 ? 20.559 34.540 21.327 1.00 0.00 12 ASP A CA 7
ATOM 10438 C C . ASP A 1 12 ? 19.748 33.338 20.779 1.00 0.00 12 ASP A C 7
ATOM 10439 O O . ASP A 1 12 ? 18.821 33.515 19.987 1.00 0.00 12 ASP A O 7
ATOM 10448 N N . GLY A 1 13 ? 20.096 32.120 21.212 1.00 0.00 13 GLY A N 7
ATOM 10449 C CA . GLY A 1 13 ? 19.538 30.821 20.813 1.00 0.00 13 GLY A CA 7
ATOM 10450 C C . GLY A 1 13 ? 20.193 30.155 19.598 1.00 0.00 13 GLY A C 7
ATOM 10451 O O . GLY A 1 13 ? 19.770 29.054 19.236 1.00 0.00 13 GLY A O 7
ATOM 10455 N N . SER A 1 14 ? 21.233 30.759 18.996 1.00 0.00 14 SER A N 7
ATOM 10456 C CA . SER A 1 14 ? 22.048 30.117 17.947 1.00 0.00 14 SER A CA 7
ATOM 10457 C C . SER A 1 14 ? 22.756 28.855 18.442 1.00 0.00 14 SER A C 7
ATOM 10458 O O . SER A 1 14 ? 22.928 28.633 19.639 1.00 0.00 14 SER A O 7
ATOM 10466 N N . GLN A 1 15 ? 23.219 28.050 17.495 1.00 0.00 15 GLN A N 7
ATOM 10467 C CA . GLN A 1 15 ? 24.164 26.961 17.684 1.00 0.00 15 GLN A CA 7
ATOM 10468 C C . GLN A 1 15 ? 25.484 27.344 17.060 1.00 0.00 15 GLN A C 7
ATOM 10469 O O . GLN A 1 15 ? 25.543 27.788 15.904 1.00 0.00 15 GLN A O 7
ATOM 10483 N N . LYS A 1 16 ? 26.532 27.123 17.842 1.00 0.00 16 LYS A N 7
ATOM 10484 C CA . LYS A 1 16 ? 27.903 27.300 17.428 1.00 0.00 16 LYS A CA 7
ATOM 10485 C C . LYS A 1 16 ? 28.702 26.147 17.994 1.00 0.00 16 LYS A C 7
ATOM 10486 O O . LYS A 1 16 ? 28.677 25.891 19.194 1.00 0.00 16 LYS A O 7
ATOM 10505 N N . THR A 1 17 ? 29.420 25.492 17.111 1.00 0.00 17 THR A N 7
ATOM 10506 C CA . THR A 1 17 ? 30.380 24.430 17.455 1.00 0.00 17 THR A CA 7
ATOM 10507 C C . THR A 1 17 ? 31.796 24.751 16.969 1.00 0.00 17 THR A C 7
ATOM 10508 O O . THR A 1 17 ? 32.008 25.105 15.804 1.00 0.00 17 THR A O 7
ATOM 10519 N N . TYR A 1 18 ? 32.760 24.703 17.890 1.00 0.00 18 TYR A N 7
ATOM 10520 C CA . TYR A 1 18 ? 34.068 25.364 17.787 1.00 0.00 18 TYR A CA 7
ATOM 10521 C C . TYR A 1 18 ? 35.229 24.441 18.183 1.00 0.00 18 TYR A C 7
ATOM 10522 O O . TYR A 1 18 ? 35.114 23.662 19.128 1.00 0.00 18 TYR A O 7
ATOM 10540 N N . GLU A 1 19 ? 36.365 24.553 17.489 1.00 0.00 19 GLU A N 7
ATOM 10541 C CA . GLU A 1 19 ? 37.534 23.675 17.658 1.00 0.00 19 GLU A CA 7
ATOM 10542 C C . GLU A 1 19 ? 38.561 24.275 18.637 1.00 0.00 19 GLU A C 7
ATOM 10543 O O . GLU A 1 19 ? 39.073 25.380 18.419 1.00 0.00 19 GLU A O 7
ATOM 10555 N N . VAL A 1 20 ? 38.861 23.538 19.712 1.00 0.00 20 VAL A N 7
ATOM 10556 C CA . VAL A 1 20 ? 39.626 23.969 20.895 1.00 0.00 20 VAL A CA 7
ATOM 10557 C C . VAL A 1 20 ? 40.690 22.949 21.322 1.00 0.00 20 VAL A C 7
ATOM 10558 O O . VAL A 1 20 ? 40.722 21.810 20.851 1.00 0.00 20 VAL A O 7
ATOM 10571 N N . CYS A 1 21 ? 41.550 23.361 22.254 1.00 0.00 21 CYS A N 7
ATOM 10572 C CA . CYS A 1 21 ? 42.530 22.507 22.920 1.00 0.00 21 CYS A CA 7
ATOM 10573 C C . CYS A 1 21 ? 42.096 22.100 24.343 1.00 0.00 21 CYS A C 7
ATOM 10574 O O . CYS A 1 21 ? 41.164 22.644 24.936 1.00 0.00 21 CYS A O 7
ATOM 10582 N N . GLU A 1 22 ? 42.799 21.123 24.901 1.00 0.00 22 GLU A N 7
ATOM 10583 C CA . GLU A 1 22 ? 42.630 20.579 26.241 1.00 0.00 22 GLU A CA 7
ATOM 10584 C C . GLU A 1 22 ? 42.993 21.587 27.359 1.00 0.00 22 GLU A C 7
ATOM 10585 O O . GLU A 1 22 ? 44.045 22.231 27.297 1.00 0.00 22 GLU A O 7
ATOM 10597 N N . GLY A 1 23 ? 42.152 21.696 28.398 1.00 0.00 23 GLY A N 7
ATOM 10598 C CA . GLY A 1 23 ? 42.338 22.570 29.569 1.00 0.00 23 GLY A CA 7
ATOM 10599 C C . GLY A 1 23 ? 41.598 23.911 29.496 1.00 0.00 23 GLY A C 7
ATOM 10600 O O . GLY A 1 23 ? 41.438 24.578 30.519 1.00 0.00 23 GLY A O 7
ATOM 10604 N N . GLU A 1 24 ? 41.077 24.296 28.328 1.00 0.00 24 GLU A N 7
ATOM 10605 C CA . GLU A 1 24 ? 40.284 25.518 28.160 1.00 0.00 24 GLU A CA 7
ATOM 10606 C C . GLU A 1 24 ? 38.890 25.391 28.821 1.00 0.00 24 GLU A C 7
ATOM 10607 O O . GLU A 1 24 ? 38.244 24.343 28.744 1.00 0.00 24 GLU A O 7
ATOM 10619 N N . THR A 1 25 ? 38.434 26.447 29.506 1.00 0.00 25 THR A N 7
ATOM 10620 C CA . THR A 1 25 ? 37.261 26.478 30.408 1.00 0.00 25 THR A CA 7
ATOM 10621 C C . THR A 1 25 ? 36.000 26.887 29.644 1.00 0.00 25 THR A C 7
ATOM 10622 O O . THR A 1 25 ? 36.065 27.735 28.764 1.00 0.00 25 THR A O 7
ATOM 10633 N N . ILE A 1 26 ? 34.826 26.333 29.959 1.00 0.00 26 ILE A N 7
ATOM 10634 C CA . ILE A 1 26 ? 33.637 26.464 29.075 1.00 0.00 26 ILE A CA 7
ATOM 10635 C C . ILE A 1 26 ? 33.231 27.931 28.799 1.00 0.00 26 ILE A C 7
ATOM 10636 O O . ILE A 1 26 ? 33.161 28.327 27.634 1.00 0.00 26 ILE A O 7
ATOM 10652 N N . LEU A 1 27 ? 33.032 28.773 29.821 1.00 0.00 27 LEU A N 7
ATOM 10653 C CA . LEU A 1 27 ? 32.763 30.208 29.608 1.00 0.00 27 LEU A CA 7
ATOM 10654 C C . LEU A 1 27 ? 34.024 31.036 29.268 1.00 0.00 27 LEU A C 7
ATOM 10655 O O . LEU A 1 27 ? 33.897 32.151 28.758 1.00 0.00 27 LEU A O 7
ATOM 10671 N N . ASP A 1 28 ? 35.227 30.493 29.482 1.00 0.00 28 ASP A N 7
ATOM 10672 C CA . ASP A 1 28 ? 36.475 31.046 28.933 1.00 0.00 28 ASP A CA 7
ATOM 10673 C C . ASP A 1 28 ? 36.635 30.802 27.424 1.00 0.00 28 ASP A C 7
ATOM 10674 O O . ASP A 1 28 ? 37.322 31.587 26.777 1.00 0.00 28 ASP A O 7
ATOM 10683 N N . ILE A 1 29 ? 35.995 29.778 26.843 1.00 0.00 29 ILE A N 7
ATOM 10684 C CA . ILE A 1 29 ? 35.852 29.627 25.383 1.00 0.00 29 ILE A CA 7
ATOM 10685 C C . ILE A 1 29 ? 34.693 30.492 24.892 1.00 0.00 29 ILE A C 7
ATOM 10686 O O . ILE A 1 29 ? 34.795 31.079 23.820 1.00 0.00 29 ILE A O 7
ATOM 10702 N N . ALA A 1 30 ? 33.640 30.695 25.689 1.00 0.00 30 ALA A N 7
ATOM 10703 C CA . ALA A 1 30 ? 32.593 31.639 25.311 1.00 0.00 30 ALA A CA 7
ATOM 10704 C C . ALA A 1 30 ? 33.155 33.067 25.116 1.00 0.00 30 ALA A C 7
ATOM 10705 O O . ALA A 1 30 ? 32.871 33.708 24.104 1.00 0.00 30 ALA A O 7
ATOM 10712 N N . GLN A 1 31 ? 34.038 33.524 26.012 1.00 0.00 31 GLN A N 7
ATOM 10713 C CA . GLN A 1 31 ? 34.787 34.779 25.851 1.00 0.00 31 GLN A CA 7
ATOM 10714 C C . GLN A 1 31 ? 35.985 34.675 24.902 1.00 0.00 31 GLN A C 7
ATOM 10715 O O . GLN A 1 31 ? 36.170 35.565 24.079 1.00 0.00 31 GLN A O 7
ATOM 10729 N N . GLY A 1 32 ? 36.761 33.591 24.938 1.00 0.00 32 GLY A N 7
ATOM 10730 C CA . GLY A 1 32 ? 37.916 33.393 24.054 1.00 0.00 32 GLY A CA 7
ATOM 10731 C C . GLY A 1 32 ? 37.543 33.344 22.571 1.00 0.00 32 GLY A C 7
ATOM 10732 O O . GLY A 1 32 ? 38.290 33.852 21.737 1.00 0.00 32 GLY A O 7
ATOM 10736 N N . HIS A 1 33 ? 36.354 32.825 22.244 1.00 0.00 33 HIS A N 7
ATOM 10737 C CA . HIS A 1 33 ? 35.817 32.775 20.883 1.00 0.00 33 HIS A CA 7
ATOM 10738 C C . HIS A 1 33 ? 34.814 33.898 20.584 1.00 0.00 33 HIS A C 7
ATOM 10739 O O . HIS A 1 33 ? 34.280 33.966 19.476 1.00 0.00 33 HIS A O 7
ATOM 10753 N N . ASN A 1 34 ? 34.522 34.745 21.577 1.00 0.00 34 ASN A N 7
ATOM 10754 C CA . ASN A 1 34 ? 33.543 35.833 21.528 1.00 0.00 34 ASN A CA 7
ATOM 10755 C C . ASN A 1 34 ? 32.195 35.393 20.952 1.00 0.00 34 ASN A C 7
ATOM 10756 O O . ASN A 1 34 ? 31.668 35.931 19.974 1.00 0.00 34 ASN A O 7
ATOM 10767 N N . LEU A 1 35 ? 31.624 34.407 21.631 1.00 0.00 35 LEU A N 7
ATOM 10768 C CA . LEU A 1 35 ? 30.200 34.072 21.529 1.00 0.00 35 LEU A CA 7
ATOM 10769 C C . LEU A 1 35 ? 29.290 35.274 21.859 1.00 0.00 35 LEU A C 7
ATOM 10770 O O . LEU A 1 35 ? 29.629 36.119 22.693 1.00 0.00 35 LEU A O 7
ATOM 10786 N N . ASP A 1 36 ? 28.122 35.353 21.212 1.00 0.00 36 ASP A N 7
ATOM 10787 C CA . ASP A 1 36 ? 27.032 36.255 21.621 1.00 0.00 36 ASP A CA 7
ATOM 10788 C C . ASP A 1 36 ? 26.440 35.751 22.929 1.00 0.00 36 ASP A C 7
ATOM 10789 O O . ASP A 1 36 ? 25.690 34.773 22.986 1.00 0.00 36 ASP A O 7
ATOM 10798 N N . MET A 1 37 ? 26.938 36.388 23.989 1.00 0.00 37 MET A N 7
ATOM 10799 C CA . MET A 1 37 ? 26.950 35.899 25.354 1.00 0.00 37 MET A CA 7
ATOM 10800 C C . MET A 1 37 ? 27.172 37.102 26.291 1.00 0.00 37 MET A C 7
ATOM 10801 O O . MET A 1 37 ? 28.087 37.901 26.095 1.00 0.00 37 MET A O 7
ATOM 10815 N N . GLU A 1 38 ? 26.268 37.296 27.251 1.00 0.00 38 GLU A N 7
ATOM 10816 C CA . GLU A 1 38 ? 26.363 38.336 28.312 1.00 0.00 38 GLU A CA 7
ATOM 10817 C C . GLU A 1 38 ? 26.668 37.750 29.715 1.00 0.00 38 GLU A C 7
ATOM 10818 O O . GLU A 1 38 ? 26.451 36.563 29.963 1.00 0.00 38 GLU A O 7
ATOM 10830 N N . GLY A 1 39 ? 27.226 38.560 30.626 1.00 0.00 39 GLY A N 7
ATOM 10831 C CA . GLY A 1 39 ? 27.847 38.117 31.884 1.00 0.00 39 GLY A CA 7
ATOM 10832 C C . GLY A 1 39 ? 26.966 38.192 33.142 1.00 0.00 39 GLY A C 7
ATOM 10833 O O . GLY A 1 39 ? 26.618 39.292 33.572 1.00 0.00 39 GLY A O 7
ATOM 10837 N N . ALA A 1 40 ? 26.632 37.059 33.778 1.00 0.00 40 ALA A N 7
ATOM 10838 C CA . ALA A 1 40 ? 26.029 37.005 35.124 1.00 0.00 40 ALA A CA 7
ATOM 10839 C C . ALA A 1 40 ? 27.026 36.886 36.305 1.00 0.00 40 ALA A C 7
ATOM 10840 O O . ALA A 1 40 ? 26.611 36.975 37.461 1.00 0.00 40 ALA A O 7
ATOM 10847 N N . CYS A 1 41 ? 28.321 36.643 36.056 1.00 0.00 41 CYS A N 7
ATOM 10848 C CA . CYS A 1 41 ? 29.309 36.275 37.082 1.00 0.00 41 CYS A CA 7
ATOM 10849 C C . CYS A 1 41 ? 29.371 37.260 38.270 1.00 0.00 41 CYS A C 7
ATOM 10850 O O . CYS A 1 41 ? 29.583 38.465 38.096 1.00 0.00 41 CYS A O 7
ATOM 10857 N N . GLY A 1 42 ? 29.130 36.747 39.484 1.00 0.00 42 GLY A N 7
ATOM 10858 C CA . GLY A 1 42 ? 29.017 37.508 40.740 1.00 0.00 42 GLY A CA 7
ATOM 10859 C C . GLY A 1 42 ? 27.844 38.504 40.828 1.00 0.00 42 GLY A C 7
ATOM 10860 O O . GLY A 1 42 ? 27.703 39.201 41.837 1.00 0.00 42 GLY A O 7
ATOM 10864 N N . GLY A 1 43 ? 27.017 38.626 39.782 1.00 0.00 43 GLY A N 7
ATOM 10865 C CA . GLY A 1 43 ? 26.125 39.770 39.569 1.00 0.00 43 GLY A CA 7
ATOM 10866 C C . GLY A 1 43 ? 26.889 41.076 39.309 1.00 0.00 43 GLY A C 7
ATOM 10867 O O . GLY A 1 43 ? 26.442 42.146 39.725 1.00 0.00 43 GLY A O 7
ATOM 10871 N N . SER A 1 44 ? 28.091 40.991 38.728 1.00 0.00 44 SER A N 7
ATOM 10872 C CA . SER A 1 44 ? 28.958 42.137 38.397 1.00 0.00 44 SER A CA 7
ATOM 10873 C C . SER A 1 44 ? 29.874 41.883 37.183 1.00 0.00 44 SER A C 7
ATOM 10874 O O . SER A 1 44 ? 30.913 42.535 37.045 1.00 0.00 44 SER A O 7
ATOM 10882 N N . CYS A 1 45 ? 29.527 40.919 36.323 1.00 0.00 45 CYS A N 7
ATOM 10883 C CA . CYS A 1 45 ? 30.338 40.437 35.193 1.00 0.00 45 CYS A CA 7
ATOM 10884 C C . CYS A 1 45 ? 31.791 40.054 35.565 1.00 0.00 45 CYS A C 7
ATOM 10885 O O . CYS A 1 45 ? 32.717 40.349 34.807 1.00 0.00 45 CYS A O 7
ATOM 10893 N N . ALA A 1 46 ? 32.026 39.433 36.726 1.00 0.00 46 ALA A N 7
ATOM 10894 C CA . ALA A 1 46 ? 33.370 39.343 37.317 1.00 0.00 46 ALA A CA 7
ATOM 10895 C C . ALA A 1 46 ? 34.395 38.550 36.468 1.00 0.00 46 ALA A C 7
ATOM 10896 O O . ALA A 1 46 ? 35.543 38.997 36.344 1.00 0.00 46 ALA A O 7
ATOM 10903 N N . CYS A 1 47 ? 33.992 37.458 35.803 1.00 0.00 47 CYS A N 7
ATOM 10904 C CA . CYS A 1 47 ? 34.707 36.949 34.623 1.00 0.00 47 CYS A CA 7
ATOM 10905 C C . CYS A 1 47 ? 33.841 36.699 33.365 1.00 0.00 47 CYS A C 7
ATOM 10906 O O . CYS A 1 47 ? 34.301 37.055 32.274 1.00 0.00 47 CYS A O 7
ATOM 10913 N N . SER A 1 48 ? 32.633 36.115 33.447 1.00 0.00 48 SER A N 7
ATOM 10914 C CA . SER A 1 48 ? 31.841 35.735 32.248 1.00 0.00 48 SER A CA 7
ATOM 10915 C C . SER A 1 48 ? 30.336 35.506 32.536 1.00 0.00 48 SER A C 7
ATOM 10916 O O . SER A 1 48 ? 29.797 36.022 33.515 1.00 0.00 48 SER A O 7
ATOM 10924 N N . THR A 1 49 ? 29.605 34.788 31.669 1.00 0.00 49 THR A N 7
ATOM 10925 C CA . THR A 1 49 ? 28.203 34.362 31.901 1.00 0.00 49 THR A CA 7
ATOM 10926 C C . THR A 1 49 ? 28.026 33.533 33.176 1.00 0.00 49 THR A C 7
ATOM 10927 O O . THR A 1 49 ? 26.981 33.624 33.805 1.00 0.00 49 THR A O 7
ATOM 10938 N N . CYS A 1 50 ? 29.028 32.740 33.560 1.00 0.00 50 CYS A N 7
ATOM 10939 C CA . CYS A 1 50 ? 28.982 31.637 34.528 1.00 0.00 50 CYS A CA 7
ATOM 10940 C C . CYS A 1 50 ? 27.963 30.524 34.259 1.00 0.00 50 CYS A C 7
ATOM 10941 O O . CYS A 1 50 ? 28.324 29.350 34.309 1.00 0.00 50 CYS A O 7
ATOM 10948 N N . HIS A 1 51 ? 26.721 30.845 33.894 1.00 0.00 51 HIS A N 7
ATOM 10949 C CA . HIS A 1 51 ? 25.635 29.878 33.957 1.00 0.00 51 HIS A CA 7
ATOM 10950 C C . HIS A 1 51 ? 25.510 29.105 32.634 1.00 0.00 51 HIS A C 7
ATOM 10951 O O . HIS A 1 51 ? 25.035 29.592 31.607 1.00 0.00 51 HIS A O 7
ATOM 10965 N N . VAL A 1 52 ? 25.961 27.853 32.693 1.00 0.00 52 VAL A N 7
ATOM 10966 C CA . VAL A 1 52 ? 25.785 26.827 31.664 1.00 0.00 52 VAL A CA 7
ATOM 10967 C C . VAL A 1 52 ? 24.925 25.700 32.190 1.00 0.00 52 VAL A C 7
ATOM 10968 O O . VAL A 1 52 ? 24.669 25.532 33.381 1.00 0.00 52 VAL A O 7
ATOM 10981 N N . ILE A 1 53 ? 24.477 24.890 31.259 1.00 0.00 53 ILE A N 7
ATOM 10982 C CA . ILE A 1 53 ? 23.987 23.558 31.483 1.00 0.00 53 ILE A CA 7
ATOM 10983 C C . ILE A 1 53 ? 24.571 22.659 30.402 1.00 0.00 53 ILE A C 7
ATOM 10984 O O . ILE A 1 53 ? 24.737 23.060 29.260 1.00 0.00 53 ILE A O 7
ATOM 11000 N N . VAL A 1 54 ? 24.908 21.441 30.788 1.00 0.00 54 VAL A N 7
ATOM 11001 C CA . VAL A 1 54 ? 25.565 20.430 29.980 1.00 0.00 54 VAL A CA 7
ATOM 11002 C C . VAL A 1 54 ? 24.598 19.402 29.407 1.00 0.00 54 VAL A C 7
ATOM 11003 O O . VAL A 1 54 ? 23.507 19.165 29.937 1.00 0.00 54 VAL A O 7
ATOM 11016 N N . ASP A 1 55 ? 25.027 18.762 28.326 1.00 0.00 55 ASP A N 7
ATOM 11017 C CA . ASP A 1 55 ? 24.457 17.502 27.862 1.00 0.00 55 ASP A CA 7
ATOM 11018 C C . ASP A 1 55 ? 24.475 16.451 29.011 1.00 0.00 55 ASP A C 7
ATOM 11019 O O . ASP A 1 55 ? 25.537 16.266 29.624 1.00 0.00 55 ASP A O 7
ATOM 11028 N N . PRO A 1 56 ? 23.410 15.656 29.245 1.00 0.00 56 PRO A N 7
ATOM 11029 C CA . PRO A 1 56 ? 23.423 14.551 30.213 1.00 0.00 56 PRO A CA 7
ATOM 11030 C C . PRO A 1 56 ? 24.446 13.447 29.921 1.00 0.00 56 PRO A C 7
ATOM 11031 O O . PRO A 1 56 ? 24.734 12.639 30.804 1.00 0.00 56 PRO A O 7
ATOM 11042 N N . ASP A 1 57 ? 25.027 13.422 28.719 1.00 0.00 57 ASP A N 7
ATOM 11043 C CA . ASP A 1 57 ? 26.164 12.565 28.390 1.00 0.00 57 ASP A CA 7
ATOM 11044 C C . ASP A 1 57 ? 27.455 13.048 29.060 1.00 0.00 57 ASP A C 7
ATOM 11045 O O . ASP A 1 57 ? 28.129 12.251 29.714 1.00 0.00 57 ASP A O 7
ATOM 11054 N N . TYR A 1 58 ? 27.792 14.347 28.981 1.00 0.00 58 TYR A N 7
ATOM 11055 C CA . TYR A 1 58 ? 29.098 14.812 29.423 1.00 0.00 58 TYR A CA 7
ATOM 11056 C C . TYR A 1 58 ? 29.104 15.248 30.892 1.00 0.00 58 TYR A C 7
ATOM 11057 O O . TYR A 1 58 ? 30.148 15.141 31.532 1.00 0.00 58 TYR A O 7
ATOM 11075 N N . TYR A 1 59 ? 27.944 15.621 31.461 1.00 0.00 59 TYR A N 7
ATOM 11076 C CA . TYR A 1 59 ? 27.755 15.822 32.916 1.00 0.00 59 TYR A CA 7
ATOM 11077 C C . TYR A 1 59 ? 28.124 14.630 33.753 1.00 0.00 59 TYR A C 7
ATOM 11078 O O . TYR A 1 59 ? 28.455 14.772 34.930 1.00 0.00 59 TYR A O 7
ATOM 11096 N N . ASP A 1 60 ? 27.914 13.436 33.204 1.00 0.00 60 ASP A N 7
ATOM 11097 C CA . ASP A 1 60 ? 27.721 12.288 34.077 1.00 0.00 60 ASP A CA 7
ATOM 11098 C C . ASP A 1 60 ? 29.048 11.819 34.719 1.00 0.00 60 ASP A C 7
ATOM 11099 O O . ASP A 1 60 ? 29.115 10.909 35.549 1.00 0.00 60 ASP A O 7
ATOM 11108 N N . ALA A 1 61 ? 30.112 12.497 34.302 1.00 0.00 61 ALA A N 7
ATOM 11109 C CA . ALA A 1 61 ? 31.505 12.361 34.685 1.00 0.00 61 ALA A CA 7
ATOM 11110 C C . ALA A 1 61 ? 32.045 13.650 35.354 1.00 0.00 61 ALA A C 7
ATOM 11111 O O . ALA A 1 61 ? 33.264 13.834 35.436 1.00 0.00 61 ALA A O 7
ATOM 11118 N N . LEU A 1 62 ? 31.145 14.562 35.769 1.00 0.00 62 LEU A N 7
ATOM 11119 C CA . LEU A 1 62 ? 31.503 15.905 36.277 1.00 0.00 62 LEU A CA 7
ATOM 11120 C C . LEU A 1 62 ? 31.424 16.110 37.813 1.00 0.00 62 LEU A C 7
ATOM 11121 O O . LEU A 1 62 ? 30.444 15.677 38.435 1.00 0.00 62 LEU A O 7
ATOM 11137 N N . PRO A 1 63 ? 32.363 16.892 38.391 1.00 0.00 63 PRO A N 7
ATOM 11138 C CA . PRO A 1 63 ? 32.327 17.438 39.754 1.00 0.00 63 PRO A CA 7
ATOM 11139 C C . PRO A 1 63 ? 31.512 18.741 39.862 1.00 0.00 63 PRO A C 7
ATOM 11140 O O . PRO A 1 63 ? 31.105 19.326 38.854 1.00 0.00 63 PRO A O 7
ATOM 11151 N N . GLU A 1 64 ? 31.297 19.215 41.092 1.00 0.00 64 GLU A N 7
ATOM 11152 C CA . GLU A 1 64 ? 30.605 20.471 41.434 1.00 0.00 64 GLU A CA 7
ATOM 11153 C C . GLU A 1 64 ? 31.579 21.543 41.959 1.00 0.00 64 GLU A C 7
ATOM 11154 O O . GLU A 1 64 ? 32.637 21.198 42.503 1.00 0.00 64 GLU A O 7
ATOM 11166 N N . PRO A 1 65 ? 31.247 22.843 41.859 1.00 0.00 65 PRO A N 7
ATOM 11167 C CA . PRO A 1 65 ? 32.045 23.922 42.429 1.00 0.00 65 PRO A CA 7
ATOM 11168 C C . PRO A 1 65 ? 31.605 24.233 43.874 1.00 0.00 65 PRO A C 7
ATOM 11169 O O . PRO A 1 65 ? 30.676 23.627 44.414 1.00 0.00 65 PRO A O 7
ATOM 11180 N N . GLU A 1 66 ? 32.288 25.164 44.535 1.00 0.00 66 GLU A N 7
ATOM 11181 C CA . GLU A 1 66 ? 31.814 25.772 45.783 1.00 0.00 66 GLU A CA 7
ATOM 11182 C C . GLU A 1 66 ? 30.375 26.312 45.683 1.00 0.00 66 GLU A C 7
ATOM 11183 O O . GLU A 1 66 ? 29.910 26.769 44.641 1.00 0.00 66 GLU A O 7
ATOM 11195 N N . ASP A 1 67 ? 29.661 26.308 46.803 1.00 0.00 67 ASP A N 7
ATOM 11196 C CA . ASP A 1 67 ? 28.259 26.725 46.926 1.00 0.00 67 ASP A CA 7
ATOM 11197 C C . ASP A 1 67 ? 28.030 28.241 46.691 1.00 0.00 67 ASP A C 7
ATOM 11198 O O . ASP A 1 67 ? 26.906 28.690 46.465 1.00 0.00 67 ASP A O 7
ATOM 11207 N N . ASP A 1 68 ? 29.105 29.032 46.708 1.00 0.00 68 ASP A N 7
ATOM 11208 C CA . ASP A 1 68 ? 29.147 30.428 46.259 1.00 0.00 68 ASP A CA 7
ATOM 11209 C C . ASP A 1 68 ? 29.309 30.533 44.741 1.00 0.00 68 ASP A C 7
ATOM 11210 O O . ASP A 1 68 ? 28.660 31.381 44.135 1.00 0.00 68 ASP A O 7
ATOM 11219 N N . GLU A 1 69 ? 30.066 29.637 44.101 1.00 0.00 69 GLU A N 7
ATOM 11220 C CA . GLU A 1 69 ? 30.099 29.590 42.636 1.00 0.00 69 GLU A CA 7
ATOM 11221 C C . GLU A 1 69 ? 28.748 29.084 42.089 1.00 0.00 69 GLU A C 7
ATOM 11222 O O . GLU A 1 69 ? 28.181 29.705 41.195 1.00 0.00 69 GLU A O 7
ATOM 11234 N N . ASN A 1 70 ? 28.155 28.048 42.704 1.00 0.00 70 ASN A N 7
ATOM 11235 C CA . ASN A 1 70 ? 26.783 27.579 42.424 1.00 0.00 70 ASN A CA 7
ATOM 11236 C C . ASN A 1 70 ? 25.702 28.682 42.546 1.00 0.00 70 ASN A C 7
ATOM 11237 O O . ASN A 1 70 ? 24.629 28.574 41.947 1.00 0.00 70 ASN A O 7
ATOM 11248 N N . ASP A 1 71 ? 25.967 29.749 43.305 1.00 0.00 71 ASP A N 7
ATOM 11249 C CA . ASP A 1 71 ? 25.056 30.893 43.466 1.00 0.00 71 ASP A CA 7
ATOM 11250 C C . ASP A 1 71 ? 25.121 31.880 42.298 1.00 0.00 71 ASP A C 7
ATOM 11251 O O . ASP A 1 71 ? 24.227 32.707 42.157 1.00 0.00 71 ASP A O 7
ATOM 11260 N N . MET A 1 72 ? 26.178 31.820 41.483 1.00 0.00 72 MET A N 7
ATOM 11261 C CA . MET A 1 72 ? 26.340 32.597 40.244 1.00 0.00 72 MET A CA 7
ATOM 11262 C C . MET A 1 72 ? 25.599 31.907 39.085 1.00 0.00 72 MET A C 7
ATOM 11263 O O . MET A 1 72 ? 25.281 32.537 38.079 1.00 0.00 72 MET A O 7
ATOM 11277 N N . LEU A 1 73 ? 25.258 30.626 39.273 1.00 0.00 73 LEU A N 7
ATOM 11278 C CA . LEU A 1 73 ? 24.476 29.798 38.363 1.00 0.00 73 LEU A CA 7
ATOM 11279 C C . LEU A 1 73 ? 22.978 30.021 38.591 1.00 0.00 73 LEU A C 7
ATOM 11280 O O . LEU A 1 73 ? 22.248 30.317 37.653 1.00 0.00 73 LEU A O 7
ATOM 11296 N N . ASP A 1 74 ? 22.545 29.968 39.858 1.00 0.00 74 ASP A N 7
ATOM 11297 C CA . ASP A 1 74 ? 21.206 30.320 40.361 1.00 0.00 74 ASP A CA 7
ATOM 11298 C C . ASP A 1 74 ? 20.627 31.663 39.883 1.00 0.00 74 ASP A C 7
ATOM 11299 O O . ASP A 1 74 ? 19.436 31.923 40.068 1.00 0.00 74 ASP A O 7
ATOM 11308 N N . LEU A 1 75 ? 21.460 32.528 39.300 1.00 0.00 75 LEU A N 7
ATOM 11309 C CA . LEU A 1 75 ? 21.060 33.791 38.689 1.00 0.00 75 LEU A CA 7
ATOM 11310 C C . LEU A 1 75 ? 20.393 33.598 37.308 1.00 0.00 75 LEU A C 7
ATOM 11311 O O . LEU A 1 75 ? 19.781 34.534 36.780 1.00 0.00 75 LEU A O 7
ATOM 11327 N N . ALA A 1 76 ? 20.448 32.377 36.762 1.00 0.00 76 ALA A N 7
ATOM 11328 C CA . ALA A 1 76 ? 19.525 31.846 35.753 1.00 0.00 76 ALA A CA 7
ATOM 11329 C C . ALA A 1 76 ? 18.256 31.239 36.396 1.00 0.00 76 ALA A C 7
ATOM 11330 O O . ALA A 1 76 ? 18.258 30.826 37.560 1.00 0.00 76 ALA A O 7
ATOM 11337 N N . TYR A 1 77 ? 17.151 31.187 35.646 1.00 0.00 77 TYR A N 7
ATOM 11338 C CA . TYR A 1 77 ? 15.878 30.622 36.112 1.00 0.00 77 TYR A CA 7
ATOM 11339 C C . TYR A 1 77 ? 15.920 29.098 36.170 1.00 0.00 77 TYR A C 7
ATOM 11340 O O . TYR A 1 77 ? 16.547 28.464 35.317 1.00 0.00 77 TYR A O 7
ATOM 11358 N N . GLY A 1 78 ? 15.176 28.508 37.107 1.00 0.00 78 GLY A N 7
ATOM 11359 C CA . GLY A 1 78 ? 14.737 27.122 36.961 1.00 0.00 78 GLY A CA 7
ATOM 11360 C C . GLY A 1 78 ? 15.886 26.108 36.871 1.00 0.00 78 GLY A C 7
ATOM 11361 O O . GLY A 1 78 ? 15.846 25.191 36.046 1.00 0.00 78 GLY A O 7
ATOM 11365 N N . LEU A 1 79 ? 16.953 26.318 37.648 1.00 0.00 79 LEU A N 7
ATOM 11366 C CA . LEU A 1 79 ? 18.251 25.665 37.456 1.00 0.00 79 LEU A CA 7
ATOM 11367 C C . LEU A 1 79 ? 18.191 24.123 37.458 1.00 0.00 79 LEU A C 7
ATOM 11368 O O . LEU A 1 79 ? 17.608 23.488 38.340 1.00 0.00 79 LEU A O 7
ATOM 11384 N N . THR A 1 80 ? 18.774 23.543 36.405 1.00 0.00 80 THR A N 7
ATOM 11385 C CA . THR A 1 80 ? 18.521 22.188 35.880 1.00 0.00 80 THR A CA 7
ATOM 11386 C C . THR A 1 80 ? 19.375 21.085 36.497 1.00 0.00 80 THR A C 7
ATOM 11387 O O . THR A 1 80 ? 20.457 21.327 37.031 1.00 0.00 80 THR A O 7
ATOM 11398 N N . GLU A 1 81 ? 18.939 19.838 36.304 1.00 0.00 81 GLU A N 7
ATOM 11399 C CA . GLU A 1 81 ? 19.638 18.608 36.701 1.00 0.00 81 GLU A CA 7
ATOM 11400 C C . GLU A 1 81 ? 21.021 18.385 36.067 1.00 0.00 81 GLU A C 7
ATOM 11401 O O . GLU A 1 81 ? 21.759 17.527 36.548 1.00 0.00 81 GLU A O 7
ATOM 11413 N N . THR A 1 82 ? 21.391 19.151 35.035 1.00 0.00 82 THR A N 7
ATOM 11414 C CA . THR A 1 82 ? 22.749 19.175 34.463 1.00 0.00 82 THR A CA 7
ATOM 11415 C C . THR A 1 82 ? 23.359 20.582 34.416 1.00 0.00 82 THR A C 7
ATOM 11416 O O . THR A 1 82 ? 24.254 20.866 33.617 1.00 0.00 82 THR A O 7
ATOM 11427 N N . SER A 1 83 ? 22.882 21.511 35.246 1.00 0.00 83 SER A N 7
ATOM 11428 C CA . SER A 1 83 ? 23.448 22.855 35.327 1.00 0.00 83 SER A CA 7
ATOM 11429 C C . SER A 1 83 ? 24.872 22.863 35.876 1.00 0.00 83 SER A C 7
ATOM 11430 O O . SER A 1 83 ? 25.200 22.126 36.802 1.00 0.00 83 SER A O 7
ATOM 11438 N N . ARG A 1 84 ? 25.721 23.721 35.309 1.00 0.00 84 ARG A N 7
ATOM 11439 C CA . ARG A 1 84 ? 27.181 23.754 35.467 1.00 0.00 84 ARG A CA 7
ATOM 11440 C C . ARG A 1 84 ? 27.715 25.193 35.456 1.00 0.00 84 ARG A C 7
ATOM 11441 O O . ARG A 1 84 ? 27.015 26.108 35.030 1.00 0.00 84 ARG A O 7
ATOM 11462 N N . LEU A 1 85 ? 28.958 25.373 35.907 1.00 0.00 85 LEU A N 7
ATOM 11463 C CA . LEU A 1 85 ? 29.743 26.599 35.695 1.00 0.00 85 LEU A CA 7
ATOM 11464 C C . LEU A 1 85 ? 30.675 26.469 34.479 1.00 0.00 85 LEU A C 7
ATOM 11465 O O . LEU A 1 85 ? 30.834 25.378 33.933 1.00 0.00 85 LEU A O 7
ATOM 11481 N N . GLY A 1 86 ? 31.262 27.578 34.034 1.00 0.00 86 GLY A N 7
ATOM 11482 C CA . GLY A 1 86 ? 32.406 27.570 33.119 1.00 0.00 86 GLY A CA 7
ATOM 11483 C C . GLY A 1 86 ? 33.694 27.249 33.876 1.00 0.00 86 GLY A C 7
ATOM 11484 O O . GLY A 1 86 ? 33.843 26.148 34.387 1.00 0.00 86 GLY A O 7
ATOM 11488 N N . CYS A 1 87 ? 34.596 28.228 33.962 1.00 0.00 87 CYS A N 7
ATOM 11489 C CA . CYS A 1 87 ? 35.366 28.635 35.149 1.00 0.00 87 CYS A CA 7
ATOM 11490 C C . CYS A 1 87 ? 36.218 27.610 35.933 1.00 0.00 87 CYS A C 7
ATOM 11491 O O . CYS A 1 87 ? 37.383 27.892 36.224 1.00 0.00 87 CYS A O 7
ATOM 11498 N N . GLN A 1 88 ? 35.656 26.457 36.311 1.00 0.00 88 GLN A N 7
ATOM 11499 C CA . GLN A 1 88 ? 36.323 25.326 36.975 1.00 0.00 88 GLN A CA 7
ATOM 11500 C C . GLN A 1 88 ? 35.947 23.950 36.364 1.00 0.00 88 GLN A C 7
ATOM 11501 O O . GLN A 1 88 ? 36.149 22.910 36.995 1.00 0.00 88 GLN A O 7
ATOM 11515 N N . ILE A 1 89 ? 35.393 23.921 35.145 1.00 0.00 89 ILE A N 7
ATOM 11516 C CA . ILE A 1 89 ? 35.306 22.736 34.278 1.00 0.00 89 ILE A CA 7
ATOM 11517 C C . ILE A 1 89 ? 35.748 23.088 32.841 1.00 0.00 89 ILE A C 7
ATOM 11518 O O . ILE A 1 89 ? 35.480 24.180 32.331 1.00 0.00 89 ILE A O 7
ATOM 11534 N N . LYS A 1 90 ? 36.498 22.176 32.211 1.00 0.00 90 LYS A N 7
ATOM 11535 C CA . LYS A 1 90 ? 37.346 22.400 31.036 1.00 0.00 90 LYS A CA 7
ATOM 11536 C C . LYS A 1 90 ? 37.421 21.188 30.101 1.00 0.00 90 LYS A C 7
ATOM 11537 O O . LYS A 1 90 ? 36.951 20.103 30.438 1.00 0.00 90 LYS A O 7
ATOM 11556 N N . MET A 1 91 ? 38.037 21.360 28.933 1.00 0.00 91 MET A N 7
ATOM 11557 C CA . MET A 1 91 ? 38.233 20.296 27.936 1.00 0.00 91 MET A CA 7
ATOM 11558 C C . MET A 1 91 ? 39.262 19.228 28.402 1.00 0.00 91 MET A C 7
ATOM 11559 O O . MET A 1 91 ? 40.295 19.572 28.977 1.00 0.00 91 MET A O 7
ATOM 11573 N N . SER A 1 92 ? 39.010 17.946 28.119 1.00 0.00 92 SER A N 7
ATOM 11574 C CA . SER A 1 92 ? 39.869 16.762 28.362 1.00 0.00 92 SER A CA 7
ATOM 11575 C C . SER A 1 92 ? 39.592 15.663 27.303 1.00 0.00 92 SER A C 7
ATOM 11576 O O . SER A 1 92 ? 38.779 15.889 26.408 1.00 0.00 92 SER A O 7
ATOM 11584 N N . LYS A 1 93 ? 40.182 14.457 27.374 1.00 0.00 93 LYS A N 7
ATOM 11585 C CA . LYS A 1 93 ? 39.804 13.339 26.464 1.00 0.00 93 LYS A CA 7
ATOM 11586 C C . LYS A 1 93 ? 38.355 12.863 26.663 1.00 0.00 93 LYS A C 7
ATOM 11587 O O . LYS A 1 93 ? 37.738 12.301 25.755 1.00 0.00 93 LYS A O 7
ATOM 11606 N N . ASP A 1 94 ? 37.770 13.147 27.826 1.00 0.00 94 ASP A N 7
ATOM 11607 C CA . ASP A 1 94 ? 36.414 12.741 28.216 1.00 0.00 94 ASP A CA 7
ATOM 11608 C C . ASP A 1 94 ? 35.324 13.442 27.382 1.00 0.00 94 ASP A C 7
ATOM 11609 O O . ASP A 1 94 ? 34.195 12.957 27.291 1.00 0.00 94 ASP A O 7
ATOM 11618 N N . ILE A 1 95 ? 35.681 14.564 26.747 1.00 0.00 95 ILE A N 7
ATOM 11619 C CA . ILE A 1 95 ? 34.758 15.579 26.225 1.00 0.00 95 ILE A CA 7
ATOM 11620 C C . ILE A 1 95 ? 34.549 15.535 24.721 1.00 0.00 95 ILE A C 7
ATOM 11621 O O . ILE A 1 95 ? 33.846 16.404 24.239 1.00 0.00 95 ILE A O 7
ATOM 11637 N N . ASP A 1 96 ? 35.204 14.653 23.961 1.00 0.00 96 ASP A N 7
ATOM 11638 C CA . ASP A 1 96 ? 35.303 14.775 22.495 1.00 0.00 96 ASP A CA 7
ATOM 11639 C C . ASP A 1 96 ? 33.922 14.680 21.803 1.00 0.00 96 ASP A C 7
ATOM 11640 O O . ASP A 1 96 ? 33.468 13.600 21.412 1.00 0.00 96 ASP A O 7
ATOM 11649 N N . GLY A 1 97 ? 33.272 15.845 21.720 1.00 0.00 97 GLY A N 7
ATOM 11650 C CA . GLY A 1 97 ? 31.871 16.061 21.293 1.00 0.00 97 GLY A CA 7
ATOM 11651 C C . GLY A 1 97 ? 30.909 16.757 22.292 1.00 0.00 97 GLY A C 7
ATOM 11652 O O . GLY A 1 97 ? 29.699 16.786 22.050 1.00 0.00 97 GLY A O 7
ATOM 11656 N N . ILE A 1 98 ? 31.407 17.330 23.395 1.00 0.00 98 ILE A N 7
ATOM 11657 C CA . ILE A 1 98 ? 30.662 18.020 24.460 1.00 0.00 98 ILE A CA 7
ATOM 11658 C C . ILE A 1 98 ? 29.820 19.213 23.994 1.00 0.00 98 ILE A C 7
ATOM 11659 O O . ILE A 1 98 ? 30.226 20.030 23.165 1.00 0.00 98 ILE A O 7
ATOM 11675 N N . ARG A 1 99 ? 28.656 19.354 24.634 1.00 0.00 99 ARG A N 7
ATOM 11676 C CA . ARG A 1 99 ? 27.739 20.486 24.493 1.00 0.00 99 ARG A CA 7
ATOM 11677 C C . ARG A 1 99 ? 27.483 21.172 25.816 1.00 0.00 99 ARG A C 7
ATOM 11678 O O . ARG A 1 99 ? 27.427 20.518 26.861 1.00 0.00 99 ARG A O 7
ATOM 11699 N N . VAL A 1 100 ? 27.114 22.439 25.713 1.00 0.00 100 VAL A N 7
ATOM 11700 C CA . VAL A 1 100 ? 26.364 23.148 26.738 1.00 0.00 100 VAL A CA 7
ATOM 11701 C C . VAL A 1 100 ? 25.320 24.103 26.150 1.00 0.00 100 VAL A C 7
ATOM 11702 O O . VAL A 1 100 ? 25.486 24.598 25.036 1.00 0.00 100 VAL A O 7
ATOM 11715 N N . ALA A 1 101 ? 24.274 24.426 26.911 1.00 0.00 101 ALA A N 7
ATOM 11716 C CA . ALA A 1 101 ? 23.410 25.571 26.622 1.00 0.00 101 ALA A CA 7
ATOM 11717 C C . ALA A 1 101 ? 23.682 26.734 27.603 1.00 0.00 101 ALA A C 7
ATOM 11718 O O . ALA A 1 101 ? 24.091 26.502 28.744 1.00 0.00 101 ALA A O 7
ATOM 11725 N N . LEU A 1 102 ? 23.448 27.978 27.170 1.00 0.00 102 LEU A N 7
ATOM 11726 C CA . LEU A 1 102 ? 23.667 29.221 27.926 1.00 0.00 102 LEU A CA 7
ATOM 11727 C C . LEU A 1 102 ? 22.521 30.247 27.698 1.00 0.00 102 LEU A C 7
ATOM 11728 O O . LEU A 1 102 ? 22.763 31.326 27.153 1.00 0.00 102 LEU A O 7
ATOM 11744 N N . PRO A 1 103 ? 21.262 29.913 28.056 1.00 0.00 103 PRO A N 7
ATOM 11745 C CA . PRO A 1 103 ? 20.087 30.764 27.837 1.00 0.00 103 PRO A CA 7
ATOM 11746 C C . PRO A 1 103 ? 19.973 31.925 28.844 1.00 0.00 103 PRO A C 7
ATOM 11747 O O . PRO A 1 103 ? 20.632 31.931 29.884 1.00 0.00 103 PRO A O 7
ATOM 11758 N N . GLN A 1 104 ? 19.077 32.879 28.568 1.00 0.00 104 GLN A N 7
ATOM 11759 C CA . GLN A 1 104 ? 18.655 33.938 29.500 1.00 0.00 104 GLN A CA 7
ATOM 11760 C C . GLN A 1 104 ? 17.130 34.166 29.458 1.00 0.00 104 GLN A C 7
ATOM 11761 O O . GLN A 1 104 ? 16.457 33.798 28.490 1.00 0.00 104 GLN A O 7
ATOM 11775 N N . MET A 1 105 ? 16.571 34.823 30.481 1.00 0.00 105 MET A N 7
ATOM 11776 C CA . MET A 1 105 ? 15.217 35.405 30.456 1.00 0.00 105 MET A CA 7
ATOM 11777 C C . MET A 1 105 ? 15.342 36.935 30.329 1.00 0.00 105 MET A C 7
ATOM 11778 O O . MET A 1 105 ? 15.291 37.669 31.317 1.00 0.00 105 MET A O 7
ATOM 11792 N N . THR A 1 106 ? 15.584 37.413 29.102 1.00 0.00 106 THR A N 7
ATOM 11793 C CA . THR A 1 106 ? 16.207 38.719 28.786 1.00 0.00 106 THR A CA 7
ATOM 11794 C C . THR A 1 106 ? 17.615 38.893 29.389 1.00 0.00 106 THR A C 7
ATOM 11795 O O . THR A 1 106 ? 18.586 38.952 28.627 1.00 0.00 106 THR A O 7
ATOM 11806 N N . ARG A 1 107 ? 17.740 38.940 30.725 1.00 0.00 107 ARG A N 7
ATOM 11807 C CA . ARG A 1 107 ? 18.981 39.114 31.514 1.00 0.00 107 ARG A CA 7
ATOM 11808 C C . ARG A 1 107 ? 18.912 38.352 32.855 1.00 0.00 107 ARG A C 7
ATOM 11809 O O . ARG A 1 107 ? 17.857 37.829 33.218 1.00 0.00 107 ARG A O 7
ATOM 11830 N N . ASN A 1 108 ? 20.021 38.291 33.596 1.00 0.00 108 ASN A N 7
ATOM 11831 C CA . ASN A 1 108 ? 20.115 37.596 34.890 1.00 0.00 108 ASN A CA 7
ATOM 11832 C C . ASN A 1 108 ? 19.485 38.374 36.065 1.00 0.00 108 ASN A C 7
ATOM 11833 O O . ASN A 1 108 ? 19.385 39.602 36.031 1.00 0.00 108 ASN A O 7
ATOM 11844 N N . VAL A 1 109 ? 19.146 37.665 37.150 1.00 0.00 109 VAL A N 7
ATOM 11845 C CA . VAL A 1 109 ? 18.731 38.285 38.426 1.00 0.00 109 VAL A CA 7
ATOM 11846 C C . VAL A 1 109 ? 19.927 38.654 39.319 1.00 0.00 109 VAL A C 7
ATOM 11847 O O . VAL A 1 109 ? 21.049 38.199 39.089 1.00 0.00 109 VAL A O 7
ATOM 11860 N N . ASN A 1 110 ? 19.676 39.476 40.344 1.00 0.00 110 ASN A N 7
ATOM 11861 C CA . ASN A 1 110 ? 20.625 39.905 41.384 1.00 0.00 110 ASN A CA 7
ATOM 11862 C C . ASN A 1 110 ? 21.952 40.507 40.866 1.00 0.00 110 ASN A C 7
ATOM 11863 O O . ASN A 1 110 ? 23.039 40.192 41.363 1.00 0.00 110 ASN A O 7
ATOM 11874 N N . ASN A 1 111 ? 21.866 41.443 39.913 1.00 0.00 111 ASN A N 7
ATOM 11875 C CA . ASN A 1 111 ? 22.952 42.401 39.672 1.00 0.00 111 ASN A CA 7
ATOM 11876 C C . ASN A 1 111 ? 23.161 43.325 40.895 1.00 0.00 111 ASN A C 7
ATOM 11877 O O . ASN A 1 111 ? 22.195 43.666 41.590 1.00 0.00 111 ASN A O 7
ATOM 11888 N N . ASN A 1 112 ? 24.409 43.713 41.179 1.00 0.00 112 ASN A N 7
ATOM 11889 C CA . ASN A 1 112 ? 24.752 44.485 42.380 1.00 0.00 112 ASN A CA 7
ATOM 11890 C C . ASN A 1 112 ? 25.969 45.420 42.197 1.00 0.00 112 ASN A C 7
ATOM 11891 O O . ASN A 1 112 ? 26.743 45.277 41.250 1.00 0.00 112 ASN A O 7
ATOM 11902 N N . ASP A 1 113 ? 26.113 46.382 43.113 1.00 0.00 113 ASP A N 7
ATOM 11903 C CA . ASP A 1 113 ? 27.076 47.491 43.086 1.00 0.00 113 ASP A CA 7
ATOM 11904 C C . ASP A 1 113 ? 27.324 48.053 44.506 1.00 0.00 113 ASP A C 7
ATOM 11905 O O . ASP A 1 113 ? 26.444 47.958 45.369 1.00 0.00 113 ASP A O 7
ATOM 11914 N N . PHE A 1 114 ? 28.493 48.662 44.747 1.00 0.00 114 PHE A N 7
ATOM 11915 C CA . PHE A 1 114 ? 28.865 49.412 45.968 1.00 0.00 114 PHE A CA 7
ATOM 11916 C C . PHE A 1 114 ? 28.443 48.743 47.303 1.00 0.00 114 PHE A C 7
ATOM 11917 O O . PHE A 1 114 ? 27.835 49.367 48.178 1.00 0.00 114 PHE A O 7
ATOM 11934 N N . SER A 1 115 ? 28.727 47.437 47.430 1.00 0.00 115 SER A N 7
ATOM 11935 C CA . SER A 1 115 ? 28.284 46.547 48.531 1.00 0.00 115 SER A CA 7
ATOM 11936 C C . SER A 1 115 ? 29.390 45.633 49.060 1.00 0.00 115 SER A C 7
ATOM 11937 O O . SER A 1 115 ? 30.397 45.441 48.338 1.00 0.00 115 SER A O 7
ATOM 11950 N N . GLY A 1 1 ? 48.848 18.728 20.015 1.00 0.00 1 GLY A N 8
ATOM 11951 C CA . GLY A 1 1 ? 48.075 17.619 20.587 1.00 0.00 1 GLY A CA 8
ATOM 11952 C C . GLY A 1 1 ? 46.953 18.104 21.483 1.00 0.00 1 GLY A C 8
ATOM 11953 O O . GLY A 1 1 ? 46.872 19.290 21.809 1.00 0.00 1 GLY A O 8
ATOM 11959 N N . GLU A 1 2 ? 46.116 17.166 21.924 1.00 0.00 2 GLU A N 8
ATOM 11960 C CA . GLU A 1 2 ? 44.947 17.357 22.799 1.00 0.00 2 GLU A CA 8
ATOM 11961 C C . GLU A 1 2 ? 43.899 18.351 22.252 1.00 0.00 2 GLU A C 8
ATOM 11962 O O . GLU A 1 2 ? 43.326 19.142 23.003 1.00 0.00 2 GLU A O 8
ATOM 11974 N N . GLU A 1 3 ? 43.648 18.329 20.938 1.00 0.00 3 GLU A N 8
ATOM 11975 C CA . GLU A 1 3 ? 42.582 19.114 20.296 1.00 0.00 3 GLU A CA 8
ATOM 11976 C C . GLU A 1 3 ? 41.211 18.412 20.408 1.00 0.00 3 GLU A C 8
ATOM 11977 O O . GLU A 1 3 ? 41.084 17.200 20.197 1.00 0.00 3 GLU A O 8
ATOM 11989 N N . LEU A 1 4 ? 40.183 19.186 20.759 1.00 0.00 4 LEU A N 8
ATOM 11990 C CA . LEU A 1 4 ? 38.841 18.779 21.203 1.00 0.00 4 LEU A CA 8
ATOM 11991 C C . LEU A 1 4 ? 37.791 19.722 20.583 1.00 0.00 4 LEU A C 8
ATOM 11992 O O . LEU A 1 4 ? 38.153 20.794 20.095 1.00 0.00 4 LEU A O 8
ATOM 12008 N N . LYS A 1 5 ? 36.489 19.409 20.672 1.00 0.00 5 LYS A N 8
ATOM 12009 C CA . LYS A 1 5 ? 35.422 20.373 20.338 1.00 0.00 5 LYS A CA 8
ATOM 12010 C C . LYS A 1 5 ? 34.397 20.599 21.452 1.00 0.00 5 LYS A C 8
ATOM 12011 O O . LYS A 1 5 ? 34.207 19.743 22.315 1.00 0.00 5 LYS A O 8
ATOM 12030 N N . ILE A 1 6 ? 33.749 21.761 21.389 1.00 0.00 6 ILE A N 8
ATOM 12031 C CA . ILE A 1 6 ? 32.724 22.294 22.307 1.00 0.00 6 ILE A CA 8
ATOM 12032 C C . ILE A 1 6 ? 31.565 22.848 21.470 1.00 0.00 6 ILE A C 8
ATOM 12033 O O . ILE A 1 6 ? 31.790 23.679 20.590 1.00 0.00 6 ILE A O 8
ATOM 12049 N N . THR A 1 7 ? 30.329 22.418 21.740 1.00 0.00 7 THR A N 8
ATOM 12050 C CA . THR A 1 7 ? 29.121 22.973 21.123 1.00 0.00 7 THR A CA 8
ATOM 12051 C C . THR A 1 7 ? 28.421 23.895 22.096 1.00 0.00 7 THR A C 8
ATOM 12052 O O . THR A 1 7 ? 28.144 23.515 23.230 1.00 0.00 7 THR A O 8
ATOM 12063 N N . PHE A 1 8 ? 28.075 25.085 21.624 1.00 0.00 8 PHE A N 8
ATOM 12064 C CA . PHE A 1 8 ? 27.252 26.041 22.344 1.00 0.00 8 PHE A CA 8
ATOM 12065 C C . PHE A 1 8 ? 25.943 26.290 21.586 1.00 0.00 8 PHE A C 8
ATOM 12066 O O . PHE A 1 8 ? 25.939 26.456 20.363 1.00 0.00 8 PHE A O 8
ATOM 12083 N N . ILE A 1 9 ? 24.838 26.328 22.330 1.00 0.00 9 ILE A N 8
ATOM 12084 C CA . ILE A 1 9 ? 23.521 26.748 21.836 1.00 0.00 9 ILE A CA 8
ATOM 12085 C C . ILE A 1 9 ? 23.406 28.257 22.036 1.00 0.00 9 ILE A C 8
ATOM 12086 O O . ILE A 1 9 ? 23.323 28.723 23.168 1.00 0.00 9 ILE A O 8
ATOM 12102 N N . LEU A 1 10 ? 23.432 29.027 20.958 1.00 0.00 10 LEU A N 8
ATOM 12103 C CA . LEU A 1 10 ? 23.585 30.477 20.976 1.00 0.00 10 LEU A CA 8
ATOM 12104 C C . LEU A 1 10 ? 22.434 31.207 21.675 1.00 0.00 10 LEU A C 8
ATOM 12105 O O . LEU A 1 10 ? 21.338 30.675 21.860 1.00 0.00 10 LEU A O 8
ATOM 12121 N N . LYS A 1 11 ? 22.667 32.481 21.995 1.00 0.00 11 LYS A N 8
ATOM 12122 C CA . LYS A 1 11 ? 21.650 33.394 22.532 1.00 0.00 11 LYS A CA 8
ATOM 12123 C C . LYS A 1 11 ? 20.475 33.579 21.551 1.00 0.00 11 LYS A C 8
ATOM 12124 O O . LYS A 1 11 ? 19.323 33.611 21.974 1.00 0.00 11 LYS A O 8
ATOM 12143 N N . ASP A 1 12 ? 20.749 33.549 20.246 1.00 0.00 12 ASP A N 8
ATOM 12144 C CA . ASP A 1 12 ? 19.782 33.475 19.137 1.00 0.00 12 ASP A CA 8
ATOM 12145 C C . ASP A 1 12 ? 19.472 32.023 18.680 1.00 0.00 12 ASP A C 8
ATOM 12146 O O . ASP A 1 12 ? 19.070 31.769 17.542 1.00 0.00 12 ASP A O 8
ATOM 12155 N N . GLY A 1 13 ? 19.683 31.039 19.556 1.00 0.00 13 GLY A N 8
ATOM 12156 C CA . GLY A 1 13 ? 19.301 29.631 19.381 1.00 0.00 13 GLY A CA 8
ATOM 12157 C C . GLY A 1 13 ? 20.201 28.785 18.472 1.00 0.00 13 GLY A C 8
ATOM 12158 O O . GLY A 1 13 ? 20.121 27.562 18.531 1.00 0.00 13 GLY A O 8
ATOM 12162 N N . SER A 1 14 ? 21.075 29.391 17.661 1.00 0.00 14 SER A N 8
ATOM 12163 C CA . SER A 1 14 ? 21.953 28.682 16.715 1.00 0.00 14 SER A CA 8
ATOM 12164 C C . SER A 1 14 ? 22.851 27.639 17.395 1.00 0.00 14 SER A C 8
ATOM 12165 O O . SER A 1 14 ? 23.123 27.703 18.589 1.00 0.00 14 SER A O 8
ATOM 12173 N N . GLN A 1 15 ? 23.365 26.675 16.646 1.00 0.00 15 GLN A N 8
ATOM 12174 C CA . GLN A 1 15 ? 24.405 25.753 17.089 1.00 0.00 15 GLN A CA 8
ATOM 12175 C C . GLN A 1 15 ? 25.713 26.186 16.481 1.00 0.00 15 GLN A C 8
ATOM 12176 O O . GLN A 1 15 ? 25.821 26.434 15.280 1.00 0.00 15 GLN A O 8
ATOM 12190 N N . LYS A 1 16 ? 26.723 26.239 17.338 1.00 0.00 16 LYS A N 8
ATOM 12191 C CA . LYS A 1 16 ? 28.079 26.522 16.932 1.00 0.00 16 LYS A CA 8
ATOM 12192 C C . LYS A 1 16 ? 28.984 25.579 17.685 1.00 0.00 16 LYS A C 8
ATOM 12193 O O . LYS A 1 16 ? 28.933 25.495 18.909 1.00 0.00 16 LYS A O 8
ATOM 12212 N N . THR A 1 17 ? 29.760 24.840 16.918 1.00 0.00 17 THR A N 8
ATOM 12213 C CA . THR A 1 17 ? 30.705 23.834 17.432 1.00 0.00 17 THR A CA 8
ATOM 12214 C C . THR A 1 17 ? 32.154 24.136 17.045 1.00 0.00 17 THR A C 8
ATOM 12215 O O . THR A 1 17 ? 32.489 24.284 15.869 1.00 0.00 17 THR A O 8
ATOM 12226 N N . TYR A 1 18 ? 33.027 24.281 18.035 1.00 0.00 18 TYR A N 8
ATOM 12227 C CA . TYR A 1 18 ? 34.308 24.990 17.920 1.00 0.00 18 TYR A CA 8
ATOM 12228 C C . TYR A 1 18 ? 35.485 24.128 18.393 1.00 0.00 18 TYR A C 8
ATOM 12229 O O . TYR A 1 18 ? 35.362 23.440 19.404 1.00 0.00 18 TYR A O 8
ATOM 12247 N N . GLU A 1 19 ? 36.626 24.178 17.692 1.00 0.00 19 GLU A N 8
ATOM 12248 C CA . GLU A 1 19 ? 37.819 23.370 18.008 1.00 0.00 19 GLU A CA 8
ATOM 12249 C C . GLU A 1 19 ? 38.788 24.087 18.976 1.00 0.00 19 GLU A C 8
ATOM 12250 O O . GLU A 1 19 ? 39.335 25.149 18.670 1.00 0.00 19 GLU A O 8
ATOM 12262 N N . VAL A 1 20 ? 38.985 23.507 20.163 1.00 0.00 20 VAL A N 8
ATOM 12263 C CA . VAL A 1 20 ? 39.727 24.042 21.322 1.00 0.00 20 VAL A CA 8
ATOM 12264 C C . VAL A 1 20 ? 40.710 23.018 21.890 1.00 0.00 20 VAL A C 8
ATOM 12265 O O . VAL A 1 20 ? 40.777 21.885 21.416 1.00 0.00 20 VAL A O 8
ATOM 12278 N N . CYS A 1 21 ? 41.458 23.388 22.931 1.00 0.00 21 CYS A N 8
ATOM 12279 C CA . CYS A 1 21 ? 42.356 22.472 23.632 1.00 0.00 21 CYS A CA 8
ATOM 12280 C C . CYS A 1 21 ? 41.948 22.234 25.098 1.00 0.00 21 CYS A C 8
ATOM 12281 O O . CYS A 1 21 ? 41.149 22.955 25.695 1.00 0.00 21 CYS A O 8
ATOM 12289 N N . GLU A 1 22 ? 42.511 21.183 25.681 1.00 0.00 22 GLU A N 8
ATOM 12290 C CA . GLU A 1 22 ? 42.393 20.800 27.080 1.00 0.00 22 GLU A CA 8
ATOM 12291 C C . GLU A 1 22 ? 42.814 21.925 28.056 1.00 0.00 22 GLU A C 8
ATOM 12292 O O . GLU A 1 22 ? 43.843 22.589 27.869 1.00 0.00 22 GLU A O 8
ATOM 12304 N N . GLY A 1 23 ? 42.035 22.122 29.127 1.00 0.00 23 GLY A N 8
ATOM 12305 C CA . GLY A 1 23 ? 42.234 23.177 30.127 1.00 0.00 23 GLY A CA 8
ATOM 12306 C C . GLY A 1 23 ? 41.473 24.478 29.843 1.00 0.00 23 GLY A C 8
ATOM 12307 O O . GLY A 1 23 ? 41.299 25.286 30.755 1.00 0.00 23 GLY A O 8
ATOM 12311 N N . GLU A 1 24 ? 40.956 24.667 28.623 1.00 0.00 24 GLU A N 8
ATOM 12312 C CA . GLU A 1 24 ? 40.113 25.819 28.276 1.00 0.00 24 GLU A CA 8
ATOM 12313 C C . GLU A 1 24 ? 38.737 25.776 28.969 1.00 0.00 24 GLU A C 8
ATOM 12314 O O . GLU A 1 24 ? 38.205 24.704 29.270 1.00 0.00 24 GLU A O 8
ATOM 12326 N N . THR A 1 25 ? 38.166 26.949 29.259 1.00 0.00 25 THR A N 8
ATOM 12327 C CA . THR A 1 25 ? 37.098 27.130 30.258 1.00 0.00 25 THR A CA 8
ATOM 12328 C C . THR A 1 25 ? 35.790 27.528 29.558 1.00 0.00 25 THR A C 8
ATOM 12329 O O . THR A 1 25 ? 35.813 28.240 28.565 1.00 0.00 25 THR A O 8
ATOM 12340 N N . ILE A 1 26 ? 34.616 27.105 30.024 1.00 0.00 26 ILE A N 8
ATOM 12341 C CA . ILE A 1 26 ? 33.390 27.122 29.187 1.00 0.00 26 ILE A CA 8
ATOM 12342 C C . ILE A 1 26 ? 32.764 28.522 29.018 1.00 0.00 26 ILE A C 8
ATOM 12343 O O . ILE A 1 26 ? 32.289 28.820 27.922 1.00 0.00 26 ILE A O 8
ATOM 12359 N N . LEU A 1 27 ? 32.834 29.421 30.011 1.00 0.00 27 LEU A N 8
ATOM 12360 C CA . LEU A 1 27 ? 32.504 30.844 29.793 1.00 0.00 27 LEU A CA 8
ATOM 12361 C C . LEU A 1 27 ? 33.683 31.627 29.186 1.00 0.00 27 LEU A C 8
ATOM 12362 O O . LEU A 1 27 ? 33.484 32.713 28.650 1.00 0.00 27 LEU A O 8
ATOM 12378 N N . ASP A 1 28 ? 34.898 31.082 29.219 1.00 0.00 28 ASP A N 8
ATOM 12379 C CA . ASP A 1 28 ? 36.086 31.660 28.585 1.00 0.00 28 ASP A CA 8
ATOM 12380 C C . ASP A 1 28 ? 36.186 31.323 27.084 1.00 0.00 28 ASP A C 8
ATOM 12381 O O . ASP A 1 28 ? 36.608 32.176 26.320 1.00 0.00 28 ASP A O 8
ATOM 12390 N N . ILE A 1 29 ? 35.718 30.164 26.602 1.00 0.00 29 ILE A N 8
ATOM 12391 C CA . ILE A 1 29 ? 35.587 29.893 25.154 1.00 0.00 29 ILE A CA 8
ATOM 12392 C C . ILE A 1 29 ? 34.406 30.686 24.588 1.00 0.00 29 ILE A C 8
ATOM 12393 O O . ILE A 1 29 ? 34.434 31.107 23.434 1.00 0.00 29 ILE A O 8
ATOM 12409 N N . ALA A 1 30 ? 33.411 31.033 25.411 1.00 0.00 30 ALA A N 8
ATOM 12410 C CA . ALA A 1 30 ? 32.358 31.936 24.971 1.00 0.00 30 ALA A CA 8
ATOM 12411 C C . ALA A 1 30 ? 32.908 33.343 24.692 1.00 0.00 30 ALA A C 8
ATOM 12412 O O . ALA A 1 30 ? 32.394 34.080 23.851 1.00 0.00 30 ALA A O 8
ATOM 12419 N N . GLN A 1 31 ? 33.969 33.697 25.413 1.00 0.00 31 GLN A N 8
ATOM 12420 C CA . GLN A 1 31 ? 34.631 34.982 25.342 1.00 0.00 31 GLN A CA 8
ATOM 12421 C C . GLN A 1 31 ? 35.668 34.952 24.244 1.00 0.00 31 GLN A C 8
ATOM 12422 O O . GLN A 1 31 ? 35.538 35.674 23.278 1.00 0.00 31 GLN A O 8
ATOM 12436 N N . GLY A 1 32 ? 36.625 34.050 24.304 1.00 0.00 32 GLY A N 8
ATOM 12437 C CA . GLY A 1 32 ? 37.710 33.981 23.329 1.00 0.00 32 GLY A CA 8
ATOM 12438 C C . GLY A 1 32 ? 37.342 33.420 21.954 1.00 0.00 32 GLY A C 8
ATOM 12439 O O . GLY A 1 32 ? 38.151 33.536 21.033 1.00 0.00 32 GLY A O 8
ATOM 12443 N N . HIS A 1 33 ? 36.145 32.849 21.764 1.00 0.00 33 HIS A N 8
ATOM 12444 C CA . HIS A 1 33 ? 35.565 32.653 20.431 1.00 0.00 33 HIS A CA 8
ATOM 12445 C C . HIS A 1 33 ? 34.570 33.754 20.027 1.00 0.00 33 HIS A C 8
ATOM 12446 O O . HIS A 1 33 ? 33.924 33.681 18.976 1.00 0.00 33 HIS A O 8
ATOM 12460 N N . ASN A 1 34 ? 34.418 34.744 20.907 1.00 0.00 34 ASN A N 8
ATOM 12461 C CA . ASN A 1 34 ? 33.560 35.917 20.805 1.00 0.00 34 ASN A CA 8
ATOM 12462 C C . ASN A 1 34 ? 32.129 35.556 20.412 1.00 0.00 34 ASN A C 8
ATOM 12463 O O . ASN A 1 34 ? 31.533 36.188 19.540 1.00 0.00 34 ASN A O 8
ATOM 12474 N N . LEU A 1 35 ? 31.574 34.548 21.094 1.00 0.00 35 LEU A N 8
ATOM 12475 C CA . LEU A 1 35 ? 30.187 34.119 20.862 1.00 0.00 35 LEU A CA 8
ATOM 12476 C C . LEU A 1 35 ? 29.218 35.300 21.024 1.00 0.00 35 LEU A C 8
ATOM 12477 O O . LEU A 1 35 ? 29.373 36.148 21.903 1.00 0.00 35 LEU A O 8
ATOM 12493 N N . ASP A 1 36 ? 28.207 35.348 20.159 1.00 0.00 36 ASP A N 8
ATOM 12494 C CA . ASP A 1 36 ? 27.078 36.274 20.246 1.00 0.00 36 ASP A CA 8
ATOM 12495 C C . ASP A 1 36 ? 26.184 35.880 21.404 1.00 0.00 36 ASP A C 8
ATOM 12496 O O . ASP A 1 36 ? 25.240 35.096 21.296 1.00 0.00 36 ASP A O 8
ATOM 12505 N N . MET A 1 37 ? 26.617 36.366 22.558 1.00 0.00 37 MET A N 8
ATOM 12506 C CA . MET A 1 37 ? 26.199 35.916 23.856 1.00 0.00 37 MET A CA 8
ATOM 12507 C C . MET A 1 37 ? 26.511 37.031 24.862 1.00 0.00 37 MET A C 8
ATOM 12508 O O . MET A 1 37 ? 27.554 37.687 24.830 1.00 0.00 37 MET A O 8
ATOM 12522 N N . GLU A 1 38 ? 25.535 37.308 25.703 1.00 0.00 38 GLU A N 8
ATOM 12523 C CA . GLU A 1 38 ? 25.632 38.259 26.816 1.00 0.00 38 GLU A CA 8
ATOM 12524 C C . GLU A 1 38 ? 26.369 37.619 28.011 1.00 0.00 38 GLU A C 8
ATOM 12525 O O . GLU A 1 38 ? 25.865 36.671 28.619 1.00 0.00 38 GLU A O 8
ATOM 12537 N N . GLY A 1 39 ? 27.564 38.123 28.336 1.00 0.00 39 GLY A N 8
ATOM 12538 C CA . GLY A 1 39 ? 28.560 37.486 29.211 1.00 0.00 39 GLY A CA 8
ATOM 12539 C C . GLY A 1 39 ? 28.068 37.098 30.608 1.00 0.00 39 GLY A C 8
ATOM 12540 O O . GLY A 1 39 ? 28.077 37.913 31.531 1.00 0.00 39 GLY A O 8
ATOM 12544 N N . ALA A 1 40 ? 27.683 35.828 30.784 1.00 0.00 40 ALA A N 8
ATOM 12545 C CA . ALA A 1 40 ? 27.129 35.333 32.046 1.00 0.00 40 ALA A CA 8
ATOM 12546 C C . ALA A 1 40 ? 28.176 35.203 33.171 1.00 0.00 40 ALA A C 8
ATOM 12547 O O . ALA A 1 40 ? 27.836 35.402 34.333 1.00 0.00 40 ALA A O 8
ATOM 12554 N N . CYS A 1 41 ? 29.432 34.886 32.835 1.00 0.00 41 CYS A N 8
ATOM 12555 C CA . CYS A 1 41 ? 30.654 35.257 33.566 1.00 0.00 41 CYS A CA 8
ATOM 12556 C C . CYS A 1 41 ? 31.869 34.998 32.647 1.00 0.00 41 CYS A C 8
ATOM 12557 O O . CYS A 1 41 ? 31.796 35.263 31.445 1.00 0.00 41 CYS A O 8
ATOM 12564 N N . GLY A 1 42 ? 32.958 34.431 33.174 1.00 0.00 42 GLY A N 8
ATOM 12565 C CA . GLY A 1 42 ? 34.287 34.405 32.549 1.00 0.00 42 GLY A CA 8
ATOM 12566 C C . GLY A 1 42 ? 35.387 35.049 33.404 1.00 0.00 42 GLY A C 8
ATOM 12567 O O . GLY A 1 42 ? 36.429 35.433 32.879 1.00 0.00 42 GLY A O 8
ATOM 12571 N N . GLY A 1 43 ? 35.193 35.147 34.723 1.00 0.00 43 GLY A N 8
ATOM 12572 C CA . GLY A 1 43 ? 36.251 35.436 35.696 1.00 0.00 43 GLY A CA 8
ATOM 12573 C C . GLY A 1 43 ? 36.637 36.907 35.860 1.00 0.00 43 GLY A C 8
ATOM 12574 O O . GLY A 1 43 ? 37.625 37.182 36.538 1.00 0.00 43 GLY A O 8
ATOM 12578 N N . SER A 1 44 ? 35.908 37.856 35.270 1.00 0.00 44 SER A N 8
ATOM 12579 C CA . SER A 1 44 ? 36.214 39.285 35.410 1.00 0.00 44 SER A CA 8
ATOM 12580 C C . SER A 1 44 ? 35.687 39.857 36.733 1.00 0.00 44 SER A C 8
ATOM 12581 O O . SER A 1 44 ? 34.602 39.483 37.190 1.00 0.00 44 SER A O 8
ATOM 12589 N N . CYS A 1 45 ? 36.413 40.813 37.323 1.00 0.00 45 CYS A N 8
ATOM 12590 C CA . CYS A 1 45 ? 35.980 41.595 38.487 1.00 0.00 45 CYS A CA 8
ATOM 12591 C C . CYS A 1 45 ? 35.535 40.688 39.665 1.00 0.00 45 CYS A C 8
ATOM 12592 O O . CYS A 1 45 ? 36.232 39.727 40.019 1.00 0.00 45 CYS A O 8
ATOM 12600 N N . ALA A 1 46 ? 34.375 40.956 40.271 1.00 0.00 46 ALA A N 8
ATOM 12601 C CA . ALA A 1 46 ? 33.795 40.195 41.385 1.00 0.00 46 ALA A CA 8
ATOM 12602 C C . ALA A 1 46 ? 33.093 38.875 40.975 1.00 0.00 46 ALA A C 8
ATOM 12603 O O . ALA A 1 46 ? 32.366 38.294 41.784 1.00 0.00 46 ALA A O 8
ATOM 12610 N N . CYS A 1 47 ? 33.296 38.407 39.734 1.00 0.00 47 CYS A N 8
ATOM 12611 C CA . CYS A 1 47 ? 32.605 37.274 39.105 1.00 0.00 47 CYS A CA 8
ATOM 12612 C C . CYS A 1 47 ? 31.069 37.419 39.001 1.00 0.00 47 CYS A C 8
ATOM 12613 O O . CYS A 1 47 ? 30.447 38.289 39.623 1.00 0.00 47 CYS A O 8
ATOM 12620 N N . SER A 1 48 ? 30.444 36.585 38.167 1.00 0.00 48 SER A N 8
ATOM 12621 C CA . SER A 1 48 ? 29.008 36.657 37.860 1.00 0.00 48 SER A CA 8
ATOM 12622 C C . SER A 1 48 ? 28.366 35.266 37.723 1.00 0.00 48 SER A C 8
ATOM 12623 O O . SER A 1 48 ? 28.933 34.266 38.151 1.00 0.00 48 SER A O 8
ATOM 12631 N N . THR A 1 49 ? 27.161 35.199 37.152 1.00 0.00 49 THR A N 8
ATOM 12632 C CA . THR A 1 49 ? 26.280 34.011 37.135 1.00 0.00 49 THR A CA 8
ATOM 12633 C C . THR A 1 49 ? 26.851 32.741 36.497 1.00 0.00 49 THR A C 8
ATOM 12634 O O . THR A 1 49 ? 26.333 31.660 36.755 1.00 0.00 49 THR A O 8
ATOM 12645 N N . CYS A 1 50 ? 27.878 32.858 35.647 1.00 0.00 50 CYS A N 8
ATOM 12646 C CA . CYS A 1 50 ? 28.649 31.759 35.047 1.00 0.00 50 CYS A CA 8
ATOM 12647 C C . CYS A 1 50 ? 27.823 30.656 34.360 1.00 0.00 50 CYS A C 8
ATOM 12648 O O . CYS A 1 50 ? 28.284 29.525 34.205 1.00 0.00 50 CYS A O 8
ATOM 12655 N N . HIS A 1 51 ? 26.600 30.965 33.923 1.00 0.00 51 HIS A N 8
ATOM 12656 C CA . HIS A 1 51 ? 25.569 29.937 33.832 1.00 0.00 51 HIS A CA 8
ATOM 12657 C C . HIS A 1 51 ? 25.611 29.275 32.455 1.00 0.00 51 HIS A C 8
ATOM 12658 O O . HIS A 1 51 ? 25.254 29.870 31.441 1.00 0.00 51 HIS A O 8
ATOM 12672 N N . VAL A 1 52 ? 25.999 28.004 32.455 1.00 0.00 52 VAL A N 8
ATOM 12673 C CA . VAL A 1 52 ? 25.802 27.041 31.367 1.00 0.00 52 VAL A CA 8
ATOM 12674 C C . VAL A 1 52 ? 24.898 25.925 31.826 1.00 0.00 52 VAL A C 8
ATOM 12675 O O . VAL A 1 52 ? 24.826 25.607 33.004 1.00 0.00 52 VAL A O 8
ATOM 12688 N N . ILE A 1 53 ? 24.284 25.243 30.874 1.00 0.00 53 ILE A N 8
ATOM 12689 C CA . ILE A 1 53 ? 23.709 23.937 31.100 1.00 0.00 53 ILE A CA 8
ATOM 12690 C C . ILE A 1 53 ? 24.292 22.944 30.100 1.00 0.00 53 ILE A C 8
ATOM 12691 O O . ILE A 1 53 ? 24.411 23.255 28.926 1.00 0.00 53 ILE A O 8
ATOM 12707 N N . VAL A 1 54 ? 24.616 21.733 30.546 1.00 0.00 54 VAL A N 8
ATOM 12708 C CA . VAL A 1 54 ? 25.229 20.670 29.754 1.00 0.00 54 VAL A CA 8
ATOM 12709 C C . VAL A 1 54 ? 24.224 19.657 29.211 1.00 0.00 54 VAL A C 8
ATOM 12710 O O . VAL A 1 54 ? 23.149 19.446 29.774 1.00 0.00 54 VAL A O 8
ATOM 12723 N N . ASP A 1 55 ? 24.632 18.991 28.134 1.00 0.00 55 ASP A N 8
ATOM 12724 C CA . ASP A 1 55 ? 24.039 17.741 27.670 1.00 0.00 55 ASP A CA 8
ATOM 12725 C C . ASP A 1 55 ? 23.978 16.726 28.845 1.00 0.00 55 ASP A C 8
ATOM 12726 O O . ASP A 1 55 ? 25.004 16.541 29.522 1.00 0.00 55 ASP A O 8
ATOM 12735 N N . PRO A 1 56 ? 22.882 15.966 29.031 1.00 0.00 56 PRO A N 8
ATOM 12736 C CA . PRO A 1 56 ? 22.820 14.871 30.005 1.00 0.00 56 PRO A CA 8
ATOM 12737 C C . PRO A 1 56 ? 23.902 13.799 29.819 1.00 0.00 56 PRO A C 8
ATOM 12738 O O . PRO A 1 56 ? 24.237 13.103 30.779 1.00 0.00 56 PRO A O 8
ATOM 12749 N N . ASP A 1 57 ? 24.488 13.701 28.619 1.00 0.00 57 ASP A N 8
ATOM 12750 C CA . ASP A 1 57 ? 25.570 12.767 28.299 1.00 0.00 57 ASP A CA 8
ATOM 12751 C C . ASP A 1 57 ? 26.910 13.182 28.915 1.00 0.00 57 ASP A C 8
ATOM 12752 O O . ASP A 1 57 ? 27.614 12.326 29.460 1.00 0.00 57 ASP A O 8
ATOM 12761 N N . TYR A 1 58 ? 27.306 14.461 28.828 1.00 0.00 58 TYR A N 8
ATOM 12762 C CA . TYR A 1 58 ? 28.645 14.872 29.212 1.00 0.00 58 TYR A CA 8
ATOM 12763 C C . TYR A 1 58 ? 28.745 15.364 30.652 1.00 0.00 58 TYR A C 8
ATOM 12764 O O . TYR A 1 58 ? 29.809 15.210 31.244 1.00 0.00 58 TYR A O 8
ATOM 12782 N N . TYR A 1 59 ? 27.660 15.868 31.261 1.00 0.00 59 TYR A N 8
ATOM 12783 C CA . TYR A 1 59 ? 27.694 16.102 32.722 1.00 0.00 59 TYR A CA 8
ATOM 12784 C C . TYR A 1 59 ? 28.041 14.820 33.463 1.00 0.00 59 TYR A C 8
ATOM 12785 O O . TYR A 1 59 ? 28.681 14.852 34.513 1.00 0.00 59 TYR A O 8
ATOM 12803 N N . ASP A 1 60 ? 27.542 13.689 32.956 1.00 0.00 60 ASP A N 8
ATOM 12804 C CA . ASP A 1 60 ? 27.474 12.483 33.766 1.00 0.00 60 ASP A CA 8
ATOM 12805 C C . ASP A 1 60 ? 28.850 11.799 33.926 1.00 0.00 60 ASP A C 8
ATOM 12806 O O . ASP A 1 60 ? 29.021 10.802 34.629 1.00 0.00 60 ASP A O 8
ATOM 12815 N N . ALA A 1 61 ? 29.828 12.332 33.195 1.00 0.00 61 ALA A N 8
ATOM 12816 C CA . ALA A 1 61 ? 31.232 11.960 33.185 1.00 0.00 61 ALA A CA 8
ATOM 12817 C C . ALA A 1 61 ? 32.122 13.027 33.852 1.00 0.00 61 ALA A C 8
ATOM 12818 O O . ALA A 1 61 ? 33.347 12.877 33.875 1.00 0.00 61 ALA A O 8
ATOM 12825 N N . LEU A 1 62 ? 31.517 14.107 34.361 1.00 0.00 62 LEU A N 8
ATOM 12826 C CA . LEU A 1 62 ? 32.206 15.306 34.856 1.00 0.00 62 LEU A CA 8
ATOM 12827 C C . LEU A 1 62 ? 32.029 15.539 36.374 1.00 0.00 62 LEU A C 8
ATOM 12828 O O . LEU A 1 62 ? 30.951 15.276 36.914 1.00 0.00 62 LEU A O 8
ATOM 12844 N N . PRO A 1 63 ? 33.044 16.104 37.056 1.00 0.00 63 PRO A N 8
ATOM 12845 C CA . PRO A 1 63 ? 32.939 16.587 38.434 1.00 0.00 63 PRO A CA 8
ATOM 12846 C C . PRO A 1 63 ? 32.208 17.941 38.528 1.00 0.00 63 PRO A C 8
ATOM 12847 O O . PRO A 1 63 ? 31.974 18.629 37.527 1.00 0.00 63 PRO A O 8
ATOM 12858 N N . GLU A 1 64 ? 31.872 18.335 39.758 1.00 0.00 64 GLU A N 8
ATOM 12859 C CA . GLU A 1 64 ? 31.186 19.588 40.108 1.00 0.00 64 GLU A CA 8
ATOM 12860 C C . GLU A 1 64 ? 32.021 20.477 41.065 1.00 0.00 64 GLU A C 8
ATOM 12861 O O . GLU A 1 64 ? 33.008 20.002 41.642 1.00 0.00 64 GLU A O 8
ATOM 12873 N N . PRO A 1 65 ? 31.677 21.771 41.237 1.00 0.00 65 PRO A N 8
ATOM 12874 C CA . PRO A 1 65 ? 32.522 22.759 41.914 1.00 0.00 65 PRO A CA 8
ATOM 12875 C C . PRO A 1 65 ? 32.453 22.733 43.440 1.00 0.00 65 PRO A C 8
ATOM 12876 O O . PRO A 1 65 ? 31.599 22.083 44.048 1.00 0.00 65 PRO A O 8
ATOM 12887 N N . GLU A 1 66 ? 33.320 23.540 44.051 1.00 0.00 66 GLU A N 8
ATOM 12888 C CA . GLU A 1 66 ? 33.131 24.001 45.428 1.00 0.00 66 GLU A CA 8
ATOM 12889 C C . GLU A 1 66 ? 31.757 24.657 45.611 1.00 0.00 66 GLU A C 8
ATOM 12890 O O . GLU A 1 66 ? 31.217 25.301 44.708 1.00 0.00 66 GLU A O 8
ATOM 12902 N N . ASP A 1 67 ? 31.209 24.514 46.813 1.00 0.00 67 ASP A N 8
ATOM 12903 C CA . ASP A 1 67 ? 29.852 24.931 47.165 1.00 0.00 67 ASP A CA 8
ATOM 12904 C C . ASP A 1 67 ? 29.610 26.446 47.056 1.00 0.00 67 ASP A C 8
ATOM 12905 O O . ASP A 1 67 ? 28.463 26.881 47.014 1.00 0.00 67 ASP A O 8
ATOM 12914 N N . ASP A 1 68 ? 30.680 27.245 47.039 1.00 0.00 68 ASP A N 8
ATOM 12915 C CA . ASP A 1 68 ? 30.713 28.689 46.780 1.00 0.00 68 ASP A CA 8
ATOM 12916 C C . ASP A 1 68 ? 30.812 29.032 45.291 1.00 0.00 68 ASP A C 8
ATOM 12917 O O . ASP A 1 68 ? 30.271 30.053 44.863 1.00 0.00 68 ASP A O 8
ATOM 12926 N N . GLU A 1 69 ? 31.437 28.160 44.494 1.00 0.00 69 GLU A N 8
ATOM 12927 C CA . GLU A 1 69 ? 31.580 28.349 43.049 1.00 0.00 69 GLU A CA 8
ATOM 12928 C C . GLU A 1 69 ? 30.268 27.995 42.318 1.00 0.00 69 GLU A C 8
ATOM 12929 O O . GLU A 1 69 ? 29.832 28.742 41.439 1.00 0.00 69 GLU A O 8
ATOM 12941 N N . ASN A 1 70 ? 29.568 26.927 42.727 1.00 0.00 70 ASN A N 8
ATOM 12942 C CA . ASN A 1 70 ? 28.198 26.625 42.272 1.00 0.00 70 ASN A CA 8
ATOM 12943 C C . ASN A 1 70 ? 27.089 27.510 42.889 1.00 0.00 70 ASN A C 8
ATOM 12944 O O . ASN A 1 70 ? 25.990 27.617 42.337 1.00 0.00 70 ASN A O 8
ATOM 12955 N N . ASP A 1 71 ? 27.395 28.211 43.980 1.00 0.00 71 ASP A N 8
ATOM 12956 C CA . ASP A 1 71 ? 26.551 29.292 44.527 1.00 0.00 71 ASP A CA 8
ATOM 12957 C C . ASP A 1 71 ? 26.541 30.536 43.630 1.00 0.00 71 ASP A C 8
ATOM 12958 O O . ASP A 1 71 ? 25.665 31.376 43.795 1.00 0.00 71 ASP A O 8
ATOM 12967 N N . MET A 1 72 ? 27.499 30.690 42.703 1.00 0.00 72 MET A N 8
ATOM 12968 C CA . MET A 1 72 ? 27.495 31.796 41.726 1.00 0.00 72 MET A CA 8
ATOM 12969 C C . MET A 1 72 ? 26.380 31.610 40.682 1.00 0.00 72 MET A C 8
ATOM 12970 O O . MET A 1 72 ? 25.842 32.578 40.152 1.00 0.00 72 MET A O 8
ATOM 12984 N N . LEU A 1 73 ? 25.972 30.357 40.470 1.00 0.00 73 LEU A N 8
ATOM 12985 C CA . LEU A 1 73 ? 24.985 29.892 39.496 1.00 0.00 73 LEU A CA 8
ATOM 12986 C C . LEU A 1 73 ? 23.564 30.013 40.046 1.00 0.00 73 LEU A C 8
ATOM 12987 O O . LEU A 1 73 ? 22.683 30.570 39.396 1.00 0.00 73 LEU A O 8
ATOM 13003 N N . ASP A 1 74 ? 23.378 29.512 41.273 1.00 0.00 74 ASP A N 8
ATOM 13004 C CA . ASP A 1 74 ? 22.149 29.552 42.080 1.00 0.00 74 ASP A CA 8
ATOM 13005 C C . ASP A 1 74 ? 21.434 30.911 42.103 1.00 0.00 74 ASP A C 8
ATOM 13006 O O . ASP A 1 74 ? 20.217 30.960 42.286 1.00 0.00 74 ASP A O 8
ATOM 13015 N N . LEU A 1 75 ? 22.181 32.001 41.920 1.00 0.00 75 LEU A N 8
ATOM 13016 C CA . LEU A 1 75 ? 21.677 33.374 41.926 1.00 0.00 75 LEU A CA 8
ATOM 13017 C C . LEU A 1 75 ? 20.826 33.701 40.686 1.00 0.00 75 LEU A C 8
ATOM 13018 O O . LEU A 1 75 ? 20.015 34.627 40.731 1.00 0.00 75 LEU A O 8
ATOM 13034 N N . ALA A 1 76 ? 21.002 32.951 39.594 1.00 0.00 76 ALA A N 8
ATOM 13035 C CA . ALA A 1 76 ? 20.115 32.954 38.431 1.00 0.00 76 ALA A CA 8
ATOM 13036 C C . ALA A 1 76 ? 18.876 32.075 38.681 1.00 0.00 76 ALA A C 8
ATOM 13037 O O . ALA A 1 76 ? 18.968 31.037 39.341 1.00 0.00 76 ALA A O 8
ATOM 13044 N N . TYR A 1 77 ? 17.716 32.455 38.139 1.00 0.00 77 TYR A N 8
ATOM 13045 C CA . TYR A 1 77 ? 16.469 31.730 38.399 1.00 0.00 77 TYR A CA 8
ATOM 13046 C C . TYR A 1 77 ? 16.439 30.340 37.759 1.00 0.00 77 TYR A C 8
ATOM 13047 O O . TYR A 1 77 ? 16.792 30.162 36.587 1.00 0.00 77 TYR A O 8
ATOM 13065 N N . GLY A 1 78 ? 15.896 29.376 38.505 1.00 0.00 78 GLY A N 8
ATOM 13066 C CA . GLY A 1 78 ? 15.348 28.166 37.906 1.00 0.00 78 GLY A CA 8
ATOM 13067 C C . GLY A 1 78 ? 16.411 27.164 37.444 1.00 0.00 78 GLY A C 8
ATOM 13068 O O . GLY A 1 78 ? 16.264 26.539 36.387 1.00 0.00 78 GLY A O 8
ATOM 13072 N N . LEU A 1 79 ? 17.495 27.043 38.216 1.00 0.00 79 LEU A N 8
ATOM 13073 C CA . LEU A 1 79 ? 18.707 26.309 37.861 1.00 0.00 79 LEU A CA 8
ATOM 13074 C C . LEU A 1 79 ? 18.485 24.792 37.712 1.00 0.00 79 LEU A C 8
ATOM 13075 O O . LEU A 1 79 ? 17.993 24.105 38.609 1.00 0.00 79 LEU A O 8
ATOM 13091 N N . THR A 1 80 ? 18.870 24.287 36.539 1.00 0.00 80 THR A N 8
ATOM 13092 C CA . THR A 1 80 ? 18.445 23.019 35.940 1.00 0.00 80 THR A CA 8
ATOM 13093 C C . THR A 1 80 ? 19.218 21.817 36.476 1.00 0.00 80 THR A C 8
ATOM 13094 O O . THR A 1 80 ? 20.258 21.946 37.128 1.00 0.00 80 THR A O 8
ATOM 13105 N N . GLU A 1 81 ? 18.743 20.615 36.148 1.00 0.00 81 GLU A N 8
ATOM 13106 C CA . GLU A 1 81 ? 19.335 19.340 36.573 1.00 0.00 81 GLU A CA 8
ATOM 13107 C C . GLU A 1 81 ? 20.794 19.166 36.122 1.00 0.00 81 GLU A C 8
ATOM 13108 O O . GLU A 1 81 ? 21.556 18.454 36.780 1.00 0.00 81 GLU A O 8
ATOM 13120 N N . THR A 1 82 ? 21.199 19.833 35.035 1.00 0.00 82 THR A N 8
ATOM 13121 C CA . THR A 1 82 ? 22.561 19.797 34.483 1.00 0.00 82 THR A CA 8
ATOM 13122 C C . THR A 1 82 ? 23.127 21.199 34.266 1.00 0.00 82 THR A C 8
ATOM 13123 O O . THR A 1 82 ? 24.060 21.398 33.482 1.00 0.00 82 THR A O 8
ATOM 13134 N N . SER A 1 83 ? 22.563 22.199 34.950 1.00 0.00 83 SER A N 8
ATOM 13135 C CA . SER A 1 83 ? 23.124 23.544 34.926 1.00 0.00 83 SER A CA 8
ATOM 13136 C C . SER A 1 83 ? 24.339 23.628 35.856 1.00 0.00 83 SER A C 8
ATOM 13137 O O . SER A 1 83 ? 24.356 23.015 36.929 1.00 0.00 83 SER A O 8
ATOM 13145 N N . ARG A 1 84 ? 25.394 24.301 35.393 1.00 0.00 84 ARG A N 8
ATOM 13146 C CA . ARG A 1 84 ? 26.763 24.247 35.918 1.00 0.00 84 ARG A CA 8
ATOM 13147 C C . ARG A 1 84 ? 27.535 25.522 35.540 1.00 0.00 84 ARG A C 8
ATOM 13148 O O . ARG A 1 84 ? 26.983 26.417 34.904 1.00 0.00 84 ARG A O 8
ATOM 13169 N N . LEU A 1 85 ? 28.804 25.618 35.935 1.00 0.00 85 LEU A N 8
ATOM 13170 C CA . LEU A 1 85 ? 29.634 26.817 35.725 1.00 0.00 85 LEU A CA 8
ATOM 13171 C C . LEU A 1 85 ? 30.531 26.781 34.477 1.00 0.00 85 LEU A C 8
ATOM 13172 O O . LEU A 1 85 ? 30.789 25.730 33.886 1.00 0.00 85 LEU A O 8
ATOM 13188 N N . GLY A 1 86 ? 31.052 27.934 34.078 1.00 0.00 86 GLY A N 8
ATOM 13189 C CA . GLY A 1 86 ? 32.109 28.046 33.079 1.00 0.00 86 GLY A CA 8
ATOM 13190 C C . GLY A 1 86 ? 33.491 27.607 33.578 1.00 0.00 86 GLY A C 8
ATOM 13191 O O . GLY A 1 86 ? 34.174 26.855 32.881 1.00 0.00 86 GLY A O 8
ATOM 13195 N N . CYS A 1 87 ? 33.888 28.070 34.769 1.00 0.00 87 CYS A N 8
ATOM 13196 C CA . CYS A 1 87 ? 35.273 28.120 35.237 1.00 0.00 87 CYS A CA 8
ATOM 13197 C C . CYS A 1 87 ? 35.833 26.838 35.881 1.00 0.00 87 CYS A C 8
ATOM 13198 O O . CYS A 1 87 ? 36.734 26.226 35.311 1.00 0.00 87 CYS A O 8
ATOM 13205 N N . GLN A 1 88 ? 35.359 26.427 37.067 1.00 0.00 88 GLN A N 8
ATOM 13206 C CA . GLN A 1 88 ? 36.063 25.424 37.906 1.00 0.00 88 GLN A CA 8
ATOM 13207 C C . GLN A 1 88 ? 36.079 23.973 37.355 1.00 0.00 88 GLN A C 8
ATOM 13208 O O . GLN A 1 88 ? 36.465 23.045 38.063 1.00 0.00 88 GLN A O 8
ATOM 13222 N N . ILE A 1 89 ? 35.662 23.756 36.106 1.00 0.00 89 ILE A N 8
ATOM 13223 C CA . ILE A 1 89 ? 35.816 22.496 35.367 1.00 0.00 89 ILE A CA 8
ATOM 13224 C C . ILE A 1 89 ? 35.790 22.779 33.850 1.00 0.00 89 ILE A C 8
ATOM 13225 O O . ILE A 1 89 ? 34.851 23.362 33.307 1.00 0.00 89 ILE A O 8
ATOM 13241 N N . LYS A 1 90 ? 36.852 22.357 33.175 1.00 0.00 90 LYS A N 8
ATOM 13242 C CA . LYS A 1 90 ? 37.357 22.765 31.854 1.00 0.00 90 LYS A CA 8
ATOM 13243 C C . LYS A 1 90 ? 37.397 21.596 30.858 1.00 0.00 90 LYS A C 8
ATOM 13244 O O . LYS A 1 90 ? 36.951 20.497 31.181 1.00 0.00 90 LYS A O 8
ATOM 13263 N N . MET A 1 91 ? 37.931 21.819 29.656 1.00 0.00 91 MET A N 8
ATOM 13264 C CA . MET A 1 91 ? 38.063 20.773 28.635 1.00 0.00 91 MET A CA 8
ATOM 13265 C C . MET A 1 91 ? 39.021 19.632 29.041 1.00 0.00 91 MET A C 8
ATOM 13266 O O . MET A 1 91 ? 40.131 19.907 29.496 1.00 0.00 91 MET A O 8
ATOM 13280 N N . SER A 1 92 ? 38.622 18.380 28.783 1.00 0.00 92 SER A N 8
ATOM 13281 C CA . SER A 1 92 ? 39.415 17.137 28.911 1.00 0.00 92 SER A CA 8
ATOM 13282 C C . SER A 1 92 ? 39.170 16.192 27.716 1.00 0.00 92 SER A C 8
ATOM 13283 O O . SER A 1 92 ? 38.270 16.438 26.916 1.00 0.00 92 SER A O 8
ATOM 13291 N N . LYS A 1 93 ? 39.920 15.093 27.541 1.00 0.00 93 LYS A N 8
ATOM 13292 C CA . LYS A 1 93 ? 39.720 14.198 26.388 1.00 0.00 93 LYS A CA 8
ATOM 13293 C C . LYS A 1 93 ? 38.507 13.266 26.457 1.00 0.00 93 LYS A C 8
ATOM 13294 O O . LYS A 1 93 ? 38.057 12.774 25.427 1.00 0.00 93 LYS A O 8
ATOM 13313 N N . ASP A 1 94 ? 37.938 13.044 27.642 1.00 0.00 94 ASP A N 8
ATOM 13314 C CA . ASP A 1 94 ? 36.741 12.195 27.842 1.00 0.00 94 ASP A CA 8
ATOM 13315 C C . ASP A 1 94 ? 35.445 12.830 27.295 1.00 0.00 94 ASP A C 8
ATOM 13316 O O . ASP A 1 94 ? 34.406 12.177 27.186 1.00 0.00 94 ASP A O 8
ATOM 13325 N N . ILE A 1 95 ? 35.496 14.126 26.986 1.00 0.00 95 ILE A N 8
ATOM 13326 C CA . ILE A 1 95 ? 34.391 14.995 26.581 1.00 0.00 95 ILE A CA 8
ATOM 13327 C C . ILE A 1 95 ? 34.528 15.466 25.136 1.00 0.00 95 ILE A C 8
ATOM 13328 O O . ILE A 1 95 ? 33.998 16.520 24.802 1.00 0.00 95 ILE A O 8
ATOM 13344 N N . ASP A 1 96 ? 35.281 14.762 24.290 1.00 0.00 96 ASP A N 8
ATOM 13345 C CA . ASP A 1 96 ? 35.543 15.220 22.927 1.00 0.00 96 ASP A CA 8
ATOM 13346 C C . ASP A 1 96 ? 34.249 15.218 22.092 1.00 0.00 96 ASP A C 8
ATOM 13347 O O . ASP A 1 96 ? 33.910 14.240 21.416 1.00 0.00 96 ASP A O 8
ATOM 13356 N N . GLY A 1 97 ? 33.543 16.348 22.146 1.00 0.00 97 GLY A N 8
ATOM 13357 C CA . GLY A 1 97 ? 32.174 16.521 21.629 1.00 0.00 97 GLY A CA 8
ATOM 13358 C C . GLY A 1 97 ? 31.129 17.044 22.630 1.00 0.00 97 GLY A C 8
ATOM 13359 O O . GLY A 1 97 ? 29.940 17.028 22.316 1.00 0.00 97 GLY A O 8
ATOM 13363 N N . ILE A 1 98 ? 31.550 17.532 23.802 1.00 0.00 98 ILE A N 8
ATOM 13364 C CA . ILE A 1 98 ? 30.730 18.222 24.816 1.00 0.00 98 ILE A CA 8
ATOM 13365 C C . ILE A 1 98 ? 29.793 19.297 24.224 1.00 0.00 98 ILE A C 8
ATOM 13366 O O . ILE A 1 98 ? 30.160 20.040 23.311 1.00 0.00 98 ILE A O 8
ATOM 13382 N N . ARG A 1 99 ? 28.596 19.440 24.804 1.00 0.00 99 ARG A N 8
ATOM 13383 C CA . ARG A 1 99 ? 27.643 20.529 24.517 1.00 0.00 99 ARG A CA 8
ATOM 13384 C C . ARG A 1 99 ? 27.312 21.303 25.769 1.00 0.00 99 ARG A C 8
ATOM 13385 O O . ARG A 1 99 ? 27.174 20.705 26.839 1.00 0.00 99 ARG A O 8
ATOM 13406 N N . VAL A 1 100 ? 26.981 22.569 25.582 1.00 0.00 100 VAL A N 8
ATOM 13407 C CA . VAL A 1 100 ? 26.230 23.340 26.558 1.00 0.00 100 VAL A CA 8
ATOM 13408 C C . VAL A 1 100 ? 25.246 24.324 25.914 1.00 0.00 100 VAL A C 8
ATOM 13409 O O . VAL A 1 100 ? 25.457 24.748 24.779 1.00 0.00 100 VAL A O 8
ATOM 13422 N N . ALA A 1 101 ? 24.199 24.743 26.633 1.00 0.00 101 ALA A N 8
ATOM 13423 C CA . ALA A 1 101 ? 23.365 25.881 26.235 1.00 0.00 101 ALA A CA 8
ATOM 13424 C C . ALA A 1 101 ? 23.730 27.163 27.019 1.00 0.00 101 ALA A C 8
ATOM 13425 O O . ALA A 1 101 ? 24.414 27.092 28.043 1.00 0.00 101 ALA A O 8
ATOM 13432 N N . LEU A 1 102 ? 23.314 28.331 26.515 1.00 0.00 102 LEU A N 8
ATOM 13433 C CA . LEU A 1 102 ? 24.004 29.617 26.705 1.00 0.00 102 LEU A CA 8
ATOM 13434 C C . LEU A 1 102 ? 22.999 30.790 26.942 1.00 0.00 102 LEU A C 8
ATOM 13435 O O . LEU A 1 102 ? 22.648 31.515 26.004 1.00 0.00 102 LEU A O 8
ATOM 13451 N N . PRO A 1 103 ? 22.477 30.979 28.173 1.00 0.00 103 PRO A N 8
ATOM 13452 C CA . PRO A 1 103 ? 21.488 32.013 28.520 1.00 0.00 103 PRO A CA 8
ATOM 13453 C C . PRO A 1 103 ? 22.101 33.397 28.819 1.00 0.00 103 PRO A C 8
ATOM 13454 O O . PRO A 1 103 ? 23.254 33.501 29.234 1.00 0.00 103 PRO A O 8
ATOM 13465 N N . GLN A 1 104 ? 21.311 34.473 28.695 1.00 0.00 104 GLN A N 8
ATOM 13466 C CA . GLN A 1 104 ? 21.751 35.865 28.954 1.00 0.00 104 GLN A CA 8
ATOM 13467 C C . GLN A 1 104 ? 21.691 36.302 30.436 1.00 0.00 104 GLN A C 8
ATOM 13468 O O . GLN A 1 104 ? 21.314 37.436 30.746 1.00 0.00 104 GLN A O 8
ATOM 13482 N N . MET A 1 105 ? 22.040 35.406 31.360 1.00 0.00 105 MET A N 8
ATOM 13483 C CA . MET A 1 105 ? 21.968 35.662 32.806 1.00 0.00 105 MET A CA 8
ATOM 13484 C C . MET A 1 105 ? 22.992 36.717 33.260 1.00 0.00 105 MET A C 8
ATOM 13485 O O . MET A 1 105 ? 24.150 36.681 32.845 1.00 0.00 105 MET A O 8
ATOM 13499 N N . THR A 1 106 ? 22.594 37.635 34.145 1.00 0.00 106 THR A N 8
ATOM 13500 C CA . THR A 1 106 ? 23.504 38.522 34.894 1.00 0.00 106 THR A CA 8
ATOM 13501 C C . THR A 1 106 ? 22.951 38.842 36.286 1.00 0.00 106 THR A C 8
ATOM 13502 O O . THR A 1 106 ? 21.738 38.828 36.496 1.00 0.00 106 THR A O 8
ATOM 13513 N N . ARG A 1 107 ? 23.840 39.115 37.251 1.00 0.00 107 ARG A N 8
ATOM 13514 C CA . ARG A 1 107 ? 23.544 39.514 38.642 1.00 0.00 107 ARG A CA 8
ATOM 13515 C C . ARG A 1 107 ? 24.662 40.418 39.181 1.00 0.00 107 ARG A C 8
ATOM 13516 O O . ARG A 1 107 ? 25.761 40.422 38.626 1.00 0.00 107 ARG A O 8
ATOM 13537 N N . ASN A 1 108 ? 24.395 41.142 40.270 1.00 0.00 108 ASN A N 8
ATOM 13538 C CA . ASN A 1 108 ? 25.309 42.079 40.949 1.00 0.00 108 ASN A CA 8
ATOM 13539 C C . ASN A 1 108 ? 25.780 43.280 40.083 1.00 0.00 108 ASN A C 8
ATOM 13540 O O . ASN A 1 108 ? 25.697 43.263 38.849 1.00 0.00 108 ASN A O 8
ATOM 13551 N N . VAL A 1 109 ? 26.268 44.340 40.734 1.00 0.00 109 VAL A N 8
ATOM 13552 C CA . VAL A 1 109 ? 26.769 45.592 40.121 1.00 0.00 109 VAL A CA 8
ATOM 13553 C C . VAL A 1 109 ? 28.095 46.107 40.712 1.00 0.00 109 VAL A C 8
ATOM 13554 O O . VAL A 1 109 ? 28.654 47.063 40.176 1.00 0.00 109 VAL A O 8
ATOM 13567 N N . ASN A 1 110 ? 28.630 45.507 41.785 1.00 0.00 110 ASN A N 8
ATOM 13568 C CA . ASN A 1 110 ? 29.822 46.029 42.472 1.00 0.00 110 ASN A CA 8
ATOM 13569 C C . ASN A 1 110 ? 31.104 46.006 41.605 1.00 0.00 110 ASN A C 8
ATOM 13570 O O . ASN A 1 110 ? 31.275 45.129 40.754 1.00 0.00 110 ASN A O 8
ATOM 13581 N N . ASN A 1 111 ? 32.000 46.967 41.857 1.00 0.00 111 ASN A N 8
ATOM 13582 C CA . ASN A 1 111 ? 33.266 47.175 41.146 1.00 0.00 111 ASN A CA 8
ATOM 13583 C C . ASN A 1 111 ? 34.494 46.799 42.002 1.00 0.00 111 ASN A C 8
ATOM 13584 O O . ASN A 1 111 ? 34.571 47.136 43.189 1.00 0.00 111 ASN A O 8
ATOM 13595 N N . ASN A 1 112 ? 35.497 46.185 41.372 1.00 0.00 112 ASN A N 8
ATOM 13596 C CA . ASN A 1 112 ? 36.841 45.961 41.902 1.00 0.00 112 ASN A CA 8
ATOM 13597 C C . ASN A 1 112 ? 37.883 46.388 40.850 1.00 0.00 112 ASN A C 8
ATOM 13598 O O . ASN A 1 112 ? 37.881 45.881 39.727 1.00 0.00 112 ASN A O 8
ATOM 13609 N N . ASP A 1 113 ? 38.758 47.328 41.204 1.00 0.00 113 ASP A N 8
ATOM 13610 C CA . ASP A 1 113 ? 39.705 47.956 40.274 1.00 0.00 113 ASP A CA 8
ATOM 13611 C C . ASP A 1 113 ? 40.968 47.099 40.056 1.00 0.00 113 ASP A C 8
ATOM 13612 O O . ASP A 1 113 ? 41.463 46.468 40.995 1.00 0.00 113 ASP A O 8
ATOM 13621 N N . PHE A 1 114 ? 41.503 47.087 38.831 1.00 0.00 114 PHE A N 8
ATOM 13622 C CA . PHE A 1 114 ? 42.639 46.256 38.413 1.00 0.00 114 PHE A CA 8
ATOM 13623 C C . PHE A 1 114 ? 43.870 47.094 38.016 1.00 0.00 114 PHE A C 8
ATOM 13624 O O . PHE A 1 114 ? 43.734 48.209 37.500 1.00 0.00 114 PHE A O 8
ATOM 13641 N N . SER A 1 115 ? 45.077 46.557 38.231 1.00 0.00 115 SER A N 8
ATOM 13642 C CA . SER A 1 115 ? 46.370 47.218 37.945 1.00 0.00 115 SER A CA 8
ATOM 13643 C C . SER A 1 115 ? 47.315 46.318 37.147 1.00 0.00 115 SER A C 8
ATOM 13644 O O . SER A 1 115 ? 47.831 45.323 37.708 1.00 0.00 115 SER A O 8
ATOM 13657 N N . GLY A 1 1 ? 48.729 14.804 23.511 1.00 0.00 1 GLY A N 9
ATOM 13658 C CA . GLY A 1 1 ? 47.618 15.196 22.629 1.00 0.00 1 GLY A CA 9
ATOM 13659 C C . GLY A 1 1 ? 46.613 16.045 23.379 1.00 0.00 1 GLY A C 9
ATOM 13660 O O . GLY A 1 1 ? 46.239 15.698 24.499 1.00 0.00 1 GLY A O 9
ATOM 13666 N N . GLU A 1 2 ? 46.175 17.159 22.786 1.00 0.00 2 GLU A N 9
ATOM 13667 C CA . GLU A 1 2 ? 45.294 18.150 23.430 1.00 0.00 2 GLU A CA 9
ATOM 13668 C C . GLU A 1 2 ? 44.138 18.703 22.564 1.00 0.00 2 GLU A C 9
ATOM 13669 O O . GLU A 1 2 ? 43.354 19.492 23.087 1.00 0.00 2 GLU A O 9
ATOM 13681 N N . GLU A 1 3 ? 43.996 18.336 21.283 1.00 0.00 3 GLU A N 9
ATOM 13682 C CA . GLU A 1 3 ? 42.914 18.846 20.406 1.00 0.00 3 GLU A CA 9
ATOM 13683 C C . GLU A 1 3 ? 41.534 18.232 20.726 1.00 0.00 3 GLU A C 9
ATOM 13684 O O . GLU A 1 3 ? 41.420 17.019 20.913 1.00 0.00 3 GLU A O 9
ATOM 13696 N N . LEU A 1 4 ? 40.489 19.068 20.792 1.00 0.00 4 LEU A N 9
ATOM 13697 C CA . LEU A 1 4 ? 39.113 18.741 21.219 1.00 0.00 4 LEU A CA 9
ATOM 13698 C C . LEU A 1 4 ? 38.087 19.694 20.550 1.00 0.00 4 LEU A C 9
ATOM 13699 O O . LEU A 1 4 ? 38.480 20.673 19.913 1.00 0.00 4 LEU A O 9
ATOM 13715 N N . LYS A 1 5 ? 36.773 19.490 20.737 1.00 0.00 5 LYS A N 9
ATOM 13716 C CA . LYS A 1 5 ? 35.724 20.467 20.356 1.00 0.00 5 LYS A CA 9
ATOM 13717 C C . LYS A 1 5 ? 34.672 20.731 21.446 1.00 0.00 5 LYS A C 9
ATOM 13718 O O . LYS A 1 5 ? 34.439 19.885 22.304 1.00 0.00 5 LYS A O 9
ATOM 13737 N N . ILE A 1 6 ? 34.008 21.886 21.357 1.00 0.00 6 ILE A N 9
ATOM 13738 C CA . ILE A 1 6 ? 32.932 22.391 22.234 1.00 0.00 6 ILE A CA 9
ATOM 13739 C C . ILE A 1 6 ? 31.757 22.901 21.389 1.00 0.00 6 ILE A C 9
ATOM 13740 O O . ILE A 1 6 ? 31.946 23.614 20.408 1.00 0.00 6 ILE A O 9
ATOM 13756 N N . THR A 1 7 ? 30.531 22.586 21.795 1.00 0.00 7 THR A N 9
ATOM 13757 C CA . THR A 1 7 ? 29.297 23.121 21.211 1.00 0.00 7 THR A CA 9
ATOM 13758 C C . THR A 1 7 ? 28.581 24.035 22.186 1.00 0.00 7 THR A C 9
ATOM 13759 O O . THR A 1 7 ? 28.413 23.708 23.359 1.00 0.00 7 THR A O 9
ATOM 13770 N N . PHE A 1 8 ? 28.091 25.154 21.669 1.00 0.00 8 PHE A N 9
ATOM 13771 C CA . PHE A 1 8 ? 27.292 26.117 22.410 1.00 0.00 8 PHE A CA 9
ATOM 13772 C C . PHE A 1 8 ? 25.958 26.372 21.699 1.00 0.00 8 PHE A C 9
ATOM 13773 O O . PHE A 1 8 ? 25.899 26.469 20.468 1.00 0.00 8 PHE A O 9
ATOM 13790 N N . ILE A 1 9 ? 24.894 26.523 22.487 1.00 0.00 9 ILE A N 9
ATOM 13791 C CA . ILE A 1 9 ? 23.650 27.158 22.041 1.00 0.00 9 ILE A CA 9
ATOM 13792 C C . ILE A 1 9 ? 23.784 28.669 22.246 1.00 0.00 9 ILE A C 9
ATOM 13793 O O . ILE A 1 9 ? 24.369 29.126 23.226 1.00 0.00 9 ILE A O 9
ATOM 13809 N N . LEU A 1 10 ? 23.271 29.451 21.305 1.00 0.00 10 LEU A N 9
ATOM 13810 C CA . LEU A 1 10 ? 23.417 30.902 21.278 1.00 0.00 10 LEU A CA 9
ATOM 13811 C C . LEU A 1 10 ? 22.310 31.611 22.087 1.00 0.00 10 LEU A C 9
ATOM 13812 O O . LEU A 1 10 ? 21.221 31.060 22.267 1.00 0.00 10 LEU A O 9
ATOM 13828 N N . LYS A 1 11 ? 22.530 32.865 22.509 1.00 0.00 11 LYS A N 9
ATOM 13829 C CA . LYS A 1 11 ? 21.461 33.728 23.071 1.00 0.00 11 LYS A CA 9
ATOM 13830 C C . LYS A 1 11 ? 20.402 34.073 22.008 1.00 0.00 11 LYS A C 9
ATOM 13831 O O . LYS A 1 11 ? 19.225 34.238 22.321 1.00 0.00 11 LYS A O 9
ATOM 13850 N N . ASP A 1 12 ? 20.801 34.051 20.738 1.00 0.00 12 ASP A N 9
ATOM 13851 C CA . ASP A 1 12 ? 19.933 34.088 19.552 1.00 0.00 12 ASP A CA 9
ATOM 13852 C C . ASP A 1 12 ? 19.304 32.715 19.178 1.00 0.00 12 ASP A C 9
ATOM 13853 O O . ASP A 1 12 ? 18.487 32.630 18.260 1.00 0.00 12 ASP A O 9
ATOM 13862 N N . GLY A 1 13 ? 19.662 31.636 19.888 1.00 0.00 13 GLY A N 9
ATOM 13863 C CA . GLY A 1 13 ? 19.092 30.280 19.773 1.00 0.00 13 GLY A CA 9
ATOM 13864 C C . GLY A 1 13 ? 19.679 29.361 18.693 1.00 0.00 13 GLY A C 9
ATOM 13865 O O . GLY A 1 13 ? 19.243 28.214 18.567 1.00 0.00 13 GLY A O 9
ATOM 13869 N N . SER A 1 14 ? 20.682 29.829 17.946 1.00 0.00 14 SER A N 9
ATOM 13870 C CA . SER A 1 14 ? 21.495 29.037 17.003 1.00 0.00 14 SER A CA 9
ATOM 13871 C C . SER A 1 14 ? 22.366 27.990 17.719 1.00 0.00 14 SER A C 9
ATOM 13872 O O . SER A 1 14 ? 22.570 28.059 18.932 1.00 0.00 14 SER A O 9
ATOM 13880 N N . GLN A 1 15 ? 22.922 27.038 16.971 1.00 0.00 15 GLN A N 9
ATOM 13881 C CA . GLN A 1 15 ? 23.938 26.081 17.425 1.00 0.00 15 GLN A CA 9
ATOM 13882 C C . GLN A 1 15 ? 25.244 26.282 16.679 1.00 0.00 15 GLN A C 9
ATOM 13883 O O . GLN A 1 15 ? 25.250 26.472 15.457 1.00 0.00 15 GLN A O 9
ATOM 13897 N N . LYS A 1 16 ? 26.343 26.201 17.433 1.00 0.00 16 LYS A N 9
ATOM 13898 C CA . LYS A 1 16 ? 27.693 26.418 16.939 1.00 0.00 16 LYS A CA 9
ATOM 13899 C C . LYS A 1 16 ? 28.648 25.497 17.672 1.00 0.00 16 LYS A C 9
ATOM 13900 O O . LYS A 1 16 ? 28.774 25.531 18.894 1.00 0.00 16 LYS A O 9
ATOM 13919 N N . THR A 1 17 ? 29.289 24.662 16.880 1.00 0.00 17 THR A N 9
ATOM 13920 C CA . THR A 1 17 ? 30.302 23.674 17.317 1.00 0.00 17 THR A CA 9
ATOM 13921 C C . THR A 1 17 ? 31.719 24.024 16.834 1.00 0.00 17 THR A C 9
ATOM 13922 O O . THR A 1 17 ? 31.939 24.215 15.633 1.00 0.00 17 THR A O 9
ATOM 13933 N N . TYR A 1 18 ? 32.671 24.157 17.762 1.00 0.00 18 TYR A N 9
ATOM 13934 C CA . TYR A 1 18 ? 33.976 24.813 17.588 1.00 0.00 18 TYR A CA 9
ATOM 13935 C C . TYR A 1 18 ? 35.148 23.976 18.122 1.00 0.00 18 TYR A C 9
ATOM 13936 O O . TYR A 1 18 ? 35.091 23.448 19.230 1.00 0.00 18 TYR A O 9
ATOM 13954 N N . GLU A 1 19 ? 36.253 23.928 17.380 1.00 0.00 19 GLU A N 9
ATOM 13955 C CA . GLU A 1 19 ? 37.508 23.280 17.798 1.00 0.00 19 GLU A CA 9
ATOM 13956 C C . GLU A 1 19 ? 38.348 24.127 18.784 1.00 0.00 19 GLU A C 9
ATOM 13957 O O . GLU A 1 19 ? 38.517 25.340 18.607 1.00 0.00 19 GLU A O 9
ATOM 13969 N N . VAL A 1 20 ? 38.863 23.480 19.837 1.00 0.00 20 VAL A N 9
ATOM 13970 C CA . VAL A 1 20 ? 39.619 24.041 20.971 1.00 0.00 20 VAL A CA 9
ATOM 13971 C C . VAL A 1 20 ? 40.691 23.057 21.452 1.00 0.00 20 VAL A C 9
ATOM 13972 O O . VAL A 1 20 ? 40.928 22.014 20.836 1.00 0.00 20 VAL A O 9
ATOM 13985 N N . CYS A 1 21 ? 41.336 23.387 22.570 1.00 0.00 21 CYS A N 9
ATOM 13986 C CA . CYS A 1 21 ? 42.318 22.549 23.242 1.00 0.00 21 CYS A CA 9
ATOM 13987 C C . CYS A 1 21 ? 41.983 22.311 24.727 1.00 0.00 21 CYS A C 9
ATOM 13988 O O . CYS A 1 21 ? 41.136 22.975 25.325 1.00 0.00 21 CYS A O 9
ATOM 13996 N N . GLU A 1 22 ? 42.648 21.320 25.318 1.00 0.00 22 GLU A N 9
ATOM 13997 C CA . GLU A 1 22 ? 42.470 20.898 26.711 1.00 0.00 22 GLU A CA 9
ATOM 13998 C C . GLU A 1 22 ? 42.915 21.970 27.733 1.00 0.00 22 GLU A C 9
ATOM 13999 O O . GLU A 1 22 ? 43.835 22.751 27.469 1.00 0.00 22 GLU A O 9
ATOM 14011 N N . GLY A 1 23 ? 42.246 22.030 28.893 1.00 0.00 23 GLY A N 9
ATOM 14012 C CA . GLY A 1 23 ? 42.505 23.008 29.960 1.00 0.00 23 GLY A CA 9
ATOM 14013 C C . GLY A 1 23 ? 41.750 24.336 29.818 1.00 0.00 23 GLY A C 9
ATOM 14014 O O . GLY A 1 23 ? 41.616 25.062 30.800 1.00 0.00 23 GLY A O 9
ATOM 14018 N N . GLU A 1 24 ? 41.202 24.645 28.641 1.00 0.00 24 GLU A N 9
ATOM 14019 C CA . GLU A 1 24 ? 40.416 25.865 28.397 1.00 0.00 24 GLU A CA 9
ATOM 14020 C C . GLU A 1 24 ? 39.017 25.775 29.051 1.00 0.00 24 GLU A C 9
ATOM 14021 O O . GLU A 1 24 ? 38.420 24.701 29.131 1.00 0.00 24 GLU A O 9
ATOM 14033 N N . THR A 1 25 ? 38.471 26.901 29.511 1.00 0.00 25 THR A N 9
ATOM 14034 C CA . THR A 1 25 ? 37.231 26.989 30.310 1.00 0.00 25 THR A CA 9
ATOM 14035 C C . THR A 1 25 ? 36.038 27.350 29.417 1.00 0.00 25 THR A C 9
ATOM 14036 O O . THR A 1 25 ? 36.185 28.135 28.487 1.00 0.00 25 THR A O 9
ATOM 14047 N N . ILE A 1 26 ? 34.835 26.826 29.682 1.00 0.00 26 ILE A N 9
ATOM 14048 C CA . ILE A 1 26 ? 33.651 26.992 28.798 1.00 0.00 26 ILE A CA 9
ATOM 14049 C C . ILE A 1 26 ? 33.381 28.474 28.478 1.00 0.00 26 ILE A C 9
ATOM 14050 O O . ILE A 1 26 ? 33.295 28.843 27.304 1.00 0.00 26 ILE A O 9
ATOM 14066 N N . LEU A 1 27 ? 33.324 29.343 29.491 1.00 0.00 27 LEU A N 9
ATOM 14067 C CA . LEU A 1 27 ? 33.094 30.781 29.295 1.00 0.00 27 LEU A CA 9
ATOM 14068 C C . LEU A 1 27 ? 34.339 31.565 28.831 1.00 0.00 27 LEU A C 9
ATOM 14069 O O . LEU A 1 27 ? 34.203 32.670 28.306 1.00 0.00 27 LEU A O 9
ATOM 14085 N N . ASP A 1 28 ? 35.536 30.983 28.955 1.00 0.00 28 ASP A N 9
ATOM 14086 C CA . ASP A 1 28 ? 36.756 31.470 28.294 1.00 0.00 28 ASP A CA 9
ATOM 14087 C C . ASP A 1 28 ? 36.765 31.149 26.790 1.00 0.00 28 ASP A C 9
ATOM 14088 O O . ASP A 1 28 ? 37.358 31.905 26.022 1.00 0.00 28 ASP A O 9
ATOM 14097 N N . ILE A 1 29 ? 36.100 30.076 26.340 1.00 0.00 29 ILE A N 9
ATOM 14098 C CA . ILE A 1 29 ? 35.895 29.798 24.907 1.00 0.00 29 ILE A CA 9
ATOM 14099 C C . ILE A 1 29 ? 34.762 30.669 24.371 1.00 0.00 29 ILE A C 9
ATOM 14100 O O . ILE A 1 29 ? 34.892 31.221 23.283 1.00 0.00 29 ILE A O 9
ATOM 14116 N N . ALA A 1 30 ? 33.697 30.895 25.144 1.00 0.00 30 ALA A N 9
ATOM 14117 C CA . ALA A 1 30 ? 32.629 31.796 24.729 1.00 0.00 30 ALA A CA 9
ATOM 14118 C C . ALA A 1 30 ? 33.153 33.218 24.431 1.00 0.00 30 ALA A C 9
ATOM 14119 O O . ALA A 1 30 ? 32.785 33.812 23.414 1.00 0.00 30 ALA A O 9
ATOM 14126 N N . GLN A 1 31 ? 34.079 33.721 25.261 1.00 0.00 31 GLN A N 9
ATOM 14127 C CA . GLN A 1 31 ? 34.838 34.936 24.966 1.00 0.00 31 GLN A CA 9
ATOM 14128 C C . GLN A 1 31 ? 35.874 34.709 23.884 1.00 0.00 31 GLN A C 9
ATOM 14129 O O . GLN A 1 31 ? 35.763 35.353 22.860 1.00 0.00 31 GLN A O 9
ATOM 14143 N N . GLY A 1 32 ? 36.841 33.807 24.014 1.00 0.00 32 GLY A N 9
ATOM 14144 C CA . GLY A 1 32 ? 37.951 33.739 23.058 1.00 0.00 32 GLY A CA 9
ATOM 14145 C C . GLY A 1 32 ? 37.576 33.358 21.619 1.00 0.00 32 GLY A C 9
ATOM 14146 O O . GLY A 1 32 ? 38.253 33.793 20.684 1.00 0.00 32 GLY A O 9
ATOM 14150 N N . HIS A 1 33 ? 36.466 32.641 21.403 1.00 0.00 33 HIS A N 9
ATOM 14151 C CA . HIS A 1 33 ? 35.905 32.380 20.073 1.00 0.00 33 HIS A CA 9
ATOM 14152 C C . HIS A 1 33 ? 34.964 33.494 19.583 1.00 0.00 33 HIS A C 9
ATOM 14153 O O . HIS A 1 33 ? 34.423 33.448 18.472 1.00 0.00 33 HIS A O 9
ATOM 14167 N N . ASN A 1 34 ? 34.766 34.498 20.436 1.00 0.00 34 ASN A N 9
ATOM 14168 C CA . ASN A 1 34 ? 33.933 35.673 20.251 1.00 0.00 34 ASN A CA 9
ATOM 14169 C C . ASN A 1 34 ? 32.518 35.302 19.800 1.00 0.00 34 ASN A C 9
ATOM 14170 O O . ASN A 1 34 ? 31.975 35.853 18.842 1.00 0.00 34 ASN A O 9
ATOM 14181 N N . LEU A 1 35 ? 31.925 34.353 20.531 1.00 0.00 35 LEU A N 9
ATOM 14182 C CA . LEU A 1 35 ? 30.479 34.090 20.444 1.00 0.00 35 LEU A CA 9
ATOM 14183 C C . LEU A 1 35 ? 29.709 35.355 20.845 1.00 0.00 35 LEU A C 9
ATOM 14184 O O . LEU A 1 35 ? 30.082 36.038 21.804 1.00 0.00 35 LEU A O 9
ATOM 14200 N N . ASP A 1 36 ? 28.634 35.685 20.120 1.00 0.00 36 ASP A N 9
ATOM 14201 C CA . ASP A 1 36 ? 27.832 36.888 20.388 1.00 0.00 36 ASP A CA 9
ATOM 14202 C C . ASP A 1 36 ? 26.811 36.607 21.478 1.00 0.00 36 ASP A C 9
ATOM 14203 O O . ASP A 1 36 ? 25.614 36.411 21.263 1.00 0.00 36 ASP A O 9
ATOM 14212 N N . MET A 1 37 ? 27.378 36.484 22.669 1.00 0.00 37 MET A N 9
ATOM 14213 C CA . MET A 1 37 ? 26.795 35.844 23.823 1.00 0.00 37 MET A CA 9
ATOM 14214 C C . MET A 1 37 ? 27.464 36.458 25.061 1.00 0.00 37 MET A C 9
ATOM 14215 O O . MET A 1 37 ? 28.690 36.589 25.111 1.00 0.00 37 MET A O 9
ATOM 14229 N N . GLU A 1 38 ? 26.664 36.896 26.024 1.00 0.00 38 GLU A N 9
ATOM 14230 C CA . GLU A 1 38 ? 27.138 37.409 27.331 1.00 0.00 38 GLU A CA 9
ATOM 14231 C C . GLU A 1 38 ? 28.223 36.529 27.991 1.00 0.00 38 GLU A C 9
ATOM 14232 O O . GLU A 1 38 ? 28.077 35.309 28.077 1.00 0.00 38 GLU A O 9
ATOM 14244 N N . GLY A 1 39 ? 29.283 37.158 28.514 1.00 0.00 39 GLY A N 9
ATOM 14245 C CA . GLY A 1 39 ? 30.295 36.520 29.369 1.00 0.00 39 GLY A CA 9
ATOM 14246 C C . GLY A 1 39 ? 30.150 36.936 30.839 1.00 0.00 39 GLY A C 9
ATOM 14247 O O . GLY A 1 39 ? 29.951 38.117 31.129 1.00 0.00 39 GLY A O 9
ATOM 14251 N N . ALA A 1 40 ? 30.252 35.978 31.768 1.00 0.00 40 ALA A N 9
ATOM 14252 C CA . ALA A 1 40 ? 30.144 36.222 33.211 1.00 0.00 40 ALA A CA 9
ATOM 14253 C C . ALA A 1 40 ? 31.487 36.630 33.851 1.00 0.00 40 ALA A C 9
ATOM 14254 O O . ALA A 1 40 ? 31.576 37.712 34.436 1.00 0.00 40 ALA A O 9
ATOM 14261 N N . CYS A 1 41 ? 32.550 35.836 33.663 1.00 0.00 41 CYS A N 9
ATOM 14262 C CA . CYS A 1 41 ? 33.901 36.176 34.129 1.00 0.00 41 CYS A CA 9
ATOM 14263 C C . CYS A 1 41 ? 34.677 37.081 33.140 1.00 0.00 41 CYS A C 9
ATOM 14264 O O . CYS A 1 41 ? 35.550 37.836 33.560 1.00 0.00 41 CYS A O 9
ATOM 14271 N N . GLY A 1 42 ? 34.361 37.065 31.837 1.00 0.00 42 GLY A N 9
ATOM 14272 C CA . GLY A 1 42 ? 34.740 38.115 30.871 1.00 0.00 42 GLY A CA 9
ATOM 14273 C C . GLY A 1 42 ? 36.245 38.359 30.649 1.00 0.00 42 GLY A C 9
ATOM 14274 O O . GLY A 1 42 ? 36.631 39.436 30.189 1.00 0.00 42 GLY A O 9
ATOM 14278 N N . GLY A 1 43 ? 37.110 37.410 31.025 1.00 0.00 43 GLY A N 9
ATOM 14279 C CA . GLY A 1 43 ? 38.570 37.596 31.043 1.00 0.00 43 GLY A CA 9
ATOM 14280 C C . GLY A 1 43 ? 39.082 38.527 32.159 1.00 0.00 43 GLY A C 9
ATOM 14281 O O . GLY A 1 43 ? 40.194 39.053 32.060 1.00 0.00 43 GLY A O 9
ATOM 14285 N N . SER A 1 44 ? 38.260 38.782 33.182 1.00 0.00 44 SER A N 9
ATOM 14286 C CA . SER A 1 44 ? 38.506 39.694 34.309 1.00 0.00 44 SER A CA 9
ATOM 14287 C C . SER A 1 44 ? 37.604 39.280 35.495 1.00 0.00 44 SER A C 9
ATOM 14288 O O . SER A 1 44 ? 37.637 38.110 35.900 1.00 0.00 44 SER A O 9
ATOM 14296 N N . CYS A 1 45 ? 36.770 40.204 35.991 1.00 0.00 45 CYS A N 9
ATOM 14297 C CA . CYS A 1 45 ? 35.659 40.009 36.926 1.00 0.00 45 CYS A CA 9
ATOM 14298 C C . CYS A 1 45 ? 36.049 39.552 38.344 1.00 0.00 45 CYS A C 9
ATOM 14299 O O . CYS A 1 45 ? 37.167 39.113 38.620 1.00 0.00 45 CYS A O 9
ATOM 14307 N N . ALA A 1 46 ? 35.104 39.706 39.266 1.00 0.00 46 ALA A N 9
ATOM 14308 C CA . ALA A 1 46 ? 35.089 39.179 40.631 1.00 0.00 46 ALA A CA 9
ATOM 14309 C C . ALA A 1 46 ? 34.020 38.073 40.773 1.00 0.00 46 ALA A C 9
ATOM 14310 O O . ALA A 1 46 ? 33.301 38.003 41.772 1.00 0.00 46 ALA A O 9
ATOM 14317 N N . CYS A 1 47 ? 33.830 37.312 39.688 1.00 0.00 47 CYS A N 9
ATOM 14318 C CA . CYS A 1 47 ? 32.732 36.391 39.412 1.00 0.00 47 CYS A CA 9
ATOM 14319 C C . CYS A 1 47 ? 31.328 37.015 39.280 1.00 0.00 47 CYS A C 9
ATOM 14320 O O . CYS A 1 47 ? 31.055 38.126 39.739 1.00 0.00 47 CYS A O 9
ATOM 14327 N N . SER A 1 48 ? 30.457 36.311 38.550 1.00 0.00 48 SER A N 9
ATOM 14328 C CA . SER A 1 48 ? 29.105 36.730 38.150 1.00 0.00 48 SER A CA 9
ATOM 14329 C C . SER A 1 48 ? 28.208 35.486 37.947 1.00 0.00 48 SER A C 9
ATOM 14330 O O . SER A 1 48 ? 28.550 34.401 38.404 1.00 0.00 48 SER A O 9
ATOM 14338 N N . THR A 1 49 ? 27.046 35.611 37.295 1.00 0.00 49 THR A N 9
ATOM 14339 C CA . THR A 1 49 ? 25.961 34.603 37.317 1.00 0.00 49 THR A CA 9
ATOM 14340 C C . THR A 1 49 ? 26.202 33.302 36.515 1.00 0.00 49 THR A C 9
ATOM 14341 O O . THR A 1 49 ? 25.333 32.435 36.503 1.00 0.00 49 THR A O 9
ATOM 14352 N N . CYS A 1 50 ? 27.353 33.158 35.847 1.00 0.00 50 CYS A N 9
ATOM 14353 C CA . CYS A 1 50 ? 28.017 31.904 35.436 1.00 0.00 50 CYS A CA 9
ATOM 14354 C C . CYS A 1 50 ? 27.245 30.761 34.719 1.00 0.00 50 CYS A C 9
ATOM 14355 O O . CYS A 1 50 ? 27.779 29.660 34.572 1.00 0.00 50 CYS A O 9
ATOM 14362 N N . HIS A 1 51 ? 26.013 30.951 34.244 1.00 0.00 51 HIS A N 9
ATOM 14363 C CA . HIS A 1 51 ? 25.096 29.813 34.094 1.00 0.00 51 HIS A CA 9
ATOM 14364 C C . HIS A 1 51 ? 25.149 29.186 32.689 1.00 0.00 51 HIS A C 9
ATOM 14365 O O . HIS A 1 51 ? 24.708 29.775 31.705 1.00 0.00 51 HIS A O 9
ATOM 14379 N N . VAL A 1 52 ? 25.575 27.924 32.625 1.00 0.00 52 VAL A N 9
ATOM 14380 C CA . VAL A 1 52 ? 25.338 26.995 31.505 1.00 0.00 52 VAL A CA 9
ATOM 14381 C C . VAL A 1 52 ? 24.435 25.878 31.970 1.00 0.00 52 VAL A C 9
ATOM 14382 O O . VAL A 1 52 ? 24.288 25.604 33.159 1.00 0.00 52 VAL A O 9
ATOM 14395 N N . ILE A 1 53 ? 23.898 25.157 31.004 1.00 0.00 53 ILE A N 9
ATOM 14396 C CA . ILE A 1 53 ? 23.510 23.785 31.170 1.00 0.00 53 ILE A CA 9
ATOM 14397 C C . ILE A 1 53 ? 24.292 22.909 30.188 1.00 0.00 53 ILE A C 9
ATOM 14398 O O . ILE A 1 53 ? 24.561 23.323 29.074 1.00 0.00 53 ILE A O 9
ATOM 14414 N N . VAL A 1 54 ? 24.672 21.705 30.603 1.00 0.00 54 VAL A N 9
ATOM 14415 C CA . VAL A 1 54 ? 25.370 20.698 29.804 1.00 0.00 54 VAL A CA 9
ATOM 14416 C C . VAL A 1 54 ? 24.425 19.644 29.232 1.00 0.00 54 VAL A C 9
ATOM 14417 O O . VAL A 1 54 ? 23.363 19.356 29.792 1.00 0.00 54 VAL A O 9
ATOM 14430 N N . ASP A 1 55 ? 24.861 19.013 28.146 1.00 0.00 55 ASP A N 9
ATOM 14431 C CA . ASP A 1 55 ? 24.313 17.740 27.682 1.00 0.00 55 ASP A CA 9
ATOM 14432 C C . ASP A 1 55 ? 24.322 16.715 28.849 1.00 0.00 55 ASP A C 9
ATOM 14433 O O . ASP A 1 55 ? 25.362 16.591 29.514 1.00 0.00 55 ASP A O 9
ATOM 14442 N N . PRO A 1 56 ? 23.273 15.893 29.060 1.00 0.00 56 PRO A N 9
ATOM 14443 C CA . PRO A 1 56 ? 23.289 14.837 30.076 1.00 0.00 56 PRO A CA 9
ATOM 14444 C C . PRO A 1 56 ? 24.382 13.780 29.878 1.00 0.00 56 PRO A C 9
ATOM 14445 O O . PRO A 1 56 ? 24.672 13.026 30.809 1.00 0.00 56 PRO A O 9
ATOM 14456 N N . ASP A 1 57 ? 25.007 13.737 28.697 1.00 0.00 57 ASP A N 9
ATOM 14457 C CA . ASP A 1 57 ? 26.183 12.915 28.410 1.00 0.00 57 ASP A CA 9
ATOM 14458 C C . ASP A 1 57 ? 27.474 13.463 29.030 1.00 0.00 57 ASP A C 9
ATOM 14459 O O . ASP A 1 57 ? 28.255 12.694 29.592 1.00 0.00 57 ASP A O 9
ATOM 14468 N N . TYR A 1 58 ? 27.739 14.774 28.939 1.00 0.00 58 TYR A N 9
ATOM 14469 C CA . TYR A 1 58 ? 29.038 15.312 29.318 1.00 0.00 58 TYR A CA 9
ATOM 14470 C C . TYR A 1 58 ? 29.098 15.852 30.743 1.00 0.00 58 TYR A C 9
ATOM 14471 O O . TYR A 1 58 ? 30.181 15.935 31.310 1.00 0.00 58 TYR A O 9
ATOM 14489 N N . TYR A 1 59 ? 27.949 16.128 31.365 1.00 0.00 59 TYR A N 9
ATOM 14490 C CA . TYR A 1 59 ? 27.900 16.278 32.835 1.00 0.00 59 TYR A CA 9
ATOM 14491 C C . TYR A 1 59 ? 28.402 15.036 33.545 1.00 0.00 59 TYR A C 9
ATOM 14492 O O . TYR A 1 59 ? 28.944 15.111 34.641 1.00 0.00 59 TYR A O 9
ATOM 14510 N N . ASP A 1 60 ? 28.140 13.874 32.945 1.00 0.00 60 ASP A N 9
ATOM 14511 C CA . ASP A 1 60 ? 28.105 12.636 33.708 1.00 0.00 60 ASP A CA 9
ATOM 14512 C C . ASP A 1 60 ? 29.526 12.139 34.069 1.00 0.00 60 ASP A C 9
ATOM 14513 O O . ASP A 1 60 ? 29.713 11.161 34.799 1.00 0.00 60 ASP A O 9
ATOM 14522 N N . ALA A 1 61 ? 30.512 12.814 33.468 1.00 0.00 61 ALA A N 9
ATOM 14523 C CA . ALA A 1 61 ? 31.959 12.697 33.650 1.00 0.00 61 ALA A CA 9
ATOM 14524 C C . ALA A 1 61 ? 32.601 14.045 34.076 1.00 0.00 61 ALA A C 9
ATOM 14525 O O . ALA A 1 61 ? 33.807 14.278 33.908 1.00 0.00 61 ALA A O 9
ATOM 14532 N N . LEU A 1 62 ? 31.780 14.963 34.599 1.00 0.00 62 LEU A N 9
ATOM 14533 C CA . LEU A 1 62 ? 32.210 16.216 35.236 1.00 0.00 62 LEU A CA 9
ATOM 14534 C C . LEU A 1 62 ? 31.919 16.196 36.750 1.00 0.00 62 LEU A C 9
ATOM 14535 O O . LEU A 1 62 ? 30.855 15.728 37.158 1.00 0.00 62 LEU A O 9
ATOM 14551 N N . PRO A 1 63 ? 32.799 16.770 37.584 1.00 0.00 63 PRO A N 9
ATOM 14552 C CA . PRO A 1 63 ? 32.596 16.907 39.030 1.00 0.00 63 PRO A CA 9
ATOM 14553 C C . PRO A 1 63 ? 31.636 18.052 39.388 1.00 0.00 63 PRO A C 9
ATOM 14554 O O . PRO A 1 63 ? 31.417 18.961 38.587 1.00 0.00 63 PRO A O 9
ATOM 14565 N N . GLU A 1 64 ? 31.119 18.075 40.616 1.00 0.00 64 GLU A N 9
ATOM 14566 C CA . GLU A 1 64 ? 30.387 19.233 41.163 1.00 0.00 64 GLU A CA 9
ATOM 14567 C C . GLU A 1 64 ? 31.341 20.231 41.858 1.00 0.00 64 GLU A C 9
ATOM 14568 O O . GLU A 1 64 ? 32.284 19.793 42.537 1.00 0.00 64 GLU A O 9
ATOM 14580 N N . PRO A 1 65 ? 31.108 21.555 41.752 1.00 0.00 65 PRO A N 9
ATOM 14581 C CA . PRO A 1 65 ? 31.977 22.590 42.313 1.00 0.00 65 PRO A CA 9
ATOM 14582 C C . PRO A 1 65 ? 31.643 22.913 43.778 1.00 0.00 65 PRO A C 9
ATOM 14583 O O . PRO A 1 65 ? 30.607 22.503 44.307 1.00 0.00 65 PRO A O 9
ATOM 14594 N N . GLU A 1 66 ? 32.505 23.712 44.403 1.00 0.00 66 GLU A N 9
ATOM 14595 C CA . GLU A 1 66 ? 32.304 24.367 45.700 1.00 0.00 66 GLU A CA 9
ATOM 14596 C C . GLU A 1 66 ? 30.930 25.047 45.883 1.00 0.00 66 GLU A C 9
ATOM 14597 O O . GLU A 1 66 ? 30.305 25.512 44.928 1.00 0.00 66 GLU A O 9
ATOM 14609 N N . ASP A 1 67 ? 30.489 25.156 47.142 1.00 0.00 67 ASP A N 9
ATOM 14610 C CA . ASP A 1 67 ? 29.121 25.560 47.519 1.00 0.00 67 ASP A CA 9
ATOM 14611 C C . ASP A 1 67 ? 28.796 27.040 47.261 1.00 0.00 67 ASP A C 9
ATOM 14612 O O . ASP A 1 67 ? 27.627 27.425 47.231 1.00 0.00 67 ASP A O 9
ATOM 14621 N N . ASP A 1 68 ? 29.807 27.889 47.090 1.00 0.00 68 ASP A N 9
ATOM 14622 C CA . ASP A 1 68 ? 29.655 29.262 46.600 1.00 0.00 68 ASP A CA 9
ATOM 14623 C C . ASP A 1 68 ? 29.659 29.315 45.069 1.00 0.00 68 ASP A C 9
ATOM 14624 O O . ASP A 1 68 ? 28.934 30.116 44.491 1.00 0.00 68 ASP A O 9
ATOM 14633 N N . GLU A 1 69 ? 30.370 28.410 44.391 1.00 0.00 69 GLU A N 9
ATOM 14634 C CA . GLU A 1 69 ? 30.450 28.412 42.928 1.00 0.00 69 GLU A CA 9
ATOM 14635 C C . GLU A 1 69 ? 29.211 27.783 42.252 1.00 0.00 69 GLU A C 9
ATOM 14636 O O . GLU A 1 69 ? 28.757 28.315 41.242 1.00 0.00 69 GLU A O 9
ATOM 14648 N N . ASN A 1 70 ? 28.569 26.747 42.816 1.00 0.00 70 ASN A N 9
ATOM 14649 C CA . ASN A 1 70 ? 27.205 26.355 42.395 1.00 0.00 70 ASN A CA 9
ATOM 14650 C C . ASN A 1 70 ? 26.102 27.341 42.803 1.00 0.00 70 ASN A C 9
ATOM 14651 O O . ASN A 1 70 ? 25.032 27.356 42.190 1.00 0.00 70 ASN A O 9
ATOM 14662 N N . ASP A 1 71 ? 26.368 28.206 43.776 1.00 0.00 71 ASP A N 9
ATOM 14663 C CA . ASP A 1 71 ? 25.473 29.320 44.104 1.00 0.00 71 ASP A CA 9
ATOM 14664 C C . ASP A 1 71 ? 25.544 30.454 43.071 1.00 0.00 71 ASP A C 9
ATOM 14665 O O . ASP A 1 71 ? 24.512 31.069 42.841 1.00 0.00 71 ASP A O 9
ATOM 14674 N N . MET A 1 72 ? 26.680 30.669 42.378 1.00 0.00 72 MET A N 9
ATOM 14675 C CA . MET A 1 72 ? 26.818 31.632 41.252 1.00 0.00 72 MET A CA 9
ATOM 14676 C C . MET A 1 72 ? 25.776 31.362 40.150 1.00 0.00 72 MET A C 9
ATOM 14677 O O . MET A 1 72 ? 25.344 32.271 39.452 1.00 0.00 72 MET A O 9
ATOM 14691 N N . LEU A 1 73 ? 25.320 30.114 40.052 1.00 0.00 73 LEU A N 9
ATOM 14692 C CA . LEU A 1 73 ? 24.363 29.594 39.076 1.00 0.00 73 LEU A CA 9
ATOM 14693 C C . LEU A 1 73 ? 22.917 29.846 39.510 1.00 0.00 73 LEU A C 9
ATOM 14694 O O . LEU A 1 73 ? 22.102 30.342 38.733 1.00 0.00 73 LEU A O 9
ATOM 14710 N N . ASP A 1 74 ? 22.620 29.496 40.764 1.00 0.00 74 ASP A N 9
ATOM 14711 C CA . ASP A 1 74 ? 21.399 29.834 41.518 1.00 0.00 74 ASP A CA 9
ATOM 14712 C C . ASP A 1 74 ? 21.006 31.329 41.506 1.00 0.00 74 ASP A C 9
ATOM 14713 O O . ASP A 1 74 ? 19.862 31.665 41.829 1.00 0.00 74 ASP A O 9
ATOM 14722 N N . LEU A 1 75 ? 21.927 32.232 41.149 1.00 0.00 75 LEU A N 9
ATOM 14723 C CA . LEU A 1 75 ? 21.656 33.662 40.945 1.00 0.00 75 LEU A CA 9
ATOM 14724 C C . LEU A 1 75 ? 20.857 33.946 39.654 1.00 0.00 75 LEU A C 9
ATOM 14725 O O . LEU A 1 75 ? 20.435 35.080 39.419 1.00 0.00 75 LEU A O 9
ATOM 14741 N N . ALA A 1 76 ? 20.629 32.915 38.837 1.00 0.00 76 ALA A N 9
ATOM 14742 C CA . ALA A 1 76 ? 19.709 32.902 37.704 1.00 0.00 76 ALA A CA 9
ATOM 14743 C C . ALA A 1 76 ? 18.464 32.038 37.992 1.00 0.00 76 ALA A C 9
ATOM 14744 O O . ALA A 1 76 ? 18.517 31.058 38.743 1.00 0.00 76 ALA A O 9
ATOM 14751 N N . TYR A 1 77 ? 17.348 32.361 37.335 1.00 0.00 77 TYR A N 9
ATOM 14752 C CA . TYR A 1 77 ? 16.087 31.621 37.430 1.00 0.00 77 TYR A CA 9
ATOM 14753 C C . TYR A 1 77 ? 16.175 30.182 36.904 1.00 0.00 77 TYR A C 9
ATOM 14754 O O . TYR A 1 77 ? 16.774 29.907 35.856 1.00 0.00 77 TYR A O 9
ATOM 14772 N N . GLY A 1 78 ? 15.455 29.294 37.590 1.00 0.00 78 GLY A N 9
ATOM 14773 C CA . GLY A 1 78 ? 14.975 28.036 37.042 1.00 0.00 78 GLY A CA 9
ATOM 14774 C C . GLY A 1 78 ? 16.051 26.968 36.849 1.00 0.00 78 GLY A C 9
ATOM 14775 O O . GLY A 1 78 ? 16.027 26.272 35.833 1.00 0.00 78 GLY A O 9
ATOM 14779 N N . LEU A 1 79 ? 17.018 26.860 37.767 1.00 0.00 79 LEU A N 9
ATOM 14780 C CA . LEU A 1 79 ? 18.168 25.952 37.635 1.00 0.00 79 LEU A CA 9
ATOM 14781 C C . LEU A 1 79 ? 17.765 24.456 37.559 1.00 0.00 79 LEU A C 9
ATOM 14782 O O . LEU A 1 79 ? 17.000 23.962 38.389 1.00 0.00 79 LEU A O 9
ATOM 14798 N N . THR A 1 80 ? 18.270 23.762 36.533 1.00 0.00 80 THR A N 9
ATOM 14799 C CA . THR A 1 80 ? 18.002 22.371 36.091 1.00 0.00 80 THR A CA 9
ATOM 14800 C C . THR A 1 80 ? 18.947 21.300 36.681 1.00 0.00 80 THR A C 9
ATOM 14801 O O . THR A 1 80 ? 19.803 21.530 37.531 1.00 0.00 80 THR A O 9
ATOM 14812 N N . GLU A 1 81 ? 18.782 20.085 36.177 1.00 0.00 81 GLU A N 9
ATOM 14813 C CA . GLU A 1 81 ? 19.448 18.832 36.493 1.00 0.00 81 GLU A CA 9
ATOM 14814 C C . GLU A 1 81 ? 20.930 18.727 36.093 1.00 0.00 81 GLU A C 9
ATOM 14815 O O . GLU A 1 81 ? 21.680 17.977 36.716 1.00 0.00 81 GLU A O 9
ATOM 14827 N N . THR A 1 82 ? 21.354 19.486 35.077 1.00 0.00 82 THR A N 9
ATOM 14828 C CA . THR A 1 82 ? 22.750 19.538 34.581 1.00 0.00 82 THR A CA 9
ATOM 14829 C C . THR A 1 82 ? 23.273 20.960 34.407 1.00 0.00 82 THR A C 9
ATOM 14830 O O . THR A 1 82 ? 24.244 21.223 33.694 1.00 0.00 82 THR A O 9
ATOM 14841 N N . SER A 1 83 ? 22.613 21.924 35.037 1.00 0.00 83 SER A N 9
ATOM 14842 C CA . SER A 1 83 ? 23.029 23.311 35.002 1.00 0.00 83 SER A CA 9
ATOM 14843 C C . SER A 1 83 ? 24.256 23.536 35.884 1.00 0.00 83 SER A C 9
ATOM 14844 O O . SER A 1 83 ? 24.275 23.124 37.048 1.00 0.00 83 SER A O 9
ATOM 14852 N N . ARG A 1 84 ? 25.293 24.139 35.302 1.00 0.00 84 ARG A N 9
ATOM 14853 C CA . ARG A 1 84 ? 26.682 24.110 35.773 1.00 0.00 84 ARG A CA 9
ATOM 14854 C C . ARG A 1 84 ? 27.401 25.449 35.608 1.00 0.00 84 ARG A C 9
ATOM 14855 O O . ARG A 1 84 ? 26.891 26.335 34.925 1.00 0.00 84 ARG A O 9
ATOM 14876 N N . LEU A 1 85 ? 28.564 25.595 36.236 1.00 0.00 85 LEU A N 9
ATOM 14877 C CA . LEU A 1 85 ? 29.398 26.796 36.122 1.00 0.00 85 LEU A CA 9
ATOM 14878 C C . LEU A 1 85 ? 30.148 26.871 34.789 1.00 0.00 85 LEU A C 9
ATOM 14879 O O . LEU A 1 85 ? 30.599 25.849 34.269 1.00 0.00 85 LEU A O 9
ATOM 14895 N N . GLY A 1 86 ? 30.268 28.078 34.237 1.00 0.00 86 GLY A N 9
ATOM 14896 C CA . GLY A 1 86 ? 30.860 28.322 32.922 1.00 0.00 86 GLY A CA 9
ATOM 14897 C C . GLY A 1 86 ? 32.367 28.574 32.957 1.00 0.00 86 GLY A C 9
ATOM 14898 O O . GLY A 1 86 ? 33.091 28.111 32.078 1.00 0.00 86 GLY A O 9
ATOM 14902 N N . CYS A 1 87 ? 32.859 29.309 33.952 1.00 0.00 87 CYS A N 9
ATOM 14903 C CA . CYS A 1 87 ? 34.190 29.926 33.913 1.00 0.00 87 CYS A CA 9
ATOM 14904 C C . CYS A 1 87 ? 35.156 29.470 35.023 1.00 0.00 87 CYS A C 9
ATOM 14905 O O . CYS A 1 87 ? 36.198 30.106 35.216 1.00 0.00 87 CYS A O 9
ATOM 14912 N N . GLN A 1 88 ? 34.845 28.352 35.695 1.00 0.00 88 GLN A N 9
ATOM 14913 C CA . GLN A 1 88 ? 35.743 27.601 36.592 1.00 0.00 88 GLN A CA 9
ATOM 14914 C C . GLN A 1 88 ? 35.668 26.059 36.394 1.00 0.00 88 GLN A C 9
ATOM 14915 O O . GLN A 1 88 ? 35.757 25.302 37.357 1.00 0.00 88 GLN A O 9
ATOM 14929 N N . ILE A 1 89 ? 35.409 25.572 35.172 1.00 0.00 89 ILE A N 9
ATOM 14930 C CA . ILE A 1 89 ? 35.555 24.147 34.783 1.00 0.00 89 ILE A CA 9
ATOM 14931 C C . ILE A 1 89 ? 35.899 24.027 33.286 1.00 0.00 89 ILE A C 9
ATOM 14932 O O . ILE A 1 89 ? 35.440 24.830 32.471 1.00 0.00 89 ILE A O 9
ATOM 14948 N N . LYS A 1 90 ? 36.735 23.045 32.924 1.00 0.00 90 LYS A N 9
ATOM 14949 C CA . LYS A 1 90 ? 37.535 23.040 31.690 1.00 0.00 90 LYS A CA 9
ATOM 14950 C C . LYS A 1 90 ? 37.429 21.787 30.814 1.00 0.00 90 LYS A C 9
ATOM 14951 O O . LYS A 1 90 ? 37.002 20.720 31.261 1.00 0.00 90 LYS A O 9
ATOM 14970 N N . MET A 1 91 ? 37.866 21.938 29.559 1.00 0.00 91 MET A N 9
ATOM 14971 C CA . MET A 1 91 ? 38.014 20.870 28.565 1.00 0.00 91 MET A CA 9
ATOM 14972 C C . MET A 1 91 ? 39.000 19.792 29.056 1.00 0.00 91 MET A C 9
ATOM 14973 O O . MET A 1 91 ? 40.069 20.121 29.571 1.00 0.00 91 MET A O 9
ATOM 14987 N N . SER A 1 92 ? 38.656 18.518 28.858 1.00 0.00 92 SER A N 9
ATOM 14988 C CA . SER A 1 92 ? 39.396 17.318 29.277 1.00 0.00 92 SER A CA 9
ATOM 14989 C C . SER A 1 92 ? 39.242 16.175 28.261 1.00 0.00 92 SER A C 9
ATOM 14990 O O . SER A 1 92 ? 38.458 16.283 27.320 1.00 0.00 92 SER A O 9
ATOM 14998 N N . LYS A 1 93 ? 39.906 15.030 28.453 1.00 0.00 93 LYS A N 9
ATOM 14999 C CA . LYS A 1 93 ? 39.736 13.855 27.574 1.00 0.00 93 LYS A CA 9
ATOM 15000 C C . LYS A 1 93 ? 38.316 13.270 27.547 1.00 0.00 93 LYS A C 9
ATOM 15001 O O . LYS A 1 93 ? 37.965 12.580 26.588 1.00 0.00 93 LYS A O 9
ATOM 15020 N N . ASP A 1 94 ? 37.484 13.561 28.545 1.00 0.00 94 ASP A N 9
ATOM 15021 C CA . ASP A 1 94 ? 36.088 13.104 28.606 1.00 0.00 94 ASP A CA 9
ATOM 15022 C C . ASP A 1 94 ? 35.143 13.928 27.715 1.00 0.00 94 ASP A C 9
ATOM 15023 O O . ASP A 1 94 ? 34.047 13.460 27.392 1.00 0.00 94 ASP A O 9
ATOM 15032 N N . ILE A 1 95 ? 35.555 15.131 27.298 1.00 0.00 95 ILE A N 9
ATOM 15033 C CA . ILE A 1 95 ? 34.693 16.119 26.631 1.00 0.00 95 ILE A CA 9
ATOM 15034 C C . ILE A 1 95 ? 34.589 15.969 25.116 1.00 0.00 95 ILE A C 9
ATOM 15035 O O . ILE A 1 95 ? 34.011 16.851 24.509 1.00 0.00 95 ILE A O 9
ATOM 15051 N N . ASP A 1 96 ? 35.185 14.949 24.495 1.00 0.00 96 ASP A N 9
ATOM 15052 C CA . ASP A 1 96 ? 35.389 14.823 23.037 1.00 0.00 96 ASP A CA 9
ATOM 15053 C C . ASP A 1 96 ? 34.070 14.856 22.226 1.00 0.00 96 ASP A C 9
ATOM 15054 O O . ASP A 1 96 ? 33.538 13.826 21.803 1.00 0.00 96 ASP A O 9
ATOM 15063 N N . GLY A 1 97 ? 33.534 16.066 22.052 1.00 0.00 97 GLY A N 9
ATOM 15064 C CA . GLY A 1 97 ? 32.204 16.364 21.481 1.00 0.00 97 GLY A CA 9
ATOM 15065 C C . GLY A 1 97 ? 31.181 17.106 22.376 1.00 0.00 97 GLY A C 9
ATOM 15066 O O . GLY A 1 97 ? 29.994 17.107 22.045 1.00 0.00 97 GLY A O 9
ATOM 15070 N N . ILE A 1 98 ? 31.587 17.688 23.508 1.00 0.00 98 ILE A N 9
ATOM 15071 C CA . ILE A 1 98 ? 30.734 18.314 24.543 1.00 0.00 98 ILE A CA 9
ATOM 15072 C C . ILE A 1 98 ? 29.809 19.422 24.028 1.00 0.00 98 ILE A C 9
ATOM 15073 O O . ILE A 1 98 ? 30.171 20.183 23.136 1.00 0.00 98 ILE A O 9
ATOM 15089 N N . ARG A 1 99 ? 28.636 19.564 24.662 1.00 0.00 99 ARG A N 9
ATOM 15090 C CA . ARG A 1 99 ? 27.711 20.694 24.482 1.00 0.00 99 ARG A CA 9
ATOM 15091 C C . ARG A 1 99 ? 27.426 21.414 25.782 1.00 0.00 99 ARG A C 9
ATOM 15092 O O . ARG A 1 99 ? 27.346 20.780 26.836 1.00 0.00 99 ARG A O 9
ATOM 15113 N N . VAL A 1 100 ? 27.065 22.681 25.643 1.00 0.00 100 VAL A N 9
ATOM 15114 C CA . VAL A 1 100 ? 26.254 23.403 26.614 1.00 0.00 100 VAL A CA 9
ATOM 15115 C C . VAL A 1 100 ? 25.192 24.288 25.959 1.00 0.00 100 VAL A C 9
ATOM 15116 O O . VAL A 1 100 ? 25.386 24.789 24.850 1.00 0.00 100 VAL A O 9
ATOM 15129 N N . ALA A 1 101 ? 24.097 24.539 26.676 1.00 0.00 101 ALA A N 9
ATOM 15130 C CA . ALA A 1 101 ? 23.194 25.651 26.406 1.00 0.00 101 ALA A CA 9
ATOM 15131 C C . ALA A 1 101 ? 23.325 26.765 27.444 1.00 0.00 101 ALA A C 9
ATOM 15132 O O . ALA A 1 101 ? 23.924 26.603 28.508 1.00 0.00 101 ALA A O 9
ATOM 15139 N N . LEU A 1 102 ? 22.769 27.917 27.087 1.00 0.00 102 LEU A N 9
ATOM 15140 C CA . LEU A 1 102 ? 23.114 29.209 27.643 1.00 0.00 102 LEU A CA 9
ATOM 15141 C C . LEU A 1 102 ? 21.836 30.079 27.764 1.00 0.00 102 LEU A C 9
ATOM 15142 O O . LEU A 1 102 ? 21.360 30.627 26.758 1.00 0.00 102 LEU A O 9
ATOM 15158 N N . PRO A 1 103 ? 21.215 30.142 28.960 1.00 0.00 103 PRO A N 9
ATOM 15159 C CA . PRO A 1 103 ? 19.899 30.751 29.167 1.00 0.00 103 PRO A CA 9
ATOM 15160 C C . PRO A 1 103 ? 19.938 32.284 29.280 1.00 0.00 103 PRO A C 9
ATOM 15161 O O . PRO A 1 103 ? 21.002 32.899 29.358 1.00 0.00 103 PRO A O 9
ATOM 15172 N N . GLN A 1 104 ? 18.759 32.912 29.348 1.00 0.00 104 GLN A N 9
ATOM 15173 C CA . GLN A 1 104 ? 18.583 34.352 29.595 1.00 0.00 104 GLN A CA 9
ATOM 15174 C C . GLN A 1 104 ? 18.808 34.709 31.081 1.00 0.00 104 GLN A C 9
ATOM 15175 O O . GLN A 1 104 ? 17.939 35.258 31.758 1.00 0.00 104 GLN A O 9
ATOM 15189 N N . MET A 1 105 ? 19.996 34.380 31.596 1.00 0.00 105 MET A N 9
ATOM 15190 C CA . MET A 1 105 ? 20.431 34.626 32.978 1.00 0.00 105 MET A CA 9
ATOM 15191 C C . MET A 1 105 ? 20.395 36.118 33.367 1.00 0.00 105 MET A C 9
ATOM 15192 O O . MET A 1 105 ? 20.341 36.992 32.499 1.00 0.00 105 MET A O 9
ATOM 15206 N N . THR A 1 106 ? 20.454 36.409 34.670 1.00 0.00 106 THR A N 9
ATOM 15207 C CA . THR A 1 106 ? 20.476 37.763 35.265 1.00 0.00 106 THR A CA 9
ATOM 15208 C C . THR A 1 106 ? 21.482 38.705 34.577 1.00 0.00 106 THR A C 9
ATOM 15209 O O . THR A 1 106 ? 22.546 38.262 34.134 1.00 0.00 106 THR A O 9
ATOM 15220 N N . ARG A 1 107 ? 21.169 40.007 34.459 1.00 0.00 107 ARG A N 9
ATOM 15221 C CA . ARG A 1 107 ? 22.065 41.009 33.842 1.00 0.00 107 ARG A CA 9
ATOM 15222 C C . ARG A 1 107 ? 23.386 41.110 34.621 1.00 0.00 107 ARG A C 9
ATOM 15223 O O . ARG A 1 107 ? 23.410 41.581 35.762 1.00 0.00 107 ARG A O 9
ATOM 15244 N N . ASN A 1 108 ? 24.470 40.657 33.992 1.00 0.00 108 ASN A N 9
ATOM 15245 C CA . ASN A 1 108 ? 25.825 40.584 34.549 1.00 0.00 108 ASN A CA 9
ATOM 15246 C C . ASN A 1 108 ? 26.584 41.911 34.415 1.00 0.00 108 ASN A C 9
ATOM 15247 O O . ASN A 1 108 ? 26.245 42.747 33.578 1.00 0.00 108 ASN A O 9
ATOM 15258 N N . VAL A 1 109 ? 27.663 42.071 35.180 1.00 0.00 109 VAL A N 9
ATOM 15259 C CA . VAL A 1 109 ? 28.667 43.118 34.926 1.00 0.00 109 VAL A CA 9
ATOM 15260 C C . VAL A 1 109 ? 29.424 42.878 33.606 1.00 0.00 109 VAL A C 9
ATOM 15261 O O . VAL A 1 109 ? 29.583 41.730 33.175 1.00 0.00 109 VAL A O 9
ATOM 15274 N N . ASN A 1 110 ? 29.921 43.951 32.983 1.00 0.00 110 ASN A N 9
ATOM 15275 C CA . ASN A 1 110 ? 30.847 43.922 31.842 1.00 0.00 110 ASN A CA 9
ATOM 15276 C C . ASN A 1 110 ? 31.962 44.971 32.029 1.00 0.00 110 ASN A C 9
ATOM 15277 O O . ASN A 1 110 ? 31.666 46.144 32.280 1.00 0.00 110 ASN A O 9
ATOM 15288 N N . ASN A 1 111 ? 33.232 44.570 31.902 1.00 0.00 111 ASN A N 9
ATOM 15289 C CA . ASN A 1 111 ? 34.410 45.412 32.166 1.00 0.00 111 ASN A CA 9
ATOM 15290 C C . ASN A 1 111 ? 35.468 45.298 31.047 1.00 0.00 111 ASN A C 9
ATOM 15291 O O . ASN A 1 111 ? 35.476 44.341 30.267 1.00 0.00 111 ASN A O 9
ATOM 15302 N N . ASN A 1 112 ? 36.354 46.291 30.957 1.00 0.00 112 ASN A N 9
ATOM 15303 C CA . ASN A 1 112 ? 37.254 46.509 29.822 1.00 0.00 112 ASN A CA 9
ATOM 15304 C C . ASN A 1 112 ? 38.641 47.053 30.216 1.00 0.00 112 ASN A C 9
ATOM 15305 O O . ASN A 1 112 ? 38.835 47.654 31.278 1.00 0.00 112 ASN A O 9
ATOM 15316 N N . ASP A 1 113 ? 39.599 46.842 29.316 1.00 0.00 113 ASP A N 9
ATOM 15317 C CA . ASP A 1 113 ? 40.995 47.302 29.368 1.00 0.00 113 ASP A CA 9
ATOM 15318 C C . ASP A 1 113 ? 41.464 47.679 27.947 1.00 0.00 113 ASP A C 9
ATOM 15319 O O . ASP A 1 113 ? 40.927 47.154 26.966 1.00 0.00 113 ASP A O 9
ATOM 15328 N N . PHE A 1 114 ? 42.441 48.581 27.802 1.00 0.00 114 PHE A N 9
ATOM 15329 C CA . PHE A 1 114 ? 42.877 49.089 26.489 1.00 0.00 114 PHE A CA 9
ATOM 15330 C C . PHE A 1 114 ? 43.848 48.174 25.707 1.00 0.00 114 PHE A C 9
ATOM 15331 O O . PHE A 1 114 ? 44.261 48.540 24.600 1.00 0.00 114 PHE A O 9
ATOM 15348 N N . SER A 1 115 ? 44.195 46.988 26.227 1.00 0.00 115 SER A N 9
ATOM 15349 C CA . SER A 1 115 ? 45.025 45.972 25.535 1.00 0.00 115 SER A CA 9
ATOM 15350 C C . SER A 1 115 ? 44.277 45.236 24.428 1.00 0.00 115 SER A C 9
ATOM 15351 O O . SER A 1 115 ? 44.930 44.864 23.424 1.00 0.00 115 SER A O 9
ATOM 15364 N N . GLY A 1 1 ? 49.521 20.632 21.543 1.00 0.00 1 GLY A N 10
ATOM 15365 C CA . GLY A 1 1 ? 48.307 20.613 22.376 1.00 0.00 1 GLY A CA 10
ATOM 15366 C C . GLY A 1 1 ? 47.200 19.831 21.696 1.00 0.00 1 GLY A C 10
ATOM 15367 O O . GLY A 1 1 ? 46.984 19.977 20.492 1.00 0.00 1 GLY A O 10
ATOM 15373 N N . GLU A 1 2 ? 46.502 18.979 22.446 1.00 0.00 2 GLU A N 10
ATOM 15374 C CA . GLU A 1 2 ? 45.509 18.035 21.907 1.00 0.00 2 GLU A CA 10
ATOM 15375 C C . GLU A 1 2 ? 44.217 18.743 21.453 1.00 0.00 2 GLU A C 10
ATOM 15376 O O . GLU A 1 2 ? 43.663 19.570 22.180 1.00 0.00 2 GLU A O 10
ATOM 15388 N N . GLU A 1 3 ? 43.736 18.436 20.244 1.00 0.00 3 GLU A N 10
ATOM 15389 C CA . GLU A 1 3 ? 42.556 19.079 19.641 1.00 0.00 3 GLU A CA 10
ATOM 15390 C C . GLU A 1 3 ? 41.238 18.423 20.063 1.00 0.00 3 GLU A C 10
ATOM 15391 O O . GLU A 1 3 ? 41.116 17.197 20.072 1.00 0.00 3 GLU A O 10
ATOM 15403 N N . LEU A 1 4 ? 40.233 19.246 20.368 1.00 0.00 4 LEU A N 10
ATOM 15404 C CA . LEU A 1 4 ? 38.896 18.856 20.829 1.00 0.00 4 LEU A CA 10
ATOM 15405 C C . LEU A 1 4 ? 37.843 19.831 20.245 1.00 0.00 4 LEU A C 10
ATOM 15406 O O . LEU A 1 4 ? 38.190 20.723 19.463 1.00 0.00 4 LEU A O 10
ATOM 15422 N N . LYS A 1 5 ? 36.561 19.692 20.603 1.00 0.00 5 LYS A N 10
ATOM 15423 C CA . LYS A 1 5 ? 35.485 20.626 20.212 1.00 0.00 5 LYS A CA 10
ATOM 15424 C C . LYS A 1 5 ? 34.495 20.877 21.345 1.00 0.00 5 LYS A C 10
ATOM 15425 O O . LYS A 1 5 ? 34.334 20.033 22.219 1.00 0.00 5 LYS A O 10
ATOM 15444 N N . ILE A 1 6 ? 33.810 22.013 21.283 1.00 0.00 6 ILE A N 10
ATOM 15445 C CA . ILE A 1 6 ? 32.794 22.482 22.234 1.00 0.00 6 ILE A CA 10
ATOM 15446 C C . ILE A 1 6 ? 31.600 23.046 21.450 1.00 0.00 6 ILE A C 10
ATOM 15447 O O . ILE A 1 6 ? 31.778 23.878 20.561 1.00 0.00 6 ILE A O 10
ATOM 15463 N N . THR A 1 7 ? 30.383 22.610 21.781 1.00 0.00 7 THR A N 10
ATOM 15464 C CA . THR A 1 7 ? 29.140 23.239 21.311 1.00 0.00 7 THR A CA 10
ATOM 15465 C C . THR A 1 7 ? 28.509 24.084 22.398 1.00 0.00 7 THR A C 10
ATOM 15466 O O . THR A 1 7 ? 28.373 23.648 23.538 1.00 0.00 7 THR A O 10
ATOM 15477 N N . PHE A 1 8 ? 28.060 25.271 22.008 1.00 0.00 8 PHE A N 10
ATOM 15478 C CA . PHE A 1 8 ? 27.285 26.187 22.826 1.00 0.00 8 PHE A CA 10
ATOM 15479 C C . PHE A 1 8 ? 25.965 26.562 22.135 1.00 0.00 8 PHE A C 10
ATOM 15480 O O . PHE A 1 8 ? 25.932 26.819 20.927 1.00 0.00 8 PHE A O 10
ATOM 15497 N N . ILE A 1 9 ? 24.892 26.638 22.924 1.00 0.00 9 ILE A N 10
ATOM 15498 C CA . ILE A 1 9 ? 23.620 27.279 22.541 1.00 0.00 9 ILE A CA 10
ATOM 15499 C C . ILE A 1 9 ? 23.648 28.750 22.953 1.00 0.00 9 ILE A C 10
ATOM 15500 O O . ILE A 1 9 ? 24.141 29.090 24.028 1.00 0.00 9 ILE A O 10
ATOM 15516 N N . LEU A 1 10 ? 23.118 29.611 22.092 1.00 0.00 10 LEU A N 10
ATOM 15517 C CA . LEU A 1 10 ? 23.209 31.065 22.167 1.00 0.00 10 LEU A CA 10
ATOM 15518 C C . LEU A 1 10 ? 21.961 31.683 22.801 1.00 0.00 10 LEU A C 10
ATOM 15519 O O . LEU A 1 10 ? 20.879 31.104 22.753 1.00 0.00 10 LEU A O 10
ATOM 15535 N N . LYS A 1 11 ? 22.071 32.926 23.286 1.00 0.00 11 LYS A N 10
ATOM 15536 C CA . LYS A 1 11 ? 20.931 33.709 23.803 1.00 0.00 11 LYS A CA 10
ATOM 15537 C C . LYS A 1 11 ? 19.857 34.073 22.765 1.00 0.00 11 LYS A C 10
ATOM 15538 O O . LYS A 1 11 ? 18.793 34.559 23.131 1.00 0.00 11 LYS A O 10
ATOM 15557 N N . ASP A 1 12 ? 20.128 33.838 21.482 1.00 0.00 12 ASP A N 10
ATOM 15558 C CA . ASP A 1 12 ? 19.152 33.932 20.381 1.00 0.00 12 ASP A CA 10
ATOM 15559 C C . ASP A 1 12 ? 18.607 32.557 19.929 1.00 0.00 12 ASP A C 10
ATOM 15560 O O . ASP A 1 12 ? 17.815 32.482 18.992 1.00 0.00 12 ASP A O 10
ATOM 15569 N N . GLY A 1 13 ? 19.025 31.461 20.573 1.00 0.00 13 GLY A N 10
ATOM 15570 C CA . GLY A 1 13 ? 18.711 30.077 20.192 1.00 0.00 13 GLY A CA 10
ATOM 15571 C C . GLY A 1 13 ? 19.501 29.542 18.988 1.00 0.00 13 GLY A C 10
ATOM 15572 O O . GLY A 1 13 ? 19.132 28.512 18.424 1.00 0.00 13 GLY A O 10
ATOM 15576 N N . SER A 1 14 ? 20.582 30.215 18.586 1.00 0.00 14 SER A N 10
ATOM 15577 C CA . SER A 1 14 ? 21.613 29.724 17.653 1.00 0.00 14 SER A CA 10
ATOM 15578 C C . SER A 1 14 ? 22.488 28.638 18.293 1.00 0.00 14 SER A C 10
ATOM 15579 O O . SER A 1 14 ? 22.631 28.583 19.512 1.00 0.00 14 SER A O 10
ATOM 15587 N N . GLN A 1 15 ? 23.098 27.776 17.480 1.00 0.00 15 GLN A N 10
ATOM 15588 C CA . GLN A 1 15 ? 24.052 26.757 17.910 1.00 0.00 15 GLN A CA 10
ATOM 15589 C C . GLN A 1 15 ? 25.342 26.894 17.155 1.00 0.00 15 GLN A C 10
ATOM 15590 O O . GLN A 1 15 ? 25.345 27.011 15.928 1.00 0.00 15 GLN A O 10
ATOM 15604 N N . LYS A 1 16 ? 26.427 26.823 17.923 1.00 0.00 16 LYS A N 10
ATOM 15605 C CA . LYS A 1 16 ? 27.780 26.960 17.447 1.00 0.00 16 LYS A CA 10
ATOM 15606 C C . LYS A 1 16 ? 28.621 25.899 18.075 1.00 0.00 16 LYS A C 10
ATOM 15607 O O . LYS A 1 16 ? 28.749 25.792 19.289 1.00 0.00 16 LYS A O 10
ATOM 15626 N N . THR A 1 17 ? 29.156 25.145 17.158 1.00 0.00 17 THR A N 10
ATOM 15627 C CA . THR A 1 17 ? 30.171 24.113 17.408 1.00 0.00 17 THR A CA 10
ATOM 15628 C C . THR A 1 17 ? 31.542 24.626 16.971 1.00 0.00 17 THR A C 10
ATOM 15629 O O . THR A 1 17 ? 31.690 25.114 15.850 1.00 0.00 17 THR A O 10
ATOM 15640 N N . TYR A 1 18 ? 32.525 24.577 17.867 1.00 0.00 18 TYR A N 10
ATOM 15641 C CA . TYR A 1 18 ? 33.831 25.235 17.727 1.00 0.00 18 TYR A CA 10
ATOM 15642 C C . TYR A 1 18 ? 34.989 24.314 18.127 1.00 0.00 18 TYR A C 10
ATOM 15643 O O . TYR A 1 18 ? 34.905 23.566 19.101 1.00 0.00 18 TYR A O 10
ATOM 15661 N N . GLU A 1 19 ? 36.095 24.399 17.388 1.00 0.00 19 GLU A N 10
ATOM 15662 C CA . GLU A 1 19 ? 37.317 23.609 17.593 1.00 0.00 19 GLU A CA 10
ATOM 15663 C C . GLU A 1 19 ? 38.243 24.302 18.612 1.00 0.00 19 GLU A C 10
ATOM 15664 O O . GLU A 1 19 ? 38.527 25.496 18.487 1.00 0.00 19 GLU A O 10
ATOM 15676 N N . VAL A 1 20 ? 38.724 23.576 19.629 1.00 0.00 20 VAL A N 10
ATOM 15677 C CA . VAL A 1 20 ? 39.521 24.096 20.756 1.00 0.00 20 VAL A CA 10
ATOM 15678 C C . VAL A 1 20 ? 40.636 23.128 21.174 1.00 0.00 20 VAL A C 10
ATOM 15679 O O . VAL A 1 20 ? 40.826 22.082 20.545 1.00 0.00 20 VAL A O 10
ATOM 15692 N N . CYS A 1 21 ? 41.367 23.468 22.240 1.00 0.00 21 CYS A N 10
ATOM 15693 C CA . CYS A 1 21 ? 42.394 22.629 22.856 1.00 0.00 21 CYS A CA 10
ATOM 15694 C C . CYS A 1 21 ? 42.083 22.265 24.320 1.00 0.00 21 CYS A C 10
ATOM 15695 O O . CYS A 1 21 ? 41.312 22.926 25.016 1.00 0.00 21 CYS A O 10
ATOM 15703 N N . GLU A 1 22 ? 42.720 21.197 24.785 1.00 0.00 22 GLU A N 10
ATOM 15704 C CA . GLU A 1 22 ? 42.672 20.663 26.139 1.00 0.00 22 GLU A CA 10
ATOM 15705 C C . GLU A 1 22 ? 43.086 21.685 27.222 1.00 0.00 22 GLU A C 10
ATOM 15706 O O . GLU A 1 22 ? 44.161 22.287 27.151 1.00 0.00 22 GLU A O 10
ATOM 15718 N N . GLY A 1 23 ? 42.256 21.842 28.260 1.00 0.00 23 GLY A N 10
ATOM 15719 C CA . GLY A 1 23 ? 42.495 22.677 29.435 1.00 0.00 23 GLY A CA 10
ATOM 15720 C C . GLY A 1 23 ? 41.849 24.061 29.368 1.00 0.00 23 GLY A C 10
ATOM 15721 O O . GLY A 1 23 ? 41.944 24.798 30.347 1.00 0.00 23 GLY A O 10
ATOM 15725 N N . GLU A 1 24 ? 41.179 24.440 28.279 1.00 0.00 24 GLU A N 10
ATOM 15726 C CA . GLU A 1 24 ? 40.424 25.698 28.212 1.00 0.00 24 GLU A CA 10
ATOM 15727 C C . GLU A 1 24 ? 39.046 25.611 28.891 1.00 0.00 24 GLU A C 10
ATOM 15728 O O . GLU A 1 24 ? 38.327 24.623 28.737 1.00 0.00 24 GLU A O 10
ATOM 15740 N N . THR A 1 25 ? 38.700 26.649 29.657 1.00 0.00 25 THR A N 10
ATOM 15741 C CA . THR A 1 25 ? 37.517 26.760 30.535 1.00 0.00 25 THR A CA 10
ATOM 15742 C C . THR A 1 25 ? 36.292 27.176 29.715 1.00 0.00 25 THR A C 10
ATOM 15743 O O . THR A 1 25 ? 36.407 27.945 28.767 1.00 0.00 25 THR A O 10
ATOM 15754 N N . ILE A 1 26 ? 35.096 26.691 30.047 1.00 0.00 26 ILE A N 10
ATOM 15755 C CA . ILE A 1 26 ? 33.874 26.958 29.247 1.00 0.00 26 ILE A CA 10
ATOM 15756 C C . ILE A 1 26 ? 33.609 28.455 29.022 1.00 0.00 26 ILE A C 10
ATOM 15757 O O . ILE A 1 26 ? 33.363 28.857 27.882 1.00 0.00 26 ILE A O 10
ATOM 15773 N N . LEU A 1 27 ? 33.720 29.295 30.057 1.00 0.00 27 LEU A N 10
ATOM 15774 C CA . LEU A 1 27 ? 33.554 30.744 29.882 1.00 0.00 27 LEU A CA 10
ATOM 15775 C C . LEU A 1 27 ? 34.740 31.3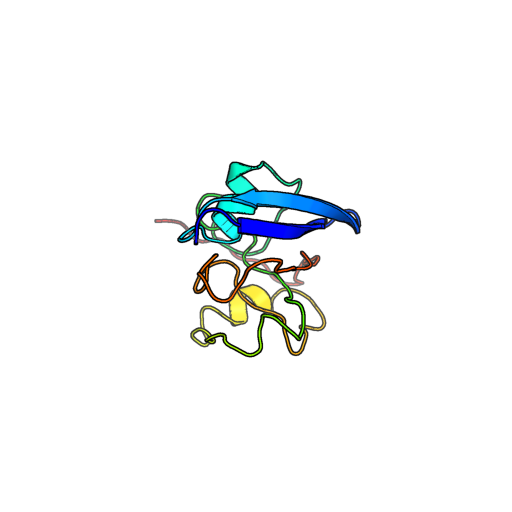70 29.123 1.00 0.00 27 LEU A C 10
ATOM 15776 O O . LEU A 1 27 ? 34.558 32.271 28.309 1.00 0.00 27 LEU A O 10
ATOM 15792 N N . ASP A 1 28 ? 35.941 30.823 29.303 1.00 0.00 28 ASP A N 10
ATOM 15793 C CA . ASP A 1 28 ? 37.161 31.224 28.594 1.00 0.00 28 ASP A CA 10
ATOM 15794 C C . ASP A 1 28 ? 37.144 30.890 27.092 1.00 0.00 28 ASP A C 10
ATOM 15795 O O . ASP A 1 28 ? 37.832 31.566 26.320 1.00 0.00 28 ASP A O 10
ATOM 15804 N N . ILE A 1 29 ? 36.344 29.906 26.655 1.00 0.00 29 ILE A N 10
ATOM 15805 C CA . ILE A 1 29 ? 36.040 29.662 25.234 1.00 0.00 29 ILE A CA 10
ATOM 15806 C C . ILE A 1 29 ? 34.896 30.555 24.776 1.00 0.00 29 ILE A C 10
ATOM 15807 O O . ILE A 1 29 ? 34.999 31.140 23.704 1.00 0.00 29 ILE A O 10
ATOM 15823 N N . ALA A 1 30 ? 33.852 30.760 25.580 1.00 0.00 30 ALA A N 10
ATOM 15824 C CA . ALA A 1 30 ? 32.777 31.660 25.179 1.00 0.00 30 ALA A CA 10
ATOM 15825 C C . ALA A 1 30 ? 33.308 33.080 24.873 1.00 0.00 30 ALA A C 10
ATOM 15826 O O . ALA A 1 30 ? 32.961 33.671 23.851 1.00 0.00 30 ALA A O 10
ATOM 15833 N N . GLN A 1 31 ? 34.243 33.564 25.694 1.00 0.00 31 GLN A N 10
ATOM 15834 C CA . GLN A 1 31 ? 35.027 34.776 25.451 1.00 0.00 31 GLN A CA 10
ATOM 15835 C C . GLN A 1 31 ? 36.067 34.601 24.344 1.00 0.00 31 GLN A C 10
ATOM 15836 O O . GLN A 1 31 ? 36.089 35.415 23.428 1.00 0.00 31 GLN A O 10
ATOM 15850 N N . GLY A 1 32 ? 36.923 33.578 24.379 1.00 0.00 32 GLY A N 10
ATOM 15851 C CA . GLY A 1 32 ? 38.018 33.441 23.407 1.00 0.00 32 GLY A CA 10
ATOM 15852 C C . GLY A 1 32 ? 37.565 33.188 21.964 1.00 0.00 32 GLY A C 10
ATOM 15853 O O . GLY A 1 32 ? 38.298 33.505 21.024 1.00 0.00 32 GLY A O 10
ATOM 15857 N N . HIS A 1 33 ? 36.340 32.688 21.773 1.00 0.00 33 HIS A N 10
ATOM 15858 C CA . HIS A 1 33 ? 35.700 32.483 20.480 1.00 0.00 33 HIS A CA 10
ATOM 15859 C C . HIS A 1 33 ? 34.650 33.558 20.157 1.00 0.00 33 HIS A C 10
ATOM 15860 O O . HIS A 1 33 ? 33.991 33.489 19.119 1.00 0.00 33 HIS A O 10
ATOM 15874 N N . ASN A 1 34 ? 34.497 34.557 21.039 1.00 0.00 34 ASN A N 10
ATOM 15875 C CA . ASN A 1 34 ? 33.570 35.686 20.916 1.00 0.00 34 ASN A CA 10
ATOM 15876 C C . ASN A 1 34 ? 32.148 35.250 20.561 1.00 0.00 34 ASN A C 10
ATOM 15877 O O . ASN A 1 34 ? 31.523 35.736 19.618 1.00 0.00 34 ASN A O 10
ATOM 15888 N N . LEU A 1 35 ? 31.641 34.325 21.368 1.00 0.00 35 LEU A N 10
ATOM 15889 C CA . LEU A 1 35 ? 30.215 33.973 21.318 1.00 0.00 35 LEU A CA 10
ATOM 15890 C C . LEU A 1 35 ? 29.324 35.198 21.587 1.00 0.00 35 LEU A C 10
ATOM 15891 O O . LEU A 1 35 ? 29.568 35.984 22.507 1.00 0.00 35 LEU A O 10
ATOM 15907 N N . ASP A 1 36 ? 28.252 35.317 20.807 1.00 0.00 36 ASP A N 10
ATOM 15908 C CA . ASP A 1 36 ? 27.185 36.309 20.967 1.00 0.00 36 ASP A CA 10
ATOM 15909 C C . ASP A 1 36 ? 26.273 35.942 22.126 1.00 0.00 36 ASP A C 10
ATOM 15910 O O . ASP A 1 36 ? 25.189 35.369 21.979 1.00 0.00 36 ASP A O 10
ATOM 15919 N N . MET A 1 37 ? 26.799 36.223 23.313 1.00 0.00 37 MET A N 10
ATOM 15920 C CA . MET A 1 37 ? 26.327 35.650 24.552 1.00 0.00 37 MET A CA 10
ATOM 15921 C C . MET A 1 37 ? 26.399 36.652 25.705 1.00 0.00 37 MET A C 10
ATOM 15922 O O . MET A 1 37 ? 27.426 37.277 25.972 1.00 0.00 37 MET A O 10
ATOM 15936 N N . GLU A 1 38 ? 25.272 36.814 26.380 1.00 0.00 38 GLU A N 10
ATOM 15937 C CA . GLU A 1 38 ? 25.197 37.389 27.729 1.00 0.00 38 GLU A CA 10
ATOM 15938 C C . GLU A 1 38 ? 25.660 36.356 28.777 1.00 0.00 38 GLU A C 10
ATOM 15939 O O . GLU A 1 38 ? 24.984 35.346 28.998 1.00 0.00 38 GLU A O 10
ATOM 15951 N N . GLY A 1 39 ? 26.791 36.620 29.434 1.00 0.00 39 GLY A N 10
ATOM 15952 C CA . GLY A 1 39 ? 27.433 35.756 30.429 1.00 0.00 39 GLY A CA 10
ATOM 15953 C C . GLY A 1 39 ? 28.536 36.532 31.148 1.00 0.00 39 GLY A C 10
ATOM 15954 O O . GLY A 1 39 ? 29.660 36.619 30.655 1.00 0.00 39 GLY A O 10
ATOM 15958 N N . ALA A 1 40 ? 28.209 37.161 32.276 1.00 0.00 40 ALA A N 10
ATOM 15959 C CA . ALA A 1 40 ? 28.900 38.371 32.736 1.00 0.00 40 ALA A CA 10
ATOM 15960 C C . ALA A 1 40 ? 30.311 38.192 33.343 1.00 0.00 40 ALA A C 10
ATOM 15961 O O . ALA A 1 40 ? 31.059 39.170 33.390 1.00 0.00 40 ALA A O 10
ATOM 15968 N N . CYS A 1 41 ? 30.703 36.993 33.801 1.00 0.00 41 CYS A N 10
ATOM 15969 C CA . CYS A 1 41 ? 32.033 36.785 34.398 1.00 0.00 41 CYS A CA 10
ATOM 15970 C C . CYS A 1 41 ? 33.169 36.767 33.353 1.00 0.00 41 CYS A C 10
ATOM 15971 O O . CYS A 1 41 ? 32.962 37.043 32.168 1.00 0.00 41 CYS A O 10
ATOM 15978 N N . GLY A 1 42 ? 34.393 36.469 33.792 1.00 0.00 42 GLY A N 10
ATOM 15979 C CA . GLY A 1 42 ? 35.595 36.567 32.964 1.00 0.00 42 GLY A CA 10
ATOM 15980 C C . GLY A 1 42 ? 36.079 38.007 32.752 1.00 0.00 42 GLY A C 10
ATOM 15981 O O . GLY A 1 42 ? 36.684 38.305 31.720 1.00 0.00 42 GLY A O 10
ATOM 15985 N N . GLY A 1 43 ? 35.825 38.904 33.713 1.00 0.00 43 GLY A N 10
ATOM 15986 C CA . GLY A 1 43 ? 36.169 40.333 33.635 1.00 0.00 43 GLY A CA 10
ATOM 15987 C C . GLY A 1 43 ? 35.056 41.337 33.956 1.00 0.00 43 GLY A C 10
ATOM 15988 O O . GLY A 1 43 ? 35.242 42.522 33.684 1.00 0.00 43 GLY A O 10
ATOM 15992 N N . SER A 1 44 ? 33.943 40.906 34.562 1.00 0.00 44 SER A N 10
ATOM 15993 C CA . SER A 1 44 ? 33.031 41.803 35.297 1.00 0.00 44 SER A CA 10
ATOM 15994 C C . SER A 1 44 ? 32.863 41.320 36.739 1.00 0.00 44 SER A C 10
ATOM 15995 O O . SER A 1 44 ? 32.669 40.121 36.974 1.00 0.00 44 SER A O 10
ATOM 16003 N N . CYS A 1 45 ? 32.951 42.245 37.701 1.00 0.00 45 CYS A N 10
ATOM 16004 C CA . CYS A 1 45 ? 33.145 41.958 39.127 1.00 0.00 45 CYS A CA 10
ATOM 16005 C C . CYS A 1 45 ? 34.397 41.080 39.411 1.00 0.00 45 CYS A C 10
ATOM 16006 O O . CYS A 1 45 ? 35.150 40.708 38.505 1.00 0.00 45 CYS A O 10
ATOM 16014 N N . ALA A 1 46 ? 34.631 40.715 40.676 1.00 0.00 46 ALA A N 10
ATOM 16015 C CA . ALA A 1 46 ? 35.677 39.749 41.041 1.00 0.00 46 ALA A CA 10
ATOM 16016 C C . ALA A 1 46 ? 35.372 38.350 40.462 1.00 0.00 46 ALA A C 10
ATOM 16017 O O . ALA A 1 46 ? 36.257 37.684 39.919 1.00 0.00 46 ALA A O 10
ATOM 16024 N N . CYS A 1 47 ? 34.103 37.943 40.532 1.00 0.00 47 CYS A N 10
ATOM 16025 C CA . CYS A 1 47 ? 33.475 36.882 39.743 1.00 0.00 47 CYS A CA 10
ATOM 16026 C C . CYS A 1 47 ? 31.974 37.198 39.553 1.00 0.00 47 CYS A C 10
ATOM 16027 O O . CYS A 1 47 ? 31.396 37.912 40.379 1.00 0.00 47 CYS A O 10
ATOM 16034 N N . SER A 1 48 ? 31.337 36.690 38.491 1.00 0.00 48 SER A N 10
ATOM 16035 C CA . SER A 1 48 ? 29.912 36.928 38.169 1.00 0.00 48 SER A CA 10
ATOM 16036 C C . SER A 1 48 ? 29.222 35.675 37.574 1.00 0.00 48 SER A C 10
ATOM 16037 O O . SER A 1 48 ? 29.732 34.571 37.714 1.00 0.00 48 SER A O 10
ATOM 16045 N N . THR A 1 49 ? 28.048 35.814 36.955 1.00 0.00 49 THR A N 10
ATOM 16046 C CA . THR A 1 49 ? 27.042 34.762 36.667 1.00 0.00 49 THR A CA 10
ATOM 16047 C C . THR A 1 49 ? 27.533 33.403 36.128 1.00 0.00 49 THR A C 10
ATOM 16048 O O . THR A 1 49 ? 27.108 32.366 36.628 1.00 0.00 49 THR A O 10
ATOM 16059 N N . CYS A 1 50 ? 28.405 33.374 35.114 1.00 0.00 50 CYS A N 10
ATOM 16060 C CA . CYS A 1 50 ? 29.120 32.162 34.671 1.00 0.00 50 CYS A CA 10
ATOM 16061 C C . CYS A 1 50 ? 28.253 30.915 34.362 1.00 0.00 50 CYS A C 10
ATOM 16062 O O . CYS A 1 50 ? 28.659 29.769 34.583 1.00 0.00 50 CYS A O 10
ATOM 16069 N N . HIS A 1 51 ? 27.044 31.118 33.831 1.00 0.00 51 HIS A N 10
ATOM 16070 C CA . HIS A 1 51 ? 26.018 30.076 33.831 1.00 0.00 51 HIS A CA 10
ATOM 16071 C C . HIS A 1 51 ? 26.047 29.231 32.547 1.00 0.00 51 HIS A C 10
ATOM 16072 O O . HIS A 1 51 ? 26.091 29.741 31.427 1.00 0.00 51 HIS A O 10
ATOM 16086 N N . VAL A 1 52 ? 26.026 27.912 32.737 1.00 0.00 52 VAL A N 10
ATOM 16087 C CA . VAL A 1 52 ? 25.841 26.880 31.708 1.00 0.00 52 VAL A CA 10
ATOM 16088 C C . VAL A 1 52 ? 24.962 25.743 32.207 1.00 0.00 52 VAL A C 10
ATOM 16089 O O . VAL A 1 52 ? 24.743 25.551 33.402 1.00 0.00 52 VAL A O 10
ATOM 16102 N N . ILE A 1 53 ? 24.506 24.929 31.270 1.00 0.00 53 ILE A N 10
ATOM 16103 C CA . ILE A 1 53 ? 23.982 23.593 31.470 1.00 0.00 53 ILE A CA 10
ATOM 16104 C C . ILE A 1 53 ? 24.559 22.678 30.381 1.00 0.00 53 ILE A C 10
ATOM 16105 O O . ILE A 1 53 ? 24.834 23.126 29.282 1.00 0.00 53 ILE A O 10
ATOM 16121 N N . VAL A 1 54 ? 24.791 21.408 30.698 1.00 0.00 54 VAL A N 10
ATOM 16122 C CA . VAL A 1 54 ? 25.423 20.390 29.860 1.00 0.00 54 VAL A CA 10
ATOM 16123 C C . VAL A 1 54 ? 24.463 19.368 29.250 1.00 0.00 54 VAL A C 10
ATOM 16124 O O . VAL A 1 54 ? 23.372 19.102 29.768 1.00 0.00 54 VAL A O 10
ATOM 16137 N N . ASP A 1 55 ? 24.931 18.735 28.177 1.00 0.00 55 ASP A N 10
ATOM 16138 C CA . ASP A 1 55 ? 24.431 17.447 27.699 1.00 0.00 55 ASP A CA 10
ATOM 16139 C C . ASP A 1 55 ? 24.445 16.386 28.839 1.00 0.00 55 ASP A C 10
ATOM 16140 O O . ASP A 1 55 ? 25.482 16.228 29.499 1.00 0.00 55 ASP A O 10
ATOM 16149 N N . PRO A 1 56 ? 23.398 15.552 29.001 1.00 0.00 56 PRO A N 10
ATOM 16150 C CA . PRO A 1 56 ? 23.390 14.402 29.915 1.00 0.00 56 PRO A CA 10
ATOM 16151 C C . PRO A 1 56 ? 24.472 13.344 29.645 1.00 0.00 56 PRO A C 10
ATOM 16152 O O . PRO A 1 56 ? 24.713 12.486 30.498 1.00 0.00 56 PRO A O 10
ATOM 16163 N N . ASP A 1 57 ? 25.138 13.396 28.488 1.00 0.00 57 ASP A N 10
ATOM 16164 C CA . ASP A 1 57 ? 26.302 12.568 28.160 1.00 0.00 57 ASP A CA 10
ATOM 16165 C C . ASP A 1 57 ? 27.587 13.063 28.828 1.00 0.00 57 ASP A C 10
ATOM 16166 O O . ASP A 1 57 ? 28.321 12.255 29.401 1.00 0.00 57 ASP A O 10
ATOM 16175 N N . TYR A 1 58 ? 27.878 14.370 28.788 1.00 0.00 58 TYR A N 10
ATOM 16176 C CA . TYR A 1 58 ? 29.164 14.883 29.239 1.00 0.00 58 TYR A CA 10
ATOM 16177 C C . TYR A 1 58 ? 29.147 15.399 30.670 1.00 0.00 58 TYR A C 10
ATOM 16178 O O . TYR A 1 58 ? 30.214 15.487 31.265 1.00 0.00 58 TYR A O 10
ATOM 16196 N N . TYR A 1 59 ? 27.968 15.654 31.256 1.00 0.00 59 TYR A N 10
ATOM 16197 C CA . TYR A 1 59 ? 27.836 15.809 32.722 1.00 0.00 59 TYR A CA 10
ATOM 16198 C C . TYR A 1 59 ? 28.254 14.576 33.485 1.00 0.00 59 TYR A C 10
ATOM 16199 O O . TYR A 1 59 ? 28.526 14.655 34.681 1.00 0.00 59 TYR A O 10
ATOM 16217 N N . ASP A 1 60 ? 28.153 13.412 32.848 1.00 0.00 60 ASP A N 10
ATOM 16218 C CA . ASP A 1 60 ? 27.942 12.183 33.607 1.00 0.00 60 ASP A CA 10
ATOM 16219 C C . ASP A 1 60 ? 29.235 11.666 34.280 1.00 0.00 60 ASP A C 10
ATOM 16220 O O . ASP A 1 60 ? 29.296 10.605 34.911 1.00 0.00 60 ASP A O 10
ATOM 16229 N N . ALA A 1 61 ? 30.280 12.467 34.096 1.00 0.00 61 ALA A N 10
ATOM 16230 C CA . ALA A 1 61 ? 31.647 12.356 34.579 1.00 0.00 61 ALA A CA 10
ATOM 16231 C C . ALA A 1 61 ? 32.028 13.510 35.540 1.00 0.00 61 ALA A C 10
ATOM 16232 O O . ALA A 1 61 ? 33.132 13.518 36.093 1.00 0.00 61 ALA A O 10
ATOM 16239 N N . LEU A 1 62 ? 31.137 14.501 35.707 1.00 0.00 62 LEU A N 10
ATOM 16240 C CA . LEU A 1 62 ? 31.443 15.842 36.249 1.00 0.00 62 LEU A CA 10
ATOM 16241 C C . LEU A 1 62 ? 31.049 16.052 37.735 1.00 0.00 62 LEU A C 10
ATOM 16242 O O . LEU A 1 62 ? 30.030 15.504 38.178 1.00 0.00 62 LEU A O 10
ATOM 16258 N N . PRO A 1 63 ? 31.807 16.882 38.483 1.00 0.00 63 PRO A N 10
ATOM 16259 C CA . PRO A 1 63 ? 31.531 17.335 39.849 1.00 0.00 63 PRO A CA 10
ATOM 16260 C C . PRO A 1 63 ? 30.591 18.552 39.884 1.00 0.00 63 PRO A C 10
ATOM 16261 O O . PRO A 1 63 ? 30.265 19.143 38.854 1.00 0.00 63 PRO A O 10
ATOM 16272 N N . GLU A 1 64 ? 30.187 18.954 41.089 1.00 0.00 64 GLU A N 10
ATOM 16273 C CA . GLU A 1 64 ? 29.490 20.213 41.373 1.00 0.00 64 GLU A CA 10
ATOM 16274 C C . GLU A 1 64 ? 30.331 21.181 42.245 1.00 0.00 64 GLU A C 10
ATOM 16275 O O . GLU A 1 64 ? 31.356 20.776 42.810 1.00 0.00 64 GLU A O 10
ATOM 16287 N N . PRO A 1 65 ? 29.967 22.481 42.325 1.00 0.00 65 PRO A N 10
ATOM 16288 C CA . PRO A 1 65 ? 30.785 23.518 42.959 1.00 0.00 65 PRO A CA 10
ATOM 16289 C C . PRO A 1 65 ? 30.500 23.749 44.455 1.00 0.00 65 PRO A C 10
ATOM 16290 O O . PRO A 1 65 ? 29.580 23.166 45.037 1.00 0.00 65 PRO A O 10
ATOM 16301 N N . GLU A 1 66 ? 31.300 24.610 45.086 1.00 0.00 66 GLU A N 10
ATOM 16302 C CA . GLU A 1 66 ? 31.020 25.191 46.410 1.00 0.00 66 GLU A CA 10
ATOM 16303 C C . GLU A 1 66 ? 29.735 26.047 46.456 1.00 0.00 66 GLU A C 10
ATOM 16304 O O . GLU A 1 66 ? 29.236 26.524 45.441 1.00 0.00 66 GLU A O 10
ATOM 16316 N N . ASP A 1 67 ? 29.242 26.323 47.665 1.00 0.00 67 ASP A N 10
ATOM 16317 C CA . ASP A 1 67 ? 28.062 27.156 47.959 1.00 0.00 67 ASP A CA 10
ATOM 16318 C C . ASP A 1 67 ? 28.206 28.639 47.526 1.00 0.00 67 ASP A C 10
ATOM 16319 O O . ASP A 1 67 ? 27.210 29.342 47.379 1.00 0.00 67 ASP A O 10
ATOM 16328 N N . ASP A 1 68 ? 29.429 29.143 47.323 1.00 0.00 68 ASP A N 10
ATOM 16329 C CA . ASP A 1 68 ? 29.745 30.444 46.689 1.00 0.00 68 ASP A CA 10
ATOM 16330 C C . ASP A 1 68 ? 29.931 30.371 45.170 1.00 0.00 68 ASP A C 10
ATOM 16331 O O . ASP A 1 68 ? 29.896 31.388 44.480 1.00 0.00 68 ASP A O 10
ATOM 16340 N N . GLU A 1 69 ? 30.156 29.178 44.641 1.00 0.00 69 GLU A N 10
ATOM 16341 C CA . GLU A 1 69 ? 30.326 28.910 43.211 1.00 0.00 69 GLU A CA 10
ATOM 16342 C C . GLU A 1 69 ? 28.988 28.541 42.521 1.00 0.00 69 GLU A C 10
ATOM 16343 O O . GLU A 1 69 ? 28.670 29.067 41.460 1.00 0.00 69 GLU A O 10
ATOM 16355 N N . ASN A 1 70 ? 28.138 27.702 43.132 1.00 0.00 70 ASN A N 10
ATOM 16356 C CA . ASN A 1 70 ? 26.803 27.343 42.612 1.00 0.00 70 ASN A CA 10
ATOM 16357 C C . ASN A 1 70 ? 25.763 28.489 42.697 1.00 0.00 70 ASN A C 10
ATOM 16358 O O . ASN A 1 70 ? 24.764 28.496 41.976 1.00 0.00 70 ASN A O 10
ATOM 16369 N N . ASP A 1 71 ? 26.041 29.486 43.538 1.00 0.00 71 ASP A N 10
ATOM 16370 C CA . ASP A 1 71 ? 25.288 30.740 43.705 1.00 0.00 71 ASP A CA 10
ATOM 16371 C C . ASP A 1 71 ? 25.637 31.774 42.634 1.00 0.00 71 ASP A C 10
ATOM 16372 O O . ASP A 1 71 ? 25.061 32.854 42.626 1.00 0.00 71 ASP A O 10
ATOM 16381 N N . MET A 1 72 ? 26.664 31.521 41.821 1.00 0.00 72 MET A N 10
ATOM 16382 C CA . MET A 1 72 ? 26.927 32.279 40.592 1.00 0.00 72 MET A CA 10
ATOM 16383 C C . MET A 1 72 ? 25.847 31.913 39.542 1.00 0.00 72 MET A C 10
ATOM 16384 O O . MET A 1 72 ? 25.338 32.772 38.826 1.00 0.00 72 MET A O 10
ATOM 16398 N N . LEU A 1 73 ? 25.390 30.651 39.561 1.00 0.00 73 LEU A N 10
ATOM 16399 C CA . LEU A 1 73 ? 24.520 29.994 38.582 1.00 0.00 73 LEU A CA 10
ATOM 16400 C C . LEU A 1 73 ? 23.037 30.284 38.828 1.00 0.00 73 LEU A C 10
ATOM 16401 O O . LEU A 1 73 ? 22.330 30.724 37.931 1.00 0.00 73 LEU A O 10
ATOM 16417 N N . ASP A 1 74 ? 22.589 30.068 40.070 1.00 0.00 74 ASP A N 10
ATOM 16418 C CA . ASP A 1 74 ? 21.279 30.441 40.634 1.00 0.00 74 ASP A CA 10
ATOM 16419 C C . ASP A 1 74 ? 20.829 31.893 40.381 1.00 0.00 74 ASP A C 10
ATOM 16420 O O . ASP A 1 74 ? 19.686 32.240 40.677 1.00 0.00 74 ASP A O 10
ATOM 16429 N N . LEU A 1 75 ? 21.711 32.762 39.885 1.00 0.00 75 LEU A N 10
ATOM 16430 C CA . LEU A 1 75 ? 21.374 34.115 39.448 1.00 0.00 75 LEU A CA 10
ATOM 16431 C C . LEU A 1 75 ? 20.642 34.115 38.087 1.00 0.00 75 LEU A C 10
ATOM 16432 O O . LEU A 1 75 ? 19.964 35.089 37.749 1.00 0.00 75 LEU A O 10
ATOM 16448 N N . ALA A 1 76 ? 20.728 33.012 37.335 1.00 0.00 76 ALA A N 10
ATOM 16449 C CA . ALA A 1 76 ? 19.811 32.673 36.243 1.00 0.00 76 ALA A CA 10
ATOM 16450 C C . ALA A 1 76 ? 18.519 32.004 36.755 1.00 0.00 76 ALA A C 10
ATOM 16451 O O . ALA A 1 76 ? 18.466 31.482 37.871 1.00 0.00 76 ALA A O 10
ATOM 16458 N N . TYR A 1 77 ? 17.461 32.009 35.939 1.00 0.00 77 TYR A N 10
ATOM 16459 C CA . TYR A 1 77 ? 16.184 31.362 36.262 1.00 0.00 77 TYR A CA 10
ATOM 16460 C C . TYR A 1 77 ? 16.192 29.870 35.925 1.00 0.00 77 TYR A C 10
ATOM 16461 O O . TYR A 1 77 ? 16.781 29.453 34.926 1.00 0.00 77 TYR A O 10
ATOM 16479 N N . GLY A 1 78 ? 15.443 29.080 36.697 1.00 0.00 78 GLY A N 10
ATOM 16480 C CA . GLY A 1 78 ? 14.957 27.788 36.217 1.00 0.00 78 GLY A CA 10
ATOM 16481 C C . GLY A 1 78 ? 16.046 26.727 36.008 1.00 0.00 78 GLY A C 10
ATOM 16482 O O . GLY A 1 78 ? 16.000 25.962 35.044 1.00 0.00 78 GLY A O 10
ATOM 16486 N N . LEU A 1 79 ? 17.044 26.714 36.893 1.00 0.00 79 LEU A N 10
ATOM 16487 C CA . LEU A 1 79 ? 18.287 25.948 36.779 1.00 0.00 79 LEU A CA 10
ATOM 16488 C C . LEU A 1 79 ? 18.100 24.427 36.982 1.00 0.00 79 LEU A C 10
ATOM 16489 O O . LEU A 1 79 ? 17.298 23.974 37.801 1.00 0.00 79 LEU A O 10
ATOM 16505 N N . THR A 1 80 ? 18.837 23.653 36.178 1.00 0.00 80 THR A N 10
ATOM 16506 C CA . THR A 1 80 ? 18.557 22.268 35.753 1.00 0.00 80 THR A CA 10
ATOM 16507 C C . THR A 1 80 ? 19.383 21.188 36.462 1.00 0.00 80 THR A C 10
ATOM 16508 O O . THR A 1 80 ? 20.406 21.480 37.087 1.00 0.00 80 THR A O 10
ATOM 16519 N N . GLU A 1 81 ? 19.002 19.915 36.294 1.00 0.00 81 GLU A N 10
ATOM 16520 C CA . GLU A 1 81 ? 19.734 18.753 36.835 1.00 0.00 81 GLU A CA 10
ATOM 16521 C C . GLU A 1 81 ? 21.190 18.664 36.342 1.00 0.00 81 GLU A C 10
ATOM 16522 O O . GLU A 1 81 ? 22.041 18.187 37.090 1.00 0.00 81 GLU A O 10
ATOM 16534 N N . THR A 1 82 ? 21.500 19.152 35.132 1.00 0.00 82 THR A N 10
ATOM 16535 C CA . THR A 1 82 ? 22.851 19.127 34.545 1.00 0.00 82 THR A CA 10
ATOM 16536 C C . THR A 1 82 ? 23.471 20.516 34.448 1.00 0.00 82 THR A C 10
ATOM 16537 O O . THR A 1 82 ? 24.288 20.805 33.568 1.00 0.00 82 THR A O 10
ATOM 16548 N N . SER A 1 83 ? 23.073 21.437 35.323 1.00 0.00 83 SER A N 10
ATOM 16549 C CA . SER A 1 83 ? 23.670 22.744 35.373 1.00 0.00 83 SER A CA 10
ATOM 16550 C C . SER A 1 83 ? 25.177 22.703 35.636 1.00 0.00 83 SER A C 10
ATOM 16551 O O . SER A 1 83 ? 25.711 21.800 36.295 1.00 0.00 83 SER A O 10
ATOM 16559 N N . ARG A 1 84 ? 25.883 23.700 35.116 1.00 0.00 84 ARG A N 10
ATOM 16560 C CA . ARG A 1 84 ? 27.338 23.791 35.120 1.00 0.00 84 ARG A CA 10
ATOM 16561 C C . ARG A 1 84 ? 27.820 25.219 35.353 1.00 0.00 84 ARG A C 10
ATOM 16562 O O . ARG A 1 84 ? 27.055 26.174 35.273 1.00 0.00 84 ARG A O 10
ATOM 16583 N N . LEU A 1 85 ? 29.113 25.321 35.645 1.00 0.00 85 LEU A N 10
ATOM 16584 C CA . LEU A 1 85 ? 29.810 26.537 36.046 1.00 0.00 85 LEU A CA 10
ATOM 16585 C C . LEU A 1 85 ? 31.009 26.770 35.126 1.00 0.00 85 LEU A C 10
ATOM 16586 O O . LEU A 1 85 ? 31.872 25.898 35.007 1.00 0.00 85 LEU A O 10
ATOM 16602 N N . GLY A 1 86 ? 31.053 27.931 34.477 1.00 0.00 86 GLY A N 10
ATOM 16603 C CA . GLY A 1 86 ? 31.980 28.256 33.392 1.00 0.00 86 GLY A CA 10
ATOM 16604 C C . GLY A 1 86 ? 33.474 28.256 33.745 1.00 0.00 86 GLY A C 10
ATOM 16605 O O . GLY A 1 86 ? 34.281 28.202 32.817 1.00 0.00 86 GLY A O 10
ATOM 16609 N N . CYS A 1 87 ? 33.836 28.255 35.035 1.00 0.00 87 CYS A N 10
ATOM 16610 C CA . CYS A 1 87 ? 35.199 28.116 35.559 1.00 0.00 87 CYS A CA 10
ATOM 16611 C C . CYS A 1 87 ? 35.565 26.720 36.100 1.00 0.00 87 CYS A C 10
ATOM 16612 O O . CYS A 1 87 ? 36.751 26.414 36.259 1.00 0.00 87 CYS A O 10
ATOM 16619 N N . GLN A 1 88 ? 34.584 25.870 36.425 1.00 0.00 88 GLN A N 10
ATOM 16620 C CA . GLN A 1 88 ? 34.827 24.605 37.146 1.00 0.00 88 GLN A CA 10
ATOM 16621 C C . GLN A 1 88 ? 34.937 23.380 36.223 1.00 0.00 88 GLN A C 10
ATOM 16622 O O . GLN A 1 88 ? 35.205 22.276 36.697 1.00 0.00 88 GLN A O 10
ATOM 16636 N N . ILE A 1 89 ? 34.718 23.567 34.918 1.00 0.00 89 ILE A N 10
ATOM 16637 C CA . ILE A 1 89 ? 34.886 22.569 33.856 1.00 0.00 89 ILE A CA 10
ATOM 16638 C C . ILE A 1 89 ? 35.679 23.183 32.691 1.00 0.00 89 ILE A C 10
ATOM 16639 O O . ILE A 1 89 ? 35.555 24.374 32.389 1.00 0.00 89 ILE A O 10
ATOM 16655 N N . LYS A 1 90 ? 36.488 22.351 32.034 1.00 0.00 90 LYS A N 10
ATOM 16656 C CA . LYS A 1 90 ? 37.365 22.646 30.905 1.00 0.00 90 LYS A CA 10
ATOM 16657 C C . LYS A 1 90 ? 37.418 21.462 29.940 1.00 0.00 90 LYS A C 10
ATOM 16658 O O . LYS A 1 90 ? 36.875 20.395 30.215 1.00 0.00 90 LYS A O 10
ATOM 16677 N N . MET A 1 91 ? 38.110 21.637 28.820 1.00 0.00 91 MET A N 10
ATOM 16678 C CA . MET A 1 91 ? 38.335 20.563 27.843 1.00 0.00 91 MET A CA 10
ATOM 16679 C C . MET A 1 91 ? 39.347 19.506 28.355 1.00 0.00 91 MET A C 10
ATOM 16680 O O . MET A 1 91 ? 40.414 19.859 28.852 1.00 0.00 91 MET A O 10
ATOM 16694 N N . SER A 1 92 ? 39.037 18.215 28.200 1.00 0.00 92 SER A N 10
ATOM 16695 C CA . SER A 1 92 ? 39.862 17.026 28.497 1.00 0.00 92 SER A CA 10
ATOM 16696 C C . SER A 1 92 ? 39.608 15.935 27.437 1.00 0.00 92 SER A C 10
ATOM 16697 O O . SER A 1 92 ? 38.680 16.070 26.639 1.00 0.00 92 SER A O 10
ATOM 16705 N N . LYS A 1 93 ? 40.342 14.815 27.419 1.00 0.00 93 LYS A N 10
ATOM 16706 C CA . LYS A 1 93 ? 40.062 13.696 26.486 1.00 0.00 93 LYS A CA 10
ATOM 16707 C C . LYS A 1 93 ? 38.658 13.088 26.625 1.00 0.00 93 LYS A C 10
ATOM 16708 O O . LYS A 1 93 ? 38.163 12.455 25.691 1.00 0.00 93 LYS A O 10
ATOM 16727 N N . ASP A 1 94 ? 37.978 13.300 27.750 1.00 0.00 94 ASP A N 10
ATOM 16728 C CA . ASP A 1 94 ? 36.619 12.804 27.994 1.00 0.00 94 ASP A CA 10
ATOM 16729 C C . ASP A 1 94 ? 35.527 13.664 27.328 1.00 0.00 94 ASP A C 10
ATOM 16730 O O . ASP A 1 94 ? 34.382 13.224 27.180 1.00 0.00 94 ASP A O 10
ATOM 16739 N N . ILE A 1 95 ? 35.869 14.885 26.909 1.00 0.00 95 ILE A N 10
ATOM 16740 C CA . ILE A 1 95 ? 34.926 15.865 26.358 1.00 0.00 95 ILE A CA 10
ATOM 16741 C C . ILE A 1 95 ? 34.725 15.743 24.857 1.00 0.00 95 ILE A C 10
ATOM 16742 O O . ILE A 1 95 ? 34.034 16.589 24.317 1.00 0.00 95 ILE A O 10
ATOM 16758 N N . ASP A 1 96 ? 35.358 14.793 24.165 1.00 0.00 96 ASP A N 10
ATOM 16759 C CA . ASP A 1 96 ? 35.404 14.734 22.698 1.00 0.00 96 ASP A CA 10
ATOM 16760 C C . ASP A 1 96 ? 33.993 14.682 22.074 1.00 0.00 96 ASP A C 10
ATOM 16761 O O . ASP A 1 96 ? 33.396 13.622 21.866 1.00 0.00 96 ASP A O 10
ATOM 16770 N N . GLY A 1 97 ? 33.463 15.881 21.841 1.00 0.00 97 GLY A N 10
ATOM 16771 C CA . GLY A 1 97 ? 32.131 16.174 21.292 1.00 0.00 97 GLY A CA 10
ATOM 16772 C C . GLY A 1 97 ? 31.167 16.971 22.195 1.00 0.00 97 GLY A C 10
ATOM 16773 O O . GLY A 1 97 ? 30.003 17.112 21.832 1.00 0.00 97 GLY A O 10
ATOM 16777 N N . ILE A 1 98 ? 31.608 17.490 23.347 1.00 0.00 98 ILE A N 10
ATOM 16778 C CA . ILE A 1 98 ? 30.791 18.121 24.400 1.00 0.00 98 ILE A CA 10
ATOM 16779 C C . ILE A 1 98 ? 29.890 19.270 23.931 1.00 0.00 98 ILE A C 10
ATOM 16780 O O . ILE A 1 98 ? 30.278 20.103 23.110 1.00 0.00 98 ILE A O 10
ATOM 16796 N N . ARG A 1 99 ? 28.702 19.351 24.542 1.00 0.00 99 ARG A N 10
ATO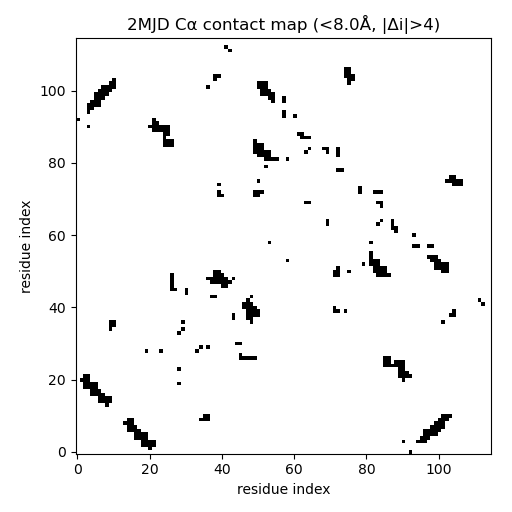M 16797 C CA . ARG A 1 99 ? 27.760 20.474 24.445 1.00 0.00 99 ARG A CA 10
ATOM 16798 C C . ARG A 1 99 ? 27.515 21.110 25.793 1.00 0.00 99 ARG A C 10
ATOM 16799 O O . ARG A 1 99 ? 27.460 20.424 26.816 1.00 0.00 99 ARG A O 10
ATOM 16820 N N . VAL A 1 100 ? 27.161 22.378 25.725 1.00 0.00 100 VAL A N 10
ATOM 16821 C CA . VAL A 1 100 ? 26.397 23.071 26.743 1.00 0.00 100 VAL A CA 10
ATOM 16822 C C . VAL A 1 100 ? 25.352 23.990 26.120 1.00 0.00 100 VAL A C 10
ATOM 16823 O O . VAL A 1 100 ? 25.528 24.480 25.005 1.00 0.00 100 VAL A O 10
ATOM 16836 N N . ALA A 1 101 ? 24.287 24.286 26.857 1.00 0.00 101 ALA A N 10
ATOM 16837 C CA . ALA A 1 101 ? 23.489 25.473 26.597 1.00 0.00 101 ALA A CA 10
ATOM 16838 C C . ALA A 1 101 ? 23.950 26.599 27.533 1.00 0.00 101 ALA A C 10
ATOM 16839 O O . ALA A 1 101 ? 24.161 26.378 28.727 1.00 0.00 101 ALA A O 10
ATOM 16846 N N . LEU A 1 102 ? 24.171 27.791 26.975 1.00 0.00 102 LEU A N 10
ATOM 16847 C CA . LEU A 1 102 ? 24.689 28.950 27.703 1.00 0.00 102 LEU A CA 10
ATOM 16848 C C . LEU A 1 102 ? 23.551 29.737 28.395 1.00 0.00 102 LEU A C 10
ATOM 16849 O O . LEU A 1 102 ? 23.692 30.055 29.576 1.00 0.00 102 LEU A O 10
ATOM 16865 N N . PRO A 1 103 ? 22.381 29.962 27.757 1.00 0.00 103 PRO A N 10
ATOM 16866 C CA . PRO A 1 103 ? 21.133 30.168 28.485 1.00 0.00 103 PRO A CA 10
ATOM 16867 C C . PRO A 1 103 ? 20.513 28.824 28.911 1.00 0.00 103 PRO A C 10
ATOM 16868 O O . PRO A 1 103 ? 20.660 27.799 28.239 1.00 0.00 103 PRO A O 10
ATOM 16879 N N . GLN A 1 104 ? 19.732 28.855 29.988 1.00 0.00 104 GLN A N 10
ATOM 16880 C CA . GLN A 1 104 ? 18.800 27.795 30.395 1.00 0.00 104 GLN A CA 10
ATOM 16881 C C . GLN A 1 104 ? 17.350 28.280 30.224 1.00 0.00 104 GLN A C 10
ATOM 16882 O O . GLN A 1 104 ? 16.544 27.623 29.563 1.00 0.00 104 GLN A O 10
ATOM 16896 N N . MET A 1 105 ? 17.030 29.461 30.753 1.00 0.00 105 MET A N 10
ATOM 16897 C CA . MET A 1 105 ? 15.733 30.135 30.609 1.00 0.00 105 MET A CA 10
ATOM 16898 C C . MET A 1 105 ? 15.955 31.656 30.663 1.00 0.00 105 MET A C 10
ATOM 16899 O O . MET A 1 105 ? 16.715 32.138 31.509 1.00 0.00 105 MET A O 10
ATOM 16913 N N . THR A 1 106 ? 15.378 32.412 29.728 1.00 0.00 106 THR A N 10
ATOM 16914 C CA . THR A 1 106 ? 15.740 33.828 29.513 1.00 0.00 106 THR A CA 10
ATOM 16915 C C . THR A 1 106 ? 15.221 34.769 30.610 1.00 0.00 106 THR A C 10
ATOM 16916 O O . THR A 1 106 ? 14.261 34.453 31.318 1.00 0.00 106 THR A O 10
ATOM 16927 N N . ARG A 1 107 ? 15.821 35.962 30.736 1.00 0.00 107 ARG A N 10
ATOM 16928 C CA . ARG A 1 107 ? 15.626 36.944 31.828 1.00 0.00 107 ARG A CA 10
ATOM 16929 C C . ARG A 1 107 ? 16.050 36.424 33.217 1.00 0.00 107 ARG A C 10
ATOM 16930 O O . ARG A 1 107 ? 15.231 35.965 34.021 1.00 0.00 107 ARG A O 10
ATOM 16951 N N . ASN A 1 108 ? 17.352 36.533 33.491 1.00 0.00 108 ASN A N 10
ATOM 16952 C CA . ASN A 1 108 ? 18.012 36.259 34.775 1.00 0.00 108 ASN A CA 10
ATOM 16953 C C . ASN A 1 108 ? 17.345 36.981 35.961 1.00 0.00 108 ASN A C 10
ATOM 16954 O O . ASN A 1 108 ? 16.750 38.049 35.806 1.00 0.00 108 ASN A O 10
ATOM 16965 N N . VAL A 1 109 ? 17.507 36.423 37.164 1.00 0.00 109 VAL A N 10
ATOM 16966 C CA . VAL A 1 109 ? 17.025 37.001 38.433 1.00 0.00 109 VAL A CA 10
ATOM 16967 C C . VAL A 1 109 ? 17.805 38.278 38.774 1.00 0.00 109 VAL A C 10
ATOM 16968 O O . VAL A 1 109 ? 17.228 39.263 39.238 1.00 0.00 109 VAL A O 10
ATOM 16981 N N . ASN A 1 110 ? 19.112 38.274 38.495 1.00 0.00 110 ASN A N 10
ATOM 16982 C CA . ASN A 1 110 ? 20.046 39.379 38.728 1.00 0.00 110 ASN A CA 10
ATOM 16983 C C . ASN A 1 110 ? 20.310 40.211 37.446 1.00 0.00 110 ASN A C 10
ATOM 16984 O O . ASN A 1 110 ? 20.192 39.699 36.326 1.00 0.00 110 ASN A O 10
ATOM 16995 N N . ASN A 1 111 ? 20.710 41.478 37.602 1.00 0.00 111 ASN A N 10
ATOM 16996 C CA . ASN A 1 111 ? 21.208 42.356 36.530 1.00 0.00 111 ASN A CA 10
ATOM 16997 C C . ASN A 1 111 ? 22.465 43.142 36.972 1.00 0.00 111 ASN A C 10
ATOM 16998 O O . ASN A 1 111 ? 22.698 43.314 38.171 1.00 0.00 111 ASN A O 10
ATOM 17009 N N . ASN A 1 112 ? 23.252 43.645 36.013 1.00 0.00 112 ASN A N 10
ATOM 17010 C CA . ASN A 1 112 ? 24.519 44.368 36.216 1.00 0.00 112 ASN A CA 10
ATOM 17011 C C . ASN A 1 112 ? 25.508 43.620 37.151 1.00 0.00 112 ASN A C 10
ATOM 17012 O O . ASN A 1 112 ? 25.643 42.396 37.063 1.00 0.00 112 ASN A O 10
ATOM 17023 N N . ASP A 1 113 ? 26.244 44.347 37.999 1.00 0.00 113 ASP A N 10
ATOM 17024 C CA . ASP A 1 113 ? 27.311 43.867 38.888 1.00 0.00 113 ASP A CA 10
ATOM 17025 C C . ASP A 1 113 ? 26.903 43.886 40.376 1.00 0.00 113 ASP A C 10
ATOM 17026 O O . ASP A 1 113 ? 25.822 44.364 40.724 1.00 0.00 113 ASP A O 10
ATOM 17035 N N . PHE A 1 114 ? 27.756 43.384 41.276 1.00 0.00 114 PHE A N 10
ATOM 17036 C CA . PHE A 1 114 ? 27.472 43.290 42.725 1.00 0.00 114 PHE A CA 10
ATOM 17037 C C . PHE A 1 114 ? 27.981 44.499 43.543 1.00 0.00 114 PHE A C 10
ATOM 17038 O O . PHE A 1 114 ? 28.114 44.416 44.773 1.00 0.00 114 PHE A O 10
ATOM 17055 N N . SER A 1 115 ? 28.273 45.613 42.862 1.00 0.00 115 SER A N 10
ATOM 17056 C CA . SER A 1 115 ? 28.729 46.896 43.425 1.00 0.00 115 SER A CA 10
ATOM 17057 C C . SER A 1 115 ? 27.926 48.070 42.855 1.00 0.00 115 SER A C 10
ATOM 17058 O O . SER A 1 115 ? 26.727 47.885 42.536 1.00 0.00 115 SER A O 10
ATOM 17071 N N . GLY A 1 1 ? 47.696 12.776 23.400 1.00 0.00 1 GLY A N 11
ATOM 17072 C CA . GLY A 1 1 ? 46.378 13.385 23.633 1.00 0.00 1 GLY A CA 11
ATOM 17073 C C . GLY A 1 1 ? 45.984 14.294 22.485 1.00 0.00 1 GLY A C 11
ATOM 17074 O O . GLY A 1 1 ? 46.639 15.302 22.232 1.00 0.00 1 GLY A O 11
ATOM 17080 N N . GLU A 1 2 ? 44.910 13.945 21.777 1.00 0.00 2 GLU A N 11
ATOM 17081 C CA . GLU A 1 2 ? 44.436 14.637 20.568 1.00 0.00 2 GLU A CA 11
ATOM 17082 C C . GLU A 1 2 ? 43.508 15.834 20.869 1.00 0.00 2 GLU A C 11
ATOM 17083 O O . GLU A 1 2 ? 42.983 15.980 21.979 1.00 0.00 2 GLU A O 11
ATOM 17095 N N . GLU A 1 3 ? 43.313 16.702 19.872 1.00 0.00 3 GLU A N 11
ATOM 17096 C CA . GLU A 1 3 ? 42.488 17.915 19.961 1.00 0.00 3 GLU A CA 11
ATOM 17097 C C . GLU A 1 3 ? 40.963 17.657 19.894 1.00 0.00 3 GLU A C 11
ATOM 17098 O O . GLU A 1 3 ? 40.507 16.568 19.523 1.00 0.00 3 GLU A O 11
ATOM 17110 N N . LEU A 1 4 ? 40.163 18.656 20.292 1.00 0.00 4 LEU A N 11
ATOM 17111 C CA . LEU A 1 4 ? 38.762 18.523 20.727 1.00 0.00 4 LEU A CA 11
ATOM 17112 C C . LEU A 1 4 ? 37.827 19.545 20.021 1.00 0.00 4 LEU A C 11
ATOM 17113 O O . LEU A 1 4 ? 38.270 20.368 19.213 1.00 0.00 4 LEU A O 11
ATOM 17129 N N . LYS A 1 5 ? 36.527 19.538 20.352 1.00 0.00 5 LYS A N 11
ATOM 17130 C CA . LYS A 1 5 ? 35.568 20.618 20.035 1.00 0.00 5 LYS A CA 11
ATOM 17131 C C . LYS A 1 5 ? 34.524 20.832 21.145 1.00 0.00 5 LYS A C 11
ATOM 17132 O O . LYS A 1 5 ? 34.318 19.949 21.975 1.00 0.00 5 LYS A O 11
ATOM 17151 N N . ILE A 1 6 ? 33.890 22.006 21.145 1.00 0.00 6 ILE A N 11
ATOM 17152 C CA . ILE A 1 6 ? 32.838 22.469 22.070 1.00 0.00 6 ILE A CA 11
ATOM 17153 C C . ILE A 1 6 ? 31.661 23.025 21.262 1.00 0.00 6 ILE A C 11
ATOM 17154 O O . ILE A 1 6 ? 31.850 23.852 20.371 1.00 0.00 6 ILE A O 11
ATOM 17170 N N . THR A 1 7 ? 30.441 22.605 21.597 1.00 0.00 7 THR A N 11
ATOM 17171 C CA . THR A 1 7 ? 29.204 23.185 21.057 1.00 0.00 7 THR A CA 11
ATOM 17172 C C . THR A 1 7 ? 28.513 24.028 22.108 1.00 0.00 7 THR A C 11
ATOM 17173 O O . THR A 1 7 ? 28.294 23.577 23.231 1.00 0.00 7 THR A O 11
ATOM 17184 N N . PHE A 1 8 ? 28.114 25.234 21.721 1.00 0.00 8 PHE A N 11
ATOM 17185 C CA . PHE A 1 8 ? 27.294 26.123 22.529 1.00 0.00 8 PHE A CA 11
ATOM 17186 C C . PHE A 1 8 ? 25.980 26.458 21.820 1.00 0.00 8 PHE A C 11
ATOM 17187 O O . PHE A 1 8 ? 25.970 26.761 20.626 1.00 0.00 8 PHE A O 11
ATOM 17204 N N . ILE A 1 9 ? 24.879 26.439 22.576 1.00 0.00 9 ILE A N 11
ATOM 17205 C CA . ILE A 1 9 ? 23.585 26.987 22.140 1.00 0.00 9 ILE A CA 11
ATOM 17206 C C . ILE A 1 9 ? 23.496 28.468 22.514 1.00 0.00 9 ILE A C 11
ATOM 17207 O O . ILE A 1 9 ? 23.800 28.846 23.647 1.00 0.00 9 ILE A O 11
ATOM 17223 N N . LEU A 1 10 ? 23.072 29.287 21.555 1.00 0.00 10 LEU A N 11
ATOM 17224 C CA . LEU A 1 10 ? 23.086 30.745 21.618 1.00 0.00 10 LEU A CA 11
ATOM 17225 C C . LEU A 1 10 ? 21.789 31.349 22.184 1.00 0.00 10 LEU A C 11
ATOM 17226 O O . LEU A 1 10 ? 20.738 30.712 22.202 1.00 0.00 10 LEU A O 11
ATOM 17242 N N . LYS A 1 11 ? 21.838 32.635 22.560 1.00 0.00 11 LYS A N 11
ATOM 17243 C CA . LYS A 1 11 ? 20.672 33.431 22.993 1.00 0.00 11 LYS A CA 11
ATOM 17244 C C . LYS A 1 11 ? 19.653 33.733 21.878 1.00 0.00 11 LYS A C 11
ATOM 17245 O O . LYS A 1 11 ? 18.496 34.034 22.169 1.00 0.00 11 LYS A O 11
ATOM 17264 N N . ASP A 1 12 ? 20.042 33.565 20.615 1.00 0.00 12 ASP A N 11
ATOM 17265 C CA . ASP A 1 12 ? 19.164 33.459 19.434 1.00 0.00 12 ASP A CA 11
ATOM 17266 C C . ASP A 1 12 ? 19.009 32.008 18.903 1.00 0.00 12 ASP A C 11
ATOM 17267 O O . ASP A 1 12 ? 18.700 31.776 17.732 1.00 0.00 12 ASP A O 11
ATOM 17276 N N . GLY A 1 13 ? 19.234 31.005 19.763 1.00 0.00 13 GLY A N 11
ATOM 17277 C CA . GLY A 1 13 ? 18.926 29.583 19.535 1.00 0.00 13 GLY A CA 11
ATOM 17278 C C . GLY A 1 13 ? 19.874 28.815 18.602 1.00 0.00 13 GLY A C 11
ATOM 17279 O O . GLY A 1 13 ? 19.721 27.596 18.457 1.00 0.00 13 GLY A O 11
ATOM 17283 N N . SER A 1 14 ? 20.845 29.497 17.987 1.00 0.00 14 SER A N 11
ATOM 17284 C CA . SER A 1 14 ? 21.877 28.926 17.111 1.00 0.00 14 SER A CA 11
ATOM 17285 C C . SER A 1 14 ? 22.772 27.923 17.839 1.00 0.00 14 SER A C 11
ATOM 17286 O O . SER A 1 14 ? 22.881 27.937 19.064 1.00 0.00 14 SER A O 11
ATOM 17294 N N . GLN A 1 15 ? 23.455 27.078 17.076 1.00 0.00 15 GLN A N 11
ATOM 17295 C CA . GLN A 1 15 ? 24.537 26.206 17.499 1.00 0.00 15 GLN A CA 11
ATOM 17296 C C . GLN A 1 15 ? 25.825 26.695 16.887 1.00 0.00 15 GLN A C 11
ATOM 17297 O O . GLN A 1 15 ? 25.932 26.914 15.674 1.00 0.00 15 GLN A O 11
ATOM 17311 N N . LYS A 1 16 ? 26.822 26.786 17.751 1.00 0.00 16 LYS A N 11
ATOM 17312 C CA . LYS A 1 16 ? 28.162 27.143 17.359 1.00 0.00 16 LYS A CA 11
ATOM 17313 C C . LYS A 1 16 ? 29.146 26.175 17.948 1.00 0.00 16 LYS A C 11
ATOM 17314 O O . LYS A 1 16 ? 29.097 25.848 19.127 1.00 0.00 16 LYS A O 11
ATOM 17333 N N . THR A 1 17 ? 29.964 25.681 17.046 1.00 0.00 17 THR A N 11
ATOM 17334 C CA . THR A 1 17 ? 30.534 24.350 17.131 1.00 0.00 17 THR A CA 11
ATOM 17335 C C . THR A 1 17 ? 32.018 24.444 16.777 1.00 0.00 17 THR A C 11
ATOM 17336 O O . THR A 1 17 ? 32.398 24.481 15.603 1.00 0.00 17 THR A O 11
ATOM 17347 N N . TYR A 1 18 ? 32.866 24.526 17.805 1.00 0.00 18 TYR A N 11
ATOM 17348 C CA . TYR A 1 18 ? 34.155 25.232 17.749 1.00 0.00 18 TYR A CA 11
ATOM 17349 C C . TYR A 1 18 ? 35.339 24.370 18.198 1.00 0.00 18 TYR A C 11
ATOM 17350 O O . TYR A 1 18 ? 35.233 23.594 19.143 1.00 0.00 18 TYR A O 11
ATOM 17368 N N . GLU A 1 19 ? 36.489 24.530 17.545 1.00 0.00 19 GLU A N 11
ATOM 17369 C CA . GLU A 1 19 ? 37.655 23.642 17.676 1.00 0.00 19 GLU A CA 11
ATOM 17370 C C . GLU A 1 19 ? 38.652 24.130 18.747 1.00 0.00 19 GLU A C 11
ATOM 17371 O O . GLU A 1 19 ? 39.299 25.169 18.585 1.00 0.00 19 GLU A O 11
ATOM 17383 N N . VAL A 1 20 ? 38.784 23.379 19.850 1.00 0.00 20 VAL A N 11
ATOM 17384 C CA . VAL A 1 20 ? 39.575 23.716 21.053 1.00 0.00 20 VAL A CA 11
ATOM 17385 C C . VAL A 1 20 ? 40.430 22.539 21.552 1.00 0.00 20 VAL A C 11
ATOM 17386 O O . VAL A 1 20 ? 40.354 21.426 21.034 1.00 0.00 20 VAL A O 11
ATOM 17399 N N . CYS A 1 21 ? 41.229 22.777 22.589 1.00 0.00 21 CYS A N 11
ATOM 17400 C CA . CYS A 1 21 ? 42.064 21.791 23.278 1.00 0.00 21 CYS A CA 11
ATOM 17401 C C . CYS A 1 21 ? 41.716 21.662 24.778 1.00 0.00 21 CYS A C 11
ATOM 17402 O O . CYS A 1 21 ? 40.898 22.415 25.305 1.00 0.00 21 CYS A O 11
ATOM 17410 N N . GLU A 1 22 ? 42.330 20.706 25.487 1.00 0.00 22 GLU A N 11
ATOM 17411 C CA . GLU A 1 22 ? 42.111 20.533 26.933 1.00 0.00 22 GLU A CA 11
ATOM 17412 C C . GLU A 1 22 ? 42.586 21.719 27.802 1.00 0.00 22 GLU A C 11
ATOM 17413 O O . GLU A 1 22 ? 43.446 22.513 27.404 1.00 0.00 22 GLU A O 11
ATOM 17425 N N . GLY A 1 23 ? 42.017 21.857 29.001 1.00 0.00 23 GLY A N 11
ATOM 17426 C CA . GLY A 1 23 ? 42.290 22.935 29.954 1.00 0.00 23 GLY A CA 11
ATOM 17427 C C . GLY A 1 23 ? 41.547 24.242 29.665 1.00 0.00 23 GLY A C 11
ATOM 17428 O O . GLY A 1 23 ? 41.405 25.060 30.571 1.00 0.00 23 GLY A O 11
ATOM 17432 N N . GLU A 1 24 ? 41.025 24.428 28.452 1.00 0.00 24 GLU A N 11
ATOM 17433 C CA . GLU A 1 24 ? 40.213 25.591 28.073 1.00 0.00 24 GLU A CA 11
ATOM 17434 C C . GLU A 1 24 ? 38.895 25.628 28.873 1.00 0.00 24 GLU A C 11
ATOM 17435 O O . GLU A 1 24 ? 38.263 24.594 29.112 1.00 0.00 24 GLU A O 11
ATOM 17447 N N . THR A 1 25 ? 38.474 26.815 29.306 1.00 0.00 25 THR A N 11
ATOM 17448 C CA . THR A 1 25 ? 37.380 27.005 30.278 1.00 0.00 25 THR A CA 11
ATOM 17449 C C . THR A 1 25 ? 36.117 27.476 29.557 1.00 0.00 25 THR A C 11
ATOM 17450 O O . THR A 1 25 ? 36.192 28.191 28.569 1.00 0.00 25 THR A O 11
ATOM 17461 N N . ILE A 1 26 ? 34.924 27.078 30.000 1.00 0.00 26 ILE A N 11
ATOM 17462 C CA . ILE A 1 26 ? 33.697 27.198 29.178 1.00 0.00 26 ILE A CA 11
ATOM 17463 C C . ILE A 1 26 ? 33.309 28.661 28.942 1.00 0.00 26 ILE A C 11
ATOM 17464 O O . ILE A 1 26 ? 33.040 29.033 27.799 1.00 0.00 26 ILE A O 11
ATOM 17480 N N . LEU A 1 27 ? 33.340 29.504 29.978 1.00 0.00 27 LEU A N 11
ATOM 17481 C CA . LEU A 1 27 ? 33.106 30.941 29.792 1.00 0.00 27 LEU A CA 11
ATOM 17482 C C . LEU A 1 27 ? 34.303 31.651 29.122 1.00 0.00 27 LEU A C 11
ATOM 17483 O O . LEU A 1 27 ? 34.096 32.615 28.388 1.00 0.00 27 LEU A O 11
ATOM 17499 N N . ASP A 1 28 ? 35.523 31.112 29.239 1.00 0.00 28 ASP A N 11
ATOM 17500 C CA . ASP A 1 28 ? 36.696 31.570 28.480 1.00 0.00 28 ASP A CA 11
ATOM 17501 C C . ASP A 1 28 ? 36.656 31.202 26.991 1.00 0.00 28 ASP A C 11
ATOM 17502 O O . ASP A 1 28 ? 37.224 31.945 26.196 1.00 0.00 28 ASP A O 11
ATOM 17511 N N . ILE A 1 29 ? 36.017 30.104 26.567 1.00 0.00 29 ILE A N 11
ATOM 17512 C CA . ILE A 1 29 ? 35.783 29.828 25.136 1.00 0.00 29 ILE A CA 11
ATOM 17513 C C . ILE A 1 29 ? 34.600 30.670 24.659 1.00 0.00 29 ILE A C 11
ATOM 17514 O O . ILE A 1 29 ? 34.661 31.237 23.574 1.00 0.00 29 ILE A O 11
ATOM 17530 N N . ALA A 1 30 ? 33.562 30.865 25.475 1.00 0.00 30 ALA A N 11
ATOM 17531 C CA . ALA A 1 30 ? 32.424 31.677 25.063 1.00 0.00 30 ALA A CA 11
ATOM 17532 C C . ALA A 1 30 ? 32.813 33.145 24.807 1.00 0.00 30 ALA A C 11
ATOM 17533 O O . ALA A 1 30 ? 32.510 33.690 23.744 1.00 0.00 30 ALA A O 11
ATOM 17540 N N . GLN A 1 31 ? 33.555 33.759 25.732 1.00 0.00 31 GLN A N 11
ATOM 17541 C CA . GLN A 1 31 ? 34.169 35.069 25.517 1.00 0.00 31 GLN A CA 11
ATOM 17542 C C . GLN A 1 31 ? 35.359 35.006 24.575 1.00 0.00 31 GLN A C 11
ATOM 17543 O O . GLN A 1 31 ? 35.371 35.783 23.640 1.00 0.00 31 GLN A O 11
ATOM 17557 N N . GLY A 1 32 ? 36.311 34.086 24.691 1.00 0.00 32 GLY A N 11
ATOM 17558 C CA . GLY A 1 32 ? 37.480 34.086 23.802 1.00 0.00 32 GLY A CA 11
ATOM 17559 C C . GLY A 1 32 ? 37.176 33.827 22.324 1.00 0.00 32 GLY A C 11
ATOM 17560 O O . GLY A 1 32 ? 37.878 34.355 21.457 1.00 0.00 32 GLY A O 11
ATOM 17564 N N . HIS A 1 33 ? 36.094 33.109 22.011 1.00 0.00 33 HIS A N 11
ATOM 17565 C CA . HIS A 1 33 ? 35.600 32.939 20.640 1.00 0.00 33 HIS A CA 11
ATOM 17566 C C . HIS A 1 33 ? 34.606 34.031 20.214 1.00 0.00 33 HIS A C 11
ATOM 17567 O O . HIS A 1 33 ? 34.114 34.030 19.085 1.00 0.00 33 HIS A O 11
ATOM 17581 N N . ASN A 1 34 ? 34.315 34.959 21.130 1.00 0.00 34 ASN A N 11
ATOM 17582 C CA . ASN A 1 34 ? 33.394 36.081 20.982 1.00 0.00 34 ASN A CA 11
ATOM 17583 C C . ASN A 1 34 ? 32.014 35.648 20.456 1.00 0.00 34 ASN A C 11
ATOM 17584 O O . ASN A 1 34 ? 31.431 36.291 19.574 1.00 0.00 34 ASN A O 11
ATOM 17595 N N . LEU A 1 35 ? 31.475 34.582 21.065 1.00 0.00 35 LEU A N 11
ATOM 17596 C CA . LEU A 1 35 ? 30.133 34.050 20.769 1.00 0.00 35 LEU A CA 11
ATOM 17597 C C . LEU A 1 35 ? 29.071 35.153 20.892 1.00 0.00 35 LEU A C 11
ATOM 17598 O O . LEU A 1 35 ? 29.137 36.006 21.781 1.00 0.00 35 LEU A O 11
ATOM 17614 N N . ASP A 1 36 ? 28.065 35.116 20.018 1.00 0.00 36 ASP A N 11
ATOM 17615 C CA . ASP A 1 36 ? 26.869 35.965 20.083 1.00 0.00 36 ASP A CA 11
ATOM 17616 C C . ASP A 1 36 ? 25.947 35.465 21.179 1.00 0.00 36 ASP A C 11
ATOM 17617 O O . ASP A 1 36 ? 24.930 34.803 20.980 1.00 0.00 36 ASP A O 11
ATOM 17626 N N . MET A 1 37 ? 26.405 35.758 22.380 1.00 0.00 37 MET A N 11
ATOM 17627 C CA . MET A 1 37 ? 25.906 35.260 23.631 1.00 0.00 37 MET A CA 11
ATOM 17628 C C . MET A 1 37 ? 26.111 36.376 24.656 1.00 0.00 37 MET A C 11
ATOM 17629 O O . MET A 1 37 ? 27.145 37.047 24.702 1.00 0.00 37 MET A O 11
ATOM 17643 N N . GLU A 1 38 ? 25.060 36.678 25.395 1.00 0.00 38 GLU A N 11
ATOM 17644 C CA . GLU A 1 38 ? 25.101 37.595 26.536 1.00 0.00 38 GLU A CA 11
ATOM 17645 C C . GLU A 1 38 ? 25.762 36.862 27.717 1.00 0.00 38 GLU A C 11
ATOM 17646 O O . GLU A 1 38 ? 25.168 35.928 28.263 1.00 0.00 38 GLU A O 11
ATOM 17658 N N . GLY A 1 39 ? 27.008 37.218 28.056 1.00 0.00 39 GLY A N 11
ATOM 17659 C CA . GLY A 1 39 ? 27.764 36.600 29.154 1.00 0.00 39 GLY A CA 11
ATOM 17660 C C . GLY A 1 39 ? 29.085 37.317 29.468 1.00 0.00 39 GLY A C 11
ATOM 17661 O O . GLY A 1 39 ? 30.028 37.257 28.682 1.00 0.00 39 GLY A O 11
ATOM 17665 N N . ALA A 1 40 ? 29.178 37.975 30.626 1.00 0.00 40 ALA A N 11
ATOM 17666 C CA . ALA A 1 40 ? 30.347 38.773 31.032 1.00 0.00 40 ALA A CA 11
ATOM 17667 C C . ALA A 1 40 ? 31.472 37.987 31.756 1.00 0.00 40 ALA A C 11
ATOM 17668 O O . ALA A 1 40 ? 32.487 38.572 32.136 1.00 0.00 40 ALA A O 11
ATOM 17675 N N . CYS A 1 41 ? 31.282 36.683 31.977 1.00 0.00 41 CYS A N 11
ATOM 17676 C CA . CYS A 1 41 ? 32.089 35.853 32.880 1.00 0.00 41 CYS A CA 11
ATOM 17677 C C . CYS A 1 41 ? 33.389 35.276 32.268 1.00 0.00 41 CYS A C 11
ATOM 17678 O O . CYS A 1 41 ? 33.788 35.636 31.163 1.00 0.00 41 CYS A O 11
ATOM 17685 N N . GLY A 1 42 ? 34.047 34.354 32.985 1.00 0.00 42 GLY A N 11
ATOM 17686 C CA . GLY A 1 42 ? 35.329 33.730 32.615 1.00 0.00 42 GLY A CA 11
ATOM 17687 C C . GLY A 1 42 ? 36.465 33.969 33.618 1.00 0.00 42 GLY A C 11
ATOM 17688 O O . GLY A 1 42 ? 37.611 34.184 33.219 1.00 0.00 42 GLY A O 11
ATOM 17692 N N . GLY A 1 43 ? 36.169 33.968 34.925 1.00 0.00 43 GLY A N 11
ATOM 17693 C CA . GLY A 1 43 ? 37.185 34.088 35.984 1.00 0.00 43 GLY A CA 11
ATOM 17694 C C . GLY A 1 43 ? 37.884 35.450 35.975 1.00 0.00 43 GLY A C 11
ATOM 17695 O O . GLY A 1 43 ? 39.097 35.526 35.772 1.00 0.00 43 GLY A O 11
ATOM 17699 N N . SER A 1 44 ? 37.112 36.537 36.024 1.00 0.00 44 SER A N 11
ATOM 17700 C CA . SER A 1 44 ? 37.595 37.907 35.770 1.00 0.00 44 SER A CA 11
ATOM 17701 C C . SER A 1 44 ? 36.830 38.955 36.587 1.00 0.00 44 SER A C 11
ATOM 17702 O O . SER A 1 44 ? 35.801 38.649 37.190 1.00 0.00 44 SER A O 11
ATOM 17710 N N . CYS A 1 45 ? 37.289 40.208 36.605 1.00 0.00 45 CYS A N 11
ATOM 17711 C CA . CYS A 1 45 ? 36.635 41.294 37.349 1.00 0.00 45 CYS A CA 11
ATOM 17712 C C . CYS A 1 45 ? 35.201 41.609 36.862 1.00 0.00 45 CYS A C 11
ATOM 17713 O O . CYS A 1 45 ? 34.381 42.095 37.645 1.00 0.00 45 CYS A O 11
ATOM 17721 N N . ALA A 1 46 ? 34.856 41.255 35.619 1.00 0.00 46 ALA A N 11
ATOM 17722 C CA . ALA A 1 46 ? 33.501 41.349 35.068 1.00 0.00 46 ALA A CA 11
ATOM 17723 C C . ALA A 1 46 ? 32.573 40.146 35.390 1.00 0.00 46 ALA A C 11
ATOM 17724 O O . ALA A 1 46 ? 31.458 40.105 34.863 1.00 0.00 46 ALA A O 11
ATOM 17731 N N . CYS A 1 47 ? 33.005 39.189 36.230 1.00 0.00 47 CYS A N 11
ATOM 17732 C CA . CYS A 1 47 ? 32.278 37.948 36.552 1.00 0.00 47 CYS A CA 11
ATOM 17733 C C . CYS A 1 47 ? 30.801 38.137 36.965 1.00 0.00 47 CYS A C 11
ATOM 17734 O O . CYS A 1 47 ? 30.379 39.185 37.459 1.00 0.00 47 CYS A O 11
ATOM 17741 N N . SER A 1 48 ? 30.019 37.088 36.719 1.00 0.00 48 SER A N 11
ATOM 17742 C CA . SER A 1 48 ? 28.600 37.143 36.360 1.00 0.00 48 SER A CA 11
ATOM 17743 C C . SER A 1 48 ? 27.842 35.886 36.847 1.00 0.00 48 SER A C 11
ATOM 17744 O O . SER A 1 48 ? 28.245 35.215 37.801 1.00 0.00 48 SER A O 11
ATOM 17752 N N . THR A 1 49 ? 26.698 35.576 36.232 1.00 0.00 49 THR A N 11
ATOM 17753 C CA . THR A 1 49 ? 25.874 34.368 36.461 1.00 0.00 49 THR A CA 11
ATOM 17754 C C . THR A 1 49 ? 26.580 33.023 36.227 1.00 0.00 49 THR A C 11
ATOM 17755 O O . THR A 1 49 ? 26.040 31.996 36.634 1.00 0.00 49 THR A O 11
ATOM 17766 N N . CYS A 1 50 ? 27.751 32.994 35.570 1.00 0.00 50 CYS A N 11
ATOM 17767 C CA . CYS A 1 50 ? 28.526 31.780 35.260 1.00 0.00 50 CYS A CA 11
ATOM 17768 C C . CYS A 1 50 ? 27.739 30.658 34.536 1.00 0.00 50 CYS A C 11
ATOM 17769 O O . CYS A 1 50 ? 28.096 29.483 34.598 1.00 0.00 50 CYS A O 11
ATOM 17776 N N . HIS A 1 51 ? 26.641 30.991 33.849 1.00 0.00 51 HIS A N 11
ATOM 17777 C CA . HIS A 1 51 ? 25.547 30.036 33.669 1.00 0.00 51 HIS A CA 11
ATOM 17778 C C . HIS A 1 51 ? 25.639 29.248 32.353 1.00 0.00 51 HIS A C 11
ATOM 17779 O O . HIS A 1 51 ? 25.555 29.807 31.260 1.00 0.00 51 HIS A O 11
ATOM 17793 N N . VAL A 1 52 ? 25.736 27.923 32.480 1.00 0.00 52 VAL A N 11
ATOM 17794 C CA . VAL A 1 52 ? 25.534 26.935 31.409 1.00 0.00 52 VAL A CA 11
ATOM 17795 C C . VAL A 1 52 ? 24.593 25.829 31.861 1.00 0.00 52 VAL A C 11
ATOM 17796 O O . VAL A 1 52 ? 24.375 25.590 33.049 1.00 0.00 52 VAL A O 11
ATOM 17809 N N . ILE A 1 53 ? 24.105 25.063 30.900 1.00 0.00 53 ILE A N 11
ATOM 17810 C CA . ILE A 1 53 ? 23.654 23.702 31.090 1.00 0.00 53 ILE A CA 11
ATOM 17811 C C . ILE A 1 53 ? 24.402 22.785 30.116 1.00 0.00 53 ILE A C 11
ATOM 17812 O O . ILE A 1 53 ? 24.707 23.185 29.005 1.00 0.00 53 ILE A O 11
ATOM 17828 N N . VAL A 1 54 ? 24.731 21.566 30.535 1.00 0.00 54 VAL A N 11
ATOM 17829 C CA . VAL A 1 54 ? 25.368 20.517 29.734 1.00 0.00 54 VAL A CA 11
ATOM 17830 C C . VAL A 1 54 ? 24.379 19.491 29.194 1.00 0.00 54 VAL A C 11
ATOM 17831 O O . VAL A 1 54 ? 23.335 19.230 29.795 1.00 0.00 54 VAL A O 11
ATOM 17844 N N . ASP A 1 55 ? 24.781 18.848 28.101 1.00 0.00 55 ASP A N 11
ATOM 17845 C CA . ASP A 1 55 ? 24.192 17.590 27.656 1.00 0.00 55 ASP A CA 11
ATOM 17846 C C . ASP A 1 55 ? 24.238 16.560 28.813 1.00 0.00 55 ASP A C 11
ATOM 17847 O O . ASP A 1 55 ? 25.309 16.391 29.416 1.00 0.00 55 ASP A O 11
ATOM 17856 N N . PRO A 1 56 ? 23.172 15.777 29.065 1.00 0.00 56 PRO A N 11
ATOM 17857 C CA . PRO A 1 56 ? 23.191 14.685 30.044 1.00 0.00 56 PRO A CA 11
ATOM 17858 C C . PRO A 1 56 ? 24.235 13.588 29.775 1.00 0.00 56 PRO A C 11
ATOM 17859 O O . PRO A 1 56 ? 24.536 12.801 30.677 1.00 0.00 56 PRO A O 11
ATOM 17870 N N . ASP A 1 57 ? 24.824 13.558 28.575 1.00 0.00 57 ASP A N 11
ATOM 17871 C CA . ASP A 1 57 ? 25.981 12.729 28.231 1.00 0.00 57 ASP A CA 11
ATOM 17872 C C . ASP A 1 57 ? 27.269 13.254 28.870 1.00 0.00 57 ASP A C 11
ATOM 17873 O O . ASP A 1 57 ? 27.986 12.489 29.516 1.00 0.00 57 ASP A O 11
ATOM 17882 N N . TYR A 1 58 ? 27.576 14.554 28.745 1.00 0.00 58 TYR A N 11
ATOM 17883 C CA . TYR A 1 58 ? 28.903 15.048 29.077 1.00 0.00 58 TYR A CA 11
ATOM 17884 C C . TYR A 1 58 ? 29.018 15.570 30.505 1.00 0.00 58 TYR A C 11
ATOM 17885 O O . TYR A 1 58 ? 30.125 15.654 31.025 1.00 0.00 58 TYR A O 11
ATOM 17903 N N . TYR A 1 59 ? 27.898 15.855 31.174 1.00 0.00 59 TYR A N 11
ATOM 17904 C CA . TYR A 1 59 ? 27.937 16.041 32.641 1.00 0.00 59 TYR A CA 11
ATOM 17905 C C . TYR A 1 59 ? 28.375 14.795 33.378 1.00 0.00 59 TYR A C 11
ATOM 17906 O O . TYR A 1 59 ? 28.889 14.897 34.489 1.00 0.00 59 TYR A O 11
ATOM 17924 N N . ASP A 1 60 ? 28.069 13.617 32.830 1.00 0.00 60 ASP A N 11
ATOM 17925 C CA . ASP A 1 60 ? 28.080 12.415 33.658 1.00 0.00 60 ASP A CA 11
ATOM 17926 C C . ASP A 1 60 ? 29.495 12.051 34.145 1.00 0.00 60 ASP A C 11
ATOM 17927 O O . ASP A 1 60 ? 29.681 11.323 35.118 1.00 0.00 60 ASP A O 11
ATOM 17936 N N . ALA A 1 61 ? 30.476 12.604 33.434 1.00 0.00 61 ALA A N 11
ATOM 17937 C CA . ALA A 1 61 ? 31.908 12.426 33.626 1.00 0.00 61 ALA A CA 11
ATOM 17938 C C . ALA A 1 61 ? 32.545 13.607 34.387 1.00 0.00 61 ALA A C 11
ATOM 17939 O O . ALA A 1 61 ? 33.778 13.721 34.436 1.00 0.00 61 ALA A O 11
ATOM 17946 N N . LEU A 1 62 ? 31.716 14.521 34.916 1.00 0.00 62 LEU A N 11
ATOM 17947 C CA . LEU A 1 62 ? 32.152 15.817 35.466 1.00 0.00 62 LEU A CA 11
ATOM 17948 C C . LEU A 1 62 ? 31.864 16.011 36.975 1.00 0.00 62 LEU A C 11
ATOM 17949 O O . LEU A 1 62 ? 30.841 15.531 37.472 1.00 0.00 62 LEU A O 11
ATOM 17965 N N . PRO A 1 63 ? 32.726 16.750 37.704 1.00 0.00 63 PRO A N 11
ATOM 17966 C CA . PRO A 1 63 ? 32.546 17.101 39.118 1.00 0.00 63 PRO A CA 11
ATOM 17967 C C . PRO A 1 63 ? 31.628 18.313 39.335 1.00 0.00 63 PRO A C 11
ATOM 17968 O O . PRO A 1 63 ? 31.406 19.127 38.433 1.00 0.00 63 PRO A O 11
ATOM 17979 N N . GLU A 1 64 ? 31.168 18.484 40.576 1.00 0.00 64 GLU A N 11
ATOM 17980 C CA . GLU A 1 64 ? 30.554 19.725 41.065 1.00 0.00 64 GLU A CA 11
ATOM 17981 C C . GLU A 1 64 ? 31.590 20.659 41.745 1.00 0.00 64 GLU A C 11
ATOM 17982 O O . GLU A 1 64 ? 32.572 20.178 42.329 1.00 0.00 64 GLU A O 11
ATOM 17994 N N . PRO A 1 65 ? 31.397 21.992 41.680 1.00 0.00 65 PRO A N 11
ATOM 17995 C CA . PRO A 1 65 ? 32.343 23.011 42.142 1.00 0.00 65 PRO A CA 11
ATOM 17996 C C . PRO A 1 65 ? 32.155 23.401 43.617 1.00 0.00 65 PRO A C 11
ATOM 17997 O O . PRO A 1 65 ? 31.241 22.932 44.300 1.00 0.00 65 PRO A O 11
ATOM 18008 N N . GLU A 1 66 ? 33.033 24.285 44.099 1.00 0.00 66 GLU A N 11
ATOM 18009 C CA . GLU A 1 66 ? 32.913 24.938 45.408 1.00 0.00 66 GLU A CA 11
ATOM 18010 C C . GLU A 1 66 ? 31.533 25.565 45.668 1.00 0.00 66 GLU A C 11
ATOM 18011 O O . GLU A 1 66 ? 30.873 26.083 44.762 1.00 0.00 66 GLU A O 11
ATOM 18023 N N . ASP A 1 67 ? 31.181 25.646 46.951 1.00 0.00 67 ASP A N 11
ATOM 18024 C CA . ASP A 1 67 ? 29.996 26.325 47.493 1.00 0.00 67 ASP A CA 11
ATOM 18025 C C . ASP A 1 67 ? 29.943 27.838 47.185 1.00 0.00 67 ASP A C 11
ATOM 18026 O O . ASP A 1 67 ? 28.961 28.514 47.489 1.00 0.00 67 ASP A O 11
ATOM 18035 N N . ASP A 1 68 ? 31.048 28.414 46.704 1.00 0.00 68 ASP A N 11
ATOM 18036 C CA . ASP A 1 68 ? 31.144 29.781 46.171 1.00 0.00 68 ASP A CA 11
ATOM 18037 C C . ASP A 1 68 ? 30.798 29.864 44.686 1.00 0.00 68 ASP A C 11
ATOM 18038 O O . ASP A 1 68 ? 30.201 30.851 44.270 1.00 0.00 68 ASP A O 11
ATOM 18047 N N . GLU A 1 69 ? 31.130 28.845 43.892 1.00 0.00 69 GLU A N 11
ATOM 18048 C CA . GLU A 1 69 ? 30.925 28.865 42.440 1.00 0.00 69 GLU A CA 11
ATOM 18049 C C . GLU A 1 69 ? 29.515 28.355 42.072 1.00 0.00 69 GLU A C 11
ATOM 18050 O O . GLU A 1 69 ? 28.852 28.974 41.245 1.00 0.00 69 GLU A O 11
ATOM 18062 N N . ASN A 1 70 ? 28.979 27.310 42.729 1.00 0.00 70 ASN A N 11
ATOM 18063 C CA . ASN A 1 70 ? 27.584 26.865 42.501 1.00 0.00 70 ASN A CA 11
ATOM 18064 C C . ASN A 1 70 ? 26.513 27.860 42.997 1.00 0.00 70 ASN A C 11
ATOM 18065 O O . ASN A 1 70 ? 25.370 27.836 42.536 1.00 0.00 70 ASN A O 11
ATOM 18076 N N . ASP A 1 71 ? 26.897 28.772 43.885 1.00 0.00 71 ASP A N 11
ATOM 18077 C CA . ASP A 1 71 ? 26.093 29.905 44.357 1.00 0.00 71 ASP A CA 11
ATOM 18078 C C . ASP A 1 71 ? 26.155 31.113 43.412 1.00 0.00 71 ASP A C 11
ATOM 18079 O O . ASP A 1 71 ? 25.495 32.112 43.669 1.00 0.00 71 ASP A O 11
ATOM 18088 N N . MET A 1 72 ? 27.014 31.102 42.387 1.00 0.00 72 MET A N 11
ATOM 18089 C CA . MET A 1 72 ? 26.933 32.066 41.277 1.00 0.00 72 MET A CA 11
ATOM 18090 C C . MET A 1 72 ? 25.756 31.733 40.337 1.00 0.00 72 MET A C 11
ATOM 18091 O O . MET A 1 72 ? 25.194 32.639 39.717 1.00 0.00 72 MET A O 11
ATOM 18105 N N . LEU A 1 73 ? 25.393 30.441 40.264 1.00 0.00 73 LEU A N 11
ATOM 18106 C CA . LEU A 1 73 ? 24.461 29.812 39.318 1.00 0.00 73 LEU A CA 11
ATOM 18107 C C . LEU A 1 73 ? 22.996 29.914 39.767 1.00 0.00 73 LEU A C 11
ATOM 18108 O O . LEU A 1 73 ? 22.152 30.392 39.021 1.00 0.00 73 LEU A O 11
ATOM 18124 N N . ASP A 1 74 ? 22.714 29.483 41.003 1.00 0.00 74 ASP A N 11
ATOM 18125 C CA . ASP A 1 74 ? 21.455 29.623 41.767 1.00 0.00 74 ASP A CA 11
ATOM 18126 C C . ASP A 1 74 ? 20.791 31.018 41.729 1.00 0.00 74 ASP A C 11
ATOM 18127 O O . ASP A 1 74 ? 19.629 31.175 42.113 1.00 0.00 74 ASP A O 11
ATOM 18136 N N . LEU A 1 75 ? 21.529 32.041 41.297 1.00 0.00 75 LEU A N 11
ATOM 18137 C CA . LEU A 1 75 ? 21.079 33.423 41.143 1.00 0.00 75 LEU A CA 11
ATOM 18138 C C . LEU A 1 75 ? 20.525 33.725 39.732 1.00 0.00 75 LEU A C 11
ATOM 18139 O O . LEU A 1 75 ? 20.016 34.821 39.493 1.00 0.00 75 LEU A O 11
ATOM 18155 N N . ALA A 1 76 ? 20.615 32.772 38.801 1.00 0.00 76 ALA A N 11
ATOM 18156 C CA . ALA A 1 76 ? 19.965 32.776 37.487 1.00 0.00 76 ALA A CA 11
ATOM 18157 C C . ALA A 1 76 ? 18.671 31.933 37.478 1.00 0.00 76 ALA A C 11
ATOM 18158 O O . ALA A 1 76 ? 18.342 31.235 38.447 1.00 0.00 76 ALA A O 11
ATOM 18165 N N . TYR A 1 77 ? 17.917 32.006 36.379 1.00 0.00 77 TYR A N 11
ATOM 18166 C CA . TYR A 1 77 ? 16.633 31.318 36.230 1.00 0.00 77 TYR A CA 11
ATOM 18167 C C . TYR A 1 77 ? 16.738 29.800 36.047 1.00 0.00 77 TYR A C 11
ATOM 18168 O O . TYR A 1 77 ? 17.542 29.301 35.254 1.00 0.00 77 TYR A O 11
ATOM 18186 N N . GLY A 1 78 ? 15.814 29.088 36.698 1.00 0.00 78 GLY A N 11
ATOM 18187 C CA . GLY A 1 78 ? 15.346 27.768 36.284 1.00 0.00 78 GLY A CA 11
ATOM 18188 C C . GLY A 1 78 ? 16.384 26.651 36.322 1.00 0.00 78 GLY A C 11
ATOM 18189 O O . GLY A 1 78 ? 16.308 25.728 35.504 1.00 0.00 78 GLY A O 11
ATOM 18193 N N . LEU A 1 79 ? 17.367 26.747 37.225 1.00 0.00 79 LEU A N 11
ATOM 18194 C CA . LEU A 1 79 ? 18.596 25.954 37.169 1.00 0.00 79 LEU A CA 11
ATOM 18195 C C . LEU A 1 79 ? 18.312 24.442 37.099 1.00 0.00 79 LEU A C 11
ATOM 18196 O O . LEU A 1 79 ? 17.675 23.863 37.977 1.00 0.00 79 LEU A O 11
ATOM 18212 N N . THR A 1 80 ? 18.750 23.833 35.997 1.00 0.00 80 THR A N 11
ATOM 18213 C CA . THR A 1 80 ? 18.366 22.498 35.521 1.00 0.00 80 THR A CA 11
ATOM 18214 C C . THR A 1 80 ? 19.184 21.385 36.177 1.00 0.00 80 THR A C 11
ATOM 18215 O O . THR A 1 80 ? 20.245 21.623 36.755 1.00 0.00 80 THR A O 11
ATOM 18226 N N . GLU A 1 81 ? 18.762 20.136 35.985 1.00 0.00 81 GLU A N 11
ATOM 18227 C CA . GLU A 1 81 ? 19.401 18.931 36.534 1.00 0.00 81 GLU A CA 11
ATOM 18228 C C . GLU A 1 81 ? 20.885 18.801 36.120 1.00 0.00 81 GLU A C 11
ATOM 18229 O O . GLU A 1 81 ? 21.696 18.266 36.880 1.00 0.00 81 GLU A O 11
ATOM 18241 N N . THR A 1 82 ? 21.269 19.382 34.970 1.00 0.00 82 THR A N 11
ATOM 18242 C CA . THR A 1 82 ? 22.644 19.434 34.446 1.00 0.00 82 THR A CA 11
ATOM 18243 C C . THR A 1 82 ? 23.141 20.869 34.250 1.00 0.00 82 THR A C 11
ATOM 18244 O O . THR A 1 82 ? 24.073 21.126 33.480 1.00 0.00 82 THR A O 11
ATOM 18255 N N . SER A 1 83 ? 22.507 21.840 34.916 1.00 0.00 83 SER A N 11
ATOM 18256 C CA . SER A 1 83 ? 22.944 23.229 34.868 1.00 0.00 83 SER A CA 11
ATOM 18257 C C . SER A 1 83 ? 24.074 23.485 35.860 1.00 0.00 83 SER A C 11
ATOM 18258 O O . SER A 1 83 ? 24.086 22.955 36.972 1.00 0.00 83 SER A O 11
ATOM 18266 N N . ARG A 1 84 ? 25.090 24.206 35.393 1.00 0.00 84 ARG A N 11
ATOM 18267 C CA . ARG A 1 84 ? 26.469 24.122 35.884 1.00 0.00 84 ARG A CA 11
ATOM 18268 C C . ARG A 1 84 ? 27.271 25.383 35.557 1.00 0.00 84 ARG A C 11
ATOM 18269 O O . ARG A 1 84 ? 26.762 26.291 34.905 1.00 0.00 84 ARG A O 11
ATOM 18290 N N . LEU A 1 85 ? 28.505 25.439 36.047 1.00 0.00 85 LEU A N 11
ATOM 18291 C CA . LEU A 1 85 ? 29.368 26.622 35.983 1.00 0.00 85 LEU A CA 11
ATOM 18292 C C . LEU A 1 85 ? 30.186 26.780 34.692 1.00 0.00 85 LEU A C 11
ATOM 18293 O O . LEU A 1 85 ? 30.471 25.811 33.979 1.00 0.00 85 LEU A O 11
ATOM 18309 N N . GLY A 1 86 ? 30.664 28.003 34.481 1.00 0.00 86 GLY A N 11
ATOM 18310 C CA . GLY A 1 86 ? 31.564 28.415 33.417 1.00 0.00 86 GLY A CA 11
ATOM 18311 C C . GLY A 1 86 ? 33.065 28.278 33.699 1.00 0.00 86 GLY A C 11
ATOM 18312 O O . GLY A 1 86 ? 33.790 28.074 32.726 1.00 0.00 86 GLY A O 11
ATOM 18316 N N . CYS A 1 87 ? 33.534 28.389 34.956 1.00 0.00 87 CYS A N 11
ATOM 18317 C CA . CYS A 1 87 ? 34.963 28.583 35.276 1.00 0.00 87 CYS A CA 11
ATOM 18318 C C . CYS A 1 87 ? 35.742 27.373 35.821 1.00 0.00 87 CYS A C 11
ATOM 18319 O O . CYS A 1 87 ? 36.628 26.861 35.137 1.00 0.00 87 CYS A O 11
ATOM 18326 N N . GLN A 1 88 ? 35.489 26.909 37.055 1.00 0.00 88 GLN A N 11
ATOM 18327 C CA . GLN A 1 88 ? 36.391 25.930 37.703 1.00 0.00 88 GLN A CA 11
ATOM 18328 C C . GLN A 1 88 ? 36.322 24.485 37.151 1.00 0.00 88 GLN A C 11
ATOM 18329 O O . GLN A 1 88 ? 36.835 23.563 37.789 1.00 0.00 88 GLN A O 11
ATOM 18343 N N . ILE A 1 89 ? 35.727 24.273 35.971 1.00 0.00 89 ILE A N 11
ATOM 18344 C CA . ILE A 1 89 ? 35.786 23.027 35.192 1.00 0.00 89 ILE A CA 11
ATOM 18345 C C . ILE A 1 89 ? 36.003 23.341 33.700 1.00 0.00 89 ILE A C 11
ATOM 18346 O O . ILE A 1 89 ? 35.477 24.329 33.183 1.00 0.00 89 ILE A O 11
ATOM 18362 N N . LYS A 1 90 ? 36.791 22.507 33.014 1.00 0.00 90 LYS A N 11
ATOM 18363 C CA . LYS A 1 90 ? 37.422 22.776 31.718 1.00 0.00 90 LYS A CA 11
ATOM 18364 C C . LYS A 1 90 ? 37.318 21.597 30.734 1.00 0.00 90 LYS A C 11
ATOM 18365 O O . LYS A 1 90 ? 36.794 20.543 31.084 1.00 0.00 90 LYS A O 11
ATOM 18384 N N . MET A 1 91 ? 37.794 21.778 29.500 1.00 0.00 91 MET A N 11
ATOM 18385 C CA . MET A 1 91 ? 37.903 20.719 28.481 1.00 0.00 91 MET A CA 11
ATOM 18386 C C . MET A 1 91 ? 38.923 19.633 28.893 1.00 0.00 91 MET A C 11
ATOM 18387 O O . MET A 1 91 ? 39.960 19.958 29.467 1.00 0.00 91 MET A O 11
ATOM 18401 N N . SER A 1 92 ? 38.675 18.368 28.547 1.00 0.00 92 SER A N 11
ATOM 18402 C CA . SER A 1 92 ? 39.561 17.203 28.752 1.00 0.00 92 SER A CA 11
ATOM 18403 C C . SER A 1 92 ? 39.227 16.074 27.763 1.00 0.00 92 SER A C 11
ATOM 18404 O O . SER A 1 92 ? 38.259 16.170 27.013 1.00 0.00 92 SER A O 11
ATOM 18412 N N . LYS A 1 93 ? 39.965 14.963 27.755 1.00 0.00 93 LYS A N 11
ATOM 18413 C CA . LYS A 1 93 ? 39.763 13.825 26.845 1.00 0.00 93 LYS A CA 11
ATOM 18414 C C . LYS A 1 93 ? 38.361 13.185 26.921 1.00 0.00 93 LYS A C 11
ATOM 18415 O O . LYS A 1 93 ? 37.910 12.564 25.956 1.00 0.00 93 LYS A O 11
ATOM 18434 N N . ASP A 1 94 ? 37.626 13.400 28.015 1.00 0.00 94 ASP A N 11
ATOM 18435 C CA . ASP A 1 94 ? 36.245 12.922 28.191 1.00 0.00 94 ASP A CA 11
ATOM 18436 C C . ASP A 1 94 ? 35.216 13.691 27.336 1.00 0.00 94 ASP A C 11
ATOM 18437 O O . ASP A 1 94 ? 34.087 13.229 27.154 1.00 0.00 94 ASP A O 11
ATOM 18446 N N . ILE A 1 95 ? 35.582 14.875 26.832 1.00 0.00 95 ILE A N 11
ATOM 18447 C CA . ILE A 1 95 ? 34.661 15.861 26.251 1.00 0.00 95 ILE A CA 11
ATOM 18448 C C . ILE A 1 95 ? 34.547 15.776 24.729 1.00 0.00 95 ILE A C 11
ATOM 18449 O O . ILE A 1 95 ? 33.983 16.686 24.147 1.00 0.00 95 ILE A O 11
ATOM 18465 N N . ASP A 1 96 ? 35.135 14.778 24.069 1.00 0.00 96 ASP A N 11
ATOM 18466 C CA . ASP A 1 96 ? 35.441 14.743 22.625 1.00 0.00 96 ASP A CA 11
ATOM 18467 C C . ASP A 1 96 ? 34.184 14.795 21.716 1.00 0.00 96 ASP A C 11
ATOM 18468 O O . ASP A 1 96 ? 33.795 13.798 21.100 1.00 0.00 96 ASP A O 11
ATOM 18477 N N . GLY A 1 97 ? 33.556 15.978 21.643 1.00 0.00 97 GLY A N 11
ATOM 18478 C CA . GLY A 1 97 ? 32.223 16.258 21.062 1.00 0.00 97 GLY A CA 11
ATOM 18479 C C . GLY A 1 97 ? 31.157 16.918 21.977 1.00 0.00 97 GLY A C 11
ATOM 18480 O O . GLY A 1 97 ? 29.979 16.933 21.619 1.00 0.00 97 GLY A O 11
ATOM 18484 N N . ILE A 1 98 ? 31.525 17.447 23.151 1.00 0.00 98 ILE A N 11
ATOM 18485 C CA . ILE A 1 98 ? 30.659 18.061 24.178 1.00 0.00 98 ILE A CA 11
ATOM 18486 C C . ILE A 1 98 ? 29.750 19.199 23.691 1.00 0.00 98 ILE A C 11
ATOM 18487 O O . ILE A 1 98 ? 30.115 19.993 22.819 1.00 0.00 98 ILE A O 11
ATOM 18503 N N . ARG A 1 99 ? 28.594 19.339 24.351 1.00 0.00 99 ARG A N 11
ATOM 18504 C CA . ARG A 1 99 ? 27.686 20.493 24.261 1.00 0.00 99 ARG A CA 11
ATOM 18505 C C . ARG A 1 99 ? 27.479 21.160 25.609 1.00 0.00 99 ARG A C 11
ATOM 18506 O O . ARG A 1 99 ? 27.446 20.497 26.649 1.00 0.00 99 ARG A O 11
ATOM 18527 N N . VAL A 1 100 ? 27.140 22.436 25.539 1.00 0.00 100 VAL A N 11
ATOM 18528 C CA . VAL A 1 100 ? 26.355 23.140 26.545 1.00 0.00 100 VAL A CA 11
ATOM 18529 C C . VAL A 1 100 ? 25.340 24.078 25.891 1.00 0.00 100 VAL A C 11
ATOM 18530 O O . VAL A 1 100 ? 25.527 24.492 24.748 1.00 0.00 100 VAL A O 11
ATOM 18543 N N . ALA A 1 101 ? 24.286 24.464 26.609 1.00 0.00 101 ALA A N 11
ATOM 18544 C CA . ALA A 1 101 ? 23.476 25.617 26.229 1.00 0.00 101 ALA A CA 11
ATOM 18545 C C . ALA A 1 101 ? 23.800 26.836 27.110 1.00 0.00 101 ALA A C 11
ATOM 18546 O O . ALA A 1 101 ? 24.043 26.695 28.311 1.00 0.00 101 ALA A O 11
ATOM 18553 N N . LEU A 1 102 ? 23.830 28.020 26.489 1.00 0.00 102 LEU A N 11
ATOM 18554 C CA . LEU A 1 102 ? 24.252 29.299 27.063 1.00 0.00 102 LEU A CA 11
ATOM 18555 C C . LEU A 1 102 ? 23.231 30.476 26.948 1.00 0.00 102 LEU A C 11
ATOM 18556 O O . LEU A 1 102 ? 23.658 31.628 27.092 1.00 0.00 102 LEU A O 11
ATOM 18572 N N . PRO A 1 103 ? 21.921 30.299 26.648 1.00 0.00 103 PRO A N 11
ATOM 18573 C CA . PRO A 1 103 ? 21.027 31.443 26.453 1.00 0.00 103 PRO A CA 11
ATOM 18574 C C . PRO A 1 103 ? 20.718 32.186 27.765 1.00 0.00 103 PRO A C 11
ATOM 18575 O O . PRO A 1 103 ? 20.456 31.576 28.805 1.00 0.00 103 PRO A O 11
ATOM 18586 N N . GLN A 1 104 ? 20.715 33.519 27.686 1.00 0.00 104 GLN A N 11
ATOM 18587 C CA . GLN A 1 104 ? 20.306 34.451 28.745 1.00 0.00 104 GLN A CA 11
ATOM 18588 C C . GLN A 1 104 ? 19.455 35.594 28.158 1.00 0.00 104 GLN A C 11
ATOM 18589 O O . GLN A 1 104 ? 19.310 35.714 26.936 1.00 0.00 104 GLN A O 11
ATOM 18603 N N . MET A 1 105 ? 18.881 36.433 29.025 1.00 0.00 105 MET A N 11
ATOM 18604 C CA . MET A 1 105 ? 18.038 37.572 28.638 1.00 0.00 105 MET A CA 11
ATOM 18605 C C . MET A 1 105 ? 18.778 38.659 27.831 1.00 0.00 105 MET A C 11
ATOM 18606 O O . MET A 1 105 ? 19.963 38.934 28.047 1.00 0.00 105 MET A O 11
ATOM 18620 N N . THR A 1 106 ? 18.060 39.340 26.933 1.00 0.00 106 THR A N 11
ATOM 18621 C CA . THR A 1 106 ? 18.585 40.390 26.029 1.00 0.00 106 THR A CA 11
ATOM 18622 C C . THR A 1 106 ? 18.669 41.786 26.688 1.00 0.00 106 THR A C 11
ATOM 18623 O O . THR A 1 106 ? 18.285 42.820 26.127 1.00 0.00 106 THR A O 11
ATOM 18634 N N . ARG A 1 107 ? 19.170 41.794 27.932 1.00 0.00 107 ARG A N 11
ATOM 18635 C CA . ARG A 1 107 ? 19.351 42.938 28.842 1.00 0.00 107 ARG A CA 11
ATOM 18636 C C . ARG A 1 107 ? 20.739 43.590 28.635 1.00 0.00 107 ARG A C 11
ATOM 18637 O O . ARG A 1 107 ? 21.094 43.895 27.495 1.00 0.00 107 ARG A O 11
ATOM 18658 N N . ASN A 1 108 ? 21.517 43.806 29.702 1.00 0.00 108 ASN A N 11
ATOM 18659 C CA . ASN A 1 108 ? 22.790 44.545 29.703 1.00 0.00 108 ASN A CA 11
ATOM 18660 C C . ASN A 1 108 ? 23.988 43.725 30.249 1.00 0.00 108 ASN A C 11
ATOM 18661 O O . ASN A 1 108 ? 24.827 44.245 30.989 1.00 0.00 108 ASN A O 11
ATOM 18672 N N . VAL A 1 109 ? 24.069 42.428 29.929 1.00 0.00 109 VAL A N 11
ATOM 18673 C CA . VAL A 1 109 ? 25.217 41.578 30.294 1.00 0.00 109 VAL A CA 11
ATOM 18674 C C . VAL A 1 109 ? 26.322 41.698 29.233 1.00 0.00 109 VAL A C 11
ATOM 18675 O O . VAL A 1 109 ? 26.264 41.084 28.162 1.00 0.00 109 VAL A O 11
ATOM 18688 N N . ASN A 1 110 ? 27.352 42.490 29.538 1.00 0.00 110 ASN A N 11
ATOM 18689 C CA . ASN A 1 110 ? 28.564 42.666 28.726 1.00 0.00 110 ASN A CA 11
ATOM 18690 C C . ASN A 1 110 ? 29.800 42.861 29.621 1.00 0.00 110 ASN A C 11
ATOM 18691 O O . ASN A 1 110 ? 29.714 43.506 30.668 1.00 0.00 110 ASN A O 11
ATOM 18702 N N . ASN A 1 111 ? 30.956 42.341 29.212 1.00 0.00 111 ASN A N 11
ATOM 18703 C CA . ASN A 1 111 ? 32.225 42.530 29.922 1.00 0.00 111 ASN A CA 11
ATOM 18704 C C . ASN A 1 111 ? 32.613 44.020 30.065 1.00 0.00 111 ASN A C 11
ATOM 18705 O O . ASN A 1 111 ? 32.426 44.807 29.135 1.00 0.00 111 ASN A O 11
ATOM 18716 N N . ASN A 1 112 ? 33.199 44.395 31.207 1.00 0.00 112 ASN A N 11
ATOM 18717 C CA . ASN A 1 112 ? 33.931 45.656 31.379 1.00 0.00 112 ASN A CA 11
ATOM 18718 C C . ASN A 1 112 ? 35.435 45.384 31.191 1.00 0.00 112 ASN A C 11
ATOM 18719 O O . ASN A 1 112 ? 36.195 45.364 32.164 1.00 0.00 112 ASN A O 11
ATOM 18730 N N . ASP A 1 113 ? 35.833 45.132 29.940 1.00 0.00 113 ASP A N 11
ATOM 18731 C CA . ASP A 1 113 ? 37.094 44.493 29.530 1.00 0.00 113 ASP A CA 11
ATOM 18732 C C . ASP A 1 113 ? 37.227 43.011 29.954 1.00 0.00 113 ASP A C 11
ATOM 18733 O O . ASP A 1 113 ? 36.649 42.560 30.948 1.00 0.00 113 ASP A O 11
ATOM 18742 N N . PHE A 1 114 ? 37.996 42.244 29.177 1.00 0.00 114 PHE A N 11
ATOM 18743 C CA . PHE A 1 114 ? 38.243 40.811 29.375 1.00 0.00 114 PHE A CA 11
ATOM 18744 C C . PHE A 1 114 ? 39.669 40.413 28.932 1.00 0.00 114 PHE A C 11
ATOM 18745 O O . PHE A 1 114 ? 40.465 41.258 28.502 1.00 0.00 114 PHE A O 11
ATOM 18762 N N . SER A 1 115 ? 40.006 39.129 29.078 1.00 0.00 115 SER A N 11
ATOM 18763 C CA . SER A 1 115 ? 41.319 38.504 28.849 1.00 0.00 115 SER A CA 11
ATOM 18764 C C . SER A 1 115 ? 41.804 38.589 27.400 1.00 0.00 115 SER A C 11
ATOM 18765 O O . SER A 1 115 ? 41.057 38.222 26.465 1.00 0.00 115 SER A O 11
ATOM 18778 N N . GLY A 1 1 ? 43.769 14.500 22.825 1.00 0.00 1 GLY A N 12
ATOM 18779 C CA . GLY A 1 1 ? 44.949 14.438 21.951 1.00 0.00 1 GLY A CA 12
ATOM 18780 C C . GLY A 1 1 ? 44.950 15.625 21.014 1.00 0.00 1 GLY A C 12
ATOM 18781 O O . GLY A 1 1 ? 44.715 16.753 21.445 1.00 0.00 1 GLY A O 12
ATOM 18787 N N . GLU A 1 2 ? 45.164 15.368 19.723 1.00 0.00 2 GLU A N 12
ATOM 18788 C CA . GLU A 1 2 ? 45.020 16.347 18.637 1.00 0.00 2 GLU A CA 12
ATOM 18789 C C . GLU A 1 2 ? 43.564 16.856 18.528 1.00 0.00 2 GLU A C 12
ATOM 18790 O O . GLU A 1 2 ? 42.675 16.110 18.099 1.00 0.00 2 GLU A O 12
ATOM 18802 N N . GLU A 1 3 ? 43.344 18.124 18.900 1.00 0.00 3 GLU A N 12
ATOM 18803 C CA . GLU A 1 3 ? 42.082 18.890 18.853 1.00 0.00 3 GLU A CA 12
ATOM 18804 C C . GLU A 1 3 ? 40.825 18.219 19.475 1.00 0.00 3 GLU A C 12
ATOM 18805 O O . GLU A 1 3 ? 40.204 17.310 18.910 1.00 0.00 3 GLU A O 12
ATOM 18817 N N . LEU A 1 4 ? 40.383 18.753 20.619 1.00 0.00 4 LEU A N 12
ATOM 18818 C CA . LEU A 1 4 ? 39.052 18.522 21.199 1.00 0.00 4 LEU A CA 12
ATOM 18819 C C . LEU A 1 4 ? 38.033 19.492 20.552 1.00 0.00 4 LEU A C 12
ATOM 18820 O O . LEU A 1 4 ? 38.407 20.378 19.781 1.00 0.00 4 LEU A O 12
ATOM 18836 N N . LYS A 1 5 ? 36.741 19.375 20.881 1.00 0.00 5 LYS A N 12
ATOM 18837 C CA . LYS A 1 5 ? 35.712 20.338 20.445 1.00 0.00 5 LYS A CA 12
ATOM 18838 C C . LYS A 1 5 ? 34.623 20.580 21.494 1.00 0.00 5 LYS A C 12
ATOM 18839 O O . LYS A 1 5 ? 34.424 19.757 22.382 1.00 0.00 5 LYS A O 12
ATOM 18858 N N . ILE A 1 6 ? 33.929 21.706 21.357 1.00 0.00 6 ILE A N 12
ATOM 18859 C CA . ILE A 1 6 ? 32.859 22.217 22.225 1.00 0.00 6 ILE A CA 12
ATOM 18860 C C . ILE A 1 6 ? 31.700 22.723 21.355 1.00 0.00 6 ILE A C 12
ATOM 18861 O O . ILE A 1 6 ? 31.918 23.435 20.377 1.00 0.00 6 ILE A O 12
ATOM 18877 N N . THR A 1 7 ? 30.461 22.390 21.714 1.00 0.00 7 THR A N 12
ATOM 18878 C CA . THR A 1 7 ? 29.247 22.898 21.057 1.00 0.00 7 THR A CA 12
ATOM 18879 C C . THR A 1 7 ? 28.475 23.794 21.998 1.00 0.00 7 THR A C 12
ATOM 18880 O O . THR A 1 7 ? 28.202 23.423 23.135 1.00 0.00 7 THR A O 12
ATOM 18891 N N . PHE A 1 8 ? 28.069 24.948 21.490 1.00 0.00 8 PHE A N 12
ATOM 18892 C CA . PHE A 1 8 ? 27.219 25.899 22.186 1.00 0.00 8 PHE A CA 12
ATOM 18893 C C . PHE A 1 8 ? 25.938 26.187 21.390 1.00 0.00 8 PHE A C 12
ATOM 18894 O O . PHE A 1 8 ? 25.972 26.344 20.166 1.00 0.00 8 PHE A O 12
ATOM 18911 N N . ILE A 1 9 ? 24.816 26.299 22.105 1.00 0.00 9 ILE A N 12
ATOM 18912 C CA . ILE A 1 9 ? 23.569 26.885 21.589 1.00 0.00 9 ILE A CA 12
ATOM 18913 C C . ILE A 1 9 ? 23.620 28.404 21.793 1.00 0.00 9 ILE A C 12
ATOM 18914 O O . ILE A 1 9 ? 23.927 28.864 22.891 1.00 0.00 9 ILE A O 12
ATOM 18930 N N . LEU A 1 10 ? 23.321 29.179 20.752 1.00 0.00 10 LEU A N 12
ATOM 18931 C CA . LEU A 1 10 ? 23.419 30.642 20.739 1.00 0.00 10 LEU A CA 12
ATOM 18932 C C . LEU A 1 10 ? 22.240 31.336 21.438 1.00 0.00 10 LEU A C 12
ATOM 18933 O O . LEU A 1 10 ? 21.149 30.774 21.552 1.00 0.00 10 LEU A O 12
ATOM 18949 N N . LYS A 1 11 ? 22.404 32.622 21.777 1.00 0.00 11 LYS A N 12
ATOM 18950 C CA . LYS A 1 11 ? 21.289 33.544 22.085 1.00 0.00 11 LYS A CA 12
ATOM 18951 C C . LYS A 1 11 ? 20.373 33.805 20.883 1.00 0.00 11 LYS A C 12
ATOM 18952 O O . LYS A 1 11 ? 19.249 34.266 21.057 1.00 0.00 11 LYS A O 12
ATOM 18971 N N . ASP A 1 12 ? 20.823 33.461 19.676 1.00 0.00 12 ASP A N 12
ATOM 18972 C CA . ASP A 1 12 ? 20.009 33.433 18.454 1.00 0.00 12 ASP A CA 12
ATOM 18973 C C . ASP A 1 12 ? 19.310 32.074 18.212 1.00 0.00 12 ASP A C 12
ATOM 18974 O O . ASP A 1 12 ? 18.598 31.914 17.221 1.00 0.00 12 ASP A O 12
ATOM 18983 N N . GLY A 1 13 ? 19.535 31.071 19.074 1.00 0.00 13 GLY A N 12
ATOM 18984 C CA . GLY A 1 13 ? 19.049 29.688 18.929 1.00 0.00 13 GLY A CA 12
ATOM 18985 C C . GLY A 1 13 ? 19.809 28.826 17.908 1.00 0.00 13 GLY A C 12
ATOM 18986 O O . GLY A 1 13 ? 19.448 27.667 17.687 1.00 0.00 13 GLY A O 12
ATOM 18990 N N . SER A 1 14 ? 20.859 29.365 17.283 1.00 0.00 14 SER A N 12
ATOM 18991 C CA . SER A 1 14 ? 21.773 28.646 16.378 1.00 0.00 14 SER A CA 12
ATOM 18992 C C . SER A 1 14 ? 22.689 27.687 17.147 1.00 0.00 14 SER A C 12
ATOM 18993 O O . SER A 1 14 ? 22.805 27.763 18.368 1.00 0.00 14 SER A O 12
ATOM 19001 N N . GLN A 1 15 ? 23.354 26.785 16.432 1.00 0.00 15 GLN A N 12
ATOM 19002 C CA . GLN A 1 15 ? 24.278 25.782 16.953 1.00 0.00 15 GLN A CA 12
ATOM 19003 C C . GLN A 1 15 ? 25.647 26.000 16.347 1.00 0.00 15 GLN A C 12
ATOM 19004 O O . GLN A 1 15 ? 25.785 26.134 15.125 1.00 0.00 15 GLN A O 12
ATOM 19018 N N . LYS A 1 16 ? 26.652 26.026 17.214 1.00 0.00 16 LYS A N 12
ATOM 19019 C CA . LYS A 1 16 ? 28.011 26.332 16.824 1.00 0.00 16 LYS A CA 12
ATOM 19020 C C . LYS A 1 16 ? 28.945 25.412 17.571 1.00 0.00 16 LYS A C 12
ATOM 19021 O O . LYS A 1 16 ? 29.001 25.395 18.799 1.00 0.00 16 LYS A O 12
ATOM 19040 N N . THR A 1 17 ? 29.629 24.617 16.780 1.00 0.00 17 THR A N 12
ATOM 19041 C CA . THR A 1 17 ? 30.602 23.604 17.219 1.00 0.00 17 THR A CA 12
ATOM 19042 C C . THR A 1 17 ? 32.041 23.988 16.841 1.00 0.00 17 THR A C 12
ATOM 19043 O O . THR A 1 17 ? 32.376 24.151 15.667 1.00 0.00 17 THR A O 12
ATOM 19054 N N . TYR A 1 18 ? 32.897 24.178 17.844 1.00 0.00 18 TYR A N 12
ATOM 19055 C CA . TYR A 1 18 ? 34.205 24.845 17.757 1.00 0.00 18 TYR A CA 12
ATOM 19056 C C . TYR A 1 18 ? 35.337 23.950 18.278 1.00 0.00 18 TYR A C 12
ATOM 19057 O O . TYR A 1 18 ? 35.169 23.259 19.281 1.00 0.00 18 TYR A O 12
ATOM 19075 N N . GLU A 1 19 ? 36.509 23.988 17.642 1.00 0.00 19 GLU A N 12
ATOM 19076 C CA . GLU A 1 19 ? 37.654 23.126 17.984 1.00 0.00 19 GLU A CA 12
ATOM 19077 C C . GLU A 1 19 ? 38.649 23.824 18.923 1.00 0.00 19 GLU A C 12
ATOM 19078 O O . GLU A 1 19 ? 39.126 24.927 18.644 1.00 0.00 19 GLU A O 12
ATOM 19090 N N . VAL A 1 20 ? 38.966 23.184 20.052 1.00 0.00 20 VAL A N 12
ATOM 19091 C CA . VAL A 1 20 ? 39.700 23.746 21.197 1.00 0.00 20 VAL A CA 12
ATOM 19092 C C . VAL A 1 20 ? 40.715 22.760 21.782 1.00 0.00 20 VAL A C 12
ATOM 19093 O O . VAL A 1 20 ? 40.690 21.561 21.505 1.00 0.00 20 VAL A O 12
ATOM 19106 N N . CYS A 1 21 ? 41.609 23.273 22.624 1.00 0.00 21 CYS A N 12
ATOM 19107 C CA . CYS A 1 21 ? 42.589 22.470 23.348 1.00 0.00 21 CYS A CA 12
ATOM 19108 C C . CYS A 1 21 ? 42.136 22.140 24.778 1.00 0.00 21 CYS A C 12
ATOM 19109 O O . CYS A 1 21 ? 41.244 22.768 25.351 1.00 0.00 21 CYS A O 12
ATOM 19117 N N . GLU A 1 22 ? 42.796 21.151 25.365 1.00 0.00 22 GLU A N 12
ATOM 19118 C CA . GLU A 1 22 ? 42.700 20.763 26.760 1.00 0.00 22 GLU A CA 12
ATOM 19119 C C . GLU A 1 22 ? 43.063 21.918 27.727 1.00 0.00 22 GLU A C 12
ATOM 19120 O O . GLU A 1 22 ? 44.001 22.683 27.474 1.00 0.00 22 GLU A O 12
ATOM 19132 N N . GLY A 1 23 ? 42.316 22.044 28.833 1.00 0.00 23 GLY A N 12
ATOM 19133 C CA . GLY A 1 23 ? 42.496 23.052 29.890 1.00 0.00 23 GLY A CA 12
ATOM 19134 C C . GLY A 1 23 ? 41.605 24.301 29.785 1.00 0.00 23 GLY A C 12
ATOM 19135 O O . GLY A 1 23 ? 41.446 25.031 30.770 1.00 0.00 23 GLY A O 12
ATOM 19139 N N . GLU A 1 24 ? 40.965 24.546 28.638 1.00 0.00 24 GLU A N 12
ATOM 19140 C CA . GLU A 1 24 ? 40.071 25.697 28.436 1.00 0.00 24 GLU A CA 12
ATOM 19141 C C . GLU A 1 24 ? 38.694 25.509 29.106 1.00 0.00 24 GLU A C 12
ATOM 19142 O O . GLU A 1 24 ? 38.175 24.397 29.181 1.00 0.00 24 GLU A O 12
ATOM 19154 N N . THR A 1 25 ? 38.083 26.593 29.586 1.00 0.00 25 THR A N 12
ATOM 19155 C CA . THR A 1 25 ? 36.841 26.597 30.391 1.00 0.00 25 THR A CA 12
ATOM 19156 C C . THR A 1 25 ? 35.651 27.014 29.526 1.00 0.00 25 THR A C 12
ATOM 19157 O O . THR A 1 25 ? 35.799 27.837 28.630 1.00 0.00 25 THR A O 12
ATOM 19168 N N . ILE A 1 26 ? 34.450 26.488 29.779 1.00 0.00 26 ILE A N 12
ATOM 19169 C CA . ILE A 1 26 ? 33.298 26.640 28.866 1.00 0.00 26 ILE A CA 12
ATOM 19170 C C . ILE A 1 26 ? 32.976 28.117 28.566 1.00 0.00 26 ILE A C 12
ATOM 19171 O O . ILE A 1 26 ? 32.923 28.501 27.397 1.00 0.00 26 ILE A O 12
ATOM 19187 N N . LEU A 1 27 ? 32.804 28.962 29.591 1.00 0.00 27 LEU A N 12
ATOM 19188 C CA . LEU A 1 27 ? 32.479 30.380 29.370 1.00 0.00 27 LEU A CA 12
ATOM 19189 C C . LEU A 1 27 ? 33.696 31.207 28.891 1.00 0.00 27 LEU A C 12
ATOM 19190 O O . LEU A 1 27 ? 33.535 32.188 28.168 1.00 0.00 27 LEU A O 12
ATOM 19206 N N . ASP A 1 28 ? 34.916 30.744 29.176 1.00 0.00 28 ASP A N 12
ATOM 19207 C CA . ASP A 1 28 ? 36.160 31.294 28.622 1.00 0.00 28 ASP A CA 12
ATOM 19208 C C . ASP A 1 28 ? 36.340 30.994 27.123 1.00 0.00 28 ASP A C 12
ATOM 19209 O O . ASP A 1 28 ? 36.990 31.771 26.423 1.00 0.00 28 ASP A O 12
ATOM 19218 N N . ILE A 1 29 ? 35.731 29.922 26.599 1.00 0.00 29 ILE A N 12
ATOM 19219 C CA . ILE A 1 29 ? 35.585 29.702 25.150 1.00 0.00 29 ILE A CA 12
ATOM 19220 C C . ILE A 1 29 ? 34.420 30.536 24.616 1.00 0.00 29 ILE A C 12
ATOM 19221 O O . ILE A 1 29 ? 34.524 31.083 23.521 1.00 0.00 29 ILE A O 12
ATOM 19237 N N . ALA A 1 30 ? 33.356 30.746 25.394 1.00 0.00 30 ALA A N 12
ATOM 19238 C CA . ALA A 1 30 ? 32.253 31.595 24.957 1.00 0.00 30 ALA A CA 12
ATOM 19239 C C . ALA A 1 30 ? 32.695 33.049 24.693 1.00 0.00 30 ALA A C 12
ATOM 19240 O O . ALA A 1 30 ? 32.380 33.603 23.637 1.00 0.00 30 ALA A O 12
ATOM 19247 N N . GLN A 1 31 ? 33.488 33.639 25.597 1.00 0.00 31 GLN A N 12
ATOM 19248 C CA . GLN A 1 31 ? 34.137 34.937 25.373 1.00 0.00 31 GLN A CA 12
ATOM 19249 C C . GLN A 1 31 ? 35.381 34.853 24.483 1.00 0.00 31 GLN A C 12
ATOM 19250 O O . GLN A 1 31 ? 35.522 35.700 23.613 1.00 0.00 31 GLN A O 12
ATOM 19264 N N . GLY A 1 32 ? 36.248 33.844 24.604 1.00 0.00 32 GLY A N 12
ATOM 19265 C CA . GLY A 1 32 ? 37.447 33.740 23.756 1.00 0.00 32 GLY A CA 12
ATOM 19266 C C . GLY A 1 32 ? 37.141 33.574 22.265 1.00 0.00 32 GLY A C 12
ATOM 19267 O O . GLY A 1 32 ? 37.871 34.093 21.418 1.00 0.00 32 GLY A O 12
ATOM 19271 N N . HIS A 1 33 ? 36.020 32.930 21.926 1.00 0.00 33 HIS A N 12
ATOM 19272 C CA . HIS A 1 33 ? 35.523 32.816 20.557 1.00 0.00 33 HIS A CA 12
ATOM 19273 C C . HIS A 1 33 ? 34.500 33.908 20.193 1.00 0.00 33 HIS A C 12
ATOM 19274 O O . HIS A 1 33 ? 34.094 34.013 19.033 1.00 0.00 33 HIS A O 12
ATOM 19288 N N . ASN A 1 34 ? 34.069 34.713 21.173 1.00 0.00 34 ASN A N 12
ATOM 19289 C CA . ASN A 1 34 ? 32.991 35.699 21.064 1.00 0.00 34 ASN A CA 12
ATOM 19290 C C . ASN A 1 34 ? 31.759 35.152 20.341 1.00 0.00 34 ASN A C 12
ATOM 19291 O O . ASN A 1 34 ? 31.334 35.652 19.301 1.00 0.00 34 ASN A O 12
ATOM 19302 N N . LEU A 1 35 ? 31.193 34.110 20.935 1.00 0.00 35 LEU A N 12
ATOM 19303 C CA . LEU A 1 35 ? 29.874 33.565 20.558 1.00 0.00 35 LEU A CA 12
ATOM 19304 C C . LEU A 1 35 ? 28.778 34.657 20.565 1.00 0.00 35 LEU A C 12
ATOM 19305 O O . LEU A 1 35 ? 28.891 35.668 21.263 1.00 0.00 35 LEU A O 12
ATOM 19321 N N . ASP A 1 36 ? 27.702 34.467 19.793 1.00 0.00 36 ASP A N 12
ATOM 19322 C CA . ASP A 1 36 ? 26.475 35.285 19.883 1.00 0.00 36 ASP A CA 12
ATOM 19323 C C . ASP A 1 36 ? 25.679 34.849 21.102 1.00 0.00 36 ASP A C 12
ATOM 19324 O O . ASP A 1 36 ? 24.790 33.997 21.074 1.00 0.00 36 ASP A O 12
ATOM 19333 N N . MET A 1 37 ? 26.159 35.385 22.218 1.00 0.00 37 MET A N 12
ATOM 19334 C CA . MET A 1 37 ? 25.838 34.985 23.567 1.00 0.00 37 MET A CA 12
ATOM 19335 C C . MET A 1 37 ? 26.193 36.150 24.505 1.00 0.00 37 MET A C 12
ATOM 19336 O O . MET A 1 37 ? 27.222 36.812 24.358 1.00 0.00 37 MET A O 12
ATOM 19350 N N . GLU A 1 38 ? 25.305 36.415 25.451 1.00 0.00 38 GLU A N 12
ATOM 19351 C CA . GLU A 1 38 ? 25.486 37.396 26.534 1.00 0.00 38 GLU A CA 12
ATOM 19352 C C . GLU A 1 38 ? 25.870 36.729 27.870 1.00 0.00 38 GLU A C 12
ATOM 19353 O O . GLU A 1 38 ? 25.011 36.210 28.590 1.00 0.00 38 GLU A O 12
ATOM 19365 N N . GLY A 1 39 ? 27.163 36.777 28.215 1.00 0.00 39 GLY A N 12
ATOM 19366 C CA . GLY A 1 39 ? 27.732 36.155 29.412 1.00 0.00 39 GLY A CA 12
ATOM 19367 C C . GLY A 1 39 ? 29.076 36.751 29.839 1.00 0.00 39 GLY A C 12
ATOM 19368 O O . GLY A 1 39 ? 30.113 36.095 29.755 1.00 0.00 39 GLY A O 12
ATOM 19372 N N . ALA A 1 40 ? 29.062 37.983 30.356 1.00 0.00 40 ALA A N 12
ATOM 19373 C CA . ALA A 1 40 ? 30.257 38.781 30.661 1.00 0.00 40 ALA A CA 12
ATOM 19374 C C . ALA A 1 40 ? 31.105 38.327 31.878 1.00 0.00 40 ALA A C 12
ATOM 19375 O O . ALA A 1 40 ? 31.991 39.073 32.302 1.00 0.00 40 ALA A O 12
ATOM 19382 N N . CYS A 1 41 ? 30.864 37.134 32.445 1.00 0.00 41 CYS A N 12
ATOM 19383 C CA . CYS A 1 41 ? 31.571 36.622 33.632 1.00 0.00 41 CYS A CA 12
ATOM 19384 C C . CYS A 1 41 ? 33.100 36.584 33.466 1.00 0.00 41 CYS A C 12
ATOM 19385 O O . CYS A 1 41 ? 33.614 36.603 32.340 1.00 0.00 41 CYS A O 12
ATOM 19392 N N . GLY A 1 42 ? 33.842 36.540 34.577 1.00 0.00 42 GLY A N 12
ATOM 19393 C CA . GLY A 1 42 ? 35.303 36.676 34.545 1.00 0.00 42 GLY A CA 12
ATOM 19394 C C . GLY A 1 42 ? 35.752 38.106 34.207 1.00 0.00 42 GLY A C 12
ATOM 19395 O O . GLY A 1 42 ? 36.567 38.295 33.301 1.00 0.00 42 GLY A O 12
ATOM 19399 N N . GLY A 1 43 ? 35.190 39.114 34.884 1.00 0.00 43 GLY A N 12
ATOM 19400 C CA . GLY A 1 43 ? 35.381 40.548 34.607 1.00 0.00 43 GLY A CA 12
ATOM 19401 C C . GLY A 1 43 ? 34.106 41.408 34.512 1.00 0.00 43 GLY A C 12
ATOM 19402 O O . GLY A 1 43 ? 34.208 42.614 34.280 1.00 0.00 43 GLY A O 12
ATOM 19406 N N . SER A 1 44 ? 32.912 40.848 34.744 1.00 0.00 44 SER A N 12
ATOM 19407 C CA . SER A 1 44 ? 31.694 41.609 35.077 1.00 0.00 44 SER A CA 12
ATOM 19408 C C . SER A 1 44 ? 31.772 42.070 36.540 1.00 0.00 44 SER A C 12
ATOM 19409 O O . SER A 1 44 ? 31.355 41.358 37.453 1.00 0.00 44 SER A O 12
ATOM 19417 N N . CYS A 1 45 ? 32.422 43.215 36.782 1.00 0.00 45 CYS A N 12
ATOM 19418 C CA . CYS A 1 45 ? 33.184 43.442 38.020 1.00 0.00 45 CYS A CA 12
ATOM 19419 C C . CYS A 1 45 ? 34.201 42.297 38.215 1.00 0.00 45 CYS A C 12
ATOM 19420 O O . CYS A 1 45 ? 35.208 42.285 37.503 1.00 0.00 45 CYS A O 12
ATOM 19428 N N . ALA A 1 46 ? 33.940 41.311 39.080 1.00 0.00 46 ALA A N 12
ATOM 19429 C CA . ALA A 1 46 ? 34.756 40.099 39.198 1.00 0.00 46 ALA A CA 12
ATOM 19430 C C . ALA A 1 46 ? 34.112 38.877 38.510 1.00 0.00 46 ALA A C 12
ATOM 19431 O O . ALA A 1 46 ? 34.698 38.338 37.568 1.00 0.00 46 ALA A O 12
ATOM 19438 N N . CYS A 1 47 ? 32.932 38.431 38.950 1.00 0.00 47 CYS A N 12
ATOM 19439 C CA . CYS A 1 47 ? 32.246 37.232 38.440 1.00 0.00 47 CYS A CA 12
ATOM 19440 C C . CYS A 1 47 ? 30.723 37.277 38.723 1.00 0.00 47 CYS A C 12
ATOM 19441 O O . CYS A 1 47 ? 30.262 38.044 39.569 1.00 0.00 47 CYS A O 12
ATOM 19448 N N . SER A 1 48 ? 29.904 36.516 37.988 1.00 0.00 48 SER A N 12
ATOM 19449 C CA . SER A 1 48 ? 28.426 36.620 37.985 1.00 0.00 48 SER A CA 12
ATOM 19450 C C . SER A 1 48 ? 27.743 35.264 37.689 1.00 0.00 48 SER A C 12
ATOM 19451 O O . SER A 1 48 ? 28.370 34.223 37.822 1.00 0.00 48 SER A O 12
ATOM 19459 N N . THR A 1 49 ? 26.451 35.231 37.326 1.00 0.00 49 THR A N 12
ATOM 19460 C CA . THR A 1 49 ? 25.639 33.984 37.250 1.00 0.00 49 THR A CA 12
ATOM 19461 C C . THR A 1 49 ? 26.019 32.941 36.180 1.00 0.00 49 THR A C 12
ATOM 19462 O O . THR A 1 49 ? 25.358 31.909 36.098 1.00 0.00 49 THR A O 12
ATOM 19473 N N . CYS A 1 50 ? 27.077 33.164 35.387 1.00 0.00 50 CYS A N 12
ATOM 19474 C CA . CYS A 1 50 ? 27.799 32.121 34.633 1.00 0.00 50 CYS A CA 12
ATOM 19475 C C . CYS A 1 50 ? 26.934 31.097 33.864 1.00 0.00 50 CYS A C 12
ATOM 19476 O O . CYS A 1 50 ? 27.151 29.882 33.941 1.00 0.00 50 CYS A O 12
ATOM 19483 N N . HIS A 1 51 ? 25.906 31.550 33.134 1.00 0.00 51 HIS A N 12
ATOM 19484 C CA . HIS A 1 51 ? 24.766 30.658 32.925 1.00 0.00 51 HIS A CA 12
ATOM 19485 C C . HIS A 1 51 ? 24.958 29.813 31.654 1.00 0.00 51 HIS A C 12
ATOM 19486 O O . HIS A 1 51 ? 24.677 30.213 30.529 1.00 0.00 51 HIS A O 12
ATOM 19500 N N . VAL A 1 52 ? 25.385 28.580 31.906 1.00 0.00 52 VAL A N 12
ATOM 19501 C CA . VAL A 1 52 ? 25.437 27.419 31.008 1.00 0.00 52 VAL A CA 12
ATOM 19502 C C . VAL A 1 52 ? 24.837 26.192 31.653 1.00 0.00 52 VAL A C 12
ATOM 19503 O O . VAL A 1 52 ? 24.836 26.022 32.875 1.00 0.00 52 VAL A O 12
ATOM 19516 N N . ILE A 1 53 ? 24.441 25.273 30.788 1.00 0.00 53 ILE A N 12
ATOM 19517 C CA . ILE A 1 53 ? 24.054 23.921 31.107 1.00 0.00 53 ILE A CA 12
ATOM 19518 C C . ILE A 1 53 ? 24.647 22.947 30.087 1.00 0.00 53 ILE A C 12
ATOM 19519 O O . ILE A 1 53 ? 24.684 23.248 28.908 1.00 0.00 53 ILE A O 12
ATOM 19535 N N . VAL A 1 54 ? 25.048 21.757 30.529 1.00 0.00 54 VAL A N 12
ATOM 19536 C CA . VAL A 1 54 ? 25.625 20.672 29.737 1.00 0.00 54 VAL A CA 12
ATOM 19537 C C . VAL A 1 54 ? 24.596 19.627 29.319 1.00 0.00 54 VAL A C 12
ATOM 19538 O O . VAL A 1 54 ? 23.551 19.444 29.954 1.00 0.00 54 VAL A O 12
ATOM 19551 N N . ASP A 1 55 ? 24.925 18.918 28.242 1.00 0.00 55 ASP A N 12
ATOM 19552 C CA . ASP A 1 55 ? 24.284 17.659 27.883 1.00 0.00 55 ASP A CA 12
ATOM 19553 C C . ASP A 1 55 ? 24.356 16.674 29.088 1.00 0.00 55 ASP A C 12
ATOM 19554 O O . ASP A 1 55 ? 25.453 16.503 29.643 1.00 0.00 55 ASP A O 12
ATOM 19563 N N . PRO A 1 56 ? 23.292 15.917 29.430 1.00 0.00 56 PRO A N 12
ATOM 19564 C CA . PRO A 1 56 ? 23.358 14.823 30.404 1.00 0.00 56 PRO A CA 12
ATOM 19565 C C . PRO A 1 56 ? 24.359 13.720 30.050 1.00 0.00 56 PRO A C 12
ATOM 19566 O O . PRO A 1 56 ? 24.767 12.959 30.926 1.00 0.00 56 PRO A O 12
ATOM 19577 N N . ASP A 1 57 ? 24.789 13.634 28.790 1.00 0.00 57 ASP A N 12
ATOM 19578 C CA . ASP A 1 57 ? 25.818 12.691 28.357 1.00 0.00 57 ASP A CA 12
ATOM 19579 C C . ASP A 1 57 ? 27.221 13.109 28.818 1.00 0.00 57 ASP A C 12
ATOM 19580 O O . ASP A 1 57 ? 27.998 12.243 29.236 1.00 0.00 57 ASP A O 12
ATOM 19589 N N . TYR A 1 58 ? 27.552 14.414 28.796 1.00 0.00 58 TYR A N 12
ATOM 19590 C CA . TYR A 1 58 ? 28.888 14.892 29.122 1.00 0.00 58 TYR A CA 12
ATOM 19591 C C . TYR A 1 58 ? 29.066 15.340 30.565 1.00 0.00 58 TYR A C 12
ATOM 19592 O O . TYR A 1 58 ? 30.131 15.089 31.120 1.00 0.00 58 TYR A O 12
ATOM 19610 N N . TYR A 1 59 ? 28.034 15.911 31.207 1.00 0.00 59 TYR A N 12
ATOM 19611 C CA . TYR A 1 59 ? 28.070 16.178 32.670 1.00 0.00 59 TYR A CA 12
ATOM 19612 C C . TYR A 1 59 ? 28.486 14.958 33.458 1.00 0.00 59 TYR A C 12
ATOM 19613 O O . TYR A 1 59 ? 28.992 15.044 34.574 1.00 0.00 59 TYR A O 12
ATOM 19631 N N . ASP A 1 60 ? 28.130 13.798 32.913 1.00 0.00 60 ASP A N 12
ATOM 19632 C CA . ASP A 1 60 ? 28.105 12.589 33.688 1.00 0.00 60 ASP A CA 12
ATOM 19633 C C . ASP A 1 60 ? 29.528 12.124 34.062 1.00 0.00 60 ASP A C 12
ATOM 19634 O O . ASP A 1 60 ? 29.727 11.256 34.910 1.00 0.00 60 ASP A O 12
ATOM 19643 N N . ALA A 1 61 ? 30.515 12.732 33.399 1.00 0.00 61 ALA A N 12
ATOM 19644 C CA . ALA A 1 61 ? 31.947 12.530 33.581 1.00 0.00 61 ALA A CA 12
ATOM 19645 C C . ALA A 1 61 ? 32.608 13.707 34.333 1.00 0.00 61 ALA A C 12
ATOM 19646 O O . ALA A 1 61 ? 33.827 13.707 34.533 1.00 0.00 61 ALA A O 12
ATOM 19653 N N . LEU A 1 62 ? 31.805 14.708 34.724 1.00 0.00 62 LEU A N 12
ATOM 19654 C CA . LEU A 1 62 ? 32.220 15.974 35.341 1.00 0.00 62 LEU A CA 12
ATOM 19655 C C . LEU A 1 62 ? 31.930 16.029 36.854 1.00 0.00 62 LEU A C 12
ATOM 19656 O O . LEU A 1 62 ? 30.905 15.508 37.305 1.00 0.00 62 LEU A O 12
ATOM 19672 N N . PRO A 1 63 ? 32.749 16.758 37.632 1.00 0.00 63 PRO A N 12
ATOM 19673 C CA . PRO A 1 63 ? 32.418 17.166 38.994 1.00 0.00 63 PRO A CA 12
ATOM 19674 C C . PRO A 1 63 ? 31.336 18.258 39.000 1.00 0.00 63 PRO A C 12
ATOM 19675 O O . PRO A 1 63 ? 31.328 19.153 38.149 1.00 0.00 63 PRO A O 12
ATOM 19686 N N . GLU A 1 64 ? 30.469 18.241 40.008 1.00 0.00 64 GLU A N 12
ATOM 19687 C CA . GLU A 1 64 ? 29.599 19.372 40.378 1.00 0.00 64 GLU A CA 12
ATOM 19688 C C . GLU A 1 64 ? 30.443 20.520 40.972 1.00 0.00 64 GLU A C 12
ATOM 19689 O O . GLU A 1 64 ? 31.558 20.259 41.436 1.00 0.00 64 GLU A O 12
ATOM 19701 N N . PRO A 1 65 ? 29.981 21.786 40.971 1.00 0.00 65 PRO A N 12
ATOM 19702 C CA . PRO A 1 65 ? 30.836 22.910 41.328 1.00 0.00 65 PRO A CA 12
ATOM 19703 C C . PRO A 1 65 ? 30.984 23.034 42.853 1.00 0.00 65 PRO A C 12
ATOM 19704 O O . PRO A 1 65 ? 30.112 22.576 43.604 1.00 0.00 65 PRO A O 12
ATOM 19715 N N . GLU A 1 66 ? 32.059 23.661 43.336 1.00 0.00 66 GLU A N 12
ATOM 19716 C CA . GLU A 1 66 ? 32.213 23.912 44.779 1.00 0.00 66 GLU A CA 12
ATOM 19717 C C . GLU A 1 66 ? 31.222 24.959 45.315 1.00 0.00 66 GLU A C 12
ATOM 19718 O O . GLU A 1 66 ? 30.578 25.666 44.541 1.00 0.00 66 GLU A O 12
ATOM 19730 N N . ASP A 1 67 ? 31.103 25.095 46.637 1.00 0.00 67 ASP A N 12
ATOM 19731 C CA . ASP A 1 67 ? 30.157 26.018 47.288 1.00 0.00 67 ASP A CA 12
ATOM 19732 C C . ASP A 1 67 ? 30.369 27.513 46.932 1.00 0.00 67 ASP A C 12
ATOM 19733 O O . ASP A 1 67 ? 29.451 28.318 47.084 1.00 0.00 67 ASP A O 12
ATOM 19742 N N . ASP A 1 68 ? 31.552 27.883 46.429 1.00 0.00 68 ASP A N 12
ATOM 19743 C CA . ASP A 1 68 ? 31.893 29.205 45.877 1.00 0.00 68 ASP A CA 12
ATOM 19744 C C . ASP A 1 68 ? 31.533 29.341 44.388 1.00 0.00 68 ASP A C 12
ATOM 19745 O O . ASP A 1 68 ? 31.437 30.461 43.883 1.00 0.00 68 ASP A O 12
ATOM 19754 N N . GLU A 1 69 ? 31.374 28.219 43.677 1.00 0.00 69 GLU A N 12
ATOM 19755 C CA . GLU A 1 69 ? 30.888 28.158 42.297 1.00 0.00 69 GLU A CA 12
ATOM 19756 C C . GLU A 1 69 ? 29.356 28.035 42.238 1.00 0.00 69 GLU A C 12
ATOM 19757 O O . GLU A 1 69 ? 28.702 28.914 41.689 1.00 0.00 69 GLU A O 12
ATOM 19769 N N . ASN A 1 70 ? 28.751 26.973 42.801 1.00 0.00 70 ASN A N 12
ATOM 19770 C CA . ASN A 1 70 ? 27.313 26.691 42.666 1.00 0.00 70 ASN A CA 12
ATOM 19771 C C . ASN A 1 70 ? 26.369 27.775 43.240 1.00 0.00 70 ASN A C 12
ATOM 19772 O O . ASN A 1 70 ? 25.226 27.893 42.785 1.00 0.00 70 ASN A O 12
ATOM 19783 N N . ASP A 1 71 ? 26.861 28.617 44.155 1.00 0.00 71 ASP A N 12
ATOM 19784 C CA . ASP A 1 71 ? 26.162 29.810 44.664 1.00 0.00 71 ASP A CA 12
ATOM 19785 C C . ASP A 1 71 ? 26.296 31.052 43.769 1.00 0.00 71 ASP A C 12
ATOM 19786 O O . ASP A 1 71 ? 25.604 32.032 44.012 1.00 0.00 71 ASP A O 12
ATOM 19795 N N . MET A 1 72 ? 27.189 31.074 42.772 1.00 0.00 72 MET A N 12
ATOM 19796 C CA . MET A 1 72 ? 27.136 32.101 41.716 1.00 0.00 72 MET A CA 12
ATOM 19797 C C . MET A 1 72 ? 25.858 31.942 40.879 1.00 0.00 72 MET A C 12
ATOM 19798 O O . MET A 1 72 ? 25.294 32.922 40.412 1.00 0.00 72 MET A O 12
ATOM 19812 N N . LEU A 1 73 ? 25.411 30.696 40.698 1.00 0.00 73 LEU A N 12
ATOM 19813 C CA . LEU A 1 73 ? 24.468 30.242 39.680 1.00 0.00 73 LEU A CA 12
ATOM 19814 C C . LEU A 1 73 ? 23.001 30.347 40.107 1.00 0.00 73 LEU A C 12
ATOM 19815 O O . LEU A 1 73 ? 22.190 30.940 39.411 1.00 0.00 73 LEU A O 12
ATOM 19831 N N . ASP A 1 74 ? 22.670 29.772 41.268 1.00 0.00 74 ASP A N 12
ATOM 19832 C CA . ASP A 1 74 ? 21.371 29.831 41.968 1.00 0.00 74 ASP A CA 12
ATOM 19833 C C . ASP A 1 74 ? 20.748 31.240 42.059 1.00 0.00 74 ASP A C 12
ATOM 19834 O O . ASP A 1 74 ? 19.531 31.370 42.216 1.00 0.00 74 ASP A O 12
ATOM 19843 N N . LEU A 1 75 ? 21.567 32.293 41.951 1.00 0.00 75 LEU A N 12
ATOM 19844 C CA . LEU A 1 75 ? 21.126 33.686 41.896 1.00 0.00 75 LEU A CA 12
ATOM 19845 C C . LEU A 1 75 ? 20.480 34.071 40.549 1.00 0.00 75 LEU A C 12
ATOM 19846 O O . LEU A 1 75 ? 19.933 35.169 40.437 1.00 0.00 75 LEU A O 12
ATOM 19862 N N . ALA A 1 76 ? 20.522 33.184 39.549 1.00 0.00 76 ALA A N 12
ATOM 19863 C CA . ALA A 1 76 ? 19.733 33.247 38.318 1.00 0.00 76 ALA A CA 12
ATOM 19864 C C . ALA A 1 76 ? 18.517 32.298 38.334 1.00 0.00 76 ALA A C 12
ATOM 19865 O O . ALA A 1 76 ? 18.557 31.187 38.875 1.00 0.00 76 ALA A O 12
ATOM 19872 N N . TYR A 1 77 ? 17.442 32.723 37.666 1.00 0.00 77 TYR A N 12
ATOM 19873 C CA . TYR A 1 77 ? 16.216 31.946 37.478 1.00 0.00 77 TYR A CA 12
ATOM 19874 C C . TYR A 1 77 ? 16.437 30.644 36.698 1.00 0.00 77 TYR A C 12
ATOM 19875 O O . TYR A 1 77 ? 17.101 30.616 35.657 1.00 0.00 77 TYR A O 12
ATOM 19893 N N . GLY A 1 78 ? 15.766 29.582 37.143 1.00 0.00 78 GLY A N 12
ATOM 19894 C CA . GLY A 1 78 ? 15.441 28.442 36.292 1.00 0.00 78 GLY A CA 12
ATOM 19895 C C . GLY A 1 78 ? 16.552 27.413 36.055 1.00 0.00 78 GLY A C 12
ATOM 19896 O O . GLY A 1 78 ? 16.492 26.655 35.085 1.00 0.00 78 GLY A O 12
ATOM 19900 N N . LEU A 1 79 ? 17.546 27.361 36.942 1.00 0.00 79 LEU A N 12
ATOM 19901 C CA . LEU A 1 79 ? 18.756 26.541 36.829 1.00 0.00 79 LEU A CA 12
ATOM 19902 C C . LEU A 1 79 ? 18.497 25.024 36.843 1.00 0.00 79 LEU A C 12
ATOM 19903 O O . LEU A 1 79 ? 17.648 24.532 37.587 1.00 0.00 79 LEU A O 12
ATOM 19919 N N . THR A 1 80 ? 19.255 24.275 36.035 1.00 0.00 80 THR A N 12
ATOM 19920 C CA . THR A 1 80 ? 19.068 22.832 35.775 1.00 0.00 80 THR A CA 12
ATOM 19921 C C . THR A 1 80 ? 20.095 21.959 36.512 1.00 0.00 80 THR A C 12
ATOM 19922 O O . THR A 1 80 ? 21.183 22.400 36.888 1.00 0.00 80 THR A O 12
ATOM 19933 N N . GLU A 1 81 ? 19.797 20.667 36.619 1.00 0.00 81 GLU A N 12
ATOM 19934 C CA . GLU A 1 81 ? 20.604 19.646 37.317 1.00 0.00 81 GLU A CA 12
ATOM 19935 C C . GLU A 1 81 ? 21.947 19.314 36.629 1.00 0.00 81 GLU A C 12
ATOM 19936 O O . GLU A 1 81 ? 22.743 18.548 37.176 1.00 0.00 81 GLU A O 12
ATOM 19948 N N . THR A 1 82 ? 22.225 19.913 35.466 1.00 0.00 82 THR A N 12
ATOM 19949 C CA . THR A 1 82 ? 23.514 19.853 34.758 1.00 0.00 82 THR A CA 12
ATOM 19950 C C . THR A 1 82 ? 24.094 21.243 34.428 1.00 0.00 82 THR A C 12
ATOM 19951 O O . THR A 1 82 ? 24.800 21.412 33.433 1.00 0.00 82 THR A O 12
ATOM 19962 N N . SER A 1 83 ? 23.797 22.294 35.201 1.00 0.00 83 SER A N 12
ATOM 19963 C CA . SER A 1 83 ? 24.416 23.607 34.942 1.00 0.00 83 SER A CA 12
ATOM 19964 C C . SER A 1 83 ? 25.952 23.565 35.082 1.00 0.00 83 SER A C 12
ATOM 19965 O O . SER A 1 83 ? 26.464 23.094 36.104 1.00 0.00 83 SER A O 12
ATOM 19973 N N . ARG A 1 84 ? 26.691 24.009 34.051 1.00 0.00 84 ARG A N 12
ATOM 19974 C CA . ARG A 1 84 ? 28.174 23.927 34.009 1.00 0.00 84 ARG A CA 12
ATOM 19975 C C . ARG A 1 84 ? 28.917 24.684 32.890 1.00 0.00 84 ARG A C 12
ATOM 19976 O O . ARG A 1 84 ? 28.572 24.531 31.728 1.00 0.00 84 ARG A O 12
ATOM 19997 N N . LEU A 1 85 ? 30.121 25.204 33.157 1.00 0.00 85 LEU A N 12
ATOM 19998 C CA . LEU A 1 85 ? 30.416 26.384 33.994 1.00 0.00 85 LEU A CA 12
ATOM 19999 C C . LEU A 1 85 ? 31.639 27.142 33.438 1.00 0.00 85 LEU A C 12
ATOM 20000 O O . LEU A 1 85 ? 32.498 26.537 32.798 1.00 0.00 85 LEU A O 12
ATOM 20016 N N . GLY A 1 86 ? 31.755 28.443 33.700 1.00 0.00 86 GLY A N 12
ATOM 20017 C CA . GLY A 1 86 ? 32.906 29.263 33.302 1.00 0.00 86 GLY A CA 12
ATOM 20018 C C . GLY A 1 86 ? 34.132 29.180 34.217 1.00 0.00 86 GLY A C 12
ATOM 20019 O O . GLY A 1 86 ? 35.160 29.771 33.893 1.00 0.00 86 GLY A O 12
ATOM 20023 N N . CYS A 1 87 ? 34.039 28.489 35.353 1.00 0.00 87 CYS A N 12
ATOM 20024 C CA . CYS A 1 87 ? 34.958 28.666 36.471 1.00 0.00 87 CYS A CA 12
ATOM 20025 C C . CYS A 1 87 ? 35.964 27.514 36.649 1.00 0.00 87 CYS A C 12
ATOM 20026 O O . CYS A 1 87 ? 37.156 27.716 36.408 1.00 0.00 87 CYS A O 12
ATOM 20033 N N . GLN A 1 88 ? 35.526 26.318 37.076 1.00 0.00 88 GLN A N 12
ATOM 20034 C CA . GLN A 1 88 ? 36.442 25.228 37.477 1.00 0.00 88 GLN A CA 12
ATOM 20035 C C . GLN A 1 88 ? 36.134 23.843 36.879 1.00 0.00 88 GLN A C 12
ATOM 20036 O O . GLN A 1 88 ? 36.452 22.824 37.494 1.00 0.00 88 GLN A O 12
ATOM 20050 N N . ILE A 1 89 ? 35.554 23.777 35.673 1.00 0.00 89 ILE A N 12
ATOM 20051 C CA . ILE A 1 89 ? 35.660 22.572 34.832 1.00 0.00 89 ILE A CA 12
ATOM 20052 C C . ILE A 1 89 ? 35.921 22.921 33.362 1.00 0.00 89 ILE A C 12
ATOM 20053 O O . ILE A 1 89 ? 35.398 23.903 32.835 1.00 0.00 89 ILE A O 12
ATOM 20069 N N . LYS A 1 90 ? 36.769 22.116 32.721 1.00 0.00 90 LYS A N 12
ATOM 20070 C CA . LYS A 1 90 ? 37.512 22.440 31.507 1.00 0.00 90 LYS A CA 12
ATOM 20071 C C . LYS A 1 90 ? 37.508 21.310 30.472 1.00 0.00 90 LYS A C 12
ATOM 20072 O O . LYS A 1 90 ? 37.018 20.217 30.742 1.00 0.00 90 LYS A O 12
ATOM 20091 N N . MET A 1 91 ? 38.068 21.567 29.291 1.00 0.00 91 MET A N 12
ATOM 20092 C CA . MET A 1 91 ? 38.242 20.553 28.247 1.00 0.00 91 MET A CA 12
ATOM 20093 C C . MET A 1 91 ? 39.310 19.524 28.663 1.00 0.00 91 MET A C 12
ATOM 20094 O O . MET A 1 91 ? 40.402 19.904 29.082 1.00 0.00 91 MET A O 12
ATOM 20108 N N . SER A 1 92 ? 39.001 18.238 28.513 1.00 0.00 92 SER A N 12
ATOM 20109 C CA . SER A 1 92 ? 39.831 17.055 28.796 1.00 0.00 92 SER A CA 12
ATOM 20110 C C . SER A 1 92 ? 39.390 15.874 27.917 1.00 0.00 92 SER A C 12
ATOM 20111 O O . SER A 1 92 ? 38.394 15.981 27.201 1.00 0.00 92 SER A O 12
ATOM 20119 N N . LYS A 1 93 ? 40.063 14.719 27.953 1.00 0.00 93 LYS A N 12
ATOM 20120 C CA . LYS A 1 93 ? 39.686 13.546 27.146 1.00 0.00 93 LYS A CA 12
ATOM 20121 C C . LYS A 1 93 ? 38.262 13.025 27.420 1.00 0.00 93 LYS A C 12
ATOM 20122 O O . LYS A 1 93 ? 37.697 12.313 26.593 1.00 0.00 93 LYS A O 12
ATOM 20141 N N . ASP A 1 94 ? 37.648 13.407 28.543 1.00 0.00 94 ASP A N 12
ATOM 20142 C CA . ASP A 1 94 ? 36.253 13.083 28.882 1.00 0.00 94 ASP A CA 12
ATOM 20143 C C . ASP A 1 94 ? 35.220 13.792 27.976 1.00 0.00 94 ASP A C 12
ATOM 20144 O O . ASP A 1 94 ? 34.064 13.371 27.884 1.00 0.00 94 ASP A O 12
ATOM 20153 N N . ILE A 1 95 ? 35.621 14.886 27.319 1.00 0.00 95 ILE A N 12
ATOM 20154 C CA . ILE A 1 95 ? 34.727 15.882 26.718 1.00 0.00 95 ILE A CA 12
ATOM 20155 C C . ILE A 1 95 ? 34.562 15.752 25.212 1.00 0.00 95 ILE A C 12
ATOM 20156 O O . ILE A 1 95 ? 33.909 16.612 24.651 1.00 0.00 95 ILE A O 12
ATOM 20172 N N . ASP A 1 96 ? 35.192 14.794 24.529 1.00 0.00 96 ASP A N 12
ATOM 20173 C CA . ASP A 1 96 ? 35.376 14.846 23.068 1.00 0.00 96 ASP A CA 12
ATOM 20174 C C . ASP A 1 96 ? 34.046 14.788 22.282 1.00 0.00 96 ASP A C 12
ATOM 20175 O O . ASP A 1 96 ? 33.574 13.728 21.861 1.00 0.00 96 ASP A O 12
ATOM 20184 N N . GLY A 1 97 ? 33.449 15.970 22.117 1.00 0.00 97 GLY A N 12
ATOM 20185 C CA . GLY A 1 97 ? 32.103 16.204 21.562 1.00 0.00 97 GLY A CA 12
ATOM 20186 C C . GLY A 1 97 ? 31.085 16.907 22.484 1.00 0.00 97 GLY A C 12
ATOM 20187 O O . GLY A 1 97 ? 29.893 16.935 22.172 1.00 0.00 97 GLY A O 12
ATOM 20191 N N . ILE A 1 98 ? 31.522 17.467 23.617 1.00 0.00 98 ILE A N 12
ATOM 20192 C CA . ILE A 1 98 ? 30.700 18.127 24.643 1.00 0.00 98 ILE A CA 12
ATOM 20193 C C . ILE A 1 98 ? 29.809 19.235 24.082 1.00 0.00 98 ILE A C 12
ATOM 20194 O O . ILE A 1 98 ? 30.235 20.043 23.256 1.00 0.00 98 ILE A O 12
ATOM 20210 N N . ARG A 1 99 ? 28.574 19.303 24.585 1.00 0.00 99 ARG A N 12
ATOM 20211 C CA . ARG A 1 99 ? 27.641 20.411 24.355 1.00 0.00 99 ARG A CA 12
ATOM 20212 C C . ARG A 1 99 ? 27.372 21.162 25.635 1.00 0.00 99 ARG A C 12
ATOM 20213 O O . ARG A 1 99 ? 27.285 20.552 26.703 1.00 0.00 99 ARG A O 12
ATOM 20234 N N . VAL A 1 100 ? 27.031 22.427 25.472 1.00 0.00 100 VAL A N 12
ATOM 20235 C CA . VAL A 1 100 ? 26.225 23.170 26.423 1.00 0.00 100 VAL A CA 12
ATOM 20236 C C . VAL A 1 100 ? 25.152 24.009 25.732 1.00 0.00 100 VAL A C 12
ATOM 20237 O O . VAL A 1 100 ? 25.296 24.383 24.566 1.00 0.00 100 VAL A O 12
ATOM 20250 N N . ALA A 1 101 ? 24.095 24.355 26.466 1.00 0.00 101 ALA A N 12
ATOM 20251 C CA . ALA A 1 101 ? 23.149 25.384 26.044 1.00 0.00 101 ALA A CA 12
ATOM 20252 C C . ALA A 1 101 ? 23.424 26.682 26.817 1.00 0.00 101 ALA A C 12
ATOM 20253 O O . ALA A 1 101 ? 23.749 26.640 28.008 1.00 0.00 101 ALA A O 12
ATOM 20260 N N . LEU A 1 102 ? 23.323 27.820 26.128 1.00 0.00 102 LEU A N 12
ATOM 20261 C CA . LEU A 1 102 ? 23.756 29.122 26.626 1.00 0.00 102 LEU A CA 12
ATOM 20262 C C . LEU A 1 102 ? 22.568 30.115 26.667 1.00 0.00 102 LEU A C 12
ATOM 20263 O O . LEU A 1 102 ? 22.288 30.797 25.673 1.00 0.00 102 LEU A O 12
ATOM 20279 N N . PRO A 1 103 ? 21.807 30.162 27.778 1.00 0.00 103 PRO A N 12
ATOM 20280 C CA . PRO A 1 103 ? 20.837 31.226 28.040 1.00 0.00 103 PRO A CA 12
ATOM 20281 C C . PRO A 1 103 ? 21.540 32.563 28.341 1.00 0.00 103 PRO A C 12
ATOM 20282 O O . PRO A 1 103 ? 22.765 32.654 28.405 1.00 0.00 103 PRO A O 12
ATOM 20293 N N . GLN A 1 104 ? 20.767 33.627 28.548 1.00 0.00 104 GLN A N 12
ATOM 20294 C CA . GLN A 1 104 ? 21.298 34.923 28.978 1.00 0.00 104 GLN A CA 12
ATOM 20295 C C . GLN A 1 104 ? 21.832 34.851 30.420 1.00 0.00 104 GLN A C 12
ATOM 20296 O O . GLN A 1 104 ? 21.134 34.363 31.309 1.00 0.00 104 GLN A O 12
ATOM 20310 N N . MET A 1 105 ? 23.027 35.396 30.688 1.00 0.00 105 MET A N 12
ATOM 20311 C CA . MET A 1 105 ? 23.535 35.578 32.060 1.00 0.00 105 MET A CA 12
ATOM 20312 C C . MET A 1 105 ? 22.578 36.493 32.837 1.00 0.00 105 MET A C 12
ATOM 20313 O O . MET A 1 105 ? 22.395 37.659 32.476 1.00 0.00 105 MET A O 12
ATOM 20327 N N . THR A 1 106 ? 21.907 35.926 33.844 1.00 0.00 106 THR A N 12
ATOM 20328 C CA . THR A 1 106 ? 20.529 36.295 34.240 1.00 0.00 106 THR A CA 12
ATOM 20329 C C . THR A 1 106 ? 20.418 37.000 35.596 1.00 0.00 106 THR A C 12
ATOM 20330 O O . THR A 1 106 ? 19.311 37.318 36.035 1.00 0.00 106 THR A O 12
ATOM 20341 N N . ARG A 1 107 ? 21.551 37.240 36.267 1.00 0.00 107 ARG A N 12
ATOM 20342 C CA . ARG A 1 107 ? 21.693 38.205 37.369 1.00 0.00 107 ARG A CA 12
ATOM 20343 C C . ARG A 1 107 ? 23.161 38.576 37.602 1.00 0.00 107 ARG A C 12
ATOM 20344 O O . ARG A 1 107 ? 24.042 37.716 37.521 1.00 0.00 107 ARG A O 12
ATOM 20365 N N . ASN A 1 108 ? 23.399 39.828 37.979 1.00 0.00 108 ASN A N 12
ATOM 20366 C CA . ASN A 1 108 ? 24.624 40.303 38.624 1.00 0.00 108 ASN A CA 12
ATOM 20367 C C . ASN A 1 108 ? 24.238 41.205 39.815 1.00 0.00 108 ASN A C 12
ATOM 20368 O O . ASN A 1 108 ? 24.290 42.432 39.734 1.00 0.00 108 ASN A O 12
ATOM 20379 N N . VAL A 1 109 ? 23.806 40.567 40.906 1.00 0.00 109 VAL A N 12
ATOM 20380 C CA . VAL A 1 109 ? 23.426 41.183 42.191 1.00 0.00 109 VAL A CA 12
ATOM 20381 C C . VAL A 1 109 ? 23.928 40.277 43.322 1.00 0.00 109 VAL A C 12
ATOM 20382 O O . VAL A 1 109 ? 23.656 39.073 43.306 1.00 0.00 109 VAL A O 12
ATOM 20395 N N . ASN A 1 110 ? 24.658 40.842 44.291 1.00 0.00 110 ASN A N 12
ATOM 20396 C CA . ASN A 1 110 ? 25.403 40.117 45.336 1.00 0.00 110 ASN A CA 12
ATOM 20397 C C . ASN A 1 110 ? 26.481 39.138 44.777 1.00 0.00 110 ASN A C 12
ATOM 20398 O O . ASN A 1 110 ? 26.702 39.064 43.563 1.00 0.00 110 ASN A O 12
ATOM 20409 N N . ASN A 1 111 ? 27.183 38.418 45.662 1.00 0.00 111 ASN A N 12
ATOM 20410 C CA . ASN A 1 111 ? 28.240 37.414 45.402 1.00 0.00 111 ASN A CA 12
ATOM 20411 C C . ASN A 1 111 ? 29.461 37.873 44.549 1.00 0.00 111 ASN A C 12
ATOM 20412 O O . ASN A 1 111 ? 30.307 37.047 44.189 1.00 0.00 111 ASN A O 12
ATOM 20423 N N . ASN A 1 112 ? 29.590 39.170 44.251 1.00 0.00 112 ASN A N 12
ATOM 20424 C CA . ASN A 1 112 ? 30.596 39.771 43.360 1.00 0.00 112 ASN A CA 12
ATOM 20425 C C . ASN A 1 112 ? 31.600 40.669 44.131 1.00 0.00 112 ASN A C 12
ATOM 20426 O O . ASN A 1 112 ? 31.323 41.096 45.259 1.00 0.00 112 ASN A O 12
ATOM 20437 N N . ASP A 1 113 ? 32.763 40.958 43.542 1.00 0.00 113 ASP A N 12
ATOM 20438 C CA . ASP A 1 113 ? 33.948 41.520 44.217 1.00 0.00 113 ASP A CA 12
ATOM 20439 C C . ASP A 1 113 ? 34.583 42.727 43.482 1.00 0.00 113 ASP A C 12
ATOM 20440 O O . ASP A 1 113 ? 34.303 42.996 42.311 1.00 0.00 113 ASP A O 12
ATOM 20449 N N . PHE A 1 114 ? 35.449 43.454 44.197 1.00 0.00 114 PHE A N 12
ATOM 20450 C CA . PHE A 1 114 ? 36.246 44.603 43.743 1.00 0.00 114 PHE A CA 12
ATOM 20451 C C . PHE A 1 114 ? 37.753 44.487 44.077 1.00 0.00 114 PHE A C 12
ATOM 20452 O O . PHE A 1 114 ? 38.563 45.255 43.547 1.00 0.00 114 PHE A O 12
ATOM 20469 N N . SER A 1 115 ? 38.140 43.573 44.983 1.00 0.00 115 SER A N 12
ATOM 20470 C CA . SER A 1 115 ? 39.454 43.564 45.661 1.00 0.00 115 SER A CA 12
ATOM 20471 C C . SER A 1 115 ? 40.656 43.344 44.755 1.00 0.00 115 SER A C 12
ATOM 20472 O O . SER A 1 115 ? 41.675 44.041 44.979 1.00 0.00 115 SER A O 12
ATOM 20485 N N . GLY A 1 1 ? 45.134 21.875 17.106 1.00 0.00 1 GLY A N 13
ATOM 20486 C CA . GLY A 1 1 ? 44.327 21.889 15.877 1.00 0.00 1 GLY A CA 13
ATOM 20487 C C . GLY A 1 1 ? 43.490 20.635 15.791 1.00 0.00 1 GLY A C 13
ATOM 20488 O O . GLY A 1 1 ? 44.030 19.530 15.767 1.00 0.00 1 GLY A O 13
ATOM 20494 N N . GLU A 1 2 ? 42.167 20.796 15.779 1.00 0.00 2 GLU A N 13
ATOM 20495 C CA . GLU A 1 2 ? 41.178 19.707 15.790 1.00 0.00 2 GLU A CA 13
ATOM 20496 C C . GLU A 1 2 ? 41.429 18.636 16.881 1.00 0.00 2 GLU A C 13
ATOM 20497 O O . GLU A 1 2 ? 41.181 17.447 16.672 1.00 0.00 2 GLU A O 13
ATOM 20509 N N . GLU A 1 3 ? 42.000 19.005 18.036 1.00 0.00 3 GLU A N 13
ATOM 20510 C CA . GLU A 1 3 ? 42.287 18.062 19.132 1.00 0.00 3 GLU A CA 13
ATOM 20511 C C . GLU A 1 3 ? 40.989 17.650 19.846 1.00 0.00 3 GLU A C 13
ATOM 20512 O O . GLU A 1 3 ? 40.719 16.454 20.006 1.00 0.00 3 GLU A O 13
ATOM 20524 N N . LEU A 1 4 ? 40.183 18.649 20.226 1.00 0.00 4 LEU A N 13
ATOM 20525 C CA . LEU A 1 4 ? 38.866 18.546 20.862 1.00 0.00 4 LEU A CA 13
ATOM 20526 C C . LEU A 1 4 ? 37.883 19.510 20.169 1.00 0.00 4 LEU A C 13
ATOM 20527 O O . LEU A 1 4 ? 38.299 20.415 19.436 1.00 0.00 4 LEU A O 13
ATOM 20543 N N . LYS A 1 5 ? 36.582 19.395 20.452 1.00 0.00 5 LYS A N 13
ATOM 20544 C CA . LYS A 1 5 ? 35.594 20.444 20.143 1.00 0.00 5 LYS A CA 13
ATOM 20545 C C . LYS A 1 5 ? 34.629 20.718 21.296 1.00 0.00 5 LYS A C 13
ATOM 20546 O O . LYS A 1 5 ? 34.459 19.882 22.178 1.00 0.00 5 LYS A O 13
ATOM 20565 N N . ILE A 1 6 ? 34.032 21.906 21.255 1.00 0.00 6 ILE A N 13
ATOM 20566 C CA . ILE A 1 6 ? 32.989 22.435 22.143 1.00 0.00 6 ILE A CA 13
ATOM 20567 C C . ILE A 1 6 ? 31.819 22.907 21.280 1.00 0.00 6 ILE A C 13
ATOM 20568 O O . ILE A 1 6 ? 32.007 23.583 20.267 1.00 0.00 6 ILE A O 13
ATOM 20584 N N . THR A 1 7 ? 30.602 22.569 21.696 1.00 0.00 7 THR A N 13
ATOM 20585 C CA . THR A 1 7 ? 29.375 23.065 21.073 1.00 0.00 7 THR A CA 13
ATOM 20586 C C . THR A 1 7 ? 28.641 23.968 22.034 1.00 0.00 7 THR A C 13
ATOM 20587 O O . THR A 1 7 ? 28.417 23.602 23.187 1.00 0.00 7 THR A O 13
ATOM 20598 N N . PHE A 1 8 ? 28.213 25.121 21.534 1.00 0.00 8 PHE A N 13
ATOM 20599 C CA . PHE A 1 8 ? 27.381 26.053 22.273 1.00 0.00 8 PHE A CA 13
ATOM 20600 C C . PHE A 1 8 ? 26.046 26.266 21.561 1.00 0.00 8 PHE A C 13
ATOM 20601 O O . PHE A 1 8 ? 26.000 26.535 20.357 1.00 0.00 8 PHE A O 13
ATOM 20618 N N . ILE A 1 9 ? 24.969 26.172 22.337 1.00 0.00 9 ILE A N 13
ATOM 20619 C CA . ILE A 1 9 ? 23.638 26.657 21.952 1.00 0.00 9 ILE A CA 13
ATOM 20620 C C . ILE A 1 9 ? 23.580 28.136 22.304 1.00 0.00 9 ILE A C 13
ATOM 20621 O O . ILE A 1 9 ? 23.820 28.499 23.458 1.00 0.00 9 ILE A O 13
ATOM 20637 N N . LEU A 1 10 ? 23.289 28.976 21.319 1.00 0.00 10 LEU A N 13
ATOM 20638 C CA . LEU A 1 10 ? 23.429 30.424 21.409 1.00 0.00 10 LEU A CA 13
ATOM 20639 C C . LEU A 1 10 ? 22.302 31.106 22.200 1.00 0.00 10 LEU A C 13
ATOM 20640 O O . LEU A 1 10 ? 21.245 30.520 22.449 1.00 0.00 10 LEU A O 13
ATOM 20656 N N . LYS A 1 11 ? 22.493 32.387 22.543 1.00 0.00 11 LYS A N 13
ATOM 20657 C CA . LYS A 1 11 ? 21.467 33.218 23.194 1.00 0.00 11 LYS A CA 13
ATOM 20658 C C . LYS A 1 11 ? 20.259 33.525 22.298 1.00 0.00 11 LYS A C 13
ATOM 20659 O O . LYS A 1 11 ? 19.174 33.802 22.809 1.00 0.00 11 LYS A O 13
ATOM 20678 N N . ASP A 1 12 ? 20.421 33.396 20.980 1.00 0.00 12 ASP A N 13
ATOM 20679 C CA . ASP A 1 12 ? 19.345 33.308 19.977 1.00 0.00 12 ASP A CA 13
ATOM 20680 C C . ASP A 1 12 ? 19.157 31.892 19.384 1.00 0.00 12 ASP A C 13
ATOM 20681 O O . ASP A 1 12 ? 18.648 31.733 18.277 1.00 0.00 12 ASP A O 13
ATOM 20690 N N . GLY A 1 13 ? 19.576 30.843 20.098 1.00 0.00 13 GLY A N 13
ATOM 20691 C CA . GLY A 1 13 ? 19.219 29.453 19.786 1.00 0.00 13 GLY A CA 13
ATOM 20692 C C . GLY A 1 13 ? 19.928 28.811 18.587 1.00 0.00 13 GLY A C 13
ATOM 20693 O O . GLY A 1 13 ? 19.581 27.685 18.225 1.00 0.00 13 GLY A O 13
ATOM 20697 N N . SER A 1 14 ? 20.895 29.478 17.949 1.00 0.00 14 SER A N 13
ATOM 20698 C CA . SER A 1 14 ? 21.781 28.856 16.945 1.00 0.00 14 SER A CA 13
ATOM 20699 C C . SER A 1 14 ? 22.695 27.804 17.588 1.00 0.00 14 SER A C 13
ATOM 20700 O O . SER A 1 14 ? 22.863 27.775 18.806 1.00 0.00 14 SER A O 13
ATOM 20708 N N . GLN A 1 15 ? 23.308 26.942 16.782 1.00 0.00 15 GLN A N 13
ATOM 20709 C CA . GLN A 1 15 ? 24.286 25.942 17.209 1.00 0.00 15 GLN A CA 13
ATOM 20710 C C . GLN A 1 15 ? 25.613 26.259 16.571 1.00 0.00 15 GLN A C 13
ATOM 20711 O O . GLN A 1 15 ? 25.693 26.457 15.354 1.00 0.00 15 GLN A O 13
ATOM 20725 N N . LYS A 1 16 ? 26.653 26.260 17.398 1.00 0.00 16 LYS A N 13
ATOM 20726 C CA . LYS A 1 16 ? 27.988 26.596 16.959 1.00 0.00 16 LYS A CA 13
ATOM 20727 C C . LYS A 1 16 ? 29.001 25.657 17.564 1.00 0.00 16 LYS A C 13
ATOM 20728 O O . LYS A 1 16 ? 29.066 25.451 18.774 1.00 0.00 16 LYS A O 13
ATOM 20747 N N . THR A 1 17 ? 29.727 25.062 16.642 1.00 0.00 17 THR A N 13
ATOM 20748 C CA . THR A 1 17 ? 30.472 23.822 16.804 1.00 0.00 17 THR A CA 13
ATOM 20749 C C . THR A 1 17 ? 31.965 24.066 16.529 1.00 0.00 17 THR A C 13
ATOM 20750 O O . THR A 1 17 ? 32.387 24.129 15.368 1.00 0.00 17 THR A O 13
ATOM 20761 N N . TYR A 1 18 ? 32.770 24.245 17.584 1.00 0.00 18 TYR A N 13
ATOM 20762 C CA . TYR A 1 18 ? 34.079 24.929 17.522 1.00 0.00 18 TYR A CA 13
ATOM 20763 C C . TYR A 1 18 ? 35.242 24.039 18.000 1.00 0.00 18 TYR A C 13
ATOM 20764 O O . TYR A 1 18 ? 35.142 23.417 19.057 1.00 0.00 18 TYR A O 13
ATOM 20782 N N . GLU A 1 19 ? 36.374 24.014 17.287 1.00 0.00 19 GLU A N 13
ATOM 20783 C CA . GLU A 1 19 ? 37.564 23.240 17.695 1.00 0.00 19 GLU A CA 13
ATOM 20784 C C . GLU A 1 19 ? 38.486 23.965 18.703 1.00 0.00 19 GLU A C 13
ATOM 20785 O O . GLU A 1 19 ? 38.925 25.092 18.465 1.00 0.00 19 GLU A O 13
ATOM 20797 N N . VAL A 1 20 ? 38.841 23.298 19.810 1.00 0.00 20 VAL A N 13
ATOM 20798 C CA . VAL A 1 20 ? 39.668 23.830 20.914 1.00 0.00 20 VAL A CA 13
ATOM 20799 C C . VAL A 1 20 ? 40.674 22.797 21.459 1.00 0.00 20 VAL A C 13
ATOM 20800 O O . VAL A 1 20 ? 40.836 21.704 20.909 1.00 0.00 20 VAL A O 13
ATOM 20813 N N . CYS A 1 21 ? 41.365 23.153 22.545 1.00 0.00 21 CYS A N 13
ATOM 20814 C CA . CYS A 1 21 ? 42.350 22.335 23.257 1.00 0.00 21 CYS A CA 13
ATOM 20815 C C . CYS A 1 21 ? 42.004 22.128 24.748 1.00 0.00 21 CYS A C 13
ATOM 20816 O O . CYS A 1 21 ? 41.114 22.770 25.308 1.00 0.00 21 CYS A O 13
ATOM 20824 N N . GLU A 1 22 ? 42.703 21.198 25.400 1.00 0.00 22 GLU A N 13
ATOM 20825 C CA . GLU A 1 22 ? 42.532 20.827 26.806 1.00 0.00 22 GLU A CA 13
ATOM 20826 C C . GLU A 1 22 ? 42.860 21.972 27.791 1.00 0.00 22 GLU A C 13
ATOM 20827 O O . GLU A 1 22 ? 43.786 22.758 27.562 1.00 0.00 22 GLU A O 13
ATOM 20839 N N . GLY A 1 23 ? 42.127 22.071 28.910 1.00 0.00 23 GLY A N 13
ATOM 20840 C CA . GLY A 1 23 ? 42.316 23.108 29.930 1.00 0.00 23 GLY A CA 13
ATOM 20841 C C . GLY A 1 23 ? 41.627 24.439 29.607 1.00 0.00 23 GLY A C 13
ATOM 20842 O O . GLY A 1 23 ? 41.534 25.302 30.476 1.00 0.00 23 GLY A O 13
ATOM 20846 N N . GLU A 1 24 ? 41.088 24.603 28.396 1.00 0.00 24 GLU A N 13
ATOM 20847 C CA . GLU A 1 24 ? 40.258 25.758 28.039 1.00 0.00 24 GLU A CA 13
ATOM 20848 C C . GLU A 1 24 ? 38.942 25.766 28.840 1.00 0.00 24 GLU A C 13
ATOM 20849 O O . GLU A 1 24 ? 38.296 24.728 29.006 1.00 0.00 24 GLU A O 13
ATOM 20861 N N . THR A 1 25 ? 38.540 26.936 29.338 1.00 0.00 25 THR A N 13
ATOM 20862 C CA . THR A 1 25 ? 37.364 27.137 30.207 1.00 0.00 25 THR A CA 13
ATOM 20863 C C . THR A 1 25 ? 36.139 27.472 29.351 1.00 0.00 25 THR A C 13
ATOM 20864 O O . THR A 1 25 ? 36.239 28.205 28.376 1.00 0.00 25 THR A O 13
ATOM 20875 N N . ILE A 1 26 ? 34.948 26.991 29.702 1.00 0.00 26 ILE A N 13
ATOM 20876 C CA . ILE A 1 26 ? 33.736 27.112 28.856 1.00 0.00 26 ILE A CA 13
ATOM 20877 C C . ILE A 1 26 ? 33.363 28.580 28.586 1.00 0.00 26 ILE A C 13
ATOM 20878 O O . ILE A 1 26 ? 33.126 28.941 27.430 1.00 0.00 26 ILE A O 13
ATOM 20894 N N . LEU A 1 27 ? 33.392 29.452 29.601 1.00 0.00 27 LEU A N 13
ATOM 20895 C CA . LEU A 1 27 ? 33.173 30.891 29.389 1.00 0.00 27 LEU A CA 13
ATOM 20896 C C . LEU A 1 27 ? 34.421 31.634 28.876 1.00 0.00 27 LEU A C 13
ATOM 20897 O O . LEU A 1 27 ? 34.277 32.675 28.237 1.00 0.00 27 LEU A O 13
ATOM 20913 N N . ASP A 1 28 ? 35.623 31.068 29.038 1.00 0.00 28 ASP A N 13
ATOM 20914 C CA . ASP A 1 28 ? 36.829 31.542 28.343 1.00 0.00 28 ASP A CA 13
ATOM 20915 C C . ASP A 1 28 ? 36.793 31.242 26.839 1.00 0.00 28 ASP A C 13
ATOM 20916 O O . ASP A 1 28 ? 37.365 32.017 26.077 1.00 0.00 28 ASP A O 13
ATOM 20925 N N . ILE A 1 29 ? 36.129 30.170 26.384 1.00 0.00 29 ILE A N 13
ATOM 20926 C CA . ILE A 1 29 ? 35.933 29.908 24.949 1.00 0.00 29 ILE A CA 13
ATOM 20927 C C . ILE A 1 29 ? 34.786 30.777 24.435 1.00 0.00 29 ILE A C 13
ATOM 20928 O O . ILE A 1 29 ? 34.909 31.388 23.377 1.00 0.00 29 ILE A O 13
ATOM 20944 N N . ALA A 1 30 ? 33.703 30.929 25.199 1.00 0.00 30 ALA A N 13
ATOM 20945 C CA . ALA A 1 30 ? 32.594 31.776 24.769 1.00 0.00 30 ALA A CA 13
ATOM 20946 C C . ALA A 1 30 ? 33.015 33.257 24.606 1.00 0.00 30 ALA A C 13
ATOM 20947 O O . ALA A 1 30 ? 32.568 33.931 23.676 1.00 0.00 30 ALA A O 13
ATOM 20954 N N . GLN A 1 31 ? 33.939 33.751 25.439 1.00 0.00 31 GLN A N 13
ATOM 20955 C CA . GLN A 1 31 ? 34.662 35.003 25.187 1.00 0.00 31 GLN A CA 13
ATOM 20956 C C . GLN A 1 31 ? 35.743 34.862 24.130 1.00 0.00 31 GLN A C 13
ATOM 20957 O O . GLN A 1 31 ? 35.645 35.548 23.127 1.00 0.00 31 GLN A O 13
ATOM 20971 N N . GLY A 1 32 ? 36.732 33.989 24.251 1.00 0.00 32 GLY A N 13
ATOM 20972 C CA . GLY A 1 32 ? 37.901 34.028 23.369 1.00 0.00 32 GLY A CA 13
ATOM 20973 C C . GLY A 1 32 ? 37.686 33.544 21.935 1.00 0.00 32 GLY A C 13
ATOM 20974 O O . GLY A 1 32 ? 38.483 33.902 21.066 1.00 0.00 32 GLY A O 13
ATOM 20978 N N . HIS A 1 33 ? 36.609 32.811 21.641 1.00 0.00 33 HIS A N 13
ATOM 20979 C CA . HIS A 1 33 ? 36.154 32.550 20.271 1.00 0.00 33 HIS A CA 13
ATOM 20980 C C . HIS A 1 33 ? 35.288 33.691 19.713 1.00 0.00 33 HIS A C 13
ATOM 20981 O O . HIS A 1 33 ? 34.972 33.726 18.522 1.00 0.00 33 HIS A O 13
ATOM 20995 N N . ASN A 1 34 ? 34.923 34.628 20.590 1.00 0.00 34 ASN A N 13
ATOM 20996 C CA . ASN A 1 34 ? 34.093 35.798 20.352 1.00 0.00 34 ASN A CA 13
ATOM 20997 C C . ASN A 1 34 ? 32.701 35.427 19.810 1.00 0.00 34 ASN A C 13
ATOM 20998 O O . ASN A 1 34 ? 32.239 35.952 18.792 1.00 0.00 34 ASN A O 13
ATOM 21009 N N . LEU A 1 35 ? 32.058 34.488 20.520 1.00 0.00 35 LEU A N 13
ATOM 21010 C CA . LEU A 1 35 ? 30.672 34.033 20.276 1.00 0.00 35 LEU A CA 13
ATOM 21011 C C . LEU A 1 35 ? 29.632 35.166 20.405 1.00 0.00 35 LEU A C 13
ATOM 21012 O O . LEU A 1 35 ? 29.736 36.042 21.267 1.00 0.00 35 LEU A O 13
ATOM 21028 N N . ASP A 1 36 ? 28.566 35.080 19.600 1.00 0.00 36 ASP A N 13
ATOM 21029 C CA . ASP A 1 36 ? 27.350 35.901 19.706 1.00 0.00 36 ASP A CA 13
ATOM 21030 C C . ASP A 1 36 ? 26.512 35.460 20.892 1.00 0.00 36 ASP A C 13
ATOM 21031 O O . ASP A 1 36 ? 25.564 34.674 20.804 1.00 0.00 36 ASP A O 13
ATOM 21040 N N . MET A 1 37 ? 26.966 35.949 22.040 1.00 0.00 37 MET A N 13
ATOM 21041 C CA . MET A 1 37 ? 26.590 35.460 23.341 1.00 0.00 37 MET A CA 13
ATOM 21042 C C . MET A 1 37 ? 26.754 36.554 24.403 1.00 0.00 37 MET A C 13
ATOM 21043 O O . MET A 1 37 ? 27.746 37.280 24.449 1.00 0.00 37 MET A O 13
ATOM 21057 N N . GLU A 1 38 ? 25.740 36.657 25.242 1.00 0.00 38 GLU A N 13
ATOM 21058 C CA . GLU A 1 38 ? 25.784 37.318 26.555 1.00 0.00 38 GLU A CA 13
ATOM 21059 C C . GLU A 1 38 ? 26.273 36.334 27.638 1.00 0.00 38 GLU A C 13
ATOM 21060 O O . GLU A 1 38 ? 25.611 35.336 27.917 1.00 0.00 38 GLU A O 13
ATOM 21072 N N . GLY A 1 39 ? 27.421 36.606 28.266 1.00 0.00 39 GLY A N 13
ATOM 21073 C CA . GLY A 1 39 ? 27.923 35.812 29.389 1.00 0.00 39 GLY A CA 13
ATOM 21074 C C . GLY A 1 39 ? 29.106 36.469 30.097 1.00 0.00 39 GLY A C 13
ATOM 21075 O O . GLY A 1 39 ? 30.205 35.909 30.132 1.00 0.00 39 GLY A O 13
ATOM 21079 N N . ALA A 1 40 ? 28.861 37.612 30.744 1.00 0.00 40 ALA A N 13
ATOM 21080 C CA . ALA A 1 40 ? 29.877 38.515 31.303 1.00 0.00 40 ALA A CA 13
ATOM 21081 C C . ALA A 1 40 ? 30.663 37.971 32.520 1.00 0.00 40 ALA A C 13
ATOM 21082 O O . ALA A 1 40 ? 31.429 38.707 33.148 1.00 0.00 40 ALA A O 13
ATOM 21089 N N . CYS A 1 41 ? 30.516 36.683 32.851 1.00 0.00 41 CYS A N 13
ATOM 21090 C CA . CYS A 1 41 ? 31.423 35.981 33.759 1.00 0.00 41 CYS A CA 13
ATOM 21091 C C . CYS A 1 41 ? 32.739 35.574 33.062 1.00 0.00 41 CYS A C 13
ATOM 21092 O O . CYS A 1 41 ? 33.798 35.618 33.683 1.00 0.00 41 CYS A O 13
ATOM 21099 N N . GLY A 1 42 ? 32.696 35.256 31.760 1.00 0.00 42 GLY A N 13
ATOM 21100 C CA . GLY A 1 42 ? 33.845 35.221 30.838 1.00 0.00 42 GLY A CA 13
ATOM 21101 C C . GLY A 1 42 ? 35.029 34.284 31.144 1.00 0.00 42 GLY A C 13
ATOM 21102 O O . GLY A 1 42 ? 36.041 34.374 30.446 1.00 0.00 42 GLY A O 13
ATOM 21106 N N . GLY A 1 43 ? 34.961 33.420 32.166 1.00 0.00 43 GLY A N 13
ATOM 21107 C CA . GLY A 1 43 ? 36.035 32.497 32.578 1.00 0.00 43 GLY A CA 13
ATOM 21108 C C . GLY A 1 43 ? 37.194 33.178 33.325 1.00 0.00 43 GLY A C 13
ATOM 21109 O O . GLY A 1 43 ? 37.602 32.711 34.393 1.00 0.00 43 GLY A O 13
ATOM 21113 N N . SER A 1 44 ? 37.652 34.325 32.819 1.00 0.00 44 SER A N 13
ATOM 21114 C CA . SER A 1 44 ? 38.383 35.351 33.569 1.00 0.00 44 SER A CA 13
ATOM 21115 C C . SER A 1 44 ? 37.937 36.747 33.119 1.00 0.00 44 SER A C 13
ATOM 21116 O O . SER A 1 44 ? 38.375 37.272 32.091 1.00 0.00 44 SER A O 13
ATOM 21124 N N . CYS A 1 45 ? 37.022 37.324 33.893 1.00 0.00 45 CYS A N 13
ATOM 21125 C CA . CYS A 1 45 ? 36.374 38.623 33.689 1.00 0.00 45 CYS A CA 13
ATOM 21126 C C . CYS A 1 45 ? 36.087 39.258 35.069 1.00 0.00 45 CYS A C 13
ATOM 21127 O O . CYS A 1 45 ? 36.774 38.924 36.038 1.00 0.00 45 CYS A O 13
ATOM 21135 N N . ALA A 1 46 ? 35.076 40.128 35.208 1.00 0.00 46 ALA A N 13
ATOM 21136 C CA . ALA A 1 46 ? 34.651 40.643 36.520 1.00 0.00 46 ALA A CA 13
ATOM 21137 C C . ALA A 1 46 ? 33.834 39.633 37.354 1.00 0.00 46 ALA A C 13
ATOM 21138 O O . ALA A 1 46 ? 33.623 39.850 38.548 1.00 0.00 46 ALA A O 13
ATOM 21145 N N . CYS A 1 47 ? 33.388 38.537 36.732 1.00 0.00 47 CYS A N 13
ATOM 21146 C CA . CYS A 1 47 ? 32.454 37.542 37.261 1.00 0.00 47 CYS A CA 13
ATOM 21147 C C . CYS A 1 47 ? 31.017 38.040 37.548 1.00 0.00 47 CYS A C 13
ATOM 21148 O O . CYS A 1 47 ? 30.772 39.210 37.853 1.00 0.00 47 CYS A O 13
ATOM 21155 N N . SER A 1 48 ? 30.059 37.136 37.324 1.00 0.00 48 SER A N 13
ATOM 21156 C CA . SER A 1 48 ? 28.638 37.372 37.031 1.00 0.00 48 SER A CA 13
ATOM 21157 C C . SER A 1 48 ? 27.810 36.080 37.247 1.00 0.00 48 SER A C 13
ATOM 21158 O O . SER A 1 48 ? 28.155 35.243 38.078 1.00 0.00 48 SER A O 13
ATOM 21166 N N . THR A 1 49 ? 26.645 35.929 36.611 1.00 0.00 49 THR A N 13
ATOM 21167 C CA . THR A 1 49 ? 25.723 34.775 36.774 1.00 0.00 49 THR A CA 13
ATOM 21168 C C . THR A 1 49 ? 26.246 33.425 36.231 1.00 0.00 49 THR A C 13
ATOM 21169 O O . THR A 1 49 ? 25.593 32.406 36.427 1.00 0.00 49 THR A O 13
ATOM 21180 N N . CYS A 1 50 ? 27.388 33.397 35.529 1.00 0.00 50 CYS A N 13
ATOM 21181 C CA . CYS A 1 50 ? 28.068 32.210 34.962 1.00 0.00 50 CYS A CA 13
ATOM 21182 C C . CYS A 1 50 ? 27.193 31.105 34.322 1.00 0.00 50 CYS A C 13
ATOM 21183 O O . CYS A 1 50 ? 27.588 29.937 34.292 1.00 0.00 50 CYS A O 13
ATOM 21190 N N . HIS A 1 51 ? 26.003 31.412 33.785 1.00 0.00 51 HIS A N 13
ATOM 21191 C CA . HIS A 1 51 ? 25.014 30.341 33.644 1.00 0.00 51 HIS A CA 13
ATOM 21192 C C . HIS A 1 51 ? 25.160 29.638 32.293 1.00 0.00 51 HIS A C 13
ATOM 21193 O O . HIS A 1 51 ? 24.623 30.045 31.262 1.00 0.00 51 HIS A O 13
ATOM 21207 N N . VAL A 1 52 ? 25.795 28.476 32.363 1.00 0.00 52 VAL A N 13
ATOM 21208 C CA . VAL A 1 52 ? 25.768 27.398 31.380 1.00 0.00 52 VAL A CA 13
ATOM 21209 C C . VAL A 1 52 ? 25.038 26.192 31.923 1.00 0.00 52 VAL A C 13
ATOM 21210 O O . VAL A 1 52 ? 25.059 25.886 33.109 1.00 0.00 52 VAL A O 13
ATOM 21223 N N . ILE A 1 53 ? 24.398 25.478 31.014 1.00 0.00 53 ILE A N 13
ATOM 21224 C CA . ILE A 1 53 ? 23.927 24.132 31.224 1.00 0.00 53 ILE A CA 13
ATOM 21225 C C . ILE A 1 53 ? 24.685 23.214 30.266 1.00 0.00 53 ILE A C 13
ATOM 21226 O O . ILE A 1 53 ? 24.965 23.589 29.137 1.00 0.00 53 ILE A O 13
ATOM 21242 N N . VAL A 1 54 ? 25.020 22.014 30.722 1.00 0.00 54 VAL A N 13
ATOM 21243 C CA . VAL A 1 54 ? 25.628 20.938 29.948 1.00 0.00 54 VAL A CA 13
ATOM 21244 C C . VAL A 1 54 ? 24.598 19.932 29.477 1.00 0.00 54 VAL A C 13
ATOM 21245 O O . VAL A 1 54 ? 23.553 19.720 30.087 1.00 0.00 54 VAL A O 13
ATOM 21258 N N . ASP A 1 55 ? 24.956 19.256 28.405 1.00 0.00 55 ASP A N 13
ATOM 21259 C CA . ASP A 1 55 ? 24.317 18.022 27.996 1.00 0.00 55 ASP A CA 13
ATOM 21260 C C . ASP A 1 55 ? 24.314 16.965 29.136 1.00 0.00 55 ASP A C 13
ATOM 21261 O O . ASP A 1 55 ? 25.364 16.755 29.767 1.00 0.00 55 ASP A O 13
ATOM 21270 N N . PRO A 1 56 ? 23.226 16.193 29.328 1.00 0.00 56 PRO A N 13
ATOM 21271 C CA . PRO A 1 56 ? 23.212 14.995 30.173 1.00 0.00 56 PRO A CA 13
ATOM 21272 C C . PRO A 1 56 ? 24.287 13.950 29.839 1.00 0.00 56 PRO A C 13
ATOM 21273 O O . PRO A 1 56 ? 24.605 13.119 30.691 1.00 0.00 56 PRO A O 13
ATOM 21284 N N . ASP A 1 57 ? 24.867 13.978 28.635 1.00 0.00 57 ASP A N 13
ATOM 21285 C CA . ASP A 1 57 ? 25.998 13.149 28.219 1.00 0.00 57 ASP A CA 13
ATOM 21286 C C . ASP A 1 57 ? 27.287 13.525 28.947 1.00 0.00 57 ASP A C 13
ATOM 21287 O O . ASP A 1 57 ? 28.000 12.627 29.398 1.00 0.00 57 ASP A O 13
ATOM 21296 N N . TYR A 1 58 ? 27.608 14.821 29.057 1.00 0.00 58 TYR A N 13
ATOM 21297 C CA . TYR A 1 58 ? 28.934 15.266 29.454 1.00 0.00 58 TYR A CA 13
ATOM 21298 C C . TYR A 1 58 ? 29.017 15.764 30.898 1.00 0.00 58 TYR A C 13
ATOM 21299 O O . TYR A 1 58 ? 30.076 15.635 31.502 1.00 0.00 58 TYR A O 13
ATOM 21317 N N . TYR A 1 59 ? 27.908 16.215 31.501 1.00 0.00 59 TYR A N 13
ATOM 21318 C CA . TYR A 1 59 ? 27.819 16.368 32.977 1.00 0.00 59 TYR A CA 13
ATOM 21319 C C . TYR A 1 59 ? 28.145 15.077 33.703 1.00 0.00 59 TYR A C 13
ATOM 21320 O O . TYR A 1 59 ? 28.484 15.084 34.885 1.00 0.00 59 TYR A O 13
ATOM 21338 N N . ASP A 1 60 ? 27.883 13.946 33.041 1.00 0.00 60 ASP A N 13
ATOM 21339 C CA . ASP A 1 60 ? 27.752 12.705 33.780 1.00 0.00 60 ASP A CA 13
ATOM 21340 C C . ASP A 1 60 ? 29.111 12.262 34.372 1.00 0.00 60 ASP A C 13
ATOM 21341 O O . ASP A 1 60 ? 29.200 11.472 35.313 1.00 0.00 60 ASP A O 13
ATOM 21350 N N . ALA A 1 61 ? 30.177 12.841 33.811 1.00 0.00 61 ALA A N 13
ATOM 21351 C CA . ALA A 1 61 ? 31.582 12.642 34.161 1.00 0.00 61 ALA A CA 13
ATOM 21352 C C . ALA A 1 61 ? 32.141 13.832 34.970 1.00 0.00 61 ALA A C 13
ATOM 21353 O O . ALA A 1 61 ? 33.358 14.002 35.072 1.00 0.00 61 ALA A O 13
ATOM 21360 N N . LEU A 1 62 ? 31.248 14.677 35.502 1.00 0.00 62 LEU A N 13
ATOM 21361 C CA . LEU A 1 62 ? 31.564 15.887 36.269 1.00 0.00 62 LEU A CA 13
ATOM 21362 C C . LEU A 1 62 ? 31.132 15.794 37.749 1.00 0.00 62 LEU A C 13
ATOM 21363 O O . LEU A 1 62 ? 30.130 15.133 38.048 1.00 0.00 62 LEU A O 13
ATOM 21379 N N . PRO A 1 63 ? 31.826 16.500 38.663 1.00 0.00 63 PRO A N 13
ATOM 21380 C CA . PRO A 1 63 ? 31.380 16.801 40.029 1.00 0.00 63 PRO A CA 13
ATOM 21381 C C . PRO A 1 63 ? 30.480 18.049 40.081 1.00 0.00 63 PRO A C 13
ATOM 21382 O O . PRO A 1 63 ? 30.371 18.796 39.106 1.00 0.00 63 PRO A O 13
ATOM 21393 N N . GLU A 1 64 ? 29.865 18.306 41.236 1.00 0.00 64 GLU A N 13
ATOM 21394 C CA . GLU A 1 64 ? 29.092 19.522 41.544 1.00 0.00 64 GLU A CA 13
ATOM 21395 C C . GLU A 1 64 ? 29.939 20.552 42.348 1.00 0.00 64 GLU A C 13
ATOM 21396 O O . GLU A 1 64 ? 30.859 20.137 43.056 1.00 0.00 64 GLU A O 13
ATOM 21408 N N . PRO A 1 65 ? 29.687 21.878 42.273 1.00 0.00 65 PRO A N 13
ATOM 21409 C CA . PRO A 1 65 ? 30.630 22.924 42.725 1.00 0.00 65 PRO A CA 13
ATOM 21410 C C . PRO A 1 65 ? 30.507 23.375 44.197 1.00 0.00 65 PRO A C 13
ATOM 21411 O O . PRO A 1 65 ? 29.571 22.987 44.906 1.00 0.00 65 PRO A O 13
ATOM 21422 N N . GLU A 1 66 ? 31.438 24.229 44.651 1.00 0.00 66 GLU A N 13
ATOM 21423 C CA . GLU A 1 66 ? 31.429 24.881 45.979 1.00 0.00 66 GLU A CA 13
ATOM 21424 C C . GLU A 1 66 ? 30.189 25.746 46.259 1.00 0.00 66 GLU A C 13
ATOM 21425 O O . GLU A 1 66 ? 29.532 26.235 45.342 1.00 0.00 66 GLU A O 13
ATOM 21437 N N . ASP A 1 67 ? 29.963 26.048 47.541 1.00 0.00 67 ASP A N 13
ATOM 21438 C CA . ASP A 1 67 ? 28.957 27.001 48.037 1.00 0.00 67 ASP A CA 13
ATOM 21439 C C . ASP A 1 67 ? 29.135 28.444 47.518 1.00 0.00 67 ASP A C 13
ATOM 21440 O O . ASP A 1 67 ? 28.193 29.235 47.563 1.00 0.00 67 ASP A O 13
ATOM 21449 N N . ASP A 1 68 ? 30.323 28.808 47.025 1.00 0.00 68 ASP A N 13
ATOM 21450 C CA . ASP A 1 68 ? 30.528 30.081 46.305 1.00 0.00 68 ASP A CA 13
ATOM 21451 C C . ASP A 1 68 ? 30.247 29.968 44.806 1.00 0.00 68 ASP A C 13
ATOM 21452 O O . ASP A 1 68 ? 29.819 30.934 44.186 1.00 0.00 68 ASP A O 13
ATOM 21461 N N . GLU A 1 69 ? 30.475 28.789 44.237 1.00 0.00 69 GLU A N 13
ATOM 21462 C CA . GLU A 1 69 ? 30.538 28.510 42.800 1.00 0.00 69 GLU A CA 13
ATOM 21463 C C . GLU A 1 69 ? 29.134 28.171 42.254 1.00 0.00 69 GLU A C 13
ATOM 21464 O O . GLU A 1 69 ? 28.645 28.822 41.336 1.00 0.00 69 GLU A O 13
ATOM 21476 N N . ASN A 1 70 ? 28.414 27.228 42.875 1.00 0.00 70 ASN A N 13
ATOM 21477 C CA . ASN A 1 70 ? 27.036 26.851 42.507 1.00 0.00 70 ASN A CA 13
ATOM 21478 C C . ASN A 1 70 ? 25.977 27.938 42.796 1.00 0.00 70 ASN A C 13
ATOM 21479 O O . ASN A 1 70 ? 24.866 27.907 42.264 1.00 0.00 70 ASN A O 13
ATOM 21490 N N . ASP A 1 71 ? 26.345 28.902 43.634 1.00 0.00 71 ASP A N 13
ATOM 21491 C CA . ASP A 1 71 ? 25.568 30.082 44.035 1.00 0.00 71 ASP A CA 13
ATOM 21492 C C . ASP A 1 71 ? 25.786 31.270 43.080 1.00 0.00 71 ASP A C 13
ATOM 21493 O O . ASP A 1 71 ? 25.088 32.273 43.190 1.00 0.00 71 ASP A O 13
ATOM 21502 N N . MET A 1 72 ? 26.769 31.203 42.165 1.00 0.00 72 MET A N 13
ATOM 21503 C CA . MET A 1 72 ? 26.840 32.117 41.009 1.00 0.00 72 MET A CA 13
ATOM 21504 C C . MET A 1 72 ? 25.622 31.905 40.084 1.00 0.00 72 MET A C 13
ATOM 21505 O O . MET A 1 72 ? 25.150 32.864 39.476 1.00 0.00 72 MET A O 13
ATOM 21519 N N . LEU A 1 73 ? 25.138 30.655 40.024 1.00 0.00 73 LEU A N 13
ATOM 21520 C CA . LEU A 1 73 ? 24.163 30.062 39.106 1.00 0.00 73 LEU A CA 13
ATOM 21521 C C . LEU A 1 73 ? 22.713 30.171 39.591 1.00 0.00 73 LEU A C 13
ATOM 21522 O O . LEU A 1 73 ? 21.870 30.703 38.881 1.00 0.00 73 LEU A O 13
ATOM 21538 N N . ASP A 1 74 ? 22.442 29.671 40.807 1.00 0.00 74 ASP A N 13
ATOM 21539 C CA . ASP A 1 74 ? 21.145 29.616 41.517 1.00 0.00 74 ASP A CA 13
ATOM 21540 C C . ASP A 1 74 ? 20.290 30.891 41.461 1.00 0.00 74 ASP A C 13
ATOM 21541 O O . ASP A 1 74 ? 19.073 30.845 41.644 1.00 0.00 74 ASP A O 13
ATOM 21550 N N . LEU A 1 75 ? 20.933 32.030 41.223 1.00 0.00 75 LEU A N 13
ATOM 21551 C CA . LEU A 1 75 ? 20.320 33.348 41.127 1.00 0.00 75 LEU A CA 13
ATOM 21552 C C . LEU A 1 75 ? 19.551 33.539 39.802 1.00 0.00 75 LEU A C 13
ATOM 21553 O O . LEU A 1 75 ? 18.665 34.397 39.715 1.00 0.00 75 LEU A O 13
ATOM 21569 N N . ALA A 1 76 ? 19.846 32.719 38.788 1.00 0.00 76 ALA A N 13
ATOM 21570 C CA . ALA A 1 76 ? 19.002 32.557 37.600 1.00 0.00 76 ALA A CA 13
ATOM 21571 C C . ALA A 1 76 ? 17.709 31.761 37.902 1.00 0.00 76 ALA A C 13
ATOM 21572 O O . ALA A 1 76 ? 17.625 31.022 38.889 1.00 0.00 76 ALA A O 13
ATOM 21579 N N . TYR A 1 77 ? 16.696 31.891 37.039 1.00 0.00 77 TYR A N 13
ATOM 21580 C CA . TYR A 1 77 ? 15.476 31.076 37.112 1.00 0.00 77 TYR A CA 13
ATOM 21581 C C . TYR A 1 77 ? 15.727 29.614 36.729 1.00 0.00 77 TYR A C 13
ATOM 21582 O O . TYR A 1 77 ? 16.470 29.321 35.789 1.00 0.00 77 TYR A O 13
ATOM 21600 N N . GLY A 1 78 ? 15.017 28.703 37.399 1.00 0.00 78 GLY A N 13
ATOM 21601 C CA . GLY A 1 78 ? 14.726 27.373 36.866 1.00 0.00 78 GLY A CA 13
ATOM 21602 C C . GLY A 1 78 ? 15.963 26.530 36.563 1.00 0.00 78 GLY A C 13
ATOM 21603 O O . GLY A 1 78 ? 16.009 25.844 35.540 1.00 0.00 78 GLY A O 13
ATOM 21607 N N . LEU A 1 79 ? 16.979 26.625 37.425 1.00 0.00 79 LEU A N 13
ATOM 21608 C CA . LEU A 1 79 ? 18.292 26.008 37.253 1.00 0.00 79 LEU A CA 13
ATOM 21609 C C . LEU A 1 79 ? 18.192 24.478 37.132 1.00 0.00 79 LEU A C 13
ATOM 21610 O O . LEU A 1 79 ? 17.632 23.808 38.006 1.00 0.00 79 LEU A O 13
ATOM 21626 N N . THR A 1 80 ? 18.716 23.940 36.025 1.00 0.00 80 THR A N 13
ATOM 21627 C CA . THR A 1 80 ? 18.473 22.556 35.582 1.00 0.00 80 THR A CA 13
ATOM 21628 C C . THR A 1 80 ? 19.371 21.526 36.260 1.00 0.00 80 THR A C 13
ATOM 21629 O O . THR A 1 80 ? 20.403 21.827 36.858 1.00 0.00 80 THR A O 13
ATOM 21640 N N . GLU A 1 81 ? 19.007 20.272 36.044 1.00 0.00 81 GLU A N 13
ATOM 21641 C CA . GLU A 1 81 ? 19.652 19.018 36.407 1.00 0.00 81 GLU A CA 13
ATOM 21642 C C . GLU A 1 81 ? 21.143 18.922 36.055 1.00 0.00 81 GLU A C 13
ATOM 21643 O O . GLU A 1 81 ? 21.870 18.120 36.643 1.00 0.00 81 GLU A O 13
ATOM 21655 N N . THR A 1 82 ? 21.573 19.703 35.064 1.00 0.00 82 THR A N 13
ATOM 21656 C CA . THR A 1 82 ? 22.935 19.763 34.541 1.00 0.00 82 THR A CA 13
ATOM 21657 C C . THR A 1 82 ? 23.447 21.195 34.387 1.00 0.00 82 THR A C 13
ATOM 21658 O O . THR A 1 82 ? 24.315 21.473 33.555 1.00 0.00 82 THR A O 13
ATOM 21669 N N . SER A 1 83 ? 22.903 22.150 35.146 1.00 0.00 83 SER A N 13
ATOM 21670 C CA . SER A 1 83 ? 23.484 23.497 35.127 1.00 0.00 83 SER A CA 13
ATOM 21671 C C . SER A 1 83 ? 24.860 23.509 35.814 1.00 0.00 83 SER A C 13
ATOM 21672 O O . SER A 1 83 ? 25.045 22.883 36.859 1.00 0.00 83 SER A O 13
ATOM 21680 N N . ARG A 1 84 ? 25.852 24.171 35.209 1.00 0.00 84 ARG A N 13
ATOM 21681 C CA . ARG A 1 84 ? 27.271 24.139 35.618 1.00 0.00 84 ARG A CA 13
ATOM 21682 C C . ARG A 1 84 ? 27.931 25.496 35.386 1.00 0.00 84 ARG A C 13
ATOM 21683 O O . ARG A 1 84 ? 27.760 26.063 34.317 1.00 0.00 84 ARG A O 13
ATOM 21704 N N . LEU A 1 85 ? 28.758 25.972 36.319 1.00 0.00 85 LEU A N 13
ATOM 21705 C CA . LEU A 1 85 ? 29.562 27.185 36.105 1.00 0.00 85 LEU A CA 13
ATOM 21706 C C . LEU A 1 85 ? 30.696 26.940 35.098 1.00 0.00 85 LEU A C 13
ATOM 21707 O O . LEU A 1 85 ? 31.339 25.888 35.123 1.00 0.00 85 LEU A O 13
ATOM 21723 N N . GLY A 1 86 ? 30.933 27.910 34.215 1.00 0.00 86 GLY A N 13
ATOM 21724 C CA . GLY A 1 86 ? 31.770 27.774 33.017 1.00 0.00 86 GLY A CA 13
ATOM 21725 C C . GLY A 1 86 ? 33.274 27.991 33.218 1.00 0.00 86 GLY A C 13
ATOM 21726 O O . GLY A 1 86 ? 33.985 28.237 32.241 1.00 0.00 86 GLY A O 13
ATOM 21730 N N . CYS A 1 87 ? 33.742 27.944 34.464 1.00 0.00 87 CYS A N 13
ATOM 21731 C CA . CYS A 1 87 ? 35.094 28.286 34.901 1.00 0.00 87 CYS A CA 13
ATOM 21732 C C . CYS A 1 87 ? 35.781 27.160 35.684 1.00 0.00 87 CYS A C 13
ATOM 21733 O O . CYS A 1 87 ? 36.927 26.792 35.423 1.00 0.00 87 CYS A O 13
ATOM 21740 N N . GLN A 1 88 ? 35.072 26.595 36.660 1.00 0.00 88 GLN A N 13
ATOM 21741 C CA . GLN A 1 88 ? 35.595 25.537 37.528 1.00 0.00 88 GLN A CA 13
ATOM 21742 C C . GLN A 1 88 ? 35.621 24.155 36.831 1.00 0.00 88 GLN A C 13
ATOM 21743 O O . GLN A 1 88 ? 36.299 23.237 37.302 1.00 0.00 88 GLN A O 13
ATOM 21757 N N . ILE A 1 89 ? 34.984 24.028 35.657 1.00 0.00 89 ILE A N 13
ATOM 21758 C CA . ILE A 1 89 ? 35.206 22.941 34.687 1.00 0.00 89 ILE A CA 13
ATOM 21759 C C . ILE A 1 89 ? 35.759 23.483 33.353 1.00 0.00 89 ILE A C 13
ATOM 21760 O O . ILE A 1 89 ? 35.451 24.603 32.939 1.00 0.00 89 ILE A O 13
ATOM 21776 N N . LYS A 1 90 ? 36.597 22.671 32.698 1.00 0.00 90 LYS A N 13
ATOM 21777 C CA . LYS A 1 90 ? 37.402 22.929 31.503 1.00 0.00 90 LYS A CA 13
ATOM 21778 C C . LYS A 1 90 ? 37.455 21.688 30.600 1.00 0.00 90 LYS A C 13
ATOM 21779 O O . LYS A 1 90 ? 37.007 20.614 30.996 1.00 0.00 90 LYS A O 13
ATOM 21798 N N . MET A 1 91 ? 38.035 21.821 29.408 1.00 0.00 91 MET A N 13
ATOM 21799 C CA . MET A 1 91 ? 38.178 20.721 28.446 1.00 0.00 91 MET A CA 13
ATOM 21800 C C . MET A 1 91 ? 39.118 19.586 28.921 1.00 0.00 91 MET A C 13
ATOM 21801 O O . MET A 1 91 ? 40.190 19.874 29.455 1.00 0.00 91 MET A O 13
ATOM 21815 N N . SER A 1 92 ? 38.757 18.323 28.642 1.00 0.00 92 SER A N 13
ATOM 21816 C CA . SER A 1 92 ? 39.551 17.079 28.807 1.00 0.00 92 SER A CA 13
ATOM 21817 C C . SER A 1 92 ? 39.470 16.199 27.535 1.00 0.00 92 SER A C 13
ATOM 21818 O O . SER A 1 92 ? 38.740 16.545 26.607 1.00 0.00 92 SER A O 13
ATOM 21826 N N . LYS A 1 93 ? 40.189 15.068 27.432 1.00 0.00 93 LYS A N 13
ATOM 21827 C CA . LYS A 1 93 ? 40.117 14.188 26.235 1.00 0.00 93 LYS A CA 13
ATOM 21828 C C . LYS A 1 93 ? 38.892 13.261 26.152 1.00 0.00 93 LYS A C 13
ATOM 21829 O O . LYS A 1 93 ? 38.555 12.805 25.060 1.00 0.00 93 LYS A O 13
ATOM 21848 N N . ASP A 1 94 ? 38.187 12.991 27.254 1.00 0.00 94 ASP A N 13
ATOM 21849 C CA . ASP A 1 94 ? 37.037 12.053 27.264 1.00 0.00 94 ASP A CA 13
ATOM 21850 C C . ASP A 1 94 ? 35.729 12.660 26.707 1.00 0.00 94 ASP A C 13
ATOM 21851 O O . ASP A 1 94 ? 34.753 11.958 26.432 1.00 0.00 94 ASP A O 13
ATOM 21860 N N . ILE A 1 95 ? 35.717 13.984 26.552 1.00 0.00 95 ILE A N 13
ATOM 21861 C CA . ILE A 1 95 ? 34.581 14.846 26.224 1.00 0.00 95 ILE A CA 13
ATOM 21862 C C . ILE A 1 95 ? 34.586 15.298 24.770 1.00 0.00 95 ILE A C 13
ATOM 21863 O O . ILE A 1 95 ? 34.087 16.377 24.468 1.00 0.00 95 ILE A O 13
ATOM 21879 N N . ASP A 1 96 ? 35.210 14.544 23.869 1.00 0.00 96 ASP A N 13
ATOM 21880 C CA . ASP A 1 96 ? 35.402 14.985 22.492 1.00 0.00 96 ASP A CA 13
ATOM 21881 C C . ASP A 1 96 ? 34.060 15.023 21.732 1.00 0.00 96 ASP A C 13
ATOM 21882 O O . ASP A 1 96 ? 33.635 14.058 21.084 1.00 0.00 96 ASP A O 13
ATOM 21891 N N . GLY A 1 97 ? 33.402 16.177 21.853 1.00 0.00 97 GLY A N 13
ATOM 21892 C CA . GLY A 1 97 ? 32.000 16.407 21.473 1.00 0.00 97 GLY A CA 13
ATOM 21893 C C . GLY A 1 97 ? 31.079 17.005 22.552 1.00 0.00 97 GLY A C 13
ATOM 21894 O O . GLY A 1 97 ? 29.869 17.073 22.335 1.00 0.00 97 GLY A O 13
ATOM 21898 N N . ILE A 1 98 ? 31.624 17.495 23.674 1.00 0.00 98 ILE A N 13
ATOM 21899 C CA . ILE A 1 98 ? 30.919 18.250 24.729 1.00 0.00 98 ILE A CA 13
ATOM 21900 C C . ILE A 1 98 ? 29.984 19.341 24.149 1.00 0.00 98 ILE A C 13
ATOM 21901 O O . ILE A 1 98 ? 30.344 20.074 23.221 1.00 0.00 98 ILE A O 13
ATOM 21917 N N . ARG A 1 99 ? 28.788 19.486 24.729 1.00 0.00 99 ARG A N 13
ATOM 21918 C CA . ARG A 1 99 ? 27.852 20.599 24.482 1.00 0.00 99 ARG A CA 13
ATOM 21919 C C . ARG A 1 99 ? 27.570 21.349 25.761 1.00 0.00 99 ARG A C 13
ATOM 21920 O O . ARG A 1 99 ? 27.458 20.741 26.828 1.00 0.00 99 ARG A O 13
ATOM 21941 N N . VAL A 1 100 ? 27.258 22.621 25.599 1.00 0.00 100 VAL A N 13
ATOM 21942 C CA . VAL A 1 100 ? 26.533 23.390 26.595 1.00 0.00 100 VAL A CA 13
ATOM 21943 C C . VAL A 1 100 ? 25.519 24.331 25.946 1.00 0.00 100 VAL A C 13
ATOM 21944 O O . VAL A 1 100 ? 25.685 24.705 24.785 1.00 0.00 100 VAL A O 13
ATOM 21957 N N . ALA A 1 101 ? 24.503 24.777 26.689 1.00 0.00 101 ALA A N 13
ATOM 21958 C CA . ALA A 1 101 ? 23.638 25.874 26.247 1.00 0.00 101 ALA A CA 13
ATOM 21959 C C . ALA A 1 101 ? 23.902 27.143 27.091 1.00 0.00 101 ALA A C 13
ATOM 21960 O O . ALA A 1 101 ? 23.947 27.070 28.326 1.00 0.00 101 ALA A O 13
ATOM 21967 N N . LEU A 1 102 ? 24.093 28.305 26.453 1.00 0.00 102 LEU A N 13
ATOM 21968 C CA . LEU A 1 102 ? 24.450 29.575 27.115 1.00 0.00 102 LEU A CA 13
ATOM 21969 C C . LEU A 1 102 ? 23.311 30.631 27.054 1.00 0.00 102 LEU A C 13
ATOM 21970 O O . LEU A 1 102 ? 22.387 30.484 26.244 1.00 0.00 102 LEU A O 13
ATOM 21986 N N . PRO A 1 103 ? 23.285 31.614 27.980 1.00 0.00 103 PRO A N 13
ATOM 21987 C CA . PRO A 1 103 ? 22.044 32.197 28.496 1.00 0.00 103 PRO A CA 13
ATOM 21988 C C . PRO A 1 103 ? 21.599 33.457 27.743 1.00 0.00 103 PRO A C 13
ATOM 21989 O O . PRO A 1 103 ? 22.340 34.028 26.948 1.00 0.00 103 PRO A O 13
ATOM 22000 N N . GLN A 1 104 ? 20.385 33.933 28.028 1.00 0.00 104 GLN A N 13
ATOM 22001 C CA . GLN A 1 104 ? 19.844 35.159 27.427 1.00 0.00 104 GLN A CA 13
ATOM 22002 C C . GLN A 1 104 ? 20.380 36.444 28.095 1.00 0.00 104 GLN A C 13
ATOM 22003 O O . GLN A 1 104 ? 20.411 37.489 27.445 1.00 0.00 104 GLN A O 13
ATOM 22017 N N . MET A 1 105 ? 20.828 36.382 29.357 1.00 0.00 105 MET A N 13
ATOM 22018 C CA . MET A 1 105 ? 21.523 37.477 30.058 1.00 0.00 105 MET A CA 13
ATOM 22019 C C . MET A 1 105 ? 22.382 36.965 31.228 1.00 0.00 105 MET A C 13
ATOM 22020 O O . MET A 1 105 ? 22.172 35.850 31.721 1.00 0.00 105 MET A O 13
ATOM 22034 N N . THR A 1 106 ? 23.297 37.809 31.718 1.00 0.00 106 THR A N 13
ATOM 22035 C CA . THR A 1 106 ? 23.896 37.705 33.068 1.00 0.00 106 THR A CA 13
ATOM 22036 C C . THR A 1 106 ? 23.946 39.083 33.756 1.00 0.00 106 THR A C 13
ATOM 22037 O O . THR A 1 106 ? 23.771 40.108 33.088 1.00 0.00 106 THR A O 13
ATOM 22048 N N . ARG A 1 107 ? 24.133 39.138 35.085 1.00 0.00 107 ARG A N 13
ATOM 22049 C CA . ARG A 1 107 ? 24.233 40.386 35.875 1.00 0.00 107 ARG A CA 13
ATOM 22050 C C . ARG A 1 107 ? 25.225 40.319 37.044 1.00 0.00 107 ARG A C 13
ATOM 22051 O O . ARG A 1 107 ? 25.383 39.272 37.680 1.00 0.00 107 ARG A O 13
ATOM 22072 N N . ASN A 1 108 ? 25.822 41.466 37.376 1.00 0.00 108 ASN A N 13
ATOM 22073 C CA . ASN A 1 108 ? 26.712 41.633 38.536 1.00 0.00 108 ASN A CA 13
ATOM 22074 C C . ASN A 1 108 ? 26.687 43.026 39.197 1.00 0.00 108 ASN A C 13
ATOM 22075 O O . ASN A 1 108 ? 27.055 43.125 40.368 1.00 0.00 108 ASN A O 13
ATOM 22086 N N . VAL A 1 109 ? 26.278 44.089 38.490 1.00 0.00 109 VAL A N 13
ATOM 22087 C CA . VAL A 1 109 ? 26.368 45.495 38.942 1.00 0.00 109 VAL A CA 13
ATOM 22088 C C . VAL A 1 109 ? 27.766 45.813 39.517 1.00 0.00 109 VAL A C 13
ATOM 22089 O O . VAL A 1 109 ? 27.901 46.289 40.649 1.00 0.00 109 VAL A O 13
ATOM 22102 N N . ASN A 1 110 ? 28.822 45.430 38.783 1.00 0.00 110 ASN A N 13
ATOM 22103 C CA . ASN A 1 110 ? 30.219 45.475 39.239 1.00 0.00 110 ASN A CA 13
ATOM 22104 C C . ASN A 1 110 ? 31.231 45.603 38.071 1.00 0.00 110 ASN A C 13
ATOM 22105 O O . ASN A 1 110 ? 30.858 45.470 36.903 1.00 0.00 110 ASN A O 13
ATOM 22116 N N . ASN A 1 111 ? 32.512 45.827 38.394 1.00 0.00 111 ASN A N 13
ATOM 22117 C CA . ASN A 1 111 ? 33.678 45.781 37.493 1.00 0.00 111 ASN A CA 13
ATOM 22118 C C . ASN A 1 111 ? 34.914 45.258 38.268 1.00 0.00 111 ASN A C 13
ATOM 22119 O O . ASN A 1 111 ? 35.151 45.678 39.401 1.00 0.00 111 ASN A O 13
ATOM 22130 N N . ASN A 1 112 ? 35.686 44.333 37.690 1.00 0.00 112 ASN A N 13
ATOM 22131 C CA . ASN A 1 112 ? 36.926 43.772 38.250 1.00 0.00 112 ASN A CA 13
ATOM 22132 C C . ASN A 1 112 ? 37.762 43.099 37.135 1.00 0.00 112 ASN A C 13
ATOM 22133 O O . ASN A 1 112 ? 37.233 42.784 36.067 1.00 0.00 112 ASN A O 13
ATOM 22144 N N . ASP A 1 113 ? 39.044 42.834 37.397 1.00 0.00 113 ASP A N 13
ATOM 22145 C CA . ASP A 1 113 ? 39.924 41.983 36.583 1.00 0.00 113 ASP A CA 13
ATOM 22146 C C . ASP A 1 113 ? 40.891 41.202 37.493 1.00 0.00 113 ASP A C 13
ATOM 22147 O O . ASP A 1 113 ? 41.442 41.765 38.445 1.00 0.00 113 ASP A O 13
ATOM 22156 N N . PHE A 1 114 ? 41.113 39.920 37.193 1.00 0.00 114 PHE A N 13
ATOM 22157 C CA . PHE A 1 114 ? 42.129 39.061 37.814 1.00 0.00 114 PHE A CA 13
ATOM 22158 C C . PHE A 1 114 ? 43.016 38.298 36.807 1.00 0.00 114 PHE A C 13
ATOM 22159 O O . PHE A 1 114 ? 44.069 37.801 37.210 1.00 0.00 114 PHE A O 13
ATOM 22176 N N . SER A 1 115 ? 42.644 38.249 35.518 1.00 0.00 115 SER A N 13
ATOM 22177 C CA . SER A 1 115 ? 43.414 37.712 34.369 1.00 0.00 115 SER A CA 13
ATOM 22178 C C . SER A 1 115 ? 43.917 36.268 34.488 1.00 0.00 115 SER A C 13
ATOM 22179 O O . SER A 1 115 ? 43.090 35.367 34.215 1.00 0.00 115 SER A O 13
ATOM 22192 N N . GLY A 1 1 ? 45.660 25.356 20.661 1.00 0.00 1 GLY A N 14
ATOM 22193 C CA . GLY A 1 1 ? 45.272 23.937 20.708 1.00 0.00 1 GLY A CA 14
ATOM 22194 C C . GLY A 1 1 ? 43.958 23.679 19.988 1.00 0.00 1 GLY A C 14
ATOM 22195 O O . GLY A 1 1 ? 42.999 24.430 20.160 1.00 0.00 1 GLY A O 14
ATOM 22201 N N . GLU A 1 2 ? 43.897 22.613 19.186 1.00 0.00 2 GLU A N 14
ATOM 22202 C CA . GLU A 1 2 ? 42.710 22.177 18.420 1.00 0.00 2 GLU A CA 14
ATOM 22203 C C . GLU A 1 2 ? 42.601 20.634 18.395 1.00 0.00 2 GLU A C 14
ATOM 22204 O O . GLU A 1 2 ? 42.778 20.002 17.350 1.00 0.00 2 GLU A O 14
ATOM 22216 N N . GLU A 1 3 ? 42.355 19.996 19.544 1.00 0.00 3 GLU A N 14
ATOM 22217 C CA . GLU A 1 3 ? 42.309 18.517 19.693 1.00 0.00 3 GLU A CA 14
ATOM 22218 C C . GLU A 1 3 ? 41.048 17.994 20.413 1.00 0.00 3 GLU A C 14
ATOM 22219 O O . GLU A 1 3 ? 40.894 16.783 20.602 1.00 0.00 3 GLU A O 14
ATOM 22231 N N . LEU A 1 4 ? 40.134 18.895 20.787 1.00 0.00 4 LEU A N 14
ATOM 22232 C CA . LEU A 1 4 ? 38.814 18.630 21.373 1.00 0.00 4 LEU A CA 14
ATOM 22233 C C . LEU A 1 4 ? 37.761 19.562 20.718 1.00 0.00 4 LEU A C 14
ATOM 22234 O O . LEU A 1 4 ? 38.093 20.323 19.805 1.00 0.00 4 LEU A O 14
ATOM 22250 N N . LYS A 1 5 ? 36.494 19.533 21.163 1.00 0.00 5 LYS A N 14
ATOM 22251 C CA . LYS A 1 5 ? 35.420 20.447 20.708 1.00 0.00 5 LYS A CA 14
ATOM 22252 C C . LYS A 1 5 ? 34.600 21.059 21.850 1.00 0.00 5 LYS A C 14
ATOM 22253 O O . LYS A 1 5 ? 34.725 20.654 23.000 1.00 0.00 5 LYS A O 14
ATOM 22272 N N . ILE A 1 6 ? 33.747 22.022 21.507 1.00 0.00 6 ILE A N 14
ATOM 22273 C CA . ILE A 1 6 ? 32.645 22.546 22.321 1.00 0.00 6 ILE A CA 14
ATOM 22274 C C . ILE A 1 6 ? 31.505 23.001 21.408 1.00 0.00 6 ILE A C 14
ATOM 22275 O O . ILE A 1 6 ? 31.711 23.799 20.495 1.00 0.00 6 ILE A O 14
ATOM 22291 N N . THR A 1 7 ? 30.292 22.532 21.688 1.00 0.00 7 THR A N 14
ATOM 22292 C CA . THR A 1 7 ? 29.056 23.090 21.132 1.00 0.00 7 THR A CA 14
ATOM 22293 C C . THR A 1 7 ? 28.365 23.960 22.162 1.00 0.00 7 THR A C 14
ATOM 22294 O O . THR A 1 7 ? 28.158 23.541 23.300 1.00 0.00 7 THR A O 14
ATOM 22305 N N . PHE A 1 8 ? 27.976 25.162 21.749 1.00 0.00 8 PHE A N 14
ATOM 22306 C CA . PHE A 1 8 ? 27.171 26.083 22.536 1.00 0.00 8 PHE A CA 14
ATOM 22307 C C . PHE A 1 8 ? 25.837 26.387 21.838 1.00 0.00 8 PHE A C 14
ATOM 22308 O O . PHE A 1 8 ? 25.812 26.690 20.642 1.00 0.00 8 PHE A O 14
ATOM 22325 N N . ILE A 1 9 ? 24.748 26.365 22.611 1.00 0.00 9 ILE A N 14
ATOM 22326 C CA . ILE A 1 9 ? 23.453 26.968 22.231 1.00 0.00 9 ILE A CA 14
ATOM 22327 C C . ILE A 1 9 ? 23.472 28.455 22.592 1.00 0.00 9 ILE A C 14
ATOM 22328 O O . ILE A 1 9 ? 23.983 28.808 23.652 1.00 0.00 9 ILE A O 14
ATOM 22344 N N . LEU A 1 10 ? 22.932 29.323 21.735 1.00 0.00 10 LEU A N 14
ATOM 22345 C CA . LEU A 1 10 ? 23.065 30.779 21.850 1.00 0.00 10 LEU A CA 14
ATOM 22346 C C . LEU A 1 10 ? 21.819 31.499 22.407 1.00 0.00 10 LEU A C 14
ATOM 22347 O O . LEU A 1 10 ? 20.709 30.964 22.410 1.00 0.00 10 LEU A O 14
ATOM 22363 N N . LYS A 1 11 ? 21.986 32.786 22.761 1.00 0.00 11 LYS A N 14
ATOM 22364 C CA . LYS A 1 11 ? 20.909 33.729 23.139 1.00 0.00 11 LYS A CA 14
ATOM 22365 C C . LYS A 1 11 ? 19.884 34.018 22.025 1.00 0.00 11 LYS A C 14
ATOM 22366 O O . LYS A 1 11 ? 18.790 34.483 22.327 1.00 0.00 11 LYS A O 14
ATOM 22385 N N . ASP A 1 12 ? 20.211 33.732 20.759 1.00 0.00 12 ASP A N 14
ATOM 22386 C CA . ASP A 1 12 ? 19.269 33.743 19.619 1.00 0.00 12 ASP A CA 14
ATOM 22387 C C . ASP A 1 12 ? 18.712 32.338 19.283 1.00 0.00 12 ASP A C 14
ATOM 22388 O O . ASP A 1 12 ? 17.886 32.192 18.381 1.00 0.00 12 ASP A O 14
ATOM 22397 N N . GLY A 1 13 ? 19.165 31.294 19.987 1.00 0.00 13 GLY A N 14
ATOM 22398 C CA . GLY A 1 13 ? 18.883 29.880 19.705 1.00 0.00 13 GLY A CA 14
ATOM 22399 C C . GLY A 1 13 ? 19.724 29.271 18.574 1.00 0.00 13 GLY A C 14
ATOM 22400 O O . GLY A 1 13 ? 19.455 28.145 18.150 1.00 0.00 13 GLY A O 14
ATOM 22404 N N . SER A 1 14 ? 20.752 29.978 18.087 1.00 0.00 14 SER A N 14
ATOM 22405 C CA . SER A 1 14 ? 21.782 29.429 17.184 1.00 0.00 14 SER A CA 14
ATOM 22406 C C . SER A 1 14 ? 22.588 28.333 17.886 1.00 0.00 14 SER A C 14
ATOM 22407 O O . SER A 1 14 ? 22.649 28.275 19.114 1.00 0.00 14 SER A O 14
ATOM 22415 N N . GLN A 1 15 ? 23.242 27.485 17.103 1.00 0.00 15 GLN A N 14
ATOM 22416 C CA . GLN A 1 15 ? 24.242 26.521 17.539 1.00 0.00 15 GLN A CA 14
ATOM 22417 C C . GLN A 1 15 ? 25.557 26.886 16.894 1.00 0.00 15 GLN A C 14
ATOM 22418 O O . GLN A 1 15 ? 25.640 27.176 15.694 1.00 0.00 15 GLN A O 14
ATOM 22432 N N . LYS A 1 16 ? 26.604 26.790 17.699 1.00 0.00 16 LYS A N 14
ATOM 22433 C CA . LYS A 1 16 ? 27.970 27.015 17.279 1.00 0.00 16 LYS A CA 14
ATOM 22434 C C . LYS A 1 16 ? 28.806 25.905 17.874 1.00 0.00 16 LYS A C 14
ATOM 22435 O O . LYS A 1 16 ? 28.789 25.685 19.080 1.00 0.00 16 LYS A O 14
ATOM 22454 N N . THR A 1 17 ? 29.501 25.212 16.998 1.00 0.00 17 THR A N 14
ATOM 22455 C CA . THR A 1 17 ? 30.386 24.082 17.333 1.00 0.00 17 THR A CA 14
ATOM 22456 C C . THR A 1 17 ? 31.821 24.365 16.894 1.00 0.00 17 THR A C 14
ATOM 22457 O O . THR A 1 17 ? 32.080 24.652 15.723 1.00 0.00 17 THR A O 14
ATOM 22468 N N . TYR A 1 18 ? 32.736 24.343 17.857 1.00 0.00 18 TYR A N 14
ATOM 22469 C CA . TYR A 1 18 ? 34.063 24.966 17.799 1.00 0.00 18 TYR A CA 14
ATOM 22470 C C . TYR A 1 18 ? 35.163 24.013 18.300 1.00 0.00 18 TYR A C 14
ATOM 22471 O O . TYR A 1 18 ? 34.912 23.155 19.143 1.00 0.00 18 TYR A O 14
ATOM 22489 N N . GLU A 1 19 ? 36.389 24.166 17.793 1.00 0.00 19 GLU A N 14
ATOM 22490 C CA . GLU A 1 19 ? 37.530 23.263 18.023 1.00 0.00 19 GLU A CA 14
ATOM 22491 C C . GLU A 1 19 ? 38.575 23.893 18.965 1.00 0.00 19 GLU A C 14
ATOM 22492 O O . GLU A 1 19 ? 39.184 24.924 18.650 1.00 0.00 19 GLU A O 14
ATOM 22504 N N . VAL A 1 20 ? 38.781 23.264 20.129 1.00 0.00 20 VAL A N 14
ATOM 22505 C CA . VAL A 1 20 ? 39.477 23.829 21.301 1.00 0.00 20 VAL A CA 14
ATOM 22506 C C . VAL A 1 20 ? 40.569 22.922 21.874 1.00 0.00 20 VAL A C 14
ATOM 22507 O O . VAL A 1 20 ? 40.747 21.769 21.469 1.00 0.00 20 VAL A O 14
ATOM 22520 N N . CYS A 1 21 ? 41.293 23.475 22.845 1.00 0.00 21 CYS A N 14
ATOM 22521 C CA . CYS A 1 21 ? 42.257 22.789 23.692 1.00 0.00 21 CYS A CA 14
ATOM 22522 C C . CYS A 1 21 ? 41.637 22.278 25.003 1.00 0.00 21 CYS A C 14
ATOM 22523 O O . CYS A 1 21 ? 40.579 22.713 25.457 1.00 0.00 21 CYS A O 14
ATOM 22531 N N . GLU A 1 22 ? 42.366 21.379 25.646 1.00 0.00 22 GLU A N 14
ATOM 22532 C CA . GLU A 1 22 ? 42.229 20.970 27.038 1.00 0.00 22 GLU A CA 14
ATOM 22533 C C . GLU A 1 22 ? 42.545 22.115 28.027 1.00 0.00 22 GLU A C 14
ATOM 22534 O O . GLU A 1 22 ? 43.307 23.031 27.703 1.00 0.00 22 GLU A O 14
ATOM 22546 N N . GLY A 1 23 ? 41.947 22.097 29.225 1.00 0.00 23 GLY A N 14
ATOM 22547 C CA . GLY A 1 23 ? 42.117 23.141 30.251 1.00 0.00 23 GLY A CA 14
ATOM 22548 C C . GLY A 1 23 ? 41.324 24.433 29.992 1.00 0.00 23 GLY A C 14
ATOM 22549 O O . GLY A 1 23 ? 41.155 25.261 30.889 1.00 0.00 23 GLY A O 14
ATOM 22553 N N . GLU A 1 24 ? 40.768 24.600 28.793 1.00 0.00 24 GLU A N 14
ATOM 22554 C CA . GLU A 1 24 ? 39.884 25.714 28.448 1.00 0.00 24 GLU A CA 14
ATOM 22555 C C . GLU A 1 24 ? 38.540 25.597 29.191 1.00 0.00 24 GLU A C 14
ATOM 22556 O O . GLU A 1 24 ? 37.910 24.537 29.195 1.00 0.00 24 GLU A O 14
ATOM 22568 N N . THR A 1 25 ? 38.092 26.691 29.807 1.00 0.00 25 THR A N 14
ATOM 22569 C CA . THR A 1 25 ? 36.850 26.792 30.595 1.00 0.00 25 THR A CA 14
ATOM 22570 C C . THR A 1 25 ? 35.676 27.214 29.719 1.00 0.00 25 THR A C 14
ATOM 22571 O O . THR A 1 25 ? 35.842 27.958 28.760 1.00 0.00 25 THR A O 14
ATOM 22582 N N . ILE A 1 26 ? 34.458 26.797 30.046 1.00 0.00 26 ILE A N 14
ATOM 22583 C CA . ILE A 1 26 ? 33.286 26.982 29.166 1.00 0.00 26 ILE A CA 14
ATOM 22584 C C . ILE A 1 26 ? 33.005 28.443 28.783 1.00 0.00 26 ILE A C 14
ATOM 22585 O O . ILE A 1 26 ? 32.942 28.731 27.587 1.00 0.00 26 ILE A O 14
ATOM 22601 N N . LEU A 1 27 ? 32.895 29.385 29.734 1.00 0.00 27 LEU A N 14
ATOM 22602 C CA . LEU A 1 27 ? 32.734 30.799 29.358 1.00 0.00 27 LEU A CA 14
ATOM 22603 C C . LEU A 1 27 ? 34.053 31.461 28.925 1.00 0.00 27 LEU A C 14
ATOM 22604 O O . LEU A 1 27 ? 34.020 32.386 28.120 1.00 0.00 27 LEU A O 14
ATOM 22620 N N . ASP A 1 28 ? 35.209 30.919 29.323 1.00 0.00 28 ASP A N 14
ATOM 22621 C CA . ASP A 1 28 ? 36.499 31.294 28.725 1.00 0.00 28 ASP A CA 14
ATOM 22622 C C . ASP A 1 28 ? 36.583 30.940 27.230 1.00 0.00 28 ASP A C 14
ATOM 22623 O O . ASP A 1 28 ? 37.271 31.646 26.506 1.00 0.00 28 ASP A O 14
ATOM 22632 N N . ILE A 1 29 ? 35.852 29.932 26.731 1.00 0.00 29 ILE A N 14
ATOM 22633 C CA . ILE A 1 29 ? 35.685 29.703 25.283 1.00 0.00 29 ILE A CA 14
ATOM 22634 C C . ILE A 1 29 ? 34.555 30.565 24.726 1.00 0.00 29 ILE A C 14
ATOM 22635 O O . ILE A 1 29 ? 34.682 31.067 23.615 1.00 0.00 29 ILE A O 14
ATOM 22651 N N . ALA A 1 30 ? 33.489 30.839 25.478 1.00 0.00 30 ALA A N 14
ATOM 22652 C CA . ALA A 1 30 ? 32.472 31.778 25.005 1.00 0.00 30 ALA A CA 14
ATOM 22653 C C . ALA A 1 30 ? 33.083 33.168 24.695 1.00 0.00 30 ALA A C 14
ATOM 22654 O O . ALA A 1 30 ? 32.817 33.746 23.641 1.00 0.00 30 ALA A O 14
ATOM 22661 N N . GLN A 1 31 ? 33.986 33.645 25.560 1.00 0.00 31 GLN A N 14
ATOM 22662 C CA . GLN A 1 31 ? 34.813 34.838 25.348 1.00 0.00 31 GLN A CA 14
ATOM 22663 C C . GLN A 1 31 ? 35.990 34.593 24.398 1.00 0.00 31 GLN A C 14
ATOM 22664 O O . GLN A 1 31 ? 36.184 35.372 23.474 1.00 0.00 31 GLN A O 14
ATOM 22678 N N . GLY A 1 32 ? 36.746 33.505 24.555 1.00 0.00 32 GLY A N 14
ATOM 22679 C CA . GLY A 1 32 ? 37.917 33.177 23.731 1.00 0.00 32 GLY A CA 14
ATOM 22680 C C . GLY A 1 32 ? 37.602 32.875 22.265 1.00 0.00 32 GLY A C 14
ATOM 22681 O O . GLY A 1 32 ? 38.487 32.973 21.414 1.00 0.00 32 GLY A O 14
ATOM 22685 N N . HIS A 1 33 ? 36.342 32.566 21.942 1.00 0.00 33 HIS A N 14
ATOM 22686 C CA . HIS A 1 33 ? 35.838 32.458 20.583 1.00 0.00 33 HIS A CA 14
ATOM 22687 C C . HIS A 1 33 ? 34.945 33.637 20.167 1.00 0.00 33 HIS A C 14
ATOM 22688 O O . HIS A 1 33 ? 34.505 33.678 19.020 1.00 0.00 33 HIS A O 14
ATOM 22702 N N . ASN A 1 34 ? 34.680 34.586 21.075 1.00 0.00 34 ASN A N 14
ATOM 22703 C CA . ASN A 1 34 ? 33.765 35.724 20.910 1.00 0.00 34 ASN A CA 14
ATOM 22704 C C . ASN A 1 34 ? 32.421 35.333 20.289 1.00 0.00 34 ASN A C 14
ATOM 22705 O O . ASN A 1 34 ? 31.977 35.870 19.266 1.00 0.00 34 ASN A O 14
ATOM 22716 N N . LEU A 1 35 ? 31.771 34.409 20.989 1.00 0.00 35 LEU A N 14
ATOM 22717 C CA . LEU A 1 35 ? 30.329 34.162 20.837 1.00 0.00 35 LEU A CA 14
ATOM 22718 C C . LEU A 1 35 ? 29.510 35.435 21.130 1.00 0.00 35 LEU A C 14
ATOM 22719 O O . LEU A 1 35 ? 29.783 36.176 22.078 1.00 0.00 35 LEU A O 14
ATOM 22735 N N . ASP A 1 36 ? 28.463 35.659 20.335 1.00 0.00 36 ASP A N 14
ATOM 22736 C CA . ASP A 1 36 ? 27.437 36.687 20.553 1.00 0.00 36 ASP A CA 14
ATOM 22737 C C . ASP A 1 36 ? 26.431 36.181 21.572 1.00 0.00 36 ASP A C 14
ATOM 22738 O O . ASP A 1 36 ? 25.404 35.578 21.250 1.00 0.00 36 ASP A O 14
ATOM 22747 N N . MET A 1 37 ? 26.825 36.363 22.828 1.00 0.00 37 MET A N 14
ATOM 22748 C CA . MET A 1 37 ? 26.267 35.712 23.994 1.00 0.00 37 MET A CA 14
ATOM 22749 C C . MET A 1 37 ? 26.441 36.641 25.204 1.00 0.00 37 MET A C 14
ATOM 22750 O O . MET A 1 37 ? 27.518 37.176 25.459 1.00 0.00 37 MET A O 14
ATOM 22764 N N . GLU A 1 38 ? 25.344 36.909 25.897 1.00 0.00 38 GLU A N 14
ATOM 22765 C CA . GLU A 1 38 ? 25.284 37.870 27.012 1.00 0.00 38 GLU A CA 14
ATOM 22766 C C . GLU A 1 38 ? 25.853 37.336 28.345 1.00 0.00 38 GLU A C 14
ATOM 22767 O O . GLU A 1 38 ? 25.239 36.502 29.009 1.00 0.00 38 GLU A O 14
ATOM 22779 N N . GLY A 1 39 ? 26.998 37.875 28.785 1.00 0.00 39 GLY A N 14
ATOM 22780 C CA . GLY A 1 39 ? 27.555 37.637 30.124 1.00 0.00 39 GLY A CA 14
ATOM 22781 C C . GLY A 1 39 ? 28.711 38.580 30.478 1.00 0.00 39 GLY A C 14
ATOM 22782 O O . GLY A 1 39 ? 29.481 38.979 29.603 1.00 0.00 39 GLY A O 14
ATOM 22786 N N . ALA A 1 40 ? 28.850 38.949 31.757 1.00 0.00 40 ALA A N 14
ATOM 22787 C CA . ALA A 1 40 ? 29.892 39.888 32.200 1.00 0.00 40 ALA A CA 14
ATOM 22788 C C . ALA A 1 40 ? 31.249 39.225 32.511 1.00 0.00 40 ALA A C 14
ATOM 22789 O O . ALA A 1 40 ? 32.293 39.838 32.263 1.00 0.00 40 ALA A O 14
ATOM 22796 N N . CYS A 1 41 ? 31.252 37.978 33.001 1.00 0.00 41 CYS A N 14
ATOM 22797 C CA . CYS A 1 41 ? 32.467 37.220 33.304 1.00 0.00 41 CYS A CA 14
ATOM 22798 C C . CYS A 1 41 ? 33.461 37.228 32.119 1.00 0.00 41 CYS A C 14
ATOM 22799 O O . CYS A 1 41 ? 33.059 37.210 30.951 1.00 0.00 41 CYS A O 14
ATOM 22806 N N . GLY A 1 42 ? 34.762 37.272 32.424 1.00 0.00 42 GLY A N 14
ATOM 22807 C CA . GLY A 1 42 ? 35.831 37.493 31.441 1.00 0.00 42 GLY A CA 14
ATOM 22808 C C . GLY A 1 42 ? 36.383 38.926 31.388 1.00 0.00 42 GLY A C 14
ATOM 22809 O O . GLY A 1 42 ? 37.023 39.285 30.397 1.00 0.00 42 GLY A O 14
ATOM 22813 N N . GLY A 1 43 ? 36.158 39.756 32.416 1.00 0.00 43 GLY A N 14
ATOM 22814 C CA . GLY A 1 43 ? 36.774 41.089 32.555 1.00 0.00 43 GLY A CA 14
ATOM 22815 C C . GLY A 1 43 ? 35.822 42.270 32.785 1.00 0.00 43 GLY A C 14
ATOM 22816 O O . GLY A 1 43 ? 36.292 43.361 33.120 1.00 0.00 43 GLY A O 14
ATOM 22820 N N . SER A 1 44 ? 34.504 42.080 32.656 1.00 0.00 44 SER A N 14
ATOM 22821 C CA . SER A 1 44 ? 33.504 43.066 33.100 1.00 0.00 44 SER A CA 14
ATOM 22822 C C . SER A 1 44 ? 33.065 42.729 34.527 1.00 0.00 44 SER A C 14
ATOM 22823 O O . SER A 1 44 ? 32.674 41.589 34.795 1.00 0.00 44 SER A O 14
ATOM 22831 N N . CYS A 1 45 ? 33.168 43.694 35.444 1.00 0.00 45 CYS A N 14
ATOM 22832 C CA . CYS A 1 45 ? 33.031 43.493 36.893 1.00 0.00 45 CYS A CA 14
ATOM 22833 C C . CYS A 1 45 ? 33.965 42.389 37.446 1.00 0.00 45 CYS A C 14
ATOM 22834 O O . CYS A 1 45 ? 34.855 41.904 36.739 1.00 0.00 45 CYS A O 14
ATOM 22842 N N . ALA A 1 46 ? 33.786 41.976 38.707 1.00 0.00 46 ALA A N 14
ATOM 22843 C CA . ALA A 1 46 ? 34.532 40.844 39.263 1.00 0.00 46 ALA A CA 14
ATOM 22844 C C . ALA A 1 46 ? 34.153 39.531 38.550 1.00 0.00 46 ALA A C 14
ATOM 22845 O O . ALA A 1 46 ? 35.001 38.920 37.898 1.00 0.00 46 ALA A O 14
ATOM 22852 N N . CYS A 1 47 ? 32.878 39.133 38.639 1.00 0.00 47 CYS A N 14
ATOM 22853 C CA . CYS A 1 47 ? 32.299 37.963 37.967 1.00 0.00 47 CYS A CA 14
ATOM 22854 C C . CYS A 1 47 ? 30.740 38.015 37.966 1.00 0.00 47 CYS A C 14
ATOM 22855 O O . CYS A 1 47 ? 30.150 38.890 38.612 1.00 0.00 47 CYS A O 14
ATOM 22862 N N . SER A 1 48 ? 30.074 37.128 37.216 1.00 0.00 48 SER A N 14
ATOM 22863 C CA . SER A 1 48 ? 28.670 37.219 36.741 1.00 0.00 48 SER A CA 14
ATOM 22864 C C . SER A 1 48 ? 27.808 35.991 37.120 1.00 0.00 48 SER A C 14
ATOM 22865 O O . SER A 1 48 ? 28.169 35.222 38.010 1.00 0.00 48 SER A O 14
ATOM 22873 N N . THR A 1 49 ? 26.643 35.790 36.484 1.00 0.00 49 THR A N 14
ATOM 22874 C CA . THR A 1 49 ? 25.767 34.612 36.706 1.00 0.00 49 THR A CA 14
ATOM 22875 C C . THR A 1 49 ? 26.279 33.311 36.078 1.00 0.00 49 THR A C 14
ATOM 22876 O O . THR A 1 49 ? 25.839 32.243 36.488 1.00 0.00 49 THR A O 14
ATOM 22887 N N . CYS A 1 50 ? 27.208 33.373 35.113 1.00 0.00 50 CYS A N 14
ATOM 22888 C CA . CYS A 1 50 ? 27.963 32.221 34.583 1.00 0.00 50 CYS A CA 14
ATOM 22889 C C . CYS A 1 50 ? 27.130 31.008 34.100 1.00 0.00 50 CYS A C 14
ATOM 22890 O O . CYS A 1 50 ? 27.634 29.890 33.999 1.00 0.00 50 CYS A O 14
ATOM 22897 N N . HIS A 1 51 ? 25.845 31.195 33.784 1.00 0.00 51 HIS A N 14
ATOM 22898 C CA . HIS A 1 51 ? 24.884 30.102 33.915 1.00 0.00 51 HIS A CA 14
ATOM 22899 C C . HIS A 1 51 ? 24.754 29.314 32.609 1.00 0.00 51 HIS A C 14
ATOM 22900 O O . HIS A 1 51 ? 24.067 29.713 31.664 1.00 0.00 51 HIS A O 14
ATOM 22914 N N . VAL A 1 52 ? 25.394 28.144 32.578 1.00 0.00 52 VAL A N 14
ATOM 22915 C CA . VAL A 1 52 ? 25.349 27.206 31.449 1.00 0.00 52 VAL A CA 14
ATOM 22916 C C . VAL A 1 52 ? 24.734 25.902 31.947 1.00 0.00 52 VAL A C 14
ATOM 22917 O O . VAL A 1 52 ? 24.534 25.678 33.140 1.00 0.00 52 VAL A O 14
ATOM 22930 N N . ILE A 1 53 ? 24.406 25.012 31.030 1.00 0.00 53 ILE A N 14
ATOM 22931 C CA . ILE A 1 53 ? 24.021 23.641 31.300 1.00 0.00 53 ILE A CA 14
ATOM 22932 C C . ILE A 1 53 ? 24.703 22.718 30.291 1.00 0.00 53 ILE A C 14
ATOM 22933 O O . ILE A 1 53 ? 25.013 23.161 29.202 1.00 0.00 53 ILE A O 14
ATOM 22949 N N . VAL A 1 54 ? 24.976 21.466 30.650 1.00 0.00 54 VAL A N 14
ATOM 22950 C CA . VAL A 1 54 ? 25.534 20.406 29.804 1.00 0.00 54 VAL A CA 14
ATOM 22951 C C . VAL A 1 54 ? 24.480 19.454 29.251 1.00 0.00 54 VAL A C 14
ATOM 22952 O O . VAL A 1 54 ? 23.417 19.264 29.845 1.00 0.00 54 VAL A O 14
ATOM 22965 N N . ASP A 1 55 ? 24.825 18.805 28.143 1.00 0.00 55 ASP A N 14
ATOM 22966 C CA . ASP A 1 55 ? 24.199 17.558 27.716 1.00 0.00 55 ASP A CA 14
ATOM 22967 C C . ASP A 1 55 ? 24.257 16.528 28.873 1.00 0.00 55 ASP A C 14
ATOM 22968 O O . ASP A 1 55 ? 25.341 16.336 29.446 1.00 0.00 55 ASP A O 14
ATOM 22977 N N . PRO A 1 56 ? 23.187 15.766 29.157 1.00 0.00 56 PRO A N 14
ATOM 22978 C CA . PRO A 1 56 ? 23.225 14.689 30.147 1.00 0.00 56 PRO A CA 14
ATOM 22979 C C . PRO A 1 56 ? 24.240 13.582 29.830 1.00 0.00 56 PRO A C 14
ATOM 22980 O O . PRO A 1 56 ? 24.621 12.835 30.731 1.00 0.00 56 PRO A O 14
ATOM 22991 N N . ASP A 1 57 ? 24.722 13.506 28.586 1.00 0.00 57 ASP A N 14
ATOM 22992 C CA . ASP A 1 57 ? 25.800 12.602 28.181 1.00 0.00 57 ASP A CA 14
ATOM 22993 C C . ASP A 1 57 ? 27.157 13.038 28.733 1.00 0.00 57 ASP A C 14
ATOM 22994 O O . ASP A 1 57 ? 27.905 12.195 29.232 1.00 0.00 57 ASP A O 14
ATOM 23003 N N . TYR A 1 58 ? 27.506 14.331 28.654 1.00 0.00 58 TYR A N 14
ATOM 23004 C CA . TYR A 1 58 ? 28.848 14.765 28.994 1.00 0.00 58 TYR A CA 14
ATOM 23005 C C . TYR A 1 58 ? 28.999 15.164 30.457 1.00 0.00 58 TYR A C 14
ATOM 23006 O O . TYR A 1 58 ? 30.093 15.029 30.995 1.00 0.00 58 TYR A O 14
ATOM 23024 N N . TYR A 1 59 ? 27.920 15.564 31.142 1.00 0.00 59 TYR A N 14
ATOM 23025 C CA . TYR A 1 59 ? 27.966 15.708 32.617 1.00 0.00 59 TYR A CA 14
ATOM 23026 C C . TYR A 1 59 ? 28.382 14.422 33.304 1.00 0.00 59 TYR A C 14
ATOM 23027 O O . TYR A 1 59 ? 28.924 14.441 34.406 1.00 0.00 59 TYR A O 14
ATOM 23045 N N . ASP A 1 60 ? 28.008 13.289 32.710 1.00 0.00 60 ASP A N 14
ATOM 23046 C CA . ASP A 1 60 ? 27.938 12.042 33.453 1.00 0.00 60 ASP A CA 14
ATOM 23047 C C . ASP A 1 60 ? 29.332 11.532 33.868 1.00 0.00 60 ASP A C 14
ATOM 23048 O O . ASP A 1 60 ? 29.490 10.702 34.764 1.00 0.00 60 ASP A O 14
ATOM 23057 N N . ALA A 1 61 ? 30.343 12.072 33.191 1.00 0.00 61 ALA A N 14
ATOM 23058 C CA . ALA A 1 61 ? 31.766 11.797 33.384 1.00 0.00 61 ALA A CA 14
ATOM 23059 C C . ALA A 1 61 ? 32.498 12.942 34.118 1.00 0.00 61 ALA A C 14
ATOM 23060 O O . ALA A 1 61 ? 33.726 12.921 34.222 1.00 0.00 61 ALA A O 14
ATOM 23067 N N . LEU A 1 62 ? 31.749 13.945 34.599 1.00 0.00 62 LEU A N 14
ATOM 23068 C CA . LEU A 1 62 ? 32.282 15.208 35.143 1.00 0.00 62 LEU A CA 14
ATOM 23069 C C . LEU A 1 62 ? 31.975 15.447 36.641 1.00 0.00 62 LEU A C 14
ATOM 23070 O O . LEU A 1 62 ? 30.965 14.943 37.147 1.00 0.00 62 LEU A O 14
ATOM 23086 N N . PRO A 1 63 ? 32.795 16.266 37.337 1.00 0.00 63 PRO A N 14
ATOM 23087 C CA . PRO A 1 63 ? 32.596 16.708 38.724 1.00 0.00 63 PRO A CA 14
ATOM 23088 C C . PRO A 1 63 ? 31.840 18.047 38.869 1.00 0.00 63 PRO A C 14
ATOM 23089 O O . PRO A 1 63 ? 31.650 18.795 37.904 1.00 0.00 63 PRO A O 14
ATOM 23100 N N . GLU A 1 64 ? 31.471 18.381 40.113 1.00 0.00 64 GLU A N 14
ATOM 23101 C CA . GLU A 1 64 ? 30.812 19.632 40.543 1.00 0.00 64 GLU A CA 14
ATOM 23102 C C . GLU A 1 64 ? 31.750 20.593 41.322 1.00 0.00 64 GLU A C 14
ATOM 23103 O O . GLU A 1 64 ? 32.723 20.134 41.934 1.00 0.00 64 GLU A O 14
ATOM 23115 N N . PRO A 1 65 ? 31.473 21.914 41.359 1.00 0.00 65 PRO A N 14
ATOM 23116 C CA . PRO A 1 65 ? 32.366 22.925 41.932 1.00 0.00 65 PRO A CA 14
ATOM 23117 C C . PRO A 1 65 ? 32.024 23.296 43.393 1.00 0.00 65 PRO A C 14
ATOM 23118 O O . PRO A 1 65 ? 31.014 22.860 43.951 1.00 0.00 65 PRO A O 14
ATOM 23129 N N . GLU A 1 66 ? 32.874 24.115 44.020 1.00 0.00 66 GLU A N 14
ATOM 23130 C CA . GLU A 1 66 ? 32.673 24.673 45.368 1.00 0.00 66 GLU A CA 14
ATOM 23131 C C . GLU A 1 66 ? 31.386 25.490 45.577 1.00 0.00 66 GLU A C 14
ATOM 23132 O O . GLU A 1 66 ? 30.778 26.013 44.644 1.00 0.00 66 GLU A O 14
ATOM 23144 N N . ASP A 1 67 ? 31.038 25.665 46.858 1.00 0.00 67 ASP A N 14
ATOM 23145 C CA . ASP A 1 67 ? 29.864 26.391 47.362 1.00 0.00 67 ASP A CA 14
ATOM 23146 C C . ASP A 1 67 ? 29.873 27.908 47.071 1.00 0.00 67 ASP A C 14
ATOM 23147 O O . ASP A 1 67 ? 28.839 28.573 47.175 1.00 0.00 67 ASP A O 14
ATOM 23156 N N . ASP A 1 68 ? 31.036 28.474 46.730 1.00 0.00 68 ASP A N 14
ATOM 23157 C CA . ASP A 1 68 ? 31.186 29.839 46.212 1.00 0.00 68 ASP A CA 14
ATOM 23158 C C . ASP A 1 68 ? 30.952 29.894 44.699 1.00 0.00 68 ASP A C 14
ATOM 23159 O O . ASP A 1 68 ? 30.412 30.886 44.218 1.00 0.00 68 ASP A O 14
ATOM 23168 N N . GLU A 1 69 ? 31.280 28.829 43.960 1.00 0.00 69 GLU A N 14
ATOM 23169 C CA . GLU A 1 69 ? 31.109 28.788 42.499 1.00 0.00 69 GLU A CA 14
ATOM 23170 C C . GLU A 1 69 ? 29.675 28.392 42.078 1.00 0.00 69 GLU A C 14
ATOM 23171 O O . GLU A 1 69 ? 29.047 29.116 41.311 1.00 0.00 69 GLU A O 14
ATOM 23183 N N . ASN A 1 70 ? 29.107 27.285 42.584 1.00 0.00 70 ASN A N 14
ATOM 23184 C CA . ASN A 1 70 ? 27.747 26.834 42.208 1.00 0.00 70 ASN A CA 14
ATOM 23185 C C . ASN A 1 70 ? 26.609 27.773 42.652 1.00 0.00 70 ASN A C 14
ATOM 23186 O O . ASN A 1 70 ? 25.518 27.735 42.074 1.00 0.00 70 ASN A O 14
ATOM 23197 N N . ASP A 1 71 ? 26.866 28.647 43.622 1.00 0.00 71 ASP A N 14
ATOM 23198 C CA . ASP A 1 71 ? 25.928 29.696 44.032 1.00 0.00 71 ASP A CA 14
ATOM 23199 C C . ASP A 1 71 ? 25.834 30.816 43.000 1.00 0.00 71 ASP A C 14
ATOM 23200 O O . ASP A 1 71 ? 24.775 31.414 42.877 1.00 0.00 71 ASP A O 14
ATOM 23209 N N . MET A 1 72 ? 26.904 31.078 42.234 1.00 0.00 72 MET A N 14
ATOM 23210 C CA . MET A 1 72 ? 26.911 32.099 41.176 1.00 0.00 72 MET A CA 14
ATOM 23211 C C . MET A 1 72 ? 25.825 31.815 40.128 1.00 0.00 72 MET A C 14
ATOM 23212 O O . MET A 1 72 ? 25.274 32.746 39.541 1.00 0.00 72 MET A O 14
ATOM 23226 N N . LEU A 1 73 ? 25.529 30.525 39.952 1.00 0.00 73 LEU A N 14
ATOM 23227 C CA . LEU A 1 73 ? 24.628 29.919 38.979 1.00 0.00 73 LEU A CA 14
ATOM 23228 C C . LEU A 1 73 ? 23.178 29.968 39.479 1.00 0.00 73 LEU A C 14
ATOM 23229 O O . LEU A 1 73 ? 22.296 30.438 38.769 1.00 0.00 73 LEU A O 14
ATOM 23245 N N . ASP A 1 74 ? 22.947 29.534 40.728 1.00 0.00 74 ASP A N 14
ATOM 23246 C CA . ASP A 1 74 ? 21.649 29.538 41.433 1.00 0.00 74 ASP A CA 14
ATOM 23247 C C . ASP A 1 74 ? 20.848 30.845 41.304 1.00 0.00 74 ASP A C 14
ATOM 23248 O O . ASP A 1 74 ? 19.618 30.812 41.351 1.00 0.00 74 ASP A O 14
ATOM 23257 N N . LEU A 1 75 ? 21.533 31.979 41.131 1.00 0.00 75 LEU A N 14
ATOM 23258 C CA . LEU A 1 75 ? 20.931 33.308 41.019 1.00 0.00 75 LEU A CA 14
ATOM 23259 C C . LEU A 1 75 ? 20.222 33.552 39.670 1.00 0.00 75 LEU A C 14
ATOM 23260 O O . LEU A 1 75 ? 19.373 34.448 39.579 1.00 0.00 75 LEU A O 14
ATOM 23276 N N . ALA A 1 76 ? 20.556 32.770 38.639 1.00 0.00 76 ALA A N 14
ATOM 23277 C CA . ALA A 1 76 ? 19.912 32.775 37.325 1.00 0.00 76 ALA A CA 14
ATOM 23278 C C . ALA A 1 76 ? 18.597 31.973 37.312 1.00 0.00 76 ALA A C 14
ATOM 23279 O O . ALA A 1 76 ? 18.243 31.288 38.278 1.00 0.00 76 ALA A O 14
ATOM 23286 N N . TYR A 1 77 ? 17.847 32.066 36.217 1.00 0.00 77 TYR A N 14
ATOM 23287 C CA . TYR A 1 77 ? 16.543 31.417 36.068 1.00 0.00 77 TYR A CA 14
ATOM 23288 C C . TYR A 1 77 ? 16.622 29.896 35.956 1.00 0.00 77 TYR A C 14
ATOM 23289 O O . TYR A 1 77 ? 17.274 29.342 35.063 1.00 0.00 77 TYR A O 14
ATOM 23307 N N . GLY A 1 78 ? 15.847 29.225 36.809 1.00 0.00 78 GLY A N 14
ATOM 23308 C CA . GLY A 1 78 ? 15.355 27.886 36.509 1.00 0.00 78 GLY A CA 14
ATOM 23309 C C . GLY A 1 78 ? 16.425 26.792 36.459 1.00 0.00 78 GLY A C 14
ATOM 23310 O O . GLY A 1 78 ? 16.290 25.834 35.702 1.00 0.00 78 GLY A O 14
ATOM 23314 N N . LEU A 1 79 ? 17.497 26.946 37.240 1.00 0.00 79 LEU A N 14
ATOM 23315 C CA . LEU A 1 79 ? 18.732 26.165 37.113 1.00 0.00 79 LEU A CA 14
ATOM 23316 C C . LEU A 1 79 ? 18.532 24.637 37.120 1.00 0.00 79 LEU A C 14
ATOM 23317 O O . LEU A 1 79 ? 17.949 24.067 38.048 1.00 0.00 79 LEU A O 14
ATOM 23333 N N . THR A 1 80 ? 19.037 23.981 36.067 1.00 0.00 80 THR A N 14
ATOM 23334 C CA . THR A 1 80 ? 18.745 22.586 35.700 1.00 0.00 80 THR A CA 14
ATOM 23335 C C . THR A 1 80 ? 19.699 21.618 36.391 1.00 0.00 80 THR A C 14
ATOM 23336 O O . THR A 1 80 ? 20.803 21.973 36.802 1.00 0.00 80 THR A O 14
ATOM 23347 N N . GLU A 1 81 ? 19.328 20.345 36.439 1.00 0.00 81 GLU A N 14
ATOM 23348 C CA . GLU A 1 81 ? 20.069 19.316 37.178 1.00 0.00 81 GLU A CA 14
ATOM 23349 C C . GLU A 1 81 ? 21.440 18.968 36.559 1.00 0.00 81 GLU A C 14
ATOM 23350 O O . GLU A 1 81 ? 22.265 18.345 37.228 1.00 0.00 81 GLU A O 14
ATOM 23362 N N . THR A 1 82 ? 21.724 19.430 35.333 1.00 0.00 82 THR A N 14
ATOM 23363 C CA . THR A 1 82 ? 23.049 19.364 34.690 1.00 0.00 82 THR A CA 14
ATOM 23364 C C . THR A 1 82 ? 23.683 20.745 34.471 1.00 0.00 82 THR A C 14
ATOM 23365 O O . THR A 1 82 ? 24.489 20.947 33.559 1.00 0.00 82 THR A O 14
ATOM 23376 N N . SER A 1 83 ? 23.303 21.748 35.265 1.00 0.00 83 SER A N 14
ATOM 23377 C CA . SER A 1 83 ? 23.875 23.087 35.141 1.00 0.00 83 SER A CA 14
ATOM 23378 C C . SER A 1 83 ? 25.366 23.166 35.496 1.00 0.00 83 SER A C 14
ATOM 23379 O O . SER A 1 83 ? 25.881 22.400 36.316 1.00 0.00 83 SER A O 14
ATOM 23387 N N . ARG A 1 84 ? 26.061 24.092 34.832 1.00 0.00 84 ARG A N 14
ATOM 23388 C CA . ARG A 1 84 ? 27.510 24.244 34.697 1.00 0.00 84 ARG A CA 14
ATOM 23389 C C . ARG A 1 84 ? 27.937 25.714 34.626 1.00 0.00 84 ARG A C 14
ATOM 23390 O O . ARG A 1 84 ? 27.111 26.610 34.490 1.00 0.00 84 ARG A O 14
ATOM 23411 N N . LEU A 1 85 ? 29.251 25.922 34.690 1.00 0.00 85 LEU A N 14
ATOM 23412 C CA . LEU A 1 85 ? 29.921 27.209 34.881 1.00 0.00 85 LEU A CA 14
ATOM 23413 C C . LEU A 1 85 ? 31.175 27.377 34.011 1.00 0.00 85 LEU A C 14
ATOM 23414 O O . LEU A 1 85 ? 31.694 26.416 33.448 1.00 0.00 85 LEU A O 14
ATOM 23430 N N . GLY A 1 86 ? 31.660 28.609 33.889 1.00 0.00 86 GLY A N 14
ATOM 23431 C CA . GLY A 1 86 ? 32.814 29.015 33.087 1.00 0.00 86 GLY A CA 14
ATOM 23432 C C . GLY A 1 86 ? 34.078 29.421 33.857 1.00 0.00 86 GLY A C 14
ATOM 23433 O O . GLY A 1 86 ? 34.986 29.970 33.231 1.00 0.00 86 GLY A O 14
ATOM 23437 N N . CYS A 1 87 ? 34.155 29.148 35.163 1.00 0.00 87 CYS A N 14
ATOM 23438 C CA . CYS A 1 87 ? 35.307 29.401 36.041 1.00 0.00 87 CYS A CA 14
ATOM 23439 C C . CYS A 1 87 ? 36.046 28.114 36.437 1.00 0.00 87 CYS A C 14
ATOM 23440 O O . CYS A 1 87 ? 37.266 28.022 36.285 1.00 0.00 87 CYS A O 14
ATOM 23447 N N . GLN A 1 88 ? 35.303 27.119 36.932 1.00 0.00 88 GLN A N 14
ATOM 23448 C CA . GLN A 1 88 ? 35.869 25.885 37.486 1.00 0.00 88 GLN A CA 14
ATOM 23449 C C . GLN A 1 88 ? 36.031 24.764 36.454 1.00 0.00 88 GLN A C 14
ATOM 23450 O O . GLN A 1 88 ? 37.084 24.124 36.425 1.00 0.00 88 GLN A O 14
ATOM 23464 N N . ILE A 1 89 ? 35.007 24.502 35.625 1.00 0.00 89 ILE A N 14
ATOM 23465 C CA . ILE A 1 89 ? 34.991 23.303 34.777 1.00 0.00 89 ILE A CA 14
ATOM 23466 C C . ILE A 1 89 ? 35.509 23.556 33.361 1.00 0.00 89 ILE A C 14
ATOM 23467 O O . ILE A 1 89 ? 35.088 24.475 32.652 1.00 0.00 89 ILE A O 14
ATOM 23483 N N . LYS A 1 90 ? 36.422 22.683 32.950 1.00 0.00 90 LYS A N 14
ATOM 23484 C CA . LYS A 1 90 ? 37.237 22.794 31.754 1.00 0.00 90 LYS A CA 14
ATOM 23485 C C . LYS A 1 90 ? 37.185 21.542 30.886 1.00 0.00 90 LYS A C 14
ATOM 23486 O O . LYS A 1 90 ? 36.493 20.573 31.204 1.00 0.00 90 LYS A O 14
ATOM 23505 N N . MET A 1 91 ? 37.879 21.595 29.757 1.00 0.00 91 MET A N 14
ATOM 23506 C CA . MET A 1 91 ? 37.974 20.491 28.805 1.00 0.00 91 MET A CA 14
ATOM 23507 C C . MET A 1 91 ? 39.046 19.462 29.182 1.00 0.00 91 MET A C 14
ATOM 23508 O O . MET A 1 91 ? 40.128 19.836 29.630 1.00 0.00 91 MET A O 14
ATOM 23522 N N . SER A 1 92 ? 38.722 18.185 28.969 1.00 0.00 92 SER A N 14
ATOM 23523 C CA . SER A 1 92 ? 39.502 16.976 29.277 1.00 0.00 92 SER A CA 14
ATOM 23524 C C . SER A 1 92 ? 39.215 15.874 28.240 1.00 0.00 92 SER A C 14
ATOM 23525 O O . SER A 1 92 ? 38.341 16.034 27.387 1.00 0.00 92 SER A O 14
ATOM 23533 N N . LYS A 1 93 ? 39.881 14.717 28.305 1.00 0.00 93 LYS A N 14
ATOM 23534 C CA . LYS A 1 93 ? 39.718 13.623 27.328 1.00 0.00 93 LYS A CA 14
ATOM 23535 C C . LYS A 1 93 ? 38.308 13.029 27.211 1.00 0.00 93 LYS A C 14
ATOM 23536 O O . LYS A 1 93 ? 37.989 12.424 26.187 1.00 0.00 93 LYS A O 14
ATOM 23555 N N . ASP A 1 94 ? 37.457 13.232 28.220 1.00 0.00 94 ASP A N 14
ATOM 23556 C CA . ASP A 1 94 ? 36.067 12.756 28.226 1.00 0.00 94 ASP A CA 14
ATOM 23557 C C . ASP A 1 94 ? 35.145 13.604 27.335 1.00 0.00 94 ASP A C 14
ATOM 23558 O O . ASP A 1 94 ? 34.076 13.150 26.925 1.00 0.00 94 ASP A O 14
ATOM 23567 N N . ILE A 1 95 ? 35.545 14.838 27.022 1.00 0.00 95 ILE A N 14
ATOM 23568 C CA . ILE A 1 95 ? 34.667 15.855 26.432 1.00 0.00 95 ILE A CA 14
ATOM 23569 C C . ILE A 1 95 ? 34.618 15.835 24.907 1.00 0.00 95 ILE A C 14
ATOM 23570 O O . ILE A 1 95 ? 33.983 16.715 24.343 1.00 0.00 95 ILE A O 14
ATOM 23586 N N . ASP A 1 96 ? 35.344 14.949 24.225 1.00 0.00 96 ASP A N 14
ATOM 23587 C CA . ASP A 1 96 ? 35.565 15.019 22.775 1.00 0.00 96 ASP A CA 14
ATOM 23588 C C . ASP A 1 96 ? 34.241 14.874 21.995 1.00 0.00 96 ASP A C 14
ATOM 23589 O O . ASP A 1 96 ? 33.831 13.780 21.602 1.00 0.00 96 ASP A O 14
ATOM 23598 N N . GLY A 1 97 ? 33.582 16.021 21.815 1.00 0.00 97 GLY A N 14
ATOM 23599 C CA . GLY A 1 97 ? 32.256 16.198 21.177 1.00 0.00 97 GLY A CA 14
ATOM 23600 C C . GLY A 1 97 ? 31.134 16.822 22.045 1.00 0.00 97 GLY A C 14
ATOM 23601 O O . GLY A 1 97 ? 29.963 16.791 21.657 1.00 0.00 97 GLY A O 14
ATOM 23605 N N . ILE A 1 98 ? 31.474 17.373 23.215 1.00 0.00 98 ILE A N 14
ATOM 23606 C CA . ILE A 1 98 ? 30.588 17.966 24.234 1.00 0.00 98 ILE A CA 14
ATOM 23607 C C . ILE A 1 98 ? 29.700 19.136 23.767 1.00 0.00 98 ILE A C 14
ATOM 23608 O O . ILE A 1 98 ? 30.104 19.960 22.944 1.00 0.00 98 ILE A O 14
ATOM 23624 N N . ARG A 1 99 ? 28.520 19.266 24.393 1.00 0.00 99 ARG A N 14
ATOM 23625 C CA . ARG A 1 99 ? 27.623 20.436 24.324 1.00 0.00 99 ARG A CA 14
ATOM 23626 C C . ARG A 1 99 ? 27.432 21.101 25.673 1.00 0.00 99 ARG A C 14
ATOM 23627 O O . ARG A 1 99 ? 27.445 20.441 26.716 1.00 0.00 99 ARG A O 14
ATOM 23648 N N . VAL A 1 100 ? 27.076 22.375 25.610 1.00 0.00 100 VAL A N 14
ATOM 23649 C CA . VAL A 1 100 ? 26.386 23.098 26.668 1.00 0.00 100 VAL A CA 14
ATOM 23650 C C . VAL A 1 100 ? 25.350 24.088 26.103 1.00 0.00 100 VAL A C 14
ATOM 23651 O O . VAL A 1 100 ? 25.466 24.499 24.947 1.00 0.00 100 VAL A O 14
ATOM 23664 N N . ALA A 1 101 ? 24.371 24.536 26.901 1.00 0.00 101 ALA A N 14
ATOM 23665 C CA . ALA A 1 101 ? 23.419 25.579 26.486 1.00 0.00 101 ALA A CA 14
ATOM 23666 C C . ALA A 1 101 ? 23.549 26.873 27.303 1.00 0.00 101 ALA A C 14
ATOM 23667 O O . ALA A 1 101 ? 23.522 26.882 28.537 1.00 0.00 101 ALA A O 14
ATOM 23674 N N . LEU A 1 102 ? 23.698 27.979 26.578 1.00 0.00 102 LEU A N 14
ATOM 23675 C CA . LEU A 1 102 ? 23.966 29.331 27.061 1.00 0.00 102 LEU A CA 14
ATOM 23676 C C . LEU A 1 102 ? 22.660 30.161 26.880 1.00 0.00 102 LEU A C 14
ATOM 23677 O O . LEU A 1 102 ? 21.935 29.926 25.905 1.00 0.00 102 LEU A O 14
ATOM 23693 N N . PRO A 1 103 ? 22.271 31.054 27.812 1.00 0.00 103 PRO A N 14
ATOM 23694 C CA . PRO A 1 103 ? 20.883 31.510 27.940 1.00 0.00 103 PRO A CA 14
ATOM 23695 C C . PRO A 1 103 ? 20.557 32.770 27.120 1.00 0.00 103 PRO A C 14
ATOM 23696 O O . PRO A 1 103 ? 21.447 33.484 26.662 1.00 0.00 103 PRO A O 14
ATOM 23707 N N . GLN A 1 104 ? 19.261 33.080 26.990 1.00 0.00 104 GLN A N 14
ATOM 23708 C CA . GLN A 1 104 ? 18.758 34.373 26.493 1.00 0.00 104 GLN A CA 14
ATOM 23709 C C . GLN A 1 104 ? 18.389 35.359 27.622 1.00 0.00 104 GLN A C 14
ATOM 23710 O O . GLN A 1 104 ? 18.129 36.535 27.351 1.00 0.00 104 GLN A O 14
ATOM 23724 N N . MET A 1 105 ? 18.390 34.899 28.880 1.00 0.00 105 MET A N 14
ATOM 23725 C CA . MET A 1 105 ? 18.177 35.689 30.099 1.00 0.00 105 MET A CA 14
ATOM 23726 C C . MET A 1 105 ? 19.340 35.531 31.096 1.00 0.00 105 MET A C 14
ATOM 23727 O O . MET A 1 105 ? 19.262 34.728 32.032 1.00 0.00 105 MET A O 14
ATOM 23741 N N . THR A 1 106 ? 20.403 36.326 30.927 1.00 0.00 106 THR A N 14
ATOM 23742 C CA . THR A 1 106 ? 21.466 36.508 31.938 1.00 0.00 106 THR A CA 14
ATOM 23743 C C . THR A 1 106 ? 21.111 37.673 32.877 1.00 0.00 106 THR A C 14
ATOM 23744 O O . THR A 1 106 ? 20.603 38.708 32.426 1.00 0.00 106 THR A O 14
ATOM 23755 N N . ARG A 1 107 ? 21.373 37.527 34.187 1.00 0.00 107 ARG A N 14
ATOM 23756 C CA . ARG A 1 107 ? 20.844 38.380 35.281 1.00 0.00 107 ARG A CA 14
ATOM 23757 C C . ARG A 1 107 ? 21.646 39.678 35.507 1.00 0.00 107 ARG A C 14
ATOM 23758 O O . ARG A 1 107 ? 21.880 40.076 36.644 1.00 0.00 107 ARG A O 14
ATOM 23779 N N . ASN A 1 108 ? 22.110 40.336 34.444 1.00 0.00 108 ASN A N 14
ATOM 23780 C CA . ASN A 1 108 ? 22.908 41.565 34.545 1.00 0.00 108 ASN A CA 14
ATOM 23781 C C . ASN A 1 108 ? 22.088 42.756 35.100 1.00 0.00 108 ASN A C 14
ATOM 23782 O O . ASN A 1 108 ? 20.902 42.890 34.795 1.00 0.00 108 ASN A O 14
ATOM 23793 N N . VAL A 1 109 ? 22.720 43.630 35.895 1.00 0.00 109 VAL A N 14
ATOM 23794 C CA . VAL A 1 109 ? 22.094 44.840 36.486 1.00 0.00 109 VAL A CA 14
ATOM 23795 C C . VAL A 1 109 ? 23.006 46.083 36.456 1.00 0.00 109 VAL A C 14
ATOM 23796 O O . VAL A 1 109 ? 22.518 47.218 36.449 1.00 0.00 109 VAL A O 14
ATOM 23809 N N . ASN A 1 110 ? 24.324 45.877 36.377 1.00 0.00 110 ASN A N 14
ATOM 23810 C CA . ASN A 1 110 ? 25.370 46.891 36.226 1.00 0.00 110 ASN A CA 14
ATOM 23811 C C . ASN A 1 110 ? 26.398 46.448 35.164 1.00 0.00 110 ASN A C 14
ATOM 23812 O O . ASN A 1 110 ? 26.735 45.268 35.093 1.00 0.00 110 ASN A O 14
ATOM 23823 N N . ASN A 1 111 ? 26.902 47.374 34.342 1.00 0.00 111 ASN A N 14
ATOM 23824 C CA . ASN A 1 111 ? 27.897 47.087 33.304 1.00 0.00 111 ASN A CA 14
ATOM 23825 C C . ASN A 1 111 ? 29.346 47.143 33.827 1.00 0.00 111 ASN A C 14
ATOM 23826 O O . ASN A 1 111 ? 30.207 46.438 33.293 1.00 0.00 111 ASN A O 14
ATOM 23837 N N . ASN A 1 112 ? 29.603 47.915 34.887 1.00 0.00 112 ASN A N 14
ATOM 23838 C CA . ASN A 1 112 ? 30.915 48.127 35.503 1.00 0.00 112 ASN A CA 14
ATOM 23839 C C . ASN A 1 112 ? 30.853 48.000 37.040 1.00 0.00 112 ASN A C 14
ATOM 23840 O O . ASN A 1 112 ? 29.774 48.087 37.632 1.00 0.00 112 ASN A O 14
ATOM 23851 N N . ASP A 1 113 ? 32.006 47.820 37.688 1.00 0.00 113 ASP A N 14
ATOM 23852 C CA . ASP A 1 113 ? 32.177 47.774 39.146 1.00 0.00 113 ASP A CA 14
ATOM 23853 C C . ASP A 1 113 ? 33.514 48.413 39.559 1.00 0.00 113 ASP A C 14
ATOM 23854 O O . ASP A 1 113 ? 34.483 48.362 38.798 1.00 0.00 113 ASP A O 14
ATOM 23863 N N . PHE A 1 114 ? 33.570 48.967 40.775 1.00 0.00 114 PHE A N 14
ATOM 23864 C CA . PHE A 1 114 ? 34.740 49.617 41.381 1.00 0.00 114 PHE A CA 14
ATOM 23865 C C . PHE A 1 114 ? 35.264 50.847 40.608 1.00 0.00 114 PHE A C 14
ATOM 23866 O O . PHE A 1 114 ? 34.717 51.249 39.574 1.00 0.00 114 PHE A O 14
ATOM 23883 N N . SER A 1 115 ? 36.301 51.498 41.142 1.00 0.00 115 SER A N 14
ATOM 23884 C CA . SER A 1 115 ? 36.969 52.682 40.569 1.00 0.00 115 SER A CA 14
ATOM 23885 C C . SER A 1 115 ? 37.837 52.336 39.366 1.00 0.00 115 SER A C 14
ATOM 23886 O O . SER A 1 115 ? 37.614 52.915 38.276 1.00 0.00 115 SER A O 14
ATOM 23899 N N . GLY A 1 1 ? 44.009 15.297 15.919 1.00 0.00 1 GLY A N 15
ATOM 23900 C CA . GLY A 1 1 ? 45.249 14.970 16.644 1.00 0.00 1 GLY A CA 15
ATOM 23901 C C . GLY A 1 1 ? 45.415 15.836 17.875 1.00 0.00 1 GLY A C 15
ATOM 23902 O O . GLY A 1 1 ? 45.720 17.021 17.755 1.00 0.00 1 GLY A O 15
ATOM 23908 N N . GLU A 1 2 ? 45.225 15.248 19.060 1.00 0.00 2 GLU A N 15
ATOM 23909 C CA . GLU A 1 2 ? 45.321 15.898 20.377 1.00 0.00 2 GLU A CA 15
ATOM 23910 C C . GLU A 1 2 ? 44.372 17.109 20.529 1.00 0.00 2 GLU A C 15
ATOM 23911 O O . GLU A 1 2 ? 44.732 18.133 21.112 1.00 0.00 2 GLU A O 15
ATOM 23923 N N . GLU A 1 3 ? 43.165 17.032 19.956 1.00 0.00 3 GLU A N 15
ATOM 23924 C CA . GLU A 1 3 ? 42.249 18.168 19.755 1.00 0.00 3 GLU A CA 15
ATOM 23925 C C . GLU A 1 3 ? 40.798 17.854 20.160 1.00 0.00 3 GLU A C 15
ATOM 23926 O O . GLU A 1 3 ? 40.287 16.755 19.919 1.00 0.00 3 GLU A O 15
ATOM 23938 N N . LEU A 1 4 ? 40.116 18.837 20.757 1.00 0.00 4 LEU A N 15
ATOM 23939 C CA . LEU A 1 4 ? 38.792 18.690 21.371 1.00 0.00 4 LEU A CA 15
ATOM 23940 C C . LEU A 1 4 ? 37.759 19.657 20.754 1.00 0.00 4 LEU A C 15
ATOM 23941 O O . LEU A 1 4 ? 38.131 20.649 20.131 1.00 0.00 4 LEU A O 15
ATOM 23957 N N . LYS A 1 5 ? 36.464 19.396 20.957 1.00 0.00 5 LYS A N 15
ATOM 23958 C CA . LYS A 1 5 ? 35.332 20.253 20.555 1.00 0.00 5 LYS A CA 15
ATOM 23959 C C . LYS A 1 5 ? 34.681 20.975 21.731 1.00 0.00 5 LYS A C 15
ATOM 23960 O O . LYS A 1 5 ? 34.779 20.544 22.872 1.00 0.00 5 LYS A O 15
ATOM 23979 N N . ILE A 1 6 ? 33.900 22.002 21.416 1.00 0.00 6 ILE A N 15
ATOM 23980 C CA . ILE A 1 6 ? 32.836 22.548 22.264 1.00 0.00 6 ILE A CA 15
ATOM 23981 C C . ILE A 1 6 ? 31.693 23.039 21.367 1.00 0.00 6 ILE A C 15
ATOM 23982 O O . ILE A 1 6 ? 31.903 23.794 20.420 1.00 0.00 6 ILE A O 15
ATOM 23998 N N . THR A 1 7 ? 30.467 22.609 21.660 1.00 0.00 7 THR A N 15
ATOM 23999 C CA . THR A 1 7 ? 29.249 23.168 21.060 1.00 0.00 7 THR A CA 15
ATOM 24000 C C . THR A 1 7 ? 28.560 24.069 22.059 1.00 0.00 7 THR A C 15
ATOM 24001 O O . THR A 1 7 ? 28.332 23.687 23.205 1.00 0.00 7 THR A O 15
ATOM 24012 N N . PHE A 1 8 ? 28.166 25.243 21.590 1.00 0.00 8 PHE A N 15
ATOM 24013 C CA . PHE A 1 8 ? 27.395 26.210 22.346 1.00 0.00 8 PHE A CA 15
ATOM 24014 C C . PHE A 1 8 ? 26.086 26.538 21.630 1.00 0.00 8 PHE A C 15
ATOM 24015 O O . PHE A 1 8 ? 26.037 26.636 20.401 1.00 0.00 8 PHE A O 15
ATOM 24032 N N . ILE A 1 9 ? 25.032 26.757 22.411 1.00 0.00 9 ILE A N 15
ATOM 24033 C CA . ILE A 1 9 ? 23.801 27.402 21.946 1.00 0.00 9 ILE A CA 15
ATOM 24034 C C . ILE A 1 9 ? 23.957 28.919 22.108 1.00 0.00 9 ILE A C 15
ATOM 24035 O O . ILE A 1 9 ? 24.397 29.391 23.154 1.00 0.00 9 ILE A O 15
ATOM 24051 N N . LEU A 1 10 ? 23.603 29.681 21.078 1.00 0.00 10 LEU A N 15
ATOM 24052 C CA . LEU A 1 10 ? 23.623 31.144 21.078 1.00 0.00 10 LEU A CA 15
ATOM 24053 C C . LEU A 1 10 ? 22.426 31.698 21.864 1.00 0.00 10 LEU A C 15
ATOM 24054 O O . LEU A 1 10 ? 21.342 31.110 21.837 1.00 0.00 10 LEU A O 15
ATOM 24070 N N . LYS A 1 11 ? 22.560 32.871 22.493 1.00 0.00 11 LYS A N 15
ATOM 24071 C CA . LYS A 1 11 ? 21.458 33.494 23.259 1.00 0.00 11 LYS A CA 15
ATOM 24072 C C . LYS A 1 11 ? 20.291 34.007 22.391 1.00 0.00 11 LYS A C 15
ATOM 24073 O O . LYS A 1 11 ? 19.207 34.280 22.895 1.00 0.00 11 LYS A O 15
ATOM 24092 N N . ASP A 1 12 ? 20.503 34.079 21.076 1.00 0.00 12 ASP A N 15
ATOM 24093 C CA . ASP A 1 12 ? 19.472 34.253 20.030 1.00 0.00 12 ASP A CA 15
ATOM 24094 C C . ASP A 1 12 ? 18.926 32.923 19.447 1.00 0.00 12 ASP A C 15
ATOM 24095 O O . ASP A 1 12 ? 17.857 32.917 18.833 1.00 0.00 12 ASP A O 15
ATOM 24104 N N . GLY A 1 13 ? 19.635 31.802 19.647 1.00 0.00 13 GLY A N 15
ATOM 24105 C CA . GLY A 1 13 ? 19.161 30.432 19.388 1.00 0.00 13 GLY A CA 15
ATOM 24106 C C . GLY A 1 13 ? 19.736 29.667 18.187 1.00 0.00 13 GLY A C 15
ATOM 24107 O O . GLY A 1 13 ? 19.184 28.625 17.831 1.00 0.00 13 GLY A O 15
ATOM 24111 N N . SER A 1 14 ? 20.847 30.099 17.578 1.00 0.00 14 SER A N 15
ATOM 24112 C CA . SER A 1 14 ? 21.688 29.184 16.779 1.00 0.00 14 SER A CA 15
ATOM 24113 C C . SER A 1 14 ? 22.462 28.198 17.662 1.00 0.00 14 SER A C 15
ATOM 24114 O O . SER A 1 14 ? 22.526 28.331 18.883 1.00 0.00 14 SER A O 15
ATOM 24122 N N . GLN A 1 15 ? 23.078 27.200 17.045 1.00 0.00 15 GLN A N 15
ATOM 24123 C CA . GLN A 1 15 ? 24.093 26.317 17.585 1.00 0.00 15 GLN A CA 15
ATOM 24124 C C . GLN A 1 15 ? 25.378 26.520 16.814 1.00 0.00 15 GLN A C 15
ATOM 24125 O O . GLN A 1 15 ? 25.374 26.691 15.594 1.00 0.00 15 GLN A O 15
ATOM 24139 N N . LYS A 1 16 ? 26.491 26.466 17.533 1.00 0.00 16 LYS A N 15
ATOM 24140 C CA . LYS A 1 16 ? 27.808 26.683 16.969 1.00 0.00 16 LYS A CA 15
ATOM 24141 C C . LYS A 1 16 ? 28.784 25.741 17.637 1.00 0.00 16 LYS A C 15
ATOM 24142 O O . LYS A 1 16 ? 28.928 25.720 18.857 1.00 0.00 16 LYS A O 15
ATOM 24161 N N . THR A 1 17 ? 29.385 24.923 16.797 1.00 0.00 17 THR A N 15
ATOM 24162 C CA . THR A 1 17 ? 30.336 23.866 17.191 1.00 0.00 17 THR A CA 15
ATOM 24163 C C . THR A 1 17 ? 31.770 24.142 16.733 1.00 0.00 17 THR A C 15
ATOM 24164 O O . THR A 1 17 ? 32.053 24.283 15.540 1.00 0.00 17 THR A O 15
ATOM 24175 N N . TYR A 1 18 ? 32.687 24.230 17.693 1.00 0.00 18 TYR A N 15
ATOM 24176 C CA . TYR A 1 18 ? 34.039 24.784 17.552 1.00 0.00 18 TYR A CA 15
ATOM 24177 C C . TYR A 1 18 ? 35.117 23.795 18.026 1.00 0.00 18 TYR A C 15
ATOM 24178 O O . TYR A 1 18 ? 34.813 22.917 18.830 1.00 0.00 18 TYR A O 15
ATOM 24196 N N . GLU A 1 19 ? 36.375 23.945 17.579 1.00 0.00 19 GLU A N 15
ATOM 24197 C CA . GLU A 1 19 ? 37.515 23.127 18.039 1.00 0.00 19 GLU A CA 15
ATOM 24198 C C . GLU A 1 19 ? 38.577 23.914 18.843 1.00 0.00 19 GLU A C 15
ATOM 24199 O O . GLU A 1 19 ? 38.930 25.054 18.512 1.00 0.00 19 GLU A O 15
ATOM 24211 N N . VAL A 1 20 ? 39.056 23.292 19.927 1.00 0.00 20 VAL A N 15
ATOM 24212 C CA . VAL A 1 20 ? 39.727 23.897 21.095 1.00 0.00 20 VAL A CA 15
ATOM 24213 C C . VAL A 1 20 ? 40.780 22.972 21.722 1.00 0.00 20 VAL A C 15
ATOM 24214 O O . VAL A 1 20 ? 40.994 21.838 21.278 1.00 0.00 20 VAL A O 15
ATOM 24227 N N . CYS A 1 21 ? 41.463 23.459 22.762 1.00 0.00 21 CYS A N 15
ATOM 24228 C CA . CYS A 1 21 ? 42.405 22.691 23.576 1.00 0.00 21 CYS A CA 15
ATOM 24229 C C . CYS A 1 21 ? 41.882 22.371 24.987 1.00 0.00 21 CYS A C 15
ATOM 24230 O O . CYS A 1 21 ? 40.933 22.964 25.498 1.00 0.00 21 CYS A O 15
ATOM 24238 N N . GLU A 1 22 ? 42.543 21.418 25.635 1.00 0.00 22 GLU A N 15
ATOM 24239 C CA . GLU A 1 22 ? 42.281 20.964 26.995 1.00 0.00 22 GLU A CA 15
ATOM 24240 C C . GLU A 1 22 ? 42.708 21.999 28.062 1.00 0.00 22 GLU A C 15
ATOM 24241 O O . GLU A 1 22 ? 43.739 22.662 27.908 1.00 0.00 22 GLU A O 15
ATOM 24253 N N . GLY A 1 23 ? 41.938 22.160 29.150 1.00 0.00 23 GLY A N 15
ATOM 24254 C CA . GLY A 1 23 ? 42.198 23.140 30.211 1.00 0.00 23 GLY A CA 15
ATOM 24255 C C . GLY A 1 23 ? 41.491 24.482 30.011 1.00 0.00 23 GLY A C 15
ATOM 24256 O O . GLY A 1 23 ? 41.294 25.215 30.980 1.00 0.00 23 GLY A O 15
ATOM 24260 N N . GLU A 1 24 ? 41.053 24.795 28.789 1.00 0.00 24 GLU A N 15
ATOM 24261 C CA . GLU A 1 24 ? 40.308 26.016 28.489 1.00 0.00 24 GLU A CA 15
ATOM 24262 C C . GLU A 1 24 ? 38.915 26.009 29.144 1.00 0.00 24 GLU A C 15
ATOM 24263 O O . GLU A 1 24 ? 38.178 25.026 29.083 1.00 0.00 24 GLU A O 15
ATOM 24275 N N . THR A 1 25 ? 38.576 27.122 29.789 1.00 0.00 25 THR A N 15
ATOM 24276 C CA . THR A 1 25 ? 37.335 27.413 30.521 1.00 0.00 25 THR A CA 15
ATOM 24277 C C . THR A 1 25 ? 36.218 27.793 29.550 1.00 0.00 25 THR A C 15
ATOM 24278 O O . THR A 1 25 ? 36.475 28.425 28.530 1.00 0.00 25 THR A O 15
ATOM 24289 N N . ILE A 1 26 ? 34.960 27.470 29.862 1.00 0.00 26 ILE A N 15
ATOM 24290 C CA . ILE A 1 26 ? 33.807 27.897 29.042 1.00 0.00 26 ILE A CA 15
ATOM 24291 C C . ILE A 1 26 ? 33.824 29.397 28.712 1.00 0.00 26 ILE A C 15
ATOM 24292 O O . ILE A 1 26 ? 33.613 29.730 27.550 1.00 0.00 26 ILE A O 15
ATOM 24308 N N . LEU A 1 27 ? 34.125 30.297 29.658 1.00 0.00 27 LEU A N 15
ATOM 24309 C CA . LEU A 1 27 ? 34.238 31.733 29.361 1.00 0.00 27 LEU A CA 15
ATOM 24310 C C . LEU A 1 27 ? 35.410 32.030 28.412 1.00 0.00 27 LEU A C 15
ATOM 24311 O O . LEU A 1 27 ? 35.246 32.766 27.442 1.00 0.00 27 LEU A O 15
ATOM 24327 N N . ASP A 1 28 ? 36.564 31.402 28.651 1.00 0.00 28 ASP A N 15
ATOM 24328 C CA . ASP A 1 28 ? 37.762 31.518 27.816 1.00 0.00 28 ASP A CA 15
ATOM 24329 C C . ASP A 1 28 ? 37.508 31.093 26.359 1.00 0.00 28 ASP A C 15
ATOM 24330 O O . ASP A 1 28 ? 38.149 31.659 25.471 1.00 0.00 28 ASP A O 15
ATOM 24339 N N . ILE A 1 29 ? 36.581 30.159 26.087 1.00 0.00 29 ILE A N 15
ATOM 24340 C CA . ILE A 1 29 ? 36.158 29.799 24.719 1.00 0.00 29 ILE A CA 15
ATOM 24341 C C . ILE A 1 29 ? 35.024 30.696 24.243 1.00 0.00 29 ILE A C 15
ATOM 24342 O O . ILE A 1 29 ? 35.094 31.225 23.138 1.00 0.00 29 ILE A O 15
ATOM 24358 N N . ALA A 1 30 ? 34.010 30.952 25.063 1.00 0.00 30 ALA A N 15
ATOM 24359 C CA . ALA A 1 30 ? 32.874 31.757 24.653 1.00 0.00 30 ALA A CA 15
ATOM 24360 C C . ALA A 1 30 ? 33.296 33.185 24.236 1.00 0.00 30 ALA A C 15
ATOM 24361 O O . ALA A 1 30 ? 32.871 33.670 23.187 1.00 0.00 30 ALA A O 15
ATOM 24368 N N . GLN A 1 31 ? 34.206 33.820 24.988 1.00 0.00 31 GLN A N 15
ATOM 24369 C CA . GLN A 1 31 ? 34.844 35.092 24.615 1.00 0.00 31 GLN A CA 15
ATOM 24370 C C . GLN A 1 31 ? 36.079 34.946 23.723 1.00 0.00 31 GLN A C 15
ATOM 24371 O O . GLN A 1 31 ? 36.281 35.795 22.857 1.00 0.00 31 GLN A O 15
ATOM 24385 N N . GLY A 1 32 ? 36.859 33.866 23.831 1.00 0.00 32 GLY A N 15
ATOM 24386 C CA . GLY A 1 32 ? 37.957 33.598 22.887 1.00 0.00 32 GLY A CA 15
ATOM 24387 C C . GLY A 1 32 ? 37.463 33.509 21.439 1.00 0.00 32 GLY A C 15
ATOM 24388 O O . GLY A 1 32 ? 38.077 34.069 20.527 1.00 0.00 32 GLY A O 15
ATOM 24392 N N . HIS A 1 33 ? 36.282 32.919 21.245 1.00 0.00 33 HIS A N 15
ATOM 24393 C CA . HIS A 1 33 ? 35.606 32.734 19.958 1.00 0.00 33 HIS A CA 15
ATOM 24394 C C . HIS A 1 33 ? 34.504 33.775 19.690 1.00 0.00 33 HIS A C 15
ATOM 24395 O O . HIS A 1 33 ? 33.806 33.711 18.677 1.00 0.00 33 HIS A O 15
ATOM 24409 N N . ASN A 1 34 ? 34.327 34.726 20.612 1.00 0.00 34 ASN A N 15
ATOM 24410 C CA . ASN A 1 34 ? 33.390 35.849 20.521 1.00 0.00 34 ASN A CA 15
ATOM 24411 C C . ASN A 1 34 ? 31.973 35.451 20.090 1.00 0.00 34 ASN A C 15
ATOM 24412 O O . ASN A 1 34 ? 31.356 36.107 19.244 1.00 0.00 34 ASN A O 15
ATOM 24423 N N . LEU A 1 35 ? 31.465 34.402 20.740 1.00 0.00 35 LEU A N 15
ATOM 24424 C CA . LEU A 1 35 ? 30.070 33.951 20.624 1.00 0.00 35 LEU A CA 15
ATOM 24425 C C . LEU A 1 35 ? 29.080 35.087 20.931 1.00 0.00 35 LEU A C 15
ATOM 24426 O O . LEU A 1 35 ? 29.280 35.858 21.873 1.00 0.00 35 LEU A O 15
ATOM 24442 N N . ASP A 1 36 ? 27.975 35.151 20.183 1.00 0.00 36 ASP A N 15
ATOM 24443 C CA . ASP A 1 36 ? 26.777 35.900 20.572 1.00 0.00 36 ASP A CA 15
ATOM 24444 C C . ASP A 1 36 ? 26.078 35.185 21.715 1.00 0.00 36 ASP A C 15
ATOM 24445 O O . ASP A 1 36 ? 25.209 34.320 21.564 1.00 0.00 36 ASP A O 15
ATOM 24454 N N . MET A 1 37 ? 26.591 35.552 22.884 1.00 0.00 37 MET A N 15
ATOM 24455 C CA . MET A 1 37 ? 26.334 34.989 24.183 1.00 0.00 37 MET A CA 15
ATOM 24456 C C . MET A 1 37 ? 26.773 35.995 25.261 1.00 0.00 37 MET A C 15
ATOM 24457 O O . MET A 1 37 ? 27.736 36.748 25.090 1.00 0.00 37 MET A O 15
ATOM 24471 N N . GLU A 1 38 ? 26.016 36.025 26.348 1.00 0.00 38 GLU A N 15
ATOM 24472 C CA . GLU A 1 38 ? 26.241 36.870 27.538 1.00 0.00 38 GLU A CA 15
ATOM 24473 C C . GLU A 1 38 ? 27.649 36.730 28.181 1.00 0.00 38 GLU A C 15
ATOM 24474 O O . GLU A 1 38 ? 27.943 35.778 28.905 1.00 0.00 38 GLU A O 15
ATOM 24486 N N . GLY A 1 39 ? 28.531 37.717 27.958 1.00 0.00 39 GLY A N 15
ATOM 24487 C CA . GLY A 1 39 ? 29.930 37.723 28.421 1.00 0.00 39 GLY A CA 15
ATOM 24488 C C . GLY A 1 39 ? 30.107 37.905 29.934 1.00 0.00 39 GLY A C 15
ATOM 24489 O O . GLY A 1 39 ? 30.350 39.021 30.392 1.00 0.00 39 GLY A O 15
ATOM 24493 N N . ALA A 1 40 ? 30.002 36.831 30.719 1.00 0.00 40 ALA A N 15
ATOM 24494 C CA . ALA A 1 40 ? 29.844 36.923 32.176 1.00 0.00 40 ALA A CA 15
ATOM 24495 C C . ALA A 1 40 ? 31.100 37.331 32.989 1.00 0.00 40 ALA A C 15
ATOM 24496 O O . ALA A 1 40 ? 31.040 38.306 33.739 1.00 0.00 40 ALA A O 15
ATOM 24503 N N . CYS A 1 41 ? 32.241 36.646 32.842 1.00 0.00 41 CYS A N 15
ATOM 24504 C CA . CYS A 1 41 ? 33.412 36.815 33.728 1.00 0.00 41 CYS A CA 15
ATOM 24505 C C . CYS A 1 41 ? 34.441 37.846 33.209 1.00 0.00 41 CYS A C 15
ATOM 24506 O O . CYS A 1 41 ? 34.186 38.569 32.236 1.00 0.00 41 CYS A O 15
ATOM 24513 N N . GLY A 1 42 ? 35.614 37.899 33.851 1.00 0.00 42 GLY A N 15
ATOM 24514 C CA . GLY A 1 42 ? 36.734 38.779 33.494 1.00 0.00 42 GLY A CA 15
ATOM 24515 C C . GLY A 1 42 ? 36.863 40.004 34.401 1.00 0.00 42 GLY A C 15
ATOM 24516 O O . GLY A 1 42 ? 36.885 41.129 33.897 1.00 0.00 42 GLY A O 15
ATOM 24520 N N . GLY A 1 43 ? 36.839 39.819 35.725 1.00 0.00 43 GLY A N 15
ATOM 24521 C CA . GLY A 1 43 ? 36.863 40.918 36.699 1.00 0.00 43 GLY A CA 15
ATOM 24522 C C . GLY A 1 43 ? 35.538 41.687 36.766 1.00 0.00 43 GLY A C 15
ATOM 24523 O O . GLY A 1 43 ? 35.530 42.915 36.855 1.00 0.00 43 GLY A O 15
ATOM 24527 N N . SER A 1 44 ? 34.410 40.978 36.644 1.00 0.00 44 SER A N 15
ATOM 24528 C CA . SER A 1 44 ? 33.061 41.563 36.550 1.00 0.00 44 SER A CA 15
ATOM 24529 C C . SER A 1 44 ? 32.521 41.958 37.931 1.00 0.00 44 SER A C 15
ATOM 24530 O O . SER A 1 44 ? 31.750 41.213 38.540 1.00 0.00 44 SER A O 15
ATOM 24538 N N . CYS A 1 45 ? 32.978 43.107 38.442 1.00 0.00 45 CYS A N 15
ATOM 24539 C CA . CYS A 1 45 ? 33.106 43.420 39.870 1.00 0.00 45 CYS A CA 15
ATOM 24540 C C . CYS A 1 45 ? 34.031 42.396 40.554 1.00 0.00 45 CYS A C 15
ATOM 24541 O O . CYS A 1 45 ? 35.242 42.616 40.592 1.00 0.00 45 CYS A O 15
ATOM 24549 N N . ALA A 1 46 ? 33.504 41.249 40.990 1.00 0.00 46 ALA A N 15
ATOM 24550 C CA . ALA A 1 46 ? 34.291 40.040 41.254 1.00 0.00 46 ALA A CA 15
ATOM 24551 C C . ALA A 1 46 ? 33.954 38.935 40.234 1.00 0.00 46 ALA A C 15
ATOM 24552 O O . ALA A 1 46 ? 34.821 38.494 39.475 1.00 0.00 46 ALA A O 15
ATOM 24559 N N . CYS A 1 47 ? 32.687 38.527 40.180 1.00 0.00 47 CYS A N 15
ATOM 24560 C CA . CYS A 1 47 ? 32.135 37.541 39.248 1.00 0.00 47 CYS A CA 15
ATOM 24561 C C . CYS A 1 47 ? 30.653 37.841 38.953 1.00 0.00 47 CYS A C 15
ATOM 24562 O O . CYS A 1 47 ? 30.034 38.648 39.651 1.00 0.00 47 CYS A O 15
ATOM 24569 N N . SER A 1 48 ? 30.081 37.217 37.917 1.00 0.00 48 SER A N 15
ATOM 24570 C CA . SER A 1 48 ? 28.711 37.489 37.448 1.00 0.00 48 SER A CA 15
ATOM 24571 C C . SER A 1 48 ? 27.734 36.327 37.724 1.00 0.00 48 SER A C 15
ATOM 24572 O O . SER A 1 48 ? 28.070 35.361 38.403 1.00 0.00 48 SER A O 15
ATOM 24580 N N . THR A 1 49 ? 26.500 36.432 37.228 1.00 0.00 49 THR A N 15
ATOM 24581 C CA . THR A 1 49 ? 25.361 35.502 37.423 1.00 0.00 49 THR A CA 15
ATOM 24582 C C . THR A 1 49 ? 25.437 34.187 36.615 1.00 0.00 49 THR A C 15
ATOM 24583 O O . THR A 1 49 ? 24.389 33.598 36.331 1.00 0.00 49 THR A O 15
ATOM 24594 N N . CYS A 1 50 ? 26.602 33.852 36.045 1.00 0.00 50 CYS A N 15
ATOM 24595 C CA . CYS A 1 50 ? 26.747 32.880 34.958 1.00 0.00 50 CYS A CA 15
ATOM 24596 C C . CYS A 1 50 ? 26.066 31.524 35.205 1.00 0.00 50 CYS A C 15
ATOM 24597 O O . CYS A 1 50 ? 25.926 31.050 36.331 1.00 0.00 50 CYS A O 15
ATOM 24604 N N . HIS A 1 51 ? 25.619 30.896 34.118 1.00 0.00 51 HIS A N 15
ATOM 24605 C CA . HIS A 1 51 ? 24.957 29.596 34.128 1.00 0.00 51 HIS A CA 15
ATOM 24606 C C . HIS A 1 51 ? 25.156 28.896 32.773 1.00 0.00 51 HIS A C 15
ATOM 24607 O O . HIS A 1 51 ? 24.769 29.440 31.735 1.00 0.00 51 HIS A O 15
ATOM 24621 N N . VAL A 1 52 ? 25.698 27.674 32.782 1.00 0.00 52 VAL A N 15
ATOM 24622 C CA . VAL A 1 52 ? 25.729 26.769 31.619 1.00 0.00 52 VAL A CA 15
ATOM 24623 C C . VAL A 1 52 ? 24.859 25.576 31.900 1.00 0.00 52 VAL A C 15
ATOM 24624 O O . VAL A 1 52 ? 24.803 25.108 33.034 1.00 0.00 52 VAL A O 15
ATOM 24637 N N . ILE A 1 53 ? 24.286 24.997 30.854 1.00 0.00 53 ILE A N 15
ATOM 24638 C CA . ILE A 1 53 ? 23.665 23.704 30.945 1.00 0.00 53 ILE A CA 15
ATOM 24639 C C . ILE A 1 53 ? 24.169 22.747 29.866 1.00 0.00 53 ILE A C 15
ATOM 24640 O O . ILE A 1 53 ? 24.120 23.002 28.668 1.00 0.00 53 ILE A O 15
ATOM 24656 N N . VAL A 1 54 ? 24.559 21.561 30.309 1.00 0.00 54 VAL A N 15
ATOM 24657 C CA . VAL A 1 54 ? 25.222 20.546 29.514 1.00 0.00 54 VAL A CA 15
ATOM 24658 C C . VAL A 1 54 ? 24.264 19.503 28.958 1.00 0.00 54 VAL A C 15
ATOM 24659 O O . VAL A 1 54 ? 23.189 19.245 29.499 1.00 0.00 54 VAL A O 15
ATOM 24672 N N . ASP A 1 55 ? 24.707 18.869 27.883 1.00 0.00 55 ASP A N 15
ATOM 24673 C CA . ASP A 1 55 ? 24.165 17.595 27.423 1.00 0.00 55 ASP A CA 15
ATOM 24674 C C . ASP A 1 55 ? 24.167 16.541 28.564 1.00 0.00 55 ASP A C 15
ATOM 24675 O O . ASP A 1 55 ? 25.203 16.388 29.229 1.00 0.00 55 ASP A O 15
ATOM 24684 N N . PRO A 1 56 ? 23.113 15.718 28.735 1.00 0.00 56 PRO A N 15
ATOM 24685 C CA . PRO A 1 56 ? 23.106 14.602 29.691 1.00 0.00 56 PRO A CA 15
ATOM 24686 C C . PRO A 1 56 ? 24.173 13.519 29.445 1.00 0.00 56 PRO A C 15
ATOM 24687 O O . PRO A 1 56 ? 24.455 12.734 30.351 1.00 0.00 56 PRO A O 15
ATOM 24698 N N . ASP A 1 57 ? 24.800 13.502 28.264 1.00 0.00 57 ASP A N 15
ATOM 24699 C CA . ASP A 1 57 ? 25.962 12.671 27.940 1.00 0.00 57 ASP A CA 15
ATOM 24700 C C . ASP A 1 57 ? 27.204 13.200 28.665 1.00 0.00 57 ASP A C 15
ATOM 24701 O O . ASP A 1 57 ? 27.946 12.405 29.241 1.00 0.00 57 ASP A O 15
ATOM 24710 N N . TYR A 1 58 ? 27.449 14.522 28.663 1.00 0.00 58 TYR A N 15
ATOM 24711 C CA . TYR A 1 58 ? 28.730 15.048 29.102 1.00 0.00 58 TYR A CA 15
ATOM 24712 C C . TYR A 1 58 ? 28.747 15.513 30.556 1.00 0.00 58 TYR A C 15
ATOM 24713 O O . TYR A 1 58 ? 29.794 15.404 31.188 1.00 0.00 58 TYR A O 15
ATOM 24731 N N . TYR A 1 59 ? 27.603 15.926 31.127 1.00 0.00 59 TYR A N 15
ATOM 24732 C CA . TYR A 1 59 ? 27.470 16.137 32.596 1.00 0.00 59 TYR A CA 15
ATOM 24733 C C . TYR A 1 59 ? 27.962 14.957 33.386 1.00 0.00 59 TYR A C 15
ATOM 24734 O O . TYR A 1 59 ? 28.406 15.092 34.525 1.00 0.00 59 TYR A O 15
ATOM 24752 N N . ASP A 1 60 ? 27.776 13.777 32.800 1.00 0.00 60 ASP A N 15
ATOM 24753 C CA . ASP A 1 60 ? 27.799 12.582 33.605 1.00 0.00 60 ASP A CA 15
ATOM 24754 C C . ASP A 1 60 ? 29.245 12.185 33.996 1.00 0.00 60 ASP A C 15
ATOM 24755 O O . ASP A 1 60 ? 29.484 11.196 34.696 1.00 0.00 60 ASP A O 15
ATOM 24764 N N . ALA A 1 61 ? 30.204 12.963 33.476 1.00 0.00 61 ALA A N 15
ATOM 24765 C CA . ALA A 1 61 ? 31.644 12.912 33.706 1.00 0.00 61 ALA A CA 15
ATOM 24766 C C . ALA A 1 61 ? 32.196 14.242 34.273 1.00 0.00 61 ALA A C 15
ATOM 24767 O O . ALA A 1 61 ? 33.413 14.439 34.315 1.00 0.00 61 ALA A O 15
ATOM 24774 N N . LEU A 1 62 ? 31.314 15.172 34.671 1.00 0.00 62 LEU A N 15
ATOM 24775 C CA . LEU A 1 62 ? 31.708 16.503 35.180 1.00 0.00 62 LEU A CA 15
ATOM 24776 C C . LEU A 1 62 ? 31.910 16.560 36.712 1.00 0.00 62 LEU A C 15
ATOM 24777 O O . LEU A 1 62 ? 31.094 16.020 37.465 1.00 0.00 62 LEU A O 15
ATOM 24793 N N . PRO A 1 63 ? 32.894 17.336 37.205 1.00 0.00 63 PRO A N 15
ATOM 24794 C CA . PRO A 1 63 ? 33.029 17.683 38.623 1.00 0.00 63 PRO A CA 15
ATOM 24795 C C . PRO A 1 63 ? 31.984 18.721 39.069 1.00 0.00 63 PRO A C 15
ATOM 24796 O O . PRO A 1 63 ? 31.442 19.470 38.249 1.00 0.00 63 PRO A O 15
ATOM 24807 N N . GLU A 1 64 ? 31.712 18.778 40.373 1.00 0.00 64 GLU A N 15
ATOM 24808 C CA . GLU A 1 64 ? 30.975 19.869 41.031 1.00 0.00 64 GLU A CA 15
ATOM 24809 C C . GLU A 1 64 ? 31.884 21.074 41.350 1.00 0.00 64 GLU A C 15
ATOM 24810 O O . GLU A 1 64 ? 33.114 20.940 41.396 1.00 0.00 64 GLU A O 15
ATOM 24822 N N . PRO A 1 65 ? 31.300 22.259 41.603 1.00 0.00 65 PRO A N 15
ATOM 24823 C CA . PRO A 1 65 ? 32.041 23.445 42.018 1.00 0.00 65 PRO A CA 15
ATOM 24824 C C . PRO A 1 65 ? 32.321 23.539 43.523 1.00 0.00 65 PRO A C 15
ATOM 24825 O O . PRO A 1 65 ? 31.751 22.807 44.337 1.00 0.00 65 PRO A O 15
ATOM 24836 N N . GLU A 1 66 ? 33.162 24.509 43.885 1.00 0.00 66 GLU A N 15
ATOM 24837 C CA . GLU A 1 66 ? 33.182 25.160 45.198 1.00 0.00 66 GLU A CA 15
ATOM 24838 C C . GLU A 1 66 ? 31.852 25.823 45.596 1.00 0.00 66 GLU A C 15
ATOM 24839 O O . GLU A 1 66 ? 31.006 26.138 44.758 1.00 0.00 66 GLU A O 15
ATOM 24851 N N . ASP A 1 67 ? 31.728 26.133 46.888 1.00 0.00 67 ASP A N 15
ATOM 24852 C CA . ASP A 1 67 ? 30.576 26.809 47.496 1.00 0.00 67 ASP A CA 15
ATOM 24853 C C . ASP A 1 67 ? 30.345 28.247 46.995 1.00 0.00 67 ASP A C 15
ATOM 24854 O O . ASP A 1 67 ? 29.242 28.772 47.113 1.00 0.00 67 ASP A O 15
ATOM 24863 N N . ASP A 1 68 ? 31.357 28.890 46.416 1.00 0.00 68 ASP A N 15
ATOM 24864 C CA . ASP A 1 68 ? 31.228 30.173 45.722 1.00 0.00 68 ASP A CA 15
ATOM 24865 C C . ASP A 1 68 ? 30.636 29.957 44.323 1.00 0.00 68 ASP A C 15
ATOM 24866 O O . ASP A 1 68 ? 29.811 30.740 43.855 1.00 0.00 68 ASP A O 15
ATOM 24875 N N . GLU A 1 69 ? 31.052 28.876 43.658 1.00 0.00 69 GLU A N 15
ATOM 24876 C CA . GLU A 1 69 ? 30.811 28.629 42.235 1.00 0.00 69 GLU A CA 15
ATOM 24877 C C . GLU A 1 69 ? 29.508 27.861 41.921 1.00 0.00 69 GLU A C 15
ATOM 24878 O O . GLU A 1 69 ? 29.027 27.964 40.797 1.00 0.00 69 GLU A O 15
ATOM 24890 N N . ASN A 1 70 ? 28.878 27.161 42.882 1.00 0.00 70 ASN A N 15
ATOM 24891 C CA . ASN A 1 70 ? 27.443 26.789 42.801 1.00 0.00 70 ASN A CA 15
ATOM 24892 C C . ASN A 1 70 ? 26.503 27.953 43.132 1.00 0.00 70 ASN A C 15
ATOM 24893 O O . ASN A 1 70 ? 25.364 27.978 42.656 1.00 0.00 70 ASN A O 15
ATOM 24904 N N . ASP A 1 71 ? 26.971 28.948 43.884 1.00 0.00 71 ASP A N 15
ATOM 24905 C CA . ASP A 1 71 ? 26.115 30.044 44.319 1.00 0.00 71 ASP A CA 15
ATOM 24906 C C . ASP A 1 71 ? 25.919 31.125 43.256 1.00 0.00 71 ASP A C 15
ATOM 24907 O O . ASP A 1 71 ? 24.931 31.837 43.363 1.00 0.00 71 ASP A O 15
ATOM 24916 N N . MET A 1 72 ? 26.795 31.224 42.243 1.00 0.00 72 MET A N 15
ATOM 24917 C CA . MET A 1 72 ? 26.664 32.155 41.094 1.00 0.00 72 MET A CA 15
ATOM 24918 C C . MET A 1 72 ? 25.477 31.786 40.194 1.00 0.00 72 MET A C 15
ATOM 24919 O O . MET A 1 72 ? 24.875 32.645 39.551 1.00 0.00 72 MET A O 15
ATOM 24933 N N . LEU A 1 73 ? 25.162 30.491 40.177 1.00 0.00 73 LEU A N 15
ATOM 24934 C CA . LEU A 1 73 ? 24.262 29.824 39.243 1.00 0.00 73 LEU A CA 15
ATOM 24935 C C . LEU A 1 73 ? 22.811 29.950 39.711 1.00 0.00 73 LEU A C 15
ATOM 24936 O O . LEU A 1 73 ? 21.959 30.494 39.019 1.00 0.00 73 LEU A O 15
ATOM 24952 N N . ASP A 1 74 ? 22.561 29.507 40.947 1.00 0.00 74 ASP A N 15
ATOM 24953 C CA . ASP A 1 74 ? 21.301 29.679 41.682 1.00 0.00 74 ASP A CA 15
ATOM 24954 C C . ASP A 1 74 ? 20.806 31.131 41.836 1.00 0.00 74 ASP A C 15
ATOM 24955 O O . ASP A 1 74 ? 19.691 31.351 42.321 1.00 0.00 74 ASP A O 15
ATOM 24964 N N . LEU A 1 75 ? 21.598 32.137 41.449 1.00 0.00 75 LEU A N 15
ATOM 24965 C CA . LEU A 1 75 ? 21.115 33.513 41.298 1.00 0.00 75 LEU A CA 15
ATOM 24966 C C . LEU A 1 75 ? 20.117 33.642 40.135 1.00 0.00 75 LEU A C 15
ATOM 24967 O O . LEU A 1 75 ? 19.338 34.594 40.099 1.00 0.00 75 LEU A O 15
ATOM 24983 N N . ALA A 1 76 ? 20.106 32.686 39.205 1.00 0.00 76 ALA A N 15
ATOM 24984 C CA . ALA A 1 76 ? 19.044 32.453 38.234 1.00 0.00 76 ALA A CA 15
ATOM 24985 C C . ALA A 1 76 ? 18.075 31.371 38.754 1.00 0.00 76 ALA A C 15
ATOM 24986 O O . ALA A 1 76 ? 18.501 30.271 39.132 1.00 0.00 76 ALA A O 15
ATOM 24993 N N . TYR A 1 77 ? 16.768 31.650 38.745 1.00 0.00 77 TYR A N 15
ATOM 24994 C CA . TYR A 1 77 ? 15.744 30.701 39.201 1.00 0.00 77 TYR A CA 15
ATOM 24995 C C . TYR A 1 77 ? 15.713 29.433 38.355 1.00 0.00 77 TYR A C 15
ATOM 24996 O O . TYR A 1 77 ? 15.986 29.474 37.151 1.00 0.00 77 TYR A O 15
ATOM 25014 N N . GLY A 1 78 ? 15.282 28.330 38.961 1.00 0.00 78 GLY A N 15
ATOM 25015 C CA . GLY A 1 78 ? 14.826 27.169 38.214 1.00 0.00 78 GLY A CA 15
ATOM 25016 C C . GLY A 1 78 ? 15.947 26.309 37.617 1.00 0.00 78 GLY A C 15
ATOM 25017 O O . GLY A 1 78 ? 15.778 25.710 36.551 1.00 0.00 78 GLY A O 15
ATOM 25021 N N . LEU A 1 79 ? 17.094 26.262 38.303 1.00 0.00 79 LEU A N 15
ATOM 25022 C CA . LEU A 1 79 ? 18.336 25.640 37.840 1.00 0.00 79 LEU A CA 15
ATOM 25023 C C . LEU A 1 79 ? 18.219 24.130 37.559 1.00 0.00 79 LEU A C 15
ATOM 25024 O O . LEU A 1 79 ? 17.770 23.365 38.415 1.00 0.00 79 LEU A O 15
ATOM 25040 N N . THR A 1 80 ? 18.618 23.732 36.342 1.00 0.00 80 THR A N 15
ATOM 25041 C CA . THR A 1 80 ? 18.221 22.490 35.660 1.00 0.00 80 THR A CA 15
ATOM 25042 C C . THR A 1 80 ? 19.046 21.278 36.095 1.00 0.00 80 THR A C 15
ATOM 25043 O O . THR A 1 80 ? 20.141 21.412 36.642 1.00 0.00 80 THR A O 15
ATOM 25054 N N . GLU A 1 81 ? 18.572 20.077 35.767 1.00 0.00 81 GLU A N 15
ATOM 25055 C CA . GLU A 1 81 ? 19.158 18.781 36.138 1.00 0.00 81 GLU A CA 15
ATOM 25056 C C . GLU A 1 81 ? 20.570 18.528 35.564 1.00 0.00 81 GLU A C 15
ATOM 25057 O O . GLU A 1 81 ? 21.250 17.601 36.017 1.00 0.00 81 GLU A O 15
ATOM 25069 N N . THR A 1 82 ? 21.025 19.333 34.594 1.00 0.00 82 THR A N 15
ATOM 25070 C CA . THR A 1 82 ? 22.401 19.355 34.060 1.00 0.00 82 THR A CA 15
ATOM 25071 C C . THR A 1 82 ? 22.970 20.779 33.991 1.00 0.00 82 THR A C 15
ATOM 25072 O O . THR A 1 82 ? 23.903 21.060 33.236 1.00 0.00 82 THR A O 15
ATOM 25083 N N . SER A 1 83 ? 22.405 21.718 34.755 1.00 0.00 83 SER A N 15
ATOM 25084 C CA . SER A 1 83 ? 22.953 23.068 34.846 1.00 0.00 83 SER A CA 15
ATOM 25085 C C . SER A 1 83 ? 24.144 23.083 35.814 1.00 0.00 83 SER A C 15
ATOM 25086 O O . SER A 1 83 ? 24.108 22.453 36.872 1.00 0.00 83 SER A O 15
ATOM 25094 N N . ARG A 1 84 ? 25.231 23.737 35.409 1.00 0.00 84 ARG A N 15
ATOM 25095 C CA . ARG A 1 84 ? 26.605 23.560 35.933 1.00 0.00 84 ARG A CA 15
ATOM 25096 C C . ARG A 1 84 ? 27.348 24.891 36.089 1.00 0.00 84 ARG A C 15
ATOM 25097 O O . ARG A 1 84 ? 26.894 25.923 35.597 1.00 0.00 84 ARG A O 15
ATOM 25118 N N . LEU A 1 85 ? 28.502 24.854 36.764 1.00 0.00 85 LEU A N 15
ATOM 25119 C CA . LEU A 1 85 ? 29.291 26.037 37.130 1.00 0.00 85 LEU A CA 15
ATOM 25120 C C . LEU A 1 85 ? 29.623 26.967 35.947 1.00 0.00 85 LEU A C 15
ATOM 25121 O O . LEU A 1 85 ? 30.268 26.588 34.968 1.00 0.00 85 LEU A O 15
ATOM 25137 N N . GLY A 1 86 ? 29.165 28.213 36.068 1.00 0.00 86 GLY A N 15
ATOM 25138 C CA . GLY A 1 86 ? 28.303 28.816 35.044 1.00 0.00 86 GLY A CA 15
ATOM 25139 C C . GLY A 1 86 ? 28.991 29.342 33.799 1.00 0.00 86 GLY A C 15
ATOM 25140 O O . GLY A 1 86 ? 28.383 29.439 32.735 1.00 0.00 86 GLY A O 15
ATOM 25144 N N . CYS A 1 87 ? 30.279 29.615 33.926 1.00 0.00 87 CYS A N 15
ATOM 25145 C CA . CYS A 1 87 ? 31.185 29.856 32.826 1.00 0.00 87 CYS A CA 15
ATOM 25146 C C . CYS A 1 87 ? 32.548 29.178 33.070 1.00 0.00 87 CYS A C 15
ATOM 25147 O O . CYS A 1 87 ? 33.494 29.413 32.327 1.00 0.00 87 CYS A O 15
ATOM 25154 N N . GLN A 1 88 ? 32.649 28.324 34.105 1.00 0.00 88 GLN A N 15
ATOM 25155 C CA . GLN A 1 88 ? 33.878 28.110 34.888 1.00 0.00 88 GLN A CA 15
ATOM 25156 C C . GLN A 1 88 ? 34.430 26.666 34.877 1.00 0.00 88 GLN A C 15
ATOM 25157 O O . GLN A 1 88 ? 35.597 26.449 35.223 1.00 0.00 88 GLN A O 15
ATOM 25171 N N . ILE A 1 89 ? 33.632 25.677 34.450 1.00 0.00 89 ILE A N 15
ATOM 25172 C CA . ILE A 1 89 ? 34.135 24.343 34.059 1.00 0.00 89 ILE A CA 15
ATOM 25173 C C . ILE A 1 89 ? 34.973 24.452 32.759 1.00 0.00 89 ILE A C 15
ATOM 25174 O O . ILE A 1 89 ? 34.935 25.473 32.067 1.00 0.00 89 ILE A O 15
ATOM 25190 N N . LYS A 1 90 ? 35.814 23.450 32.480 1.00 0.00 90 LYS A N 15
ATOM 25191 C CA . LYS A 1 90 ? 36.888 23.452 31.478 1.00 0.00 90 LYS A CA 15
ATOM 25192 C C . LYS A 1 90 ? 36.839 22.222 30.559 1.00 0.00 90 LYS A C 15
ATOM 25193 O O . LYS A 1 90 ? 36.113 21.269 30.821 1.00 0.00 90 LYS A O 15
ATOM 25212 N N . MET A 1 91 ? 37.652 22.224 29.507 1.00 0.00 91 MET A N 15
ATOM 25213 C CA . MET A 1 91 ? 37.861 21.078 28.613 1.00 0.00 91 MET A CA 15
ATOM 25214 C C . MET A 1 91 ? 38.819 20.043 29.219 1.00 0.00 91 MET A C 15
ATOM 25215 O O . MET A 1 91 ? 39.787 20.397 29.894 1.00 0.00 91 MET A O 15
ATOM 25229 N N . SER A 1 92 ? 38.543 18.766 28.952 1.00 0.00 92 SER A N 15
ATOM 25230 C CA . SER A 1 92 ? 39.161 17.572 29.550 1.00 0.00 92 SER A CA 15
ATOM 25231 C C . SER A 1 92 ? 39.082 16.388 28.569 1.00 0.00 92 SER A C 15
ATOM 25232 O O . SER A 1 92 ? 38.302 16.442 27.625 1.00 0.00 92 SER A O 15
ATOM 25240 N N . LYS A 1 93 ? 39.797 15.274 28.763 1.00 0.00 93 LYS A N 15
ATOM 25241 C CA . LYS A 1 93 ? 39.729 14.127 27.824 1.00 0.00 93 LYS A CA 15
ATOM 25242 C C . LYS A 1 93 ? 38.333 13.524 27.611 1.00 0.00 93 LYS A C 15
ATOM 25243 O O . LYS A 1 93 ? 38.078 12.985 26.537 1.00 0.00 93 LYS A O 15
ATOM 25262 N N . ASP A 1 94 ? 37.434 13.645 28.590 1.00 0.00 94 ASP A N 15
ATOM 25263 C CA . ASP A 1 94 ? 36.069 13.090 28.541 1.00 0.00 94 ASP A CA 15
ATOM 25264 C C . ASP A 1 94 ? 35.154 13.853 27.572 1.00 0.00 94 ASP A C 15
ATOM 25265 O O . ASP A 1 94 ? 34.124 13.342 27.131 1.00 0.00 94 ASP A O 15
ATOM 25274 N N . ILE A 1 95 ? 35.510 15.099 27.252 1.00 0.00 95 ILE A N 15
ATOM 25275 C CA . ILE A 1 95 ? 34.616 16.080 26.633 1.00 0.00 95 ILE A CA 15
ATOM 25276 C C . ILE A 1 95 ? 34.539 15.970 25.112 1.00 0.00 95 ILE A C 15
ATOM 25277 O O . ILE A 1 95 ? 34.000 16.877 24.498 1.00 0.00 95 ILE A O 15
ATOM 25293 N N . ASP A 1 96 ? 35.138 14.950 24.496 1.00 0.00 96 ASP A N 15
ATOM 25294 C CA . ASP A 1 96 ? 35.350 14.827 23.046 1.00 0.00 96 ASP A CA 15
ATOM 25295 C C . ASP A 1 96 ? 34.015 14.798 22.273 1.00 0.00 96 ASP A C 15
ATOM 25296 O O . ASP A 1 96 ? 33.492 13.745 21.904 1.00 0.00 96 ASP A O 15
ATOM 25305 N N . GLY A 1 97 ? 33.465 15.997 22.072 1.00 0.00 97 GLY A N 15
ATOM 25306 C CA . GLY A 1 97 ? 32.140 16.270 21.478 1.00 0.00 97 GLY A CA 15
ATOM 25307 C C . GLY A 1 97 ? 31.110 17.008 22.363 1.00 0.00 97 GLY A C 15
ATOM 25308 O O . GLY A 1 97 ? 29.920 17.001 22.042 1.00 0.00 97 GLY A O 15
ATOM 25312 N N . ILE A 1 98 ? 31.518 17.602 23.489 1.00 0.00 98 ILE A N 15
ATOM 25313 C CA . ILE A 1 98 ? 30.658 18.240 24.504 1.00 0.00 98 ILE A CA 15
ATOM 25314 C C . ILE A 1 98 ? 29.773 19.373 23.968 1.00 0.00 98 ILE A C 15
ATOM 25315 O O . ILE A 1 98 ? 30.173 20.143 23.093 1.00 0.00 98 ILE A O 15
ATOM 25331 N N . ARG A 1 99 ? 28.583 19.519 24.559 1.00 0.00 99 ARG A N 15
ATOM 25332 C CA . ARG A 1 99 ? 27.675 20.657 24.360 1.00 0.00 99 ARG A CA 15
ATOM 25333 C C . ARG A 1 99 ? 27.403 21.370 25.660 1.00 0.00 99 ARG A C 15
ATOM 25334 O O . ARG A 1 99 ? 27.212 20.720 26.689 1.00 0.00 99 ARG A O 15
ATOM 25355 N N . VAL A 1 100 ? 27.142 22.662 25.550 1.00 0.00 100 VAL A N 15
ATOM 25356 C CA . VAL A 1 100 ? 26.343 23.394 26.515 1.00 0.00 100 VAL A CA 15
ATOM 25357 C C . VAL A 1 100 ? 25.372 24.370 25.853 1.00 0.00 100 VAL A C 15
ATOM 25358 O O . VAL A 1 100 ? 25.605 24.840 24.744 1.00 0.00 100 VAL A O 15
ATOM 25371 N N . ALA A 1 101 ? 24.297 24.712 26.554 1.00 0.00 101 ALA A N 15
ATOM 25372 C CA . ALA A 1 101 ? 23.625 25.992 26.359 1.00 0.00 101 ALA A CA 15
ATOM 25373 C C . ALA A 1 101 ? 24.095 26.979 27.431 1.00 0.00 101 ALA A C 15
ATOM 25374 O O . ALA A 1 101 ? 24.707 26.592 28.429 1.00 0.00 101 ALA A O 15
ATOM 25381 N N . LEU A 1 102 ? 23.913 28.260 27.142 1.00 0.00 102 LEU A N 15
ATOM 25382 C CA . LEU A 1 102 ? 24.729 29.354 27.655 1.00 0.00 102 LEU A CA 15
ATOM 25383 C C . LEU A 1 102 ? 23.874 30.443 28.335 1.00 0.00 102 LEU A C 15
ATOM 25384 O O . LEU A 1 102 ? 22.657 30.479 28.116 1.00 0.00 102 LEU A O 15
ATOM 25400 N N . PRO A 1 103 ? 24.481 31.329 29.153 1.00 0.00 103 PRO A N 15
ATOM 25401 C CA . PRO A 1 103 ? 23.730 32.276 29.968 1.00 0.00 103 PRO A CA 15
ATOM 25402 C C . PRO A 1 103 ? 22.906 33.256 29.128 1.00 0.00 103 PRO A C 15
ATOM 25403 O O . PRO A 1 103 ? 23.326 33.709 28.062 1.00 0.00 103 PRO A O 15
ATOM 25414 N N . GLN A 1 104 ? 21.710 33.572 29.633 1.00 0.00 104 GLN A N 15
ATOM 25415 C CA . GLN A 1 104 ? 20.646 34.249 28.877 1.00 0.00 104 GLN A CA 15
ATOM 25416 C C . GLN A 1 104 ? 20.165 35.579 29.505 1.00 0.00 104 GLN A C 15
ATOM 25417 O O . GLN A 1 104 ? 19.237 36.208 28.992 1.00 0.00 104 GLN A O 15
ATOM 25431 N N . MET A 1 105 ? 20.829 36.039 30.574 1.00 0.00 105 MET A N 15
ATOM 25432 C CA . MET A 1 105 ? 20.594 37.308 31.291 1.00 0.00 105 MET A CA 15
ATOM 25433 C C . MET A 1 105 ? 21.846 38.201 31.250 1.00 0.00 105 MET A C 15
ATOM 25434 O O . MET A 1 105 ? 22.956 37.675 31.304 1.00 0.00 105 MET A O 15
ATOM 25448 N N . THR A 1 106 ? 21.687 39.529 31.265 1.00 0.00 106 THR A N 15
ATOM 25449 C CA . THR A 1 106 ? 22.785 40.526 31.345 1.00 0.00 106 THR A CA 15
ATOM 25450 C C . THR A 1 106 ? 22.922 41.091 32.768 1.00 0.00 106 THR A C 15
ATOM 25451 O O . THR A 1 106 ? 22.826 42.299 32.999 1.00 0.00 106 THR A O 15
ATOM 25462 N N . ARG A 1 107 ? 23.057 40.178 33.740 1.00 0.00 107 ARG A N 15
ATOM 25463 C CA . ARG A 1 107 ? 22.982 40.393 35.198 1.00 0.00 107 ARG A CA 15
ATOM 25464 C C . ARG A 1 107 ? 21.955 41.461 35.623 1.00 0.00 107 ARG A C 15
ATOM 25465 O O . ARG A 1 107 ? 22.311 42.591 35.956 1.00 0.00 107 ARG A O 15
ATOM 25486 N N . ASN A 1 108 ? 20.683 41.062 35.664 1.00 0.00 108 ASN A N 15
ATOM 25487 C CA . ASN A 1 108 ? 19.583 41.827 36.269 1.00 0.00 108 ASN A CA 15
ATOM 25488 C C . ASN A 1 108 ? 19.399 41.569 37.782 1.00 0.00 108 ASN A C 15
ATOM 25489 O O . ASN A 1 108 ? 18.678 42.313 38.453 1.00 0.00 108 ASN A O 15
ATOM 25500 N N . VAL A 1 109 ? 20.071 40.553 38.337 1.00 0.00 109 VAL A N 15
ATOM 25501 C CA . VAL A 1 109 ? 20.217 40.337 39.787 1.00 0.00 109 VAL A CA 15
ATOM 25502 C C . VAL A 1 109 ? 21.224 41.328 40.388 1.00 0.00 109 VAL A C 15
ATOM 25503 O O . VAL A 1 109 ? 22.206 41.707 39.742 1.00 0.00 109 VAL A O 15
ATOM 25516 N N . ASN A 1 110 ? 21.004 41.764 41.628 1.00 0.00 110 ASN A N 15
ATOM 25517 C CA . ASN A 1 110 ? 21.833 42.795 42.262 1.00 0.00 110 ASN A CA 15
ATOM 25518 C C . ASN A 1 110 ? 23.230 42.265 42.664 1.00 0.00 110 ASN A C 15
ATOM 25519 O O . ASN A 1 110 ? 23.472 41.053 42.643 1.00 0.00 110 ASN A O 15
ATOM 25530 N N . ASN A 1 111 ? 24.156 43.165 43.001 1.00 0.00 111 ASN A N 15
ATOM 25531 C CA . ASN A 1 111 ? 25.581 42.899 43.251 1.00 0.00 111 ASN A CA 15
ATOM 25532 C C . ASN A 1 111 ? 26.067 43.563 44.559 1.00 0.00 111 ASN A C 15
ATOM 25533 O O . ASN A 1 111 ? 25.473 44.536 45.028 1.00 0.00 111 ASN A O 15
ATOM 25544 N N . ASN A 1 112 ? 27.161 43.063 45.137 1.00 0.00 112 ASN A N 15
ATOM 25545 C CA . ASN A 1 112 ? 27.791 43.607 46.342 1.00 0.00 112 ASN A CA 15
ATOM 25546 C C . ASN A 1 112 ? 29.254 43.991 46.064 1.00 0.00 112 ASN A C 15
ATOM 25547 O O . ASN A 1 112 ? 30.085 43.140 45.740 1.00 0.00 112 ASN A O 15
ATOM 25558 N N . ASP A 1 113 ? 29.553 45.283 46.189 1.00 0.00 113 ASP A N 15
ATOM 25559 C CA . ASP A 1 113 ? 30.902 45.850 46.079 1.00 0.00 113 ASP A CA 15
ATOM 25560 C C . ASP A 1 113 ? 31.839 45.360 47.200 1.00 0.00 113 ASP A C 15
ATOM 25561 O O . ASP A 1 113 ? 31.397 44.871 48.244 1.00 0.00 113 ASP A O 15
ATOM 25570 N N . PHE A 1 114 ? 33.151 45.546 47.024 1.00 0.00 114 PHE A N 15
ATOM 25571 C CA . PHE A 1 114 ? 34.145 45.247 48.061 1.00 0.00 114 PHE A CA 15
ATOM 25572 C C . PHE A 1 114 ? 33.896 46.048 49.355 1.00 0.00 114 PHE A C 15
ATOM 25573 O O . PHE A 1 114 ? 33.318 47.143 49.328 1.00 0.00 114 PHE A O 15
ATOM 25590 N N . SER A 1 115 ? 34.319 45.489 50.492 1.00 0.00 115 SER A N 15
ATOM 25591 C CA . SER A 1 115 ? 34.051 46.000 51.848 1.00 0.00 115 SER A CA 15
ATOM 25592 C C . SER A 1 115 ? 34.935 47.192 52.202 1.00 0.00 115 SER A C 15
ATOM 25593 O O . SER A 1 115 ? 34.447 48.344 52.193 1.00 0.00 115 SER A O 15
ATOM 25606 N N . GLY A 1 1 ? 47.631 16.686 17.113 1.00 0.00 1 GLY A N 16
ATOM 25607 C CA . GLY A 1 1 ? 47.281 15.802 18.235 1.00 0.00 1 GLY A CA 16
ATOM 25608 C C . GLY A 1 1 ? 46.490 16.546 19.287 1.00 0.00 1 GLY A C 16
ATOM 25609 O O . GLY A 1 1 ? 46.688 17.744 19.477 1.00 0.00 1 GLY A O 16
ATOM 25615 N N . GLU A 1 2 ? 45.618 15.829 19.998 1.00 0.00 2 GLU A N 16
ATOM 25616 C CA . GLU A 1 2 ? 44.733 16.355 21.052 1.00 0.00 2 GLU A CA 16
ATOM 25617 C C . GLU A 1 2 ? 43.774 17.463 20.557 1.00 0.00 2 GLU A C 16
ATOM 25618 O O . GLU A 1 2 ? 43.790 18.606 21.020 1.00 0.00 2 GLU A O 16
ATOM 25630 N N . GLU A 1 3 ? 42.930 17.124 19.579 1.00 0.00 3 GLU A N 16
ATOM 25631 C CA . GLU A 1 3 ? 41.875 17.988 19.039 1.00 0.00 3 GLU A CA 16
ATOM 25632 C C . GLU A 1 3 ? 40.517 17.698 19.701 1.00 0.00 3 GLU A C 16
ATOM 25633 O O . GLU A 1 3 ? 40.044 16.555 19.704 1.00 0.00 3 GLU A O 16
ATOM 25645 N N . LEU A 1 4 ? 39.846 18.738 20.201 1.00 0.00 4 LEU A N 16
ATOM 25646 C CA . LEU A 1 4 ? 38.472 18.687 20.716 1.00 0.00 4 LEU A CA 16
ATOM 25647 C C . LEU A 1 4 ? 37.576 19.698 19.975 1.00 0.00 4 LEU A C 16
ATOM 25648 O O . LEU A 1 4 ? 38.061 20.589 19.271 1.00 0.00 4 LEU A O 16
ATOM 25664 N N . LYS A 1 5 ? 36.261 19.589 20.155 1.00 0.00 5 LYS A N 16
ATOM 25665 C CA . LYS A 1 5 ? 35.286 20.638 19.822 1.00 0.00 5 LYS A CA 16
ATOM 25666 C C . LYS A 1 5 ? 34.299 20.872 20.969 1.00 0.00 5 LYS A C 16
ATOM 25667 O O . LYS A 1 5 ? 34.135 20.016 21.833 1.00 0.00 5 LYS A O 16
ATOM 25686 N N . ILE A 1 6 ? 33.680 22.048 20.972 1.00 0.00 6 ILE A N 16
ATOM 25687 C CA . ILE A 1 6 ? 32.726 22.556 21.964 1.00 0.00 6 ILE A CA 16
ATOM 25688 C C . ILE A 1 6 ? 31.527 23.161 21.234 1.00 0.00 6 ILE A C 16
ATOM 25689 O O . ILE A 1 6 ? 31.695 23.977 20.327 1.00 0.00 6 ILE A O 16
ATOM 25705 N N . THR A 1 7 ? 30.315 22.769 21.631 1.00 0.00 7 THR A N 16
ATOM 25706 C CA . THR A 1 7 ? 29.072 23.348 21.120 1.00 0.00 7 THR A CA 16
ATOM 25707 C C . THR A 1 7 ? 28.453 24.247 22.162 1.00 0.00 7 THR A C 16
ATOM 25708 O O . THR A 1 7 ? 28.236 23.843 23.302 1.00 0.00 7 THR A O 16
ATOM 25719 N N . PHE A 1 8 ? 28.102 25.453 21.743 1.00 0.00 8 PHE A N 16
ATOM 25720 C CA . PHE A 1 8 ? 27.389 26.403 22.582 1.00 0.00 8 PHE A CA 16
ATOM 25721 C C . PHE A 1 8 ? 26.037 26.780 21.980 1.00 0.00 8 PHE A C 16
ATOM 25722 O O . PHE A 1 8 ? 25.927 26.938 20.763 1.00 0.00 8 PHE A O 16
ATOM 25739 N N . ILE A 1 9 ? 25.030 26.978 22.835 1.00 0.00 9 ILE A N 16
ATOM 25740 C CA . ILE A 1 9 ? 23.757 27.599 22.444 1.00 0.00 9 ILE A CA 16
ATOM 25741 C C . ILE A 1 9 ? 23.907 29.124 22.464 1.00 0.00 9 ILE A C 16
ATOM 25742 O O . ILE A 1 9 ? 24.317 29.697 23.474 1.00 0.00 9 ILE A O 16
ATOM 25758 N N . LEU A 1 10 ? 23.545 29.776 21.363 1.00 0.00 10 LEU A N 16
ATOM 25759 C CA . LEU A 1 10 ? 23.600 31.223 21.167 1.00 0.00 10 LEU A CA 16
ATOM 25760 C C . LEU A 1 10 ? 22.443 31.958 21.862 1.00 0.00 10 LEU A C 16
ATOM 25761 O O . LEU A 1 10 ? 21.355 31.400 22.028 1.00 0.00 10 LEU A O 16
ATOM 25777 N N . LYS A 1 11 ? 22.607 33.262 22.123 1.00 0.00 11 LYS A N 16
ATOM 25778 C CA . LYS A 1 11 ? 21.473 34.169 22.389 1.00 0.00 11 LYS A CA 16
ATOM 25779 C C . LYS A 1 11 ? 20.485 34.230 21.214 1.00 0.00 11 LYS A C 16
ATOM 25780 O O . LYS A 1 11 ? 19.291 34.380 21.448 1.00 0.00 11 LYS A O 16
ATOM 25799 N N . ASP A 1 12 ? 20.957 34.027 19.981 1.00 0.00 12 ASP A N 16
ATOM 25800 C CA . ASP A 1 12 ? 20.133 33.856 18.770 1.00 0.00 12 ASP A CA 16
ATOM 25801 C C . ASP A 1 12 ? 19.497 32.446 18.641 1.00 0.00 12 ASP A C 16
ATOM 25802 O O . ASP A 1 12 ? 18.829 32.161 17.647 1.00 0.00 12 ASP A O 16
ATOM 25811 N N . GLY A 1 13 ? 19.724 31.545 19.607 1.00 0.00 13 GLY A N 16
ATOM 25812 C CA . GLY A 1 13 ? 19.221 30.160 19.664 1.00 0.00 13 GLY A CA 16
ATOM 25813 C C . GLY A 1 13 ? 19.889 29.159 18.708 1.00 0.00 13 GLY A C 16
ATOM 25814 O O . GLY A 1 13 ? 19.596 27.962 18.758 1.00 0.00 13 GLY A O 16
ATOM 25818 N N . SER A 1 14 ? 20.829 29.609 17.873 1.00 0.00 14 SER A N 16
ATOM 25819 C CA . SER A 1 14 ? 21.703 28.732 17.080 1.00 0.00 14 SER A CA 16
ATOM 25820 C C . SER A 1 14 ? 22.631 27.907 17.968 1.00 0.00 14 SER A C 16
ATOM 25821 O O . SER A 1 14 ? 22.861 28.214 19.138 1.00 0.00 14 SER A O 16
ATOM 25829 N N . GLN A 1 15 ? 23.190 26.845 17.415 1.00 0.00 15 GLN A N 16
ATOM 25830 C CA . GLN A 1 15 ? 24.288 26.072 17.962 1.00 0.00 15 GLN A CA 16
ATOM 25831 C C . GLN A 1 15 ? 25.516 26.285 17.101 1.00 0.00 15 GLN A C 16
ATOM 25832 O O . GLN A 1 15 ? 25.446 26.232 15.871 1.00 0.00 15 GLN A O 16
ATOM 25846 N N . LYS A 1 16 ? 26.654 26.480 17.760 1.00 0.00 16 LYS A N 16
ATOM 25847 C CA . LYS A 1 16 ? 27.907 26.807 17.105 1.00 0.00 16 LYS A CA 16
ATOM 25848 C C . LYS A 1 16 ? 29.001 25.937 17.678 1.00 0.00 16 LYS A C 16
ATOM 25849 O O . LYS A 1 16 ? 29.256 25.912 18.879 1.00 0.00 16 LYS A O 16
ATOM 25868 N N . THR A 1 17 ? 29.560 25.188 16.755 1.00 0.00 17 THR A N 16
ATOM 25869 C CA . THR A 1 17 ? 30.532 24.116 16.945 1.00 0.00 17 THR A CA 16
ATOM 25870 C C . THR A 1 17 ? 31.958 24.601 16.704 1.00 0.00 17 THR A C 16
ATOM 25871 O O . THR A 1 17 ? 32.369 24.780 15.551 1.00 0.00 17 THR A O 16
ATOM 25882 N N . TYR A 1 18 ? 32.731 24.801 17.771 1.00 0.00 18 TYR A N 16
ATOM 25883 C CA . TYR A 1 18 ? 34.074 25.382 17.685 1.00 0.00 18 TYR A CA 16
ATOM 25884 C C . TYR A 1 18 ? 35.174 24.409 18.106 1.00 0.00 18 TYR A C 16
ATOM 25885 O O . TYR A 1 18 ? 34.992 23.660 19.059 1.00 0.00 18 TYR A O 16
ATOM 25903 N N . GLU A 1 19 ? 36.325 24.422 17.428 1.00 0.00 19 GLU A N 16
ATOM 25904 C CA . GLU A 1 19 ? 37.455 23.532 17.730 1.00 0.00 19 GLU A CA 16
ATOM 25905 C C . GLU A 1 19 ? 38.454 24.179 18.698 1.00 0.00 19 GLU A C 16
ATOM 25906 O O . GLU A 1 19 ? 38.956 25.285 18.466 1.00 0.00 19 GLU A O 16
ATOM 25918 N N . VAL A 1 20 ? 38.751 23.466 19.787 1.00 0.00 20 VAL A N 16
ATOM 25919 C CA . VAL A 1 20 ? 39.645 23.865 20.883 1.00 0.00 20 VAL A CA 16
ATOM 25920 C C . VAL A 1 20 ? 40.480 22.668 21.369 1.00 0.00 20 VAL A C 16
ATOM 25921 O O . VAL A 1 20 ? 40.435 21.583 20.784 1.00 0.00 20 VAL A O 16
ATOM 25934 N N . CYS A 1 21 ? 41.251 22.858 22.436 1.00 0.00 21 CYS A N 16
ATOM 25935 C CA . CYS A 1 21 ? 42.024 21.825 23.118 1.00 0.00 21 CYS A CA 16
ATOM 25936 C C . CYS A 1 21 ? 41.494 21.559 24.543 1.00 0.00 21 CYS A C 16
ATOM 25937 O O . CYS A 1 21 ? 40.496 22.124 24.991 1.00 0.00 21 CYS A O 16
ATOM 25945 N N . GLU A 1 22 ? 42.145 20.651 25.261 1.00 0.00 22 GLU A N 16
ATOM 25946 C CA . GLU A 1 22 ? 41.848 20.274 26.637 1.00 0.00 22 GLU A CA 16
ATOM 25947 C C . GLU A 1 22 ? 42.359 21.321 27.655 1.00 0.00 22 GLU A C 16
ATOM 25948 O O . GLU A 1 22 ? 43.357 22.005 27.408 1.00 0.00 22 GLU A O 16
ATOM 25960 N N . GLY A 1 23 ? 41.696 21.471 28.809 1.00 0.00 23 GLY A N 16
ATOM 25961 C CA . GLY A 1 23 ? 42.045 22.453 29.847 1.00 0.00 23 GLY A CA 16
ATOM 25962 C C . GLY A 1 23 ? 41.585 23.891 29.569 1.00 0.00 23 GLY A C 16
ATOM 25963 O O . GLY A 1 23 ? 41.751 24.761 30.424 1.00 0.00 23 GLY A O 16
ATOM 25967 N N . GLU A 1 24 ? 40.986 24.160 28.406 1.00 0.00 24 GLU A N 16
ATOM 25968 C CA . GLU A 1 24 ? 40.325 25.436 28.092 1.00 0.00 24 GLU A CA 16
ATOM 25969 C C . GLU A 1 24 ? 39.020 25.578 28.906 1.00 0.00 24 GLU A C 16
ATOM 25970 O O . GLU A 1 24 ? 38.317 24.590 29.134 1.00 0.00 24 GLU A O 16
ATOM 25982 N N . THR A 1 25 ? 38.678 26.789 29.350 1.00 0.00 25 THR A N 16
ATOM 25983 C CA . THR A 1 25 ? 37.549 27.073 30.264 1.00 0.00 25 THR A CA 16
ATOM 25984 C C . THR A 1 25 ? 36.315 27.486 29.456 1.00 0.00 25 THR A C 16
ATOM 25985 O O . THR A 1 25 ? 36.433 28.148 28.435 1.00 0.00 25 THR A O 16
ATOM 25996 N N . ILE A 1 26 ? 35.100 27.120 29.864 1.00 0.00 26 ILE A N 16
ATOM 25997 C CA . ILE A 1 26 ? 33.918 27.229 28.971 1.00 0.00 26 ILE A CA 16
ATOM 25998 C C . ILE A 1 26 ? 33.472 28.686 28.719 1.00 0.00 26 ILE A C 16
ATOM 25999 O O . ILE A 1 26 ? 33.125 29.014 27.583 1.00 0.00 26 ILE A O 16
ATOM 26015 N N . LEU A 1 27 ? 33.561 29.586 29.702 1.00 0.00 27 LEU A N 16
ATOM 26016 C CA . LEU A 1 27 ? 33.319 31.026 29.510 1.00 0.00 27 LEU A CA 16
ATOM 26017 C C . LEU A 1 27 ? 34.563 31.728 28.911 1.00 0.00 27 LEU A C 16
ATOM 26018 O O . LEU A 1 27 ? 34.426 32.667 28.127 1.00 0.00 27 LEU A O 16
ATOM 26034 N N . ASP A 1 28 ? 35.774 31.214 29.171 1.00 0.00 28 ASP A N 16
ATOM 26035 C CA . ASP A 1 28 ? 36.998 31.576 28.429 1.00 0.00 28 ASP A CA 16
ATOM 26036 C C . ASP A 1 28 ? 36.920 31.223 26.932 1.00 0.00 28 ASP A C 16
ATOM 26037 O O . ASP A 1 28 ? 37.508 31.940 26.127 1.00 0.00 28 ASP A O 16
ATOM 26046 N N . ILE A 1 29 ? 36.230 30.152 26.513 1.00 0.00 29 ILE A N 16
ATOM 26047 C CA . ILE A 1 29 ? 35.981 29.887 25.081 1.00 0.00 29 ILE A CA 16
ATOM 26048 C C . ILE A 1 29 ? 34.822 30.761 24.604 1.00 0.00 29 ILE A C 16
ATOM 26049 O O . ILE A 1 29 ? 34.894 31.307 23.509 1.00 0.00 29 ILE A O 16
ATOM 26065 N N . ALA A 1 30 ? 33.795 31.005 25.421 1.00 0.00 30 ALA A N 16
ATOM 26066 C CA . ALA A 1 30 ? 32.679 31.843 24.996 1.00 0.00 30 ALA A CA 16
ATOM 26067 C C . ALA A 1 30 ? 33.118 33.285 24.659 1.00 0.00 30 ALA A C 16
ATOM 26068 O O . ALA A 1 30 ? 32.768 33.812 23.601 1.00 0.00 30 ALA A O 16
ATOM 26075 N N . GLN A 1 31 ? 33.955 33.883 25.511 1.00 0.00 31 GLN A N 16
ATOM 26076 C CA . GLN A 1 31 ? 34.609 35.170 25.256 1.00 0.00 31 GLN A CA 16
ATOM 26077 C C . GLN A 1 31 ? 35.807 35.051 24.316 1.00 0.00 31 GLN A C 16
ATOM 26078 O O . GLN A 1 31 ? 35.907 35.832 23.378 1.00 0.00 31 GLN A O 16
ATOM 26092 N N . GLY A 1 32 ? 36.678 34.053 24.479 1.00 0.00 32 GLY A N 16
ATOM 26093 C CA . GLY A 1 32 ? 37.856 33.864 23.627 1.00 0.00 32 GLY A CA 16
ATOM 26094 C C . GLY A 1 32 ? 37.540 33.564 22.159 1.00 0.00 32 GLY A C 16
ATOM 26095 O O . GLY A 1 32 ? 38.382 33.834 21.300 1.00 0.00 32 GLY A O 16
ATOM 26099 N N . HIS A 1 33 ? 36.336 33.071 21.846 1.00 0.00 33 HIS A N 16
ATOM 26100 C CA . HIS A 1 33 ? 35.839 32.875 20.482 1.00 0.00 33 HIS A CA 16
ATOM 26101 C C . HIS A 1 33 ? 34.839 33.949 20.023 1.00 0.00 33 HIS A C 16
ATOM 26102 O O . HIS A 1 33 ? 34.419 33.939 18.863 1.00 0.00 33 HIS A O 16
ATOM 26116 N N . ASN A 1 34 ? 34.438 34.851 20.929 1.00 0.00 34 ASN A N 16
ATOM 26117 C CA . ASN A 1 34 ? 33.412 35.873 20.723 1.00 0.00 34 ASN A CA 16
ATOM 26118 C C . ASN A 1 34 ? 32.116 35.313 20.122 1.00 0.00 34 ASN A C 16
ATOM 26119 O O . ASN A 1 34 ? 31.645 35.708 19.048 1.00 0.00 34 ASN A O 16
ATOM 26130 N N . LEU A 1 35 ? 31.547 34.382 20.885 1.00 0.00 35 LEU A N 16
ATOM 26131 C CA . LEU A 1 35 ? 30.153 33.922 20.729 1.00 0.00 35 LEU A CA 16
ATOM 26132 C C . LEU A 1 35 ? 29.137 35.079 20.819 1.00 0.00 35 LEU A C 16
ATOM 26133 O O . LEU A 1 35 ? 29.332 36.070 21.528 1.00 0.00 35 LEU A O 16
ATOM 26149 N N . ASP A 1 36 ? 28.004 34.929 20.129 1.00 0.00 36 ASP A N 16
ATOM 26150 C CA . ASP A 1 36 ? 26.805 35.757 20.306 1.00 0.00 36 ASP A CA 16
ATOM 26151 C C . ASP A 1 36 ? 26.031 35.298 21.529 1.00 0.00 36 ASP A C 16
ATOM 26152 O O . ASP A 1 36 ? 25.052 34.554 21.478 1.00 0.00 36 ASP A O 16
ATOM 26161 N N . MET A 1 37 ? 26.587 35.727 22.654 1.00 0.00 37 MET A N 16
ATOM 26162 C CA . MET A 1 37 ? 26.239 35.335 23.997 1.00 0.00 37 MET A CA 16
ATOM 26163 C C . MET A 1 37 ? 26.677 36.483 24.924 1.00 0.00 37 MET A C 16
ATOM 26164 O O . MET A 1 37 ? 27.748 37.061 24.735 1.00 0.00 37 MET A O 16
ATOM 26178 N N . GLU A 1 38 ? 25.832 36.868 25.878 1.00 0.00 38 GLU A N 16
ATOM 26179 C CA . GLU A 1 38 ? 26.129 37.977 26.813 1.00 0.00 38 GLU A CA 16
ATOM 26180 C C . GLU A 1 38 ? 26.306 37.572 28.289 1.00 0.00 38 GLU A C 16
ATOM 26181 O O . GLU A 1 38 ? 25.348 37.270 29.009 1.00 0.00 38 GLU A O 16
ATOM 26193 N N . GLY A 1 39 ? 27.557 37.664 28.753 1.00 0.00 39 GLY A N 16
ATOM 26194 C CA . GLY A 1 39 ? 27.957 37.527 30.153 1.00 0.00 39 GLY A CA 16
ATOM 26195 C C . GLY A 1 39 ? 29.398 37.986 30.402 1.00 0.00 39 GLY A C 16
ATOM 26196 O O . GLY A 1 39 ? 30.307 37.632 29.649 1.00 0.00 39 GLY A O 16
ATOM 26200 N N . ALA A 1 40 ? 29.609 38.806 31.432 1.00 0.00 40 ALA A N 16
ATOM 26201 C CA . ALA A 1 40 ? 30.864 39.519 31.718 1.00 0.00 40 ALA A CA 16
ATOM 26202 C C . ALA A 1 40 ? 31.904 38.755 32.574 1.00 0.00 40 ALA A C 16
ATOM 26203 O O . ALA A 1 40 ? 32.814 39.380 33.128 1.00 0.00 40 ALA A O 16
ATOM 26210 N N . CYS A 1 41 ? 31.744 37.444 32.788 1.00 0.00 41 CYS A N 16
ATOM 26211 C CA . CYS A 1 41 ? 32.605 36.651 33.679 1.00 0.00 41 CYS A CA 16
ATOM 26212 C C . CYS A 1 41 ? 33.829 36.049 32.954 1.00 0.00 41 CYS A C 16
ATOM 26213 O O . CYS A 1 41 ? 34.517 36.769 32.227 1.00 0.00 41 CYS A O 16
ATOM 26220 N N . GLY A 1 42 ? 34.139 34.759 33.145 1.00 0.00 42 GLY A N 16
ATOM 26221 C CA . GLY A 1 42 ? 35.228 34.074 32.433 1.00 0.00 42 GLY A CA 16
ATOM 26222 C C . GLY A 1 42 ? 36.622 34.635 32.725 1.00 0.00 42 GLY A C 16
ATOM 26223 O O . GLY A 1 42 ? 37.393 34.878 31.791 1.00 0.00 42 GLY A O 16
ATOM 26227 N N . GLY A 1 43 ? 36.925 34.875 34.003 1.00 0.00 43 GLY A N 16
ATOM 26228 C CA . GLY A 1 43 ? 38.160 35.504 34.480 1.00 0.00 43 GLY A CA 16
ATOM 26229 C C . GLY A 1 43 ? 38.002 36.983 34.833 1.00 0.00 43 GLY A C 16
ATOM 26230 O O . GLY A 1 43 ? 38.910 37.771 34.560 1.00 0.00 43 GLY A O 16
ATOM 26234 N N . SER A 1 44 ? 36.865 37.375 35.408 1.00 0.00 44 SER A N 16
ATOM 26235 C CA . SER A 1 44 ? 36.572 38.746 35.848 1.00 0.00 44 SER A CA 16
ATOM 26236 C C . SER A 1 44 ? 36.398 38.798 37.368 1.00 0.00 44 SER A C 16
ATOM 26237 O O . SER A 1 44 ? 35.433 38.252 37.906 1.00 0.00 44 SER A O 16
ATOM 26245 N N . CYS A 1 45 ? 37.326 39.471 38.053 1.00 0.00 45 CYS A N 16
ATOM 26246 C CA . CYS A 1 45 ? 37.306 39.727 39.496 1.00 0.00 45 CYS A CA 16
ATOM 26247 C C . CYS A 1 45 ? 36.930 38.495 40.348 1.00 0.00 45 CYS A C 16
ATOM 26248 O O . CYS A 1 45 ? 37.510 37.421 40.179 1.00 0.00 45 CYS A O 16
ATOM 26256 N N . ALA A 1 46 ? 35.973 38.627 41.269 1.00 0.00 46 ALA A N 16
ATOM 26257 C CA . ALA A 1 46 ? 35.558 37.581 42.204 1.00 0.00 46 ALA A CA 16
ATOM 26258 C C . ALA A 1 46 ? 34.526 36.599 41.605 1.00 0.00 46 ALA A C 16
ATOM 26259 O O . ALA A 1 46 ? 33.682 36.081 42.335 1.00 0.00 46 ALA A O 16
ATOM 26266 N N . CYS A 1 47 ? 34.528 36.394 40.282 1.00 0.00 47 CYS A N 16
ATOM 26267 C CA . CYS A 1 47 ? 33.407 35.830 39.523 1.00 0.00 47 CYS A CA 16
ATOM 26268 C C . CYS A 1 47 ? 32.122 36.687 39.587 1.00 0.00 47 CYS A C 16
ATOM 26269 O O . CYS A 1 47 ? 31.966 37.581 40.431 1.00 0.00 47 CYS A O 16
ATOM 26276 N N . SER A 1 48 ? 31.211 36.423 38.648 1.00 0.00 48 SER A N 16
ATOM 26277 C CA . SER A 1 48 ? 30.050 37.265 38.314 1.00 0.00 48 SER A CA 16
ATOM 26278 C C . SER A 1 48 ? 28.729 36.485 38.416 1.00 0.00 48 SER A C 16
ATOM 26279 O O . SER A 1 48 ? 28.703 35.339 38.841 1.00 0.00 48 SER A O 16
ATOM 26287 N N . THR A 1 49 ? 27.621 37.075 37.960 1.00 0.00 49 THR A N 16
ATOM 26288 C CA . THR A 1 49 ? 26.265 36.483 37.919 1.00 0.00 49 THR A CA 16
ATOM 26289 C C . THR A 1 49 ? 26.060 35.355 36.883 1.00 0.00 49 THR A C 16
ATOM 26290 O O . THR A 1 49 ? 24.929 34.980 36.572 1.00 0.00 49 THR A O 16
ATOM 26301 N N . CYS A 1 50 ? 27.151 34.907 36.264 1.00 0.00 50 CYS A N 16
ATOM 26302 C CA . CYS A 1 50 ? 27.228 34.069 35.071 1.00 0.00 50 CYS A CA 16
ATOM 26303 C C . CYS A 1 50 ? 26.847 32.590 35.294 1.00 0.00 50 CYS A C 16
ATOM 26304 O O . CYS A 1 50 ? 26.861 32.084 36.416 1.00 0.00 50 CYS A O 16
ATOM 26311 N N . HIS A 1 51 ? 26.418 31.911 34.218 1.00 0.00 51 HIS A N 16
ATOM 26312 C CA . HIS A 1 51 ? 25.907 30.538 34.285 1.00 0.00 51 HIS A CA 16
ATOM 26313 C C . HIS A 1 51 ? 25.989 29.716 32.982 1.00 0.00 51 HIS A C 16
ATOM 26314 O O . HIS A 1 51 ? 25.448 30.107 31.943 1.00 0.00 51 HIS A O 16
ATOM 26328 N N . VAL A 1 52 ? 26.501 28.480 33.089 1.00 0.00 52 VAL A N 16
ATOM 26329 C CA . VAL A 1 52 ? 26.397 27.399 32.081 1.00 0.00 52 VAL A CA 16
ATOM 26330 C C . VAL A 1 52 ? 25.591 26.203 32.569 1.00 0.00 52 VAL A C 16
ATOM 26331 O O . VAL A 1 52 ? 25.498 25.928 33.766 1.00 0.00 52 VAL A O 16
ATOM 26344 N N . ILE A 1 53 ? 25.107 25.417 31.612 1.00 0.00 53 ILE A N 16
ATOM 26345 C CA . ILE A 1 53 ? 24.610 24.065 31.781 1.00 0.00 53 ILE A CA 16
ATOM 26346 C C . ILE A 1 53 ? 25.095 23.169 30.631 1.00 0.00 53 ILE A C 16
ATOM 26347 O O . ILE A 1 53 ? 25.163 23.607 29.495 1.00 0.00 53 ILE A O 16
ATOM 26363 N N . VAL A 1 54 ? 25.386 21.904 30.916 1.00 0.00 54 VAL A N 16
ATOM 26364 C CA . VAL A 1 54 ? 25.842 20.854 29.996 1.00 0.00 54 VAL A CA 16
ATOM 26365 C C . VAL A 1 54 ? 24.743 19.899 29.520 1.00 0.00 54 VAL A C 16
ATOM 26366 O O . VAL A 1 54 ? 23.734 19.687 30.192 1.00 0.00 54 VAL A O 16
ATOM 26379 N N . ASP A 1 55 ? 25.031 19.237 28.411 1.00 0.00 55 ASP A N 16
ATOM 26380 C CA . ASP A 1 55 ? 24.465 17.930 28.066 1.00 0.00 55 ASP A CA 16
ATOM 26381 C C . ASP A 1 55 ? 24.679 16.879 29.200 1.00 0.00 55 ASP A C 16
ATOM 26382 O O . ASP A 1 55 ? 25.818 16.733 29.664 1.00 0.00 55 ASP A O 16
ATOM 26391 N N . PRO A 1 56 ? 23.700 16.022 29.547 1.00 0.00 56 PRO A N 16
ATOM 26392 C CA . PRO A 1 56 ? 23.920 14.860 30.423 1.00 0.00 56 PRO A CA 16
ATOM 26393 C C . PRO A 1 56 ? 24.983 13.854 29.931 1.00 0.00 56 PRO A C 16
ATOM 26394 O O . PRO A 1 56 ? 25.480 13.054 30.721 1.00 0.00 56 PRO A O 16
ATOM 26405 N N . ASP A 1 57 ? 25.375 13.896 28.656 1.00 0.00 57 ASP A N 16
ATOM 26406 C CA . ASP A 1 57 ? 26.477 13.093 28.108 1.00 0.00 57 ASP A CA 16
ATOM 26407 C C . ASP A 1 57 ? 27.858 13.563 28.603 1.00 0.00 57 ASP A C 16
ATOM 26408 O O . ASP A 1 57 ? 28.739 12.730 28.811 1.00 0.00 57 ASP A O 16
ATOM 26417 N N . TYR A 1 58 ? 28.047 14.872 28.796 1.00 0.00 58 TYR A N 16
ATOM 26418 C CA . TYR A 1 58 ? 29.358 15.480 29.054 1.00 0.00 58 TYR A CA 16
ATOM 26419 C C . TYR A 1 58 ? 29.471 16.245 30.379 1.00 0.00 58 TYR A C 16
ATOM 26420 O O . TYR A 1 58 ? 30.437 16.964 30.644 1.00 0.00 58 TYR A O 16
ATOM 26438 N N . TYR A 1 59 ? 28.441 16.094 31.200 1.00 0.00 59 TYR A N 16
ATOM 26439 C CA . TYR A 1 59 ? 28.522 16.136 32.678 1.00 0.00 59 TYR A CA 16
ATOM 26440 C C . TYR A 1 59 ? 28.953 14.819 33.320 1.00 0.00 59 TYR A C 16
ATOM 26441 O O . TYR A 1 59 ? 29.279 14.810 34.505 1.00 0.00 59 TYR A O 16
ATOM 26459 N N . ASP A 1 60 ? 28.780 13.682 32.642 1.00 0.00 60 ASP A N 16
ATOM 26460 C CA . ASP A 1 60 ? 28.767 12.406 33.380 1.00 0.00 60 ASP A CA 16
ATOM 26461 C C . ASP A 1 60 ? 30.118 12.095 34.059 1.00 0.00 60 ASP A C 16
ATOM 26462 O O . ASP A 1 60 ? 30.242 11.314 35.005 1.00 0.00 60 ASP A O 16
ATOM 26471 N N . ALA A 1 61 ? 31.136 12.766 33.537 1.00 0.00 61 ALA A N 16
ATOM 26472 C CA . ALA A 1 61 ? 32.537 12.684 33.917 1.00 0.00 61 ALA A CA 16
ATOM 26473 C C . ALA A 1 61 ? 32.915 13.655 35.058 1.00 0.00 61 ALA A C 16
ATOM 26474 O O . ALA A 1 61 ? 34.093 13.787 35.396 1.00 0.00 61 ALA A O 16
ATOM 26481 N N . LEU A 1 62 ? 31.932 14.393 35.591 1.00 0.00 62 LEU A N 16
ATOM 26482 C CA . LEU A 1 62 ? 32.149 15.642 36.343 1.00 0.00 62 LEU A CA 16
ATOM 26483 C C . LEU A 1 62 ? 31.479 15.664 37.739 1.00 0.00 62 LEU A C 16
ATOM 26484 O O . LEU A 1 62 ? 30.384 15.117 37.901 1.00 0.00 62 LEU A O 16
ATOM 26500 N N . PRO A 1 63 ? 32.110 16.296 38.749 1.00 0.00 63 PRO A N 16
ATOM 26501 C CA . PRO A 1 63 ? 31.516 16.627 40.053 1.00 0.00 63 PRO A CA 16
ATOM 26502 C C . PRO A 1 63 ? 30.554 17.826 39.950 1.00 0.00 63 PRO A C 16
ATOM 26503 O O . PRO A 1 63 ? 30.466 18.454 38.900 1.00 0.00 63 PRO A O 16
ATOM 26514 N N . GLU A 1 64 ? 29.847 18.170 41.032 1.00 0.00 64 GLU A N 16
ATOM 26515 C CA . GLU A 1 64 ? 29.078 19.424 41.143 1.00 0.00 64 GLU A CA 16
ATOM 26516 C C . GLU A 1 64 ? 29.908 20.586 41.740 1.00 0.00 64 GLU A C 16
ATOM 26517 O O . GLU A 1 64 ? 30.883 20.345 42.463 1.00 0.00 64 GLU A O 16
ATOM 26529 N N . PRO A 1 65 ? 29.544 21.858 41.464 1.00 0.00 65 PRO A N 16
ATOM 26530 C CA . PRO A 1 65 ? 30.234 23.054 41.974 1.00 0.00 65 PRO A CA 16
ATOM 26531 C C . PRO A 1 65 ? 30.368 23.143 43.496 1.00 0.00 65 PRO A C 16
ATOM 26532 O O . PRO A 1 65 ? 29.559 22.572 44.230 1.00 0.00 65 PRO A O 16
ATOM 26543 N N . GLU A 1 66 ? 31.325 23.958 43.949 1.00 0.00 66 GLU A N 16
ATOM 26544 C CA . GLU A 1 66 ? 31.320 24.540 45.300 1.00 0.00 66 GLU A CA 16
ATOM 26545 C C . GLU A 1 66 ? 30.029 25.343 45.532 1.00 0.00 66 GLU A C 16
ATOM 26546 O O . GLU A 1 66 ? 29.429 25.869 44.596 1.00 0.00 66 GLU A O 16
ATOM 26558 N N . ASP A 1 67 ? 29.609 25.518 46.782 1.00 0.00 67 ASP A N 16
ATOM 26559 C CA . ASP A 1 67 ? 28.379 26.257 47.101 1.00 0.00 67 ASP A CA 16
ATOM 26560 C C . ASP A 1 67 ? 28.430 27.752 46.702 1.00 0.00 67 ASP A C 16
ATOM 26561 O O . ASP A 1 67 ? 27.398 28.356 46.428 1.00 0.00 67 ASP A O 16
ATOM 26570 N N . ASP A 1 68 ? 29.627 28.335 46.614 1.00 0.00 68 ASP A N 16
ATOM 26571 C CA . ASP A 1 68 ? 29.894 29.716 46.185 1.00 0.00 68 ASP A CA 16
ATOM 26572 C C . ASP A 1 68 ? 30.047 29.843 44.661 1.00 0.00 68 ASP A C 16
ATOM 26573 O O . ASP A 1 68 ? 29.971 30.944 44.112 1.00 0.00 68 ASP A O 16
ATOM 26582 N N . GLU A 1 69 ? 30.239 28.716 43.972 1.00 0.00 69 GLU A N 16
ATOM 26583 C CA . GLU A 1 69 ? 30.082 28.603 42.520 1.00 0.00 69 GLU A CA 16
ATOM 26584 C C . GLU A 1 69 ? 28.592 28.416 42.180 1.00 0.00 69 GLU A C 16
ATOM 26585 O O . GLU A 1 69 ? 28.033 29.201 41.421 1.00 0.00 69 GLU A O 16
ATOM 26597 N N . ASN A 1 70 ? 27.915 27.426 42.786 1.00 0.00 70 ASN A N 16
ATOM 26598 C CA . ASN A 1 70 ? 26.506 27.082 42.537 1.00 0.00 70 ASN A CA 16
ATOM 26599 C C . ASN A 1 70 ? 25.487 28.209 42.835 1.00 0.00 70 ASN A C 16
ATOM 26600 O O . ASN A 1 70 ? 24.389 28.205 42.267 1.00 0.00 70 ASN A O 16
ATOM 26611 N N . ASP A 1 71 ? 25.861 29.200 43.648 1.00 0.00 71 ASP A N 16
ATOM 26612 C CA . ASP A 1 71 ? 25.029 30.375 43.962 1.00 0.00 71 ASP A CA 16
ATOM 26613 C C . ASP A 1 71 ? 24.903 31.317 42.758 1.00 0.00 71 ASP A C 16
ATOM 26614 O O . ASP A 1 71 ? 23.822 31.867 42.564 1.00 0.00 71 ASP A O 16
ATOM 26623 N N . MET A 1 72 ? 25.974 31.440 41.951 1.00 0.00 72 MET A N 16
ATOM 26624 C CA . MET A 1 72 ? 26.063 32.230 40.703 1.00 0.00 72 MET A CA 16
ATOM 26625 C C . MET A 1 72 ? 25.129 31.660 39.628 1.00 0.00 72 MET A C 16
ATOM 26626 O O . MET A 1 72 ? 24.560 32.386 38.816 1.00 0.00 72 MET A O 16
ATOM 26640 N N . LEU A 1 73 ? 24.902 30.346 39.700 1.00 0.00 73 LEU A N 16
ATOM 26641 C CA . LEU A 1 73 ? 24.119 29.572 38.752 1.00 0.00 73 LEU A CA 16
ATOM 26642 C C . LEU A 1 73 ? 22.619 29.753 39.022 1.00 0.00 73 LEU A C 16
ATOM 26643 O O . LEU A 1 73 ? 21.865 30.129 38.129 1.00 0.00 73 LEU A O 16
ATOM 26659 N N . ASP A 1 74 ? 22.183 29.561 40.272 1.00 0.00 74 ASP A N 16
ATOM 26660 C CA . ASP A 1 74 ? 20.803 29.803 40.716 1.00 0.00 74 ASP A CA 16
ATOM 26661 C C . ASP A 1 74 ? 20.299 31.246 40.522 1.00 0.00 74 ASP A C 16
ATOM 26662 O O . ASP A 1 74 ? 19.097 31.470 40.675 1.00 0.00 74 ASP A O 16
ATOM 26671 N N . LEU A 1 75 ? 21.152 32.214 40.168 1.00 0.00 75 LEU A N 16
ATOM 26672 C CA . LEU A 1 75 ? 20.713 33.559 39.772 1.00 0.00 75 LEU A CA 16
ATOM 26673 C C . LEU A 1 75 ? 19.948 33.555 38.436 1.00 0.00 75 LEU A C 16
ATOM 26674 O O . LEU A 1 75 ? 19.181 34.486 38.158 1.00 0.00 75 LEU A O 16
ATOM 26690 N N . ALA A 1 76 ? 20.117 32.499 37.633 1.00 0.00 76 ALA A N 16
ATOM 26691 C CA . ALA A 1 76 ? 19.240 32.182 36.511 1.00 0.00 76 ALA A CA 16
ATOM 26692 C C . ALA A 1 76 ? 17.867 31.666 36.980 1.00 0.00 76 ALA A C 16
ATOM 26693 O O . ALA A 1 76 ? 17.753 30.961 37.991 1.00 0.00 76 ALA A O 16
ATOM 26700 N N . TYR A 1 77 ? 16.822 31.929 36.192 1.00 0.00 77 TYR A N 16
ATOM 26701 C CA . TYR A 1 77 ? 15.563 31.190 36.293 1.00 0.00 77 TYR A CA 16
ATOM 26702 C C . TYR A 1 77 ? 15.755 29.731 35.890 1.00 0.00 77 TYR A C 16
ATOM 26703 O O . TYR A 1 77 ? 16.321 29.438 34.831 1.00 0.00 77 TYR A O 16
ATOM 26721 N N . GLY A 1 78 ? 15.192 28.824 36.687 1.00 0.00 78 GLY A N 16
ATOM 26722 C CA . GLY A 1 78 ? 14.865 27.492 36.201 1.00 0.00 78 GLY A CA 16
ATOM 26723 C C . GLY A 1 78 ? 16.062 26.560 35.986 1.00 0.00 78 GLY A C 16
ATOM 26724 O O . GLY A 1 78 ? 16.049 25.742 35.062 1.00 0.00 78 GLY A O 16
ATOM 26728 N N . LEU A 1 79 ? 17.087 26.681 36.837 1.00 0.00 79 LEU A N 16
ATOM 26729 C CA . LEU A 1 79 ? 18.338 25.910 36.804 1.00 0.00 79 LEU A CA 16
ATOM 26730 C C . LEU A 1 79 ? 18.141 24.383 36.781 1.00 0.00 79 LEU A C 16
ATOM 26731 O O . LEU A 1 79 ? 17.190 23.860 37.371 1.00 0.00 79 LEU A O 16
ATOM 26747 N N . THR A 1 80 ? 19.049 23.666 36.111 1.00 0.00 80 THR A N 16
ATOM 26748 C CA . THR A 1 80 ? 18.995 22.218 35.864 1.00 0.00 80 THR A CA 16
ATOM 26749 C C . THR A 1 80 ? 20.107 21.476 36.598 1.00 0.00 80 THR A C 16
ATOM 26750 O O . THR A 1 80 ? 21.150 22.033 36.925 1.00 0.00 80 THR A O 16
ATOM 26761 N N . GLU A 1 81 ? 19.941 20.170 36.760 1.00 0.00 81 GLU A N 16
ATOM 26762 C CA . GLU A 1 81 ? 20.858 19.327 37.548 1.00 0.00 81 GLU A CA 16
ATOM 26763 C C . GLU A 1 81 ? 22.208 19.052 36.854 1.00 0.00 81 GLU A C 16
ATOM 26764 O O . GLU A 1 81 ? 23.074 18.401 37.442 1.00 0.00 81 GLU A O 16
ATOM 26776 N N . THR A 1 82 ? 22.415 19.573 35.636 1.00 0.00 82 THR A N 16
ATOM 26777 C CA . THR A 1 82 ? 23.705 19.557 34.937 1.00 0.00 82 THR A CA 16
ATOM 26778 C C . THR A 1 82 ? 24.318 20.951 34.773 1.00 0.00 82 THR A C 16
ATOM 26779 O O . THR A 1 82 ? 25.106 21.218 33.859 1.00 0.00 82 THR A O 16
ATOM 26790 N N . SER A 1 83 ? 23.956 21.888 35.647 1.00 0.00 83 SER A N 16
ATOM 26791 C CA . SER A 1 83 ? 24.564 23.203 35.681 1.00 0.00 83 SER A CA 16
ATOM 26792 C C . SER A 1 83 ? 26.086 23.134 35.951 1.00 0.00 83 SER A C 16
ATOM 26793 O O . SER A 1 83 ? 26.563 22.314 36.739 1.00 0.00 83 SER A O 16
ATOM 26801 N N . ARG A 1 84 ? 26.900 23.922 35.243 1.00 0.00 84 ARG A N 16
ATOM 26802 C CA . ARG A 1 84 ? 28.352 23.673 35.099 1.00 0.00 84 ARG A CA 16
ATOM 26803 C C . ARG A 1 84 ? 29.198 24.613 35.968 1.00 0.00 84 ARG A C 16
ATOM 26804 O O . ARG A 1 84 ? 28.839 25.754 36.225 1.00 0.00 84 ARG A O 16
ATOM 26825 N N . LEU A 1 85 ? 30.304 24.082 36.489 1.00 0.00 85 LEU A N 16
ATOM 26826 C CA . LEU A 1 85 ? 30.764 24.449 37.830 1.00 0.00 85 LEU A CA 16
ATOM 26827 C C . LEU A 1 85 ? 31.666 25.692 37.836 1.00 0.00 85 LEU A C 16
ATOM 26828 O O . LEU A 1 85 ? 32.820 25.631 37.397 1.00 0.00 85 LEU A O 16
ATOM 26844 N N . GLY A 1 86 ? 31.152 26.788 38.412 1.00 0.00 86 GLY A N 16
ATOM 26845 C CA . GLY A 1 86 ? 31.799 28.111 38.505 1.00 0.00 86 GLY A CA 16
ATOM 26846 C C . GLY A 1 86 ? 32.355 28.668 37.187 1.00 0.00 86 GLY A C 16
ATOM 26847 O O . GLY A 1 86 ? 33.196 29.563 37.225 1.00 0.00 86 GLY A O 16
ATOM 26851 N N . CYS A 1 87 ? 32.010 28.017 36.071 1.00 0.00 87 CYS A N 16
ATOM 26852 C CA . CYS A 1 87 ? 32.599 28.016 34.727 1.00 0.00 87 CYS A CA 16
ATOM 26853 C C . CYS A 1 87 ? 34.135 27.976 34.608 1.00 0.00 87 CYS A C 16
ATOM 26854 O O . CYS A 1 87 ? 34.655 27.890 33.498 1.00 0.00 87 CYS A O 16
ATOM 26861 N N . GLN A 1 88 ? 34.855 27.957 35.730 1.00 0.00 88 GLN A N 16
ATOM 26862 C CA . GLN A 1 88 ? 36.277 27.640 35.893 1.00 0.00 88 GLN A CA 16
ATOM 26863 C C . GLN A 1 88 ? 36.576 26.158 35.587 1.00 0.00 88 GLN A C 16
ATOM 26864 O O . GLN A 1 88 ? 37.728 25.785 35.360 1.00 0.00 88 GLN A O 16
ATOM 26878 N N . ILE A 1 89 ? 35.531 25.321 35.546 1.00 0.00 89 ILE A N 16
ATOM 26879 C CA . ILE A 1 89 ? 35.569 23.971 34.982 1.00 0.00 89 ILE A CA 16
ATOM 26880 C C . ILE A 1 89 ? 35.855 24.004 33.470 1.00 0.00 89 ILE A C 16
ATOM 26881 O O . ILE A 1 89 ? 35.454 24.935 32.766 1.00 0.00 89 ILE A O 16
ATOM 26897 N N . LYS A 1 90 ? 36.523 22.966 32.958 1.00 0.00 90 LYS A N 16
ATOM 26898 C CA . LYS A 1 90 ? 37.210 22.997 31.664 1.00 0.00 90 LYS A CA 16
ATOM 26899 C C . LYS A 1 90 ? 36.807 21.902 30.663 1.00 0.00 90 LYS A C 16
ATOM 26900 O O . LYS A 1 90 ? 35.837 21.163 30.868 1.00 0.00 90 LYS A O 16
ATOM 26919 N N . MET A 1 91 ? 37.512 21.876 29.532 1.00 0.00 91 MET A N 16
ATOM 26920 C CA . MET A 1 91 ? 37.546 20.781 28.561 1.00 0.00 91 MET A CA 16
ATOM 26921 C C . MET A 1 91 ? 38.390 19.602 29.077 1.00 0.00 91 MET A C 16
ATOM 26922 O O . MET A 1 91 ? 39.479 19.830 29.592 1.00 0.00 91 MET A O 16
ATOM 26936 N N . SER A 1 92 ? 37.944 18.363 28.865 1.00 0.00 92 SER A N 16
ATOM 26937 C CA . SER A 1 92 ? 38.655 17.110 29.187 1.00 0.00 92 SER A CA 16
ATOM 26938 C C . SER A 1 92 ? 38.659 16.135 27.995 1.00 0.00 92 SER A C 16
ATOM 26939 O O . SER A 1 92 ? 38.149 16.467 26.925 1.00 0.00 92 SER A O 16
ATOM 26947 N N . LYS A 1 93 ? 39.227 14.930 28.138 1.00 0.00 93 LYS A N 16
ATOM 26948 C CA . LYS A 1 93 ? 39.220 13.903 27.080 1.00 0.00 93 LYS A CA 16
ATOM 26949 C C . LYS A 1 93 ? 37.916 13.097 26.960 1.00 0.00 93 LYS A C 16
ATOM 26950 O O . LYS A 1 93 ? 37.602 12.601 25.877 1.00 0.00 93 LYS A O 16
ATOM 26969 N N . ASP A 1 94 ? 37.130 12.991 28.034 1.00 0.00 94 ASP A N 16
ATOM 26970 C CA . ASP A 1 94 ? 35.831 12.284 28.029 1.00 0.00 94 ASP A CA 16
ATOM 26971 C C . ASP A 1 94 ? 34.767 12.986 27.163 1.00 0.00 94 ASP A C 16
ATOM 26972 O O . ASP A 1 94 ? 33.885 12.356 26.584 1.00 0.00 94 ASP A O 16
ATOM 26981 N N . ILE A 1 95 ? 34.844 14.308 27.091 1.00 0.00 95 ILE A N 16
ATOM 26982 C CA . ILE A 1 95 ? 33.837 15.238 26.555 1.00 0.00 95 ILE A CA 16
ATOM 26983 C C . ILE A 1 95 ? 33.986 15.471 25.058 1.00 0.00 95 ILE A C 16
ATOM 26984 O O . ILE A 1 95 ? 33.742 16.571 24.568 1.00 0.00 95 ILE A O 16
ATOM 27000 N N . ASP A 1 96 ? 34.479 14.475 24.340 1.00 0.00 96 ASP A N 16
ATOM 27001 C CA . ASP A 1 96 ? 34.912 14.608 22.959 1.00 0.00 96 ASP A CA 16
ATOM 27002 C C . ASP A 1 96 ? 33.690 14.755 22.023 1.00 0.00 96 ASP A C 16
ATOM 27003 O O . ASP A 1 96 ? 33.225 13.808 21.375 1.00 0.00 96 ASP A O 16
ATOM 27012 N N . GLY A 1 97 ? 33.167 15.984 21.981 1.00 0.00 97 GLY A N 16
ATOM 27013 C CA . GLY A 1 97 ? 31.848 16.357 21.430 1.00 0.00 97 GLY A CA 16
ATOM 27014 C C . GLY A 1 97 ? 30.894 17.135 22.358 1.00 0.00 97 GLY A C 16
ATOM 27015 O O . GLY A 1 97 ? 29.697 17.222 22.058 1.00 0.00 97 GLY A O 16
ATOM 27019 N N . ILE A 1 98 ? 31.390 17.692 23.472 1.00 0.00 98 ILE A N 16
ATOM 27020 C CA . ILE A 1 98 ? 30.652 18.473 24.480 1.00 0.00 98 ILE A CA 16
ATOM 27021 C C . ILE A 1 98 ? 29.686 19.528 23.927 1.00 0.00 98 ILE A C 16
ATOM 27022 O O . ILE A 1 98 ? 29.939 20.181 22.911 1.00 0.00 98 ILE A O 16
ATOM 27038 N N . ARG A 1 99 ? 28.613 19.762 24.688 1.00 0.00 99 ARG A N 16
ATOM 27039 C CA . ARG A 1 99 ? 27.689 20.891 24.544 1.00 0.00 99 ARG A CA 16
ATOM 27040 C C . ARG A 1 99 ? 27.530 21.614 25.865 1.00 0.00 99 ARG A C 16
ATOM 27041 O O . ARG A 1 99 ? 27.562 20.970 26.917 1.00 0.00 99 ARG A O 16
ATOM 27062 N N . VAL A 1 100 ? 27.215 22.899 25.787 1.00 0.00 100 VAL A N 16
ATOM 27063 C CA . VAL A 1 100 ? 26.537 23.610 26.865 1.00 0.00 100 VAL A CA 16
ATOM 27064 C C . VAL A 1 100 ? 25.527 24.642 26.346 1.00 0.00 100 VAL A C 16
ATOM 27065 O O . VAL A 1 100 ? 25.624 25.105 25.206 1.00 0.00 100 VAL A O 16
ATOM 27078 N N . ALA A 1 101 ? 24.623 25.086 27.220 1.00 0.00 101 ALA A N 16
ATOM 27079 C CA . ALA A 1 101 ? 23.853 26.320 27.041 1.00 0.00 101 ALA A CA 16
ATOM 27080 C C . ALA A 1 101 ? 24.307 27.390 28.051 1.00 0.00 101 ALA A C 16
ATOM 27081 O O . ALA A 1 101 ? 24.936 27.077 29.065 1.00 0.00 101 ALA A O 16
ATOM 27088 N N . LEU A 1 102 ? 24.039 28.655 27.730 1.00 0.00 102 LEU A N 16
ATOM 27089 C CA . LEU A 1 102 ? 24.821 29.825 28.147 1.00 0.00 102 LEU A CA 16
ATOM 27090 C C . LEU A 1 102 ? 23.929 30.964 28.715 1.00 0.00 102 LEU A C 16
ATOM 27091 O O . LEU A 1 102 ? 22.698 30.848 28.666 1.00 0.00 102 LEU A O 16
ATOM 27107 N N . PRO A 1 103 ? 24.496 32.055 29.279 1.00 0.00 103 PRO A N 16
ATOM 27108 C CA . PRO A 1 103 ? 23.715 33.156 29.845 1.00 0.00 103 PRO A CA 16
ATOM 27109 C C . PRO A 1 103 ? 23.112 34.074 28.766 1.00 0.00 103 PRO A C 16
ATOM 27110 O O . PRO A 1 103 ? 23.490 34.040 27.592 1.00 0.00 103 PRO A O 16
ATOM 27121 N N . GLN A 1 104 ? 22.150 34.901 29.173 1.00 0.00 104 GLN A N 16
ATOM 27122 C CA . GLN A 1 104 ? 21.394 35.823 28.321 1.00 0.00 104 GLN A CA 16
ATOM 27123 C C . GLN A 1 104 ? 21.630 37.302 28.690 1.00 0.00 104 GLN A C 16
ATOM 27124 O O . GLN A 1 104 ? 21.652 38.152 27.797 1.00 0.00 104 GLN A O 16
ATOM 27138 N N . MET A 1 105 ? 21.838 37.608 29.978 1.00 0.00 105 MET A N 16
ATOM 27139 C CA . MET A 1 105 ? 22.339 38.905 30.464 1.00 0.00 105 MET A CA 16
ATOM 27140 C C . MET A 1 105 ? 22.898 38.797 31.896 1.00 0.00 105 MET A C 16
ATOM 27141 O O . MET A 1 105 ? 22.133 38.683 32.861 1.00 0.00 105 MET A O 16
ATOM 27155 N N . THR A 1 106 ? 24.231 38.832 32.044 1.00 0.00 106 THR A N 16
ATOM 27156 C CA . THR A 1 106 ? 24.942 38.637 33.331 1.00 0.00 106 THR A CA 16
ATOM 27157 C C . THR A 1 106 ? 26.141 39.587 33.505 1.00 0.00 106 THR A C 16
ATOM 27158 O O . THR A 1 106 ? 27.236 39.320 33.003 1.00 0.00 106 THR A O 16
ATOM 27169 N N . ARG A 1 107 ? 25.925 40.701 34.228 1.00 0.00 107 ARG A N 16
ATOM 27170 C CA . ARG A 1 107 ? 26.826 41.876 34.358 1.00 0.00 107 ARG A CA 16
ATOM 27171 C C . ARG A 1 107 ? 27.248 42.540 33.028 1.00 0.00 107 ARG A C 16
ATOM 27172 O O . ARG A 1 107 ? 27.027 42.004 31.945 1.00 0.00 107 ARG A O 16
ATOM 27193 N N . ASN A 1 108 ? 27.787 43.763 33.124 1.00 0.00 108 ASN A N 16
ATOM 27194 C CA . ASN A 1 108 ? 28.094 44.684 32.011 1.00 0.00 108 ASN A CA 16
ATOM 27195 C C . ASN A 1 108 ? 26.964 44.817 30.955 1.00 0.00 108 ASN A C 16
ATOM 27196 O O . ASN A 1 108 ? 27.238 44.966 29.767 1.00 0.00 108 ASN A O 16
ATOM 27207 N N . VAL A 1 109 ? 25.694 44.718 31.367 1.00 0.00 109 VAL A N 16
ATOM 27208 C CA . VAL A 1 109 ? 24.568 44.400 30.466 1.00 0.00 109 VAL A CA 16
ATOM 27209 C C . VAL A 1 109 ? 24.212 45.543 29.505 1.00 0.00 109 VAL A C 16
ATOM 27210 O O . VAL A 1 109 ? 24.052 45.306 28.306 1.00 0.00 109 VAL A O 16
ATOM 27223 N N . ASN A 1 110 ? 24.089 46.775 30.005 1.00 0.00 110 ASN A N 16
ATOM 27224 C CA . ASN A 1 110 ? 23.787 47.959 29.195 1.00 0.00 110 ASN A CA 16
ATOM 27225 C C . ASN A 1 110 ? 25.071 48.526 28.572 1.00 0.00 110 ASN A C 16
ATOM 27226 O O . ASN A 1 110 ? 26.077 48.679 29.268 1.00 0.00 110 ASN A O 16
ATOM 27237 N N . ASN A 1 111 ? 25.025 48.868 27.277 1.00 0.00 111 ASN A N 16
ATOM 27238 C CA . ASN A 1 111 ? 26.180 49.349 26.499 1.00 0.00 111 ASN A CA 16
ATOM 27239 C C . ASN A 1 111 ? 27.421 48.449 26.679 1.00 0.00 111 ASN A C 16
ATOM 27240 O O . ASN A 1 111 ? 28.518 48.908 27.023 1.00 0.00 111 ASN A O 16
ATOM 27251 N N . ASN A 1 112 ? 27.204 47.145 26.516 1.00 0.00 112 ASN A N 16
ATOM 27252 C CA . ASN A 1 112 ? 28.129 46.069 26.855 1.00 0.00 112 ASN A CA 16
ATOM 27253 C C . ASN A 1 112 ? 29.488 46.237 26.147 1.00 0.00 112 ASN A C 16
ATOM 27254 O O . ASN A 1 112 ? 29.547 46.385 24.926 1.00 0.00 112 ASN A O 16
ATOM 27265 N N . ASP A 1 113 ? 30.593 46.225 26.901 1.00 0.00 113 ASP A N 16
ATOM 27266 C CA . ASP A 1 113 ? 31.952 46.354 26.340 1.00 0.00 113 ASP A CA 16
ATOM 27267 C C . ASP A 1 113 ? 32.545 45.003 25.883 1.00 0.00 113 ASP A C 16
ATOM 27268 O O . ASP A 1 113 ? 33.650 44.950 25.335 1.00 0.00 113 ASP A O 16
ATOM 27277 N N . PHE A 1 114 ? 31.780 43.922 26.055 1.00 0.00 114 PHE A N 16
ATOM 27278 C CA . PHE A 1 114 ? 32.084 42.549 25.651 1.00 0.00 114 PHE A CA 16
ATOM 27279 C C . PHE A 1 114 ? 33.395 41.988 26.232 1.00 0.00 114 PHE A C 16
ATOM 27280 O O . PHE A 1 114 ? 33.985 42.558 27.153 1.00 0.00 114 PHE A O 16
ATOM 27297 N N . SER A 1 115 ? 33.807 40.827 25.713 1.00 0.00 115 SER A N 16
ATOM 27298 C CA . SER A 1 115 ? 35.004 40.041 26.038 1.00 0.00 115 SER A CA 16
ATOM 27299 C C . SER A 1 115 ? 36.214 40.874 26.433 1.00 0.00 115 SER A C 16
ATOM 27300 O O . SER A 1 115 ? 36.757 41.610 25.577 1.00 0.00 115 SER A O 16
ATOM 27313 N N . GLY A 1 1 ? 45.282 25.583 16.250 1.00 0.00 1 GLY A N 17
ATOM 27314 C CA . GLY A 1 1 ? 45.765 24.199 16.335 1.00 0.00 1 GLY A CA 17
ATOM 27315 C C . GLY A 1 1 ? 44.791 23.377 17.143 1.00 0.00 1 GLY A C 17
ATOM 27316 O O . GLY A 1 1 ? 44.611 23.651 18.329 1.00 0.00 1 GLY A O 17
ATOM 27322 N N . GLU A 1 2 ? 44.137 22.412 16.501 1.00 0.00 2 GLU A N 17
ATOM 27323 C CA . GLU A 1 2 ? 42.958 21.710 17.029 1.00 0.00 2 GLU A CA 17
ATOM 27324 C C . GLU A 1 2 ? 43.297 20.394 17.749 1.00 0.00 2 GLU A C 17
ATOM 27325 O O . GLU A 1 2 ? 44.202 19.668 17.341 1.00 0.00 2 GLU A O 17
ATOM 27337 N N . GLU A 1 3 ? 42.544 20.050 18.797 1.00 0.00 3 GLU A N 17
ATOM 27338 C CA . GLU A 1 3 ? 42.631 18.732 19.453 1.00 0.00 3 GLU A CA 17
ATOM 27339 C C . GLU A 1 3 ? 41.253 18.216 19.896 1.00 0.00 3 GLU A C 17
ATOM 27340 O O . GLU A 1 3 ? 40.935 17.035 19.705 1.00 0.00 3 GLU A O 17
ATOM 27352 N N . LEU A 1 4 ? 40.409 19.114 20.414 1.00 0.00 4 LEU A N 17
ATOM 27353 C CA . LEU A 1 4 ? 39.052 18.862 20.905 1.00 0.00 4 LEU A CA 17
ATOM 27354 C C . LEU A 1 4 ? 38.048 19.835 20.241 1.00 0.00 4 LEU A C 17
ATOM 27355 O O . LEU A 1 4 ? 38.428 20.740 19.489 1.00 0.00 4 LEU A O 17
ATOM 27371 N N . LYS A 1 5 ? 36.750 19.670 20.521 1.00 0.00 5 LYS A N 17
ATOM 27372 C CA . LYS A 1 5 ? 35.672 20.548 20.030 1.00 0.00 5 LYS A CA 17
ATOM 27373 C C . LYS A 1 5 ? 34.551 20.723 21.054 1.00 0.00 5 LYS A C 17
ATOM 27374 O O . LYS A 1 5 ? 34.275 19.813 21.831 1.00 0.00 5 LYS A O 17
ATOM 27393 N N . ILE A 1 6 ? 33.914 21.890 21.032 1.00 0.00 6 ILE A N 17
ATOM 27394 C CA . ILE A 1 6 ? 32.905 22.381 21.985 1.00 0.00 6 ILE A CA 17
ATOM 27395 C C . ILE A 1 6 ? 31.728 22.954 21.192 1.00 0.00 6 ILE A C 17
ATOM 27396 O O . ILE A 1 6 ? 31.902 23.866 20.384 1.00 0.00 6 ILE A O 17
ATOM 27412 N N . THR A 1 7 ? 30.526 22.429 21.427 1.00 0.00 7 THR A N 17
ATOM 27413 C CA . THR A 1 7 ? 29.290 23.010 20.895 1.00 0.00 7 THR A CA 17
ATOM 27414 C C . THR A 1 7 ? 28.605 23.854 21.946 1.00 0.00 7 THR A C 17
ATOM 27415 O O . THR A 1 7 ? 28.399 23.415 23.075 1.00 0.00 7 THR A O 17
ATOM 27426 N N . PHE A 1 8 ? 28.194 25.047 21.544 1.00 0.00 8 PHE A N 17
ATOM 27427 C CA . PHE A 1 8 ? 27.353 25.941 22.320 1.00 0.00 8 PHE A CA 17
ATOM 27428 C C . PHE A 1 8 ? 26.028 26.192 21.598 1.00 0.00 8 PHE A C 17
ATOM 27429 O O . PHE A 1 8 ? 25.993 26.536 20.415 1.00 0.00 8 PHE A O 17
ATOM 27446 N N . ILE A 1 9 ? 24.935 26.047 22.342 1.00 0.00 9 ILE A N 17
ATOM 27447 C CA . ILE A 1 9 ? 23.616 26.567 21.959 1.00 0.00 9 ILE A CA 17
ATOM 27448 C C . ILE A 1 9 ? 23.522 28.011 22.453 1.00 0.00 9 ILE A C 17
ATOM 27449 O O . ILE A 1 9 ? 23.803 28.283 23.620 1.00 0.00 9 ILE A O 17
ATOM 27465 N N . LEU A 1 10 ? 23.151 28.929 21.569 1.00 0.00 10 LEU A N 17
ATOM 27466 C CA . LEU A 1 10 ? 23.272 30.371 21.757 1.00 0.00 10 LEU A CA 17
ATOM 27467 C C . LEU A 1 10 ? 22.119 30.985 22.571 1.00 0.00 10 LEU A C 17
ATOM 27468 O O . LEU A 1 10 ? 21.013 30.439 22.630 1.00 0.00 10 LEU A O 17
ATOM 27484 N N . LYS A 1 11 ? 22.336 32.198 23.101 1.00 0.00 11 LYS A N 17
ATOM 27485 C CA . LYS A 1 11 ? 21.276 33.052 23.682 1.00 0.00 11 LYS A CA 17
ATOM 27486 C C . LYS A 1 11 ? 20.160 33.453 22.709 1.00 0.00 11 LYS A C 17
ATOM 27487 O O . LYS A 1 11 ? 19.081 33.837 23.147 1.00 0.00 11 LYS A O 17
ATOM 27506 N N . ASP A 1 12 ? 20.387 33.315 21.403 1.00 0.00 12 ASP A N 17
ATOM 27507 C CA . ASP A 1 12 ? 19.345 33.403 20.364 1.00 0.00 12 ASP A CA 17
ATOM 27508 C C . ASP A 1 12 ? 18.798 32.049 19.867 1.00 0.00 12 ASP A C 17
ATOM 27509 O O . ASP A 1 12 ? 17.837 32.037 19.099 1.00 0.00 12 ASP A O 17
ATOM 27518 N N . GLY A 1 13 ? 19.339 30.917 20.323 1.00 0.00 13 GLY A N 17
ATOM 27519 C CA . GLY A 1 13 ? 18.921 29.571 19.912 1.00 0.00 13 GLY A CA 17
ATOM 27520 C C . GLY A 1 13 ? 19.593 29.028 18.643 1.00 0.00 13 GLY A C 17
ATOM 27521 O O . GLY A 1 13 ? 19.196 27.962 18.170 1.00 0.00 13 GLY A O 17
ATOM 27525 N N . SER A 1 14 ? 20.628 29.688 18.106 1.00 0.00 14 SER A N 17
ATOM 27526 C CA . SER A 1 14 ? 21.552 29.043 17.150 1.00 0.00 14 SER A CA 17
ATOM 27527 C C . SER A 1 14 ? 22.370 27.934 17.836 1.00 0.00 14 SER A C 17
ATOM 27528 O O . SER A 1 14 ? 22.475 27.891 19.060 1.00 0.00 14 SER A O 17
ATOM 27536 N N . GLN A 1 15 ? 23.000 27.047 17.071 1.00 0.00 15 GLN A N 17
ATOM 27537 C CA . GLN A 1 15 ? 24.097 26.183 17.495 1.00 0.00 15 GLN A CA 17
ATOM 27538 C C . GLN A 1 15 ? 25.367 26.546 16.771 1.00 0.00 15 GLN A C 17
ATOM 27539 O O . GLN A 1 15 ? 25.355 26.796 15.563 1.00 0.00 15 GLN A O 17
ATOM 27553 N N . LYS A 1 16 ? 26.461 26.484 17.520 1.00 0.00 16 LYS A N 17
ATOM 27554 C CA . LYS A 1 16 ? 27.792 26.774 17.039 1.00 0.00 16 LYS A CA 17
ATOM 27555 C C . LYS A 1 16 ? 28.743 25.760 17.631 1.00 0.00 16 LYS A C 17
ATOM 27556 O O . LYS A 1 16 ? 28.817 25.603 18.846 1.00 0.00 16 LYS A O 17
ATOM 27575 N N . THR A 1 17 ? 29.443 25.074 16.752 1.00 0.00 17 THR A N 17
ATOM 27576 C CA . THR A 1 17 ? 30.476 24.082 17.107 1.00 0.00 17 THR A CA 17
ATOM 27577 C C . THR A 1 17 ? 31.881 24.537 16.718 1.00 0.00 17 THR A C 17
ATOM 27578 O O . THR A 1 17 ? 32.188 24.799 15.552 1.00 0.00 17 THR A O 17
ATOM 27589 N N . TYR A 1 18 ? 32.747 24.671 17.716 1.00 0.00 18 TYR A N 17
ATOM 27590 C CA . TYR A 1 18 ? 34.058 25.329 17.639 1.00 0.00 18 TYR A CA 17
ATOM 27591 C C . TYR A 1 18 ? 35.184 24.362 18.041 1.00 0.00 18 TYR A C 17
ATOM 27592 O O . TYR A 1 18 ? 34.985 23.489 18.886 1.00 0.00 18 TYR A O 17
ATOM 27610 N N . GLU A 1 19 ? 36.390 24.549 17.504 1.00 0.00 19 GLU A N 17
ATOM 27611 C CA . GLU A 1 19 ? 37.567 23.716 17.802 1.00 0.00 19 GLU A CA 17
ATOM 27612 C C . GLU A 1 19 ? 38.539 24.379 18.799 1.00 0.00 19 GLU A C 17
ATOM 27613 O O . GLU A 1 19 ? 38.957 25.527 18.612 1.00 0.00 19 GLU A O 17
ATOM 27625 N N . VAL A 1 20 ? 38.895 23.648 19.863 1.00 0.00 20 VAL A N 17
ATOM 27626 C CA . VAL A 1 20 ? 39.693 24.098 21.019 1.00 0.00 20 VAL A CA 17
ATOM 27627 C C . VAL A 1 20 ? 40.699 23.033 21.485 1.00 0.00 20 VAL A C 17
ATOM 27628 O O . VAL A 1 20 ? 40.859 21.978 20.864 1.00 0.00 20 VAL A O 17
ATOM 27641 N N . CYS A 1 21 ? 41.383 23.313 22.592 1.00 0.00 21 CYS A N 17
ATOM 27642 C CA . CYS A 1 21 ? 42.341 22.435 23.254 1.00 0.00 21 CYS A CA 17
ATOM 27643 C C . CYS A 1 21 ? 41.957 22.158 24.725 1.00 0.00 21 CYS A C 17
ATOM 27644 O O . CYS A 1 21 ? 41.015 22.730 25.275 1.00 0.00 21 CYS A O 17
ATOM 27652 N N . GLU A 1 22 ? 42.659 21.220 25.359 1.00 0.00 22 GLU A N 17
ATOM 27653 C CA . GLU A 1 22 ? 42.430 20.750 26.723 1.00 0.00 22 GLU A CA 17
ATOM 27654 C C . GLU A 1 22 ? 42.733 21.827 27.788 1.00 0.00 22 GLU A C 17
ATOM 27655 O O . GLU A 1 22 ? 43.601 22.684 27.599 1.00 0.00 22 GLU A O 17
ATOM 27667 N N . GLY A 1 23 ? 42.021 21.790 28.918 1.00 0.00 23 GLY A N 17
ATOM 27668 C CA . GLY A 1 23 ? 42.137 22.730 30.037 1.00 0.00 23 GLY A CA 17
ATOM 27669 C C . GLY A 1 23 ? 41.365 24.043 29.850 1.00 0.00 23 GLY A C 17
ATOM 27670 O O . GLY A 1 23 ? 41.169 24.771 30.821 1.00 0.00 23 GLY A O 17
ATOM 27674 N N . GLU A 1 24 ? 40.883 24.348 28.641 1.00 0.00 24 GLU A N 17
ATOM 27675 C CA . GLU A 1 24 ? 40.123 25.574 28.358 1.00 0.00 24 GLU A CA 17
ATOM 27676 C C . GLU A 1 24 ? 38.729 25.544 29.022 1.00 0.00 24 GLU A C 17
ATOM 27677 O O . GLU A 1 24 ? 38.046 24.518 29.017 1.00 0.00 24 GLU A O 17
ATOM 27689 N N . THR A 1 25 ? 38.319 26.657 29.636 1.00 0.00 25 THR A N 17
ATOM 27690 C CA . THR A 1 25 ? 37.107 26.787 30.475 1.00 0.00 25 THR A CA 17
ATOM 27691 C C . THR A 1 25 ? 35.906 27.238 29.651 1.00 0.00 25 THR A C 17
ATOM 27692 O O . THR A 1 25 ? 36.045 27.986 28.694 1.00 0.00 25 THR A O 17
ATOM 27703 N N . ILE A 1 26 ? 34.692 26.855 30.029 1.00 0.00 26 ILE A N 17
ATOM 27704 C CA . ILE A 1 26 ? 33.503 27.076 29.180 1.00 0.00 26 ILE A CA 17
ATOM 27705 C C . ILE A 1 26 ? 33.169 28.561 28.933 1.00 0.00 26 ILE A C 17
ATOM 27706 O O . ILE A 1 26 ? 32.953 28.928 27.777 1.00 0.00 26 ILE A O 17
ATOM 27722 N N . LEU A 1 27 ? 33.186 29.437 29.950 1.00 0.00 27 LEU A N 17
ATOM 27723 C CA . LEU A 1 27 ? 33.003 30.885 29.713 1.00 0.00 27 LEU A CA 17
ATOM 27724 C C . LEU A 1 27 ? 34.267 31.532 29.117 1.00 0.00 27 LEU A C 17
ATOM 27725 O O . LEU A 1 27 ? 34.161 32.450 28.308 1.00 0.00 27 LEU A O 17
ATOM 27741 N N . ASP A 1 28 ? 35.449 30.997 29.433 1.00 0.00 28 ASP A N 17
ATOM 27742 C CA . ASP A 1 28 ? 36.716 31.386 28.803 1.00 0.00 28 ASP A CA 17
ATOM 27743 C C . ASP A 1 28 ? 36.763 31.079 27.296 1.00 0.00 28 ASP A C 17
ATOM 27744 O O . ASP A 1 28 ? 37.388 31.843 26.561 1.00 0.00 28 ASP A O 17
ATOM 27753 N N . ILE A 1 29 ? 36.086 30.028 26.812 1.00 0.00 29 ILE A N 17
ATOM 27754 C CA . ILE A 1 29 ? 35.900 29.782 25.373 1.00 0.00 29 ILE A CA 17
ATOM 27755 C C . ILE A 1 29 ? 34.796 30.693 24.847 1.00 0.00 29 ILE A C 17
ATOM 27756 O O . ILE A 1 29 ? 34.964 31.293 23.793 1.00 0.00 29 ILE A O 17
ATOM 27772 N N . ALA A 1 30 ? 33.695 30.884 25.574 1.00 0.00 30 ALA A N 17
ATOM 27773 C CA . ALA A 1 30 ? 32.579 31.673 25.066 1.00 0.00 30 ALA A CA 17
ATOM 27774 C C . ALA A 1 30 ? 32.994 33.129 24.745 1.00 0.00 30 ALA A C 17
ATOM 27775 O O . ALA A 1 30 ? 32.799 33.602 23.623 1.00 0.00 30 ALA A O 17
ATOM 27782 N N . GLN A 1 31 ? 33.656 33.799 25.695 1.00 0.00 31 GLN A N 17
ATOM 27783 C CA . GLN A 1 31 ? 34.263 35.122 25.510 1.00 0.00 31 GLN A CA 17
ATOM 27784 C C . GLN A 1 31 ? 35.681 35.135 24.945 1.00 0.00 31 GLN A C 17
ATOM 27785 O O . GLN A 1 31 ? 36.098 36.175 24.454 1.00 0.00 31 GLN A O 17
ATOM 27799 N N . GLY A 1 32 ? 36.427 34.034 24.942 1.00 0.00 32 GLY A N 17
ATOM 27800 C CA . GLY A 1 32 ? 37.686 33.972 24.192 1.00 0.00 32 GLY A CA 17
ATOM 27801 C C . GLY A 1 32 ? 37.494 33.792 22.686 1.00 0.00 32 GLY A C 17
ATOM 27802 O O . GLY A 1 32 ? 38.318 34.260 21.900 1.00 0.00 32 GLY A O 17
ATOM 27806 N N . HIS A 1 33 ? 36.395 33.160 22.263 1.00 0.00 33 HIS A N 17
ATOM 27807 C CA . HIS A 1 33 ? 36.060 32.916 20.855 1.00 0.00 33 HIS A CA 17
ATOM 27808 C C . HIS A 1 33 ? 35.064 33.942 20.295 1.00 0.00 33 HIS A C 17
ATOM 27809 O O . HIS A 1 33 ? 34.735 33.929 19.107 1.00 0.00 33 HIS A O 17
ATOM 27823 N N . ASN A 1 34 ? 34.574 34.816 21.179 1.00 0.00 34 ASN A N 17
ATOM 27824 C CA . ASN A 1 34 ? 33.601 35.872 20.925 1.00 0.00 34 ASN A CA 17
ATOM 27825 C C . ASN A 1 34 ? 32.323 35.346 20.255 1.00 0.00 34 ASN A C 17
ATOM 27826 O O . ASN A 1 34 ? 31.851 35.886 19.246 1.00 0.00 34 ASN A O 17
ATOM 27837 N N . LEU A 1 35 ? 31.750 34.307 20.875 1.00 0.00 35 LEU A N 17
ATOM 27838 C CA . LEU A 1 35 ? 30.387 33.826 20.591 1.00 0.00 35 LEU A CA 17
ATOM 27839 C C . LEU A 1 35 ? 29.371 34.966 20.746 1.00 0.00 35 LEU A C 17
ATOM 27840 O O . LEU A 1 35 ? 29.558 35.866 21.568 1.00 0.00 35 LEU A O 17
ATOM 27856 N N . ASP A 1 36 ? 28.271 34.907 19.994 1.00 0.00 36 ASP A N 17
ATOM 27857 C CA . ASP A 1 36 ? 27.140 35.819 20.171 1.00 0.00 36 ASP A CA 17
ATOM 27858 C C . ASP A 1 36 ? 26.340 35.405 21.401 1.00 0.00 36 ASP A C 17
ATOM 27859 O O . ASP A 1 36 ? 25.351 34.674 21.358 1.00 0.00 36 ASP A O 17
ATOM 27868 N N . MET A 1 37 ? 26.883 35.847 22.529 1.00 0.00 37 MET A N 17
ATOM 27869 C CA . MET A 1 37 ? 26.569 35.424 23.875 1.00 0.00 37 MET A CA 17
ATOM 27870 C C . MET A 1 37 ? 26.821 36.635 24.782 1.00 0.00 37 MET A C 17
ATOM 27871 O O . MET A 1 37 ? 27.888 37.249 24.731 1.00 0.00 37 MET A O 17
ATOM 27885 N N . GLU A 1 38 ? 25.812 37.055 25.541 1.00 0.00 38 GLU A N 17
ATOM 27886 C CA . GLU A 1 38 ? 25.874 38.302 26.325 1.00 0.00 38 GLU A CA 17
ATOM 27887 C C . GLU A 1 38 ? 25.976 38.019 27.837 1.00 0.00 38 GLU A C 17
ATOM 27888 O O . GLU A 1 38 ? 24.969 37.817 28.522 1.00 0.00 38 GLU A O 17
ATOM 27900 N N . GLY A 1 39 ? 27.208 38.027 28.351 1.00 0.00 39 GLY A N 17
ATOM 27901 C CA . GLY A 1 39 ? 27.561 37.896 29.768 1.00 0.00 39 GLY A CA 17
ATOM 27902 C C . GLY A 1 39 ? 29.060 38.122 29.990 1.00 0.00 39 GLY A C 17
ATOM 27903 O O . GLY A 1 39 ? 29.876 37.578 29.247 1.00 0.00 39 GLY A O 17
ATOM 27907 N N . ALA A 1 40 ? 29.443 38.908 31.002 1.00 0.00 40 ALA A N 17
ATOM 27908 C CA . ALA A 1 40 ? 30.823 39.376 31.177 1.00 0.00 40 ALA A CA 17
ATOM 27909 C C . ALA A 1 40 ? 31.829 38.327 31.696 1.00 0.00 40 ALA A C 17
ATOM 27910 O O . ALA A 1 40 ? 33.031 38.588 31.673 1.00 0.00 40 ALA A O 17
ATOM 27917 N N . CYS A 1 41 ? 31.380 37.151 32.145 1.00 0.00 41 CYS A N 17
ATOM 27918 C CA . CYS A 1 41 ? 32.270 36.070 32.575 1.00 0.00 41 CYS A CA 17
ATOM 27919 C C . CYS A 1 41 ? 33.265 35.653 31.472 1.00 0.00 41 CYS A C 17
ATOM 27920 O O . CYS A 1 41 ? 32.959 35.712 30.280 1.00 0.00 41 CYS A O 17
ATOM 27927 N N . GLY A 1 42 ? 34.460 35.205 31.864 1.00 0.00 42 GLY A N 17
ATOM 27928 C CA . GLY A 1 42 ? 35.465 34.674 30.934 1.00 0.00 42 GLY A CA 17
ATOM 27929 C C . GLY A 1 42 ? 36.271 35.718 30.148 1.00 0.00 42 GLY A C 17
ATOM 27930 O O . GLY A 1 42 ? 36.668 35.431 29.019 1.00 0.00 42 GLY A O 17
ATOM 27934 N N . GLY A 1 43 ? 36.541 36.900 30.718 1.00 0.00 43 GLY A N 17
ATOM 27935 C CA . GLY A 1 43 ? 37.468 37.897 30.146 1.00 0.00 43 GLY A CA 17
ATOM 27936 C C . GLY A 1 43 ? 36.933 39.324 29.973 1.00 0.00 43 GLY A C 17
ATOM 27937 O O . GLY A 1 43 ? 37.423 40.052 29.104 1.00 0.00 43 GLY A O 17
ATOM 27941 N N . SER A 1 44 ? 35.955 39.747 30.780 1.00 0.00 44 SER A N 17
ATOM 27942 C CA . SER A 1 44 ? 35.475 41.137 30.852 1.00 0.00 44 SER A CA 17
ATOM 27943 C C . SER A 1 44 ? 35.036 41.503 32.278 1.00 0.00 44 SER A C 17
ATOM 27944 O O . SER A 1 44 ? 34.595 40.636 33.036 1.00 0.00 44 SER A O 17
ATOM 27952 N N . CYS A 1 45 ? 35.120 42.786 32.642 1.00 0.00 45 CYS A N 17
ATOM 27953 C CA . CYS A 1 45 ? 34.608 43.335 33.905 1.00 0.00 45 CYS A CA 17
ATOM 27954 C C . CYS A 1 45 ? 35.123 42.556 35.140 1.00 0.00 45 CYS A C 17
ATOM 27955 O O . CYS A 1 45 ? 36.338 42.519 35.362 1.00 0.00 45 CYS A O 17
ATOM 27963 N N . ALA A 1 46 ? 34.232 41.949 35.940 1.00 0.00 46 ALA A N 17
ATOM 27964 C CA . ALA A 1 46 ? 34.588 41.072 37.058 1.00 0.00 46 ALA A CA 17
ATOM 27965 C C . ALA A 1 46 ? 34.177 39.608 36.803 1.00 0.00 46 ALA A C 17
ATOM 27966 O O . ALA A 1 46 ? 35.028 38.753 36.555 1.00 0.00 46 ALA A O 17
ATOM 27973 N N . CYS A 1 47 ? 32.875 39.328 36.875 1.00 0.00 47 CYS A N 17
ATOM 27974 C CA . CYS A 1 47 ? 32.211 38.050 36.580 1.00 0.00 47 CYS A CA 17
ATOM 27975 C C . CYS A 1 47 ? 30.683 38.270 36.508 1.00 0.00 47 CYS A C 17
ATOM 27976 O O . CYS A 1 47 ? 30.195 39.378 36.766 1.00 0.00 47 CYS A O 17
ATOM 27983 N N . SER A 1 48 ? 29.920 37.247 36.126 1.00 0.00 48 SER A N 17
ATOM 27984 C CA . SER A 1 48 ? 28.517 37.342 35.701 1.00 0.00 48 SER A CA 17
ATOM 27985 C C . SER A 1 48 ? 27.655 36.185 36.250 1.00 0.00 48 SER A C 17
ATOM 27986 O O . SER A 1 48 ? 28.013 35.524 37.225 1.00 0.00 48 SER A O 17
ATOM 27994 N N . THR A 1 49 ? 26.487 35.935 35.649 1.00 0.00 49 THR A N 17
ATOM 27995 C CA . THR A 1 49 ? 25.610 34.783 35.949 1.00 0.00 49 THR A CA 17
ATOM 27996 C C . THR A 1 49 ? 26.174 33.418 35.511 1.00 0.00 49 THR A C 17
ATOM 27997 O O . THR A 1 49 ? 25.496 32.413 35.685 1.00 0.00 49 THR A O 17
ATOM 28008 N N . CYS A 1 50 ? 27.404 33.355 34.972 1.00 0.00 50 CYS A N 17
ATOM 28009 C CA . CYS A 1 50 ? 28.167 32.119 34.709 1.00 0.00 50 CYS A CA 17
ATOM 28010 C C . CYS A 1 50 ? 27.528 31.103 33.735 1.00 0.00 50 CYS A C 17
ATOM 28011 O O . CYS A 1 50 ? 28.004 29.979 33.580 1.00 0.00 50 CYS A O 17
ATOM 28018 N N . HIS A 1 51 ? 26.436 31.455 33.050 1.00 0.00 51 HIS A N 17
ATOM 28019 C CA . HIS A 1 51 ? 25.352 30.481 32.928 1.00 0.00 51 HIS A CA 17
ATOM 28020 C C . HIS A 1 51 ? 25.485 29.547 31.714 1.00 0.00 51 HIS A C 17
ATOM 28021 O O . HIS A 1 51 ? 25.154 29.890 30.576 1.00 0.00 51 HIS A O 17
ATOM 28035 N N . VAL A 1 52 ? 25.893 28.310 32.005 1.00 0.00 52 VAL A N 17
ATOM 28036 C CA . VAL A 1 52 ? 25.818 27.141 31.121 1.00 0.00 52 VAL A CA 17
ATOM 28037 C C . VAL A 1 52 ? 24.978 26.011 31.683 1.00 0.00 52 VAL A C 17
ATOM 28038 O O . VAL A 1 52 ? 24.705 25.891 32.877 1.00 0.00 52 VAL A O 17
ATOM 28051 N N . ILE A 1 53 ? 24.616 25.118 30.777 1.00 0.00 53 ILE A N 17
ATOM 28052 C CA . ILE A 1 53 ? 24.132 23.784 31.036 1.00 0.00 53 ILE A CA 17
ATOM 28053 C C . ILE A 1 53 ? 24.733 22.812 30.014 1.00 0.00 53 ILE A C 17
ATOM 28054 O O . ILE A 1 53 ? 24.996 23.187 28.886 1.00 0.00 53 ILE A O 17
ATOM 28070 N N . VAL A 1 54 ? 24.985 21.567 30.405 1.00 0.00 54 VAL A N 17
ATOM 28071 C CA . VAL A 1 54 ? 25.539 20.490 29.581 1.00 0.00 54 VAL A CA 17
ATOM 28072 C C . VAL A 1 54 ? 24.489 19.526 29.035 1.00 0.00 54 VAL A C 17
ATOM 28073 O O . VAL A 1 54 ? 23.426 19.341 29.630 1.00 0.00 54 VAL A O 17
ATOM 28086 N N . ASP A 1 55 ? 24.854 18.843 27.949 1.00 0.00 55 ASP A N 17
ATOM 28087 C CA . ASP A 1 55 ? 24.189 17.617 27.518 1.00 0.00 55 ASP A CA 17
ATOM 28088 C C . ASP A 1 55 ? 24.129 16.607 28.697 1.00 0.00 55 ASP A C 17
ATOM 28089 O O . ASP A 1 55 ? 25.174 16.361 29.320 1.00 0.00 55 ASP A O 17
ATOM 28098 N N . PRO A 1 56 ? 22.998 15.910 28.934 1.00 0.00 56 PRO A N 17
ATOM 28099 C CA . PRO A 1 56 ? 22.907 14.800 29.888 1.00 0.00 56 PRO A CA 17
ATOM 28100 C C . PRO A 1 56 ? 23.917 13.666 29.667 1.00 0.00 56 PRO A C 17
ATOM 28101 O O . PRO A 1 56 ? 24.177 12.903 30.598 1.00 0.00 56 PRO A O 17
ATOM 28112 N N . ASP A 1 57 ? 24.523 13.580 28.479 1.00 0.00 57 ASP A N 17
ATOM 28113 C CA . ASP A 1 57 ? 25.614 12.655 28.171 1.00 0.00 57 ASP A CA 17
ATOM 28114 C C . ASP A 1 57 ? 26.976 13.108 28.732 1.00 0.00 57 ASP A C 17
ATOM 28115 O O . ASP A 1 57 ? 27.671 12.293 29.338 1.00 0.00 57 ASP A O 17
ATOM 28124 N N . TYR A 1 58 ? 27.383 14.381 28.597 1.00 0.00 58 TYR A N 17
ATOM 28125 C CA . TYR A 1 58 ? 28.718 14.826 28.992 1.00 0.00 58 TYR A CA 17
ATOM 28126 C C . TYR A 1 58 ? 28.783 15.338 30.434 1.00 0.00 58 TYR A C 17
ATOM 28127 O O . TYR A 1 58 ? 29.862 15.325 31.023 1.00 0.00 58 TYR A O 17
ATOM 28145 N N . TYR A 1 59 ? 27.643 15.686 31.049 1.00 0.00 59 TYR A N 17
ATOM 28146 C CA . TYR A 1 59 ? 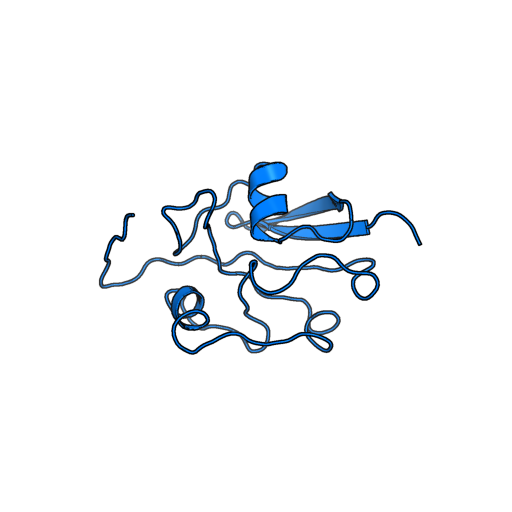27.555 15.826 32.525 1.00 0.00 59 TYR A CA 17
ATOM 28147 C C . TYR A 1 59 ? 27.892 14.547 33.248 1.00 0.00 59 TYR A C 17
ATOM 28148 O O . TYR A 1 59 ? 28.181 14.567 34.441 1.00 0.00 59 TYR A O 17
ATOM 28166 N N . ASP A 1 60 ? 27.715 13.407 32.581 1.00 0.00 60 ASP A N 17
ATOM 28167 C CA . ASP A 1 60 ? 27.504 12.170 33.316 1.00 0.00 60 ASP A CA 17
ATOM 28168 C C . ASP A 1 60 ? 28.815 11.632 33.929 1.00 0.00 60 ASP A C 17
ATOM 28169 O O . ASP A 1 60 ? 28.862 10.592 34.586 1.00 0.00 60 ASP A O 17
ATOM 28178 N N . ALA A 1 61 ? 29.888 12.378 33.668 1.00 0.00 61 ALA A N 17
ATOM 28179 C CA . ALA A 1 61 ? 31.262 12.218 34.120 1.00 0.00 61 ALA A CA 17
ATOM 28180 C C . ALA A 1 61 ? 31.681 13.292 35.156 1.00 0.00 61 ALA A C 17
ATOM 28181 O O . ALA A 1 61 ? 32.803 13.259 35.668 1.00 0.00 61 ALA A O 17
ATOM 28188 N N . LEU A 1 62 ? 30.800 14.264 35.431 1.00 0.00 62 LEU A N 17
ATOM 28189 C CA . LEU A 1 62 ? 31.128 15.550 36.082 1.00 0.00 62 LEU A CA 17
ATOM 28190 C C . LEU A 1 62 ? 30.659 15.688 37.555 1.00 0.00 62 LEU A C 17
ATOM 28191 O O . LEU A 1 62 ? 29.546 15.263 37.896 1.00 0.00 62 LEU A O 17
ATOM 28207 N N . PRO A 1 63 ? 31.456 16.368 38.405 1.00 0.00 63 PRO A N 17
ATOM 28208 C CA . PRO A 1 63 ? 31.066 16.868 39.730 1.00 0.00 63 PRO A CA 17
ATOM 28209 C C . PRO A 1 63 ? 30.361 18.234 39.669 1.00 0.00 63 PRO A C 17
ATOM 28210 O O . PRO A 1 63 ? 30.469 18.970 38.685 1.00 0.00 63 PRO A O 17
ATOM 28221 N N . GLU A 1 64 ? 29.719 18.625 40.769 1.00 0.00 64 GLU A N 17
ATOM 28222 C CA . GLU A 1 64 ? 29.250 19.999 41.013 1.00 0.00 64 GLU A CA 17
ATOM 28223 C C . GLU A 1 64 ? 30.325 20.855 41.728 1.00 0.00 64 GLU A C 17
ATOM 28224 O O . GLU A 1 64 ? 31.120 20.315 42.506 1.00 0.00 64 GLU A O 17
ATOM 28236 N N . PRO A 1 65 ? 30.387 22.182 41.489 1.00 0.00 65 PRO A N 17
ATOM 28237 C CA . PRO A 1 65 ? 31.504 23.018 41.923 1.00 0.00 65 PRO A CA 17
ATOM 28238 C C . PRO A 1 65 ? 31.402 23.483 43.385 1.00 0.00 65 PRO A C 17
ATOM 28239 O O . PRO A 1 65 ? 30.416 23.221 44.085 1.00 0.00 65 PRO A O 17
ATOM 28250 N N . GLU A 1 66 ? 32.462 24.154 43.839 1.00 0.00 66 GLU A N 17
ATOM 28251 C CA . GLU A 1 66 ? 32.611 24.747 45.178 1.00 0.00 66 GLU A CA 17
ATOM 28252 C C . GLU A 1 66 ? 31.421 25.604 45.613 1.00 0.00 66 GLU A C 17
ATOM 28253 O O . GLU A 1 66 ? 30.784 26.247 44.784 1.00 0.00 66 GLU A O 17
ATOM 28265 N N . ASP A 1 67 ? 31.183 25.715 46.922 1.00 0.00 67 ASP A N 17
ATOM 28266 C CA . ASP A 1 67 ? 30.115 26.551 47.487 1.00 0.00 67 ASP A CA 17
ATOM 28267 C C . ASP A 1 67 ? 30.151 28.022 47.034 1.00 0.00 67 ASP A C 17
ATOM 28268 O O . ASP A 1 67 ? 29.095 28.639 46.918 1.00 0.00 67 ASP A O 17
ATOM 28277 N N . ASP A 1 68 ? 31.326 28.594 46.757 1.00 0.00 68 ASP A N 17
ATOM 28278 C CA . ASP A 1 68 ? 31.472 29.987 46.327 1.00 0.00 68 ASP A CA 17
ATOM 28279 C C . ASP A 1 68 ? 31.333 30.153 44.803 1.00 0.00 68 ASP A C 17
ATOM 28280 O O . ASP A 1 68 ? 31.153 31.271 44.318 1.00 0.00 68 ASP A O 17
ATOM 28289 N N . GLU A 1 69 ? 31.421 29.056 44.044 1.00 0.00 69 GLU A N 17
ATOM 28290 C CA . GLU A 1 69 ? 31.093 29.002 42.612 1.00 0.00 69 GLU A CA 17
ATOM 28291 C C . GLU A 1 69 ? 29.613 28.617 42.386 1.00 0.00 69 GLU A C 17
ATOM 28292 O O . GLU A 1 69 ? 28.866 29.374 41.772 1.00 0.00 69 GLU A O 17
ATOM 28304 N N . ASN A 1 70 ? 29.149 27.478 42.931 1.00 0.00 70 ASN A N 17
ATOM 28305 C CA . ASN A 1 70 ? 27.791 26.936 42.754 1.00 0.00 70 ASN A CA 17
ATOM 28306 C C . ASN A 1 70 ? 26.663 27.880 43.205 1.00 0.00 70 ASN A C 17
ATOM 28307 O O . ASN A 1 70 ? 25.526 27.752 42.738 1.00 0.00 70 ASN A O 17
ATOM 28318 N N . ASP A 1 71 ? 26.966 28.823 44.097 1.00 0.00 71 ASP A N 17
ATOM 28319 C CA . ASP A 1 71 ? 26.054 29.873 44.544 1.00 0.00 71 ASP A CA 17
ATOM 28320 C C . ASP A 1 71 ? 25.755 30.871 43.430 1.00 0.00 71 ASP A C 17
ATOM 28321 O O . ASP A 1 71 ? 24.587 31.203 43.249 1.00 0.00 71 ASP A O 17
ATOM 28330 N N . MET A 1 72 ? 26.779 31.273 42.662 1.00 0.00 72 MET A N 17
ATOM 28331 C CA . MET A 1 72 ? 26.706 32.285 41.593 1.00 0.00 72 MET A CA 17
ATOM 28332 C C . MET A 1 72 ? 25.857 31.822 40.404 1.00 0.00 72 MET A C 17
ATOM 28333 O O . MET A 1 72 ? 25.389 32.658 39.630 1.00 0.00 72 MET A O 17
ATOM 28347 N N . LEU A 1 73 ? 25.642 30.506 40.297 1.00 0.00 73 LEU A N 17
ATOM 28348 C CA . LEU A 1 73 ? 24.816 29.847 39.289 1.00 0.00 73 LEU A CA 17
ATOM 28349 C C . LEU A 1 73 ? 23.333 29.928 39.687 1.00 0.00 73 LEU A C 17
ATOM 28350 O O . LEU A 1 73 ? 22.517 30.488 38.963 1.00 0.00 73 LEU A O 17
ATOM 28366 N N . ASP A 1 74 ? 22.991 29.438 40.888 1.00 0.00 74 ASP A N 17
ATOM 28367 C CA . ASP A 1 74 ? 21.643 29.484 41.476 1.00 0.00 74 ASP A CA 17
ATOM 28368 C C . ASP A 1 74 ? 21.058 30.905 41.630 1.00 0.00 74 ASP A C 17
ATOM 28369 O O . ASP A 1 74 ? 19.855 31.041 41.859 1.00 0.00 74 ASP A O 17
ATOM 28378 N N . LEU A 1 75 ? 21.853 31.973 41.468 1.00 0.00 75 LEU A N 17
ATOM 28379 C CA . LEU A 1 75 ? 21.338 33.347 41.396 1.00 0.00 75 LEU A CA 17
ATOM 28380 C C . LEU A 1 75 ? 20.493 33.599 40.134 1.00 0.00 75 LEU A C 17
ATOM 28381 O O . LEU A 1 75 ? 19.689 34.537 40.125 1.00 0.00 75 LEU A O 17
ATOM 28397 N N . ALA A 1 76 ? 20.642 32.762 39.104 1.00 0.00 76 ALA A N 17
ATOM 28398 C CA . ALA A 1 76 ? 19.776 32.694 37.934 1.00 0.00 76 ALA A CA 17
ATOM 28399 C C . ALA A 1 76 ? 18.587 31.741 38.166 1.00 0.00 76 ALA A C 17
ATOM 28400 O O . ALA A 1 76 ? 18.738 30.672 38.764 1.00 0.00 76 ALA A O 17
ATOM 28407 N N . TYR A 1 77 ? 17.401 32.121 37.681 1.00 0.00 77 TYR A N 17
ATOM 28408 C CA . TYR A 1 77 ? 16.152 31.359 37.830 1.00 0.00 77 TYR A CA 17
ATOM 28409 C C . TYR A 1 77 ? 16.225 29.954 37.234 1.00 0.00 77 TYR A C 17
ATOM 28410 O O . TYR A 1 77 ? 16.683 29.763 36.106 1.00 0.00 77 TYR A O 17
ATOM 28428 N N . GLY A 1 78 ? 15.659 28.987 37.957 1.00 0.00 78 GLY A N 17
ATOM 28429 C CA . GLY A 1 78 ? 15.225 27.731 37.360 1.00 0.00 78 GLY A CA 17
ATOM 28430 C C . GLY A 1 78 ? 16.351 26.785 36.938 1.00 0.00 78 GLY A C 17
ATOM 28431 O O . GLY A 1 78 ? 16.213 26.045 35.958 1.00 0.00 78 GLY A O 17
ATOM 28435 N N . LEU A 1 79 ? 17.462 26.809 37.679 1.00 0.00 79 LEU A N 17
ATOM 28436 C CA . LEU A 1 79 ? 18.705 26.107 37.362 1.00 0.00 79 LEU A CA 17
ATOM 28437 C C . LEU A 1 79 ? 18.518 24.586 37.193 1.00 0.00 79 LEU A C 17
ATOM 28438 O O . LEU A 1 79 ? 17.901 23.908 38.021 1.00 0.00 79 LEU A O 17
ATOM 28454 N N . THR A 1 80 ? 19.044 24.059 36.081 1.00 0.00 80 THR A N 17
ATOM 28455 C CA . THR A 1 80 ? 18.765 22.706 35.570 1.00 0.00 80 THR A CA 17
ATOM 28456 C C . THR A 1 80 ? 19.606 21.623 36.250 1.00 0.00 80 THR A C 17
ATOM 28457 O O . THR A 1 80 ? 20.701 21.873 36.763 1.00 0.00 80 THR A O 17
ATOM 28468 N N . GLU A 1 81 ? 19.153 20.373 36.151 1.00 0.00 81 GLU A N 17
ATOM 28469 C CA . GLU A 1 81 ? 19.852 19.202 36.703 1.00 0.00 81 GLU A CA 17
ATOM 28470 C C . GLU A 1 81 ? 21.198 18.889 36.012 1.00 0.00 81 GLU A C 17
ATOM 28471 O O . GLU A 1 81 ? 21.943 18.043 36.500 1.00 0.00 81 GLU A O 17
ATOM 28483 N N . THR A 1 82 ? 21.550 19.568 34.912 1.00 0.00 82 THR A N 17
ATOM 28484 C CA . THR A 1 82 ? 22.895 19.531 34.301 1.00 0.00 82 THR A CA 17
ATOM 28485 C C . THR A 1 82 ? 23.515 20.924 34.130 1.00 0.00 82 THR A C 17
ATOM 28486 O O . THR A 1 82 ? 24.409 21.130 33.304 1.00 0.00 82 THR A O 17
ATOM 28497 N N . SER A 1 83 ? 23.035 21.926 34.871 1.00 0.00 83 SER A N 17
ATOM 28498 C CA . SER A 1 83 ? 23.585 23.280 34.790 1.00 0.00 83 SER A CA 17
ATOM 28499 C C . SER A 1 83 ? 24.966 23.386 35.446 1.00 0.00 83 SER A C 17
ATOM 28500 O O . SER A 1 83 ? 25.323 22.596 36.324 1.00 0.00 83 SER A O 17
ATOM 28508 N N . ARG A 1 84 ? 25.791 24.290 34.914 1.00 0.00 84 ARG A N 17
ATOM 28509 C CA . ARG A 1 84 ? 27.251 24.300 35.002 1.00 0.00 84 ARG A CA 17
ATOM 28510 C C . ARG A 1 84 ? 27.802 25.704 35.232 1.00 0.00 84 ARG A C 17
ATOM 28511 O O . ARG A 1 84 ? 27.141 26.690 34.919 1.00 0.00 84 ARG A O 17
ATOM 28532 N N . LEU A 1 85 ? 29.039 25.753 35.726 1.00 0.00 85 LEU A N 17
ATOM 28533 C CA . LEU A 1 85 ? 29.852 26.968 35.819 1.00 0.00 85 LEU A CA 17
ATOM 28534 C C . LEU A 1 85 ? 30.748 27.195 34.591 1.00 0.00 85 LEU A C 17
ATOM 28535 O O . LEU A 1 85 ? 31.050 26.273 33.832 1.00 0.00 85 LEU A O 17
ATOM 28551 N N . GLY A 1 86 ? 31.235 28.422 34.453 1.00 0.00 86 GLY A N 17
ATOM 28552 C CA . GLY A 1 86 ? 32.193 28.874 33.450 1.00 0.00 86 GLY A CA 17
ATOM 28553 C C . GLY A 1 86 ? 33.645 29.048 33.915 1.00 0.00 86 GLY A C 17
ATOM 28554 O O . GLY A 1 86 ? 34.510 29.268 33.063 1.00 0.00 86 GLY A O 17
ATOM 28558 N N . CYS A 1 87 ? 33.920 28.972 35.223 1.00 0.00 87 CYS A N 17
ATOM 28559 C CA . CYS A 1 87 ? 35.151 29.477 35.841 1.00 0.00 87 CYS A CA 17
ATOM 28560 C C . CYS A 1 87 ? 36.218 28.424 36.194 1.00 0.00 87 CYS A C 17
ATOM 28561 O O . CYS A 1 87 ? 37.409 28.754 36.189 1.00 0.00 87 CYS A O 17
ATOM 28568 N N . GLN A 1 88 ? 35.822 27.167 36.444 1.00 0.00 88 GLN A N 17
ATOM 28569 C CA . GLN A 1 88 ? 36.741 26.038 36.695 1.00 0.00 88 GLN A CA 17
ATOM 28570 C C . GLN A 1 88 ? 36.588 24.900 35.672 1.00 0.00 88 GLN A C 17
ATOM 28571 O O . GLN A 1 88 ? 37.605 24.425 35.162 1.00 0.00 88 GLN A O 17
ATOM 28585 N N . ILE A 1 89 ? 35.356 24.451 35.368 1.00 0.00 89 ILE A N 17
ATOM 28586 C CA . ILE A 1 89 ? 35.137 23.237 34.559 1.00 0.00 89 ILE A CA 17
ATOM 28587 C C . ILE A 1 89 ? 35.581 23.424 33.101 1.00 0.00 89 ILE A C 17
ATOM 28588 O O . ILE A 1 89 ? 35.279 24.436 32.461 1.00 0.00 89 ILE A O 17
ATOM 28604 N N . LYS A 1 90 ? 36.328 22.441 32.589 1.00 0.00 90 LYS A N 17
ATOM 28605 C CA . LYS A 1 90 ? 37.191 22.591 31.422 1.00 0.00 90 LYS A CA 17
ATOM 28606 C C . LYS A 1 90 ? 37.109 21.456 30.403 1.00 0.00 90 LYS A C 17
ATOM 28607 O O . LYS A 1 90 ? 36.509 20.416 30.663 1.00 0.00 90 LYS A O 17
ATOM 28626 N N . MET A 1 91 ? 37.719 21.650 29.235 1.00 0.00 91 MET A N 17
ATOM 28627 C CA . MET A 1 91 ? 37.959 20.585 28.256 1.00 0.00 91 MET A CA 17
ATOM 28628 C C . MET A 1 91 ? 38.960 19.552 28.813 1.00 0.00 91 MET A C 17
ATOM 28629 O O . MET A 1 91 ? 39.977 19.927 29.389 1.00 0.00 91 MET A O 17
ATOM 28643 N N . SER A 1 92 ? 38.690 18.264 28.618 1.00 0.00 92 SER A N 17
ATOM 28644 C CA . SER A 1 92 ? 39.502 17.107 29.031 1.00 0.00 92 SER A CA 17
ATOM 28645 C C . SER A 1 92 ? 39.392 15.997 27.974 1.00 0.00 92 SER A C 17
ATOM 28646 O O . SER A 1 92 ? 38.562 16.094 27.069 1.00 0.00 92 SER A O 17
ATOM 28654 N N . LYS A 1 93 ? 40.157 14.904 28.069 1.00 0.00 93 LYS A N 17
ATOM 28655 C CA . LYS A 1 93 ? 40.037 13.778 27.115 1.00 0.00 93 LYS A CA 17
ATOM 28656 C C . LYS A 1 93 ? 38.644 13.114 27.089 1.00 0.00 93 LYS A C 17
ATOM 28657 O O . LYS A 1 93 ? 38.307 12.470 26.099 1.00 0.00 93 LYS A O 17
ATOM 28676 N N . ASP A 1 94 ? 37.811 13.314 28.112 1.00 0.00 94 ASP A N 17
ATOM 28677 C CA . ASP A 1 94 ? 36.426 12.816 28.210 1.00 0.00 94 ASP A CA 17
ATOM 28678 C C . ASP A 1 94 ? 35.450 13.515 27.240 1.00 0.00 94 ASP A C 17
ATOM 28679 O O . ASP A 1 94 ? 34.476 12.917 26.778 1.00 0.00 94 ASP A O 17
ATOM 28688 N N . ILE A 1 95 ? 35.711 14.783 26.917 1.00 0.00 95 ILE A N 17
ATOM 28689 C CA . ILE A 1 95 ? 34.768 15.720 26.296 1.00 0.00 95 ILE A CA 17
ATOM 28690 C C . ILE A 1 95 ? 34.672 15.598 24.779 1.00 0.00 95 ILE A C 17
ATOM 28691 O O . ILE A 1 95 ? 34.071 16.460 24.160 1.00 0.00 95 ILE A O 17
ATOM 28707 N N . ASP A 1 96 ? 35.331 14.627 24.155 1.00 0.00 96 ASP A N 17
ATOM 28708 C CA . ASP A 1 96 ? 35.646 14.626 22.722 1.00 0.00 96 ASP A CA 17
ATOM 28709 C C . ASP A 1 96 ? 34.384 14.522 21.826 1.00 0.00 96 ASP A C 17
ATOM 28710 O O . ASP A 1 96 ? 33.997 13.453 21.347 1.00 0.00 96 ASP A O 17
ATOM 28719 N N . GLY A 1 97 ? 33.738 15.680 21.643 1.00 0.00 97 GLY A N 17
ATOM 28720 C CA . GLY A 1 97 ? 32.424 15.887 20.995 1.00 0.00 97 GLY A CA 17
ATOM 28721 C C . GLY A 1 97 ? 31.322 16.619 21.804 1.00 0.00 97 GLY A C 17
ATOM 28722 O O . GLY A 1 97 ? 30.205 16.762 21.306 1.00 0.00 97 GLY A O 17
ATOM 28726 N N . ILE A 1 98 ? 31.619 17.126 23.007 1.00 0.00 98 ILE A N 17
ATOM 28727 C CA . ILE A 1 98 ? 30.733 17.799 23.974 1.00 0.00 98 ILE A CA 17
ATOM 28728 C C . ILE A 1 98 ? 29.865 18.961 23.457 1.00 0.00 98 ILE A C 17
ATOM 28729 O O . ILE A 1 98 ? 30.240 19.721 22.559 1.00 0.00 98 ILE A O 17
ATOM 28745 N N . ARG A 1 99 ? 28.733 19.154 24.152 1.00 0.00 99 ARG A N 17
ATOM 28746 C CA . ARG A 1 99 ? 27.833 20.313 24.078 1.00 0.00 99 ARG A CA 17
ATOM 28747 C C . ARG A 1 99 ? 27.612 20.971 25.425 1.00 0.00 99 ARG A C 17
ATOM 28748 O O . ARG A 1 99 ? 27.541 20.309 26.463 1.00 0.00 99 ARG A O 17
ATOM 28769 N N . VAL A 1 100 ? 27.286 22.249 25.352 1.00 0.00 100 VAL A N 17
ATOM 28770 C CA . VAL A 1 100 ? 26.523 22.972 26.356 1.00 0.00 100 VAL A CA 17
ATOM 28771 C C . VAL A 1 100 ? 25.486 23.881 25.699 1.00 0.00 100 VAL A C 17
ATOM 28772 O O . VAL A 1 100 ? 25.623 24.238 24.531 1.00 0.00 100 VAL A O 17
ATOM 28785 N N . ALA A 1 101 ? 24.465 24.298 26.442 1.00 0.00 101 ALA A N 17
ATOM 28786 C CA . ALA A 1 101 ? 23.631 25.434 26.067 1.00 0.00 101 ALA A CA 17
ATOM 28787 C C . ALA A 1 101 ? 23.944 26.633 26.979 1.00 0.00 101 ALA A C 17
ATOM 28788 O O . ALA A 1 101 ? 24.244 26.443 28.160 1.00 0.00 101 ALA A O 17
ATOM 28795 N N . LEU A 1 102 ? 23.877 27.856 26.448 1.00 0.00 102 LEU A N 17
ATOM 28796 C CA . LEU A 1 102 ? 24.061 29.106 27.193 1.00 0.00 102 LEU A CA 17
ATOM 28797 C C . LEU A 1 102 ? 22.958 30.159 26.910 1.00 0.00 102 LEU A C 17
ATOM 28798 O O . LEU A 1 102 ? 23.274 31.295 26.546 1.00 0.00 102 LEU A O 17
ATOM 28814 N N . PRO A 1 103 ? 21.658 29.819 27.080 1.00 0.00 103 PRO A N 17
ATOM 28815 C CA . PRO A 1 103 ? 20.550 30.777 26.971 1.00 0.00 103 PRO A CA 17
ATOM 28816 C C . PRO A 1 103 ? 20.729 31.999 27.889 1.00 0.00 103 PRO A C 17
ATOM 28817 O O . PRO A 1 103 ? 21.474 31.950 28.873 1.00 0.00 103 PRO A O 17
ATOM 28828 N N . GLN A 1 104 ? 20.001 33.089 27.620 1.00 0.00 104 GLN A N 17
ATOM 28829 C CA . GLN A 1 104 ? 19.997 34.301 28.463 1.00 0.00 104 GLN A CA 17
ATOM 28830 C C . GLN A 1 104 ? 19.146 34.111 29.739 1.00 0.00 104 GLN A C 17
ATOM 28831 O O . GLN A 1 104 ? 18.186 34.832 30.008 1.00 0.00 104 GLN A O 17
ATOM 28845 N N . MET A 1 105 ? 19.494 33.094 30.530 1.00 0.00 105 MET A N 17
ATOM 28846 C CA . MET A 1 105 ? 18.870 32.727 31.802 1.00 0.00 105 MET A CA 17
ATOM 28847 C C . MET A 1 105 ? 19.362 33.675 32.910 1.00 0.00 105 MET A C 17
ATOM 28848 O O . MET A 1 105 ? 20.338 33.376 33.593 1.00 0.00 105 MET A O 17
ATOM 28862 N N . THR A 1 106 ? 18.704 34.830 33.074 1.00 0.00 106 THR A N 17
ATOM 28863 C CA . THR A 1 106 ? 19.116 35.962 33.939 1.00 0.00 106 THR A CA 17
ATOM 28864 C C . THR A 1 106 ? 20.435 36.652 33.526 1.00 0.00 106 THR A C 17
ATOM 28865 O O . THR A 1 106 ? 21.486 36.016 33.392 1.00 0.00 106 THR A O 17
ATOM 28876 N N . ARG A 1 107 ? 20.400 37.983 33.373 1.00 0.00 107 ARG A N 17
ATOM 28877 C CA . ARG A 1 107 ? 21.548 38.863 33.064 1.00 0.00 107 ARG A CA 17
ATOM 28878 C C . ARG A 1 107 ? 22.046 39.581 34.333 1.00 0.00 107 ARG A C 17
ATOM 28879 O O . ARG A 1 107 ? 21.267 39.822 35.256 1.00 0.00 107 ARG A O 17
ATOM 28900 N N . ASN A 1 108 ? 23.340 39.901 34.418 1.00 0.00 108 ASN A N 17
ATOM 28901 C CA . ASN A 1 108 ? 23.991 40.362 35.661 1.00 0.00 108 ASN A CA 17
ATOM 28902 C C . ASN A 1 108 ? 23.890 41.886 35.904 1.00 0.00 108 ASN A C 17
ATOM 28903 O O . ASN A 1 108 ? 23.415 42.290 36.967 1.00 0.00 108 ASN A O 17
ATOM 28914 N N . VAL A 1 109 ? 24.337 42.709 34.944 1.00 0.00 109 VAL A N 17
ATOM 28915 C CA . VAL A 1 109 ? 24.272 44.192 34.937 1.00 0.00 109 VAL A CA 17
ATOM 28916 C C . VAL A 1 109 ? 24.612 44.850 36.298 1.00 0.00 109 VAL A C 17
ATOM 28917 O O . VAL A 1 109 ? 23.784 45.529 36.908 1.00 0.00 109 VAL A O 17
ATOM 28930 N N . ASN A 1 110 ? 25.828 44.606 36.806 1.00 0.00 110 ASN A N 17
ATOM 28931 C CA . ASN A 1 110 ? 26.243 44.921 38.186 1.00 0.00 110 ASN A CA 17
ATOM 28932 C C . ASN A 1 110 ? 26.559 46.403 38.499 1.00 0.00 110 ASN A C 17
ATOM 28933 O O . ASN A 1 110 ? 26.651 46.761 39.676 1.00 0.00 110 A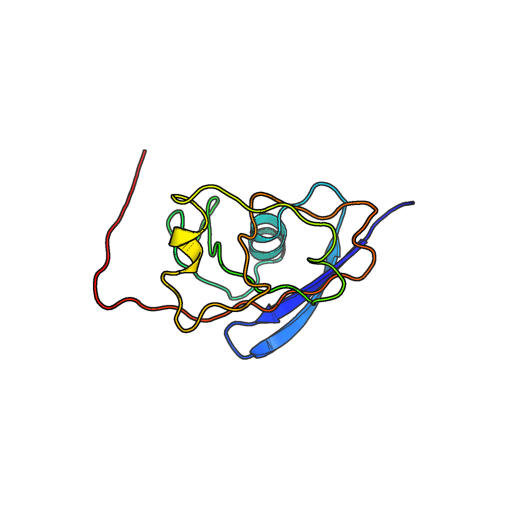SN A O 17
ATOM 28944 N N . ASN A 1 111 ? 26.772 47.255 37.489 1.00 0.00 111 ASN A N 17
ATOM 28945 C CA . ASN A 1 111 ? 27.159 48.674 37.616 1.00 0.00 111 ASN A CA 17
ATOM 28946 C C . ASN A 1 111 ? 28.353 48.946 38.572 1.00 0.00 111 ASN A C 17
ATOM 28947 O O . ASN A 1 111 ? 28.401 49.987 39.237 1.00 0.00 111 ASN A O 17
ATOM 28958 N N . ASN A 1 112 ? 29.292 48.000 38.700 1.00 0.00 112 ASN A N 17
ATOM 28959 C CA . ASN A 1 112 ? 30.152 47.888 39.887 1.00 0.00 112 ASN A CA 17
ATOM 28960 C C . ASN A 1 112 ? 31.512 48.627 39.813 1.00 0.00 112 ASN A C 17
ATOM 28961 O O . ASN A 1 112 ? 32.090 48.902 40.867 1.00 0.00 112 ASN A O 17
ATOM 28972 N N . ASP A 1 113 ? 31.972 49.008 38.612 1.00 0.00 113 ASP A N 17
ATOM 28973 C CA . ASP A 1 113 ? 33.185 49.805 38.312 1.00 0.00 113 ASP A CA 17
ATOM 28974 C C . ASP A 1 113 ? 34.538 49.170 38.725 1.00 0.00 113 ASP A C 17
ATOM 28975 O O . ASP A 1 113 ? 34.656 48.471 39.735 1.00 0.00 113 ASP A O 17
ATOM 28984 N N . PHE A 1 114 ? 35.592 49.441 37.944 1.00 0.00 114 PHE A N 17
ATOM 28985 C CA . PHE A 1 114 ? 36.985 49.032 38.212 1.00 0.00 114 PHE A CA 17
ATOM 28986 C C . PHE A 1 114 ? 37.975 50.208 38.388 1.00 0.00 114 PHE A C 17
ATOM 28987 O O . PHE A 1 114 ? 39.188 50.000 38.332 1.00 0.00 114 PHE A O 17
ATOM 29004 N N . SER A 1 115 ? 37.456 51.428 38.595 1.00 0.00 115 SER A N 17
ATOM 29005 C CA . SER A 1 115 ? 38.162 52.682 38.935 1.00 0.00 115 SER A CA 17
ATOM 29006 C C . SER A 1 115 ? 39.476 52.917 38.196 1.00 0.00 115 SER A C 17
ATOM 29007 O O . SER A 1 115 ? 40.574 52.708 38.766 1.00 0.00 115 SER A O 17
ATOM 29020 N N . GLY A 1 1 ? 48.349 21.179 22.826 1.00 0.00 1 GLY A N 18
ATOM 29021 C CA . GLY A 1 1 ? 47.020 20.733 23.266 1.00 0.00 1 GLY A CA 18
ATOM 29022 C C . GLY A 1 1 ? 46.443 19.701 22.314 1.00 0.00 1 GLY A C 18
ATOM 29023 O O . GLY A 1 1 ? 46.826 19.648 21.146 1.00 0.00 1 GLY A O 18
ATOM 29029 N N . GLU A 1 2 ? 45.518 18.867 22.795 1.00 0.00 2 GLU A N 18
ATOM 29030 C CA . GLU A 1 2 ? 44.825 17.842 21.978 1.00 0.00 2 GLU A CA 18
ATOM 29031 C C . GLU A 1 2 ? 43.748 18.463 21.049 1.00 0.00 2 GLU A C 18
ATOM 29032 O O . GLU A 1 2 ? 43.381 19.630 21.202 1.00 0.00 2 GLU A O 18
ATOM 29044 N N . GLU A 1 3 ? 43.228 17.707 20.075 1.00 0.00 3 GLU A N 18
ATOM 29045 C CA . GLU A 1 3 ? 42.250 18.203 19.084 1.00 0.00 3 GLU A CA 18
ATOM 29046 C C . GLU A 1 3 ? 40.796 17.844 19.450 1.00 0.00 3 GLU A C 18
ATOM 29047 O O . GLU A 1 3 ? 40.315 16.749 19.139 1.00 0.00 3 GLU A O 18
ATOM 29059 N N . LEU A 1 4 ? 40.092 18.777 20.107 1.00 0.00 4 LEU A N 18
ATOM 29060 C CA . LEU A 1 4 ? 38.728 18.633 20.645 1.00 0.00 4 LEU A CA 18
ATOM 29061 C C . LEU A 1 4 ? 37.761 19.688 20.037 1.00 0.00 4 LEU A C 18
ATOM 29062 O O . LEU A 1 4 ? 38.182 20.573 19.283 1.00 0.00 4 LEU A O 18
ATOM 29078 N N . LYS A 1 5 ? 36.467 19.630 20.393 1.00 0.00 5 LYS A N 18
ATOM 29079 C CA . LYS A 1 5 ? 35.429 20.627 20.034 1.00 0.00 5 LYS A CA 18
ATOM 29080 C C . LYS A 1 5 ? 34.547 20.989 21.233 1.00 0.00 5 LYS A C 18
ATOM 29081 O O . LYS A 1 5 ? 34.486 20.238 22.200 1.00 0.00 5 LYS A O 18
ATOM 29100 N N . ILE A 1 6 ? 33.822 22.100 21.136 1.00 0.00 6 ILE A N 18
ATOM 29101 C CA . ILE A 1 6 ? 32.767 22.553 22.060 1.00 0.00 6 ILE A CA 18
ATOM 29102 C C . ILE A 1 6 ? 31.575 23.063 21.244 1.00 0.00 6 ILE A C 18
ATOM 29103 O O . ILE A 1 6 ? 31.744 23.911 20.368 1.00 0.00 6 ILE A O 18
ATOM 29119 N N . THR A 1 7 ? 30.373 22.568 21.538 1.00 0.00 7 THR A N 18
ATOM 29120 C CA . THR A 1 7 ? 29.115 23.175 21.078 1.00 0.00 7 THR A CA 18
ATOM 29121 C C . THR A 1 7 ? 28.525 24.028 22.176 1.00 0.00 7 THR A C 18
ATOM 29122 O O . THR A 1 7 ? 28.397 23.585 23.317 1.00 0.00 7 THR A O 18
ATOM 29133 N N . PHE A 1 8 ? 28.101 25.230 21.809 1.00 0.00 8 PHE A N 18
ATOM 29134 C CA . PHE A 1 8 ? 27.306 26.101 22.654 1.00 0.00 8 PHE A CA 18
ATOM 29135 C C . PHE A 1 8 ? 25.933 26.357 22.013 1.00 0.00 8 PHE A C 18
ATOM 29136 O O . PHE A 1 8 ? 25.847 26.602 20.806 1.00 0.00 8 PHE A O 18
ATOM 29153 N N . ILE A 1 9 ? 24.873 26.320 22.827 1.00 0.00 9 ILE A N 18
ATOM 29154 C CA . ILE A 1 9 ? 23.497 26.684 22.445 1.00 0.00 9 ILE A CA 18
ATOM 29155 C C . ILE A 1 9 ? 23.213 28.081 22.988 1.00 0.00 9 ILE A C 18
ATOM 29156 O O . ILE A 1 9 ? 23.368 28.333 24.184 1.00 0.00 9 ILE A O 18
ATOM 29172 N N . LEU A 1 10 ? 22.861 28.993 22.089 1.00 0.00 10 LEU A N 18
ATOM 29173 C CA . LEU A 1 10 ? 23.014 30.430 22.276 1.00 0.00 10 LEU A CA 18
ATOM 29174 C C . LEU A 1 10 ? 21.791 31.096 22.934 1.00 0.00 10 LEU A C 18
ATOM 29175 O O . LEU A 1 10 ? 20.707 30.508 22.996 1.00 0.00 10 LEU A O 18
ATOM 29191 N N . LYS A 1 11 ? 21.924 32.364 23.357 1.00 0.00 11 LYS A N 18
ATOM 29192 C CA . LYS A 1 11 ? 20.796 33.164 23.869 1.00 0.00 11 LYS A CA 18
ATOM 29193 C C . LYS A 1 11 ? 19.700 33.400 22.822 1.00 0.00 11 LYS A C 18
ATOM 29194 O O . LYS A 1 11 ? 18.539 33.566 23.184 1.00 0.00 11 LYS A O 18
ATOM 29213 N N . ASP A 1 12 ? 20.039 33.334 21.533 1.00 0.00 12 ASP A N 18
ATOM 29214 C CA . ASP A 1 12 ? 19.078 33.336 20.410 1.00 0.00 12 ASP A CA 18
ATOM 29215 C C . ASP A 1 12 ? 18.617 31.928 19.977 1.00 0.00 12 ASP A C 18
ATOM 29216 O O . ASP A 1 12 ? 17.864 31.789 19.008 1.00 0.00 12 ASP A O 18
ATOM 29225 N N . GLY A 1 13 ? 19.072 30.890 20.679 1.00 0.00 13 GLY A N 18
ATOM 29226 C CA . GLY A 1 13 ? 18.846 29.471 20.391 1.00 0.00 13 GLY A CA 18
ATOM 29227 C C . GLY A 1 13 ? 19.801 28.858 19.363 1.00 0.00 13 GLY A C 18
ATOM 29228 O O . GLY A 1 13 ? 19.782 27.641 19.209 1.00 0.00 13 GLY A O 18
ATOM 29232 N N . SER A 1 14 ? 20.664 29.646 18.709 1.00 0.00 14 SER A N 18
ATOM 29233 C CA . SER A 1 14 ? 21.648 29.177 17.717 1.00 0.00 14 SER A CA 18
ATOM 29234 C C . SER A 1 14 ? 22.545 28.064 18.272 1.00 0.00 14 SER A C 18
ATOM 29235 O O . SER A 1 14 ? 22.767 27.959 19.474 1.00 0.00 14 SER A O 18
ATOM 29243 N N . GLN A 1 15 ? 23.104 27.253 17.386 1.00 0.00 15 GLN A N 18
ATOM 29244 C CA . GLN A 1 15 ? 24.129 26.259 17.662 1.00 0.00 15 GLN A CA 18
ATOM 29245 C C . GLN A 1 15 ? 25.414 26.663 16.979 1.00 0.00 15 GLN A C 18
ATOM 29246 O O . GLN A 1 15 ? 25.457 26.956 15.775 1.00 0.00 15 GLN A O 18
ATOM 29260 N N . LYS A 1 16 ? 26.472 26.661 17.775 1.00 0.00 16 LYS A N 18
ATOM 29261 C CA . LYS A 1 16 ? 27.804 26.973 17.323 1.00 0.00 16 LYS A CA 18
ATOM 29262 C C . LYS A 1 16 ? 28.723 25.933 17.907 1.00 0.00 16 LYS A C 18
ATOM 29263 O O . LYS A 1 16 ? 28.886 25.830 19.118 1.00 0.00 16 LYS A O 18
ATOM 29282 N N . THR A 1 17 ? 29.297 25.182 16.999 1.00 0.00 17 THR A N 18
ATOM 29283 C CA . THR A 1 17 ? 30.379 24.229 17.254 1.00 0.00 17 THR A CA 18
ATOM 29284 C C . THR A 1 17 ? 31.712 24.842 16.840 1.00 0.00 17 THR A C 18
ATOM 29285 O O . THR A 1 17 ? 31.827 25.392 15.739 1.00 0.00 17 THR A O 18
ATOM 29296 N N . TYR A 1 18 ? 32.689 24.764 17.738 1.00 0.00 18 TYR A N 18
ATOM 29297 C CA . TYR A 1 18 ? 34.005 25.409 17.669 1.00 0.00 18 TYR A CA 18
ATOM 29298 C C . TYR A 1 18 ? 35.118 24.426 18.079 1.00 0.00 18 TYR A C 18
ATOM 29299 O O . TYR A 1 18 ? 34.916 23.592 18.960 1.00 0.00 18 TYR A O 18
ATOM 29317 N N . GLU A 1 19 ? 36.313 24.545 17.497 1.00 0.00 19 GLU A N 18
ATOM 29318 C CA . GLU A 1 19 ? 37.481 23.698 17.802 1.00 0.00 19 GLU A CA 18
ATOM 29319 C C . GLU A 1 19 ? 38.323 24.254 18.965 1.00 0.00 19 GLU A C 18
ATOM 29320 O O . GLU A 1 19 ? 38.724 25.421 18.921 1.00 0.00 19 GLU A O 18
ATOM 29332 N N . VAL A 1 20 ? 38.641 23.429 19.974 1.00 0.00 20 VAL A N 18
ATOM 29333 C CA . VAL A 1 20 ? 39.445 23.787 21.163 1.00 0.00 20 VAL A CA 18
ATOM 29334 C C . VAL A 1 20 ? 40.354 22.653 21.651 1.00 0.00 20 VAL A C 18
ATOM 29335 O O . VAL A 1 20 ? 40.188 21.490 21.291 1.00 0.00 20 VAL A O 18
ATOM 29348 N N . CYS A 1 21 ? 41.303 23.008 22.510 1.00 0.00 21 CYS A N 18
ATOM 29349 C CA . CYS A 1 21 ? 42.181 22.102 23.247 1.00 0.00 21 CYS A CA 18
ATOM 29350 C C . CYS A 1 21 ? 41.651 21.736 24.647 1.00 0.00 21 CYS A C 18
ATOM 29351 O O . CYS A 1 21 ? 40.599 22.201 25.087 1.00 0.00 21 CYS A O 18
ATOM 29359 N N . GLU A 1 22 ? 42.406 20.901 25.365 1.00 0.00 22 GLU A N 18
ATOM 29360 C CA . GLU A 1 22 ? 42.190 20.608 26.785 1.00 0.00 22 GLU A CA 18
ATOM 29361 C C . GLU A 1 22 ? 42.714 21.710 27.723 1.00 0.00 22 GLU A C 18
ATOM 29362 O O . GLU A 1 22 ? 43.454 22.603 27.309 1.00 0.00 22 GLU A O 18
ATOM 29374 N N . GLY A 1 23 ? 42.234 21.722 28.972 1.00 0.00 23 GLY A N 18
ATOM 29375 C CA . GLY A 1 23 ? 42.501 22.769 29.963 1.00 0.00 23 GLY A CA 18
ATOM 29376 C C . GLY A 1 23 ? 41.644 24.025 29.768 1.00 0.00 23 GLY A C 18
ATOM 29377 O O . GLY A 1 23 ? 41.388 24.747 30.731 1.00 0.00 23 GLY A O 18
ATOM 29381 N N . GLU A 1 24 ? 41.118 24.260 28.561 1.00 0.00 24 GLU A N 18
ATOM 29382 C CA . GLU A 1 24 ? 40.267 25.411 28.262 1.00 0.00 24 GLU A CA 18
ATOM 29383 C C . GLU A 1 24 ? 38.921 25.363 29.005 1.00 0.00 24 GLU A C 18
ATOM 29384 O O . GLU A 1 24 ? 38.263 24.320 29.076 1.00 0.00 24 GLU A O 18
ATOM 29396 N N . THR A 1 25 ? 38.521 26.508 29.561 1.00 0.00 25 THR A N 18
ATOM 29397 C CA . THR A 1 25 ? 37.339 26.680 30.422 1.00 0.00 25 THR A CA 18
ATOM 29398 C C . THR A 1 25 ? 36.126 27.153 29.619 1.00 0.00 25 THR A C 18
ATOM 29399 O O . THR A 1 25 ? 36.256 27.902 28.660 1.00 0.00 25 THR A O 18
ATOM 29410 N N . ILE A 1 26 ? 34.912 26.763 30.000 1.00 0.00 26 ILE A N 18
ATOM 29411 C CA . ILE A 1 26 ? 33.711 27.005 29.170 1.00 0.00 26 ILE A CA 18
ATOM 29412 C C . ILE A 1 26 ? 33.359 28.502 29.043 1.00 0.00 26 ILE A C 18
ATOM 29413 O O . ILE A 1 26 ? 33.050 28.940 27.932 1.00 0.00 26 ILE A O 18
ATOM 29429 N N . LEU A 1 27 ? 33.478 29.316 30.104 1.00 0.00 27 LEU A N 18
ATOM 29430 C CA . LEU A 1 27 ? 33.323 30.779 29.980 1.00 0.00 27 LEU A CA 18
ATOM 29431 C C . LEU A 1 27 ? 34.504 31.393 29.206 1.00 0.00 27 LEU A C 18
ATOM 29432 O O . LEU A 1 27 ? 34.312 32.273 28.369 1.00 0.00 27 LEU A O 18
ATOM 29448 N N . ASP A 1 28 ? 35.708 30.852 29.399 1.00 0.00 28 ASP A N 18
ATOM 29449 C CA . ASP A 1 28 ? 36.917 31.256 28.675 1.00 0.00 28 ASP A CA 18
ATOM 29450 C C . ASP A 1 28 ? 36.893 30.936 27.174 1.00 0.00 28 ASP A C 18
ATOM 29451 O O . ASP A 1 28 ? 37.560 31.638 26.418 1.00 0.00 28 ASP A O 18
ATOM 29460 N N . ILE A 1 29 ? 36.122 29.943 26.711 1.00 0.00 29 ILE A N 18
ATOM 29461 C CA . ILE A 1 29 ? 35.848 29.748 25.277 1.00 0.00 29 ILE A CA 18
ATOM 29462 C C . ILE A 1 29 ? 34.672 30.628 24.848 1.00 0.00 29 ILE A C 18
ATOM 29463 O O . ILE A 1 29 ? 34.723 31.203 23.768 1.00 0.00 29 ILE A O 18
ATOM 29479 N N . ALA A 1 30 ? 33.653 30.850 25.682 1.00 0.00 30 ALA A N 18
ATOM 29480 C CA . ALA A 1 30 ? 32.562 31.749 25.304 1.00 0.00 30 ALA A CA 18
ATOM 29481 C C . ALA A 1 30 ? 33.045 33.190 25.037 1.00 0.00 30 ALA A C 18
ATOM 29482 O O . ALA A 1 30 ? 32.669 33.785 24.025 1.00 0.00 30 ALA A O 18
ATOM 29489 N N . GLN A 1 31 ? 33.946 33.712 25.875 1.00 0.00 31 GLN A N 18
ATOM 29490 C CA . GLN A 1 31 ? 34.661 34.967 25.625 1.00 0.00 31 GLN A CA 18
ATOM 29491 C C . GLN A 1 31 ? 35.872 34.796 24.707 1.00 0.00 31 GLN A C 18
ATOM 29492 O O . GLN A 1 31 ? 36.095 35.667 23.875 1.00 0.00 31 GLN A O 18
ATOM 29506 N N . GLY A 1 32 ? 36.631 33.700 24.762 1.00 0.00 32 GLY A N 18
ATOM 29507 C CA . GLY A 1 32 ? 37.776 33.469 23.865 1.00 0.00 32 GLY A CA 18
ATOM 29508 C C . GLY A 1 32 ? 37.396 33.352 22.386 1.00 0.00 32 GLY A C 18
ATOM 29509 O O . GLY A 1 32 ? 38.212 33.663 21.517 1.00 0.00 32 GLY A O 18
ATOM 29513 N N . HIS A 1 33 ? 36.155 32.952 22.097 1.00 0.00 33 HIS A N 18
ATOM 29514 C CA . HIS A 1 33 ? 35.592 32.837 20.753 1.00 0.00 33 HIS A CA 18
ATOM 29515 C C . HIS A 1 33 ? 34.562 33.934 20.432 1.00 0.00 33 HIS A C 18
ATOM 29516 O O . HIS A 1 33 ? 33.980 33.932 19.344 1.00 0.00 33 HIS A O 18
ATOM 29530 N N . ASN A 1 34 ? 34.319 34.845 21.386 1.00 0.00 34 ASN A N 18
ATOM 29531 C CA . ASN A 1 34 ? 33.367 35.959 21.330 1.00 0.00 34 ASN A CA 18
ATOM 29532 C C . ASN A 1 34 ? 32.002 35.555 20.765 1.00 0.00 34 ASN A C 18
ATOM 29533 O O . ASN A 1 34 ? 31.477 36.134 19.807 1.00 0.00 34 ASN A O 18
ATOM 29544 N N . LEU A 1 35 ? 31.413 34.572 21.441 1.00 0.00 35 LEU A N 18
ATOM 29545 C CA . LEU A 1 35 ? 30.015 34.176 21.229 1.00 0.00 35 LEU A CA 18
ATOM 29546 C C . LEU A 1 35 ? 29.063 35.380 21.378 1.00 0.00 35 LEU A C 18
ATOM 29547 O O . LEU A 1 35 ? 29.244 36.243 22.243 1.00 0.00 35 LEU A O 18
ATOM 29563 N N . ASP A 1 36 ? 28.047 35.424 20.511 1.00 0.00 36 ASP A N 18
ATOM 29564 C CA . ASP A 1 36 ? 26.982 36.439 20.490 1.00 0.00 36 ASP A CA 18
ATOM 29565 C C . ASP A 1 36 ? 25.988 36.199 21.628 1.00 0.00 36 ASP A C 18
ATOM 29566 O O . ASP A 1 36 ? 24.913 35.617 21.467 1.00 0.00 36 ASP A O 18
ATOM 29575 N N . MET A 1 37 ? 26.442 36.562 22.823 1.00 0.00 37 MET A N 18
ATOM 29576 C CA . MET A 1 37 ? 25.915 36.082 24.089 1.00 0.00 37 MET A CA 18
ATOM 29577 C C . MET A 1 37 ? 25.858 37.242 25.098 1.00 0.00 37 MET A C 18
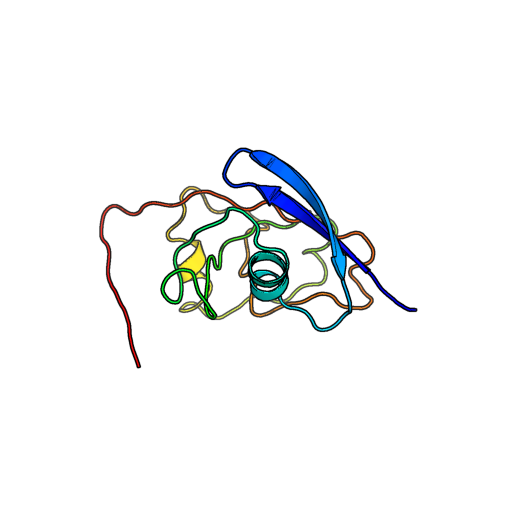ATOM 29578 O O . MET A 1 37 ? 26.879 37.825 25.471 1.00 0.00 37 MET A O 18
ATOM 29592 N N . GLU A 1 38 ? 24.644 37.623 25.499 1.00 0.00 38 GLU A N 18
ATOM 29593 C CA . GLU A 1 38 ? 24.423 38.563 26.611 1.00 0.00 38 GLU A CA 18
ATOM 29594 C C . GLU A 1 38 ? 25.070 38.023 27.899 1.00 0.00 38 GLU A C 18
ATOM 29595 O O . GLU A 1 38 ? 25.049 36.820 28.147 1.00 0.00 38 GLU A O 18
ATOM 29607 N N . GLY A 1 39 ? 25.732 38.904 28.657 1.00 0.00 39 GLY A N 18
ATOM 29608 C CA . GLY A 1 39 ? 26.926 38.568 29.446 1.00 0.00 39 GLY A CA 18
ATOM 29609 C C . GLY A 1 39 ? 26.761 37.457 30.489 1.00 0.00 39 GLY A C 18
ATOM 29610 O O . GLY A 1 39 ? 26.498 37.740 31.661 1.00 0.00 39 GLY A O 18
ATOM 29614 N N . ALA A 1 40 ? 27.001 36.203 30.090 1.00 0.00 40 ALA A N 18
ATOM 29615 C CA . ALA A 1 40 ? 26.775 35.011 30.910 1.00 0.00 40 ALA A CA 18
ATOM 29616 C C . ALA A 1 40 ? 27.600 34.982 32.211 1.00 0.00 40 ALA A C 18
ATOM 29617 O O . ALA A 1 40 ? 27.145 34.399 33.196 1.00 0.00 40 ALA A O 18
ATOM 29624 N N . CYS A 1 41 ? 28.753 35.664 32.246 1.00 0.00 41 CYS A N 18
ATOM 29625 C CA . CYS A 1 41 ? 29.459 35.994 33.487 1.00 0.00 41 CYS A CA 18
ATOM 29626 C C . CYS A 1 41 ? 29.987 37.446 33.527 1.00 0.00 41 CYS A C 18
ATOM 29627 O O . CYS A 1 41 ? 31.031 37.722 34.115 1.00 0.00 41 CYS A O 18
ATOM 29634 N N . GLY A 1 42 ? 29.263 38.396 32.924 1.00 0.00 42 GLY A N 18
ATOM 29635 C CA . GLY A 1 42 ? 29.463 39.849 33.080 1.00 0.00 42 GLY A CA 18
ATOM 29636 C C . GLY A 1 42 ? 30.716 40.484 32.449 1.00 0.00 42 GLY A C 18
ATOM 29637 O O . GLY A 1 42 ? 30.677 41.664 32.106 1.00 0.00 42 GLY A O 18
ATOM 29641 N N . GLY A 1 43 ? 31.807 39.737 32.261 1.00 0.00 43 GLY A N 18
ATOM 29642 C CA . GLY A 1 43 ? 33.005 40.159 31.520 1.00 0.00 43 GLY A CA 18
ATOM 29643 C C . GLY A 1 43 ? 33.860 41.270 32.156 1.00 0.00 43 GLY A C 18
ATOM 29644 O O . GLY A 1 43 ? 34.785 41.758 31.499 1.00 0.00 43 GLY A O 18
ATOM 29648 N N . SER A 1 44 ? 33.590 41.685 33.397 1.00 0.00 44 SER A N 18
ATOM 29649 C CA . SER A 1 44 ? 34.370 42.704 34.118 1.00 0.00 44 SER A CA 18
ATOM 29650 C C . SER A 1 44 ? 35.232 42.082 35.228 1.00 0.00 44 SER A C 18
ATOM 29651 O O . SER A 1 44 ? 35.278 40.858 35.392 1.00 0.00 44 SER A O 18
ATOM 29659 N N . CYS A 1 45 ? 35.954 42.924 35.969 1.00 0.00 45 CYS A N 18
ATOM 29660 C CA . CYS A 1 45 ? 37.078 42.556 36.835 1.00 0.00 45 CYS A CA 18
ATOM 29661 C C . CYS A 1 45 ? 36.759 41.423 37.832 1.00 0.00 45 CYS A C 18
ATOM 29662 O O . CYS A 1 45 ? 37.520 40.458 37.919 1.00 0.00 45 CYS A O 18
ATOM 29670 N N . ALA A 1 46 ? 35.622 41.485 38.530 1.00 0.00 46 ALA A N 18
ATOM 29671 C CA . ALA A 1 46 ? 35.283 40.536 39.596 1.00 0.00 46 ALA A CA 18
ATOM 29672 C C . ALA A 1 46 ? 34.583 39.231 39.142 1.00 0.00 46 ALA A C 18
ATOM 29673 O O . ALA A 1 46 ? 34.385 38.347 39.982 1.00 0.00 46 ALA A O 18
ATOM 29680 N N . CYS A 1 47 ? 34.239 39.066 37.854 1.00 0.00 47 CYS A N 18
ATOM 29681 C CA . CYS A 1 47 ? 33.409 37.951 37.348 1.00 0.00 47 CYS A CA 18
ATOM 29682 C C . CYS A 1 47 ? 31.971 37.947 37.956 1.00 0.00 47 CYS A C 18
ATOM 29683 O O . CYS A 1 47 ? 31.688 38.679 38.909 1.00 0.00 47 CYS A O 18
ATOM 29690 N N . SER A 1 48 ? 31.028 37.191 37.378 1.00 0.00 48 SER A N 18
ATOM 29691 C CA . SER A 1 48 ? 29.569 37.319 37.602 1.00 0.00 48 SER A CA 18
ATOM 29692 C C . SER A 1 48 ? 28.835 35.960 37.517 1.00 0.00 48 SER A C 18
ATOM 29693 O O . SER A 1 48 ? 29.311 34.967 38.062 1.00 0.00 48 SER A O 18
ATOM 29701 N N . THR A 1 49 ? 27.588 35.952 37.030 1.00 0.00 49 THR A N 18
ATOM 29702 C CA . THR A 1 49 ? 26.618 34.836 36.934 1.00 0.00 49 THR A CA 18
ATOM 29703 C C . THR A 1 49 ? 27.066 33.483 36.330 1.00 0.00 49 THR A C 18
ATOM 29704 O O . THR A 1 49 ? 26.283 32.543 36.379 1.00 0.00 49 THR A O 18
ATOM 29715 N N . CYS A 1 50 ? 28.280 33.314 35.796 1.00 0.00 50 CYS A N 18
ATOM 29716 C CA . CYS A 1 50 ? 28.918 32.013 35.509 1.00 0.00 50 CYS A CA 18
ATOM 29717 C C . CYS A 1 50 ? 28.197 30.946 34.635 1.00 0.00 50 CYS A C 18
ATOM 29718 O O . CYS A 1 50 ? 28.720 29.841 34.478 1.00 0.00 50 CYS A O 18
ATOM 29725 N N . HIS A 1 51 ? 27.020 31.193 34.050 1.00 0.00 51 HIS A N 18
ATOM 29726 C CA . HIS A 1 51 ? 26.060 30.087 33.902 1.00 0.00 51 HIS A CA 18
ATOM 29727 C C . HIS A 1 51 ? 26.191 29.322 32.577 1.00 0.00 51 HIS A C 18
ATOM 29728 O O . HIS A 1 51 ? 26.061 29.871 31.482 1.00 0.00 51 HIS A O 18
ATOM 29742 N N . VAL A 1 52 ? 26.316 28.001 32.716 1.00 0.00 52 VAL A N 18
ATOM 29743 C CA . VAL A 1 52 ? 26.104 26.973 31.690 1.00 0.00 52 VAL A CA 18
ATOM 29744 C C . VAL A 1 52 ? 25.217 25.840 32.180 1.00 0.00 52 VAL A C 18
ATOM 29745 O O . VAL A 1 52 ? 24.972 25.641 33.367 1.00 0.00 52 VAL A O 18
ATOM 29758 N N . ILE A 1 53 ? 24.763 25.045 31.226 1.00 0.00 53 ILE A N 18
ATOM 29759 C CA . ILE A 1 53 ? 24.221 23.718 31.418 1.00 0.00 53 ILE A CA 18
ATOM 29760 C C . ILE A 1 53 ? 24.775 22.794 30.332 1.00 0.00 53 ILE A C 18
ATOM 29761 O O . ILE A 1 53 ? 24.982 23.203 29.203 1.00 0.00 53 ILE A O 18
ATOM 29777 N N . VAL A 1 54 ? 25.051 21.543 30.687 1.00 0.00 54 VAL A N 18
ATOM 29778 C CA . VAL A 1 54 ? 25.650 20.506 29.850 1.00 0.00 54 VAL A CA 18
ATOM 29779 C C . VAL A 1 54 ? 24.651 19.523 29.251 1.00 0.00 54 VAL A C 18
ATOM 29780 O O . VAL A 1 54 ? 23.562 19.291 29.779 1.00 0.00 54 VAL A O 18
ATOM 29793 N N . ASP A 1 55 ? 25.087 18.888 28.169 1.00 0.00 55 ASP A N 18
ATOM 29794 C CA . ASP A 1 55 ? 24.536 17.620 27.700 1.00 0.00 55 ASP A CA 18
ATOM 29795 C C . ASP A 1 55 ? 24.526 16.561 28.839 1.00 0.00 55 ASP A C 18
ATOM 29796 O O . ASP A 1 55 ? 25.565 16.369 29.487 1.00 0.00 55 ASP A O 18
ATOM 29805 N N . PRO A 1 56 ? 23.453 15.765 29.015 1.00 0.00 56 PRO A N 18
ATOM 29806 C CA . PRO A 1 56 ? 23.434 14.618 29.932 1.00 0.00 56 PRO A CA 18
ATOM 29807 C C . PRO A 1 56 ? 24.490 13.539 29.656 1.00 0.00 56 PRO A C 18
ATOM 29808 O O . PRO A 1 56 ? 24.753 12.702 30.523 1.00 0.00 56 PRO A O 18
ATOM 29819 N N . ASP A 1 57 ? 25.125 13.562 28.481 1.00 0.00 57 ASP A N 18
ATOM 29820 C CA . ASP A 1 57 ? 26.276 12.723 28.153 1.00 0.00 57 ASP A CA 18
ATOM 29821 C C . ASP A 1 57 ? 27.551 13.183 28.864 1.00 0.00 57 ASP A C 18
ATOM 29822 O O . ASP A 1 57 ? 28.222 12.368 29.495 1.00 0.00 57 ASP A O 18
ATOM 29831 N N . TYR A 1 58 ? 27.882 14.478 28.836 1.00 0.00 58 TYR A N 18
ATOM 29832 C CA . TYR A 1 58 ? 29.182 14.957 29.280 1.00 0.00 58 TYR A CA 18
ATOM 29833 C C . TYR A 1 58 ? 29.164 15.474 30.722 1.00 0.00 58 TYR A C 18
ATOM 29834 O O . TYR A 1 58 ? 30.218 15.556 31.343 1.00 0.00 58 TYR A O 18
ATOM 29852 N N . TYR A 1 59 ? 27.985 15.713 31.309 1.00 0.00 59 TYR A N 18
ATOM 29853 C CA . TYR A 1 59 ? 27.839 15.838 32.779 1.00 0.00 59 TYR A CA 18
ATOM 29854 C C . TYR A 1 59 ? 28.200 14.575 33.526 1.00 0.00 59 TYR A C 18
ATOM 29855 O O . TYR A 1 59 ? 28.467 14.624 34.725 1.00 0.00 59 TYR A O 18
ATOM 29873 N N . ASP A 1 60 ? 28.040 13.419 32.882 1.00 0.00 60 ASP A N 18
ATOM 29874 C CA . ASP A 1 60 ? 27.805 12.206 33.664 1.00 0.00 60 ASP A CA 18
ATOM 29875 C C . ASP A 1 60 ? 29.070 11.722 34.408 1.00 0.00 60 ASP A C 18
ATOM 29876 O O . ASP A 1 60 ? 29.039 10.848 35.278 1.00 0.00 60 ASP A O 18
ATOM 29885 N N . ALA A 1 61 ? 30.178 12.360 34.027 1.00 0.00 61 ALA A N 18
ATOM 29886 C CA . ALA A 1 61 ? 31.546 12.212 34.517 1.00 0.00 61 ALA A CA 18
ATOM 29887 C C . ALA A 1 61 ? 31.916 13.236 35.615 1.00 0.00 61 ALA A C 18
ATOM 29888 O O . ALA A 1 61 ? 33.023 13.204 36.153 1.00 0.00 61 ALA A O 18
ATOM 29895 N N . LEU A 1 62 ? 31.027 14.197 35.886 1.00 0.00 62 LEU A N 18
ATOM 29896 C CA . LEU A 1 62 ? 31.380 15.494 36.493 1.00 0.00 62 LEU A CA 18
ATOM 29897 C C . LEU A 1 62 ? 30.943 15.662 37.963 1.00 0.00 62 LEU A C 18
ATOM 29898 O O . LEU A 1 62 ? 29.941 15.071 38.385 1.00 0.00 62 LEU A O 18
ATOM 29914 N N . PRO A 1 63 ? 31.652 16.502 38.740 1.00 0.00 63 PRO A N 18
ATOM 29915 C CA . PRO A 1 63 ? 31.216 17.019 40.037 1.00 0.00 63 PRO A CA 18
ATOM 29916 C C . PRO A 1 63 ? 30.349 18.283 39.907 1.00 0.00 63 PRO A C 18
ATOM 29917 O O . PRO A 1 63 ? 30.265 18.918 38.853 1.00 0.00 63 PRO A O 18
ATOM 29928 N N . GLU A 1 64 ? 29.749 18.678 41.026 1.00 0.00 64 GLU A N 18
ATOM 29929 C CA . GLU A 1 64 ? 29.116 19.986 41.236 1.00 0.00 64 GLU A CA 18
ATOM 29930 C C . GLU A 1 64 ? 30.009 20.880 42.139 1.00 0.00 64 GLU A C 18
ATOM 29931 O O . GLU A 1 64 ? 30.713 20.348 43.009 1.00 0.00 64 GLU A O 18
ATOM 29943 N N . PRO A 1 65 ? 30.033 22.218 41.953 1.00 0.00 65 PRO A N 18
ATOM 29944 C CA . PRO A 1 65 ? 31.039 23.105 42.550 1.00 0.00 65 PRO A CA 18
ATOM 29945 C C . PRO A 1 65 ? 30.618 23.703 43.906 1.00 0.00 65 PRO A C 18
ATOM 29946 O O . PRO A 1 65 ? 29.479 23.518 44.356 1.00 0.00 65 PRO A O 18
ATOM 29957 N N . GLU A 1 66 ? 31.553 24.426 44.534 1.00 0.00 66 GLU A N 18
ATOM 29958 C CA . GLU A 1 66 ? 31.394 25.168 45.801 1.00 0.00 66 GLU A CA 18
ATOM 29959 C C . GLU A 1 66 ? 30.141 26.051 45.904 1.00 0.00 66 GLU A C 18
ATOM 29960 O O . GLU A 1 66 ? 29.610 26.531 44.902 1.00 0.00 66 GLU A O 18
ATOM 29972 N N . ASP A 1 67 ? 29.725 26.352 47.138 1.00 0.00 67 ASP A N 18
ATOM 29973 C CA . ASP A 1 67 ? 28.502 27.104 47.454 1.00 0.00 67 ASP A CA 18
ATOM 29974 C C . ASP A 1 67 ? 28.498 28.544 46.930 1.00 0.00 67 ASP A C 18
ATOM 29975 O O . ASP A 1 67 ? 27.429 29.112 46.741 1.00 0.00 67 ASP A O 18
ATOM 29984 N N . ASP A 1 68 ? 29.664 29.158 46.722 1.00 0.00 68 ASP A N 18
ATOM 29985 C CA . ASP A 1 68 ? 29.801 30.481 46.105 1.00 0.00 68 ASP A CA 18
ATOM 29986 C C . ASP A 1 68 ? 29.956 30.434 44.577 1.00 0.00 68 ASP A C 18
ATOM 29987 O O . ASP A 1 68 ? 29.779 31.448 43.905 1.00 0.00 68 ASP A O 18
ATOM 29996 N N . GLU A 1 69 ? 30.292 29.268 44.016 1.00 0.00 69 GLU A N 18
ATOM 29997 C CA . GLU A 1 69 ? 30.401 29.053 42.563 1.00 0.00 69 GLU A CA 18
ATOM 29998 C C . GLU A 1 69 ? 29.033 28.611 41.993 1.00 0.00 69 GLU A C 18
ATOM 29999 O O . GLU A 1 69 ? 28.549 29.199 41.027 1.00 0.00 69 GLU A O 18
ATOM 30011 N N . ASN A 1 70 ? 28.346 27.651 42.638 1.00 0.00 70 ASN A N 18
ATOM 30012 C CA . ASN A 1 70 ? 26.957 27.258 42.337 1.00 0.00 70 ASN A CA 18
ATOM 30013 C C . ASN A 1 70 ? 25.889 28.326 42.649 1.00 0.00 70 ASN A C 18
ATOM 30014 O O . ASN A 1 70 ? 24.770 28.256 42.133 1.00 0.00 70 ASN A O 18
ATOM 30025 N N . ASP A 1 71 ? 26.230 29.328 43.458 1.00 0.00 71 ASP A N 18
ATOM 30026 C CA . ASP A 1 71 ? 25.378 30.508 43.691 1.00 0.00 71 ASP A CA 18
ATOM 30027 C C . ASP A 1 71 ? 25.306 31.418 42.471 1.00 0.00 71 ASP A C 18
ATOM 30028 O O . ASP A 1 71 ? 24.263 32.003 42.230 1.00 0.00 71 ASP A O 18
ATOM 30037 N N . MET A 1 72 ? 26.385 31.523 41.688 1.00 0.00 72 MET A N 18
ATOM 30038 C CA . MET A 1 72 ? 26.410 32.364 40.485 1.00 0.00 72 MET A CA 18
ATOM 30039 C C . MET A 1 72 ? 25.388 31.874 39.447 1.00 0.00 72 MET A C 18
ATOM 30040 O O . MET A 1 72 ? 24.758 32.674 38.761 1.00 0.00 72 MET A O 18
ATOM 30054 N N . LEU A 1 73 ? 25.164 30.559 39.417 1.00 0.00 73 LEU A N 18
ATOM 30055 C CA . LEU A 1 73 ? 24.342 29.833 38.455 1.00 0.00 73 LEU A CA 18
ATOM 30056 C C . LEU A 1 73 ? 22.851 30.066 38.718 1.00 0.00 73 LEU A C 18
ATOM 30057 O O . LEU A 1 73 ? 22.118 30.430 37.801 1.00 0.00 73 LEU A O 18
ATOM 30073 N N . ASP A 1 74 ? 22.438 29.893 39.978 1.00 0.00 74 ASP A N 18
ATOM 30074 C CA . ASP A 1 74 ? 21.131 30.235 40.557 1.00 0.00 74 ASP A CA 18
ATOM 30075 C C . ASP A 1 74 ? 20.594 31.613 40.162 1.00 0.00 74 ASP A C 18
ATOM 30076 O O . ASP A 1 74 ? 19.380 31.806 40.127 1.00 0.00 74 ASP A O 18
ATOM 30085 N N . LEU A 1 75 ? 21.475 32.574 39.879 1.00 0.00 75 LEU A N 18
ATOM 30086 C CA . LEU A 1 75 ? 21.082 33.929 39.500 1.00 0.00 75 LEU A CA 18
ATOM 30087 C C . LEU A 1 75 ? 20.451 33.988 38.097 1.00 0.00 75 LEU A C 18
ATOM 30088 O O . LEU A 1 75 ? 19.807 34.985 37.766 1.00 0.00 75 LEU A O 18
ATOM 30104 N N . ALA A 1 76 ? 20.582 32.923 37.300 1.00 0.00 76 ALA A N 18
ATOM 30105 C CA . ALA A 1 76 ? 19.793 32.687 36.088 1.00 0.00 76 ALA A CA 18
ATOM 30106 C C . ALA A 1 76 ? 18.481 31.924 36.384 1.00 0.00 76 ALA A C 18
ATOM 30107 O O . ALA A 1 76 ? 18.398 31.136 37.330 1.00 0.00 76 ALA A O 18
ATOM 30114 N N . TYR A 1 77 ? 17.456 32.115 35.549 1.00 0.00 77 TYR A N 18
ATOM 30115 C CA . TYR A 1 77 ? 16.146 31.466 35.700 1.00 0.00 77 TYR A CA 18
ATOM 30116 C C . TYR A 1 77 ? 16.178 29.966 35.413 1.00 0.00 77 TYR A C 18
ATOM 30117 O O . TYR A 1 77 ? 16.701 29.523 34.381 1.00 0.00 77 TYR A O 18
ATOM 30135 N N . GLY A 1 78 ? 15.484 29.211 36.262 1.00 0.00 78 GLY A N 18
ATOM 30136 C CA . GLY A 1 78 ? 15.009 27.875 35.931 1.00 0.00 78 GLY A CA 18
ATOM 30137 C C . GLY A 1 78 ? 16.098 26.797 35.888 1.00 0.00 78 GLY A C 18
ATOM 30138 O O . GLY A 1 78 ? 16.037 25.892 35.056 1.00 0.00 78 GLY A O 18
ATOM 30142 N N . LEU A 1 79 ? 17.109 26.913 36.755 1.00 0.00 79 LEU A N 18
ATOM 30143 C CA . LEU A 1 79 ? 18.324 26.091 36.752 1.00 0.00 79 LEU A CA 18
ATOM 30144 C C . LEU A 1 79 ? 18.064 24.574 36.781 1.00 0.00 79 LEU A C 18
ATOM 30145 O O . LEU A 1 79 ? 17.157 24.075 37.453 1.00 0.00 79 LEU A O 18
ATOM 30161 N N . THR A 1 80 ? 18.870 23.864 35.991 1.00 0.00 80 THR A N 18
ATOM 30162 C CA . THR A 1 80 ? 18.671 22.497 35.492 1.00 0.00 80 THR A CA 18
ATOM 30163 C C . THR A 1 80 ? 19.520 21.435 36.191 1.00 0.00 80 THR A C 18
ATOM 30164 O O . THR A 1 80 ? 20.602 21.710 36.706 1.00 0.00 80 THR A O 18
ATOM 30175 N N . GLU A 1 81 ? 19.085 20.177 36.091 1.00 0.00 81 GLU A N 18
ATOM 30176 C CA . GLU A 1 81 ? 19.747 18.993 36.657 1.00 0.00 81 GLU A CA 18
ATOM 30177 C C . GLU A 1 81 ? 21.142 18.679 36.080 1.00 0.00 81 GLU A C 18
ATOM 30178 O O . GLU A 1 81 ? 21.844 17.835 36.643 1.00 0.00 81 GLU A O 18
ATOM 30190 N N . THR A 1 82 ? 21.559 19.346 34.998 1.00 0.00 82 THR A N 18
ATOM 30191 C CA . THR A 1 82 ? 22.926 19.318 34.446 1.00 0.00 82 THR A CA 18
ATOM 30192 C C . THR A 1 82 ? 23.569 20.710 34.370 1.00 0.00 82 THR A C 18
ATOM 30193 O O . THR A 1 82 ? 24.451 20.962 33.543 1.00 0.00 82 THR A O 18
ATOM 30204 N N . SER A 1 83 ? 23.136 21.662 35.200 1.00 0.00 83 SER A N 18
ATOM 30205 C CA . SER A 1 83 ? 23.761 22.983 35.240 1.00 0.00 83 SER A CA 18
ATOM 30206 C C . SER A 1 83 ? 25.224 22.927 35.706 1.00 0.00 83 SER A C 18
ATOM 30207 O O . SER A 1 83 ? 25.635 22.023 36.441 1.00 0.00 83 SER A O 18
ATOM 30215 N N . ARG A 1 84 ? 26.024 23.880 35.228 1.00 0.00 84 ARG A N 18
ATOM 30216 C CA . ARG A 1 84 ? 27.486 23.921 35.266 1.00 0.00 84 ARG A CA 18
ATOM 30217 C C . ARG A 1 84 ? 28.007 25.348 35.431 1.00 0.00 84 ARG A C 18
ATOM 30218 O O . ARG A 1 84 ? 27.341 26.307 35.056 1.00 0.00 84 ARG A O 18
ATOM 30239 N N . LEU A 1 85 ? 29.232 25.452 35.940 1.00 0.00 85 LEU A N 18
ATOM 30240 C CA . LEU A 1 85 ? 29.993 26.694 36.087 1.00 0.00 85 LEU A CA 18
ATOM 30241 C C . LEU A 1 85 ? 30.918 26.999 34.899 1.00 0.00 85 LEU A C 18
ATOM 30242 O O . LEU A 1 85 ? 31.298 26.108 34.139 1.00 0.00 85 LEU A O 18
ATOM 30258 N N . GLY A 1 86 ? 31.327 28.261 34.792 1.00 0.00 86 GLY A N 18
ATOM 30259 C CA . GLY A 1 86 ? 32.208 28.789 33.755 1.00 0.00 86 GLY A CA 18
ATOM 30260 C C . GLY A 1 86 ? 33.717 28.706 34.026 1.00 0.00 86 GLY A C 18
ATOM 30261 O O . GLY A 1 86 ? 34.471 28.733 33.054 1.00 0.00 86 GLY A O 18
ATOM 30265 N N . CYS A 1 87 ? 34.151 28.598 35.293 1.00 0.00 87 CYS A N 18
ATOM 30266 C CA . CYS A 1 87 ? 35.532 28.871 35.736 1.00 0.00 87 CYS A CA 18
ATOM 30267 C C . CYS A 1 87 ? 36.342 27.672 36.276 1.00 0.00 87 CYS A C 18
ATOM 30268 O O . CYS A 1 87 ? 37.575 27.705 36.234 1.00 0.00 87 CYS A O 18
ATOM 30275 N N . GLN A 1 88 ? 35.690 26.620 36.787 1.00 0.00 88 GLN A N 18
ATOM 30276 C CA . GLN A 1 88 ? 36.348 25.406 37.313 1.00 0.00 88 GLN A CA 18
ATOM 30277 C C . GLN A 1 88 ? 35.763 24.090 36.767 1.00 0.00 88 GLN A C 18
ATOM 30278 O O . GLN A 1 88 ? 35.810 23.050 37.424 1.00 0.00 88 GLN A O 18
ATOM 30292 N N . ILE A 1 89 ? 35.252 24.108 35.533 1.00 0.00 89 ILE A N 18
ATOM 30293 C CA . ILE A 1 89 ? 35.229 22.906 34.688 1.00 0.00 89 ILE A CA 18
ATOM 30294 C C . ILE A 1 89 ? 35.826 23.228 33.314 1.00 0.00 89 ILE A C 18
ATOM 30295 O O . ILE A 1 89 ? 35.596 24.306 32.766 1.00 0.00 89 ILE A O 18
ATOM 30311 N N . LYS A 1 90 ? 36.635 22.306 32.788 1.00 0.00 90 LYS A N 18
ATOM 30312 C CA . LYS A 1 90 ? 37.464 22.463 31.600 1.00 0.00 90 LYS A CA 18
ATOM 30313 C C . LYS A 1 90 ? 37.536 21.184 30.777 1.00 0.00 90 LYS A C 18
ATOM 30314 O O . LYS A 1 90 ? 37.077 20.124 31.204 1.00 0.00 90 LYS A O 18
ATOM 30333 N N . MET A 1 91 ? 38.127 21.295 29.595 1.00 0.00 91 MET A N 18
ATOM 30334 C CA . MET A 1 91 ? 38.207 20.207 28.624 1.00 0.00 91 MET A CA 18
ATOM 30335 C C . MET A 1 91 ? 39.328 19.193 28.903 1.00 0.00 91 MET A C 18
ATOM 30336 O O . MET A 1 91 ? 40.416 19.552 29.350 1.00 0.00 91 MET A O 18
ATOM 30350 N N . SER A 1 92 ? 39.058 17.928 28.589 1.00 0.00 92 SER A N 18
ATOM 30351 C CA . SER A 1 92 ? 39.975 16.773 28.596 1.00 0.00 92 SER A CA 18
ATOM 30352 C C . SER A 1 92 ? 39.646 15.827 27.429 1.00 0.00 92 SER A C 18
ATOM 30353 O O . SER A 1 92 ? 38.637 16.012 26.752 1.00 0.00 92 SER A O 18
ATOM 30361 N N . LYS A 1 93 ? 40.444 14.786 27.166 1.00 0.00 93 LYS A N 18
ATOM 30362 C CA . LYS A 1 93 ? 40.255 13.884 26.012 1.00 0.00 93 LYS A CA 18
ATOM 30363 C C . LYS A 1 93 ? 38.889 13.175 25.950 1.00 0.00 93 LYS A C 18
ATOM 30364 O O . LYS A 1 93 ? 38.467 12.752 24.876 1.00 0.00 93 LYS A O 18
ATOM 30383 N N . ASP A 1 94 ? 38.161 13.102 27.063 1.00 0.00 94 ASP A N 18
ATOM 30384 C CA . ASP A 1 94 ? 36.819 12.508 27.154 1.00 0.00 94 ASP A CA 18
ATOM 30385 C C . ASP A 1 94 ? 35.711 13.363 26.507 1.00 0.00 94 ASP A C 18
ATOM 30386 O O . ASP A 1 94 ? 34.683 12.834 26.079 1.00 0.00 94 ASP A O 18
ATOM 30395 N N . ILE A 1 95 ? 35.919 14.680 26.402 1.00 0.00 95 ILE A N 18
ATOM 30396 C CA . ILE A 1 95 ? 34.920 15.679 25.982 1.00 0.00 95 ILE A CA 18
ATOM 30397 C C . ILE A 1 95 ? 34.728 15.727 24.468 1.00 0.00 95 ILE A C 18
ATOM 30398 O O . ILE A 1 95 ? 34.085 16.648 23.987 1.00 0.00 95 ILE A O 18
ATOM 30414 N N . ASP A 1 96 ? 35.351 14.832 23.704 1.00 0.00 96 ASP A N 18
ATOM 30415 C CA . ASP A 1 96 ? 35.468 14.896 22.246 1.00 0.00 96 ASP A CA 18
ATOM 30416 C C . ASP A 1 96 ? 34.091 14.799 21.561 1.00 0.00 96 ASP A C 18
ATOM 30417 O O . ASP A 1 96 ? 33.643 13.729 21.139 1.00 0.00 96 ASP A O 18
ATOM 30426 N N . GLY A 1 97 ? 33.434 15.959 21.500 1.00 0.00 97 GLY A N 18
ATOM 30427 C CA . GLY A 1 97 ? 32.044 16.164 21.048 1.00 0.00 97 GLY A CA 18
ATOM 30428 C C . GLY A 1 97 ? 31.066 16.883 22.011 1.00 0.00 97 GLY A C 18
ATOM 30429 O O . GLY A 1 97 ? 29.887 17.015 21.685 1.00 0.00 97 GLY A O 18
ATOM 30433 N N . ILE A 1 98 ? 31.525 17.383 23.164 1.00 0.00 98 ILE A N 18
ATOM 30434 C CA . ILE A 1 98 ? 30.748 18.044 24.226 1.00 0.00 98 ILE A CA 18
ATOM 30435 C C . ILE A 1 98 ? 29.863 19.223 23.786 1.00 0.00 98 ILE A C 18
ATOM 30436 O O . ILE A 1 98 ? 30.255 20.062 22.970 1.00 0.00 98 ILE A O 18
ATOM 30452 N N . ARG A 1 99 ? 28.694 19.332 24.433 1.00 0.00 99 ARG A N 18
ATOM 30453 C CA . ARG A 1 99 ? 27.762 20.470 24.358 1.00 0.00 99 ARG A CA 18
ATOM 30454 C C . ARG A 1 99 ? 27.557 21.156 25.694 1.00 0.00 99 ARG A C 18
ATOM 30455 O O . ARG A 1 99 ? 27.509 20.503 26.742 1.00 0.00 99 ARG A O 18
ATOM 30476 N N . VAL A 1 100 ? 27.228 22.434 25.611 1.00 0.00 100 VAL A N 18
ATOM 30477 C CA . VAL A 1 100 ? 26.486 23.156 26.638 1.00 0.00 100 VAL A CA 18
ATOM 30478 C C . VAL A 1 100 ? 25.444 24.104 26.042 1.00 0.00 100 VAL A C 18
ATOM 30479 O O . VAL A 1 100 ? 25.543 24.475 24.877 1.00 0.00 100 VAL A O 18
ATOM 30492 N N . ALA A 1 101 ? 24.478 24.547 26.845 1.00 0.00 101 ALA A N 18
ATOM 30493 C CA . ALA A 1 101 ? 23.682 25.742 26.563 1.00 0.00 101 ALA A CA 18
ATOM 30494 C C . ALA A 1 101 ? 24.027 26.874 27.553 1.00 0.00 101 ALA A C 18
ATOM 30495 O O . ALA A 1 101 ? 24.441 26.589 28.680 1.00 0.00 101 ALA A O 18
ATOM 30502 N N . LEU A 1 102 ? 23.822 28.136 27.164 1.00 0.00 102 LEU A N 18
ATOM 30503 C CA . LEU A 1 102 ? 23.921 29.312 28.046 1.00 0.00 102 LEU A CA 18
ATOM 30504 C C . LEU A 1 102 ? 22.602 30.135 28.056 1.00 0.00 102 LEU A C 18
ATOM 30505 O O . LEU A 1 102 ? 21.783 29.939 27.154 1.00 0.00 102 LEU A O 18
ATOM 30521 N N . PRO A 1 103 ? 22.327 30.979 29.079 1.00 0.00 103 PRO A N 18
ATOM 30522 C CA . PRO A 1 103 ? 20.971 31.438 29.416 1.00 0.00 103 PRO A CA 18
ATOM 30523 C C . PRO A 1 103 ? 20.166 32.127 28.307 1.00 0.00 103 PRO A C 18
ATOM 30524 O O . PRO A 1 103 ? 20.699 32.891 27.503 1.00 0.00 103 PRO A O 18
ATOM 30535 N N . GLN A 1 104 ? 18.842 31.931 28.336 1.00 0.00 104 GLN A N 18
ATOM 30536 C CA . GLN A 1 104 ? 17.909 32.546 27.380 1.00 0.00 104 GLN A CA 18
ATOM 30537 C C . GLN A 1 104 ? 17.785 34.078 27.536 1.00 0.00 104 GLN A C 18
ATOM 30538 O O . GLN A 1 104 ? 17.479 34.764 26.557 1.00 0.00 104 GLN A O 18
ATOM 30552 N N . MET A 1 105 ? 18.039 34.602 28.746 1.00 0.00 105 MET A N 18
ATOM 30553 C CA . MET A 1 105 ? 18.135 36.027 29.096 1.00 0.00 105 MET A CA 18
ATOM 30554 C C . MET A 1 105 ? 18.958 36.235 30.387 1.00 0.00 105 MET A C 18
ATOM 30555 O O . MET A 1 105 ? 19.072 35.303 31.188 1.00 0.00 105 MET A O 18
ATOM 30569 N N . THR A 1 106 ? 19.466 37.452 30.630 1.00 0.00 106 THR A N 18
ATOM 30570 C CA . THR A 1 106 ? 19.940 37.908 31.964 1.00 0.00 106 THR A CA 18
ATOM 30571 C C . THR A 1 106 ? 18.918 38.817 32.669 1.00 0.00 106 THR A C 18
ATOM 30572 O O . THR A 1 106 ? 18.070 39.438 32.015 1.00 0.00 106 THR A O 18
ATOM 30583 N N . ARG A 1 107 ? 19.011 38.923 34.002 1.00 0.00 107 ARG A N 18
ATOM 30584 C CA . ARG A 1 107 ? 18.236 39.822 34.886 1.00 0.00 107 ARG A CA 18
ATOM 30585 C C . ARG A 1 107 ? 19.128 40.564 35.905 1.00 0.00 107 ARG A C 18
ATOM 30586 O O . ARG A 1 107 ? 18.607 41.173 36.844 1.00 0.00 107 ARG A O 18
ATOM 30607 N N . ASN A 1 108 ? 20.460 40.472 35.772 1.00 0.00 108 ASN A N 18
ATOM 30608 C CA . ASN A 1 108 ? 21.414 40.888 36.814 1.00 0.00 108 ASN A CA 18
ATOM 30609 C C . ASN A 1 108 ? 22.590 41.765 36.327 1.00 0.00 108 ASN A C 18
ATOM 30610 O O . ASN A 1 108 ? 23.090 42.562 37.126 1.00 0.00 108 ASN A O 18
ATOM 30621 N N . VAL A 1 109 ? 23.052 41.635 35.070 1.00 0.00 109 VAL A N 18
ATOM 30622 C CA . VAL A 1 109 ? 24.342 42.216 34.613 1.00 0.00 109 VAL A CA 18
ATOM 30623 C C . VAL A 1 109 ? 24.258 42.876 33.221 1.00 0.00 109 VAL A C 18
ATOM 30624 O O . VAL A 1 109 ? 24.930 42.469 32.271 1.00 0.00 109 VAL A O 18
ATOM 30637 N N . ASN A 1 110 ? 23.419 43.906 33.076 1.00 0.00 110 ASN A N 18
ATOM 30638 C CA . ASN A 1 110 ? 23.159 44.600 31.798 1.00 0.00 110 ASN A CA 18
ATOM 30639 C C . ASN A 1 110 ? 23.551 46.098 31.766 1.00 0.00 110 ASN A C 18
ATOM 30640 O O . ASN A 1 110 ? 23.217 46.809 30.813 1.00 0.00 110 ASN A O 18
ATOM 30651 N N . ASN A 1 111 ? 24.287 46.579 32.775 1.00 0.00 111 ASN A N 18
ATOM 30652 C CA . ASN A 1 111 ? 24.707 47.980 32.895 1.00 0.00 111 ASN A CA 18
ATOM 30653 C C . ASN A 1 111 ? 25.650 48.423 31.758 1.00 0.00 111 ASN A C 18
ATOM 30654 O O . ASN A 1 111 ? 25.539 49.539 31.257 1.00 0.00 111 ASN A O 18
ATOM 30665 N N . ASN A 1 112 ? 26.554 47.533 31.343 1.00 0.00 112 ASN A N 18
ATOM 30666 C CA . ASN A 1 112 ? 27.458 47.676 30.199 1.00 0.00 112 ASN A CA 18
ATOM 30667 C C . ASN A 1 112 ? 27.813 46.287 29.620 1.00 0.00 112 ASN A C 18
ATOM 30668 O O . ASN A 1 112 ? 27.776 45.283 30.342 1.00 0.00 112 ASN A O 18
ATOM 30679 N N . ASP A 1 113 ? 28.182 46.220 28.338 1.00 0.00 113 ASP A N 18
ATOM 30680 C CA . ASP A 1 113 ? 28.737 45.022 27.698 1.00 0.00 113 ASP A CA 18
ATOM 30681 C C . ASP A 1 113 ? 30.271 45.040 27.689 1.00 0.00 113 ASP A C 18
ATOM 30682 O O . ASP A 1 113 ? 30.882 45.918 27.073 1.00 0.00 113 ASP A O 18
ATOM 30691 N N . PHE A 1 114 ? 30.887 44.036 28.320 1.00 0.00 114 PHE A N 18
ATOM 30692 C CA . PHE A 1 114 ? 32.339 43.839 28.361 1.00 0.00 114 PHE A CA 18
ATOM 30693 C C . PHE A 1 114 ? 32.756 42.594 27.565 1.00 0.00 114 PHE A C 18
ATOM 30694 O O . PHE A 1 114 ? 32.096 41.548 27.624 1.00 0.00 114 PHE A O 18
ATOM 30711 N N . SER A 1 115 ? 33.849 42.710 26.807 1.00 0.00 115 SER A N 18
ATOM 30712 C CA . SER A 1 115 ? 34.429 41.670 25.930 1.00 0.00 115 SER A CA 18
ATOM 30713 C C . SER A 1 115 ? 35.910 41.943 25.656 1.00 0.00 115 SER A C 18
ATOM 30714 O O . SER A 1 115 ? 36.365 43.074 25.949 1.00 0.00 115 SER A O 18
ATOM 30727 N N . GLY A 1 1 ? 43.342 13.167 18.479 1.00 0.00 1 GLY A N 19
ATOM 30728 C CA . GLY A 1 1 ? 43.315 13.301 17.014 1.00 0.00 1 GLY A CA 19
ATOM 30729 C C . GLY A 1 1 ? 42.513 14.523 16.614 1.00 0.00 1 GLY A C 19
ATOM 30730 O O . GLY A 1 1 ? 41.341 14.622 16.967 1.00 0.00 1 GLY A O 19
ATOM 30736 N N . GLU A 1 2 ? 43.128 15.446 15.871 1.00 0.00 2 GLU A N 19
ATOM 30737 C CA . GLU A 1 2 ? 42.526 16.694 15.355 1.00 0.00 2 GLU A CA 19
ATOM 30738 C C . GLU A 1 2 ? 41.935 17.637 16.434 1.00 0.00 2 GLU A C 19
ATOM 30739 O O . GLU A 1 2 ? 40.956 18.353 16.197 1.00 0.00 2 GLU A O 19
ATOM 30751 N N . GLU A 1 3 ? 42.568 17.678 17.613 1.00 0.00 3 GLU A N 19
ATOM 30752 C CA . GLU A 1 3 ? 42.152 18.452 18.801 1.00 0.00 3 GLU A CA 19
ATOM 30753 C C . GLU A 1 3 ? 40.778 18.028 19.381 1.00 0.00 3 GLU A C 19
ATOM 30754 O O . GLU A 1 3 ? 40.141 17.076 18.914 1.00 0.00 3 GLU A O 19
ATOM 30766 N N . LEU A 1 4 ? 40.317 18.718 20.431 1.00 0.00 4 LEU A N 19
ATOM 30767 C CA . LEU A 1 4 ? 38.964 18.580 20.986 1.00 0.00 4 LEU A CA 19
ATOM 30768 C C . LEU A 1 4 ? 38.017 19.635 20.363 1.00 0.00 4 LEU A C 19
ATOM 30769 O O . LEU A 1 4 ? 38.404 20.387 19.461 1.00 0.00 4 LEU A O 19
ATOM 30785 N N . LYS A 1 5 ? 36.759 19.703 20.821 1.00 0.00 5 LYS A N 19
ATOM 30786 C CA . LYS A 1 5 ? 35.767 20.711 20.397 1.00 0.00 5 LYS A CA 19
ATOM 30787 C C . LYS A 1 5 ? 34.731 21.017 21.481 1.00 0.00 5 LYS A C 19
ATOM 30788 O O . LYS A 1 5 ? 34.650 20.317 22.484 1.00 0.00 5 LYS A O 19
ATOM 30807 N N . ILE A 1 6 ? 33.945 22.067 21.265 1.00 0.00 6 ILE A N 19
ATOM 30808 C CA . ILE A 1 6 ? 32.858 22.555 22.124 1.00 0.00 6 ILE A CA 19
ATOM 30809 C C . ILE A 1 6 ? 31.691 23.011 21.248 1.00 0.00 6 ILE A C 19
ATOM 30810 O O . ILE A 1 6 ? 31.884 23.768 20.297 1.00 0.00 6 ILE A O 19
ATOM 30826 N N . THR A 1 7 ? 30.479 22.573 21.573 1.00 0.00 7 THR A N 19
ATOM 30827 C CA . THR A 1 7 ? 29.248 23.093 20.972 1.00 0.00 7 THR A CA 19
ATOM 30828 C C . THR A 1 7 ? 28.499 23.942 21.971 1.00 0.00 7 THR A C 19
ATOM 30829 O O . THR A 1 7 ? 28.245 23.498 23.089 1.00 0.00 7 THR A O 19
ATOM 30840 N N . PHE A 1 8 ? 28.103 25.141 21.553 1.00 0.00 8 PHE A N 19
ATOM 30841 C CA . PHE A 1 8 ? 27.255 26.021 22.344 1.00 0.00 8 PHE A CA 19
ATOM 30842 C C . PHE A 1 8 ? 25.920 26.334 21.653 1.00 0.00 8 PHE A C 19
ATOM 30843 O O . PHE A 1 8 ? 25.875 26.618 20.452 1.00 0.00 8 PHE A O 19
ATOM 30860 N N . ILE A 1 9 ? 24.839 26.319 22.439 1.00 0.00 9 ILE A N 19
ATOM 30861 C CA . ILE A 1 9 ? 23.518 26.861 22.069 1.00 0.00 9 ILE A CA 19
ATOM 30862 C C . ILE A 1 9 ? 23.434 28.316 22.534 1.00 0.00 9 ILE A C 19
ATOM 30863 O O . ILE A 1 9 ? 23.666 28.585 23.711 1.00 0.00 9 ILE A O 19
ATOM 30879 N N . LEU A 1 10 ? 23.106 29.229 21.619 1.00 0.00 10 LEU A N 19
ATOM 30880 C CA . LEU A 1 10 ? 23.255 30.682 21.769 1.00 0.00 10 LEU A CA 19
ATOM 30881 C C . LEU A 1 10 ? 22.079 31.382 22.483 1.00 0.00 10 LEU A C 19
ATOM 30882 O O . LEU A 1 10 ? 20.958 30.868 22.489 1.00 0.00 10 LEU A O 19
ATOM 30898 N N . LYS A 1 11 ? 22.282 32.635 22.931 1.00 0.00 11 LYS A N 19
ATOM 30899 C CA . LYS A 1 11 ? 21.182 33.586 23.249 1.00 0.00 11 LYS A CA 19
ATOM 30900 C C . LYS A 1 11 ? 20.243 33.839 22.065 1.00 0.00 11 LYS A C 19
ATOM 30901 O O . LYS A 1 11 ? 19.091 34.214 22.249 1.00 0.00 11 LYS A O 19
ATOM 30920 N N . ASP A 1 12 ? 20.735 33.644 20.846 1.00 0.00 12 ASP A N 19
ATOM 30921 C CA . ASP A 1 12 ? 19.979 33.737 19.590 1.00 0.00 12 ASP A CA 19
ATOM 30922 C C . ASP A 1 12 ? 19.380 32.377 19.152 1.00 0.00 12 ASP A C 19
ATOM 30923 O O . ASP A 1 12 ? 18.858 32.242 18.043 1.00 0.00 12 ASP A O 19
ATOM 30932 N N . GLY A 1 13 ? 19.525 31.338 19.986 1.00 0.00 13 GLY A N 19
ATOM 30933 C CA . GLY A 1 13 ? 19.113 29.950 19.726 1.00 0.00 13 GLY A CA 19
ATOM 30934 C C . GLY A 1 13 ? 19.884 29.234 18.610 1.00 0.00 13 GLY A C 19
ATOM 30935 O O . GLY A 1 13 ? 19.571 28.085 18.285 1.00 0.00 13 GLY A O 19
ATOM 30939 N N . SER A 1 14 ? 20.894 29.877 18.011 1.00 0.00 14 SER A N 19
ATOM 30940 C CA . SER A 1 14 ? 21.825 29.236 17.075 1.00 0.00 14 SER A CA 19
ATOM 30941 C C . SER A 1 14 ? 22.636 28.137 17.766 1.00 0.00 14 SER A C 19
ATOM 30942 O O . SER A 1 14 ? 22.755 28.087 18.990 1.00 0.00 14 SER A O 19
ATOM 30950 N N . GLN A 1 15 ? 23.225 27.273 16.955 1.00 0.00 15 GLN A N 19
ATOM 30951 C CA . GLN A 1 15 ? 24.243 26.298 17.318 1.00 0.00 15 GLN A CA 19
ATOM 30952 C C . GLN A 1 15 ? 25.551 26.726 16.698 1.00 0.00 15 GLN A C 19
ATOM 30953 O O . GLN A 1 15 ? 25.606 27.102 15.522 1.00 0.00 15 GLN A O 19
ATOM 30967 N N . LYS A 1 16 ? 26.598 26.645 17.506 1.00 0.00 16 LYS A N 19
ATOM 30968 C CA . LYS A 1 16 ? 27.949 26.975 17.108 1.00 0.00 16 LYS A CA 19
ATOM 30969 C C . LYS A 1 16 ? 28.886 25.949 17.703 1.00 0.00 16 LYS A C 19
ATOM 30970 O O . LYS A 1 16 ? 28.918 25.747 18.913 1.00 0.00 16 LYS A O 19
ATOM 30989 N N . THR A 1 17 ? 29.609 25.293 16.823 1.00 0.00 17 THR A N 19
ATOM 30990 C CA . THR A 1 17 ? 30.566 24.222 17.154 1.00 0.00 17 THR A CA 19
ATOM 30991 C C . THR A 1 17 ? 32.006 24.577 16.761 1.00 0.00 17 THR A C 19
ATOM 30992 O O . THR A 1 17 ? 32.293 24.871 15.599 1.00 0.00 17 THR A O 19
ATOM 31003 N N . TYR A 1 18 ? 32.909 24.610 17.745 1.00 0.00 18 TYR A N 19
ATOM 31004 C CA . TYR A 1 18 ? 34.234 25.255 17.699 1.00 0.00 18 TYR A CA 19
ATOM 31005 C C . TYR A 1 18 ? 35.335 24.293 18.193 1.00 0.00 18 TYR A C 19
ATOM 31006 O O . TYR A 1 18 ? 35.133 23.621 19.203 1.00 0.00 18 TYR A O 19
ATOM 31024 N N . GLU A 1 19 ? 36.511 24.226 17.549 1.00 0.00 19 GLU A N 19
ATOM 31025 C CA . GLU A 1 19 ? 37.628 23.388 18.039 1.00 0.00 19 GLU A CA 19
ATOM 31026 C C . GLU A 1 19 ? 38.482 24.092 19.109 1.00 0.00 19 GLU A C 19
ATOM 31027 O O . GLU A 1 19 ? 38.822 25.275 18.975 1.00 0.00 19 GLU A O 19
ATOM 31039 N N . VAL A 1 20 ? 38.832 23.357 20.173 1.00 0.00 20 VAL A N 19
ATOM 31040 C CA . VAL A 1 20 ? 39.553 23.837 21.365 1.00 0.00 20 VAL A CA 19
ATOM 31041 C C . VAL A 1 20 ? 40.482 22.763 21.952 1.00 0.00 20 VAL A C 19
ATOM 31042 O O . VAL A 1 20 ? 40.358 21.580 21.637 1.00 0.00 20 VAL A O 19
ATOM 31055 N N . CYS A 1 21 ? 41.391 23.169 22.838 1.00 0.00 21 CYS A N 19
ATOM 31056 C CA . CYS A 1 21 ? 42.327 22.290 23.538 1.00 0.00 21 CYS A CA 19
ATOM 31057 C C . CYS A 1 21 ? 41.808 21.821 24.909 1.00 0.00 21 CYS A C 19
ATOM 31058 O O . CYS A 1 21 ? 40.873 22.381 25.484 1.00 0.00 21 CYS A O 19
ATOM 31066 N N . GLU A 1 22 ? 42.462 20.802 25.464 1.00 0.00 22 GLU A N 19
ATOM 31067 C CA . GLU A 1 22 ? 42.307 20.380 26.852 1.00 0.00 22 GLU A CA 19
ATOM 31068 C C . GLU A 1 22 ? 42.683 21.518 27.828 1.00 0.00 22 GLU A C 19
ATOM 31069 O O . GLU A 1 22 ? 43.646 22.248 27.589 1.00 0.00 22 GLU A O 19
ATOM 31081 N N . GLY A 1 23 ? 41.946 21.681 28.934 1.00 0.00 23 GLY A N 19
ATOM 31082 C CA . GLY A 1 23 ? 42.197 22.732 29.928 1.00 0.00 23 GLY A CA 19
ATOM 31083 C C . GLY A 1 23 ? 41.468 24.059 29.685 1.00 0.00 23 GLY A C 19
ATOM 31084 O O . GLY A 1 23 ? 41.368 24.862 30.615 1.00 0.00 23 GLY A O 19
ATOM 31088 N N . GLU A 1 24 ? 40.896 24.291 28.500 1.00 0.00 24 GLU A N 19
ATOM 31089 C CA . GLU A 1 24 ? 40.087 25.488 28.235 1.00 0.00 24 GLU A CA 19
ATOM 31090 C C . GLU A 1 24 ? 38.743 25.456 28.989 1.00 0.00 24 GLU A C 19
ATOM 31091 O O . GLU A 1 24 ? 38.069 24.421 29.040 1.00 0.00 24 GLU A O 19
ATOM 31103 N N . THR A 1 25 ? 38.351 26.590 29.578 1.00 0.00 25 THR A N 19
ATOM 31104 C CA . THR A 1 25 ? 37.145 26.755 30.414 1.00 0.00 25 THR A CA 19
ATOM 31105 C C . THR A 1 25 ? 35.950 27.229 29.591 1.00 0.00 25 THR A C 19
ATOM 31106 O O . THR A 1 25 ? 36.082 28.007 28.655 1.00 0.00 25 THR A O 19
ATOM 31117 N N . ILE A 1 26 ? 34.739 26.822 29.956 1.00 0.00 26 ILE A N 19
ATOM 31118 C CA . ILE A 1 26 ? 33.541 27.059 29.127 1.00 0.00 26 ILE A CA 19
ATOM 31119 C C . ILE A 1 26 ? 33.209 28.555 28.927 1.00 0.00 26 ILE A C 19
ATOM 31120 O O . ILE A 1 26 ? 32.927 28.953 27.797 1.00 0.00 26 ILE A O 19
ATOM 31136 N N . LEU A 1 27 ? 33.319 29.406 29.958 1.00 0.00 27 LEU A N 19
ATOM 31137 C CA . LEU A 1 27 ? 33.161 30.865 29.791 1.00 0.00 27 LEU A CA 19
ATOM 31138 C C . LEU A 1 27 ? 34.392 31.514 29.130 1.00 0.00 27 LEU A C 19
ATOM 31139 O O . LEU A 1 27 ? 34.244 32.451 28.346 1.00 0.00 27 LEU A O 19
ATOM 31155 N N . ASP A 1 28 ? 35.590 30.976 29.377 1.00 0.00 28 ASP A N 19
ATOM 31156 C CA . ASP A 1 28 ? 36.829 31.379 28.701 1.00 0.00 28 ASP A CA 19
ATOM 31157 C C . ASP A 1 28 ? 36.770 31.144 27.177 1.00 0.00 28 ASP A C 19
ATOM 31158 O O . ASP A 1 28 ? 37.320 31.958 26.431 1.00 0.00 28 ASP A O 19
ATOM 31167 N N . ILE A 1 29 ? 36.069 30.105 26.696 1.00 0.00 29 ILE A N 19
ATOM 31168 C CA . ILE A 1 29 ? 35.791 29.900 25.261 1.00 0.00 29 ILE A CA 19
ATOM 31169 C C . ILE A 1 29 ? 34.625 30.786 24.820 1.00 0.00 29 ILE A C 19
ATOM 31170 O O . ILE A 1 29 ? 34.700 31.397 23.760 1.00 0.00 29 ILE A O 19
ATOM 31186 N N . ALA A 1 30 ? 33.577 30.955 25.628 1.00 0.00 30 ALA A N 19
ATOM 31187 C CA . ALA A 1 30 ? 32.423 31.744 25.204 1.00 0.00 30 ALA A CA 19
ATOM 31188 C C . ALA A 1 30 ? 32.784 33.216 24.913 1.00 0.00 30 ALA A C 19
ATOM 31189 O O . ALA A 1 30 ? 32.435 33.737 23.852 1.00 0.00 30 ALA A O 19
ATOM 31196 N N . GLN A 1 31 ? 33.563 33.860 25.792 1.00 0.00 31 GLN A N 19
ATOM 31197 C CA . GLN A 1 31 ? 34.141 35.176 25.504 1.00 0.00 31 GLN A CA 19
ATOM 31198 C C . GLN A 1 31 ? 35.385 35.121 24.627 1.00 0.00 31 GLN A C 19
ATOM 31199 O O . GLN A 1 31 ? 35.474 35.961 23.745 1.00 0.00 31 GLN A O 19
ATOM 31213 N N . GLY A 1 32 ? 36.291 34.151 24.729 1.00 0.00 32 GLY A N 19
ATOM 31214 C CA . GLY A 1 32 ? 37.448 34.128 23.824 1.00 0.00 32 GLY A CA 19
ATOM 31215 C C . GLY A 1 32 ? 37.090 33.939 22.344 1.00 0.00 32 GLY A C 19
ATOM 31216 O O . GLY A 1 32 ? 37.782 34.477 21.475 1.00 0.00 32 GLY A O 19
ATOM 31220 N N . HIS A 1 33 ? 35.961 33.284 22.048 1.00 0.00 33 HIS A N 19
ATOM 31221 C CA . HIS A 1 33 ? 35.437 33.108 20.697 1.00 0.00 33 HIS A CA 19
ATOM 31222 C C . HIS A 1 33 ? 34.364 34.138 20.310 1.00 0.00 33 HIS A C 19
ATOM 31223 O O . HIS A 1 33 ? 33.837 34.118 19.192 1.00 0.00 33 HIS A O 19
ATOM 31237 N N . ASN A 1 34 ? 34.036 35.050 21.232 1.00 0.00 34 ASN A N 19
ATOM 31238 C CA . ASN A 1 34 ? 33.017 36.092 21.088 1.00 0.00 34 ASN A CA 19
ATOM 31239 C C . ASN A 1 34 ? 31.666 35.553 20.589 1.00 0.00 34 ASN A C 19
ATOM 31240 O O . ASN A 1 34 ? 31.094 36.053 19.613 1.00 0.00 34 ASN A O 19
ATOM 31251 N N . LEU A 1 35 ? 31.165 34.532 21.285 1.00 0.00 35 LEU A N 19
ATOM 31252 C CA . LEU A 1 35 ? 29.771 34.068 21.161 1.00 0.00 35 LEU A CA 19
ATOM 31253 C C . LEU A 1 35 ? 28.762 35.190 21.471 1.00 0.00 35 LEU A C 19
ATOM 31254 O O . LEU A 1 35 ? 28.990 36.017 22.357 1.00 0.00 35 LEU A O 19
ATOM 31270 N N . ASP A 1 36 ? 27.636 35.208 20.753 1.00 0.00 36 ASP A N 19
ATOM 31271 C CA . ASP A 1 36 ? 26.499 36.104 21.015 1.00 0.00 36 ASP A CA 19
ATOM 31272 C C . ASP A 1 36 ? 25.733 35.628 22.244 1.00 0.00 36 ASP A C 19
ATOM 31273 O O . ASP A 1 36 ? 24.891 34.727 22.206 1.00 0.00 36 ASP A O 19
ATOM 31282 N N . MET A 1 37 ? 26.203 36.177 23.363 1.00 0.00 37 MET A N 19
ATOM 31283 C CA . MET A 1 37 ? 26.033 35.649 24.700 1.00 0.00 37 MET A CA 19
ATOM 31284 C C . MET A 1 37 ? 26.324 36.773 25.719 1.00 0.00 37 MET A C 19
ATOM 31285 O O . MET A 1 37 ? 27.347 37.459 25.629 1.00 0.00 37 MET A O 19
ATOM 31299 N N . GLU A 1 38 ? 25.408 37.012 26.653 1.00 0.00 38 GLU A N 19
ATOM 31300 C CA . GLU A 1 38 ? 25.577 37.983 27.759 1.00 0.00 38 GLU A CA 19
ATOM 31301 C C . GLU A 1 38 ? 26.352 37.413 28.972 1.00 0.00 38 GLU A C 19
ATOM 31302 O O . GLU A 1 38 ? 25.768 36.835 29.892 1.00 0.00 38 GLU A O 19
ATOM 31314 N N . GLY A 1 39 ? 27.664 37.663 29.053 1.00 0.00 39 GLY A N 19
ATOM 31315 C CA . GLY A 1 39 ? 28.460 37.225 30.201 1.00 0.00 39 GLY A CA 19
ATOM 31316 C C . GLY A 1 39 ? 29.870 37.810 30.274 1.00 0.00 39 GLY A C 19
ATOM 31317 O O . GLY A 1 39 ? 30.789 37.294 29.646 1.00 0.00 39 GLY A O 19
ATOM 31321 N N . ALA A 1 40 ? 30.078 38.798 31.147 1.00 0.00 40 ALA A N 19
ATOM 31322 C CA . ALA A 1 40 ? 31.381 39.391 31.486 1.00 0.00 40 ALA A CA 19
ATOM 31323 C C . ALA A 1 40 ? 32.384 38.451 32.218 1.00 0.00 40 ALA A C 19
ATOM 31324 O O . ALA A 1 40 ? 33.414 38.905 32.719 1.00 0.00 40 ALA A O 19
ATOM 31331 N N . CYS A 1 41 ? 32.102 37.148 32.290 1.00 0.00 41 CYS A N 19
ATOM 31332 C CA . CYS A 1 41 ? 33.043 36.091 32.684 1.00 0.00 41 CYS A CA 19
ATOM 31333 C C . CYS A 1 41 ? 34.007 35.721 31.528 1.00 0.00 41 CYS A C 19
ATOM 31334 O O . CYS A 1 41 ? 33.889 36.262 30.428 1.00 0.00 41 CYS A O 19
ATOM 31341 N N . GLY A 1 42 ? 34.972 34.816 31.737 1.00 0.00 42 GLY A N 19
ATOM 31342 C CA . GLY A 1 42 ? 35.867 34.345 30.665 1.00 0.00 42 GLY A CA 19
ATOM 31343 C C . GLY A 1 42 ? 37.209 35.076 30.506 1.00 0.00 42 GLY A C 19
ATOM 31344 O O . GLY A 1 42 ? 37.751 35.118 29.395 1.00 0.00 42 GLY A O 19
ATOM 31348 N N . GLY A 1 43 ? 37.767 35.638 31.584 1.00 0.00 43 GLY A N 19
ATOM 31349 C CA . GLY A 1 43 ? 39.124 36.212 31.606 1.00 0.00 43 GLY A CA 19
ATOM 31350 C C . GLY A 1 43 ? 39.277 37.522 30.820 1.00 0.00 43 GLY A C 19
ATOM 31351 O O . GLY A 1 43 ? 40.244 37.686 30.072 1.00 0.00 43 GLY A O 19
ATOM 31355 N N . SER A 1 44 ? 38.296 38.421 30.936 1.00 0.00 44 SER A N 19
ATOM 31356 C CA . SER A 1 44 ? 38.156 39.646 30.128 1.00 0.00 44 SER A CA 19
ATOM 31357 C C . SER A 1 44 ? 37.584 40.853 30.902 1.00 0.00 44 SER A C 19
ATOM 31358 O O . SER A 1 44 ? 37.779 41.997 30.490 1.00 0.00 44 SER A O 19
ATOM 31366 N N . CYS A 1 45 ? 36.879 40.625 32.017 1.00 0.00 45 CYS A N 19
ATOM 31367 C CA . CYS A 1 45 ? 36.198 41.628 32.849 1.00 0.00 45 CYS A CA 19
ATOM 31368 C C . CYS A 1 45 ? 35.951 41.069 34.278 1.00 0.00 45 CYS A C 19
ATOM 31369 O O . CYS A 1 45 ? 36.281 39.919 34.581 1.00 0.00 45 CYS A O 19
ATOM 31377 N N . ALA A 1 46 ? 35.358 41.865 35.171 1.00 0.00 46 ALA A N 19
ATOM 31378 C CA . ALA A 1 46 ? 35.100 41.565 36.587 1.00 0.00 46 ALA A CA 19
ATOM 31379 C C . ALA A 1 46 ? 34.055 40.453 36.893 1.00 0.00 46 ALA A C 19
ATOM 31380 O O . ALA A 1 46 ? 33.462 40.450 37.974 1.00 0.00 46 ALA A O 19
ATOM 31387 N N . CYS A 1 47 ? 33.860 39.487 35.986 1.00 0.00 47 CYS A N 19
ATOM 31388 C CA . CYS A 1 47 ? 32.987 38.311 36.129 1.00 0.00 47 CYS A CA 19
ATOM 31389 C C . CYS A 1 47 ? 31.460 38.589 36.160 1.00 0.00 47 CYS A C 19
ATOM 31390 O O . CYS A 1 47 ? 31.014 39.738 36.180 1.00 0.00 47 CYS A O 19
ATOM 31397 N N . SER A 1 48 ? 30.654 37.525 36.035 1.00 0.00 48 SER A N 19
ATOM 31398 C CA . SER A 1 48 ? 29.230 37.567 35.654 1.00 0.00 48 SER A CA 19
ATOM 31399 C C . SER A 1 48 ? 28.428 36.341 36.165 1.00 0.00 48 SER A C 19
ATOM 31400 O O . SER A 1 48 ? 28.863 35.634 37.073 1.00 0.00 48 SER A O 19
ATOM 31408 N N . THR A 1 49 ? 27.240 36.100 35.600 1.00 0.00 49 THR A N 19
ATOM 31409 C CA . THR A 1 49 ? 26.295 34.990 35.873 1.00 0.00 49 THR A CA 19
ATOM 31410 C C . THR A 1 49 ? 26.856 33.582 35.624 1.00 0.00 49 THR A C 19
ATOM 31411 O O . THR A 1 49 ? 26.337 32.617 36.181 1.00 0.00 49 THR A O 19
ATOM 31422 N N . CYS A 1 50 ? 27.908 33.453 34.806 1.00 0.00 50 CYS A N 19
ATOM 31423 C CA . CYS A 1 50 ? 28.619 32.197 34.531 1.00 0.00 50 CYS A CA 19
ATOM 31424 C C . CYS A 1 50 ? 27.765 31.018 34.010 1.00 0.00 50 CYS A C 19
ATOM 31425 O O . CYS A 1 50 ? 28.142 29.854 34.134 1.00 0.00 50 CYS A O 19
ATOM 31432 N N . HIS A 1 51 ? 26.610 31.297 33.398 1.00 0.00 51 HIS A N 19
ATOM 31433 C CA . HIS A 1 51 ? 25.532 30.314 33.302 1.00 0.00 51 HIS A CA 19
ATOM 31434 C C . HIS A 1 51 ? 25.623 29.488 32.010 1.00 0.00 51 HIS A C 19
ATOM 31435 O O . HIS A 1 51 ? 25.251 29.927 30.921 1.00 0.00 51 HIS A O 19
ATOM 31449 N N . VAL A 1 52 ? 26.084 28.247 32.176 1.00 0.00 52 VAL A N 19
ATOM 31450 C CA . VAL A 1 52 ? 25.939 27.133 31.229 1.00 0.00 52 VAL A CA 19
ATOM 31451 C C . VAL A 1 52 ? 25.120 26.001 31.804 1.00 0.00 52 VAL A C 19
ATOM 31452 O O . VAL A 1 52 ? 24.957 25.851 33.005 1.00 0.00 52 VAL A O 19
ATOM 31465 N N . ILE A 1 53 ? 24.681 25.125 30.919 1.00 0.00 53 ILE A N 19
ATOM 31466 C CA . ILE A 1 53 ? 24.207 23.793 31.218 1.00 0.00 53 ILE A CA 19
ATOM 31467 C C . ILE A 1 53 ? 24.766 22.828 30.168 1.00 0.00 53 ILE A C 19
ATOM 31468 O O . ILE A 1 53 ? 24.978 23.205 29.029 1.00 0.00 53 ILE A O 19
ATOM 31484 N N . VAL A 1 54 ? 25.057 21.595 30.564 1.00 0.00 54 VAL A N 19
ATOM 31485 C CA . VAL A 1 54 ? 25.599 20.512 29.743 1.00 0.00 54 VAL A CA 19
ATOM 31486 C C . VAL A 1 54 ? 24.548 19.516 29.264 1.00 0.00 54 VAL A C 19
ATOM 31487 O O . VAL A 1 54 ? 23.533 19.281 29.924 1.00 0.00 54 VAL A O 19
ATOM 31500 N N . ASP A 1 55 ? 24.876 18.848 28.161 1.00 0.00 55 ASP A N 19
ATOM 31501 C CA . ASP A 1 55 ? 24.242 17.603 27.750 1.00 0.00 55 ASP A CA 19
ATOM 31502 C C . ASP A 1 55 ? 24.316 16.567 28.906 1.00 0.00 55 ASP A C 19
ATOM 31503 O O . ASP A 1 55 ? 25.405 16.381 29.474 1.00 0.00 55 ASP A O 19
ATOM 31512 N N . PRO A 1 56 ? 23.258 15.786 29.192 1.00 0.00 56 PRO A N 19
ATOM 31513 C CA . PRO A 1 56 ? 23.320 14.648 30.115 1.00 0.00 56 PRO A CA 19
ATOM 31514 C C . PRO A 1 56 ? 24.355 13.565 29.758 1.00 0.00 56 PRO A C 19
ATOM 31515 O O . PRO A 1 56 ? 24.676 12.734 30.611 1.00 0.00 56 PRO A O 19
ATOM 31526 N N . ASP A 1 57 ? 24.906 13.573 28.540 1.00 0.00 57 ASP A N 19
ATOM 31527 C CA . ASP A 1 57 ? 26.033 12.729 28.128 1.00 0.00 57 ASP A CA 19
ATOM 31528 C C . ASP A 1 57 ? 27.405 13.226 28.604 1.00 0.00 57 ASP A C 19
ATOM 31529 O O . ASP A 1 57 ? 28.293 12.399 28.815 1.00 0.00 57 ASP A O 19
ATOM 31538 N N . TYR A 1 58 ? 27.619 14.540 28.762 1.00 0.00 58 TYR A N 19
ATOM 31539 C CA . TYR A 1 58 ? 28.924 15.093 29.109 1.00 0.00 58 TYR A CA 19
ATOM 31540 C C . TYR A 1 58 ? 29.003 15.696 30.513 1.00 0.00 58 TYR A C 19
ATOM 31541 O O . TYR A 1 58 ? 30.097 15.954 30.996 1.00 0.00 58 TYR A O 19
ATOM 31559 N N . TYR A 1 59 ? 27.879 15.852 31.215 1.00 0.00 59 TYR A N 19
ATOM 31560 C CA . TYR A 1 59 ? 27.886 15.964 32.697 1.00 0.00 59 TYR A CA 19
ATOM 31561 C C . TYR A 1 59 ? 28.325 14.679 33.367 1.00 0.00 59 TYR A C 19
ATOM 31562 O O . TYR A 1 59 ? 28.673 14.664 34.544 1.00 0.00 59 TYR A O 19
ATOM 31580 N N . ASP A 1 60 ? 28.143 13.568 32.658 1.00 0.00 60 ASP A N 19
ATOM 31581 C CA . ASP A 1 60 ? 28.020 12.276 33.310 1.00 0.00 60 ASP A CA 19
ATOM 31582 C C . ASP A 1 60 ? 29.347 11.824 33.947 1.00 0.00 60 ASP A C 19
ATOM 31583 O O . ASP A 1 60 ? 29.394 10.981 34.844 1.00 0.00 60 ASP A O 19
ATOM 31592 N N . ALA A 1 61 ? 30.416 12.465 33.478 1.00 0.00 61 ALA A N 19
ATOM 31593 C CA . ALA A 1 61 ? 31.814 12.285 33.878 1.00 0.00 61 ALA A CA 19
ATOM 31594 C C . ALA A 1 61 ? 32.325 13.428 34.783 1.00 0.00 61 ALA A C 19
ATOM 31595 O O . ALA A 1 61 ? 33.518 13.499 35.089 1.00 0.00 61 ALA A O 19
ATOM 31602 N N . LEU A 1 62 ? 31.440 14.360 35.160 1.00 0.00 62 LEU A N 19
ATOM 31603 C CA . LEU A 1 62 ? 31.820 15.639 35.782 1.00 0.00 62 LEU A CA 19
ATOM 31604 C C . LEU A 1 62 ? 31.465 15.770 37.280 1.00 0.00 62 LEU A C 19
ATOM 31605 O O . LEU A 1 62 ? 30.429 15.259 37.724 1.00 0.00 62 LEU A O 19
ATOM 31621 N N . PRO A 1 63 ? 32.293 16.501 38.057 1.00 0.00 63 PRO A N 19
ATOM 31622 C CA . PRO A 1 63 ? 32.007 16.869 39.441 1.00 0.00 63 PRO A CA 19
ATOM 31623 C C . PRO A 1 63 ? 31.035 18.058 39.542 1.00 0.00 63 PRO A C 19
ATOM 31624 O O . PRO A 1 63 ? 30.768 18.768 38.567 1.00 0.00 63 PRO A O 19
ATOM 31635 N N . GLU A 1 64 ? 30.549 18.301 40.759 1.00 0.00 64 GLU A N 19
ATOM 31636 C CA . GLU A 1 64 ? 29.709 19.449 41.130 1.00 0.00 64 GLU A CA 19
ATOM 31637 C C . GLU A 1 64 ? 30.557 20.516 41.873 1.00 0.00 64 GLU A C 19
ATOM 31638 O O . GLU A 1 64 ? 31.485 20.137 42.599 1.00 0.00 64 GLU A O 19
ATOM 31650 N N . PRO A 1 65 ? 30.319 21.835 41.697 1.00 0.00 65 PRO A N 19
ATOM 31651 C CA . PRO A 1 65 ? 31.369 22.849 41.870 1.00 0.00 65 PRO A CA 19
ATOM 31652 C C . PRO A 1 65 ? 31.446 23.436 43.286 1.00 0.00 65 PRO A C 19
ATOM 31653 O O . PRO A 1 65 ? 30.557 23.213 44.109 1.00 0.00 65 PRO A O 19
ATOM 31664 N N . GLU A 1 66 ? 32.497 24.214 43.565 1.00 0.00 66 GLU A N 19
ATOM 31665 C CA . GLU A 1 66 ? 32.703 24.915 44.846 1.00 0.00 66 GLU A CA 19
ATOM 31666 C C . GLU A 1 66 ? 31.506 25.797 45.254 1.00 0.00 66 GLU A C 19
ATOM 31667 O O . GLU A 1 66 ? 30.819 26.370 44.410 1.00 0.00 66 GLU A O 19
ATOM 31679 N N . ASP A 1 67 ? 31.306 25.989 46.562 1.00 0.00 67 ASP A N 19
ATOM 31680 C CA . ASP A 1 67 ? 30.259 26.857 47.138 1.00 0.00 67 ASP A CA 19
ATOM 31681 C C . ASP A 1 67 ? 30.380 28.341 46.736 1.00 0.00 67 ASP A C 19
ATOM 31682 O O . ASP A 1 67 ? 29.415 29.096 46.846 1.00 0.00 67 ASP A O 19
ATOM 31691 N N . ASP A 1 68 ? 31.554 28.779 46.278 1.00 0.00 68 ASP A N 19
ATOM 31692 C CA . ASP A 1 68 ? 31.745 30.116 45.709 1.00 0.00 68 ASP A CA 19
ATOM 31693 C C . ASP A 1 68 ? 31.312 30.181 44.241 1.00 0.00 68 ASP A C 19
ATOM 31694 O O . ASP A 1 68 ? 30.911 31.244 43.775 1.00 0.00 68 ASP A O 19
ATOM 31703 N N . GLU A 1 69 ? 31.388 29.050 43.538 1.00 0.00 69 GLU A N 19
ATOM 31704 C CA . GLU A 1 69 ? 31.112 28.905 42.108 1.00 0.00 69 GLU A CA 19
ATOM 31705 C C . GLU A 1 69 ? 29.639 28.572 41.829 1.00 0.00 69 GLU A C 19
ATOM 31706 O O . GLU A 1 69 ? 28.954 29.345 41.163 1.00 0.00 69 GLU A O 19
ATOM 31718 N N . ASN A 1 70 ? 29.103 27.476 42.388 1.00 0.00 70 ASN A N 19
ATOM 31719 C CA . ASN A 1 70 ? 27.701 27.070 42.202 1.00 0.00 70 ASN A CA 19
ATOM 31720 C C . ASN A 1 70 ? 26.667 28.125 42.653 1.00 0.00 70 ASN A C 19
ATOM 31721 O O . ASN A 1 70 ? 25.555 28.173 42.125 1.00 0.00 70 ASN A O 19
ATOM 31732 N N . ASP A 1 71 ? 27.047 29.022 43.563 1.00 0.00 71 ASP A N 19
ATOM 31733 C CA . ASP A 1 71 ? 26.214 30.107 44.084 1.00 0.00 71 ASP A CA 19
ATOM 31734 C C . ASP A 1 71 ? 26.255 31.381 43.228 1.00 0.00 71 ASP A C 19
ATOM 31735 O O . ASP A 1 71 ? 25.536 32.327 43.537 1.00 0.00 71 ASP A O 19
ATOM 31744 N N . MET A 1 72 ? 27.127 31.456 42.212 1.00 0.00 72 MET A N 19
ATOM 31745 C CA . MET A 1 72 ? 26.995 32.436 41.118 1.00 0.00 72 MET A CA 19
ATOM 31746 C C . MET A 1 72 ? 25.871 32.033 40.139 1.00 0.00 72 MET A C 19
ATOM 31747 O O . MET A 1 72 ? 25.306 32.892 39.463 1.00 0.00 72 MET A O 19
ATOM 31761 N N . LEU A 1 73 ? 25.516 30.740 40.085 1.00 0.00 73 LEU A N 19
ATOM 31762 C CA . LEU A 1 73 ? 24.591 30.123 39.129 1.00 0.00 73 LEU A CA 19
ATOM 31763 C C . LEU A 1 73 ? 23.133 30.232 39.607 1.00 0.00 73 LEU A C 19
ATOM 31764 O O . LEU A 1 73 ? 22.325 30.856 38.923 1.00 0.00 73 LEU A O 19
ATOM 31780 N N . ASP A 1 74 ? 22.853 29.736 40.826 1.00 0.00 74 ASP A N 19
ATOM 31781 C CA . ASP A 1 74 ? 21.573 29.744 41.581 1.00 0.00 74 ASP A CA 19
ATOM 31782 C C . ASP A 1 74 ? 20.805 31.071 41.552 1.00 0.00 74 ASP A C 19
ATOM 31783 O O . ASP A 1 74 ? 19.588 31.099 41.729 1.00 0.00 74 ASP A O 19
ATOM 31792 N N . LEU A 1 75 ? 21.519 32.176 41.352 1.00 0.00 75 LEU A N 19
ATOM 31793 C CA . LEU A 1 75 ? 20.976 33.530 41.303 1.00 0.00 75 LEU A CA 19
ATOM 31794 C C . LEU A 1 75 ? 20.155 33.785 40.022 1.00 0.00 75 LEU A C 19
ATOM 31795 O O . LEU A 1 75 ? 19.332 34.707 39.989 1.00 0.00 75 LEU A O 19
ATOM 31811 N N . ALA A 1 76 ? 20.343 32.950 38.995 1.00 0.00 76 ALA A N 19
ATOM 31812 C CA . ALA A 1 76 ? 19.480 32.883 37.817 1.00 0.00 76 ALA A CA 19
ATOM 31813 C C . ALA A 1 76 ? 18.248 31.984 38.049 1.00 0.00 76 ALA A C 19
ATOM 31814 O O . ALA A 1 76 ? 18.333 30.939 38.700 1.00 0.00 76 ALA A O 19
ATOM 31821 N N . TYR A 1 77 ? 17.109 32.352 37.457 1.00 0.00 77 TYR A N 19
ATOM 31822 C CA . TYR A 1 77 ? 15.897 31.525 37.465 1.00 0.00 77 TYR A CA 19
ATOM 31823 C C . TYR A 1 77 ? 16.102 30.154 36.810 1.00 0.00 77 TYR A C 19
ATOM 31824 O O . TYR A 1 77 ? 16.753 30.025 35.768 1.00 0.00 77 TYR A O 19
ATOM 31842 N N . GLY A 1 78 ? 15.445 29.139 37.370 1.00 0.00 78 GLY A N 19
ATOM 31843 C CA . GLY A 1 78 ? 15.163 27.901 36.658 1.00 0.00 78 GLY A CA 19
ATOM 31844 C C . GLY A 1 78 ? 16.395 27.057 36.326 1.00 0.00 78 GLY A C 19
ATOM 31845 O O . GLY A 1 78 ? 16.499 26.540 35.214 1.00 0.00 78 GLY A O 19
ATOM 31849 N N . LEU A 1 79 ? 17.359 26.958 37.242 1.00 0.00 79 LEU A N 19
ATOM 31850 C CA . LEU A 1 79 ? 18.605 26.200 37.071 1.00 0.00 79 LEU A CA 19
ATOM 31851 C C . LEU A 1 79 ? 18.393 24.668 37.032 1.00 0.00 79 LEU A C 19
ATOM 31852 O O . LEU A 1 79 ? 17.652 24.114 37.845 1.00 0.00 79 LEU A O 19
ATOM 31868 N N . THR A 1 80 ? 19.006 23.999 36.043 1.00 0.00 80 THR A N 19
ATOM 31869 C CA . THR A 1 80 ? 18.726 22.595 35.649 1.00 0.00 80 THR A CA 19
ATOM 31870 C C . THR A 1 80 ? 19.644 21.568 36.326 1.00 0.00 80 THR A C 19
ATOM 31871 O O . THR A 1 80 ? 20.715 21.899 36.832 1.00 0.00 80 THR A O 19
ATOM 31882 N N . GLU A 1 81 ? 19.295 20.283 36.232 1.00 0.00 81 GLU A N 19
ATOM 31883 C CA . GLU A 1 81 ? 20.013 19.143 36.833 1.00 0.00 81 GLU A CA 19
ATOM 31884 C C . GLU A 1 81 ? 21.427 18.896 36.274 1.00 0.00 81 GLU A C 19
ATOM 31885 O O . GLU A 1 81 ? 22.189 18.126 36.855 1.00 0.00 81 GLU A O 19
ATOM 31897 N N . THR A 1 82 ? 21.785 19.523 35.153 1.00 0.00 82 THR A N 19
ATOM 31898 C CA . THR A 1 82 ? 23.128 19.484 34.550 1.00 0.00 82 THR A CA 19
ATOM 31899 C C . THR A 1 82 ? 23.734 20.882 34.373 1.00 0.00 82 THR A C 19
ATOM 31900 O O . THR A 1 82 ? 24.577 21.116 33.501 1.00 0.00 82 THR A O 19
ATOM 31911 N N . SER A 1 83 ? 23.289 21.862 35.163 1.00 0.00 83 SER A N 19
ATOM 31912 C CA . SER A 1 83 ? 23.820 23.218 35.086 1.00 0.00 83 SER A CA 19
ATOM 31913 C C . SER A 1 83 ? 25.263 23.331 35.573 1.00 0.00 83 SER A C 19
ATOM 31914 O O . SER A 1 83 ? 25.747 22.526 36.377 1.00 0.00 83 SER A O 19
ATOM 31922 N N . ARG A 1 84 ? 25.975 24.325 35.048 1.00 0.00 84 ARG A N 19
ATOM 31923 C CA . ARG A 1 84 ? 27.428 24.449 35.113 1.00 0.00 84 ARG A CA 19
ATOM 31924 C C . ARG A 1 84 ? 27.897 25.904 35.215 1.00 0.00 84 ARG A C 19
ATOM 31925 O O . ARG A 1 84 ? 27.260 26.830 34.729 1.00 0.00 84 ARG A O 19
ATOM 31946 N N . LEU A 1 85 ? 29.071 26.035 35.825 1.00 0.00 85 LEU A N 19
ATOM 31947 C CA . LEU A 1 85 ? 29.975 27.184 35.795 1.00 0.00 85 LEU A CA 19
ATOM 31948 C C . LEU A 1 85 ? 30.842 27.198 34.526 1.00 0.00 85 LEU A C 19
ATOM 31949 O O . LEU A 1 85 ? 30.995 26.181 33.845 1.00 0.00 85 LEU A O 19
ATOM 31965 N N . GLY A 1 86 ? 31.511 28.321 34.291 1.00 0.00 86 GLY A N 19
ATOM 31966 C CA . GLY A 1 86 ? 32.712 28.431 33.467 1.00 0.00 86 GLY A CA 19
ATOM 31967 C C . GLY A 1 86 ? 33.954 28.999 34.175 1.00 0.00 86 GLY A C 19
ATOM 31968 O O . GLY A 1 86 ? 34.875 29.401 33.466 1.00 0.00 86 GLY A O 19
ATOM 31972 N N . CYS A 1 87 ? 34.028 29.034 35.516 1.00 0.00 87 CYS A N 19
ATOM 31973 C CA . CYS A 1 87 ? 35.201 29.556 36.243 1.00 0.00 87 CYS A CA 19
ATOM 31974 C C . CYS A 1 87 ? 36.417 28.639 36.175 1.00 0.00 87 CYS A C 19
ATOM 31975 O O . CYS A 1 87 ? 37.537 29.092 35.916 1.00 0.00 87 CYS A O 19
ATOM 31982 N N . GLN A 1 88 ? 36.181 27.351 36.439 1.00 0.00 88 GLN A N 19
ATOM 31983 C CA . GLN A 1 88 ? 37.216 26.322 36.542 1.00 0.00 88 GLN A CA 19
ATOM 31984 C C . GLN A 1 88 ? 36.901 25.044 35.756 1.00 0.00 88 GLN A C 19
ATOM 31985 O O . GLN A 1 88 ? 37.848 24.327 35.434 1.00 0.00 88 GLN A O 19
ATOM 31999 N N . ILE A 1 89 ? 35.634 24.740 35.418 1.00 0.00 89 ILE A N 19
ATOM 32000 C CA . ILE A 1 89 ? 35.328 23.486 34.707 1.00 0.00 89 ILE A CA 19
ATOM 32001 C C . ILE A 1 89 ? 35.725 23.562 33.229 1.00 0.00 89 ILE A C 19
ATOM 32002 O O . ILE A 1 89 ? 35.321 24.466 32.491 1.00 0.00 89 ILE A O 19
ATOM 32018 N N . LYS A 1 90 ? 36.540 22.595 32.812 1.00 0.00 90 LYS A N 19
ATOM 32019 C CA . LYS A 1 90 ? 37.345 22.645 31.600 1.00 0.00 90 LYS A CA 19
ATOM 32020 C C . LYS A 1 90 ? 37.300 21.361 30.782 1.00 0.00 90 LYS A C 19
ATOM 32021 O O . LYS A 1 90 ? 36.734 20.355 31.210 1.00 0.00 90 LYS A O 19
ATOM 32040 N N . MET A 1 91 ? 37.918 21.404 29.609 1.00 0.00 91 MET A N 19
ATOM 32041 C CA . MET A 1 91 ? 38.016 20.261 28.703 1.00 0.00 91 MET A CA 19
ATOM 32042 C C . MET A 1 91 ? 39.038 19.217 29.172 1.00 0.00 91 MET A C 19
ATOM 32043 O O . MET A 1 91 ? 40.091 19.571 29.694 1.00 0.00 91 MET A O 19
ATOM 32057 N N . SER A 1 92 ? 38.709 17.941 28.968 1.00 0.00 92 SER A N 19
ATOM 32058 C CA . SER A 1 92 ? 39.438 16.732 29.383 1.00 0.00 92 SER A CA 19
ATOM 32059 C C . SER A 1 92 ? 39.192 15.595 28.380 1.00 0.00 92 SER A C 19
ATOM 32060 O O . SER A 1 92 ? 38.302 15.708 27.539 1.00 0.00 92 SER A O 19
ATOM 32068 N N . LYS A 1 93 ? 39.922 14.474 28.425 1.00 0.00 93 LYS A N 19
ATOM 32069 C CA . LYS A 1 93 ? 39.842 13.420 27.399 1.00 0.00 93 LYS A CA 19
ATOM 32070 C C . LYS A 1 93 ? 38.444 12.788 27.238 1.00 0.00 93 LYS A C 19
ATOM 32071 O O . LYS A 1 93 ? 38.127 12.264 26.174 1.00 0.00 93 LYS A O 19
ATOM 32090 N N . ASP A 1 94 ? 37.568 12.928 28.233 1.00 0.00 94 ASP A N 19
ATOM 32091 C CA . ASP A 1 94 ? 36.181 12.431 28.191 1.00 0.00 94 ASP A CA 19
ATOM 32092 C C . ASP A 1 94 ? 35.290 13.225 27.214 1.00 0.00 94 ASP A C 19
ATOM 32093 O O . ASP A 1 94 ? 34.285 12.708 26.719 1.00 0.00 94 ASP A O 19
ATOM 32102 N N . ILE A 1 95 ? 35.639 14.487 26.940 1.00 0.00 95 ILE A N 19
ATOM 32103 C CA . ILE A 1 95 ? 34.757 15.499 26.335 1.00 0.00 95 ILE A CA 19
ATOM 32104 C C . ILE A 1 95 ? 34.678 15.450 24.815 1.00 0.00 95 ILE A C 19
ATOM 32105 O O . ILE A 1 95 ? 34.073 16.350 24.253 1.00 0.00 95 ILE A O 19
ATOM 32121 N N . ASP A 1 96 ? 35.324 14.502 24.136 1.00 0.00 96 ASP A N 19
ATOM 32122 C CA . ASP A 1 96 ? 35.490 14.503 22.675 1.00 0.00 96 ASP A CA 19
ATOM 32123 C C . ASP A 1 96 ? 34.135 14.482 21.927 1.00 0.00 96 ASP A C 19
ATOM 32124 O O . ASP A 1 96 ? 33.592 13.440 21.554 1.00 0.00 96 ASP A O 19
ATOM 32133 N N . GLY A 1 97 ? 33.603 15.688 21.741 1.00 0.00 97 GLY A N 19
ATOM 32134 C CA . GLY A 1 97 ? 32.296 15.993 21.119 1.00 0.00 97 GLY A CA 19
ATOM 32135 C C . GLY A 1 97 ? 31.262 16.745 21.987 1.00 0.00 97 GLY A C 19
ATOM 32136 O O . GLY A 1 97 ? 30.096 16.834 21.591 1.00 0.00 97 GLY A O 19
ATOM 32140 N N . ILE A 1 98 ? 31.667 17.276 23.147 1.00 0.00 98 ILE A N 19
ATOM 32141 C CA . ILE A 1 98 ? 30.847 17.947 24.172 1.00 0.00 98 ILE A CA 19
ATOM 32142 C C . ILE A 1 98 ? 30.012 19.150 23.705 1.00 0.00 98 ILE A C 19
ATOM 32143 O O . ILE A 1 98 ? 30.436 19.978 22.896 1.00 0.00 98 ILE A O 19
ATOM 32159 N N . ARG A 1 99 ? 28.843 19.291 24.341 1.00 0.00 99 ARG A N 19
ATOM 32160 C CA . ARG A 1 99 ? 27.903 20.413 24.221 1.00 0.00 99 ARG A CA 19
ATOM 32161 C C . ARG A 1 99 ? 27.676 21.118 25.543 1.00 0.00 99 ARG A C 19
ATOM 32162 O O . ARG A 1 99 ? 27.756 20.507 26.611 1.00 0.00 99 ARG A O 19
ATOM 32183 N N . VAL A 1 100 ? 27.212 22.348 25.428 1.00 0.00 100 VAL A N 19
ATOM 32184 C CA . VAL A 1 100 ? 26.446 23.050 26.448 1.00 0.00 100 VAL A CA 19
ATOM 32185 C C . VAL A 1 100 ? 25.396 23.957 25.813 1.00 0.00 100 VAL A C 19
ATOM 32186 O O . VAL A 1 100 ? 25.547 24.382 24.667 1.00 0.00 100 VAL A O 19
ATOM 32199 N N . ALA A 1 101 ? 24.373 24.335 26.575 1.00 0.00 101 ALA A N 19
ATOM 32200 C CA . ALA A 1 101 ? 23.544 25.486 26.241 1.00 0.00 101 ALA A CA 19
ATOM 32201 C C . ALA A 1 101 ? 23.910 26.674 27.150 1.00 0.00 101 ALA A C 19
ATOM 32202 O O . ALA A 1 101 ? 24.215 26.470 28.327 1.00 0.00 101 ALA A O 19
ATOM 32209 N N . LEU A 1 102 ? 23.867 27.907 26.633 1.00 0.00 102 LEU A N 19
ATOM 32210 C CA . LEU A 1 102 ? 24.058 29.137 27.416 1.00 0.00 102 LEU A CA 19
ATOM 32211 C C . LEU A 1 102 ? 22.928 30.183 27.236 1.00 0.00 102 LEU A C 19
ATOM 32212 O O . LEU A 1 102 ? 23.197 31.345 26.923 1.00 0.00 102 LEU A O 19
ATOM 32228 N N . PRO A 1 103 ? 21.647 29.800 27.436 1.00 0.00 103 PRO A N 19
ATOM 32229 C CA . PRO A 1 103 ? 20.538 30.751 27.493 1.00 0.00 103 PRO A CA 19
ATOM 32230 C C . PRO A 1 103 ? 20.633 31.632 28.748 1.00 0.00 103 PRO A C 19
ATOM 32231 O O . PRO A 1 103 ? 21.113 31.193 29.798 1.00 0.00 103 PRO A O 19
ATOM 32242 N N . GLN A 1 104 ? 20.142 32.868 28.650 1.00 0.00 104 GLN A N 19
ATOM 32243 C CA . GLN A 1 104 ? 19.963 33.775 29.789 1.00 0.00 104 GLN A CA 19
ATOM 32244 C C . GLN A 1 104 ? 18.935 34.870 29.445 1.00 0.00 104 GLN A C 19
ATOM 32245 O O . GLN A 1 104 ? 18.737 35.171 28.266 1.00 0.00 104 GLN A O 19
ATOM 32259 N N . MET A 1 105 ? 18.303 35.498 30.446 1.00 0.00 105 MET A N 19
ATOM 32260 C CA . MET A 1 105 ? 17.396 36.638 30.225 1.00 0.00 105 MET A CA 19
ATOM 32261 C C . MET A 1 105 ? 17.626 37.775 31.241 1.00 0.00 105 MET A C 19
ATOM 32262 O O . MET A 1 105 ? 16.849 37.964 32.184 1.00 0.00 105 MET A O 19
ATOM 32276 N N . THR A 1 106 ? 18.680 38.568 31.010 1.00 0.00 106 THR A N 19
ATOM 32277 C CA . THR A 1 106 ? 19.049 39.764 31.808 1.00 0.00 106 THR A CA 19
ATOM 32278 C C . THR A 1 106 ? 19.702 40.903 31.004 1.00 0.00 106 THR A C 19
ATOM 32279 O O . THR A 1 106 ? 19.647 42.059 31.438 1.00 0.00 106 THR A O 19
ATOM 32290 N N . ARG A 1 107 ? 20.342 40.585 29.871 1.00 0.00 107 ARG A N 19
ATOM 32291 C CA . ARG A 1 107 ? 21.191 41.433 29.004 1.00 0.00 107 ARG A CA 19
ATOM 32292 C C . ARG A 1 107 ? 22.127 42.379 29.780 1.00 0.00 107 ARG A C 19
ATOM 32293 O O . ARG A 1 107 ? 22.138 43.590 29.540 1.00 0.00 107 ARG A O 19
ATOM 32314 N N . ASN A 1 108 ? 22.848 41.837 30.767 1.00 0.00 108 ASN A N 19
ATOM 32315 C CA . ASN A 1 108 ? 23.646 42.602 31.744 1.00 0.00 108 ASN A CA 19
ATOM 32316 C C . ASN A 1 108 ? 25.152 42.647 31.387 1.00 0.00 108 ASN A C 19
ATOM 32317 O O . ASN A 1 108 ? 25.680 41.740 30.736 1.00 0.00 108 ASN A O 19
ATOM 32328 N N . VAL A 1 109 ? 25.847 43.705 31.818 1.00 0.00 109 VAL A N 19
ATOM 32329 C CA . VAL A 1 109 ? 27.281 43.971 31.585 1.00 0.00 109 VAL A CA 19
ATOM 32330 C C . VAL A 1 109 ? 27.902 44.524 32.874 1.00 0.00 109 VAL A C 19
ATOM 32331 O O . VAL A 1 109 ? 27.337 45.432 33.481 1.00 0.00 109 VAL A O 19
ATOM 32344 N N . ASN A 1 110 ? 29.070 44.023 33.290 1.00 0.00 110 ASN A N 19
ATOM 32345 C CA . ASN A 1 110 ? 29.677 44.406 34.573 1.00 0.00 110 ASN A CA 19
ATOM 32346 C C . ASN A 1 110 ? 30.351 45.799 34.544 1.00 0.00 110 ASN A C 19
ATOM 32347 O O . ASN A 1 110 ? 29.935 46.688 35.295 1.00 0.00 110 ASN A O 19
ATOM 32358 N N . ASN A 1 111 ? 31.353 46.008 33.679 1.00 0.00 111 ASN A N 19
ATOM 32359 C CA . ASN A 1 111 ? 32.073 47.282 33.512 1.00 0.00 111 ASN A CA 19
ATOM 32360 C C . ASN A 1 111 ? 32.499 47.501 32.043 1.00 0.00 111 ASN A C 19
ATOM 32361 O O . ASN A 1 111 ? 32.558 46.557 31.251 1.00 0.00 111 ASN A O 19
ATOM 32372 N N . ASN A 1 112 ? 32.831 48.745 31.698 1.00 0.00 112 ASN A N 19
ATOM 32373 C CA . ASN A 1 112 ? 33.399 49.179 30.421 1.00 0.00 112 ASN A CA 19
ATOM 32374 C C . ASN A 1 112 ? 34.753 48.524 30.059 1.00 0.00 112 ASN A C 19
ATOM 32375 O O . ASN A 1 112 ? 35.020 48.283 28.875 1.00 0.00 112 ASN A O 19
ATOM 32386 N N . ASP A 1 113 ? 35.618 48.285 31.052 1.00 0.00 113 ASP A N 19
ATOM 32387 C CA . ASP A 1 113 ? 36.969 47.721 30.889 1.00 0.00 113 ASP A CA 19
ATOM 32388 C C . ASP A 1 113 ? 37.454 46.951 32.140 1.00 0.00 113 ASP A C 19
ATOM 32389 O O . ASP A 1 113 ? 36.756 46.910 33.160 1.00 0.00 113 ASP A O 19
ATOM 32398 N N . PHE A 1 114 ? 38.644 46.335 32.080 1.00 0.00 114 PHE A N 19
ATOM 32399 C CA . PHE A 1 114 ? 39.284 45.653 33.218 1.00 0.00 114 PHE A CA 19
ATOM 32400 C C . PHE A 1 114 ? 40.455 46.434 33.847 1.00 0.00 114 PHE A C 19
ATOM 32401 O O . PHE A 1 114 ? 41.129 47.237 33.189 1.00 0.00 114 PHE A O 19
ATOM 32418 N N . SER A 1 115 ? 40.721 46.150 35.129 1.00 0.00 115 SER A N 19
ATOM 32419 C CA . SER A 1 115 ? 41.959 46.508 35.855 1.00 0.00 115 SER A CA 19
ATOM 32420 C C . SER A 1 115 ? 42.245 45.549 37.001 1.00 0.00 115 SER A C 19
ATOM 32421 O O . SER A 1 115 ? 43.327 44.926 36.996 1.00 0.00 115 SER A O 19
ATOM 32434 N N . GLY A 1 1 ? 45.184 13.520 21.705 1.00 0.00 1 GLY A N 20
ATOM 32435 C CA . GLY A 1 1 ? 45.600 14.760 22.374 1.00 0.00 1 GLY A CA 20
ATOM 32436 C C . GLY A 1 1 ? 45.343 15.943 21.464 1.00 0.00 1 GLY A C 20
ATOM 32437 O O . GLY A 1 1 ? 45.601 15.857 20.265 1.00 0.00 1 GLY A O 20
ATOM 32443 N N . GLU A 1 2 ? 44.849 17.051 22.026 1.00 0.00 2 GLU A N 20
ATOM 32444 C CA . GLU A 1 2 ? 44.325 18.229 21.308 1.00 0.00 2 GLU A CA 20
ATOM 32445 C C . GLU A 1 2 ? 43.122 17.910 20.392 1.00 0.00 2 GLU A C 20
ATOM 32446 O O . GLU A 1 2 ? 42.658 16.770 20.316 1.00 0.00 2 GLU A O 20
ATOM 32458 N N . GLU A 1 3 ? 42.563 18.941 19.752 1.00 0.00 3 GLU A N 20
ATOM 32459 C CA . GLU A 1 3 ? 41.347 18.897 18.926 1.00 0.00 3 GLU A CA 20
ATOM 32460 C C . GLU A 1 3 ? 40.141 18.239 19.619 1.00 0.00 3 GLU A C 20
ATOM 32461 O O . GLU A 1 3 ? 39.502 17.314 19.098 1.00 0.00 3 GLU A O 20
ATOM 32473 N N . LEU A 1 4 ? 39.812 18.751 20.807 1.00 0.00 4 LEU A N 20
ATOM 32474 C CA . LEU A 1 4 ? 38.491 18.604 21.424 1.00 0.00 4 LEU A CA 20
ATOM 32475 C C . LEU A 1 4 ? 37.546 19.669 20.821 1.00 0.00 4 LEU A C 20
ATOM 32476 O O . LEU A 1 4 ? 38.021 20.679 20.300 1.00 0.00 4 LEU A O 20
ATOM 32492 N N . LYS A 1 5 ? 36.220 19.515 20.929 1.00 0.00 5 LYS A N 20
ATOM 32493 C CA . LYS A 1 5 ? 35.265 20.568 20.526 1.00 0.00 5 LYS A CA 20
ATOM 32494 C C . LYS A 1 5 ? 34.158 20.813 21.548 1.00 0.00 5 LYS A C 20
ATOM 32495 O O . LYS A 1 5 ? 33.801 19.908 22.295 1.00 0.00 5 LYS A O 20
ATOM 32514 N N . ILE A 1 6 ? 33.629 22.034 21.543 1.00 0.00 6 ILE A N 20
ATOM 32515 C CA . ILE A 1 6 ? 32.562 22.555 22.410 1.00 0.00 6 ILE A CA 20
ATOM 32516 C C . ILE A 1 6 ? 31.431 23.099 21.542 1.00 0.00 6 ILE A C 20
ATOM 32517 O O . ILE A 1 6 ? 31.630 24.033 20.767 1.00 0.00 6 ILE A O 20
ATOM 32533 N N . THR A 1 7 ? 30.239 22.536 21.706 1.00 0.00 7 THR A N 20
ATOM 32534 C CA . THR A 1 7 ? 28.992 23.093 21.189 1.00 0.00 7 THR A CA 20
ATOM 32535 C C . THR A 1 7 ? 28.355 23.972 22.242 1.00 0.00 7 THR A C 20
ATOM 32536 O O . THR A 1 7 ? 28.123 23.544 23.370 1.00 0.00 7 THR A O 20
ATOM 32547 N N . PHE A 1 8 ? 28.012 25.188 21.846 1.00 0.00 8 PHE A N 20
ATOM 32548 C CA . PHE A 1 8 ? 27.170 26.080 22.617 1.00 0.00 8 PHE A CA 20
ATOM 32549 C C . PHE A 1 8 ? 25.862 26.333 21.874 1.00 0.00 8 PHE A C 20
ATOM 32550 O O . PHE A 1 8 ? 25.858 26.675 20.689 1.00 0.00 8 PHE A O 20
ATOM 32567 N N . ILE A 1 9 ? 24.759 26.189 22.607 1.00 0.00 9 ILE A N 20
ATOM 32568 C CA . ILE A 1 9 ? 23.460 26.732 22.201 1.00 0.00 9 ILE A CA 20
ATOM 32569 C C . ILE A 1 9 ? 23.407 28.191 22.644 1.00 0.00 9 ILE A C 20
ATOM 32570 O O . ILE A 1 9 ? 23.605 28.493 23.821 1.00 0.00 9 ILE A O 20
ATOM 32586 N N . LEU A 1 10 ? 23.159 29.085 21.700 1.00 0.00 10 LEU A N 20
ATOM 32587 C CA . LEU A 1 10 ? 23.163 30.530 21.862 1.00 0.00 10 LEU A CA 20
ATOM 32588 C C . LEU A 1 10 ? 21.828 31.011 22.442 1.00 0.00 10 LEU A C 20
ATOM 32589 O O . LEU A 1 10 ? 20.810 30.336 22.304 1.00 0.00 10 LEU A O 20
ATOM 32605 N N . LYS A 1 11 ? 21.784 32.210 23.030 1.00 0.00 11 LYS A N 20
ATOM 32606 C CA . LYS A 1 11 ? 20.524 32.800 23.527 1.00 0.00 11 LYS A CA 20
ATOM 32607 C C . LYS A 1 11 ? 19.588 33.277 22.406 1.00 0.00 11 LYS A C 20
ATOM 32608 O O . LYS A 1 11 ? 18.397 33.483 22.637 1.00 0.00 11 LYS A O 20
ATOM 32627 N N . ASP A 1 12 ? 20.098 33.385 21.179 1.00 0.00 12 ASP A N 20
ATOM 32628 C CA . ASP A 1 12 ? 19.291 33.495 19.949 1.00 0.00 12 ASP A CA 20
ATOM 32629 C C . ASP A 1 12 ? 18.728 32.129 19.476 1.00 0.00 12 ASP A C 20
ATOM 32630 O O . ASP A 1 12 ? 17.881 32.072 18.586 1.00 0.00 12 ASP A O 20
ATOM 32639 N N . GLY A 1 13 ? 19.180 31.024 20.085 1.00 0.00 13 GLY A N 20
ATOM 32640 C CA . GLY A 1 13 ? 18.845 29.625 19.786 1.00 0.00 13 GLY A CA 20
ATOM 32641 C C . GLY A 1 13 ? 19.811 28.921 18.825 1.00 0.00 13 GLY A C 20
ATOM 32642 O O . GLY A 1 13 ? 19.760 27.694 18.711 1.00 0.00 13 GLY A O 20
ATOM 32646 N N . SER A 1 14 ? 20.728 29.665 18.191 1.00 0.00 14 SER A N 20
ATOM 32647 C CA . SER A 1 14 ? 21.778 29.154 17.290 1.00 0.00 14 SER A CA 20
ATOM 32648 C C . SER A 1 14 ? 22.630 28.085 17.969 1.00 0.00 14 SER A C 20
ATOM 32649 O O . SER A 1 14 ? 22.769 28.049 19.184 1.00 0.00 14 SER A O 20
ATOM 32657 N N . GLN A 1 15 ? 23.248 27.224 17.183 1.00 0.00 15 GLN A N 20
ATOM 32658 C CA . GLN A 1 15 ? 24.329 26.350 17.570 1.00 0.00 15 GLN A CA 20
ATOM 32659 C C . GLN A 1 15 ? 25.612 26.808 16.925 1.00 0.00 15 GLN A C 20
ATOM 32660 O O . GLN A 1 15 ? 25.666 27.205 15.757 1.00 0.00 15 GLN A O 20
ATOM 32674 N N . LYS A 1 16 ? 26.658 26.714 17.727 1.00 0.00 16 LYS A N 20
ATOM 32675 C CA . LYS A 1 16 ? 28.018 26.995 17.332 1.00 0.00 16 LYS A CA 20
ATOM 32676 C C . LYS A 1 16 ? 28.888 25.947 17.989 1.00 0.00 16 LYS A C 20
ATOM 32677 O O . LYS A 1 16 ? 28.821 25.756 19.199 1.00 0.00 16 LYS A O 20
ATOM 32696 N N . THR A 1 17 ? 29.640 25.241 17.173 1.00 0.00 17 THR A N 20
ATOM 32697 C CA . THR A 1 17 ? 30.526 24.137 17.604 1.00 0.00 17 THR A CA 20
ATOM 32698 C C . THR A 1 17 ? 31.979 24.303 17.153 1.00 0.00 17 THR A C 20
ATOM 32699 O O . THR A 1 17 ? 32.277 24.382 15.957 1.00 0.00 17 THR A O 20
ATOM 32710 N N . TYR A 1 18 ? 32.875 24.414 18.137 1.00 0.00 18 TYR A N 20
ATOM 32711 C CA . TYR A 1 18 ? 34.170 25.107 18.055 1.00 0.00 18 TYR A CA 20
ATOM 32712 C C . TYR A 1 18 ? 35.328 24.265 18.611 1.00 0.00 18 TYR A C 20
ATOM 32713 O O . TYR A 1 18 ? 35.154 23.592 19.625 1.00 0.00 18 TYR A O 20
ATOM 32731 N N . GLU A 1 19 ? 36.523 24.325 18.004 1.00 0.00 19 GLU A N 20
ATOM 32732 C CA . GLU A 1 19 ? 37.669 23.478 18.396 1.00 0.00 19 GLU A CA 20
ATOM 32733 C C . GLU A 1 19 ? 38.627 24.110 19.431 1.00 0.00 19 GLU A C 20
ATOM 32734 O O . GLU A 1 19 ? 39.205 25.183 19.224 1.00 0.00 19 GLU A O 20
ATOM 32746 N N . VAL A 1 20 ? 38.817 23.394 20.546 1.00 0.00 20 VAL A N 20
ATOM 32747 C CA . VAL A 1 20 ? 39.545 23.793 21.759 1.00 0.00 20 VAL A CA 20
ATOM 32748 C C . VAL A 1 20 ? 40.513 22.693 22.235 1.00 0.00 20 VAL A C 20
ATOM 32749 O O . VAL A 1 20 ? 40.775 21.701 21.545 1.00 0.00 20 VAL A O 20
ATOM 32762 N N . CYS A 1 21 ? 41.079 22.899 23.419 1.00 0.00 21 CYS A N 20
ATOM 32763 C CA . CYS A 1 21 ? 42.031 22.032 24.111 1.00 0.00 21 CYS A CA 20
ATOM 32764 C C . CYS A 1 21 ? 41.521 21.676 25.523 1.00 0.00 21 CYS A C 20
ATOM 32765 O O . CYS A 1 21 ? 40.469 22.160 25.950 1.00 0.00 21 CYS A O 20
ATOM 32773 N N . GLU A 1 22 ? 42.247 20.840 26.270 1.00 0.00 22 GLU A N 20
ATOM 32774 C CA . GLU A 1 22 ? 41.966 20.608 27.695 1.00 0.00 22 GLU A CA 20
ATOM 32775 C C . GLU A 1 22 ? 42.369 21.800 28.589 1.00 0.00 22 GLU A C 20
ATOM 32776 O O . GLU A 1 22 ? 43.137 22.674 28.175 1.00 0.00 22 GLU A O 20
ATOM 32788 N N . GLY A 1 23 ? 41.796 21.890 29.796 1.00 0.00 23 GLY A N 20
ATOM 32789 C CA . GLY A 1 23 ? 42.019 22.997 30.735 1.00 0.00 23 GLY A CA 20
ATOM 32790 C C . GLY A 1 23 ? 41.311 24.307 30.357 1.00 0.00 23 GLY A C 20
ATOM 32791 O O . GLY A 1 23 ? 41.173 25.192 31.206 1.00 0.00 23 GLY A O 20
ATOM 32795 N N . GLU A 1 24 ? 40.833 24.434 29.116 1.00 0.00 24 GLU A N 20
ATOM 32796 C CA . GLU A 1 24 ? 39.971 25.530 28.667 1.00 0.00 24 GLU A CA 20
ATOM 32797 C C . GLU A 1 24 ? 38.633 25.519 29.433 1.00 0.00 24 GLU A C 20
ATOM 32798 O O . GLU A 1 24 ? 38.117 24.461 29.810 1.00 0.00 24 GLU A O 20
ATOM 32810 N N . THR A 1 25 ? 38.066 26.700 29.663 1.00 0.00 25 THR A N 20
ATOM 32811 C CA . THR A 1 25 ? 36.927 26.929 30.569 1.00 0.00 25 THR A CA 20
ATOM 32812 C C . THR A 1 25 ? 35.710 27.393 29.766 1.00 0.00 25 THR A C 20
ATOM 32813 O O . THR A 1 25 ? 35.842 28.130 28.802 1.0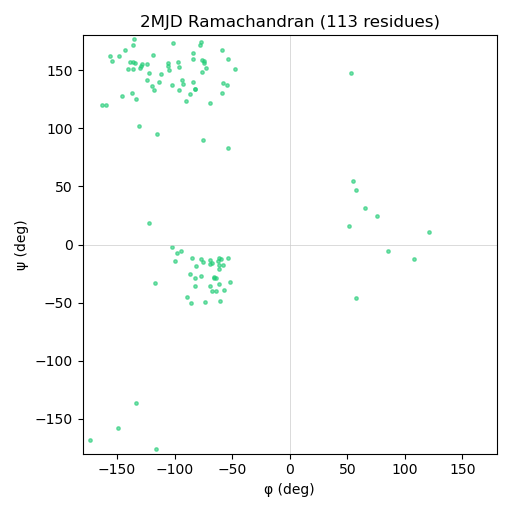0 0.00 25 THR A O 20
ATOM 32824 N N . ILE A 1 26 ? 34.498 26.991 30.135 1.00 0.00 26 ILE A N 20
ATOM 32825 C CA . ILE A 1 26 ? 33.286 27.213 29.314 1.00 0.00 26 ILE A CA 20
ATOM 32826 C C . ILE A 1 26 ? 32.951 28.696 29.046 1.00 0.00 26 ILE A C 20
ATOM 32827 O O . ILE A 1 26 ? 32.683 29.043 27.893 1.00 0.00 26 ILE A O 20
ATOM 32843 N N . LEU A 1 27 ? 33.002 29.588 30.047 1.00 0.00 27 LEU A N 20
ATOM 32844 C CA . LEU A 1 27 ? 32.775 31.031 29.817 1.00 0.00 27 LEU A CA 20
ATOM 32845 C C . LEU A 1 27 ? 33.980 31.678 29.116 1.00 0.00 27 LEU A C 20
ATOM 32846 O O . LEU A 1 27 ? 33.819 32.525 28.237 1.00 0.00 27 LEU A O 20
ATOM 32862 N N . ASP A 1 28 ? 35.180 31.206 29.446 1.00 0.00 28 ASP A N 20
ATOM 32863 C CA . ASP A 1 28 ? 36.434 31.580 28.793 1.00 0.00 28 ASP A CA 20
ATOM 32864 C C . ASP A 1 28 ? 36.492 31.177 27.312 1.00 0.00 28 ASP A C 20
ATOM 32865 O O . ASP A 1 28 ? 37.097 31.907 26.532 1.00 0.00 28 ASP A O 20
ATOM 32874 N N . ILE A 1 29 ? 35.857 30.084 26.869 1.00 0.00 29 ILE A N 20
ATOM 32875 C CA . ILE A 1 29 ? 35.703 29.787 25.435 1.00 0.00 29 ILE A CA 20
ATOM 32876 C C . ILE A 1 29 ? 34.610 30.683 24.869 1.00 0.00 29 ILE A C 20
ATOM 32877 O O . ILE A 1 29 ? 34.804 31.250 23.804 1.00 0.00 29 ILE A O 20
ATOM 32893 N N . ALA A 1 30 ? 33.506 30.932 25.574 1.00 0.00 30 ALA A N 20
ATOM 32894 C CA . ALA A 1 30 ? 32.458 31.787 25.022 1.00 0.00 30 ALA A CA 20
ATOM 32895 C C . ALA A 1 30 ? 32.986 33.197 24.668 1.00 0.00 30 ALA A C 20
ATOM 32896 O O . ALA A 1 30 ? 32.770 33.679 23.556 1.00 0.00 30 ALA A O 20
ATOM 32903 N N . GLN A 1 31 ? 33.762 33.820 25.560 1.00 0.00 31 GLN A N 20
ATOM 32904 C CA . GLN A 1 31 ? 34.456 35.095 25.314 1.00 0.00 31 GLN A CA 20
ATOM 32905 C C . GLN A 1 31 ? 35.840 35.006 24.675 1.00 0.00 31 GLN A C 20
ATOM 32906 O O . GLN A 1 31 ? 36.303 36.011 24.145 1.00 0.00 31 GLN A O 20
ATOM 32920 N N . GLY A 1 32 ? 36.498 33.852 24.656 1.00 0.00 32 GLY A N 20
ATOM 32921 C CA . GLY A 1 32 ? 37.726 33.652 23.885 1.00 0.00 32 GLY A CA 20
ATOM 32922 C C . GLY A 1 32 ? 37.479 33.351 22.406 1.00 0.00 32 GLY A C 20
ATOM 32923 O O . GLY A 1 32 ? 38.324 33.671 21.569 1.00 0.00 32 GLY A O 20
ATOM 32927 N N . HIS A 1 33 ? 36.304 32.810 22.073 1.00 0.00 33 HIS A N 20
ATOM 32928 C CA . HIS A 1 33 ? 35.860 32.500 20.707 1.00 0.00 33 HIS A CA 20
ATOM 32929 C C . HIS A 1 33 ? 34.853 33.536 20.185 1.00 0.00 33 HIS A C 20
ATOM 32930 O O . HIS A 1 33 ? 34.391 33.467 19.044 1.00 0.00 33 HIS A O 20
ATOM 32944 N N . ASN A 1 34 ? 34.531 34.510 21.040 1.00 0.00 34 ASN A N 20
ATOM 32945 C CA . ASN A 1 34 ? 33.736 35.702 20.777 1.00 0.00 34 ASN A CA 20
ATOM 32946 C C . ASN A 1 34 ? 32.289 35.431 20.362 1.00 0.00 34 ASN A C 20
ATOM 32947 O O . ASN A 1 34 ? 31.747 36.122 19.494 1.00 0.00 34 ASN A O 20
ATOM 32958 N N . LEU A 1 35 ? 31.656 34.475 21.049 1.00 0.00 35 LEU A N 20
ATOM 32959 C CA . LEU A 1 35 ? 30.217 34.214 20.919 1.00 0.00 35 LEU A CA 20
ATOM 32960 C C . LEU A 1 35 ? 29.387 35.466 21.231 1.00 0.00 35 LEU A C 20
ATOM 32961 O O . LEU A 1 35 ? 29.594 36.148 22.239 1.00 0.00 35 LEU A O 20
ATOM 32977 N N . ASP A 1 36 ? 28.413 35.735 20.365 1.00 0.00 36 ASP A N 20
ATOM 32978 C CA . ASP A 1 36 ? 27.445 36.822 20.495 1.00 0.00 36 ASP A CA 20
ATOM 32979 C C . ASP A 1 36 ? 26.380 36.452 21.518 1.00 0.00 36 ASP A C 20
ATOM 32980 O O . ASP A 1 36 ? 25.330 35.885 21.204 1.00 0.00 36 ASP A O 20
ATOM 32989 N N . MET A 1 37 ? 26.739 36.712 22.771 1.00 0.00 37 MET A N 20
ATOM 32990 C CA . MET A 1 37 ? 26.118 36.130 23.945 1.00 0.00 37 MET A CA 20
ATOM 32991 C C . MET A 1 37 ? 26.079 37.181 25.065 1.00 0.00 37 MET A C 20
ATOM 32992 O O . MET A 1 37 ? 27.113 37.732 25.451 1.00 0.00 37 MET A O 20
ATOM 33006 N N . GLU A 1 38 ? 24.868 37.516 25.519 1.00 0.00 38 GLU A N 20
ATOM 33007 C CA . GLU A 1 38 ? 24.613 38.460 26.628 1.00 0.00 38 GLU A CA 20
ATOM 33008 C C . GLU A 1 38 ? 25.400 38.050 27.883 1.00 0.00 38 GLU A C 20
ATOM 33009 O O . GLU A 1 38 ? 25.049 37.078 28.562 1.00 0.00 38 GLU A O 20
ATOM 33021 N N . GLY A 1 39 ? 26.476 38.786 28.174 1.00 0.00 39 GLY A N 20
ATOM 33022 C CA . GLY A 1 39 ? 27.546 38.355 29.074 1.00 0.00 39 GLY A CA 20
ATOM 33023 C C . GLY A 1 39 ? 27.076 38.078 30.498 1.00 0.00 39 GLY A C 20
ATOM 33024 O O . GLY A 1 39 ? 26.853 39.007 31.276 1.00 0.00 39 GLY A O 20
ATOM 33028 N N . ALA A 1 40 ? 26.967 36.796 30.847 1.00 0.00 40 ALA A N 20
ATOM 33029 C CA . ALA A 1 40 ? 26.552 36.345 32.173 1.00 0.00 40 ALA A CA 20
ATOM 33030 C C . ALA A 1 40 ? 27.687 36.376 33.212 1.00 0.00 40 ALA A C 20
ATOM 33031 O O . ALA A 1 40 ? 27.440 36.714 34.367 1.00 0.00 40 ALA A O 20
ATOM 33038 N N . CYS A 1 41 ? 28.909 36.013 32.806 1.00 0.00 41 CYS A N 20
ATOM 33039 C CA . CYS A 1 41 ? 30.149 36.194 33.564 1.00 0.00 41 CYS A CA 20
ATOM 33040 C C . CYS A 1 41 ? 31.380 36.027 32.649 1.00 0.00 41 CYS A C 20
ATOM 33041 O O . CYS A 1 41 ? 31.384 36.525 31.523 1.00 0.00 41 CYS A O 20
ATOM 33048 N N . GLY A 1 42 ? 32.416 35.339 33.138 1.00 0.00 42 GLY A N 20
ATOM 33049 C CA . GLY A 1 42 ? 33.786 35.354 32.621 1.00 0.00 42 GLY A CA 20
ATOM 33050 C C . GLY A 1 42 ? 34.724 36.221 33.475 1.00 0.00 42 GLY A C 20
ATOM 33051 O O . GLY A 1 42 ? 35.889 36.404 33.106 1.00 0.00 42 GLY A O 20
ATOM 33055 N N . GLY A 1 43 ? 34.243 36.738 34.616 1.00 0.00 43 GLY A N 20
ATOM 33056 C CA . GLY A 1 43 ? 34.982 37.632 35.515 1.00 0.00 43 GLY A CA 20
ATOM 33057 C C . GLY A 1 43 ? 34.788 39.129 35.239 1.00 0.00 43 GLY A C 20
ATOM 33058 O O . GLY A 1 43 ? 35.744 39.897 35.345 1.00 0.00 43 GLY A O 20
ATOM 33062 N N . SER A 1 44 ? 33.593 39.556 34.822 1.00 0.00 44 SER A N 20
ATOM 33063 C CA . SER A 1 44 ? 33.351 40.860 34.173 1.00 0.00 44 SER A CA 20
ATOM 33064 C C . SER A 1 44 ? 33.660 42.111 35.023 1.00 0.00 44 SER A C 20
ATOM 33065 O O . SER A 1 44 ? 34.110 43.119 34.466 1.00 0.00 44 SER A O 20
ATOM 33073 N N . CYS A 1 45 ? 33.467 42.065 36.348 1.00 0.00 45 CYS A N 20
ATOM 33074 C CA . CYS A 1 45 ? 33.840 43.139 37.287 1.00 0.00 45 CYS A CA 20
ATOM 33075 C C . CYS A 1 45 ? 34.705 42.589 38.439 1.00 0.00 45 CYS A C 20
ATOM 33076 O O . CYS A 1 45 ? 35.856 43.005 38.600 1.00 0.00 45 CYS A O 20
ATOM 33084 N N . ALA A 1 46 ? 34.187 41.609 39.187 1.00 0.00 46 ALA A N 20
ATOM 33085 C CA . ALA A 1 46 ? 34.986 40.602 39.886 1.00 0.00 46 ALA A CA 20
ATOM 33086 C C . ALA A 1 46 ? 34.672 39.207 39.318 1.00 0.00 46 ALA A C 20
ATOM 33087 O O . ALA A 1 46 ? 35.463 38.668 38.546 1.00 0.00 46 ALA A O 20
ATOM 33094 N N . CYS A 1 47 ? 33.491 38.664 39.636 1.00 0.00 47 CYS A N 20
ATOM 33095 C CA . CYS A 1 47 ? 32.871 37.504 38.983 1.00 0.00 47 CYS A CA 20
ATOM 33096 C C . CYS A 1 47 ? 31.345 37.479 39.238 1.00 0.00 47 CYS A C 20
ATOM 33097 O O . CYS A 1 47 ? 30.872 38.000 40.252 1.00 0.00 47 CYS A O 20
ATOM 33104 N N . SER A 1 48 ? 30.576 36.894 38.317 1.00 0.00 48 SER A N 20
ATOM 33105 C CA . SER A 1 48 ? 29.138 37.122 38.103 1.00 0.00 48 SER A CA 20
ATOM 33106 C C . SER A 1 48 ? 28.364 35.830 37.743 1.00 0.00 48 SER A C 20
ATOM 33107 O O . SER A 1 48 ? 28.829 34.716 37.951 1.00 0.00 48 SER A O 20
ATOM 33115 N N . THR A 1 49 ? 27.146 35.976 37.223 1.00 0.00 49 THR A N 20
ATOM 33116 C CA . THR A 1 49 ? 26.047 34.995 37.085 1.00 0.00 49 THR A CA 20
ATOM 33117 C C . THR A 1 49 ? 26.244 33.759 36.169 1.00 0.00 49 THR A C 20
ATOM 33118 O O . THR A 1 49 ? 25.275 33.047 35.924 1.00 0.00 49 THR A O 20
ATOM 33129 N N . CYS A 1 50 ? 27.435 33.541 35.594 1.00 0.00 50 CYS A N 20
ATOM 33130 C CA . CYS A 1 50 ? 27.899 32.357 34.827 1.00 0.00 50 CYS A CA 20
ATOM 33131 C C . CYS A 1 50 ? 26.793 31.409 34.273 1.00 0.00 50 CYS A C 20
ATOM 33132 O O . CYS A 1 50 ? 26.471 30.388 34.880 1.00 0.00 50 CYS A O 20
ATOM 33139 N N . HIS A 1 51 ? 26.200 31.707 33.104 1.00 0.00 51 HIS A N 20
ATOM 33140 C CA . HIS A 1 51 ? 25.050 30.934 32.597 1.00 0.00 51 HIS A CA 20
ATOM 33141 C C . HIS A 1 51 ? 25.512 29.800 31.670 1.00 0.00 51 HIS A C 20
ATOM 33142 O O . HIS A 1 51 ? 25.800 30.021 30.493 1.00 0.00 51 HIS A O 20
ATOM 33156 N N . VAL A 1 52 ? 25.568 28.574 32.196 1.00 0.00 52 VAL A N 20
ATOM 33157 C CA . VAL A 1 52 ? 25.582 27.328 31.414 1.00 0.00 52 VAL A CA 20
ATOM 33158 C C . VAL A 1 52 ? 24.843 26.137 32.025 1.00 0.00 52 VAL A C 20
ATOM 33159 O O . VAL A 1 52 ? 24.820 25.918 33.236 1.00 0.00 52 VAL A O 20
ATOM 33172 N N . ILE A 1 53 ? 24.333 25.282 31.142 1.00 0.00 53 ILE A N 20
ATOM 33173 C CA . ILE A 1 53 ? 23.882 23.922 31.394 1.00 0.00 53 ILE A CA 20
ATOM 33174 C C . ILE A 1 53 ? 24.560 22.972 30.391 1.00 0.00 53 ILE A C 20
ATOM 33175 O O . ILE A 1 53 ? 24.742 23.321 29.239 1.00 0.00 53 ILE A O 20
ATOM 33191 N N . VAL A 1 54 ? 24.909 21.752 30.791 1.00 0.00 54 VAL A N 20
ATOM 33192 C CA . VAL A 1 54 ? 25.485 20.689 29.961 1.00 0.00 54 VAL A CA 20
ATOM 33193 C C . VAL A 1 54 ? 24.458 19.673 29.473 1.00 0.00 54 VAL A C 20
ATOM 33194 O O . VAL A 1 54 ? 23.430 19.437 30.110 1.00 0.00 54 VAL A O 20
ATOM 33207 N N . ASP A 1 55 ? 24.809 19.022 28.365 1.00 0.00 55 ASP A N 20
ATOM 33208 C CA . ASP A 1 55 ? 24.203 17.760 27.939 1.00 0.00 55 ASP A CA 20
ATOM 33209 C C . ASP A 1 55 ? 24.252 16.729 29.101 1.00 0.00 55 ASP A C 20
ATOM 33210 O O . ASP A 1 55 ? 25.334 16.546 29.683 1.00 0.00 55 ASP A O 20
ATOM 33219 N N . PRO A 1 56 ? 23.185 15.952 29.363 1.00 0.00 56 PRO A N 20
ATOM 33220 C CA . PRO A 1 56 ? 23.204 14.842 30.323 1.00 0.00 56 PRO A CA 20
ATOM 33221 C C . PRO A 1 56 ? 24.218 13.729 30.008 1.00 0.00 56 PRO A C 20
ATOM 33222 O O . PRO A 1 56 ? 24.490 12.894 30.870 1.00 0.00 56 PRO A O 20
ATOM 33233 N N . ASP A 1 57 ? 24.800 13.721 28.804 1.00 0.00 57 ASP A N 20
ATOM 33234 C CA . ASP A 1 57 ? 25.905 12.844 28.415 1.00 0.00 57 ASP A CA 20
ATOM 33235 C C . ASP A 1 57 ? 27.258 13.315 28.952 1.00 0.00 57 ASP A C 20
ATOM 33236 O O . ASP A 1 57 ? 28.053 12.481 29.380 1.00 0.00 57 ASP A O 20
ATOM 33245 N N . TYR A 1 58 ? 27.566 14.619 28.936 1.00 0.00 58 TYR A N 20
ATOM 33246 C CA . TYR A 1 58 ? 28.921 15.074 29.216 1.00 0.00 58 TYR A CA 20
ATOM 33247 C C . TYR A 1 58 ? 29.152 15.547 30.643 1.00 0.00 58 TYR A C 20
ATOM 33248 O O . TYR A 1 58 ? 30.285 15.467 31.114 1.00 0.00 58 TYR A O 20
ATOM 33266 N N . TYR A 1 59 ? 28.118 15.986 31.370 1.00 0.00 59 TYR A N 20
ATOM 33267 C CA . TYR A 1 59 ? 28.310 16.186 32.821 1.00 0.00 59 TYR A CA 20
ATOM 33268 C C . TYR A 1 59 ? 28.633 14.873 33.525 1.00 0.00 59 TYR A C 20
ATOM 33269 O O . TYR A 1 59 ? 29.204 14.851 34.609 1.00 0.00 59 TYR A O 20
ATOM 33287 N N . ASP A 1 60 ? 28.119 13.778 32.969 1.00 0.00 60 ASP A N 20
ATOM 33288 C CA . ASP A 1 60 ? 27.986 12.502 33.660 1.00 0.00 60 ASP A CA 20
ATOM 33289 C C . ASP A 1 60 ? 29.334 11.892 34.060 1.00 0.00 60 ASP A C 20
ATOM 33290 O O . ASP A 1 60 ? 29.439 11.092 34.994 1.00 0.00 60 ASP A O 20
ATOM 33299 N N . ALA A 1 61 ? 30.359 12.329 33.338 1.00 0.00 61 ALA A N 20
ATOM 33300 C CA . ALA A 1 61 ? 31.756 11.944 33.466 1.00 0.00 61 ALA A CA 20
ATOM 33301 C C . ALA A 1 61 ? 32.601 13.039 34.158 1.00 0.00 61 ALA A C 20
ATOM 33302 O O . ALA A 1 61 ? 33.833 12.994 34.124 1.00 0.00 61 ALA A O 20
ATOM 33309 N N . LEU A 1 62 ? 31.935 14.037 34.756 1.00 0.00 62 LEU A N 20
ATOM 33310 C CA . LEU A 1 62 ? 32.544 15.247 35.338 1.00 0.00 62 LEU A CA 20
ATOM 33311 C C . LEU A 1 62 ? 32.076 15.558 36.781 1.00 0.00 62 LEU A C 20
ATOM 33312 O O . LEU A 1 62 ? 30.979 15.155 37.189 1.00 0.00 62 LEU A O 20
ATOM 33328 N N . PRO A 1 63 ? 32.894 16.282 37.569 1.00 0.00 63 PRO A N 20
ATOM 33329 C CA . PRO A 1 63 ? 32.540 16.770 38.901 1.00 0.00 63 PRO A CA 20
ATOM 33330 C C . PRO A 1 63 ? 31.640 18.018 38.848 1.00 0.00 63 PRO A C 20
ATOM 33331 O O . PRO A 1 63 ? 31.453 18.638 37.801 1.00 0.00 63 PRO A O 20
ATOM 33342 N N . GLU A 1 64 ? 31.102 18.398 40.008 1.00 0.00 64 GLU A N 20
ATOM 33343 C CA . GLU A 1 64 ? 30.225 19.564 40.208 1.00 0.00 64 GLU A CA 20
ATOM 33344 C C . GLU A 1 64 ? 30.858 20.535 41.228 1.00 0.00 64 GLU A C 20
ATOM 33345 O O . GLU A 1 64 ? 31.550 20.058 42.134 1.00 0.00 64 GLU A O 20
ATOM 33357 N N . PRO A 1 65 ? 30.675 21.870 41.127 1.00 0.00 65 PRO A N 20
ATOM 33358 C CA . PRO A 1 65 ? 31.536 22.819 41.834 1.00 0.00 65 PRO A CA 20
ATOM 33359 C C . PRO A 1 65 ? 31.172 23.007 43.310 1.00 0.00 65 PRO A C 20
ATOM 33360 O O . PRO A 1 65 ? 30.107 22.587 43.773 1.00 0.00 65 PRO A O 20
ATOM 33371 N N . GLU A 1 66 ? 32.041 23.714 44.033 1.00 0.00 66 GLU A N 20
ATOM 33372 C CA . GLU A 1 66 ? 31.756 24.260 45.367 1.00 0.00 66 GLU A CA 20
ATOM 33373 C C . GLU A 1 66 ? 30.498 25.139 45.394 1.00 0.00 66 GLU A C 20
ATOM 33374 O O . GLU A 1 66 ? 30.110 25.690 44.365 1.00 0.00 66 GLU A O 20
ATOM 33386 N N . ASP A 1 67 ? 29.901 25.364 46.568 1.00 0.00 67 ASP A N 20
ATOM 33387 C CA . ASP A 1 67 ? 28.719 26.233 46.672 1.00 0.00 67 ASP A CA 20
ATOM 33388 C C . ASP A 1 67 ? 29.030 27.688 46.296 1.00 0.00 67 ASP A C 20
ATOM 33389 O O . ASP A 1 67 ? 28.197 28.337 45.682 1.00 0.00 67 ASP A O 20
ATOM 33398 N N . ASP A 1 68 ? 30.242 28.200 46.541 1.00 0.00 68 ASP A N 20
ATOM 33399 C CA . ASP A 1 68 ? 30.586 29.567 46.136 1.00 0.00 68 ASP A CA 20
ATOM 33400 C C . ASP A 1 68 ? 30.720 29.686 44.614 1.00 0.00 68 ASP A C 20
ATOM 33401 O O . ASP A 1 68 ? 30.637 30.780 44.053 1.00 0.00 68 ASP A O 20
ATOM 33410 N N . GLU A 1 69 ? 30.967 28.549 43.962 1.00 0.00 69 GLU A N 20
ATOM 33411 C CA . GLU A 1 69 ? 31.187 28.418 42.531 1.00 0.00 69 GLU A CA 20
ATOM 33412 C C . GLU A 1 69 ? 29.844 28.156 41.791 1.00 0.00 69 GLU A C 20
ATOM 33413 O O . GLU A 1 69 ? 29.496 28.887 40.864 1.00 0.00 69 GLU A O 20
ATOM 33425 N N . ASN A 1 70 ? 29.041 27.173 42.241 1.00 0.00 70 ASN A N 20
ATOM 33426 C CA . ASN A 1 70 ? 27.712 26.774 41.734 1.00 0.00 70 ASN A CA 20
ATOM 33427 C C . ASN A 1 70 ? 26.506 27.657 42.111 1.00 0.00 70 ASN A C 20
ATOM 33428 O O . ASN A 1 70 ? 25.457 27.569 41.472 1.00 0.00 70 ASN A O 20
ATOM 33439 N N . ASP A 1 71 ? 26.640 28.508 43.118 1.00 0.00 71 ASP A N 20
ATOM 33440 C CA . ASP A 1 71 ? 25.611 29.490 43.511 1.00 0.00 71 ASP A CA 20
ATOM 33441 C C . ASP A 1 71 ? 25.557 30.654 42.523 1.00 0.00 71 ASP A C 20
ATOM 33442 O O . ASP A 1 71 ? 24.485 31.200 42.297 1.00 0.00 71 ASP A O 20
ATOM 33451 N N . MET A 1 72 ? 26.685 30.967 41.868 1.00 0.00 72 MET A N 20
ATOM 33452 C CA . MET A 1 72 ? 26.752 31.951 40.780 1.00 0.00 72 MET A CA 20
ATOM 33453 C C . MET A 1 72 ? 25.837 31.555 39.612 1.00 0.00 72 MET A C 20
ATOM 33454 O O . MET A 1 72 ? 25.229 32.420 38.987 1.00 0.00 72 MET A O 20
ATOM 33468 N N . LEU A 1 73 ? 25.681 30.245 39.386 1.00 0.00 73 LEU A N 20
ATOM 33469 C CA . LEU A 1 73 ? 24.728 29.655 38.445 1.00 0.00 73 LEU A CA 20
ATOM 33470 C C . LEU A 1 73 ? 23.291 29.948 38.896 1.00 0.00 73 LEU A C 20
ATOM 33471 O O . LEU A 1 73 ? 22.483 30.466 38.134 1.00 0.00 73 LEU A O 20
ATOM 33487 N N . ASP A 1 74 ? 22.984 29.625 40.159 1.00 0.00 74 ASP A N 20
ATOM 33488 C CA . ASP A 1 74 ? 21.675 29.853 40.808 1.00 0.00 74 ASP A CA 20
ATOM 33489 C C . ASP A 1 74 ? 21.159 31.306 40.783 1.00 0.00 74 ASP A C 20
ATOM 33490 O O . ASP A 1 74 ? 19.981 31.553 41.065 1.00 0.00 74 ASP A O 20
ATOM 33499 N N . LEU A 1 75 ? 22.002 32.278 40.427 1.00 0.00 75 LEU A N 20
ATOM 33500 C CA . LEU A 1 75 ? 21.596 33.666 40.212 1.00 0.00 75 LEU A CA 20
ATOM 33501 C C . LEU A 1 75 ? 20.856 33.858 38.872 1.00 0.00 75 LEU A C 20
ATOM 33502 O O . LEU A 1 75 ? 20.065 34.796 38.734 1.00 0.00 75 LEU A O 20
ATOM 33518 N N . ALA A 1 76 ? 21.033 32.941 37.916 1.00 0.00 76 ALA A N 20
ATOM 33519 C CA . ALA A 1 76 ? 20.204 32.812 36.716 1.00 0.00 76 ALA A CA 20
ATOM 33520 C C . ALA A 1 76 ? 18.787 32.297 37.039 1.00 0.00 76 ALA A C 20
ATOM 33521 O O . ALA A 1 76 ? 18.533 31.726 38.107 1.00 0.00 76 ALA A O 20
ATOM 33528 N N . TYR A 1 77 ? 17.851 32.474 36.107 1.00 0.00 77 TYR A N 20
ATOM 33529 C CA . TYR A 1 77 ? 16.527 31.843 36.173 1.00 0.00 77 TYR A CA 20
ATOM 33530 C C . TYR A 1 77 ? 16.603 30.337 35.890 1.00 0.00 77 TYR A C 20
ATOM 33531 O O . TYR A 1 77 ? 17.476 29.886 35.148 1.00 0.00 77 TYR A O 20
ATOM 33549 N N . GLY A 1 78 ? 15.645 29.570 36.416 1.00 0.00 78 GLY A N 20
ATOM 33550 C CA . GLY A 1 78 ? 15.267 28.278 35.847 1.00 0.00 78 GLY A CA 20
ATOM 33551 C C . GLY A 1 78 ? 16.381 27.233 35.763 1.00 0.00 78 GLY A C 20
ATOM 33552 O O . GLY A 1 78 ? 16.477 26.501 34.774 1.00 0.00 78 GLY A O 20
ATOM 33556 N N . LEU A 1 79 ? 17.253 27.192 36.772 1.00 0.00 79 LEU A N 20
ATOM 33557 C CA . LEU A 1 79 ? 18.447 26.355 36.783 1.00 0.00 79 LEU A CA 20
ATOM 33558 C C . LEU A 1 79 ? 18.158 24.842 36.873 1.00 0.00 79 LEU A C 20
ATOM 33559 O O . LEU A 1 79 ? 17.306 24.391 37.640 1.00 0.00 79 LEU A O 20
ATOM 33575 N N . THR A 1 80 ? 18.903 24.069 36.077 1.00 0.00 80 THR A N 20
ATOM 33576 C CA . THR A 1 80 ? 18.673 22.661 35.703 1.00 0.00 80 THR A CA 20
ATOM 33577 C C . THR A 1 80 ? 19.523 21.663 36.506 1.00 0.00 80 THR A C 20
ATOM 33578 O O . THR A 1 80 ? 20.534 22.028 37.111 1.00 0.00 80 THR A O 20
ATOM 33589 N N . GLU A 1 81 ? 19.195 20.369 36.442 1.00 0.00 81 GLU A N 20
ATOM 33590 C CA . GLU A 1 81 ? 19.944 19.290 37.120 1.00 0.00 81 GLU A CA 20
ATOM 33591 C C . GLU A 1 81 ? 21.414 19.181 36.669 1.00 0.00 81 GLU A C 20
ATOM 33592 O O . GLU A 1 81 ? 22.268 18.758 37.456 1.00 0.00 81 GLU A O 20
ATOM 33604 N N . THR A 1 82 ? 21.721 19.599 35.434 1.00 0.00 82 THR A N 20
ATOM 33605 C CA . THR A 1 82 ? 23.053 19.551 34.813 1.00 0.00 82 THR A CA 20
ATOM 33606 C C . THR A 1 82 ? 23.600 20.940 34.517 1.00 0.00 82 THR A C 20
ATOM 33607 O O . THR A 1 82 ? 24.313 21.164 33.537 1.00 0.00 82 THR A O 20
ATOM 33618 N N . SER A 1 83 ? 23.265 21.920 35.349 1.00 0.00 83 SER A N 20
ATOM 33619 C CA . SER A 1 83 ? 23.884 23.222 35.267 1.00 0.00 83 SER A CA 20
ATOM 33620 C C . SER A 1 83 ? 25.406 23.109 35.416 1.00 0.00 83 SER A C 20
ATOM 33621 O O . SER A 1 83 ? 25.855 22.492 36.376 1.00 0.00 83 SER A O 20
ATOM 33629 N N . ARG A 1 84 ? 26.197 23.690 34.515 1.00 0.00 84 ARG A N 20
ATOM 33630 C CA . ARG A 1 84 ? 27.654 23.474 34.396 1.00 0.00 84 ARG A CA 20
ATOM 33631 C C . ARG A 1 84 ? 28.354 24.810 34.369 1.00 0.00 84 ARG A C 20
ATOM 33632 O O . ARG A 1 84 ? 27.892 25.721 33.706 1.00 0.00 84 ARG A O 20
ATOM 33653 N N . LEU A 1 85 ? 29.462 24.917 35.087 1.00 0.00 85 LEU A N 20
ATOM 33654 C CA . LEU A 1 85 ? 30.074 26.204 35.406 1.00 0.00 85 LEU A CA 20
ATOM 33655 C C . LEU A 1 85 ? 31.104 26.663 34.365 1.00 0.00 85 LEU A C 20
ATOM 33656 O O . LEU A 1 85 ? 31.746 25.843 33.705 1.00 0.00 85 LEU A O 20
ATOM 33672 N N . GLY A 1 86 ? 31.255 27.986 34.243 1.00 0.00 86 GLY A N 20
ATOM 33673 C CA . GLY A 1 86 ? 32.152 28.645 33.302 1.00 0.00 86 GLY A CA 20
ATOM 33674 C C . GLY A 1 86 ? 33.642 28.469 33.574 1.00 0.00 86 GLY A C 20
ATOM 33675 O O . GLY A 1 86 ? 34.410 28.396 32.622 1.00 0.00 86 GLY A O 20
ATOM 33679 N N . CYS A 1 87 ? 34.030 28.396 34.847 1.00 0.00 87 CYS A N 20
ATOM 33680 C CA . CYS A 1 87 ? 35.328 28.865 35.339 1.00 0.00 87 CYS A CA 20
ATOM 33681 C C . CYS A 1 87 ? 36.090 27.883 36.232 1.00 0.00 87 CYS A C 20
ATOM 33682 O O . CYS A 1 87 ? 37.317 27.791 36.172 1.00 0.00 87 CYS A O 20
ATOM 33689 N N . GLN A 1 88 ? 35.365 27.164 37.087 1.00 0.00 88 GLN A N 20
ATOM 33690 C CA . GLN A 1 88 ? 35.928 26.187 38.029 1.00 0.00 88 GLN A CA 20
ATOM 33691 C C . GLN A 1 88 ? 35.562 24.742 37.653 1.00 0.00 88 GLN A C 20
ATOM 33692 O O . GLN A 1 88 ? 35.638 23.849 38.491 1.00 0.00 88 GLN A O 20
ATOM 33706 N N . ILE A 1 89 ? 35.165 24.521 36.393 1.00 0.00 89 ILE A N 20
ATOM 33707 C CA . ILE A 1 89 ? 35.191 23.222 35.714 1.00 0.00 89 ILE A CA 20
ATOM 33708 C C . ILE A 1 89 ? 35.391 23.418 34.201 1.00 0.00 89 ILE A C 20
ATOM 33709 O O . ILE A 1 89 ? 34.875 24.363 33.601 1.00 0.00 89 ILE A O 20
ATOM 33725 N N . LYS A 1 90 ? 36.171 22.529 33.582 1.00 0.00 90 LYS A N 20
ATOM 33726 C CA . LYS A 1 90 ? 36.945 22.775 32.346 1.00 0.00 90 LYS A CA 20
ATOM 33727 C C . LYS A 1 90 ? 36.805 21.651 31.298 1.00 0.00 90 LYS A C 20
ATOM 33728 O O . LYS A 1 90 ? 35.835 20.896 31.363 1.00 0.00 90 LYS A O 20
ATOM 33747 N N . MET A 1 91 ? 37.689 21.595 30.297 1.00 0.00 91 MET A N 20
ATOM 33748 C CA . MET A 1 91 ? 37.797 20.518 29.298 1.00 0.00 91 MET A CA 20
ATOM 33749 C C . MET A 1 91 ? 38.896 19.468 29.574 1.00 0.00 91 MET A C 20
ATOM 33750 O O . MET A 1 91 ? 39.903 19.772 30.205 1.00 0.00 91 MET A O 20
ATOM 33764 N N . SER A 1 92 ? 38.725 18.252 29.036 1.00 0.00 92 SER A N 20
ATOM 33765 C CA . SER A 1 92 ? 39.635 17.083 29.099 1.00 0.00 92 SER A CA 20
ATOM 33766 C C . SER A 1 92 ? 39.297 16.058 27.998 1.00 0.00 92 SER A C 20
ATOM 33767 O O . SER A 1 92 ? 38.298 16.211 27.302 1.00 0.00 92 SER A O 20
ATOM 33775 N N . LYS A 1 93 ? 40.051 14.961 27.857 1.00 0.00 93 LYS A N 20
ATOM 33776 C CA . LYS A 1 93 ? 39.837 13.922 26.831 1.00 0.00 93 LYS A CA 20
ATOM 33777 C C . LYS A 1 93 ? 38.454 13.251 26.849 1.00 0.00 93 LYS A C 20
ATOM 33778 O O . LYS A 1 93 ? 38.051 12.699 25.829 1.00 0.00 93 LYS A O 20
ATOM 33797 N N . ASP A 1 94 ? 37.709 13.351 27.954 1.00 0.00 94 ASP A N 20
ATOM 33798 C CA . ASP A 1 94 ? 36.327 12.853 28.060 1.00 0.00 94 ASP A CA 20
ATOM 33799 C C . ASP A 1 94 ? 35.307 13.719 27.291 1.00 0.00 94 ASP A C 20
ATOM 33800 O O . ASP A 1 94 ? 34.240 13.232 26.920 1.00 0.00 94 ASP A O 20
ATOM 33809 N N . ILE A 1 95 ? 35.611 14.995 27.035 1.00 0.00 95 ILE A N 20
ATOM 33810 C CA . ILE A 1 95 ? 34.673 15.996 26.492 1.00 0.00 95 ILE A CA 20
ATOM 33811 C C . ILE A 1 95 ? 34.561 15.964 24.963 1.00 0.00 95 ILE A C 20
ATOM 33812 O O . ILE A 1 95 ? 34.135 16.951 24.379 1.00 0.00 95 ILE A O 20
ATOM 33828 N N . ASP A 1 96 ? 35.007 14.899 24.303 1.00 0.00 96 ASP A N 20
ATOM 33829 C CA . ASP A 1 96 ? 35.304 14.825 22.865 1.00 0.00 96 ASP A CA 20
ATOM 33830 C C . ASP A 1 96 ? 34.044 14.939 21.963 1.00 0.00 96 ASP A C 20
ATOM 33831 O O . ASP A 1 96 ? 33.603 13.993 21.304 1.00 0.00 96 ASP A O 20
ATOM 33840 N N . GLY A 1 97 ? 33.487 16.155 21.926 1.00 0.00 97 GLY A N 20
ATOM 33841 C CA . GLY A 1 97 ? 32.186 16.521 21.330 1.00 0.00 97 GLY A CA 20
ATOM 33842 C C . GLY A 1 97 ? 31.149 17.202 22.246 1.00 0.00 97 GLY A C 20
ATOM 33843 O O . GLY A 1 97 ? 29.989 17.314 21.844 1.00 0.00 97 GLY A O 20
ATOM 33847 N N . ILE A 1 98 ? 31.532 17.651 23.447 1.00 0.00 98 ILE A N 20
ATOM 33848 C CA . ILE A 1 98 ? 30.668 18.208 24.507 1.00 0.00 98 ILE A CA 20
ATOM 33849 C C . ILE A 1 98 ? 29.740 19.349 24.066 1.00 0.00 98 ILE A C 20
ATOM 33850 O O . ILE A 1 98 ? 30.147 20.258 23.346 1.00 0.00 98 ILE A O 20
ATOM 33866 N N . ARG A 1 99 ? 28.507 19.355 24.589 1.00 0.00 99 ARG A N 20
ATOM 33867 C CA . ARG A 1 99 ? 27.579 20.498 24.519 1.00 0.00 99 ARG A CA 20
ATOM 33868 C C . ARG A 1 99 ? 27.426 21.187 25.853 1.00 0.00 99 ARG A C 20
ATOM 33869 O O . ARG A 1 99 ? 27.364 20.543 26.903 1.00 0.00 99 ARG A O 20
ATOM 33890 N N . VAL A 1 100 ? 27.105 22.463 25.753 1.00 0.00 100 VAL A N 20
ATOM 33891 C CA . VAL A 1 100 ? 26.339 23.198 26.744 1.00 0.00 100 VAL A CA 20
ATOM 33892 C C . VAL A 1 100 ? 25.264 24.057 26.083 1.00 0.00 100 VAL A C 20
ATOM 33893 O O . VAL A 1 100 ? 25.340 24.345 24.891 1.00 0.00 100 VAL A O 20
ATOM 33906 N N . ALA A 1 101 ? 24.244 24.461 26.836 1.00 0.00 101 ALA A N 20
ATOM 33907 C CA . ALA A 1 101 ? 23.329 25.519 26.416 1.00 0.00 101 ALA A CA 20
ATOM 33908 C C . ALA A 1 101 ? 23.561 26.758 27.294 1.00 0.00 101 ALA A C 20
ATOM 33909 O O . ALA A 1 101 ? 23.818 26.628 28.492 1.00 0.00 101 ALA A O 20
ATOM 33916 N N . LEU A 1 102 ? 23.520 27.938 26.681 1.00 0.00 102 LEU A N 20
ATOM 33917 C CA . LEU A 1 102 ? 23.825 29.233 27.292 1.00 0.00 102 LEU A CA 20
ATOM 33918 C C . LEU A 1 102 ? 22.553 29.986 27.772 1.00 0.00 102 LEU A C 20
ATOM 33919 O O . LEU A 1 102 ? 22.618 30.634 28.818 1.00 0.00 102 LEU A O 20
ATOM 33935 N N . PRO A 1 103 ? 21.367 29.883 27.124 1.00 0.00 103 PRO A N 20
ATOM 33936 C CA . PRO A 1 103 ? 20.088 30.176 27.779 1.00 0.00 103 PRO A CA 20
ATOM 33937 C C . PRO A 1 103 ? 19.580 28.960 28.580 1.00 0.00 103 PRO A C 20
ATOM 33938 O O . PRO A 1 103 ? 20.064 27.837 28.404 1.00 0.00 103 PRO A O 20
ATOM 33949 N N . GLN A 1 104 ? 18.542 29.156 29.400 1.00 0.00 104 GLN A N 20
ATOM 33950 C CA . GLN A 1 104 ? 17.732 28.054 29.943 1.00 0.00 104 GLN A CA 20
ATOM 33951 C C . GLN A 1 104 ? 16.448 27.833 29.122 1.00 0.00 104 GLN A C 20
ATOM 33952 O O . GLN A 1 104 ? 15.971 28.745 28.439 1.00 0.00 104 GLN A O 20
ATOM 33966 N N . MET A 1 105 ? 15.870 26.631 29.188 1.00 0.00 105 MET A N 20
ATOM 33967 C CA . MET A 1 105 ? 14.635 26.279 28.477 1.00 0.00 105 MET A CA 20
ATOM 33968 C C . MET A 1 105 ? 13.446 27.149 28.938 1.00 0.00 105 MET A C 20
ATOM 33969 O O . MET A 1 105 ? 13.212 27.309 30.140 1.00 0.00 105 MET A O 20
ATOM 33983 N N . THR A 1 106 ? 12.736 27.742 27.969 1.00 0.00 106 THR A N 20
ATOM 33984 C CA . THR A 1 106 ? 11.751 28.833 28.146 1.00 0.00 106 THR A CA 20
ATOM 33985 C C . THR A 1 106 ? 12.312 29.988 28.999 1.00 0.00 106 THR A C 20
ATOM 33986 O O . THR A 1 106 ? 11.904 30.192 30.148 1.00 0.00 106 THR A O 20
ATOM 33997 N N . ARG A 1 107 ? 13.286 30.727 28.446 1.00 0.00 107 ARG A N 20
ATOM 33998 C CA . ARG A 1 107 ? 14.131 31.708 29.164 1.00 0.00 107 ARG A CA 20
ATOM 33999 C C . ARG A 1 107 ? 13.384 32.821 29.915 1.00 0.00 107 ARG A C 20
ATOM 34000 O O . ARG A 1 107 ? 12.249 33.161 29.573 1.00 0.00 107 ARG A O 20
ATOM 34021 N N . ASN A 1 108 ? 14.064 33.393 30.912 1.00 0.00 108 ASN A N 20
ATOM 34022 C CA . ASN A 1 108 ? 13.743 34.647 31.611 1.00 0.00 108 ASN A CA 20
ATOM 34023 C C . ASN A 1 108 ? 15.043 35.259 32.199 1.00 0.00 108 ASN A C 20
ATOM 34024 O O . ASN A 1 108 ? 16.040 34.549 32.360 1.00 0.00 108 ASN A O 20
ATOM 34035 N N . VAL A 1 109 ? 15.046 36.554 32.529 1.00 0.00 109 VAL A N 20
ATOM 34036 C CA . VAL A 1 109 ? 16.240 37.323 32.940 1.00 0.00 109 VAL A CA 20
ATOM 34037 C C . VAL A 1 109 ? 16.681 37.024 34.387 1.00 0.00 109 VAL A C 20
ATOM 34038 O O . VAL A 1 109 ? 15.850 36.892 35.291 1.00 0.00 109 VAL A O 20
ATOM 34051 N N . ASN A 1 110 ? 18.001 36.950 34.595 1.00 0.00 110 ASN A N 20
ATOM 34052 C CA . ASN A 1 110 ? 18.698 36.687 35.865 1.00 0.00 110 ASN A CA 20
ATOM 34053 C C . ASN A 1 110 ? 18.458 37.728 36.979 1.00 0.00 110 ASN A C 20
ATOM 34054 O O . ASN A 1 110 ? 18.015 38.845 36.723 1.00 0.00 110 ASN A O 20
ATOM 34065 N N . ASN A 1 111 ? 18.843 37.388 38.217 1.00 0.00 111 ASN A N 20
ATOM 34066 C CA . ASN A 1 111 ? 18.877 38.321 39.348 1.00 0.00 111 ASN A CA 20
ATOM 34067 C C . ASN A 1 111 ? 19.921 39.439 39.140 1.00 0.00 111 ASN A C 20
ATOM 34068 O O . ASN A 1 111 ? 21.011 39.180 38.630 1.00 0.00 111 ASN A O 20
ATOM 34079 N N . ASN A 1 112 ? 19.601 40.662 39.571 1.00 0.00 112 ASN A N 20
ATOM 34080 C CA . ASN A 1 112 ? 20.383 41.876 39.307 1.00 0.00 112 ASN A CA 20
ATOM 34081 C C . ASN A 1 112 ? 21.732 41.985 40.049 1.00 0.00 112 ASN A C 20
ATOM 34082 O O . ASN A 1 112 ? 22.584 42.776 39.632 1.00 0.00 112 ASN A O 20
ATOM 34093 N N . ASP A 1 113 ? 21.921 41.234 41.140 1.00 0.00 113 ASP A N 20
ATOM 34094 C CA . ASP A 1 113 ? 23.095 41.318 42.016 1.00 0.00 113 ASP A CA 20
ATOM 34095 C C . ASP A 1 113 ? 23.791 39.970 42.263 1.00 0.00 113 ASP A C 20
ATOM 34096 O O . ASP A 1 113 ? 23.157 38.924 42.429 1.00 0.00 113 ASP A O 20
ATOM 34105 N N . PHE A 1 114 ? 25.120 40.033 42.296 1.00 0.00 114 PHE A N 20
ATOM 34106 C CA . PHE A 1 114 ? 26.061 38.906 42.315 1.00 0.00 114 PHE A CA 20
ATOM 34107 C C . PHE A 1 114 ? 27.333 39.241 43.129 1.00 0.00 114 PHE A C 20
ATOM 34108 O O . PHE A 1 114 ? 28.356 38.567 43.006 1.00 0.00 114 PHE A O 20
ATOM 34125 N N . SER A 1 115 ? 27.268 40.293 43.960 1.00 0.00 115 SER A N 20
ATOM 34126 C CA . SER A 1 115 ? 28.374 40.916 44.713 1.00 0.00 115 SER A CA 20
ATOM 34127 C C . SER A 1 115 ? 29.589 41.267 43.844 1.00 0.00 115 SER A C 20
ATOM 34128 O O . SER A 1 115 ? 30.742 41.106 44.308 1.00 0.00 115 SER A O 20
#

Foldseek 3Di:
DFFAKEWEQAPVRDIDIGGDGWPAFALNCCVVVVPPHDDQFPCPPHTALFAKFWDPQQCVPDDDDDCLQCVSVVQAPDDDPRTDGGHPTIDDPSCRPIYMYRADDVGDGGHPDDD

Nearest PDB structures (foldseek):
  2mje-assembly1_A  TM=8.737E-01  e=8.368E-19  Saccharomyces cerevisiae S288C
  2wlb-assembly2_B  TM=8.243E-01  e=2.567E-11  Schizosaccharomyces pombe
  2y5c-assembly1_A  TM=8.446E-01  e=1.230E-10  Homo sapiens
  8rmg-assembly1_I  TM=8.538E-01  e=3.986E-10  Homo sapiens
  8rmf-assembly1_I  TM=8.550E-01  e=1.378E-09  Homo sapiens

Sequence (115 aa):
GEELKITFILKDGSQKTYEVCEGETILDIAQGHNLDMEGACGGSCACSTCHVIVDPDYYDALPEPEDDENDMLDLAYGLTETSRLGCQIKMSKDIDGIRVALPQMTRNVNNNDFSGEELKITFILKDGSQKTYEVCEGETILDIAQGHNLDMEGACGGSCACSTCHVIVDPDYYDALPEPEDDENDMLDLAYGLTETSRLGCQIKMSKDIDGIRVALPQMTRNVNNNDFSGEELKITFILKDGSQKTYEVCEGETILDIAQGHNLDMEGACGGSCACSTCHVIVDPDYYDALPEPEDDENDMLDLAYGLTETSRLGCQIKMSKDIDGIRVALPQMTRNVNNNDFSGEELKITFILKDGSQKTYEVCEGETILDIAQGHNLDMEGACGGSCACSTCHVIVDPDYYDALPEPEDDENDMLDLAYGLTETSRLGCQIKMSKDIDGIRVALPQMTRNVNNNDFSGEELKITFILKDGSQKTYEVCEGETILDIAQGHNLDMEGACGGSCACSTCHVIVDPDYYDALPEPEDDENDMLDLAYGLTETSRLGCQIKMSKDIDGIRVALPQMTRNVNNNDFSGEELKITFILKDGSQKTYEVCEGETILDIAQGHNLDMEGACGGSCACSTCHVIVDPDYYDALPEPEDDENDMLDLAYGLTETSRLGCQIKMSKDIDGIRVALPQMTRNVNNNDFSGEELKITFILKDGSQKTYEVCEGETILDIAQGHNLDMEGACGGSCACSTCHVIVDPDYYDALPEPEDDENDMLDLAYGLTETSRLGCQIKMSKDIDGIRVALPQMTRNVNNNDFSGEELKITFILKDGSQKTYEVCEGETIL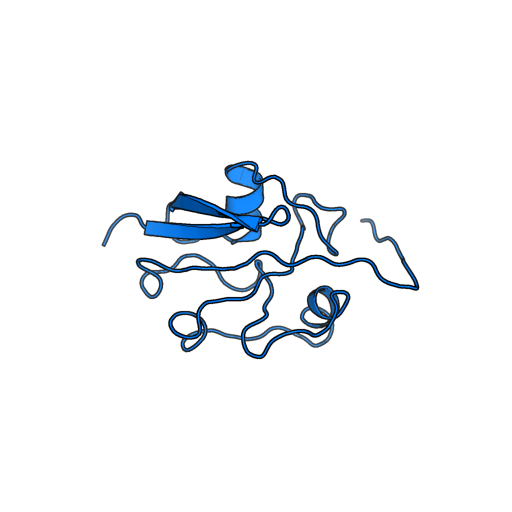DIAQGHNLDMEGACGGSCACSTCHVIVDPDYYDALPEPEDDENDMLDLAYGLTETSRLGCQIKMSKDIDGIRVALPQMTRNVNNNDFSGEELKITFILKDGSQKTYEVCEGETILDIAQGHNLDMEGACGGSCACSTCHVIVDPDYYDALPEPEDDENDMLDLAYGLTETSRLGCQIKMSKDIDGIRVALPQMTRNVNNNDFSGEELKITFILKDGSQKTYEVCEGETILDIAQGHNLDMEGACGGSCACSTCHVIVDPDYYDALPEPEDDENDMLDLAYGLTETSRLGCQIKMSKDIDGIRVALPQMTRNVNNNDFSGEELKITFILKDGSQKTYEVCEGETILDIAQGHNLDMEGACGGSCACSTCHVIVDPDYYDALPEPEDDENDMLDLAYGLTETSRLGCQIKMSKDIDGIRVALPQMTRNVNNNDFSGEELKITFILKDGSQKTYEVCEGETILDIAQGHNLDMEGACGGSCACSTCHVIVDPDYYDALPEPEDDENDMLDLAYGLTETSRLGCQIKMSKDIDGIRVALPQMTRNVNNNDFSGEELKITFILKDGSQKTYEVCEGETILDIAQGHNLDMEGACGGSCACSTCHVIVDPDYYDALPEPEDDENDMLDLAYGLTETSRLGCQIKMSKDIDGIRVALPQMTRNVNNNDFSGEELKITFILKDGSQKTYEVCEGETILDIAQGHNLDMEGACGGSCACSTCHVIVDPDYYDALPEPEDDENDMLDLAYGLTETSRLGCQIKMSKDIDGIRVALPQMTRNVNNNDFSGEELKITFILKDGSQKTYEVCEGETILDIAQGHNLDMEGACGGSCACSTCHVIVDPDYYDALPEPEDDENDMLDLAYGLTETSRLGCQIKMSKDIDGIRVALPQMTRNVNNNDFSGEELKITFILKDGSQKTYEVCEGETILDIAQGHNLDMEGACGGSCACSTCHVIVDPDYYDALPEPEDDENDMLDLAYGLTETSRLGCQIKMSKDIDGIRVALPQMTRNVNNNDFSGEELKITFILKDGSQKTYEVCEGETILDIAQGHNLDMEGACGGSCACSTCHVIVDPDYYDALPEPEDDENDMLDLAYGLTETSRLGCQIKMSKDIDGIRVALPQMTRNVNNNDFSGEELKITFILKDGSQKTYEVCEGETILDIAQGHNLDMEGACGGSCACSTCHVIVDPDYYDALPEPEDDENDMLDLAYGLTETSRLGCQIKMSKDIDGIRVALPQMTRNVNNNDFSGEELKITFILKDGSQKTYEVCEGETILDIAQGHNLDMEGACGGSCACSTCHVIVDPDYYDALPEPEDDENDMLDLAYGLTETSRLGCQIKMSKDIDGIRVALPQMTRNVNNNDFSGEELKITFILKDGSQKTYEVCEGETILDIAQGHNLDMEGACGGSCACSTCHVIVDPDYYDALPEPEDDENDMLDLAYGLTETSRLGCQIKMSKDIDGIRVALPQMTRNVNNNDFS

InterPro domains:
  IPR001041 2Fe-2S ferredoxin-type iron-sulfur binding domain [PF00111] (68-148)
  IPR001041 2Fe-2S ferredoxin-type iron-sulfur binding domain [PS51085] (61-163)
  IPR001041 2Fe-2S ferredoxin-type iron-sulfur binding domain [cd00207] (63-152)
  IPR001055 Adrenodoxin-like [PR00355] (98-108)
  IPR001055 Adrenodoxin-like [PR00355] (117-131)
  IPR001055 Adrenodoxin-like [PR00355] (140-148)
  IPR001055 Adrenodoxin-like [PTHR23426] (31-167)
  IPR012675 Beta-grasp domain superfamily [G3DSA:3.10.20.30] (57-171)
  IPR018298 Adrenodoxin, iron-sulphur binding site [PS00814] (98-108)
  IPR036010 2Fe-2S ferredoxin-like superfamily [SSF54292] (62-162)

Secondary structure (DSSP, 8-state):
---EEEEEE-TTS-EEEEEE-TT--HHHHHHHHT-S---SSTTSSSS---EEEE-TTTSTT-----TTTTHHHHTBSS--TTEEETTT----TT-TT-EEE---B--SS------

GO terms:
  GO:0005759 mitochondrial matrix (C, IDA)
  GO:0016653 oxidoreductase activity, acting on NAD(P)H, heme protein as acceptor (F, IGI)
  GO:0006784 heme A biosynthetic process (P, IGI)
  GO:0016653 oxidoreductase activity, acting on NAD(P)H, heme protein as acceptor (F, IMP)
  GO:0016226 iron-sulfur cluster assembly (P, IMP)
  GO:0006744 ubiquinone biosynthetic process (P, IMP)
  GO:0006784 heme A biosynthetic process (P, IMP)
  GO:0005759 mitochondrial matrix (C, EXP)
  GO:0051536 iron-sulfur cluster binding (F, IDA)
  GO:0016226 iron-sulfur cluster assembly (P, IDA)

CATH classification: 3.10.20.30

Organism: Saccharomyces cerevisiae (strain ATCC 204508 / S288c) (NCBI:txid559292)

Solvent-accessible surface area: 7312 Å² total; per-residue (Å²): 92,172,118,13,97,0,24,0,54,26,56,131,38,52,116,87,78,29,129,20,84,84,50,69,23,4,13,60,7,1,73,61,88,116,13,122,15,116,18,36,18,51,76,35,70,90,65,1,5,1,0,2,42,3,16,99,110,54,31,128,75,38,62,133,21,126,114,112,71,61,65,45,4,83,52,9,219,62,70,74,176,19,13,5,3,2,40,74,18,86,0,25,123,115,6,108,25,3,100,0,25,6,40,125,40,129,110,126,113,119,141,138,136,189,160

Radius of gyration: 13.51 Å; Cα contacts (8 Å, |Δi|>4): 209; chains: 1; bounding box: 30×32×30 Å